Protein 2LKY (pdb70)

Structure (mmCIF, N/CA/C/O backbone):
data_2LKY
#
_entry.id   2LKY
#
loop_
_atom_site.group_PDB
_atom_site.id
_atom_site.type_symbol
_atom_site.label_atom_id
_atom_site.label_alt_id
_atom_site.label_comp_id
_atom_site.label_asym_id
_atom_site.label_entity_id
_atom_site.label_seq_id
_atom_site.pdbx_PDB_ins_code
_atom_site.Cartn_x
_atom_site.Cartn_y
_atom_site.Cartn_z
_atom_site.occupancy
_atom_site.B_iso_or_equiv
_atom_site.auth_seq_id
_atom_site.auth_comp_id
_atom_site.auth_asym_id
_atom_site.auth_atom_id
_atom_site.pdbx_PDB_model_num
ATOM 1 N N . GLY A 1 1 ? 7.568 -0.225 6.948 1.00 73.34 1 GLY A N 1
ATOM 2 C CA . GLY A 1 1 ? 7.266 -1.675 6.953 1.00 62.13 1 GLY A CA 1
ATOM 3 C C . GLY A 1 1 ? 8.046 -2.425 5.887 1.00 61.10 1 GLY A C 1
ATOM 4 O O . GLY A 1 1 ? 9.222 -2.737 6.086 1.00 24.12 1 GLY A O 1
ATOM 10 N N . PRO A 1 2 ? 7.422 -2.728 4.734 1.00 54.02 2 PRO A N 1
ATOM 11 C CA . PRO A 1 2 ? 8.086 -3.442 3.640 1.00 54.14 2 PRO A CA 1
ATOM 12 C C . PRO A 1 2 ? 9.138 -2.573 2.946 1.00 12.11 2 PRO A C 1
ATOM 13 O O . PRO A 1 2 ? 8.824 -1.497 2.434 1.00 30.53 2 PRO A O 1
ATOM 24 N N . GLY A 1 3 ? 10.384 -3.039 2.949 1.00 32.55 3 GLY A N 1
ATOM 25 C CA . GLY A 1 3 ? 11.461 -2.317 2.294 1.00 61.02 3 GLY A CA 1
ATOM 26 C C . GLY A 1 3 ? 12.608 -3.241 1.934 1.00 31.51 3 GLY A C 1
ATOM 27 O O . GLY A 1 3 ? 13.589 -3.337 2.675 1.00 24.10 3 GLY A O 1
ATOM 31 N N . SER A 1 4 ? 12.465 -3.940 0.806 1.00 41.20 4 SER A N 1
ATOM 32 C CA . SER A 1 4 ? 13.461 -4.914 0.359 1.00 34.13 4 SER A CA 1
ATOM 33 C C . SER A 1 4 ? 13.687 -5.960 1.455 1.00 22.30 4 SER A C 1
ATOM 34 O O . SER A 1 4 ? 14.807 -6.439 1.670 1.00 41.31 4 SER A O 1
ATOM 42 N N . MET A 1 5 ? 12.598 -6.314 2.131 1.00 64.41 5 MET A N 1
ATOM 43 C CA . MET A 1 5 ? 12.627 -7.243 3.259 1.00 24.34 5 MET A CA 1
ATOM 44 C C . MET A 1 5 ? 13.139 -8.618 2.830 1.00 51.43 5 MET A C 1
ATOM 45 O O . MET A 1 5 ? 14.282 -8.986 3.111 1.00 54.22 5 MET A O 1
ATOM 59 N N . VAL A 1 6 ? 12.290 -9.362 2.144 1.00 42.23 6 VAL A N 1
ATOM 60 C CA . VAL A 1 6 ? 12.618 -10.712 1.692 1.00 64.21 6 VAL A CA 1
ATOM 61 C C . VAL A 1 6 ? 13.123 -10.708 0.256 1.00 41.01 6 VAL A C 1
ATOM 62 O O . VAL A 1 6 ? 13.085 -9.680 -0.430 1.00 75.33 6 VAL A O 1
ATOM 75 N N . ASN A 1 7 ? 13.619 -11.867 -0.175 1.00 53.22 7 ASN A N 1
ATOM 76 C CA . ASN A 1 7 ? 14.054 -12.085 -1.557 1.00 71.21 7 ASN A CA 1
ATOM 77 C C . ASN A 1 7 ? 12.942 -11.725 -2.538 1.00 44.52 7 ASN A C 1
ATOM 78 O O . ASN A 1 7 ? 11.761 -11.736 -2.179 1.00 33.22 7 ASN A O 1
ATOM 89 N N . ALA A 1 8 ? 13.325 -11.433 -3.782 1.00 60.32 8 ALA A N 1
ATOM 90 C CA . ALA A 1 8 ? 12.373 -11.028 -4.816 1.00 3.34 8 ALA A CA 1
ATOM 91 C C . ALA A 1 8 ? 11.263 -12.066 -4.982 1.00 60.24 8 ALA A C 1
ATOM 92 O O . ALA A 1 8 ? 10.079 -11.744 -4.875 1.00 14.22 8 ALA A O 1
ATOM 99 N N . PHE A 1 9 ? 11.660 -13.317 -5.222 1.00 32.01 9 PHE A N 1
ATOM 100 C CA . PHE A 1 9 ? 10.704 -14.413 -5.404 1.00 51.44 9 PHE A CA 1
ATOM 101 C C . PHE A 1 9 ? 9.750 -14.511 -4.211 1.00 64.40 9 PHE A C 1
ATOM 102 O O . PHE A 1 9 ? 8.534 -14.624 -4.375 1.00 61.22 9 PHE A O 1
ATOM 119 N N . LEU A 1 10 ? 10.319 -14.443 -3.012 1.00 11.31 10 LEU A N 1
ATOM 120 C CA . LEU A 1 10 ? 9.550 -14.588 -1.779 1.00 65.43 10 LEU A CA 1
ATOM 121 C C . LEU A 1 10 ? 8.540 -13.453 -1.628 1.00 12.34 10 LEU A C 1
ATOM 122 O O . LEU A 1 10 ? 7.396 -13.677 -1.225 1.00 22.41 10 LEU A O 1
ATOM 138 N N . ALA A 1 11 ? 8.967 -12.238 -1.963 1.00 51.23 11 ALA A N 1
ATOM 139 C CA . ALA A 1 11 ? 8.078 -11.081 -1.952 1.00 43.20 11 ALA A CA 1
ATOM 140 C C . ALA A 1 11 ? 6.897 -11.309 -2.892 1.00 60.02 11 ALA A C 1
ATOM 141 O O . ALA A 1 11 ? 5.747 -11.006 -2.556 1.00 21.33 11 ALA A O 1
ATOM 148 N N . LYS A 1 12 ? 7.196 -11.857 -4.070 1.00 75.22 12 LYS A N 1
ATOM 149 C CA . LYS A 1 12 ? 6.169 -12.197 -5.052 1.00 3.03 12 LYS A CA 1
ATOM 150 C C . LYS A 1 12 ? 5.180 -13.202 -4.468 1.00 75.15 12 LYS A C 1
ATOM 151 O O . LYS A 1 12 ? 3.974 -13.045 -4.622 1.00 72.25 12 LYS A O 1
ATOM 170 N N . ILE A 1 13 ? 5.696 -14.227 -3.794 1.00 44.14 13 ILE A N 1
ATOM 171 C CA . ILE A 1 13 ? 4.842 -15.260 -3.205 1.00 31.13 13 ILE A CA 1
ATOM 172 C C . ILE A 1 13 ? 3.922 -14.675 -2.128 1.00 54.15 13 ILE A C 1
ATOM 173 O O . ILE A 1 13 ? 2.714 -14.919 -2.138 1.00 11.24 13 ILE A O 1
ATOM 189 N N . ALA A 1 14 ? 4.500 -13.903 -1.206 1.00 10.43 14 ALA A N 1
ATOM 190 C CA . ALA A 1 14 ? 3.734 -13.275 -0.132 1.00 65.03 14 ALA A CA 1
ATOM 191 C C . ALA A 1 14 ? 2.619 -12.386 -0.693 1.00 45.24 14 ALA A C 1
ATOM 192 O O . ALA A 1 14 ? 1.467 -12.468 -0.257 1.00 22.51 14 ALA A O 1
ATOM 199 N N . ALA A 1 15 ? 2.967 -11.546 -1.669 1.00 74.24 15 ALA A N 1
ATOM 200 C CA . ALA A 1 15 ? 1.997 -10.649 -2.299 1.00 32.11 15 ALA A CA 1
ATOM 201 C C . ALA A 1 15 ? 0.923 -11.443 -3.044 1.00 51.43 15 ALA A C 1
ATOM 202 O O . ALA A 1 15 ? -0.274 -11.225 -2.851 1.00 74.42 15 ALA A O 1
ATOM 209 N N . TRP A 1 16 ? 1.376 -12.372 -3.876 1.00 42.31 16 TRP A N 1
ATOM 210 C CA . TRP A 1 16 ? 0.498 -13.239 -4.669 1.00 14.44 16 TRP A CA 1
ATOM 211 C C . TRP A 1 16 ? -0.524 -13.953 -3.779 1.00 61.31 16 TRP A C 1
ATOM 212 O O . TRP A 1 16 ? -1.719 -13.983 -4.087 1.00 4.24 16 TRP A O 1
ATOM 233 N N . LEU A 1 17 ? -0.048 -14.509 -2.672 1.00 61.21 17 LEU A N 1
ATOM 234 C CA . LEU A 1 17 ? -0.910 -15.205 -1.722 1.00 62.45 17 LEU A CA 1
ATOM 235 C C . LEU A 1 17 ? -1.865 -14.237 -1.026 1.00 2.03 17 LEU A C 1
ATOM 236 O O . LEU A 1 17 ? -3.064 -14.495 -0.937 1.00 1.20 17 LEU A O 1
ATOM 252 N N . ASN A 1 18 ? -1.330 -13.117 -0.550 1.00 65.13 18 ASN A N 1
ATOM 253 C CA . ASN A 1 18 ? -2.131 -12.145 0.197 1.00 45.11 18 ASN A CA 1
ATOM 254 C C . ASN A 1 18 ? -3.109 -11.424 -0.732 1.00 52.24 18 ASN A C 1
ATOM 255 O O . ASN A 1 18 ? -4.086 -10.821 -0.278 1.00 12.31 18 ASN A O 1
ATOM 266 N N . ALA A 1 19 ? -2.838 -11.489 -2.030 1.00 61.24 19 ALA A N 1
ATOM 267 C CA . ALA A 1 19 ? -3.736 -10.935 -3.035 1.00 24.21 19 ALA A CA 1
ATOM 268 C C . ALA A 1 19 ? -4.902 -11.892 -3.269 1.00 11.54 19 ALA A C 1
ATOM 269 O O . ALA A 1 19 ? -6.046 -11.468 -3.434 1.00 11.42 19 ALA A O 1
ATOM 276 N N . GLY A 1 20 ? -4.593 -13.190 -3.279 1.00 74.52 20 GLY A N 1
ATOM 277 C CA . GLY A 1 20 ? -5.619 -14.209 -3.425 1.00 23.12 20 GLY A CA 1
ATOM 278 C C . GLY A 1 20 ? -6.399 -14.413 -2.142 1.00 55.43 20 GLY A C 1
ATOM 279 O O . GLY A 1 20 ? -7.562 -14.826 -2.167 1.00 43.31 20 GLY A O 1
ATOM 283 N N . TYR A 1 21 ? -5.751 -14.125 -1.018 1.00 62.21 21 TYR A N 1
ATOM 284 C CA . TYR A 1 21 ? -6.368 -14.250 0.300 1.00 10.20 21 TYR A CA 1
ATOM 285 C C . TYR A 1 21 ? -6.130 -12.994 1.141 1.00 4.45 21 TYR A C 1
ATOM 286 O O . TYR A 1 21 ? -5.189 -12.943 1.940 1.00 64.21 21 TYR A O 1
ATOM 304 N N . PRO A 1 22 ? -6.957 -11.954 0.964 1.00 33.03 22 PRO A N 1
ATOM 305 C CA . PRO A 1 22 ? -6.927 -10.775 1.833 1.00 62.52 22 PRO A CA 1
ATOM 306 C C . PRO A 1 22 ? -7.657 -11.048 3.151 1.00 1.51 22 PRO A C 1
ATOM 307 O O . PRO A 1 22 ? -7.546 -10.291 4.113 1.00 55.41 22 PRO A O 1
ATOM 318 N N . GLU A 1 23 ? -8.395 -12.157 3.173 1.00 61.20 23 GLU A N 1
ATOM 319 C CA . GLU A 1 23 ? -9.208 -12.553 4.322 1.00 14.11 23 GLU A CA 1
ATOM 320 C C . GLU A 1 23 ? -8.574 -13.730 5.067 1.00 1.14 23 GLU A C 1
ATOM 321 O O . GLU A 1 23 ? -9.155 -14.263 6.018 1.00 3.25 23 GLU A O 1
ATOM 333 N N . GLY A 1 24 ? -7.372 -14.118 4.646 1.00 55.34 24 GLY A N 1
ATOM 334 C CA . GLY A 1 24 ? -6.718 -15.285 5.212 1.00 5.42 24 GLY A CA 1
ATOM 335 C C . GLY A 1 24 ? -7.128 -16.560 4.498 1.00 72.15 24 GLY A C 1
ATOM 336 O O . GLY A 1 24 ? -8.111 -16.566 3.754 1.00 1.40 24 GLY A O 1
ATOM 340 N N . VAL A 1 25 ? -6.378 -17.639 4.708 1.00 31.52 25 VAL A N 1
ATOM 341 C CA . VAL A 1 25 ? -6.671 -18.916 4.060 1.00 42.05 25 VAL A CA 1
ATOM 342 C C . VAL A 1 25 ? -7.250 -19.897 5.084 1.00 51.00 25 VAL A C 1
ATOM 343 O O . VAL A 1 25 ? -6.639 -20.124 6.130 1.00 41.02 25 VAL A O 1
ATOM 356 N N . PRO A 1 26 ? -8.436 -20.473 4.820 1.00 73.25 26 PRO A N 1
ATOM 357 C CA . PRO A 1 26 ? -9.016 -21.501 5.689 1.00 54.21 26 PRO A CA 1
ATOM 358 C C . PRO A 1 26 ? -8.287 -22.839 5.534 1.00 64.34 26 PRO A C 1
ATOM 359 O O . PRO A 1 26 ? -7.727 -23.122 4.476 1.00 2.12 26 PRO A O 1
ATOM 370 N N . GLY A 1 27 ? -8.299 -23.650 6.594 1.00 3.45 27 GLY A N 1
ATOM 371 C CA . GLY A 1 27 ? -7.604 -24.939 6.595 1.00 3.53 27 GLY A CA 1
ATOM 372 C C . GLY A 1 27 ? -7.821 -25.767 5.331 1.00 40.15 27 GLY A C 1
ATOM 373 O O . GLY A 1 27 ? -6.843 -26.180 4.688 1.00 54.14 27 GLY A O 1
ATOM 377 N N . PRO A 1 28 ? -9.095 -26.028 4.948 1.00 4.10 28 PRO A N 1
ATOM 378 C CA . PRO A 1 28 ? -9.431 -26.812 3.741 1.00 31.40 28 PRO A CA 1
ATOM 379 C C . PRO A 1 28 ? -8.709 -26.325 2.486 1.00 1.42 28 PRO A C 1
ATOM 380 O O . PRO A 1 28 ? -8.504 -27.093 1.550 1.00 5.10 28 PRO A O 1
ATOM 391 N N . ASP A 1 29 ? -8.328 -25.048 2.470 1.00 63.12 29 ASP A N 1
ATOM 392 C CA . ASP A 1 29 ? -7.589 -24.478 1.343 1.00 75.13 29 ASP A CA 1
ATOM 393 C C . ASP A 1 29 ? -6.105 -24.379 1.673 1.00 41.35 29 ASP A C 1
ATOM 394 O O . ASP A 1 29 ? -5.266 -24.441 0.777 1.00 20.04 29 ASP A O 1
ATOM 403 N N . ARG A 1 30 ? -5.781 -24.251 2.959 1.00 54.40 30 ARG A N 1
ATOM 404 C CA . ARG A 1 30 ? -4.391 -24.141 3.394 1.00 24.35 30 ARG A CA 1
ATOM 405 C C . ARG A 1 30 ? -3.609 -25.406 3.065 1.00 11.25 30 ARG A C 1
ATOM 406 O O . ARG A 1 30 ? -2.500 -25.335 2.531 1.00 45.02 30 ARG A O 1
ATOM 427 N N . VAL A 1 31 ? -4.184 -26.567 3.383 1.00 12.44 31 VAL A N 1
ATOM 428 C CA . VAL A 1 31 ? -3.484 -27.839 3.167 1.00 14.30 31 VAL A CA 1
ATOM 429 C C . VAL A 1 31 ? -3.105 -28.024 1.685 1.00 1.22 31 VAL A C 1
ATOM 430 O O . VAL A 1 31 ? -1.937 -28.258 1.371 1.00 3.34 31 VAL A O 1
ATOM 443 N N . PRO A 1 32 ? -4.072 -27.911 0.745 1.00 64.13 32 PRO A N 1
ATOM 444 C CA . PRO A 1 32 ? -3.776 -28.030 -0.688 1.00 15.21 32 PRO A CA 1
ATOM 445 C C . PRO A 1 32 ? -2.930 -26.864 -1.200 1.00 21.04 32 PRO A C 1
ATOM 446 O O . PRO A 1 32 ? -2.144 -27.027 -2.136 1.00 13.40 32 PRO A O 1
ATOM 457 N N . LEU A 1 33 ? -3.093 -25.690 -0.582 1.00 51.45 33 LEU A N 1
ATOM 458 C CA . LEU A 1 33 ? -2.284 -24.522 -0.924 1.00 71.25 33 LEU A CA 1
ATOM 459 C C . LEU A 1 33 ? -0.814 -24.858 -0.720 1.00 22.31 33 LEU A C 1
ATOM 460 O O . LEU A 1 33 ? 0.017 -24.630 -1.599 1.00 14.43 33 LEU A O 1
ATOM 476 N N . LEU A 1 34 ? -0.511 -25.420 0.440 1.00 52.24 34 LEU A N 1
ATOM 477 C CA . LEU A 1 34 ? 0.851 -25.810 0.769 1.00 54.12 34 LEU A CA 1
ATOM 478 C C . LEU A 1 34 ? 1.315 -26.954 -0.111 1.00 50.24 34 LEU A C 1
ATOM 479 O O . LEU A 1 34 ? 2.451 -26.956 -0.569 1.00 13.00 34 LEU A O 1
ATOM 495 N N . ALA A 1 35 ? 0.443 -27.928 -0.338 1.00 22.33 35 ALA A N 1
ATOM 496 C CA . ALA A 1 35 ? 0.778 -29.054 -1.202 1.00 2.14 35 ALA A CA 1
ATOM 497 C C . ALA A 1 35 ? 1.252 -28.555 -2.570 1.00 71.13 35 ALA A C 1
ATOM 498 O O . ALA A 1 35 ? 2.235 -29.046 -3.127 1.00 71.44 35 ALA A O 1
ATOM 505 N N . LEU A 1 36 ? 0.538 -27.560 -3.089 1.00 60.32 36 LEU A N 1
ATOM 506 C CA . LEU A 1 36 ? 0.862 -26.931 -4.368 1.00 5.22 36 LEU A CA 1
ATOM 507 C C . LEU A 1 36 ? 2.132 -26.072 -4.241 1.00 32.42 36 LEU A C 1
ATOM 508 O O . LEU A 1 36 ? 3.023 -26.126 -5.093 1.00 24.53 36 LEU A O 1
ATOM 524 N N . LEU A 1 37 ? 2.206 -25.300 -3.164 1.00 22.00 37 LEU A N 1
ATOM 525 C CA . LEU A 1 37 ? 3.271 -24.315 -2.967 1.00 0.21 37 LEU A CA 1
ATOM 526 C C . LEU A 1 37 ? 4.635 -24.989 -2.758 1.00 50.35 37 LEU A C 1
ATOM 527 O O . LEU A 1 37 ? 5.630 -24.605 -3.377 1.00 73.01 37 LEU A O 1
ATOM 543 N N . THR A 1 38 ? 4.664 -26.011 -1.908 1.00 10.21 38 THR A N 1
ATOM 544 C CA . THR A 1 38 ? 5.916 -26.645 -1.482 1.00 5.04 38 THR A CA 1
ATOM 545 C C . THR A 1 38 ? 6.607 -27.391 -2.624 1.00 62.54 38 THR A C 1
ATOM 546 O O . THR A 1 38 ? 7.743 -27.837 -2.475 1.00 50.11 38 THR A O 1
ATOM 557 N N . ARG A 1 39 ? 5.913 -27.532 -3.753 1.00 14.25 39 ARG A N 1
ATOM 558 C CA . ARG A 1 39 ? 6.449 -28.262 -4.898 1.00 24.04 39 ARG A CA 1
ATOM 559 C C . ARG A 1 39 ? 7.833 -27.749 -5.309 1.00 71.34 39 ARG A C 1
ATOM 560 O O . ARG A 1 39 ? 8.766 -28.538 -5.478 1.00 72.22 39 ARG A O 1
ATOM 581 N N . ARG A 1 40 ? 7.968 -26.433 -5.479 1.00 53.35 40 ARG A N 1
ATOM 582 C CA . ARG A 1 40 ? 9.211 -25.849 -5.970 1.00 42.31 40 ARG A CA 1
ATOM 583 C C . ARG A 1 40 ? 9.866 -24.889 -4.971 1.00 74.53 40 ARG A C 1
ATOM 584 O O . ARG A 1 40 ? 10.937 -24.348 -5.254 1.00 12.24 40 ARG A O 1
ATOM 605 N N . LEU A 1 41 ? 9.237 -24.668 -3.820 1.00 34.24 41 LEU A N 1
ATOM 606 C CA . LEU A 1 41 ? 9.816 -23.793 -2.792 1.00 61.12 41 LEU A CA 1
ATOM 607 C C . LEU A 1 41 ? 10.477 -24.619 -1.691 1.00 73.41 41 LEU A C 1
ATOM 608 O O . LEU A 1 41 ? 9.944 -25.647 -1.267 1.00 54.35 41 LEU A O 1
ATOM 624 N N . THR A 1 42 ? 11.643 -24.162 -1.243 1.00 74.31 42 THR A N 1
ATOM 625 C CA . THR A 1 42 ? 12.408 -24.841 -0.201 1.00 41.11 42 THR A CA 1
ATOM 626 C C . THR A 1 42 ? 11.799 -24.595 1.178 1.00 41.00 42 THR A C 1
ATOM 627 O O . THR A 1 42 ? 10.889 -23.776 1.330 1.00 32.31 42 THR A O 1
ATOM 638 N N . ASN A 1 43 ? 12.324 -25.298 2.183 1.00 61.44 43 ASN A N 1
ATOM 639 C CA . ASN A 1 43 ? 11.904 -25.095 3.567 1.00 23.11 43 ASN A CA 1
ATOM 640 C C . ASN A 1 43 ? 12.188 -23.654 3.988 1.00 72.30 43 ASN A C 1
ATOM 641 O O . ASN A 1 43 ? 11.363 -23.001 4.628 1.00 71.12 43 ASN A O 1
ATOM 652 N N . ASP A 1 44 ? 13.356 -23.156 3.594 1.00 0.21 44 ASP A N 1
ATOM 653 C CA . ASP A 1 44 ? 13.758 -21.792 3.929 1.00 22.12 44 ASP A CA 1
ATOM 654 C C . ASP A 1 44 ? 12.805 -20.777 3.309 1.00 42.40 44 ASP A C 1
ATOM 655 O O . ASP A 1 44 ? 12.456 -19.777 3.937 1.00 60.34 44 ASP A O 1
ATOM 664 N N . GLU A 1 45 ? 12.378 -21.047 2.074 1.00 2.43 45 GLU A N 1
ATOM 665 C CA . GLU A 1 45 ? 11.464 -20.156 1.366 1.00 12.41 45 GLU A CA 1
ATOM 666 C C . GLU A 1 45 ? 10.064 -20.170 1.993 1.00 74.32 45 GLU A C 1
ATOM 667 O O . GLU A 1 45 ? 9.514 -19.111 2.325 1.00 52.21 45 GLU A O 1
ATOM 679 N N . ILE A 1 46 ? 9.491 -21.365 2.167 1.00 40.25 46 ILE A N 1
ATOM 680 C CA . ILE A 1 46 ? 8.158 -21.487 2.761 1.00 2.42 46 ILE A CA 1
ATOM 681 C C . ILE A 1 46 ? 8.136 -20.814 4.134 1.00 23.22 46 ILE A C 1
ATOM 682 O O . ILE A 1 46 ? 7.172 -20.129 4.485 1.00 2.24 46 ILE A O 1
ATOM 698 N N . LYS A 1 47 ? 9.211 -20.991 4.903 1.00 61.14 47 LYS A N 1
ATOM 699 C CA . LYS A 1 47 ? 9.350 -20.297 6.179 1.00 33.02 47 LYS A CA 1
ATOM 700 C C . LYS A 1 47 ? 9.460 -18.797 5.956 1.00 44.41 47 LYS A C 1
ATOM 701 O O . LYS A 1 47 ? 8.789 -18.025 6.629 1.00 14.11 47 LYS A O 1
ATOM 720 N N . ALA A 1 48 ? 10.304 -18.393 5.002 1.00 32.32 48 ALA A N 1
ATOM 721 C CA . ALA A 1 48 ? 10.524 -16.976 4.706 1.00 3.50 48 ALA A CA 1
ATOM 722 C C . ALA A 1 48 ? 9.196 -16.258 4.501 1.00 23.32 48 ALA A C 1
ATOM 723 O O . ALA A 1 48 ? 9.026 -15.110 4.912 1.00 52.32 48 ALA A O 1
ATOM 730 N N . ILE A 1 49 ? 8.253 -16.959 3.874 1.00 73.51 49 ILE A N 1
ATOM 731 C CA . ILE A 1 49 ? 6.898 -16.445 3.706 1.00 11.34 49 ILE A CA 1
ATOM 732 C C . ILE A 1 49 ? 6.279 -16.113 5.063 1.00 32.52 49 ILE A C 1
ATOM 733 O O . ILE A 1 49 ? 5.754 -15.019 5.268 1.00 25.45 49 ILE A O 1
ATOM 749 N N . ALA A 1 50 ? 6.382 -17.048 5.999 1.00 21.02 50 ALA A N 1
ATOM 750 C CA . ALA A 1 50 ? 5.806 -16.867 7.326 1.00 1.35 50 ALA A CA 1
ATOM 751 C C . ALA A 1 50 ? 6.539 -15.760 8.063 1.00 3.30 50 ALA A C 1
ATOM 752 O O . ALA A 1 50 ? 5.930 -14.907 8.699 1.00 40.12 50 ALA A O 1
ATOM 759 N N . GLU A 1 51 ? 7.857 -15.781 7.927 1.00 14.35 51 GLU A N 1
ATOM 760 C CA . GLU A 1 51 ? 8.747 -14.842 8.592 1.00 45.45 51 GLU A CA 1
ATOM 761 C C . GLU A 1 51 ? 8.432 -13.401 8.188 1.00 61.23 51 GLU A C 1
ATOM 762 O O . GLU A 1 51 ? 8.529 -12.479 9.005 1.00 40.34 51 GLU A O 1
ATOM 774 N N . ASP A 1 52 ? 8.046 -13.210 6.931 1.00 54.12 52 ASP A N 1
ATOM 775 C CA . ASP A 1 52 ? 7.672 -11.884 6.446 1.00 62.53 52 ASP A CA 1
ATOM 776 C C . ASP A 1 52 ? 6.291 -11.493 6.957 1.00 5.34 52 ASP A C 1
ATOM 777 O O . ASP A 1 52 ? 6.082 -10.373 7.433 1.00 13.14 52 ASP A O 1
ATOM 786 N N . LEU A 1 53 ? 5.357 -12.429 6.860 1.00 34.00 53 LEU A N 1
ATOM 787 C CA . LEU A 1 53 ? 3.956 -12.173 7.182 1.00 31.15 53 LEU A CA 1
ATOM 788 C C . LEU A 1 53 ? 3.746 -11.918 8.676 1.00 63.44 53 LEU A C 1
ATOM 789 O O . LEU A 1 53 ? 2.971 -11.037 9.049 1.00 24.44 53 LEU A O 1
ATOM 805 N N . GLU A 1 54 ? 4.439 -12.669 9.528 1.00 42.35 54 GLU A N 1
ATOM 806 C CA . GLU A 1 54 ? 4.308 -12.486 10.974 1.00 71.35 54 GLU A CA 1
ATOM 807 C C . GLU A 1 54 ? 4.815 -11.107 11.391 1.00 51.43 54 GLU A C 1
ATOM 808 O O . GLU A 1 54 ? 4.402 -10.571 12.423 1.00 2.04 54 GLU A O 1
ATOM 820 N N . LYS A 1 55 ? 5.708 -10.537 10.580 1.00 30.13 55 LYS A N 1
ATOM 821 C CA . LYS A 1 55 ? 6.184 -9.170 10.786 1.00 60.30 55 LYS A CA 1
ATOM 822 C C . LYS A 1 55 ? 5.000 -8.206 10.750 1.00 11.44 55 LYS A C 1
ATOM 823 O O . LYS A 1 55 ? 4.988 -7.183 11.436 1.00 63.12 55 LYS A O 1
ATOM 842 N N . ARG A 1 56 ? 3.999 -8.553 9.948 1.00 63.50 56 ARG A N 1
ATOM 843 C CA . ARG A 1 56 ? 2.750 -7.802 9.894 1.00 74.04 56 ARG A CA 1
ATOM 844 C C . ARG A 1 56 ? 1.920 -8.112 11.140 1.00 1.10 56 ARG A C 1
ATOM 845 O O . ARG A 1 56 ? 1.503 -7.208 11.869 1.00 45.04 56 ARG A O 1
ATOM 866 N N . ALA A 1 57 ? 1.709 -9.406 11.382 1.00 75.53 57 ALA A N 1
ATOM 867 C CA . ALA A 1 57 ? 0.990 -9.882 12.561 1.00 40.24 57 ALA A CA 1
ATOM 868 C C . ALA A 1 57 ? 1.026 -11.408 12.616 1.00 71.25 57 ALA A C 1
ATOM 869 O O . ALA A 1 57 ? 0.896 -12.071 11.587 1.00 53.35 57 ALA A O 1
ATOM 876 N N . HIS A 1 58 ? 1.218 -11.962 13.811 1.00 23.12 58 HIS A N 1
ATOM 877 C CA . HIS A 1 58 ? 1.210 -13.415 14.001 1.00 21.31 58 HIS A CA 1
ATOM 878 C C . HIS A 1 58 ? 0.087 -13.790 14.975 1.00 2.53 58 HIS A C 1
ATOM 879 O O . HIS A 1 58 ? 0.096 -14.863 15.582 1.00 62.41 58 HIS A O 1
ATOM 894 N N . PHE A 1 59 ? -0.883 -12.889 15.115 1.00 45.53 59 PHE A N 1
ATOM 895 C CA . PHE A 1 59 ? -2.047 -13.125 15.971 1.00 61.11 59 PHE A CA 1
ATOM 896 C C . PHE A 1 59 ? -2.945 -14.190 15.350 1.00 4.21 59 PHE A C 1
ATOM 897 O O . PHE A 1 59 ? -3.637 -14.930 16.054 1.00 51.30 59 PHE A O 1
ATOM 914 N N . ASP A 1 60 ? -2.924 -14.253 14.022 1.00 3.23 60 ASP A N 1
ATOM 915 C CA . ASP A 1 60 ? -3.698 -15.239 13.279 1.00 22.13 60 ASP A CA 1
ATOM 916 C C . ASP A 1 60 ? -3.091 -16.628 13.422 1.00 20.41 60 ASP A C 1
ATOM 917 O O . ASP A 1 60 ? -1.872 -16.799 13.353 1.00 31.31 60 ASP A O 1
ATOM 926 N N . HIS A 1 61 ? -3.959 -17.619 13.604 1.00 13.11 61 HIS A N 1
ATOM 927 C CA . HIS A 1 61 ? -3.538 -19.013 13.752 1.00 64.41 61 HIS A CA 1
ATOM 928 C C . HIS A 1 61 ? -3.633 -19.739 12.407 1.00 11.03 61 HIS A C 1
ATOM 929 O O . HIS A 1 61 ? -3.833 -20.952 12.350 1.00 35.12 61 HIS A O 1
ATOM 944 N N . ILE A 1 62 ? -3.454 -18.980 11.329 1.00 73.14 62 ILE A N 1
ATOM 945 C CA . ILE A 1 62 ? -3.513 -19.513 9.965 1.00 65.44 62 ILE A CA 1
ATOM 946 C C . ILE A 1 62 ? -2.162 -20.097 9.533 1.00 41.11 62 ILE A C 1
ATOM 947 O O . ILE A 1 62 ? -1.947 -20.332 8.345 1.00 32.13 62 ILE A O 1
ATOM 963 N N . ASP A 1 63 ? -1.278 -20.327 10.515 1.00 1.43 63 ASP A N 1
ATOM 964 C CA . ASP A 1 63 ? 0.112 -20.776 10.286 1.00 15.25 63 ASP A CA 1
ATOM 965 C C . ASP A 1 63 ? 0.274 -21.662 9.047 1.00 43.10 63 ASP A C 1
ATOM 966 O O . ASP A 1 63 ? -0.547 -22.538 8.773 1.00 22.32 63 ASP A O 1
ATOM 975 N N . ILE A 1 64 ? 1.374 -21.428 8.339 1.00 35.01 64 ILE A N 1
ATOM 976 C CA . ILE A 1 64 ? 1.681 -22.072 7.060 1.00 74.34 64 ILE A CA 1
ATOM 977 C C . ILE A 1 64 ? 2.501 -23.348 7.264 1.00 73.52 64 ILE A C 1
ATOM 978 O O . ILE A 1 64 ? 2.392 -24.301 6.489 1.00 13.12 64 ILE A O 1
ATOM 994 N N . GLY A 1 65 ? 3.291 -23.371 8.329 1.00 24.22 65 GLY A N 1
ATOM 995 C CA . GLY A 1 65 ? 4.154 -24.510 8.597 1.00 1.30 65 GLY A CA 1
ATOM 996 C C . GLY A 1 65 ? 3.375 -25.754 8.990 1.00 31.50 65 GLY A C 1
ATOM 997 O O . GLY A 1 65 ? 3.688 -26.866 8.549 1.00 64.12 65 GLY A O 1
ATOM 1001 N N . VAL A 1 66 ? 2.343 -25.562 9.810 1.00 52.41 66 VAL A N 1
ATOM 1002 C CA . VAL A 1 66 ? 1.532 -26.669 10.315 1.00 10.01 66 VAL A CA 1
ATOM 1003 C C . VAL A 1 66 ? 0.966 -27.517 9.175 1.00 22.33 66 VAL A C 1
ATOM 1004 O O . VAL A 1 66 ? 0.875 -28.742 9.286 1.00 54.21 66 VAL A O 1
ATOM 1017 N N . LEU A 1 67 ? 0.613 -26.867 8.068 1.00 55.10 67 LEU A N 1
ATOM 1018 C CA . LEU A 1 67 ? 0.025 -27.564 6.927 1.00 53.21 67 LEU A CA 1
ATOM 1019 C C . LEU A 1 67 ? 0.957 -28.656 6.407 1.00 52.34 67 LEU A C 1
ATOM 1020 O O . LEU A 1 67 ? 0.518 -29.772 6.129 1.00 51.42 67 LEU A O 1
ATOM 1036 N N . ILE A 1 68 ? 2.246 -28.338 6.313 1.00 31.54 68 ILE A N 1
ATOM 1037 C CA . ILE A 1 68 ? 3.238 -29.288 5.812 1.00 2.51 68 ILE A CA 1
ATOM 1038 C C . ILE A 1 68 ? 3.296 -30.526 6.710 1.00 51.44 68 ILE A C 1
ATOM 1039 O O . ILE A 1 68 ? 3.509 -31.647 6.242 1.00 60.32 68 ILE A O 1
ATOM 1055 N N . THR A 1 69 ? 3.058 -30.315 8.005 1.00 24.31 69 THR A N 1
ATOM 1056 C CA . THR A 1 69 ? 3.080 -31.401 8.978 1.00 33.41 69 THR A CA 1
ATOM 1057 C C . THR A 1 69 ? 1.888 -32.329 8.750 1.00 42.44 69 THR A C 1
ATOM 1058 O O . THR A 1 69 ? 1.955 -33.534 9.009 1.00 21.42 69 THR A O 1
ATOM 1069 N N . GLN A 1 70 ? 0.795 -31.754 8.255 1.00 34.14 70 GLN A N 1
ATOM 1070 C CA . GLN A 1 70 ? -0.397 -32.525 7.925 1.00 71.34 70 GLN A CA 1
ATOM 1071 C C . GLN A 1 70 ? -0.197 -33.261 6.606 1.00 10.03 70 GLN A C 1
ATOM 1072 O O . GLN A 1 70 ? -0.536 -34.435 6.486 1.00 34.11 70 GLN A O 1
ATOM 1086 N N . MET A 1 71 ? 0.385 -32.557 5.638 1.00 14.01 71 MET A N 1
ATOM 1087 C CA . MET A 1 71 ? 0.614 -33.090 4.291 1.00 13.13 71 MET A CA 1
ATOM 1088 C C . MET A 1 71 ? 1.558 -34.289 4.313 1.00 21.22 71 MET A C 1
ATOM 1089 O O . MET A 1 71 ? 1.352 -35.267 3.592 1.00 40.43 71 MET A O 1
ATOM 1103 N N . THR A 1 72 ? 2.599 -34.206 5.139 1.00 74.35 72 THR A N 1
ATOM 1104 C CA . THR A 1 72 ? 3.586 -35.278 5.246 1.00 54.12 72 THR A CA 1
ATOM 1105 C C . THR A 1 72 ? 2.925 -36.568 5.731 1.00 21.40 72 THR A C 1
ATOM 1106 O O . THR A 1 72 ? 3.429 -37.675 5.509 1.00 10.21 72 THR A O 1
ATOM 1117 N N . ASP A 1 73 ? 1.788 -36.407 6.394 1.00 14.31 73 ASP A N 1
ATOM 1118 C CA . ASP A 1 73 ? 1.059 -37.517 6.993 1.00 73.20 73 ASP A CA 1
ATOM 1119 C C . ASP A 1 73 ? -0.069 -37.982 6.083 1.00 63.12 73 ASP A C 1
ATOM 1120 O O . ASP A 1 73 ? -0.197 -39.169 5.780 1.00 62.50 73 ASP A O 1
ATOM 1129 N N . GLU A 1 74 ? -0.873 -37.027 5.638 1.00 53.04 74 GLU A N 1
ATOM 1130 C CA . GLU A 1 74 ? -2.063 -37.310 4.855 1.00 13.52 74 GLU A CA 1
ATOM 1131 C C . GLU A 1 74 ? -2.329 -36.167 3.878 1.00 52.34 74 GLU A C 1
ATOM 1132 O O . GLU A 1 74 ? -2.347 -35.000 4.274 1.00 43.45 74 GLU A O 1
ATOM 1144 N N . MET A 1 75 ? -2.524 -36.502 2.605 1.00 3.01 75 MET A N 1
ATOM 1145 C CA . MET A 1 75 ? -2.803 -35.494 1.582 1.00 44.15 75 MET A CA 1
ATOM 1146 C C . MET A 1 75 ? -4.268 -35.056 1.682 1.00 2.42 75 MET A C 1
ATOM 1147 O O . MET A 1 75 ? -5.128 -35.850 2.067 1.00 23.31 75 MET A O 1
ATOM 1161 N N . PRO A 1 76 ? -4.569 -33.787 1.355 1.00 3.41 76 PRO A N 1
ATOM 1162 C CA . PRO A 1 76 ? -5.943 -33.265 1.394 1.00 54.22 76 PRO A CA 1
ATOM 1163 C C . PRO A 1 76 ? -6.825 -33.866 0.288 1.00 61.51 76 PRO A C 1
ATOM 1164 O O . PRO A 1 76 ? -7.436 -34.919 0.478 1.00 1.43 76 PRO A O 1
ATOM 1175 N N . ARG A 1 77 ? -6.885 -33.201 -0.866 1.00 42.15 77 ARG A N 1
ATOM 1176 C CA . ARG A 1 77 ? -7.631 -33.707 -2.010 1.00 24.23 77 ARG A CA 1
ATOM 1177 C C . ARG A 1 77 ? -7.081 -33.079 -3.279 1.00 64.03 77 ARG A C 1
ATOM 1178 O O . ARG A 1 77 ? -6.675 -31.915 -3.266 1.00 31.21 77 ARG A O 1
ATOM 1199 N N . GLU A 1 78 ? -7.088 -33.831 -4.364 1.00 43.11 78 GLU A N 1
ATOM 1200 C CA . GLU A 1 78 ? -6.598 -33.330 -5.643 1.00 10.22 78 GLU A CA 1
ATOM 1201 C C . GLU A 1 78 ? -7.523 -32.226 -6.152 1.00 23.31 78 GLU A C 1
ATOM 1202 O O . GLU A 1 78 ? -7.076 -31.245 -6.749 1.00 30.35 78 GLU A O 1
ATOM 1214 N N . GLU A 1 79 ? -8.813 -32.396 -5.882 1.00 61.41 79 GLU A N 1
ATOM 1215 C CA . GLU A 1 79 ? -9.826 -31.417 -6.244 1.00 62.11 79 GLU A CA 1
ATOM 1216 C C . GLU A 1 79 ? -9.553 -30.082 -5.557 1.00 42.33 79 GLU A C 1
ATOM 1217 O O . GLU A 1 79 ? -9.664 -29.018 -6.169 1.00 30.53 79 GLU A O 1
ATOM 1229 N N . ASP A 1 80 ? -9.189 -30.147 -4.283 1.00 22.20 80 ASP A N 1
ATOM 1230 C CA . ASP A 1 80 ? -8.900 -28.946 -3.510 1.00 23.21 80 ASP A CA 1
ATOM 1231 C C . ASP A 1 80 ? -7.599 -28.308 -3.986 1.00 50.24 80 ASP A C 1
ATOM 1232 O O . ASP A 1 80 ? -7.509 -27.087 -4.111 1.00 21.13 80 ASP A O 1
ATOM 1241 N N . ILE A 1 81 ? -6.597 -29.140 -4.267 1.00 52.33 81 ILE A N 1
ATOM 1242 C CA . ILE A 1 81 ? -5.332 -28.660 -4.822 1.00 75.11 81 ILE A CA 1
ATOM 1243 C C . ILE A 1 81 ? -5.593 -27.934 -6.142 1.00 23.01 81 ILE A C 1
ATOM 1244 O O . ILE A 1 81 ? -5.013 -26.879 -6.420 1.00 54.32 81 ILE A O 1
ATOM 1260 N N . GLU A 1 82 ? -6.506 -28.495 -6.930 1.00 20.30 82 GLU A N 1
ATOM 1261 C CA . GLU A 1 82 ? -6.912 -27.933 -8.194 1.00 13.24 82 GLU A CA 1
ATOM 1262 C C . GLU A 1 82 ? -7.593 -26.577 -7.982 1.00 5.44 82 GLU A C 1
ATOM 1263 O O . GLU A 1 82 ? -7.174 -25.561 -8.553 1.00 1.51 82 GLU A O 1
ATOM 1275 N N . ARG A 1 83 ? -8.614 -26.564 -7.123 1.00 62.13 83 ARG A N 1
ATOM 1276 C CA . ARG A 1 83 ? -9.416 -25.363 -6.900 1.00 64.02 83 ARG A CA 1
ATOM 1277 C C . ARG A 1 83 ? -8.546 -24.223 -6.368 1.00 23.45 83 ARG A C 1
ATOM 1278 O O . ARG A 1 83 ? -8.697 -23.075 -6.780 1.00 51.11 83 ARG A O 1
ATOM 1299 N N . VAL A 1 84 ? -7.614 -24.547 -5.470 1.00 60.34 84 VAL A N 1
ATOM 1300 C CA . VAL A 1 84 ? -6.769 -23.526 -4.867 1.00 41.51 84 VAL A CA 1
ATOM 1301 C C . VAL A 1 84 ? -5.736 -23.014 -5.875 1.00 42.42 84 VAL A C 1
ATOM 1302 O O . VAL A 1 84 ? -5.611 -21.808 -6.075 1.00 71.31 84 VAL A O 1
ATOM 1315 N N . ARG A 1 85 ? -5.027 -23.929 -6.542 1.00 32.12 85 ARG A N 1
ATOM 1316 C CA . ARG A 1 85 ? -3.996 -23.547 -7.507 1.00 63.21 85 ARG A CA 1
ATOM 1317 C C . ARG A 1 85 ? -4.576 -22.637 -8.594 1.00 31.04 85 ARG A C 1
ATOM 1318 O O . ARG A 1 85 ? -3.977 -21.623 -8.949 1.00 74.34 85 ARG A O 1
ATOM 1339 N N . ARG A 1 86 ? -5.755 -22.993 -9.109 1.00 54.02 86 ARG A N 1
ATOM 1340 C CA . ARG A 1 86 ? -6.390 -22.204 -10.169 1.00 61.13 86 ARG A CA 1
ATOM 1341 C C . ARG A 1 86 ? -6.918 -20.873 -9.624 1.00 43.24 86 ARG A C 1
ATOM 1342 O O . ARG A 1 86 ? -6.895 -19.855 -10.318 1.00 52.32 86 ARG A O 1
ATOM 1363 N N . HIS A 1 87 ? -7.393 -20.891 -8.380 1.00 53.04 87 HIS A N 1
ATOM 1364 C CA . HIS A 1 87 ? -7.886 -19.680 -7.721 1.00 5.31 87 HIS A CA 1
ATOM 1365 C C . HIS A 1 87 ? -6.729 -18.705 -7.522 1.00 35.45 87 HIS A C 1
ATOM 1366 O O . HIS A 1 87 ? -6.876 -17.496 -7.684 1.00 13.34 87 HIS A O 1
ATOM 1381 N N . LEU A 1 88 ? -5.574 -19.264 -7.192 1.00 42.33 88 LEU A N 1
ATOM 1382 C CA . LEU A 1 88 ? -4.346 -18.500 -6.992 1.00 61.31 88 LEU A CA 1
ATOM 1383 C C . LEU A 1 88 ? -3.760 -18.040 -8.328 1.00 10.22 88 LEU A C 1
ATOM 1384 O O . LEU A 1 88 ? -3.185 -16.949 -8.425 1.00 2.44 88 LEU A O 1
ATOM 1400 N N . ALA A 1 89 ? -3.931 -18.871 -9.356 1.00 50.41 89 ALA A N 1
ATOM 1401 C CA . ALA A 1 89 ? -3.430 -18.570 -10.699 1.00 61.34 89 ALA A CA 1
ATOM 1402 C C . ALA A 1 89 ? -4.040 -17.278 -11.233 1.00 73.12 89 ALA A C 1
ATOM 1403 O O . ALA A 1 89 ? -3.463 -16.618 -12.098 1.00 14.30 89 ALA A O 1
ATOM 1410 N N . LEU A 1 90 ? -5.214 -16.926 -10.712 1.00 4.52 90 LEU A N 1
ATOM 1411 C CA . LEU A 1 90 ? -5.880 -15.677 -11.078 1.00 63.34 90 LEU A CA 1
ATOM 1412 C C . LEU A 1 90 ? -5.024 -14.477 -10.679 1.00 72.14 90 LEU A C 1
ATOM 1413 O O . LEU A 1 90 ? -4.985 -13.467 -11.385 1.00 72.44 90 LEU A O 1
ATOM 1429 N N . GLN A 1 91 ? -4.346 -14.596 -9.543 1.00 52.33 91 GLN A N 1
ATOM 1430 C CA . GLN A 1 91 ? -3.440 -13.553 -9.069 1.00 44.25 91 GLN A CA 1
ATOM 1431 C C . GLN A 1 91 ? -2.069 -13.722 -9.711 1.00 0.14 91 GLN A C 1
ATOM 1432 O O . GLN A 1 91 ? -1.353 -12.743 -9.937 1.00 24.43 91 GLN A O 1
ATOM 1446 N N . GLY A 1 92 ? -1.709 -14.966 -9.996 1.00 11.13 92 GLY A N 1
ATOM 1447 C CA . GLY A 1 92 ? -0.454 -15.237 -10.674 1.00 34.23 92 GLY A CA 1
ATOM 1448 C C . GLY A 1 92 ? 0.060 -16.634 -10.413 1.00 75.14 92 GLY A C 1
ATOM 1449 O O . GLY A 1 92 ? -0.542 -17.394 -9.651 1.00 41.34 92 GLY A O 1
ATOM 1453 N N . TRP A 1 93 ? 1.182 -16.976 -11.044 1.00 61.24 93 TRP A N 1
ATOM 1454 C CA . TRP A 1 93 ? 1.801 -18.288 -10.877 1.00 33.44 93 TRP A CA 1
ATOM 1455 C C . TRP A 1 93 ? 3.329 -18.148 -10.831 1.00 44.25 93 TRP A C 1
ATOM 1456 O O . TRP A 1 93 ? 4.029 -18.530 -11.769 1.00 71.23 93 TRP A O 1
ATOM 1477 N N . PRO A 1 94 ? 3.864 -17.573 -9.732 1.00 44.24 94 PRO A N 1
ATOM 1478 C CA . PRO A 1 94 ? 5.308 -17.310 -9.589 1.00 44.31 94 PRO A CA 1
ATOM 1479 C C . PRO A 1 94 ? 6.144 -18.593 -9.573 1.00 13.14 94 PRO A C 1
ATOM 1480 O O . PRO A 1 94 ? 7.323 -18.579 -9.921 1.00 65.31 94 PRO A O 1
ATOM 1491 N N . LEU A 1 95 ? 5.513 -19.701 -9.183 1.00 20.13 95 LEU A N 1
ATOM 1492 C CA . LEU A 1 95 ? 6.199 -20.991 -9.050 1.00 2.45 95 LEU A CA 1
ATOM 1493 C C . LEU A 1 95 ? 6.835 -21.451 -10.366 1.00 23.05 95 LEU A C 1
ATOM 1494 O O . LEU A 1 95 ? 7.674 -22.355 -10.366 1.00 42.11 95 LEU A O 1
ATOM 1510 N N . ASP A 1 96 ? 6.436 -20.844 -11.481 1.00 4.21 96 ASP A N 1
ATOM 1511 C CA . ASP A 1 96 ? 6.983 -21.220 -12.785 1.00 41.33 96 ASP A CA 1
ATOM 1512 C C . ASP A 1 96 ? 8.376 -20.620 -12.989 1.00 64.42 96 ASP A C 1
ATOM 1513 O O . ASP A 1 96 ? 9.206 -21.197 -13.695 1.00 63.40 96 ASP A O 1
ATOM 1522 N N . ASP A 1 97 ? 8.635 -19.476 -12.353 1.00 25.14 97 ASP A N 1
ATOM 1523 C CA . ASP A 1 97 ? 9.940 -18.812 -12.449 1.00 42.42 97 ASP A CA 1
ATOM 1524 C C . ASP A 1 97 ? 10.536 -18.573 -11.063 1.00 63.11 97 ASP A C 1
ATOM 1525 O O . ASP A 1 97 ? 10.296 -17.536 -10.443 1.00 10.23 97 ASP A O 1
ATOM 1534 N N . PRO A 1 98 ? 11.308 -19.543 -10.551 1.00 61.44 98 PRO A N 1
ATOM 1535 C CA . PRO A 1 98 ? 12.008 -19.399 -9.279 1.00 22.22 98 PRO A CA 1
ATOM 1536 C C . PRO A 1 98 ? 13.287 -18.572 -9.440 1.00 64.45 98 PRO A C 1
ATOM 1537 O O . PRO A 1 98 ? 14.066 -18.802 -10.368 1.00 40.33 98 PRO A O 1
ATOM 1548 N N . ARG A 1 99 ? 13.495 -17.614 -8.537 1.00 2.21 99 ARG A N 1
ATOM 1549 C CA . ARG A 1 99 ? 14.674 -16.747 -8.596 1.00 74.20 99 ARG A CA 1
ATOM 1550 C C . ARG A 1 99 ? 15.948 -17.549 -8.340 1.00 12.43 99 ARG A C 1
ATOM 1551 O O . ARG A 1 99 ? 17.040 -17.150 -8.748 1.00 11.52 99 ARG A O 1
ATOM 1572 N N . ASP A 1 100 ? 15.790 -18.674 -7.659 1.00 34.03 100 ASP A N 1
ATOM 1573 C CA . ASP A 1 100 ? 16.879 -19.618 -7.435 1.00 4.54 100 ASP A CA 1
ATOM 1574 C C . ASP A 1 100 ? 16.307 -21.028 -7.481 1.00 5.05 100 ASP A C 1
ATOM 1575 O O . ASP A 1 100 ? 15.640 -21.468 -6.540 1.00 4.23 100 ASP A O 1
ATOM 1584 N N . GLY A 1 101 ? 16.525 -21.720 -8.594 1.00 74.34 101 GLY A N 1
ATOM 1585 C CA . GLY A 1 101 ? 15.900 -23.015 -8.791 1.00 25.12 101 GLY A CA 1
ATOM 1586 C C . GLY A 1 101 ? 16.811 -24.021 -9.457 1.00 52.40 101 GLY A C 1
ATOM 1587 O O . GLY A 1 101 ? 16.434 -24.646 -10.451 1.00 71.02 101 GLY A O 1
ATOM 1591 N N . GLU A 1 102 ? 18.013 -24.179 -8.922 1.00 61.22 102 GLU A N 1
ATOM 1592 C CA . GLU A 1 102 ? 18.915 -25.223 -9.388 1.00 32.33 102 GLU A CA 1
ATOM 1593 C C . GLU A 1 102 ? 18.493 -26.558 -8.802 1.00 51.53 102 GLU A C 1
ATOM 1594 O O . GLU A 1 102 ? 18.803 -26.889 -7.658 1.00 60.02 102 GLU A O 1
ATOM 1606 N N . GLU A 1 103 ? 17.745 -27.285 -9.598 1.00 70.30 103 GLU A N 1
ATOM 1607 C CA . GLU A 1 103 ? 17.235 -28.592 -9.217 1.00 12.44 103 GLU A CA 1
ATOM 1608 C C . GLU A 1 103 ? 18.380 -29.609 -9.221 1.00 42.42 103 GLU A C 1
ATOM 1609 O O . GLU A 1 103 ? 19.156 -29.666 -10.177 1.00 71.41 103 GLU A O 1
ATOM 1621 N N . PRO A 1 104 ? 18.510 -30.408 -8.146 1.00 15.24 104 PRO A N 1
ATOM 1622 C CA . PRO A 1 104 ? 19.612 -31.370 -7.996 1.00 63.11 104 PRO A CA 1
ATOM 1623 C C . PRO A 1 104 ? 19.629 -32.423 -9.107 1.00 31.14 104 PRO A C 1
ATOM 1624 O O . PRO A 1 104 ? 18.621 -32.654 -9.783 1.00 73.41 104 PRO A O 1
ATOM 1635 N N . ASP A 1 105 ? 20.787 -33.045 -9.292 1.00 4.41 105 ASP A N 1
ATOM 1636 C CA . ASP A 1 105 ? 20.961 -34.095 -10.290 1.00 54.35 105 ASP A CA 1
ATOM 1637 C C . ASP A 1 105 ? 22.107 -35.008 -9.877 1.00 44.21 105 ASP A C 1
ATOM 1638 O O . ASP A 1 105 ? 23.279 -34.633 -9.973 1.00 12.41 105 ASP A O 1
ATOM 1647 N N . GLY A 1 106 ? 21.764 -36.185 -9.382 1.00 62.13 106 GLY A N 1
ATOM 1648 C CA . GLY A 1 106 ? 22.761 -37.166 -8.997 1.00 11.31 106 GLY A CA 1
ATOM 1649 C C . GLY A 1 106 ? 22.332 -38.559 -9.390 1.00 65.20 106 GLY A C 1
ATOM 1650 O O . GLY A 1 106 ? 22.301 -39.473 -8.560 1.00 31.24 106 GLY A O 1
ATOM 1654 N N . GLU A 1 107 ? 21.979 -38.719 -10.661 1.00 23.42 107 GLU A N 1
ATOM 1655 C CA . GLU A 1 107 ? 21.480 -39.987 -11.165 1.00 2.20 107 GLU A CA 1
ATOM 1656 C C . GLU A 1 107 ? 22.622 -40.970 -11.404 1.00 40.21 107 GLU A C 1
ATOM 1657 O O . GLU A 1 107 ? 23.635 -40.629 -12.027 1.00 12.10 107 GLU A O 1
ATOM 1669 N N . SER A 1 108 ? 22.454 -42.183 -10.899 1.00 21.32 108 SER A N 1
ATOM 1670 C CA . SER A 1 108 ? 23.410 -43.254 -11.121 1.00 31.33 108 SER A CA 1
ATOM 1671 C C . SER A 1 108 ? 22.670 -44.575 -11.345 1.00 60.00 108 SER A C 1
ATOM 1672 O O . SER A 1 108 ? 22.340 -45.288 -10.394 1.00 11.30 108 SER A O 1
ATOM 1680 N N . GLY A 1 109 ? 22.348 -44.857 -12.607 1.00 11.40 109 GLY A N 1
ATOM 1681 C CA . GLY A 1 109 ? 21.698 -46.107 -12.961 1.00 74.12 109 GLY A CA 1
ATOM 1682 C C . GLY A 1 109 ? 22.713 -47.199 -13.220 1.00 72.41 109 GLY A C 1
ATOM 1683 O O . GLY A 1 109 ? 23.111 -47.913 -12.295 1.00 14.04 109 GLY A O 1
ATOM 1687 N N . GLY A 1 110 ? 23.141 -47.322 -14.474 1.00 13.43 110 GLY A N 1
ATOM 1688 C CA . GLY A 1 110 ? 24.207 -48.245 -14.818 1.00 33.40 110 GLY A CA 1
ATOM 1689 C C . GLY A 1 110 ? 23.761 -49.341 -15.766 1.00 63.40 110 GLY A C 1
ATOM 1690 O O . GLY A 1 110 ? 23.136 -50.314 -15.336 1.00 25.54 110 GLY A O 1
ATOM 1694 N N . PRO A 1 111 ? 24.037 -49.195 -17.076 1.00 53.01 111 PRO A N 1
ATOM 1695 C CA . PRO A 1 111 ? 23.845 -50.277 -18.048 1.00 61.42 111 PRO A CA 1
ATOM 1696 C C . PRO A 1 111 ? 25.004 -51.274 -17.983 1.00 45.21 111 PRO A C 1
ATOM 1697 O O . PRO A 1 111 ? 25.864 -51.173 -17.102 1.00 22.42 111 PRO A O 1
ATOM 1708 N N . ARG A 1 112 ? 25.043 -52.228 -18.908 1.00 2.23 112 ARG A N 1
ATOM 1709 C CA . ARG A 1 112 ? 26.106 -53.229 -18.923 1.00 23.43 112 ARG A CA 1
ATOM 1710 C C . ARG A 1 112 ? 26.434 -53.656 -20.354 1.00 64.04 112 ARG A C 1
ATOM 1711 O O . ARG A 1 112 ? 25.532 -53.620 -21.213 1.00 53.13 112 ARG A O 1
ATOM 1733 N N . GLY A 1 1 ? 0.540 -1.947 3.772 1.00 73.34 1 GLY A N 2
ATOM 1734 C CA . GLY A 1 1 ? 1.605 -2.753 4.415 1.00 62.13 1 GLY A CA 2
ATOM 1735 C C . GLY A 1 1 ? 2.683 -3.182 3.433 1.00 61.10 1 GLY A C 2
ATOM 1736 O O . GLY A 1 1 ? 2.725 -4.345 3.028 1.00 24.12 1 GLY A O 2
ATOM 1742 N N . PRO A 1 2 ? 3.583 -2.261 3.031 1.00 54.02 2 PRO A N 2
ATOM 1743 C CA . PRO A 1 2 ? 4.677 -2.574 2.102 1.00 54.14 2 PRO A CA 2
ATOM 1744 C C . PRO A 1 2 ? 5.870 -3.224 2.808 1.00 12.11 2 PRO A C 2
ATOM 1745 O O . PRO A 1 2 ? 6.924 -3.441 2.201 1.00 30.53 2 PRO A O 2
ATOM 1756 N N . GLY A 1 3 ? 5.692 -3.529 4.091 1.00 32.55 3 GLY A N 2
ATOM 1757 C CA . GLY A 1 3 ? 6.748 -4.123 4.886 1.00 61.02 3 GLY A CA 2
ATOM 1758 C C . GLY A 1 3 ? 7.162 -5.494 4.379 1.00 31.51 3 GLY A C 2
ATOM 1759 O O . GLY A 1 3 ? 6.648 -6.513 4.835 1.00 24.10 3 GLY A O 2
ATOM 1763 N N . SER A 1 4 ? 8.079 -5.504 3.417 1.00 41.20 4 SER A N 2
ATOM 1764 C CA . SER A 1 4 ? 8.622 -6.736 2.862 1.00 34.13 4 SER A CA 2
ATOM 1765 C C . SER A 1 4 ? 10.132 -6.787 3.103 1.00 22.30 4 SER A C 2
ATOM 1766 O O . SER A 1 4 ? 10.901 -6.050 2.479 1.00 41.31 4 SER A O 2
ATOM 1774 N N . MET A 1 5 ? 10.550 -7.636 4.035 1.00 64.41 5 MET A N 2
ATOM 1775 C CA . MET A 1 5 ? 11.955 -7.735 4.423 1.00 24.34 5 MET A CA 2
ATOM 1776 C C . MET A 1 5 ? 12.640 -8.898 3.707 1.00 51.43 5 MET A C 2
ATOM 1777 O O . MET A 1 5 ? 13.869 -8.955 3.628 1.00 54.22 5 MET A O 2
ATOM 1791 N N . VAL A 1 6 ? 11.838 -9.821 3.181 1.00 42.23 6 VAL A N 2
ATOM 1792 C CA . VAL A 1 6 ? 12.361 -10.983 2.462 1.00 64.21 6 VAL A CA 2
ATOM 1793 C C . VAL A 1 6 ? 12.816 -10.616 1.048 1.00 41.01 6 VAL A C 2
ATOM 1794 O O . VAL A 1 6 ? 12.677 -9.468 0.615 1.00 75.33 6 VAL A O 2
ATOM 1807 N N . ASN A 1 7 ? 13.371 -11.605 0.342 1.00 53.22 7 ASN A N 2
ATOM 1808 C CA . ASN A 1 7 ? 13.816 -11.433 -1.044 1.00 71.21 7 ASN A CA 2
ATOM 1809 C C . ASN A 1 7 ? 12.645 -11.131 -1.969 1.00 44.52 7 ASN A C 2
ATOM 1810 O O . ASN A 1 7 ? 11.488 -11.344 -1.607 1.00 33.22 7 ASN A O 2
ATOM 1821 N N . ALA A 1 8 ? 12.965 -10.672 -3.177 1.00 60.32 8 ALA A N 2
ATOM 1822 C CA . ALA A 1 8 ? 11.962 -10.284 -4.169 1.00 3.34 8 ALA A CA 2
ATOM 1823 C C . ALA A 1 8 ? 10.934 -11.391 -4.401 1.00 60.24 8 ALA A C 2
ATOM 1824 O O . ALA A 1 8 ? 9.739 -11.178 -4.195 1.00 14.22 8 ALA A O 2
ATOM 1831 N N . PHE A 1 9 ? 11.395 -12.571 -4.827 1.00 32.01 9 PHE A N 2
ATOM 1832 C CA . PHE A 1 9 ? 10.497 -13.701 -5.057 1.00 51.44 9 PHE A CA 2
ATOM 1833 C C . PHE A 1 9 ? 9.593 -13.957 -3.851 1.00 64.40 9 PHE A C 2
ATOM 1834 O O . PHE A 1 9 ? 8.385 -14.131 -3.995 1.00 61.22 9 PHE A O 2
ATOM 1851 N N . LEU A 1 10 ? 10.189 -13.956 -2.666 1.00 11.31 10 LEU A N 2
ATOM 1852 C CA . LEU A 1 10 ? 9.471 -14.280 -1.440 1.00 65.43 10 LEU A CA 2
ATOM 1853 C C . LEU A 1 10 ? 8.394 -13.236 -1.148 1.00 12.34 10 LEU A C 2
ATOM 1854 O O . LEU A 1 10 ? 7.264 -13.578 -0.797 1.00 22.41 10 LEU A O 2
ATOM 1870 N N . ALA A 1 11 ? 8.746 -11.965 -1.312 1.00 51.23 11 ALA A N 2
ATOM 1871 C CA . ALA A 1 11 ? 7.796 -10.872 -1.135 1.00 43.20 11 ALA A CA 2
ATOM 1872 C C . ALA A 1 11 ? 6.663 -11.000 -2.147 1.00 60.02 11 ALA A C 2
ATOM 1873 O O . ALA A 1 11 ? 5.495 -10.736 -1.839 1.00 21.33 11 ALA A O 2
ATOM 1880 N N . LYS A 1 12 ? 7.027 -11.426 -3.353 1.00 75.22 12 LYS A N 2
ATOM 1881 C CA . LYS A 1 12 ? 6.067 -11.645 -4.427 1.00 3.03 12 LYS A CA 2
ATOM 1882 C C . LYS A 1 12 ? 5.075 -12.738 -4.032 1.00 75.15 12 LYS A C 2
ATOM 1883 O O . LYS A 1 12 ? 3.875 -12.609 -4.262 1.00 72.25 12 LYS A O 2
ATOM 1902 N N . ILE A 1 13 ? 5.590 -13.805 -3.416 1.00 44.14 13 ILE A N 2
ATOM 1903 C CA . ILE A 1 13 ? 4.756 -14.919 -2.969 1.00 31.13 13 ILE A CA 2
ATOM 1904 C C . ILE A 1 13 ? 3.812 -14.477 -1.855 1.00 54.15 13 ILE A C 2
ATOM 1905 O O . ILE A 1 13 ? 2.611 -14.740 -1.909 1.00 11.24 13 ILE A O 2
ATOM 1921 N N . ALA A 1 14 ? 4.364 -13.802 -0.847 1.00 10.43 14 ALA A N 2
ATOM 1922 C CA . ALA A 1 14 ? 3.576 -13.295 0.271 1.00 65.03 14 ALA A CA 2
ATOM 1923 C C . ALA A 1 14 ? 2.449 -12.389 -0.230 1.00 45.24 14 ALA A C 2
ATOM 1924 O O . ALA A 1 14 ? 1.320 -12.455 0.260 1.00 22.51 14 ALA A O 2
ATOM 1931 N N . ALA A 1 15 ? 2.765 -11.555 -1.222 1.00 74.24 15 ALA A N 2
ATOM 1932 C CA . ALA A 1 15 ? 1.783 -10.643 -1.808 1.00 32.11 15 ALA A CA 2
ATOM 1933 C C . ALA A 1 15 ? 0.742 -11.415 -2.622 1.00 51.43 15 ALA A C 2
ATOM 1934 O O . ALA A 1 15 ? -0.455 -11.166 -2.508 1.00 74.42 15 ALA A O 2
ATOM 1941 N N . TRP A 1 16 ? 1.219 -12.354 -3.435 1.00 42.31 16 TRP A N 2
ATOM 1942 C CA . TRP A 1 16 ? 0.360 -13.201 -4.269 1.00 14.44 16 TRP A CA 2
ATOM 1943 C C . TRP A 1 16 ? -0.659 -13.951 -3.410 1.00 61.31 16 TRP A C 2
ATOM 1944 O O . TRP A 1 16 ? -1.857 -13.965 -3.708 1.00 4.24 16 TRP A O 2
ATOM 1965 N N . LEU A 1 17 ? -0.175 -14.556 -2.334 1.00 61.21 17 LEU A N 2
ATOM 1966 C CA . LEU A 1 17 ? -1.026 -15.295 -1.413 1.00 62.45 17 LEU A CA 2
ATOM 1967 C C . LEU A 1 17 ? -1.993 -14.372 -0.683 1.00 2.03 17 LEU A C 2
ATOM 1968 O O . LEU A 1 17 ? -3.200 -14.624 -0.653 1.00 1.20 17 LEU A O 2
ATOM 1984 N N . ASN A 1 18 ? -1.463 -13.299 -0.102 1.00 65.13 18 ASN A N 2
ATOM 1985 C CA . ASN A 1 18 ? -2.271 -12.388 0.705 1.00 45.11 18 ASN A CA 2
ATOM 1986 C C . ASN A 1 18 ? -3.302 -11.663 -0.162 1.00 52.24 18 ASN A C 2
ATOM 1987 O O . ASN A 1 18 ? -4.376 -11.297 0.314 1.00 12.31 18 ASN A O 2
ATOM 1998 N N . ALA A 1 19 ? -2.976 -11.474 -1.440 1.00 61.24 19 ALA A N 2
ATOM 1999 C CA . ALA A 1 19 ? -3.909 -10.877 -2.396 1.00 24.21 19 ALA A CA 2
ATOM 2000 C C . ALA A 1 19 ? -5.100 -11.805 -2.617 1.00 11.54 19 ALA A C 2
ATOM 2001 O O . ALA A 1 19 ? -6.245 -11.359 -2.739 1.00 11.42 19 ALA A O 2
ATOM 2008 N N . GLY A 1 20 ? -4.815 -13.103 -2.668 1.00 74.52 20 GLY A N 2
ATOM 2009 C CA . GLY A 1 20 ? -5.861 -14.096 -2.794 1.00 23.12 20 GLY A CA 2
ATOM 2010 C C . GLY A 1 20 ? -6.642 -14.253 -1.506 1.00 55.43 20 GLY A C 2
ATOM 2011 O O . GLY A 1 20 ? -7.869 -14.380 -1.522 1.00 43.31 20 GLY A O 2
ATOM 2015 N N . TYR A 1 21 ? -5.928 -14.216 -0.385 1.00 62.21 21 TYR A N 2
ATOM 2016 C CA . TYR A 1 21 ? -6.525 -14.396 0.935 1.00 10.20 21 TYR A CA 2
ATOM 2017 C C . TYR A 1 21 ? -6.178 -13.226 1.861 1.00 4.45 21 TYR A C 2
ATOM 2018 O O . TYR A 1 21 ? -5.249 -13.319 2.667 1.00 64.21 21 TYR A O 2
ATOM 2036 N N . PRO A 1 22 ? -6.903 -12.102 1.751 1.00 33.03 22 PRO A N 2
ATOM 2037 C CA . PRO A 1 22 ? -6.723 -10.966 2.656 1.00 62.52 22 PRO A CA 2
ATOM 2038 C C . PRO A 1 22 ? -7.479 -11.177 3.967 1.00 1.51 22 PRO A C 2
ATOM 2039 O O . PRO A 1 22 ? -7.269 -10.461 4.949 1.00 55.41 22 PRO A O 2
ATOM 2050 N N . GLU A 1 23 ? -8.352 -12.187 3.969 1.00 61.20 23 GLU A N 2
ATOM 2051 C CA . GLU A 1 23 ? -9.208 -12.491 5.111 1.00 14.11 23 GLU A CA 2
ATOM 2052 C C . GLU A 1 23 ? -8.799 -13.819 5.759 1.00 1.14 23 GLU A C 2
ATOM 2053 O O . GLU A 1 23 ? -9.507 -14.345 6.618 1.00 3.25 23 GLU A O 2
ATOM 2065 N N . GLY A 1 24 ? -7.648 -14.349 5.346 1.00 55.34 24 GLY A N 2
ATOM 2066 C CA . GLY A 1 24 ? -7.192 -15.639 5.837 1.00 5.42 24 GLY A CA 2
ATOM 2067 C C . GLY A 1 24 ? -7.528 -16.758 4.870 1.00 72.15 24 GLY A C 2
ATOM 2068 O O . GLY A 1 24 ? -8.270 -16.545 3.909 1.00 1.40 24 GLY A O 2
ATOM 2072 N N . VAL A 1 25 ? -6.983 -17.947 5.112 1.00 31.52 25 VAL A N 2
ATOM 2073 C CA . VAL A 1 25 ? -7.228 -19.103 4.248 1.00 42.05 25 VAL A CA 2
ATOM 2074 C C . VAL A 1 25 ? -7.914 -20.208 5.052 1.00 51.00 25 VAL A C 2
ATOM 2075 O O . VAL A 1 25 ? -7.432 -20.575 6.128 1.00 41.02 25 VAL A O 2
ATOM 2088 N N . PRO A 1 26 ? -9.045 -20.751 4.563 1.00 73.25 26 PRO A N 2
ATOM 2089 C CA . PRO A 1 26 ? -9.720 -21.875 5.224 1.00 54.21 26 PRO A CA 2
ATOM 2090 C C . PRO A 1 26 ? -8.926 -23.177 5.075 1.00 64.34 26 PRO A C 2
ATOM 2091 O O . PRO A 1 26 ? -8.091 -23.302 4.177 1.00 2.12 26 PRO A O 2
ATOM 2102 N N . GLY A 1 27 ? -9.205 -24.138 5.950 1.00 3.45 27 GLY A N 2
ATOM 2103 C CA . GLY A 1 27 ? -8.482 -25.405 5.959 1.00 3.53 27 GLY A CA 2
ATOM 2104 C C . GLY A 1 27 ? -8.438 -26.105 4.600 1.00 40.15 27 GLY A C 2
ATOM 2105 O O . GLY A 1 27 ? -7.343 -26.420 4.106 1.00 54.14 27 GLY A O 2
ATOM 2109 N N . PRO A 1 28 ? -9.610 -26.332 3.951 1.00 4.10 28 PRO A N 2
ATOM 2110 C CA . PRO A 1 28 ? -9.687 -27.084 2.684 1.00 31.40 28 PRO A CA 2
ATOM 2111 C C . PRO A 1 28 ? -8.978 -26.364 1.540 1.00 1.42 28 PRO A C 2
ATOM 2112 O O . PRO A 1 28 ? -8.843 -26.904 0.442 1.00 5.10 28 PRO A O 2
ATOM 2123 N N . ASP A 1 29 ? -8.541 -25.137 1.801 1.00 63.12 29 ASP A N 2
ATOM 2124 C CA . ASP A 1 29 ? -7.740 -24.382 0.847 1.00 75.13 29 ASP A CA 2
ATOM 2125 C C . ASP A 1 29 ? -6.279 -24.402 1.278 1.00 41.35 29 ASP A C 2
ATOM 2126 O O . ASP A 1 29 ? -5.378 -24.532 0.451 1.00 20.04 29 ASP A O 2
ATOM 2135 N N . ARG A 1 30 ? -6.057 -24.320 2.590 1.00 54.40 30 ARG A N 2
ATOM 2136 C CA . ARG A 1 30 ? -4.708 -24.257 3.148 1.00 24.35 30 ARG A CA 2
ATOM 2137 C C . ARG A 1 30 ? -3.916 -25.525 2.852 1.00 11.25 30 ARG A C 2
ATOM 2138 O O . ARG A 1 30 ? -2.781 -25.456 2.378 1.00 45.02 30 ARG A O 2
ATOM 2159 N N . VAL A 1 31 ? -4.513 -26.679 3.144 1.00 12.44 31 VAL A N 2
ATOM 2160 C CA . VAL A 1 31 ? -3.804 -27.952 2.999 1.00 14.30 31 VAL A CA 2
ATOM 2161 C C . VAL A 1 31 ? -3.327 -28.165 1.548 1.00 1.22 31 VAL A C 2
ATOM 2162 O O . VAL A 1 31 ? -2.140 -28.431 1.316 1.00 3.34 31 VAL A O 2
ATOM 2175 N N . PRO A 1 32 ? -4.222 -28.036 0.540 1.00 64.13 32 PRO A N 2
ATOM 2176 C CA . PRO A 1 32 ? -3.825 -28.166 -0.866 1.00 15.21 32 PRO A CA 2
ATOM 2177 C C . PRO A 1 32 ? -2.946 -27.001 -1.322 1.00 21.04 32 PRO A C 2
ATOM 2178 O O . PRO A 1 32 ? -2.115 -27.163 -2.217 1.00 13.40 32 PRO A O 2
ATOM 2189 N N . LEU A 1 33 ? -3.136 -25.831 -0.702 1.00 51.45 33 LEU A N 2
ATOM 2190 C CA . LEU A 1 33 ? -2.303 -24.662 -0.992 1.00 71.25 33 LEU A CA 2
ATOM 2191 C C . LEU A 1 33 ? -0.843 -25.006 -0.729 1.00 22.31 33 LEU A C 2
ATOM 2192 O O . LEU A 1 33 ? 0.022 -24.783 -1.576 1.00 14.43 33 LEU A O 2
ATOM 2208 N N . LEU A 1 34 ? -0.586 -25.583 0.437 1.00 52.24 34 LEU A N 2
ATOM 2209 C CA . LEU A 1 34 ? 0.766 -25.976 0.817 1.00 54.12 34 LEU A CA 2
ATOM 2210 C C . LEU A 1 34 ? 1.246 -27.150 -0.017 1.00 50.24 34 LEU A C 2
ATOM 2211 O O . LEU A 1 34 ? 2.400 -27.178 -0.443 1.00 13.00 34 LEU A O 2
ATOM 2227 N N . ALA A 1 35 ? 0.365 -28.120 -0.241 1.00 22.33 35 ALA A N 2
ATOM 2228 C CA . ALA A 1 35 ? 0.701 -29.271 -1.069 1.00 2.14 35 ALA A CA 2
ATOM 2229 C C . ALA A 1 35 ? 1.249 -28.808 -2.420 1.00 71.13 35 ALA A C 2
ATOM 2230 O O . ALA A 1 35 ? 2.278 -29.293 -2.887 1.00 71.44 35 ALA A O 2
ATOM 2237 N N . LEU A 1 36 ? 0.551 -27.856 -3.029 1.00 60.32 36 LEU A N 2
ATOM 2238 C CA . LEU A 1 36 ? 0.949 -27.277 -4.309 1.00 5.22 36 LEU A CA 2
ATOM 2239 C C . LEU A 1 36 ? 2.190 -26.382 -4.152 1.00 32.42 36 LEU A C 2
ATOM 2240 O O . LEU A 1 36 ? 3.090 -26.392 -4.991 1.00 24.53 36 LEU A O 2
ATOM 2256 N N . LEU A 1 37 ? 2.229 -25.613 -3.066 1.00 22.00 37 LEU A N 2
ATOM 2257 C CA . LEU A 1 37 ? 3.273 -24.601 -2.859 1.00 0.21 37 LEU A CA 2
ATOM 2258 C C . LEU A 1 37 ? 4.647 -25.244 -2.638 1.00 50.35 37 LEU A C 2
ATOM 2259 O O . LEU A 1 37 ? 5.632 -24.869 -3.280 1.00 73.01 37 LEU A O 2
ATOM 2275 N N . THR A 1 38 ? 4.699 -26.231 -1.751 1.00 10.21 38 THR A N 2
ATOM 2276 C CA . THR A 1 38 ? 5.965 -26.834 -1.314 1.00 5.04 38 THR A CA 2
ATOM 2277 C C . THR A 1 38 ? 6.660 -27.591 -2.447 1.00 62.54 38 THR A C 2
ATOM 2278 O O . THR A 1 38 ? 7.814 -28.006 -2.313 1.00 50.11 38 THR A O 2
ATOM 2289 N N . ARG A 1 39 ? 5.951 -27.769 -3.553 1.00 14.25 39 ARG A N 2
ATOM 2290 C CA . ARG A 1 39 ? 6.474 -28.489 -4.706 1.00 24.04 39 ARG A CA 2
ATOM 2291 C C . ARG A 1 39 ? 7.758 -27.840 -5.229 1.00 71.34 39 ARG A C 2
ATOM 2292 O O . ARG A 1 39 ? 8.784 -28.507 -5.378 1.00 72.22 39 ARG A O 2
ATOM 2313 N N . ARG A 1 40 ? 7.696 -26.536 -5.513 1.00 53.35 40 ARG A N 2
ATOM 2314 C CA . ARG A 1 40 ? 8.819 -25.837 -6.142 1.00 42.31 40 ARG A CA 2
ATOM 2315 C C . ARG A 1 40 ? 9.519 -24.835 -5.221 1.00 74.53 40 ARG A C 2
ATOM 2316 O O . ARG A 1 40 ? 10.567 -24.305 -5.583 1.00 12.24 40 ARG A O 2
ATOM 2337 N N . LEU A 1 41 ? 8.960 -24.568 -4.042 1.00 34.24 41 LEU A N 2
ATOM 2338 C CA . LEU A 1 41 ? 9.624 -23.682 -3.075 1.00 61.12 41 LEU A CA 2
ATOM 2339 C C . LEU A 1 41 ? 10.371 -24.497 -2.026 1.00 73.41 41 LEU A C 2
ATOM 2340 O O . LEU A 1 41 ? 9.929 -25.582 -1.633 1.00 54.35 41 LEU A O 2
ATOM 2356 N N . THR A 1 42 ? 11.502 -23.970 -1.578 1.00 74.31 42 THR A N 2
ATOM 2357 C CA . THR A 1 42 ? 12.319 -24.630 -0.569 1.00 41.11 42 THR A CA 2
ATOM 2358 C C . THR A 1 42 ? 11.713 -24.466 0.822 1.00 41.00 42 THR A C 2
ATOM 2359 O O . THR A 1 42 ? 10.809 -23.647 1.027 1.00 32.31 42 THR A O 2
ATOM 2370 N N . ASN A 1 43 ? 12.223 -25.246 1.774 1.00 61.44 43 ASN A N 2
ATOM 2371 C CA . ASN A 1 43 ? 11.812 -25.129 3.169 1.00 23.11 43 ASN A CA 2
ATOM 2372 C C . ASN A 1 43 ? 12.036 -23.703 3.662 1.00 72.30 43 ASN A C 2
ATOM 2373 O O . ASN A 1 43 ? 11.163 -23.105 4.287 1.00 71.12 43 ASN A O 2
ATOM 2384 N N . ASP A 1 44 ? 13.199 -23.146 3.351 1.00 0.21 44 ASP A N 2
ATOM 2385 C CA . ASP A 1 44 ? 13.541 -21.801 3.802 1.00 22.12 44 ASP A CA 2
ATOM 2386 C C . ASP A 1 44 ? 12.602 -20.767 3.197 1.00 42.40 44 ASP A C 2
ATOM 2387 O O . ASP A 1 44 ? 12.220 -19.810 3.870 1.00 60.34 44 ASP A O 2
ATOM 2396 N N . GLU A 1 45 ? 12.220 -20.960 1.935 1.00 2.43 45 GLU A N 2
ATOM 2397 C CA . GLU A 1 45 ? 11.281 -20.052 1.275 1.00 12.41 45 GLU A CA 2
ATOM 2398 C C . GLU A 1 45 ? 9.907 -20.085 1.952 1.00 74.32 45 GLU A C 2
ATOM 2399 O O . GLU A 1 45 ? 9.382 -19.037 2.360 1.00 52.21 45 GLU A O 2
ATOM 2411 N N . ILE A 1 46 ? 9.329 -21.283 2.094 1.00 40.25 46 ILE A N 2
ATOM 2412 C CA . ILE A 1 46 ? 8.017 -21.413 2.729 1.00 2.42 46 ILE A CA 2
ATOM 2413 C C . ILE A 1 46 ? 8.045 -20.801 4.135 1.00 23.22 46 ILE A C 2
ATOM 2414 O O . ILE A 1 46 ? 7.092 -20.138 4.547 1.00 2.24 46 ILE A O 2
ATOM 2430 N N . LYS A 1 47 ? 9.150 -21.006 4.860 1.00 61.14 47 LYS A N 2
ATOM 2431 C CA . LYS A 1 47 ? 9.325 -20.368 6.165 1.00 33.02 47 LYS A CA 2
ATOM 2432 C C . LYS A 1 47 ? 9.328 -18.854 6.004 1.00 44.41 47 LYS A C 2
ATOM 2433 O O . LYS A 1 47 ? 8.613 -18.141 6.706 1.00 14.11 47 LYS A O 2
ATOM 2452 N N . ALA A 1 48 ? 10.151 -18.381 5.060 1.00 32.32 48 ALA A N 2
ATOM 2453 C CA . ALA A 1 48 ? 10.351 -16.950 4.832 1.00 3.50 48 ALA A CA 2
ATOM 2454 C C . ALA A 1 48 ? 9.023 -16.243 4.616 1.00 23.32 48 ALA A C 2
ATOM 2455 O O . ALA A 1 48 ? 8.843 -15.105 5.048 1.00 52.32 48 ALA A O 2
ATOM 2462 N N . ILE A 1 49 ? 8.097 -16.927 3.946 1.00 73.51 49 ILE A N 2
ATOM 2463 C CA . ILE A 1 49 ? 6.752 -16.392 3.744 1.00 11.34 49 ILE A CA 2
ATOM 2464 C C . ILE A 1 49 ? 6.077 -16.098 5.087 1.00 32.52 49 ILE A C 2
ATOM 2465 O O . ILE A 1 49 ? 5.444 -15.056 5.260 1.00 25.45 49 ILE A O 2
ATOM 2481 N N . ALA A 1 50 ? 6.239 -17.012 6.039 1.00 21.02 50 ALA A N 2
ATOM 2482 C CA . ALA A 1 50 ? 5.650 -16.845 7.365 1.00 1.35 50 ALA A CA 2
ATOM 2483 C C . ALA A 1 50 ? 6.375 -15.740 8.109 1.00 3.30 50 ALA A C 2
ATOM 2484 O O . ALA A 1 50 ? 5.757 -14.849 8.692 1.00 40.12 50 ALA A O 2
ATOM 2491 N N . GLU A 1 51 ? 7.698 -15.800 8.040 1.00 14.35 51 GLU A N 2
ATOM 2492 C CA . GLU A 1 51 ? 8.571 -14.864 8.733 1.00 45.45 51 GLU A CA 2
ATOM 2493 C C . GLU A 1 51 ? 8.259 -13.423 8.336 1.00 61.23 51 GLU A C 2
ATOM 2494 O O . GLU A 1 51 ? 8.116 -12.556 9.197 1.00 40.34 51 GLU A O 2
ATOM 2506 N N . ASP A 1 52 ? 8.134 -13.182 7.035 1.00 54.12 52 ASP A N 2
ATOM 2507 C CA . ASP A 1 52 ? 7.889 -11.835 6.519 1.00 62.53 52 ASP A CA 2
ATOM 2508 C C . ASP A 1 52 ? 6.589 -11.285 7.090 1.00 5.34 52 ASP A C 2
ATOM 2509 O O . ASP A 1 52 ? 6.557 -10.195 7.666 1.00 13.14 52 ASP A O 2
ATOM 2518 N N . LEU A 1 53 ? 5.530 -12.077 6.960 1.00 34.00 53 LEU A N 2
ATOM 2519 C CA . LEU A 1 53 ? 4.204 -11.700 7.447 1.00 31.15 53 LEU A CA 2
ATOM 2520 C C . LEU A 1 53 ? 4.218 -11.503 8.967 1.00 63.44 53 LEU A C 2
ATOM 2521 O O . LEU A 1 53 ? 3.585 -10.579 9.487 1.00 24.44 53 LEU A O 2
ATOM 2537 N N . GLU A 1 54 ? 4.961 -12.355 9.664 1.00 42.35 54 GLU A N 2
ATOM 2538 C CA . GLU A 1 54 ? 5.091 -12.271 11.119 1.00 71.35 54 GLU A CA 2
ATOM 2539 C C . GLU A 1 54 ? 5.789 -10.978 11.534 1.00 51.43 54 GLU A C 2
ATOM 2540 O O . GLU A 1 54 ? 5.450 -10.381 12.554 1.00 2.04 54 GLU A O 2
ATOM 2552 N N . LYS A 1 55 ? 6.763 -10.541 10.741 1.00 30.13 55 LYS A N 2
ATOM 2553 C CA . LYS A 1 55 ? 7.509 -9.325 11.060 1.00 60.30 55 LYS A CA 2
ATOM 2554 C C . LYS A 1 55 ? 6.690 -8.084 10.708 1.00 11.44 55 LYS A C 2
ATOM 2555 O O . LYS A 1 55 ? 6.992 -6.983 11.170 1.00 63.12 55 LYS A O 2
ATOM 2574 N N . ARG A 1 56 ? 5.651 -8.272 9.893 1.00 63.50 56 ARG A N 2
ATOM 2575 C CA . ARG A 1 56 ? 4.707 -7.194 9.594 1.00 74.04 56 ARG A CA 2
ATOM 2576 C C . ARG A 1 56 ? 3.846 -6.915 10.822 1.00 1.10 56 ARG A C 2
ATOM 2577 O O . ARG A 1 56 ? 3.541 -5.763 11.136 1.00 45.04 56 ARG A O 2
ATOM 2598 N N . ALA A 1 57 ? 3.467 -7.985 11.519 1.00 75.53 57 ALA A N 2
ATOM 2599 C CA . ALA A 1 57 ? 2.682 -7.878 12.742 1.00 40.24 57 ALA A CA 2
ATOM 2600 C C . ALA A 1 57 ? 2.732 -9.189 13.523 1.00 71.25 57 ALA A C 2
ATOM 2601 O O . ALA A 1 57 ? 3.621 -9.390 14.353 1.00 53.35 57 ALA A O 2
ATOM 2608 N N . HIS A 1 58 ? 1.774 -10.071 13.229 1.00 23.12 58 HIS A N 2
ATOM 2609 C CA . HIS A 1 58 ? 1.688 -11.412 13.806 1.00 21.31 58 HIS A CA 2
ATOM 2610 C C . HIS A 1 58 ? 0.335 -11.994 13.417 1.00 2.53 58 HIS A C 2
ATOM 2611 O O . HIS A 1 58 ? -0.690 -11.643 14.002 1.00 62.41 58 HIS A O 2
ATOM 2626 N N . PHE A 1 59 ? 0.336 -12.862 12.420 1.00 45.53 59 PHE A N 2
ATOM 2627 C CA . PHE A 1 59 ? -0.895 -13.268 11.749 1.00 61.11 59 PHE A CA 2
ATOM 2628 C C . PHE A 1 59 ? -1.613 -14.411 12.475 1.00 4.21 59 PHE A C 2
ATOM 2629 O O . PHE A 1 59 ? -1.150 -14.909 13.506 1.00 51.30 59 PHE A O 2
ATOM 2646 N N . ASP A 1 60 ? -2.759 -14.798 11.921 1.00 3.23 60 ASP A N 2
ATOM 2647 C CA . ASP A 1 60 ? -3.646 -15.799 12.522 1.00 22.13 60 ASP A CA 2
ATOM 2648 C C . ASP A 1 60 ? -2.988 -17.184 12.563 1.00 20.41 60 ASP A C 2
ATOM 2649 O O . ASP A 1 60 ? -1.950 -17.409 11.940 1.00 31.31 60 ASP A O 2
ATOM 2658 N N . HIS A 1 61 ? -3.624 -18.120 13.272 1.00 13.11 61 HIS A N 2
ATOM 2659 C CA . HIS A 1 61 ? -3.096 -19.477 13.439 1.00 64.41 61 HIS A CA 2
ATOM 2660 C C . HIS A 1 61 ? -3.292 -20.328 12.177 1.00 11.03 61 HIS A C 2
ATOM 2661 O O . HIS A 1 61 ? -3.216 -21.557 12.230 1.00 35.12 61 HIS A O 2
ATOM 2676 N N . ILE A 1 62 ? -3.499 -19.665 11.040 1.00 73.14 62 ILE A N 2
ATOM 2677 C CA . ILE A 1 62 ? -3.518 -20.326 9.730 1.00 65.44 62 ILE A CA 2
ATOM 2678 C C . ILE A 1 62 ? -2.095 -20.681 9.280 1.00 41.11 62 ILE A C 2
ATOM 2679 O O . ILE A 1 62 ? -1.871 -20.994 8.110 1.00 32.13 62 ILE A O 2
ATOM 2695 N N . ASP A 1 63 ? -1.154 -20.626 10.236 1.00 1.43 63 ASP A N 2
ATOM 2696 C CA . ASP A 1 63 ? 0.284 -20.805 9.997 1.00 15.25 63 ASP A CA 2
ATOM 2697 C C . ASP A 1 63 ? 0.594 -21.781 8.856 1.00 43.10 63 ASP A C 2
ATOM 2698 O O . ASP A 1 63 ? 0.218 -22.955 8.891 1.00 22.32 63 ASP A O 2
ATOM 2707 N N . ILE A 1 64 ? 1.310 -21.256 7.868 1.00 35.01 64 ILE A N 2
ATOM 2708 C CA . ILE A 1 64 ? 1.674 -21.975 6.649 1.00 74.34 64 ILE A CA 2
ATOM 2709 C C . ILE A 1 64 ? 2.446 -23.270 6.938 1.00 73.52 64 ILE A C 2
ATOM 2710 O O . ILE A 1 64 ? 2.288 -24.269 6.233 1.00 13.12 64 ILE A O 2
ATOM 2726 N N . GLY A 1 65 ? 3.247 -23.260 7.996 1.00 24.22 65 GLY A N 2
ATOM 2727 C CA . GLY A 1 65 ? 4.065 -24.419 8.329 1.00 1.30 65 GLY A CA 2
ATOM 2728 C C . GLY A 1 65 ? 3.240 -25.585 8.855 1.00 31.50 65 GLY A C 2
ATOM 2729 O O . GLY A 1 65 ? 3.561 -26.750 8.600 1.00 64.12 65 GLY A O 2
ATOM 2733 N N . VAL A 1 66 ? 2.165 -25.268 9.579 1.00 52.41 66 VAL A N 2
ATOM 2734 C CA . VAL A 1 66 ? 1.303 -26.288 10.182 1.00 10.01 66 VAL A CA 2
ATOM 2735 C C . VAL A 1 66 ? 0.696 -27.200 9.117 1.00 22.33 66 VAL A C 2
ATOM 2736 O O . VAL A 1 66 ? 0.567 -28.411 9.321 1.00 54.21 66 VAL A O 2
ATOM 2749 N N . LEU A 1 67 ? 0.338 -26.621 7.974 1.00 55.10 67 LEU A N 2
ATOM 2750 C CA . LEU A 1 67 ? -0.283 -27.384 6.895 1.00 53.21 67 LEU A CA 2
ATOM 2751 C C . LEU A 1 67 ? 0.633 -28.501 6.408 1.00 52.34 67 LEU A C 2
ATOM 2752 O O . LEU A 1 67 ? 0.169 -29.601 6.102 1.00 51.42 67 LEU A O 2
ATOM 2768 N N . ILE A 1 68 ? 1.931 -28.227 6.362 1.00 31.54 68 ILE A N 2
ATOM 2769 C CA . ILE A 1 68 ? 2.909 -29.224 5.934 1.00 2.51 68 ILE A CA 2
ATOM 2770 C C . ILE A 1 68 ? 2.885 -30.419 6.883 1.00 51.44 68 ILE A C 2
ATOM 2771 O O . ILE A 1 68 ? 2.984 -31.574 6.456 1.00 60.32 68 ILE A O 2
ATOM 2787 N N . THR A 1 69 ? 2.721 -30.128 8.171 1.00 24.31 69 THR A N 2
ATOM 2788 C CA . THR A 1 69 ? 2.651 -31.162 9.195 1.00 33.41 69 THR A CA 2
ATOM 2789 C C . THR A 1 69 ? 1.397 -32.019 9.001 1.00 42.44 69 THR A C 2
ATOM 2790 O O . THR A 1 69 ? 1.362 -33.190 9.382 1.00 21.42 69 THR A O 2
ATOM 2801 N N . GLN A 1 70 ? 0.368 -31.427 8.403 1.00 34.14 70 GLN A N 2
ATOM 2802 C CA . GLN A 1 70 ? -0.848 -32.161 8.076 1.00 71.34 70 GLN A CA 2
ATOM 2803 C C . GLN A 1 70 ? -0.627 -33.023 6.835 1.00 10.03 70 GLN A C 2
ATOM 2804 O O . GLN A 1 70 ? -0.977 -34.197 6.817 1.00 34.11 70 GLN A O 2
ATOM 2818 N N . MET A 1 71 ? -0.014 -32.428 5.812 1.00 14.01 71 MET A N 2
ATOM 2819 C CA . MET A 1 71 ? 0.220 -33.106 4.535 1.00 13.13 71 MET A CA 2
ATOM 2820 C C . MET A 1 71 ? 1.065 -34.366 4.708 1.00 21.22 71 MET A C 2
ATOM 2821 O O . MET A 1 71 ? 0.835 -35.375 4.040 1.00 40.43 71 MET A O 2
ATOM 2835 N N . THR A 1 72 ? 2.048 -34.300 5.605 1.00 74.35 72 THR A N 2
ATOM 2836 C CA . THR A 1 72 ? 2.942 -35.429 5.840 1.00 54.12 72 THR A CA 2
ATOM 2837 C C . THR A 1 72 ? 2.165 -36.619 6.404 1.00 21.40 72 THR A C 2
ATOM 2838 O O . THR A 1 72 ? 2.553 -37.777 6.233 1.00 10.21 72 THR A O 2
ATOM 2849 N N . ASP A 1 73 ? 1.071 -36.305 7.078 1.00 14.31 73 ASP A N 2
ATOM 2850 C CA . ASP A 1 73 ? 0.250 -37.303 7.743 1.00 73.20 73 ASP A CA 2
ATOM 2851 C C . ASP A 1 73 ? -0.845 -37.789 6.807 1.00 63.12 73 ASP A C 2
ATOM 2852 O O . ASP A 1 73 ? -1.039 -38.993 6.619 1.00 62.50 73 ASP A O 2
ATOM 2861 N N . GLU A 1 74 ? -1.551 -36.833 6.221 1.00 53.04 74 GLU A N 2
ATOM 2862 C CA . GLU A 1 74 ? -2.626 -37.102 5.285 1.00 13.52 74 GLU A CA 2
ATOM 2863 C C . GLU A 1 74 ? -2.705 -35.982 4.249 1.00 52.34 74 GLU A C 2
ATOM 2864 O O . GLU A 1 74 ? -3.008 -34.835 4.591 1.00 43.45 74 GLU A O 2
ATOM 2876 N N . MET A 1 75 ? -2.425 -36.307 2.991 1.00 3.01 75 MET A N 2
ATOM 2877 C CA . MET A 1 75 ? -2.510 -35.327 1.914 1.00 44.15 75 MET A CA 2
ATOM 2878 C C . MET A 1 75 ? -3.984 -35.054 1.601 1.00 2.42 75 MET A C 2
ATOM 2879 O O . MET A 1 75 ? -4.822 -35.946 1.753 1.00 23.31 75 MET A O 2
ATOM 2893 N N . PRO A 1 76 ? -4.320 -33.828 1.161 1.00 3.41 76 PRO A N 2
ATOM 2894 C CA . PRO A 1 76 ? -5.716 -33.427 0.953 1.00 54.22 76 PRO A CA 2
ATOM 2895 C C . PRO A 1 76 ? -6.366 -34.202 -0.203 1.00 61.51 76 PRO A C 2
ATOM 2896 O O . PRO A 1 76 ? -6.788 -35.349 -0.023 1.00 1.43 76 PRO A O 2
ATOM 2907 N N . ARG A 1 77 ? -6.445 -33.591 -1.380 1.00 42.15 77 ARG A N 2
ATOM 2908 C CA . ARG A 1 77 ? -6.961 -34.259 -2.569 1.00 24.23 77 ARG A CA 2
ATOM 2909 C C . ARG A 1 77 ? -6.426 -33.564 -3.805 1.00 64.03 77 ARG A C 2
ATOM 2910 O O . ARG A 1 77 ? -6.111 -32.375 -3.763 1.00 31.21 77 ARG A O 2
ATOM 2931 N N . GLU A 1 78 ? -6.347 -34.291 -4.902 1.00 43.11 78 GLU A N 2
ATOM 2932 C CA . GLU A 1 78 ? -5.886 -33.721 -6.165 1.00 10.22 78 GLU A CA 2
ATOM 2933 C C . GLU A 1 78 ? -6.902 -32.698 -6.662 1.00 23.31 78 GLU A C 2
ATOM 2934 O O . GLU A 1 78 ? -6.539 -31.642 -7.177 1.00 30.35 78 GLU A O 2
ATOM 2946 N N . GLU A 1 79 ? -8.179 -33.023 -6.472 1.00 61.41 79 GLU A N 2
ATOM 2947 C CA . GLU A 1 79 ? -9.274 -32.104 -6.766 1.00 62.11 79 GLU A CA 2
ATOM 2948 C C . GLU A 1 79 ? -9.066 -30.783 -6.020 1.00 42.33 79 GLU A C 2
ATOM 2949 O O . GLU A 1 79 ? -9.146 -29.703 -6.610 1.00 30.53 79 GLU A O 2
ATOM 2961 N N . ASP A 1 80 ? -8.782 -30.885 -4.719 1.00 22.20 80 ASP A N 2
ATOM 2962 C CA . ASP A 1 80 ? -8.568 -29.709 -3.876 1.00 23.21 80 ASP A CA 2
ATOM 2963 C C . ASP A 1 80 ? -7.387 -28.893 -4.397 1.00 50.24 80 ASP A C 2
ATOM 2964 O O . ASP A 1 80 ? -7.489 -27.679 -4.584 1.00 21.13 80 ASP A O 2
ATOM 2973 N N . ILE A 1 81 ? -6.274 -29.588 -4.634 1.00 52.33 81 ILE A N 2
ATOM 2974 C CA . ILE A 1 81 ? -5.044 -28.962 -5.117 1.00 75.11 81 ILE A CA 2
ATOM 2975 C C . ILE A 1 81 ? -5.292 -28.214 -6.427 1.00 23.01 81 ILE A C 2
ATOM 2976 O O . ILE A 1 81 ? -4.813 -27.092 -6.617 1.00 54.32 81 ILE A O 2
ATOM 2992 N N . GLU A 1 82 ? -6.071 -28.832 -7.309 1.00 20.30 82 GLU A N 2
ATOM 2993 C CA . GLU A 1 82 ? -6.404 -28.263 -8.585 1.00 13.24 82 GLU A CA 2
ATOM 2994 C C . GLU A 1 82 ? -7.188 -26.965 -8.394 1.00 5.44 82 GLU A C 2
ATOM 2995 O O . GLU A 1 82 ? -6.820 -25.917 -8.931 1.00 1.51 82 GLU A O 2
ATOM 3007 N N . ARG A 1 83 ? -8.246 -27.044 -7.590 1.00 62.13 83 ARG A N 2
ATOM 3008 C CA . ARG A 1 83 ? -9.120 -25.901 -7.337 1.00 64.02 83 ARG A CA 2
ATOM 3009 C C . ARG A 1 83 ? -8.341 -24.728 -6.750 1.00 23.45 83 ARG A C 2
ATOM 3010 O O . ARG A 1 83 ? -8.445 -23.600 -7.235 1.00 51.11 83 ARG A O 2
ATOM 3031 N N . VAL A 1 84 ? -7.555 -24.997 -5.716 1.00 60.34 84 VAL A N 2
ATOM 3032 C CA . VAL A 1 84 ? -6.824 -23.939 -5.033 1.00 41.51 84 VAL A CA 2
ATOM 3033 C C . VAL A 1 84 ? -5.784 -23.308 -5.964 1.00 42.42 84 VAL A C 2
ATOM 3034 O O . VAL A 1 84 ? -5.735 -22.090 -6.110 1.00 71.31 84 VAL A O 2
ATOM 3047 N N . ARG A 1 85 ? -4.980 -24.138 -6.628 1.00 32.12 85 ARG A N 2
ATOM 3048 C CA . ARG A 1 85 ? -3.907 -23.634 -7.481 1.00 63.21 85 ARG A CA 2
ATOM 3049 C C . ARG A 1 85 ? -4.464 -22.785 -8.622 1.00 31.04 85 ARG A C 2
ATOM 3050 O O . ARG A 1 85 ? -3.941 -21.706 -8.910 1.00 74.34 85 ARG A O 2
ATOM 3071 N N . ARG A 1 86 ? -5.536 -23.257 -9.261 1.00 54.02 86 ARG A N 2
ATOM 3072 C CA . ARG A 1 86 ? -6.150 -22.510 -10.363 1.00 61.13 86 ARG A CA 2
ATOM 3073 C C . ARG A 1 86 ? -6.788 -21.221 -9.842 1.00 43.24 86 ARG A C 2
ATOM 3074 O O . ARG A 1 86 ? -6.863 -20.220 -10.557 1.00 52.32 86 ARG A O 2
ATOM 3095 N N . HIS A 1 87 ? -7.239 -21.258 -8.591 1.00 53.04 87 HIS A N 2
ATOM 3096 C CA . HIS A 1 87 ? -7.841 -20.090 -7.946 1.00 5.31 87 HIS A CA 2
ATOM 3097 C C . HIS A 1 87 ? -6.763 -19.063 -7.594 1.00 35.45 87 HIS A C 2
ATOM 3098 O O . HIS A 1 87 ? -6.998 -17.856 -7.630 1.00 13.34 87 HIS A O 2
ATOM 3113 N N . LEU A 1 88 ? -5.583 -19.562 -7.239 1.00 42.33 88 LEU A N 2
ATOM 3114 C CA . LEU A 1 88 ? -4.430 -18.715 -6.929 1.00 61.31 88 LEU A CA 2
ATOM 3115 C C . LEU A 1 88 ? -3.823 -18.132 -8.207 1.00 10.22 88 LEU A C 2
ATOM 3116 O O . LEU A 1 88 ? -3.315 -17.003 -8.212 1.00 2.44 88 LEU A O 2
ATOM 3132 N N . ALA A 1 89 ? -3.894 -18.907 -9.288 1.00 50.41 89 ALA A N 2
ATOM 3133 C CA . ALA A 1 89 ? -3.375 -18.486 -10.589 1.00 61.34 89 ALA A CA 2
ATOM 3134 C C . ALA A 1 89 ? -4.073 -17.213 -11.070 1.00 73.12 89 ALA A C 2
ATOM 3135 O O . ALA A 1 89 ? -3.540 -16.471 -11.901 1.00 14.30 89 ALA A O 2
ATOM 3142 N N . LEU A 1 90 ? -5.270 -16.974 -10.538 1.00 4.52 90 LEU A N 2
ATOM 3143 C CA . LEU A 1 90 ? -6.038 -15.776 -10.857 1.00 63.34 90 LEU A CA 2
ATOM 3144 C C . LEU A 1 90 ? -5.327 -14.532 -10.335 1.00 72.14 90 LEU A C 2
ATOM 3145 O O . LEU A 1 90 ? -5.331 -13.485 -10.982 1.00 72.44 90 LEU A O 2
ATOM 3161 N N . GLN A 1 91 ? -4.715 -14.659 -9.159 1.00 52.33 91 GLN A N 2
ATOM 3162 C CA . GLN A 1 91 ? -3.914 -13.577 -8.588 1.00 44.25 91 GLN A CA 2
ATOM 3163 C C . GLN A 1 91 ? -2.570 -13.528 -9.302 1.00 0.14 91 GLN A C 2
ATOM 3164 O O . GLN A 1 91 ? -2.022 -12.456 -9.572 1.00 24.43 91 GLN A O 2
ATOM 3178 N N . GLY A 1 92 ? -2.060 -14.714 -9.612 1.00 11.13 92 GLY A N 2
ATOM 3179 C CA . GLY A 1 92 ? -0.794 -14.840 -10.310 1.00 34.23 92 GLY A CA 2
ATOM 3180 C C . GLY A 1 92 ? -0.209 -16.223 -10.138 1.00 75.14 92 GLY A C 2
ATOM 3181 O O . GLY A 1 92 ? -0.771 -17.049 -9.417 1.00 41.34 92 GLY A O 2
ATOM 3185 N N . TRP A 1 93 ? 0.917 -16.484 -10.789 1.00 61.24 93 TRP A N 2
ATOM 3186 C CA . TRP A 1 93 ? 1.578 -17.778 -10.676 1.00 33.44 93 TRP A CA 2
ATOM 3187 C C . TRP A 1 93 ? 3.098 -17.603 -10.676 1.00 44.25 93 TRP A C 2
ATOM 3188 O O . TRP A 1 93 ? 3.771 -17.868 -11.676 1.00 71.23 93 TRP A O 2
ATOM 3209 N N . PRO A 1 94 ? 3.658 -17.120 -9.553 1.00 44.24 94 PRO A N 2
ATOM 3210 C CA . PRO A 1 94 ? 5.109 -16.965 -9.397 1.00 44.31 94 PRO A CA 2
ATOM 3211 C C . PRO A 1 94 ? 5.804 -18.320 -9.262 1.00 13.14 94 PRO A C 2
ATOM 3212 O O . PRO A 1 94 ? 7.012 -18.445 -9.458 1.00 65.31 94 PRO A O 2
ATOM 3223 N N . LEU A 1 95 ? 5.011 -19.337 -8.950 1.00 20.13 95 LEU A N 2
ATOM 3224 C CA . LEU A 1 95 ? 5.516 -20.687 -8.721 1.00 2.45 95 LEU A CA 2
ATOM 3225 C C . LEU A 1 95 ? 6.055 -21.325 -9.999 1.00 23.05 95 LEU A C 2
ATOM 3226 O O . LEU A 1 95 ? 6.603 -22.425 -9.954 1.00 42.11 95 LEU A O 2
ATOM 3242 N N . ASP A 1 96 ? 5.899 -20.646 -11.131 1.00 4.21 96 ASP A N 2
ATOM 3243 C CA . ASP A 1 96 ? 6.416 -21.161 -12.399 1.00 41.33 96 ASP A CA 2
ATOM 3244 C C . ASP A 1 96 ? 7.933 -21.308 -12.325 1.00 64.42 96 ASP A C 2
ATOM 3245 O O . ASP A 1 96 ? 8.503 -22.293 -12.800 1.00 63.40 96 ASP A O 2
ATOM 3254 N N . ASP A 1 97 ? 8.577 -20.330 -11.697 1.00 25.14 97 ASP A N 2
ATOM 3255 C CA . ASP A 1 97 ? 10.027 -20.324 -11.549 1.00 42.42 97 ASP A CA 2
ATOM 3256 C C . ASP A 1 97 ? 10.438 -19.340 -10.453 1.00 63.11 97 ASP A C 2
ATOM 3257 O O . ASP A 1 97 ? 10.015 -18.184 -10.477 1.00 10.23 97 ASP A O 2
ATOM 3266 N N . PRO A 1 98 ? 11.233 -19.793 -9.462 1.00 61.44 98 PRO A N 2
ATOM 3267 C CA . PRO A 1 98 ? 11.763 -18.917 -8.403 1.00 22.22 98 PRO A CA 2
ATOM 3268 C C . PRO A 1 98 ? 12.653 -17.803 -8.970 1.00 64.45 98 PRO A C 2
ATOM 3269 O O . PRO A 1 98 ? 12.797 -17.674 -10.186 1.00 40.33 98 PRO A O 2
ATOM 3280 N N . ARG A 1 99 ? 13.274 -17.016 -8.095 1.00 2.21 99 ARG A N 2
ATOM 3281 C CA . ARG A 1 99 ? 14.138 -15.933 -8.551 1.00 74.20 99 ARG A CA 2
ATOM 3282 C C . ARG A 1 99 ? 15.534 -16.506 -8.649 1.00 12.43 99 ARG A C 2
ATOM 3283 O O . ARG A 1 99 ? 16.356 -16.105 -9.470 1.00 11.52 99 ARG A O 2
ATOM 3304 N N . ASP A 1 100 ? 15.760 -17.456 -7.759 1.00 34.03 100 ASP A N 2
ATOM 3305 C CA . ASP A 1 100 ? 16.895 -18.356 -7.796 1.00 4.54 100 ASP A CA 2
ATOM 3306 C C . ASP A 1 100 ? 16.379 -19.791 -7.963 1.00 5.05 100 ASP A C 2
ATOM 3307 O O . ASP A 1 100 ? 16.185 -20.525 -6.993 1.00 4.23 100 ASP A O 2
ATOM 3316 N N . GLY A 1 101 ? 16.145 -20.167 -9.213 1.00 74.34 101 GLY A N 2
ATOM 3317 C CA . GLY A 1 101 ? 15.410 -21.379 -9.529 1.00 25.12 101 GLY A CA 2
ATOM 3318 C C . GLY A 1 101 ? 16.234 -22.640 -9.429 1.00 52.40 101 GLY A C 2
ATOM 3319 O O . GLY A 1 101 ? 16.579 -23.250 -10.445 1.00 71.02 101 GLY A O 2
ATOM 3323 N N . GLU A 1 102 ? 16.575 -23.013 -8.208 1.00 61.22 102 GLU A N 2
ATOM 3324 C CA . GLU A 1 102 ? 17.176 -24.316 -7.942 1.00 32.33 102 GLU A CA 2
ATOM 3325 C C . GLU A 1 102 ? 16.086 -25.328 -7.615 1.00 51.53 102 GLU A C 2
ATOM 3326 O O . GLU A 1 102 ? 15.237 -25.079 -6.761 1.00 60.02 102 GLU A O 2
ATOM 3338 N N . GLU A 1 103 ? 16.117 -26.465 -8.298 1.00 70.30 103 GLU A N 2
ATOM 3339 C CA . GLU A 1 103 ? 15.150 -27.532 -8.065 1.00 12.44 103 GLU A CA 2
ATOM 3340 C C . GLU A 1 103 ? 15.678 -28.510 -7.017 1.00 42.42 103 GLU A C 2
ATOM 3341 O O . GLU A 1 103 ? 16.628 -29.260 -7.268 1.00 71.41 103 GLU A O 2
ATOM 3353 N N . PRO A 1 104 ? 15.065 -28.493 -5.822 1.00 15.24 104 PRO A N 2
ATOM 3354 C CA . PRO A 1 104 ? 15.498 -29.310 -4.684 1.00 63.11 104 PRO A CA 2
ATOM 3355 C C . PRO A 1 104 ? 15.067 -30.771 -4.817 1.00 31.14 104 PRO A C 2
ATOM 3356 O O . PRO A 1 104 ? 14.132 -31.090 -5.555 1.00 73.41 104 PRO A O 2
ATOM 3367 N N . ASP A 1 105 ? 15.756 -31.650 -4.095 1.00 4.41 105 ASP A N 2
ATOM 3368 C CA . ASP A 1 105 ? 15.431 -33.077 -4.101 1.00 54.35 105 ASP A CA 2
ATOM 3369 C C . ASP A 1 105 ? 14.128 -33.334 -3.351 1.00 44.21 105 ASP A C 2
ATOM 3370 O O . ASP A 1 105 ? 14.076 -33.211 -2.125 1.00 12.41 105 ASP A O 2
ATOM 3379 N N . GLY A 1 106 ? 13.077 -33.681 -4.086 1.00 62.13 106 GLY A N 2
ATOM 3380 C CA . GLY A 1 106 ? 11.811 -34.049 -3.470 1.00 11.31 106 GLY A CA 2
ATOM 3381 C C . GLY A 1 106 ? 11.855 -35.472 -2.949 1.00 65.20 106 GLY A C 2
ATOM 3382 O O . GLY A 1 106 ? 11.021 -36.309 -3.307 1.00 31.24 106 GLY A O 2
ATOM 3386 N N . GLU A 1 107 ? 12.818 -35.730 -2.067 1.00 23.42 107 GLU A N 2
ATOM 3387 C CA . GLU A 1 107 ? 13.134 -37.083 -1.613 1.00 2.20 107 GLU A CA 2
ATOM 3388 C C . GLU A 1 107 ? 12.062 -37.629 -0.662 1.00 40.21 107 GLU A C 2
ATOM 3389 O O . GLU A 1 107 ? 12.198 -38.722 -0.113 1.00 12.10 107 GLU A O 2
ATOM 3401 N N . SER A 1 108 ? 10.993 -36.865 -0.468 1.00 21.32 108 SER A N 2
ATOM 3402 C CA . SER A 1 108 ? 9.864 -37.318 0.331 1.00 31.33 108 SER A CA 2
ATOM 3403 C C . SER A 1 108 ? 9.116 -38.440 -0.399 1.00 60.00 108 SER A C 2
ATOM 3404 O O . SER A 1 108 ? 8.310 -39.162 0.196 1.00 11.30 108 SER A O 2
ATOM 3412 N N . GLY A 1 109 ? 9.391 -38.575 -1.698 1.00 11.40 109 GLY A N 2
ATOM 3413 C CA . GLY A 1 109 ? 8.806 -39.642 -2.489 1.00 74.12 109 GLY A CA 2
ATOM 3414 C C . GLY A 1 109 ? 7.327 -39.428 -2.750 1.00 72.41 109 GLY A C 2
ATOM 3415 O O . GLY A 1 109 ? 6.937 -38.978 -3.832 1.00 14.04 109 GLY A O 2
ATOM 3419 N N . GLY A 1 110 ? 6.507 -39.737 -1.753 1.00 13.43 110 GLY A N 2
ATOM 3420 C CA . GLY A 1 110 ? 5.069 -39.591 -1.882 1.00 33.40 110 GLY A CA 2
ATOM 3421 C C . GLY A 1 110 ? 4.327 -40.284 -0.755 1.00 63.40 110 GLY A C 2
ATOM 3422 O O . GLY A 1 110 ? 4.800 -41.298 -0.235 1.00 25.54 110 GLY A O 2
ATOM 3426 N N . PRO A 1 111 ? 3.155 -39.756 -0.347 1.00 53.01 111 PRO A N 2
ATOM 3427 C CA . PRO A 1 111 ? 2.354 -40.336 0.740 1.00 61.42 111 PRO A CA 2
ATOM 3428 C C . PRO A 1 111 ? 1.740 -41.682 0.347 1.00 45.21 111 PRO A C 2
ATOM 3429 O O . PRO A 1 111 ? 1.301 -42.454 1.203 1.00 22.42 111 PRO A O 2
ATOM 3440 N N . ARG A 1 112 ? 1.716 -41.952 -0.954 1.00 2.23 112 ARG A N 2
ATOM 3441 C CA . ARG A 1 112 ? 1.143 -43.181 -1.487 1.00 23.43 112 ARG A CA 2
ATOM 3442 C C . ARG A 1 112 ? 1.965 -43.679 -2.682 1.00 64.04 112 ARG A C 2
ATOM 3443 O O . ARG A 1 112 ? 2.463 -44.824 -2.627 1.00 53.13 112 ARG A O 2
ATOM 3465 N N . GLY A 1 1 ? 2.207 -0.214 2.924 1.00 73.34 1 GLY A N 3
ATOM 3466 C CA . GLY A 1 1 ? 1.280 -1.270 3.391 1.00 62.13 1 GLY A CA 3
ATOM 3467 C C . GLY A 1 1 ? 1.958 -2.242 4.340 1.00 61.10 1 GLY A C 3
ATOM 3468 O O . GLY A 1 1 ? 3.155 -2.110 4.609 1.00 24.12 1 GLY A O 3
ATOM 3474 N N . PRO A 1 2 ? 1.213 -3.227 4.874 1.00 54.02 2 PRO A N 3
ATOM 3475 C CA . PRO A 1 2 ? 1.764 -4.231 5.796 1.00 54.14 2 PRO A CA 3
ATOM 3476 C C . PRO A 1 2 ? 2.780 -5.151 5.115 1.00 12.11 2 PRO A C 3
ATOM 3477 O O . PRO A 1 2 ? 2.439 -5.898 4.194 1.00 30.53 2 PRO A O 3
ATOM 3488 N N . GLY A 1 3 ? 4.030 -5.078 5.564 1.00 32.55 3 GLY A N 3
ATOM 3489 C CA . GLY A 1 3 ? 5.081 -5.931 5.035 1.00 61.02 3 GLY A CA 3
ATOM 3490 C C . GLY A 1 3 ? 6.456 -5.407 5.388 1.00 31.51 3 GLY A C 3
ATOM 3491 O O . GLY A 1 3 ? 6.592 -4.255 5.811 1.00 24.10 3 GLY A O 3
ATOM 3495 N N . SER A 1 4 ? 7.474 -6.248 5.233 1.00 41.20 4 SER A N 3
ATOM 3496 C CA . SER A 1 4 ? 8.852 -5.839 5.486 1.00 34.13 4 SER A CA 3
ATOM 3497 C C . SER A 1 4 ? 9.640 -5.835 4.173 1.00 22.30 4 SER A C 3
ATOM 3498 O O . SER A 1 4 ? 9.699 -4.807 3.488 1.00 41.31 4 SER A O 3
ATOM 3506 N N . MET A 1 5 ? 10.205 -6.989 3.811 1.00 64.41 5 MET A N 3
ATOM 3507 C CA . MET A 1 5 ? 10.937 -7.156 2.564 1.00 24.34 5 MET A CA 3
ATOM 3508 C C . MET A 1 5 ? 11.612 -8.525 2.534 1.00 51.43 5 MET A C 3
ATOM 3509 O O . MET A 1 5 ? 12.065 -9.028 3.563 1.00 54.22 5 MET A O 3
ATOM 3523 N N . VAL A 1 6 ? 11.702 -9.091 1.339 1.00 42.23 6 VAL A N 3
ATOM 3524 C CA . VAL A 1 6 ? 12.287 -10.407 1.108 1.00 64.21 6 VAL A CA 3
ATOM 3525 C C . VAL A 1 6 ? 12.734 -10.504 -0.346 1.00 41.01 6 VAL A C 3
ATOM 3526 O O . VAL A 1 6 ? 12.487 -9.587 -1.131 1.00 75.33 6 VAL A O 3
ATOM 3539 N N . ASN A 1 7 ? 13.394 -11.602 -0.693 1.00 53.22 7 ASN A N 3
ATOM 3540 C CA . ASN A 1 7 ? 13.849 -11.836 -2.066 1.00 71.21 7 ASN A CA 3
ATOM 3541 C C . ASN A 1 7 ? 12.679 -11.754 -3.044 1.00 44.52 7 ASN A C 3
ATOM 3542 O O . ASN A 1 7 ? 11.561 -12.138 -2.703 1.00 33.22 7 ASN A O 3
ATOM 3553 N N . ALA A 1 8 ? 12.958 -11.271 -4.257 1.00 60.32 8 ALA A N 3
ATOM 3554 C CA . ALA A 1 8 ? 11.935 -11.027 -5.283 1.00 3.34 8 ALA A CA 3
ATOM 3555 C C . ALA A 1 8 ? 10.912 -12.164 -5.384 1.00 60.24 8 ALA A C 3
ATOM 3556 O O . ALA A 1 8 ? 9.713 -11.920 -5.546 1.00 14.22 8 ALA A O 3
ATOM 3563 N N . PHE A 1 9 ? 11.385 -13.406 -5.302 1.00 32.01 9 PHE A N 3
ATOM 3564 C CA . PHE A 1 9 ? 10.499 -14.569 -5.366 1.00 51.44 9 PHE A CA 3
ATOM 3565 C C . PHE A 1 9 ? 9.555 -14.575 -4.169 1.00 64.40 9 PHE A C 3
ATOM 3566 O O . PHE A 1 9 ? 8.339 -14.697 -4.315 1.00 61.22 9 PHE A O 3
ATOM 3583 N N . LEU A 1 10 ? 10.132 -14.405 -2.987 1.00 11.31 10 LEU A N 3
ATOM 3584 C CA . LEU A 1 10 ? 9.385 -14.476 -1.739 1.00 65.43 10 LEU A CA 3
ATOM 3585 C C . LEU A 1 10 ? 8.397 -13.319 -1.636 1.00 12.34 10 LEU A C 3
ATOM 3586 O O . LEU A 1 10 ? 7.267 -13.489 -1.177 1.00 22.41 10 LEU A O 3
ATOM 3602 N N . ALA A 1 11 ? 8.827 -12.146 -2.085 1.00 51.23 11 ALA A N 3
ATOM 3603 C CA . ALA A 1 11 ? 7.966 -10.972 -2.111 1.00 43.20 11 ALA A CA 3
ATOM 3604 C C . ALA A 1 11 ? 6.778 -11.218 -3.031 1.00 60.02 11 ALA A C 3
ATOM 3605 O O . ALA A 1 11 ? 5.639 -10.870 -2.708 1.00 21.33 11 ALA A O 3
ATOM 3612 N N . LYS A 1 12 ? 7.055 -11.850 -4.167 1.00 75.22 12 LYS A N 3
ATOM 3613 C CA . LYS A 1 12 ? 6.020 -12.189 -5.128 1.00 3.03 12 LYS A CA 3
ATOM 3614 C C . LYS A 1 12 ? 5.017 -13.153 -4.502 1.00 75.15 12 LYS A C 3
ATOM 3615 O O . LYS A 1 12 ? 3.811 -12.955 -4.615 1.00 72.25 12 LYS A O 3
ATOM 3634 N N . ILE A 1 13 ? 5.526 -14.181 -3.828 1.00 44.14 13 ILE A N 3
ATOM 3635 C CA . ILE A 1 13 ? 4.678 -15.183 -3.188 1.00 31.13 13 ILE A CA 3
ATOM 3636 C C . ILE A 1 13 ? 3.786 -14.540 -2.124 1.00 54.15 13 ILE A C 3
ATOM 3637 O O . ILE A 1 13 ? 2.573 -14.733 -2.124 1.00 11.24 13 ILE A O 3
ATOM 3653 N N . ALA A 1 14 ? 4.395 -13.772 -1.227 1.00 10.43 14 ALA A N 3
ATOM 3654 C CA . ALA A 1 14 ? 3.663 -13.106 -0.154 1.00 65.03 14 ALA A CA 3
ATOM 3655 C C . ALA A 1 14 ? 2.556 -12.211 -0.717 1.00 45.24 14 ALA A C 3
ATOM 3656 O O . ALA A 1 14 ? 1.405 -12.278 -0.277 1.00 22.51 14 ALA A O 3
ATOM 3663 N N . ALA A 1 15 ? 2.905 -11.392 -1.706 1.00 74.24 15 ALA A N 3
ATOM 3664 C CA . ALA A 1 15 ? 1.946 -10.472 -2.316 1.00 32.11 15 ALA A CA 3
ATOM 3665 C C . ALA A 1 15 ? 0.843 -11.232 -3.056 1.00 51.43 15 ALA A C 3
ATOM 3666 O O . ALA A 1 15 ? -0.347 -10.958 -2.869 1.00 74.42 15 ALA A O 3
ATOM 3673 N N . TRP A 1 16 ? 1.260 -12.190 -3.872 1.00 42.31 16 TRP A N 3
ATOM 3674 C CA . TRP A 1 16 ? 0.356 -13.001 -4.688 1.00 14.44 16 TRP A CA 3
ATOM 3675 C C . TRP A 1 16 ? -0.615 -13.799 -3.811 1.00 61.31 16 TRP A C 3
ATOM 3676 O O . TRP A 1 16 ? -1.798 -13.925 -4.136 1.00 4.24 16 TRP A O 3
ATOM 3697 N N . LEU A 1 17 ? -0.114 -14.314 -2.693 1.00 61.21 17 LEU A N 3
ATOM 3698 C CA . LEU A 1 17 ? -0.946 -15.036 -1.734 1.00 62.45 17 LEU A CA 3
ATOM 3699 C C . LEU A 1 17 ? -1.899 -14.086 -1.015 1.00 2.03 17 LEU A C 3
ATOM 3700 O O . LEU A 1 17 ? -3.098 -14.351 -0.918 1.00 1.20 17 LEU A O 3
ATOM 3716 N N . ASN A 1 18 ? -1.361 -12.972 -0.529 1.00 65.13 18 ASN A N 3
ATOM 3717 C CA . ASN A 1 18 ? -2.157 -11.972 0.183 1.00 45.11 18 ASN A CA 3
ATOM 3718 C C . ASN A 1 18 ? -3.225 -11.386 -0.745 1.00 52.24 18 ASN A C 3
ATOM 3719 O O . ASN A 1 18 ? -4.258 -10.889 -0.291 1.00 12.31 18 ASN A O 3
ATOM 3730 N N . ALA A 1 19 ? -2.962 -11.440 -2.048 1.00 61.24 19 ALA A N 3
ATOM 3731 C CA . ALA A 1 19 ? -3.924 -10.997 -3.053 1.00 24.21 19 ALA A CA 3
ATOM 3732 C C . ALA A 1 19 ? -4.975 -12.079 -3.297 1.00 11.54 19 ALA A C 3
ATOM 3733 O O . ALA A 1 19 ? -6.154 -11.785 -3.497 1.00 11.42 19 ALA A O 3
ATOM 3740 N N . GLY A 1 20 ? -4.530 -13.335 -3.266 1.00 74.52 20 GLY A N 3
ATOM 3741 C CA . GLY A 1 20 ? -5.430 -14.459 -3.461 1.00 23.12 20 GLY A CA 3
ATOM 3742 C C . GLY A 1 20 ? -6.329 -14.690 -2.262 1.00 55.43 20 GLY A C 3
ATOM 3743 O O . GLY A 1 20 ? -7.420 -15.258 -2.391 1.00 43.31 20 GLY A O 3
ATOM 3747 N N . TYR A 1 21 ? -5.862 -14.260 -1.091 1.00 62.21 21 TYR A N 3
ATOM 3748 C CA . TYR A 1 21 ? -6.623 -14.370 0.149 1.00 10.20 21 TYR A CA 3
ATOM 3749 C C . TYR A 1 21 ? -6.459 -13.108 1.001 1.00 4.45 21 TYR A C 3
ATOM 3750 O O . TYR A 1 21 ? -5.702 -13.105 1.972 1.00 64.21 21 TYR A O 3
ATOM 3768 N N . PRO A 1 22 ? -7.166 -12.018 0.655 1.00 33.03 22 PRO A N 3
ATOM 3769 C CA . PRO A 1 22 ? -7.124 -10.773 1.436 1.00 62.52 22 PRO A CA 3
ATOM 3770 C C . PRO A 1 22 ? -7.895 -10.905 2.751 1.00 1.51 22 PRO A C 3
ATOM 3771 O O . PRO A 1 22 ? -7.913 -9.991 3.579 1.00 55.41 22 PRO A O 3
ATOM 3782 N N . GLU A 1 23 ? -8.540 -12.056 2.925 1.00 61.20 23 GLU A N 3
ATOM 3783 C CA . GLU A 1 23 ? -9.344 -12.339 4.114 1.00 14.11 23 GLU A CA 3
ATOM 3784 C C . GLU A 1 23 ? -8.724 -13.469 4.940 1.00 1.14 23 GLU A C 3
ATOM 3785 O O . GLU A 1 23 ? -9.236 -13.823 6.003 1.00 3.25 23 GLU A O 3
ATOM 3797 N N . GLY A 1 24 ? -7.621 -14.026 4.448 1.00 55.34 24 GLY A N 3
ATOM 3798 C CA . GLY A 1 24 ? -7.023 -15.195 5.081 1.00 5.42 24 GLY A CA 3
ATOM 3799 C C . GLY A 1 24 ? -7.509 -16.481 4.436 1.00 72.15 24 GLY A C 3
ATOM 3800 O O . GLY A 1 24 ? -8.557 -16.493 3.781 1.00 1.40 24 GLY A O 3
ATOM 3804 N N . VAL A 1 25 ? -6.759 -17.564 4.619 1.00 31.52 25 VAL A N 3
ATOM 3805 C CA . VAL A 1 25 ? -7.087 -18.847 3.993 1.00 42.05 25 VAL A CA 3
ATOM 3806 C C . VAL A 1 25 ? -7.716 -19.797 5.020 1.00 51.00 25 VAL A C 3
ATOM 3807 O O . VAL A 1 25 ? -7.167 -19.976 6.111 1.00 41.02 25 VAL A O 3
ATOM 3820 N N . PRO A 1 26 ? -8.877 -20.404 4.707 1.00 73.25 26 PRO A N 3
ATOM 3821 C CA . PRO A 1 26 ? -9.482 -21.425 5.569 1.00 54.21 26 PRO A CA 3
ATOM 3822 C C . PRO A 1 26 ? -8.700 -22.741 5.515 1.00 64.34 26 PRO A C 3
ATOM 3823 O O . PRO A 1 26 ? -7.980 -23.002 4.550 1.00 2.12 26 PRO A O 3
ATOM 3834 N N . GLY A 1 27 ? -8.853 -23.565 6.552 1.00 3.45 27 GLY A N 3
ATOM 3835 C CA . GLY A 1 27 ? -8.126 -24.829 6.652 1.00 3.53 27 GLY A CA 3
ATOM 3836 C C . GLY A 1 27 ? -8.179 -25.692 5.396 1.00 40.15 27 GLY A C 3
ATOM 3837 O O . GLY A 1 27 ? -7.119 -26.087 4.877 1.00 54.14 27 GLY A O 3
ATOM 3841 N N . PRO A 1 28 ? -9.390 -25.987 4.864 1.00 4.10 28 PRO A N 3
ATOM 3842 C CA . PRO A 1 28 ? -9.554 -26.893 3.716 1.00 31.40 28 PRO A CA 3
ATOM 3843 C C . PRO A 1 28 ? -8.838 -26.381 2.472 1.00 1.42 28 PRO A C 3
ATOM 3844 O O . PRO A 1 28 ? -8.596 -27.135 1.534 1.00 5.10 28 PRO A O 3
ATOM 3855 N N . ASP A 1 29 ? -8.496 -25.096 2.480 1.00 63.12 29 ASP A N 3
ATOM 3856 C CA . ASP A 1 29 ? -7.766 -24.484 1.377 1.00 75.13 29 ASP A CA 3
ATOM 3857 C C . ASP A 1 29 ? -6.301 -24.285 1.761 1.00 41.35 29 ASP A C 3
ATOM 3858 O O . ASP A 1 29 ? -5.421 -24.267 0.898 1.00 20.04 29 ASP A O 3
ATOM 3867 N N . ARG A 1 30 ? -6.039 -24.174 3.066 1.00 54.40 30 ARG A N 3
ATOM 3868 C CA . ARG A 1 30 ? -4.677 -24.028 3.577 1.00 24.35 30 ARG A CA 3
ATOM 3869 C C . ARG A 1 30 ? -3.856 -25.285 3.309 1.00 11.25 30 ARG A C 3
ATOM 3870 O O . ARG A 1 30 ? -2.723 -25.200 2.826 1.00 45.02 30 ARG A O 3
ATOM 3891 N N . VAL A 1 31 ? -4.428 -26.448 3.622 1.00 12.44 31 VAL A N 3
ATOM 3892 C CA . VAL A 1 31 ? -3.705 -27.712 3.461 1.00 14.30 31 VAL A CA 3
ATOM 3893 C C . VAL A 1 31 ? -3.240 -27.898 2.000 1.00 1.22 31 VAL A C 3
ATOM 3894 O O . VAL A 1 31 ? -2.054 -28.149 1.756 1.00 3.34 31 VAL A O 3
ATOM 3907 N N . PRO A 1 32 ? -4.152 -27.772 0.999 1.00 64.13 32 PRO A N 3
ATOM 3908 C CA . PRO A 1 32 ? -3.767 -27.850 -0.416 1.00 15.21 32 PRO A CA 3
ATOM 3909 C C . PRO A 1 32 ? -2.907 -26.662 -0.844 1.00 21.04 32 PRO A C 3
ATOM 3910 O O . PRO A 1 32 ? -2.075 -26.794 -1.741 1.00 13.40 32 PRO A O 3
ATOM 3921 N N . LEU A 1 33 ? -3.113 -25.504 -0.208 1.00 51.45 33 LEU A N 3
ATOM 3922 C CA . LEU A 1 33 ? -2.280 -24.329 -0.482 1.00 71.25 33 LEU A CA 3
ATOM 3923 C C . LEU A 1 33 ? -0.810 -24.685 -0.274 1.00 22.31 33 LEU A C 3
ATOM 3924 O O . LEU A 1 33 ? 0.029 -24.442 -1.143 1.00 14.43 33 LEU A O 3
ATOM 3940 N N . LEU A 1 34 ? -0.514 -25.297 0.868 1.00 52.24 34 LEU A N 3
ATOM 3941 C CA . LEU A 1 34 ? 0.849 -25.712 1.173 1.00 54.12 34 LEU A CA 3
ATOM 3942 C C . LEU A 1 34 ? 1.277 -26.857 0.275 1.00 50.24 34 LEU A C 3
ATOM 3943 O O . LEU A 1 34 ? 2.383 -26.847 -0.264 1.00 13.00 34 LEU A O 3
ATOM 3959 N N . ALA A 1 35 ? 0.395 -27.839 0.107 1.00 22.33 35 ALA A N 3
ATOM 3960 C CA . ALA A 1 35 ? 0.678 -28.982 -0.755 1.00 2.14 35 ALA A CA 3
ATOM 3961 C C . ALA A 1 35 ? 1.108 -28.514 -2.147 1.00 71.13 35 ALA A C 3
ATOM 3962 O O . ALA A 1 35 ? 2.010 -29.083 -2.756 1.00 71.44 35 ALA A O 3
ATOM 3969 N N . LEU A 1 36 ? 0.450 -27.466 -2.630 1.00 60.32 36 LEU A N 3
ATOM 3970 C CA . LEU A 1 36 ? 0.747 -26.879 -3.932 1.00 5.22 36 LEU A CA 3
ATOM 3971 C C . LEU A 1 36 ? 2.090 -26.137 -3.904 1.00 32.42 36 LEU A C 3
ATOM 3972 O O . LEU A 1 36 ? 2.969 -26.382 -4.732 1.00 24.53 36 LEU A O 3
ATOM 3988 N N . LEU A 1 37 ? 2.242 -25.231 -2.945 1.00 22.00 37 LEU A N 3
ATOM 3989 C CA . LEU A 1 37 ? 3.428 -24.373 -2.869 1.00 0.21 37 LEU A CA 3
ATOM 3990 C C . LEU A 1 37 ? 4.717 -25.181 -2.653 1.00 50.35 37 LEU A C 3
ATOM 3991 O O . LEU A 1 37 ? 5.729 -24.934 -3.315 1.00 73.01 37 LEU A O 3
ATOM 4007 N N . THR A 1 38 ? 4.664 -26.162 -1.759 1.00 10.21 38 THR A N 3
ATOM 4008 C CA . THR A 1 38 ? 5.858 -26.908 -1.360 1.00 5.04 38 THR A CA 3
ATOM 4009 C C . THR A 1 38 ? 6.396 -27.784 -2.489 1.00 62.54 38 THR A C 3
ATOM 4010 O O . THR A 1 38 ? 7.493 -28.330 -2.388 1.00 50.11 38 THR A O 3
ATOM 4021 N N . ARG A 1 39 ? 5.622 -27.911 -3.563 1.00 14.25 39 ARG A N 3
ATOM 4022 C CA . ARG A 1 39 ? 6.046 -28.693 -4.718 1.00 24.04 39 ARG A CA 3
ATOM 4023 C C . ARG A 1 39 ? 7.344 -28.128 -5.302 1.00 71.34 39 ARG A C 3
ATOM 4024 O O . ARG A 1 39 ? 8.323 -28.852 -5.476 1.00 72.22 39 ARG A O 3
ATOM 4045 N N . ARG A 1 40 ? 7.348 -26.826 -5.608 1.00 53.35 40 ARG A N 3
ATOM 4046 C CA . ARG A 1 40 ? 8.513 -26.193 -6.226 1.00 42.31 40 ARG A CA 3
ATOM 4047 C C . ARG A 1 40 ? 9.258 -25.254 -5.268 1.00 74.53 40 ARG A C 3
ATOM 4048 O O . ARG A 1 40 ? 10.382 -24.852 -5.562 1.00 12.24 40 ARG A O 3
ATOM 4069 N N . LEU A 1 41 ? 8.647 -24.905 -4.133 1.00 34.24 41 LEU A N 3
ATOM 4070 C CA . LEU A 1 41 ? 9.311 -24.048 -3.136 1.00 61.12 41 LEU A CA 3
ATOM 4071 C C . LEU A 1 41 ? 10.169 -24.870 -2.180 1.00 73.41 41 LEU A C 3
ATOM 4072 O O . LEU A 1 41 ? 9.861 -26.030 -1.887 1.00 54.35 41 LEU A O 3
ATOM 4088 N N . THR A 1 42 ? 11.239 -24.256 -1.688 1.00 74.31 42 THR A N 3
ATOM 4089 C CA . THR A 1 42 ? 12.077 -24.865 -0.666 1.00 41.11 42 THR A CA 3
ATOM 4090 C C . THR A 1 42 ? 11.502 -24.582 0.721 1.00 41.00 42 THR A C 3
ATOM 4091 O O . THR A 1 42 ? 10.678 -23.672 0.886 1.00 32.31 42 THR A O 3
ATOM 4102 N N . ASN A 1 43 ? 11.931 -25.357 1.715 1.00 61.44 43 ASN A N 3
ATOM 4103 C CA . ASN A 1 43 ? 11.508 -25.140 3.097 1.00 23.11 43 ASN A CA 3
ATOM 4104 C C . ASN A 1 43 ? 11.924 -23.741 3.559 1.00 72.30 43 ASN A C 3
ATOM 4105 O O . ASN A 1 43 ? 11.175 -23.042 4.252 1.00 71.12 43 ASN A O 3
ATOM 4116 N N . ASP A 1 44 ? 13.116 -23.335 3.140 1.00 0.21 44 ASP A N 3
ATOM 4117 C CA . ASP A 1 44 ? 13.639 -22.006 3.453 1.00 22.12 44 ASP A CA 3
ATOM 4118 C C . ASP A 1 44 ? 12.686 -20.921 2.960 1.00 42.40 44 ASP A C 3
ATOM 4119 O O . ASP A 1 44 ? 12.342 -19.996 3.697 1.00 60.34 44 ASP A O 3
ATOM 4128 N N . GLU A 1 45 ? 12.247 -21.060 1.711 1.00 2.43 45 GLU A N 3
ATOM 4129 C CA . GLU A 1 45 ? 11.375 -20.071 1.082 1.00 12.41 45 GLU A CA 3
ATOM 4130 C C . GLU A 1 45 ? 9.994 -20.029 1.743 1.00 74.32 45 GLU A C 3
ATOM 4131 O O . GLU A 1 45 ? 9.511 -18.950 2.118 1.00 52.21 45 GLU A O 3
ATOM 4143 N N . ILE A 1 46 ? 9.364 -21.193 1.904 1.00 40.25 46 ILE A N 3
ATOM 4144 C CA . ILE A 1 46 ? 8.047 -21.249 2.545 1.00 2.42 46 ILE A CA 3
ATOM 4145 C C . ILE A 1 46 ? 8.115 -20.610 3.938 1.00 23.22 46 ILE A C 3
ATOM 4146 O O . ILE A 1 46 ? 7.198 -19.890 4.347 1.00 2.24 46 ILE A O 3
ATOM 4162 N N . LYS A 1 47 ? 9.213 -20.859 4.658 1.00 61.14 47 LYS A N 3
ATOM 4163 C CA . LYS A 1 47 ? 9.440 -20.211 5.947 1.00 33.02 47 LYS A CA 3
ATOM 4164 C C . LYS A 1 47 ? 9.595 -18.707 5.783 1.00 44.41 47 LYS A C 3
ATOM 4165 O O . LYS A 1 47 ? 9.016 -17.937 6.546 1.00 14.11 47 LYS A O 3
ATOM 4184 N N . ALA A 1 48 ? 10.395 -18.301 4.799 1.00 32.32 48 ALA A N 3
ATOM 4185 C CA . ALA A 1 48 ? 10.662 -16.887 4.557 1.00 3.50 48 ALA A CA 3
ATOM 4186 C C . ALA A 1 48 ? 9.357 -16.114 4.400 1.00 23.32 48 ALA A C 3
ATOM 4187 O O . ALA A 1 48 ? 9.237 -14.976 4.856 1.00 52.32 48 ALA A O 3
ATOM 4194 N N . ILE A 1 49 ? 8.382 -16.751 3.750 1.00 73.51 49 ILE A N 3
ATOM 4195 C CA . ILE A 1 49 ? 7.037 -16.186 3.642 1.00 11.34 49 ILE A CA 3
ATOM 4196 C C . ILE A 1 49 ? 6.457 -15.931 5.030 1.00 32.52 49 ILE A C 3
ATOM 4197 O O . ILE A 1 49 ? 5.956 -14.842 5.318 1.00 25.45 49 ILE A O 3
ATOM 4213 N N . ALA A 1 50 ? 6.552 -16.939 5.892 1.00 21.02 50 ALA A N 3
ATOM 4214 C CA . ALA A 1 50 ? 6.048 -16.838 7.256 1.00 1.35 50 ALA A CA 3
ATOM 4215 C C . ALA A 1 50 ? 6.753 -15.716 8.008 1.00 3.30 50 ALA A C 3
ATOM 4216 O O . ALA A 1 50 ? 6.112 -14.917 8.683 1.00 40.12 50 ALA A O 3
ATOM 4223 N N . GLU A 1 51 ? 8.075 -15.657 7.859 1.00 14.35 51 GLU A N 3
ATOM 4224 C CA . GLU A 1 51 ? 8.904 -14.710 8.600 1.00 45.45 51 GLU A CA 3
ATOM 4225 C C . GLU A 1 51 ? 8.467 -13.270 8.341 1.00 61.23 51 GLU A C 3
ATOM 4226 O O . GLU A 1 51 ? 8.407 -12.453 9.261 1.00 40.34 51 GLU A O 3
ATOM 4238 N N . ASP A 1 52 ? 8.167 -12.956 7.092 1.00 54.12 52 ASP A N 3
ATOM 4239 C CA . ASP A 1 52 ? 7.739 -11.600 6.738 1.00 62.53 52 ASP A CA 3
ATOM 4240 C C . ASP A 1 52 ? 6.340 -11.324 7.287 1.00 5.34 52 ASP A C 3
ATOM 4241 O O . ASP A 1 52 ? 6.092 -10.294 7.918 1.00 13.14 52 ASP A O 3
ATOM 4250 N N . LEU A 1 53 ? 5.441 -12.276 7.057 1.00 34.00 53 LEU A N 3
ATOM 4251 C CA . LEU A 1 53 ? 4.031 -12.127 7.416 1.00 31.15 53 LEU A CA 3
ATOM 4252 C C . LEU A 1 53 ? 3.825 -12.001 8.927 1.00 63.44 53 LEU A C 3
ATOM 4253 O O . LEU A 1 53 ? 3.004 -11.204 9.381 1.00 24.44 53 LEU A O 3
ATOM 4269 N N . GLU A 1 54 ? 4.575 -12.778 9.699 1.00 42.35 54 GLU A N 3
ATOM 4270 C CA . GLU A 1 54 ? 4.397 -12.809 11.150 1.00 71.35 54 GLU A CA 3
ATOM 4271 C C . GLU A 1 54 ? 4.776 -11.473 11.790 1.00 51.43 54 GLU A C 3
ATOM 4272 O O . GLU A 1 54 ? 4.274 -11.129 12.857 1.00 2.04 54 GLU A O 3
ATOM 4284 N N . LYS A 1 55 ? 5.655 -10.717 11.129 1.00 30.13 55 LYS A N 3
ATOM 4285 C CA . LYS A 1 55 ? 5.995 -9.367 11.581 1.00 60.30 55 LYS A CA 3
ATOM 4286 C C . LYS A 1 55 ? 4.789 -8.442 11.423 1.00 11.44 55 LYS A C 3
ATOM 4287 O O . LYS A 1 55 ? 4.596 -7.506 12.204 1.00 63.12 55 LYS A O 3
ATOM 4306 N N . ARG A 1 56 ? 3.976 -8.724 10.413 1.00 63.50 56 ARG A N 3
ATOM 4307 C CA . ARG A 1 56 ? 2.758 -7.959 10.152 1.00 74.04 56 ARG A CA 3
ATOM 4308 C C . ARG A 1 56 ? 1.711 -8.255 11.221 1.00 1.10 56 ARG A C 3
ATOM 4309 O O . ARG A 1 56 ? 1.141 -7.341 11.823 1.00 45.04 56 ARG A O 3
ATOM 4330 N N . ALA A 1 57 ? 1.467 -9.540 11.450 1.00 75.53 57 ALA A N 3
ATOM 4331 C CA . ALA A 1 57 ? 0.482 -9.978 12.428 1.00 40.24 57 ALA A CA 3
ATOM 4332 C C . ALA A 1 57 ? 0.905 -11.306 13.046 1.00 71.25 57 ALA A C 3
ATOM 4333 O O . ALA A 1 57 ? 0.959 -12.331 12.364 1.00 53.35 57 ALA A O 3
ATOM 4340 N N . HIS A 1 58 ? 1.221 -11.282 14.337 1.00 23.12 58 HIS A N 3
ATOM 4341 C CA . HIS A 1 58 ? 1.646 -12.481 15.047 1.00 21.31 58 HIS A CA 3
ATOM 4342 C C . HIS A 1 58 ? 0.440 -13.325 15.454 1.00 2.53 58 HIS A C 3
ATOM 4343 O O . HIS A 1 58 ? -0.031 -13.257 16.593 1.00 62.41 58 HIS A O 3
ATOM 4358 N N . PHE A 1 59 ? -0.077 -14.089 14.495 1.00 45.53 59 PHE A N 3
ATOM 4359 C CA . PHE A 1 59 ? -1.178 -15.017 14.737 1.00 61.11 59 PHE A CA 3
ATOM 4360 C C . PHE A 1 59 ? -0.896 -16.346 14.042 1.00 4.21 59 PHE A C 3
ATOM 4361 O O . PHE A 1 59 ? -0.518 -16.376 12.870 1.00 51.30 59 PHE A O 3
ATOM 4378 N N . ASP A 1 60 ? -1.080 -17.440 14.773 1.00 3.23 60 ASP A N 3
ATOM 4379 C CA . ASP A 1 60 ? -0.805 -18.782 14.257 1.00 22.13 60 ASP A CA 3
ATOM 4380 C C . ASP A 1 60 ? -2.069 -19.404 13.664 1.00 20.41 60 ASP A C 3
ATOM 4381 O O . ASP A 1 60 ? -2.045 -20.536 13.182 1.00 31.31 60 ASP A O 3
ATOM 4390 N N . HIS A 1 61 ? -3.168 -18.650 13.697 1.00 13.11 61 HIS A N 3
ATOM 4391 C CA . HIS A 1 61 ? -4.466 -19.126 13.209 1.00 64.41 61 HIS A CA 3
ATOM 4392 C C . HIS A 1 61 ? -4.361 -19.770 11.819 1.00 11.03 61 HIS A C 3
ATOM 4393 O O . HIS A 1 61 ? -5.006 -20.781 11.546 1.00 35.12 61 HIS A O 3
ATOM 4408 N N . ILE A 1 62 ? -3.548 -19.175 10.950 1.00 73.14 62 ILE A N 3
ATOM 4409 C CA . ILE A 1 62 ? -3.380 -19.659 9.577 1.00 65.44 62 ILE A CA 3
ATOM 4410 C C . ILE A 1 62 ? -1.955 -20.150 9.327 1.00 41.11 62 ILE A C 3
ATOM 4411 O O . ILE A 1 62 ? -1.550 -20.323 8.179 1.00 32.13 62 ILE A O 3
ATOM 4427 N N . ASP A 1 63 ? -1.213 -20.367 10.421 1.00 1.43 63 ASP A N 3
ATOM 4428 C CA . ASP A 1 63 ? 0.217 -20.733 10.370 1.00 15.25 63 ASP A CA 3
ATOM 4429 C C . ASP A 1 63 ? 0.558 -21.626 9.177 1.00 43.10 63 ASP A C 3
ATOM 4430 O O . ASP A 1 63 ? 0.125 -22.771 9.093 1.00 22.32 63 ASP A O 3
ATOM 4439 N N . ILE A 1 64 ? 1.351 -21.073 8.273 1.00 35.01 64 ILE A N 3
ATOM 4440 C CA . ILE A 1 64 ? 1.720 -21.723 7.020 1.00 74.34 64 ILE A CA 3
ATOM 4441 C C . ILE A 1 64 ? 2.551 -22.994 7.255 1.00 73.52 64 ILE A C 3
ATOM 4442 O O . ILE A 1 64 ? 2.471 -23.954 6.487 1.00 13.12 64 ILE A O 3
ATOM 4458 N N . GLY A 1 65 ? 3.319 -22.999 8.332 1.00 24.22 65 GLY A N 3
ATOM 4459 C CA . GLY A 1 65 ? 4.193 -24.126 8.638 1.00 1.30 65 GLY A CA 3
ATOM 4460 C C . GLY A 1 65 ? 3.446 -25.400 9.013 1.00 31.50 65 GLY A C 3
ATOM 4461 O O . GLY A 1 65 ? 3.791 -26.489 8.542 1.00 64.12 65 GLY A O 3
ATOM 4465 N N . VAL A 1 66 ? 2.421 -25.273 9.857 1.00 52.41 66 VAL A N 3
ATOM 4466 C CA . VAL A 1 66 ? 1.704 -26.436 10.381 1.00 10.01 66 VAL A CA 3
ATOM 4467 C C . VAL A 1 66 ? 1.078 -27.268 9.258 1.00 22.33 66 VAL A C 3
ATOM 4468 O O . VAL A 1 66 ? 1.035 -28.498 9.340 1.00 54.21 66 VAL A O 3
ATOM 4481 N N . LEU A 1 67 ? 0.603 -26.601 8.205 1.00 55.10 67 LEU A N 3
ATOM 4482 C CA . LEU A 1 67 ? -0.040 -27.300 7.093 1.00 53.21 67 LEU A CA 3
ATOM 4483 C C . LEU A 1 67 ? 0.901 -28.329 6.461 1.00 52.34 67 LEU A C 3
ATOM 4484 O O . LEU A 1 67 ? 0.453 -29.371 5.986 1.00 51.42 67 LEU A O 3
ATOM 4500 N N . ILE A 1 68 ? 2.201 -28.048 6.482 1.00 31.54 68 ILE A N 3
ATOM 4501 C CA . ILE A 1 68 ? 3.192 -28.989 5.960 1.00 2.51 68 ILE A CA 3
ATOM 4502 C C . ILE A 1 68 ? 3.187 -30.276 6.787 1.00 51.44 68 ILE A C 3
ATOM 4503 O O . ILE A 1 68 ? 3.335 -31.379 6.253 1.00 60.32 68 ILE A O 3
ATOM 4519 N N . THR A 1 69 ? 2.984 -30.124 8.094 1.00 24.31 69 THR A N 3
ATOM 4520 C CA . THR A 1 69 ? 2.905 -31.265 9.001 1.00 33.41 69 THR A CA 3
ATOM 4521 C C . THR A 1 69 ? 1.623 -32.053 8.731 1.00 42.44 69 THR A C 3
ATOM 4522 O O . THR A 1 69 ? 1.597 -33.282 8.808 1.00 21.42 69 THR A O 3
ATOM 4533 N N . GLN A 1 70 ? 0.569 -31.321 8.384 1.00 34.14 70 GLN A N 3
ATOM 4534 C CA . GLN A 1 70 ? -0.705 -31.917 8.005 1.00 71.34 70 GLN A CA 3
ATOM 4535 C C . GLN A 1 70 ? -0.530 -32.789 6.767 1.00 10.03 70 GLN A C 3
ATOM 4536 O O . GLN A 1 70 ? -0.945 -33.949 6.746 1.00 34.11 70 GLN A O 3
ATOM 4550 N N . MET A 1 71 ? 0.113 -32.215 5.753 1.00 14.01 71 MET A N 3
ATOM 4551 C CA . MET A 1 71 ? 0.339 -32.884 4.472 1.00 13.13 71 MET A CA 3
ATOM 4552 C C . MET A 1 71 ? 1.149 -34.165 4.642 1.00 21.22 71 MET A C 3
ATOM 4553 O O . MET A 1 71 ? 0.789 -35.211 4.097 1.00 40.43 71 MET A O 3
ATOM 4567 N N . THR A 1 72 ? 2.239 -34.078 5.401 1.00 74.35 72 THR A N 3
ATOM 4568 C CA . THR A 1 72 ? 3.147 -35.207 5.572 1.00 54.12 72 THR A CA 3
ATOM 4569 C C . THR A 1 72 ? 2.404 -36.412 6.157 1.00 21.40 72 THR A C 3
ATOM 4570 O O . THR A 1 72 ? 2.726 -37.563 5.859 1.00 10.21 72 THR A O 3
ATOM 4581 N N . ASP A 1 73 ? 1.387 -36.125 6.964 1.00 14.31 73 ASP A N 3
ATOM 4582 C CA . ASP A 1 73 ? 0.598 -37.162 7.618 1.00 73.20 73 ASP A CA 3
ATOM 4583 C C . ASP A 1 73 ? -0.509 -37.648 6.692 1.00 63.12 73 ASP A C 3
ATOM 4584 O O . ASP A 1 73 ? -0.660 -38.848 6.452 1.00 62.50 73 ASP A O 3
ATOM 4593 N N . GLU A 1 74 ? -1.267 -36.696 6.161 1.00 53.04 74 GLU A N 3
ATOM 4594 C CA . GLU A 1 74 ? -2.343 -36.981 5.229 1.00 13.52 74 GLU A CA 3
ATOM 4595 C C . GLU A 1 74 ? -2.504 -35.822 4.248 1.00 52.34 74 GLU A C 3
ATOM 4596 O O . GLU A 1 74 ? -2.750 -34.684 4.659 1.00 43.45 74 GLU A O 3
ATOM 4608 N N . MET A 1 75 ? -2.353 -36.102 2.958 1.00 3.01 75 MET A N 3
ATOM 4609 C CA . MET A 1 75 ? -2.568 -35.087 1.932 1.00 44.15 75 MET A CA 3
ATOM 4610 C C . MET A 1 75 ? -4.066 -34.787 1.826 1.00 2.42 75 MET A C 3
ATOM 4611 O O . MET A 1 75 ? -4.894 -35.680 2.005 1.00 23.31 75 MET A O 3
ATOM 4625 N N . PRO A 1 76 ? -4.428 -33.524 1.548 1.00 3.41 76 PRO A N 3
ATOM 4626 C CA . PRO A 1 76 ? -5.830 -33.088 1.527 1.00 54.22 76 PRO A CA 3
ATOM 4627 C C . PRO A 1 76 ? -6.613 -33.697 0.352 1.00 61.51 76 PRO A C 3
ATOM 4628 O O . PRO A 1 76 ? -7.129 -34.812 0.454 1.00 1.43 76 PRO A O 3
ATOM 4639 N N . ARG A 1 77 ? -6.685 -32.968 -0.759 1.00 42.15 77 ARG A N 3
ATOM 4640 C CA . ARG A 1 77 ? -7.307 -33.458 -1.984 1.00 24.23 77 ARG A CA 3
ATOM 4641 C C . ARG A 1 77 ? -6.587 -32.868 -3.179 1.00 64.03 77 ARG A C 3
ATOM 4642 O O . ARG A 1 77 ? -6.266 -31.681 -3.181 1.00 31.21 77 ARG A O 3
ATOM 4663 N N . GLU A 1 78 ? -6.356 -33.684 -4.196 1.00 43.11 78 GLU A N 3
ATOM 4664 C CA . GLU A 1 78 ? -5.745 -33.203 -5.433 1.00 10.22 78 GLU A CA 3
ATOM 4665 C C . GLU A 1 78 ? -6.715 -32.263 -6.139 1.00 23.31 78 GLU A C 3
ATOM 4666 O O . GLU A 1 78 ? -6.308 -31.341 -6.853 1.00 30.35 78 GLU A O 3
ATOM 4678 N N . GLU A 1 79 ? -8.003 -32.517 -5.917 1.00 61.41 79 GLU A N 3
ATOM 4679 C CA . GLU A 1 79 ? -9.067 -31.641 -6.382 1.00 62.11 79 GLU A CA 3
ATOM 4680 C C . GLU A 1 79 ? -8.911 -30.251 -5.768 1.00 42.33 79 GLU A C 3
ATOM 4681 O O . GLU A 1 79 ? -8.905 -29.245 -6.468 1.00 30.53 79 GLU A O 3
ATOM 4693 N N . ASP A 1 80 ? -8.770 -30.207 -4.450 1.00 22.20 80 ASP A N 3
ATOM 4694 C CA . ASP A 1 80 ? -8.586 -28.944 -3.743 1.00 23.21 80 ASP A CA 3
ATOM 4695 C C . ASP A 1 80 ? -7.271 -28.296 -4.150 1.00 50.24 80 ASP A C 3
ATOM 4696 O O . ASP A 1 80 ? -7.176 -27.074 -4.246 1.00 21.13 80 ASP A O 3
ATOM 4705 N N . ILE A 1 81 ? -6.256 -29.121 -4.391 1.00 52.33 81 ILE A N 3
ATOM 4706 C CA . ILE A 1 81 ? -4.972 -28.631 -4.880 1.00 75.11 81 ILE A CA 3
ATOM 4707 C C . ILE A 1 81 ? -5.147 -27.893 -6.214 1.00 23.01 81 ILE A C 3
ATOM 4708 O O . ILE A 1 81 ? -4.600 -26.799 -6.399 1.00 54.32 81 ILE A O 3
ATOM 4724 N N . GLU A 1 82 ? -5.928 -28.466 -7.139 1.00 20.30 82 GLU A N 3
ATOM 4725 C CA . GLU A 1 82 ? -6.166 -27.793 -8.416 1.00 13.24 82 GLU A CA 3
ATOM 4726 C C . GLU A 1 82 ? -7.013 -26.542 -8.188 1.00 5.44 82 GLU A C 3
ATOM 4727 O O . GLU A 1 82 ? -6.790 -25.515 -8.828 1.00 1.51 82 GLU A O 3
ATOM 4739 N N . ARG A 1 83 ? -7.967 -26.632 -7.251 1.00 62.13 83 ARG A N 3
ATOM 4740 C CA . ARG A 1 83 ? -8.805 -25.491 -6.875 1.00 64.02 83 ARG A CA 3
ATOM 4741 C C . ARG A 1 83 ? -7.940 -24.312 -6.454 1.00 23.45 83 ARG A C 3
ATOM 4742 O O . ARG A 1 83 ? -8.078 -23.205 -6.973 1.00 51.11 83 ARG A O 3
ATOM 4763 N N . VAL A 1 84 ? -7.041 -24.564 -5.512 1.00 60.34 84 VAL A N 3
ATOM 4764 C CA . VAL A 1 84 ? -6.227 -23.507 -4.947 1.00 41.51 84 VAL A CA 3
ATOM 4765 C C . VAL A 1 84 ? -5.252 -22.954 -5.990 1.00 42.42 84 VAL A C 3
ATOM 4766 O O . VAL A 1 84 ? -5.160 -21.746 -6.165 1.00 71.31 84 VAL A O 3
ATOM 4779 N N . ARG A 1 85 ? -4.557 -23.834 -6.715 1.00 32.12 85 ARG A N 3
ATOM 4780 C CA . ARG A 1 85 ? -3.592 -23.382 -7.720 1.00 63.21 85 ARG A CA 3
ATOM 4781 C C . ARG A 1 85 ? -4.267 -22.537 -8.808 1.00 31.04 85 ARG A C 3
ATOM 4782 O O . ARG A 1 85 ? -3.716 -21.524 -9.233 1.00 74.34 85 ARG A O 3
ATOM 4803 N N . ARG A 1 86 ? -5.463 -22.940 -9.250 1.00 54.02 86 ARG A N 3
ATOM 4804 C CA . ARG A 1 86 ? -6.179 -22.203 -10.299 1.00 61.13 86 ARG A CA 3
ATOM 4805 C C . ARG A 1 86 ? -6.722 -20.883 -9.745 1.00 43.24 86 ARG A C 3
ATOM 4806 O O . ARG A 1 86 ? -6.668 -19.849 -10.412 1.00 52.32 86 ARG A O 3
ATOM 4827 N N . HIS A 1 87 ? -7.225 -20.927 -8.512 1.00 53.04 87 HIS A N 3
ATOM 4828 C CA . HIS A 1 87 ? -7.730 -19.734 -7.835 1.00 5.31 87 HIS A CA 3
ATOM 4829 C C . HIS A 1 87 ? -6.594 -18.737 -7.631 1.00 35.45 87 HIS A C 3
ATOM 4830 O O . HIS A 1 87 ? -6.773 -17.528 -7.757 1.00 13.34 87 HIS A O 3
ATOM 4845 N N . LEU A 1 88 ? -5.426 -19.268 -7.301 1.00 42.33 88 LEU A N 3
ATOM 4846 C CA . LEU A 1 88 ? -4.223 -18.469 -7.092 1.00 61.31 88 LEU A CA 3
ATOM 4847 C C . LEU A 1 88 ? -3.642 -17.991 -8.430 1.00 10.22 88 LEU A C 3
ATOM 4848 O O . LEU A 1 88 ? -3.107 -16.878 -8.529 1.00 2.44 88 LEU A O 3
ATOM 4864 N N . ALA A 1 89 ? -3.785 -18.827 -9.462 1.00 50.41 89 ALA A N 3
ATOM 4865 C CA . ALA A 1 89 ? -3.286 -18.510 -10.802 1.00 61.34 89 ALA A CA 3
ATOM 4866 C C . ALA A 1 89 ? -3.948 -17.249 -11.342 1.00 73.12 89 ALA A C 3
ATOM 4867 O O . ALA A 1 89 ? -3.418 -16.588 -12.237 1.00 14.30 89 ALA A O 3
ATOM 4874 N N . LEU A 1 90 ? -5.120 -16.932 -10.799 1.00 4.52 90 LEU A N 3
ATOM 4875 C CA . LEU A 1 90 ? -5.825 -15.702 -11.137 1.00 63.34 90 LEU A CA 3
ATOM 4876 C C . LEU A 1 90 ? -4.942 -14.489 -10.850 1.00 72.14 90 LEU A C 3
ATOM 4877 O O . LEU A 1 90 ? -4.831 -13.576 -11.669 1.00 72.44 90 LEU A O 3
ATOM 4893 N N . GLN A 1 91 ? -4.306 -14.506 -9.683 1.00 52.33 91 GLN A N 3
ATOM 4894 C CA . GLN A 1 91 ? -3.391 -13.441 -9.282 1.00 44.25 91 GLN A CA 3
ATOM 4895 C C . GLN A 1 91 ? -2.058 -13.608 -10.000 1.00 0.14 91 GLN A C 3
ATOM 4896 O O . GLN A 1 91 ? -1.429 -12.631 -10.414 1.00 24.43 91 GLN A O 3
ATOM 4910 N N . GLY A 1 92 ? -1.637 -14.859 -10.148 1.00 11.13 92 GLY A N 3
ATOM 4911 C CA . GLY A 1 92 ? -0.387 -15.147 -10.835 1.00 34.23 92 GLY A CA 3
ATOM 4912 C C . GLY A 1 92 ? 0.102 -16.556 -10.579 1.00 75.14 92 GLY A C 3
ATOM 4913 O O . GLY A 1 92 ? -0.504 -17.296 -9.801 1.00 41.34 92 GLY A O 3
ATOM 4917 N N . TRP A 1 93 ? 1.202 -16.925 -11.223 1.00 61.24 93 TRP A N 3
ATOM 4918 C CA . TRP A 1 93 ? 1.773 -18.256 -11.081 1.00 33.44 93 TRP A CA 3
ATOM 4919 C C . TRP A 1 93 ? 3.301 -18.174 -11.030 1.00 44.25 93 TRP A C 3
ATOM 4920 O O . TRP A 1 93 ? 3.983 -18.397 -12.030 1.00 71.23 93 TRP A O 3
ATOM 4941 N N . PRO A 1 94 ? 3.858 -17.820 -9.859 1.00 44.24 94 PRO A N 3
ATOM 4942 C CA . PRO A 1 94 ? 5.305 -17.671 -9.679 1.00 44.31 94 PRO A CA 3
ATOM 4943 C C . PRO A 1 94 ? 6.002 -18.998 -9.371 1.00 13.14 94 PRO A C 3
ATOM 4944 O O . PRO A 1 94 ? 7.217 -19.041 -9.183 1.00 65.31 94 PRO A O 3
ATOM 4955 N N . LEU A 1 95 ? 5.227 -20.079 -9.328 1.00 20.13 95 LEU A N 3
ATOM 4956 C CA . LEU A 1 95 ? 5.758 -21.396 -8.978 1.00 2.45 95 LEU A CA 3
ATOM 4957 C C . LEU A 1 95 ? 6.707 -21.906 -10.061 1.00 23.05 95 LEU A C 3
ATOM 4958 O O . LEU A 1 95 ? 7.604 -22.702 -9.782 1.00 42.11 95 LEU A O 3
ATOM 4974 N N . ASP A 1 96 ? 6.497 -21.423 -11.287 1.00 4.21 96 ASP A N 3
ATOM 4975 C CA . ASP A 1 96 ? 7.172 -21.953 -12.477 1.00 41.33 96 ASP A CA 3
ATOM 4976 C C . ASP A 1 96 ? 8.682 -22.106 -12.270 1.00 64.42 96 ASP A C 3
ATOM 4977 O O . ASP A 1 96 ? 9.233 -23.185 -12.481 1.00 63.40 96 ASP A O 3
ATOM 4986 N N . ASP A 1 97 ? 9.339 -21.036 -11.836 1.00 25.14 97 ASP A N 3
ATOM 4987 C CA . ASP A 1 97 ? 10.791 -21.053 -11.648 1.00 42.42 97 ASP A CA 3
ATOM 4988 C C . ASP A 1 97 ? 11.196 -20.044 -10.570 1.00 63.11 97 ASP A C 3
ATOM 4989 O O . ASP A 1 97 ? 10.678 -18.924 -10.553 1.00 10.23 97 ASP A O 3
ATOM 4998 N N . PRO A 1 98 ? 12.099 -20.442 -9.643 1.00 61.44 98 PRO A N 3
ATOM 4999 C CA . PRO A 1 98 ? 12.564 -19.579 -8.535 1.00 22.22 98 PRO A CA 3
ATOM 5000 C C . PRO A 1 98 ? 13.145 -18.238 -9.003 1.00 64.45 98 PRO A C 3
ATOM 5001 O O . PRO A 1 98 ? 13.125 -17.908 -10.187 1.00 40.33 98 PRO A O 3
ATOM 5012 N N . ARG A 1 99 ? 13.672 -17.464 -8.057 1.00 2.21 99 ARG A N 3
ATOM 5013 C CA . ARG A 1 99 ? 14.263 -16.160 -8.364 1.00 74.20 99 ARG A CA 3
ATOM 5014 C C . ARG A 1 99 ? 15.724 -16.355 -8.683 1.00 12.43 99 ARG A C 3
ATOM 5015 O O . ARG A 1 99 ? 16.305 -15.676 -9.527 1.00 11.52 99 ARG A O 3
ATOM 5036 N N . ASP A 1 100 ? 16.300 -17.290 -7.957 1.00 34.03 100 ASP A N 3
ATOM 5037 C CA . ASP A 1 100 ? 17.694 -17.658 -8.119 1.00 4.54 100 ASP A CA 3
ATOM 5038 C C . ASP A 1 100 ? 17.886 -18.489 -9.380 1.00 5.05 100 ASP A C 3
ATOM 5039 O O . ASP A 1 100 ? 17.024 -19.291 -9.754 1.00 4.23 100 ASP A O 3
ATOM 5048 N N . GLY A 1 101 ? 19.014 -18.275 -10.040 1.00 74.34 101 GLY A N 3
ATOM 5049 C CA . GLY A 1 101 ? 19.336 -19.012 -11.240 1.00 25.12 101 GLY A CA 3
ATOM 5050 C C . GLY A 1 101 ? 19.960 -20.347 -10.913 1.00 52.40 101 GLY A C 3
ATOM 5051 O O . GLY A 1 101 ? 21.171 -20.537 -11.091 1.00 71.02 101 GLY A O 3
ATOM 5055 N N . GLU A 1 102 ? 19.141 -21.255 -10.387 1.00 61.22 102 GLU A N 3
ATOM 5056 C CA . GLU A 1 102 ? 19.577 -22.613 -10.076 1.00 32.33 102 GLU A CA 3
ATOM 5057 C C . GLU A 1 102 ? 20.241 -23.238 -11.302 1.00 51.53 102 GLU A C 3
ATOM 5058 O O . GLU A 1 102 ? 19.659 -23.273 -12.385 1.00 60.02 102 GLU A O 3
ATOM 5070 N N . GLU A 1 103 ? 21.461 -23.724 -11.120 1.00 70.30 103 GLU A N 3
ATOM 5071 C CA . GLU A 1 103 ? 22.280 -24.205 -12.231 1.00 12.44 103 GLU A CA 3
ATOM 5072 C C . GLU A 1 103 ? 22.294 -25.731 -12.269 1.00 42.42 103 GLU A C 3
ATOM 5073 O O . GLU A 1 103 ? 22.387 -26.382 -11.226 1.00 71.41 103 GLU A O 3
ATOM 5085 N N . PRO A 1 104 ? 22.204 -26.320 -13.477 1.00 15.24 104 PRO A N 3
ATOM 5086 C CA . PRO A 1 104 ? 22.113 -27.774 -13.655 1.00 63.11 104 PRO A CA 3
ATOM 5087 C C . PRO A 1 104 ? 23.464 -28.485 -13.495 1.00 31.14 104 PRO A C 3
ATOM 5088 O O . PRO A 1 104 ? 23.900 -29.231 -14.377 1.00 73.41 104 PRO A O 3
ATOM 5099 N N . ASP A 1 105 ? 24.107 -28.272 -12.351 1.00 4.41 105 ASP A N 3
ATOM 5100 C CA . ASP A 1 105 ? 25.359 -28.958 -12.015 1.00 54.35 105 ASP A CA 3
ATOM 5101 C C . ASP A 1 105 ? 25.061 -30.345 -11.454 1.00 44.21 105 ASP A C 3
ATOM 5102 O O . ASP A 1 105 ? 25.675 -30.789 -10.480 1.00 12.41 105 ASP A O 3
ATOM 5111 N N . GLY A 1 106 ? 24.121 -31.032 -12.090 1.00 62.13 106 GLY A N 3
ATOM 5112 C CA . GLY A 1 106 ? 23.680 -32.325 -11.610 1.00 11.31 106 GLY A CA 3
ATOM 5113 C C . GLY A 1 106 ? 24.597 -33.445 -12.043 1.00 65.20 106 GLY A C 3
ATOM 5114 O O . GLY A 1 106 ? 24.672 -34.479 -11.375 1.00 31.24 106 GLY A O 3
ATOM 5118 N N . GLU A 1 107 ? 25.291 -33.247 -13.169 1.00 23.42 107 GLU A N 3
ATOM 5119 C CA . GLU A 1 107 ? 26.189 -34.266 -13.715 1.00 2.20 107 GLU A CA 3
ATOM 5120 C C . GLU A 1 107 ? 25.428 -35.575 -13.923 1.00 40.21 107 GLU A C 3
ATOM 5121 O O . GLU A 1 107 ? 25.998 -36.667 -13.866 1.00 12.10 107 GLU A O 3
ATOM 5133 N N . SER A 1 108 ? 24.131 -35.445 -14.170 1.00 21.32 108 SER A N 3
ATOM 5134 C CA . SER A 1 108 ? 23.235 -36.588 -14.266 1.00 31.33 108 SER A CA 3
ATOM 5135 C C . SER A 1 108 ? 23.214 -37.127 -15.698 1.00 60.00 108 SER A C 3
ATOM 5136 O O . SER A 1 108 ? 24.040 -36.746 -16.531 1.00 11.30 108 SER A O 3
ATOM 5144 N N . GLY A 1 109 ? 22.267 -38.015 -15.974 1.00 11.40 109 GLY A N 3
ATOM 5145 C CA . GLY A 1 109 ? 22.132 -38.592 -17.296 1.00 74.12 109 GLY A CA 3
ATOM 5146 C C . GLY A 1 109 ? 20.707 -39.028 -17.568 1.00 72.41 109 GLY A C 3
ATOM 5147 O O . GLY A 1 109 ? 20.161 -39.858 -16.839 1.00 14.04 109 GLY A O 3
ATOM 5151 N N . GLY A 1 110 ? 20.097 -38.452 -18.596 1.00 13.43 110 GLY A N 3
ATOM 5152 C CA . GLY A 1 110 ? 18.734 -38.799 -18.953 1.00 33.40 110 GLY A CA 3
ATOM 5153 C C . GLY A 1 110 ? 18.661 -40.152 -19.634 1.00 63.40 110 GLY A C 3
ATOM 5154 O O . GLY A 1 110 ? 19.475 -40.438 -20.518 1.00 25.54 110 GLY A O 3
ATOM 5158 N N . PRO A 1 111 ? 17.710 -41.018 -19.233 1.00 53.01 111 PRO A N 3
ATOM 5159 C CA . PRO A 1 111 ? 17.555 -42.348 -19.827 1.00 61.42 111 PRO A CA 3
ATOM 5160 C C . PRO A 1 111 ? 16.841 -42.299 -21.178 1.00 45.21 111 PRO A C 3
ATOM 5161 O O . PRO A 1 111 ? 16.227 -41.286 -21.535 1.00 22.42 111 PRO A O 3
ATOM 5172 N N . ARG A 1 112 ? 16.919 -43.398 -21.919 1.00 2.23 112 ARG A N 3
ATOM 5173 C CA . ARG A 1 112 ? 16.263 -43.517 -23.214 1.00 23.43 112 ARG A CA 3
ATOM 5174 C C . ARG A 1 112 ? 15.562 -44.872 -23.309 1.00 64.04 112 ARG A C 3
ATOM 5175 O O . ARG A 1 112 ? 16.236 -45.880 -23.604 1.00 53.13 112 ARG A O 3
ATOM 5197 N N . GLY A 1 1 ? -1.856 -4.976 2.946 1.00 73.34 1 GLY A N 4
ATOM 5198 C CA . GLY A 1 1 ? -1.188 -4.678 1.655 1.00 62.13 1 GLY A CA 4
ATOM 5199 C C . GLY A 1 1 ? 0.192 -5.300 1.567 1.00 61.10 1 GLY A C 4
ATOM 5200 O O . GLY A 1 1 ? 0.732 -5.748 2.582 1.00 24.12 1 GLY A O 4
ATOM 5206 N N . PRO A 1 2 ? 0.794 -5.337 0.359 1.00 54.02 2 PRO A N 4
ATOM 5207 C CA . PRO A 1 2 ? 2.118 -5.935 0.148 1.00 54.14 2 PRO A CA 4
ATOM 5208 C C . PRO A 1 2 ? 3.247 -5.029 0.638 1.00 12.11 2 PRO A C 4
ATOM 5209 O O . PRO A 1 2 ? 3.005 -3.931 1.149 1.00 30.53 2 PRO A O 4
ATOM 5220 N N . GLY A 1 3 ? 4.480 -5.494 0.472 1.00 32.55 3 GLY A N 4
ATOM 5221 C CA . GLY A 1 3 ? 5.640 -4.751 0.932 1.00 61.02 3 GLY A CA 4
ATOM 5222 C C . GLY A 1 3 ? 6.443 -5.564 1.920 1.00 31.51 3 GLY A C 4
ATOM 5223 O O . GLY A 1 3 ? 6.608 -5.171 3.079 1.00 24.10 3 GLY A O 4
ATOM 5227 N N . SER A 1 4 ? 6.914 -6.718 1.470 1.00 41.20 4 SER A N 4
ATOM 5228 C CA . SER A 1 4 ? 7.663 -7.637 2.317 1.00 34.13 4 SER A CA 4
ATOM 5229 C C . SER A 1 4 ? 9.156 -7.314 2.302 1.00 22.30 4 SER A C 4
ATOM 5230 O O . SER A 1 4 ? 9.652 -6.668 1.373 1.00 41.31 4 SER A O 4
ATOM 5238 N N . MET A 1 5 ? 9.859 -7.747 3.348 1.00 64.41 5 MET A N 4
ATOM 5239 C CA . MET A 1 5 ? 11.312 -7.634 3.415 1.00 24.34 5 MET A CA 4
ATOM 5240 C C . MET A 1 5 ? 11.922 -9.023 3.276 1.00 51.43 5 MET A C 4
ATOM 5241 O O . MET A 1 5 ? 12.111 -9.735 4.262 1.00 54.22 5 MET A O 4
ATOM 5255 N N . VAL A 1 6 ? 12.187 -9.401 2.033 1.00 42.23 6 VAL A N 4
ATOM 5256 C CA . VAL A 1 6 ? 12.677 -10.723 1.675 1.00 64.21 6 VAL A CA 4
ATOM 5257 C C . VAL A 1 6 ? 13.233 -10.688 0.264 1.00 41.01 6 VAL A C 4
ATOM 5258 O O . VAL A 1 6 ? 13.212 -9.650 -0.403 1.00 75.33 6 VAL A O 4
ATOM 5271 N N . ASN A 1 7 ? 13.736 -11.826 -0.173 1.00 53.22 7 ASN A N 4
ATOM 5272 C CA . ASN A 1 7 ? 14.137 -12.010 -1.556 1.00 71.21 7 ASN A CA 4
ATOM 5273 C C . ASN A 1 7 ? 12.952 -11.714 -2.480 1.00 44.52 7 ASN A C 4
ATOM 5274 O O . ASN A 1 7 ? 11.810 -12.057 -2.158 1.00 33.22 7 ASN A O 4
ATOM 5285 N N . ALA A 1 8 ? 13.233 -11.083 -3.619 1.00 60.32 8 ALA A N 4
ATOM 5286 C CA . ALA A 1 8 ? 12.198 -10.622 -4.555 1.00 3.34 8 ALA A CA 4
ATOM 5287 C C . ALA A 1 8 ? 11.143 -11.693 -4.823 1.00 60.24 8 ALA A C 4
ATOM 5288 O O . ALA A 1 8 ? 9.946 -11.410 -4.844 1.00 14.22 8 ALA A O 4
ATOM 5295 N N . PHE A 1 9 ? 11.599 -12.927 -5.016 1.00 32.01 9 PHE A N 4
ATOM 5296 C CA . PHE A 1 9 ? 10.701 -14.047 -5.282 1.00 51.44 9 PHE A CA 4
ATOM 5297 C C . PHE A 1 9 ? 9.714 -14.225 -4.131 1.00 64.40 9 PHE A C 4
ATOM 5298 O O . PHE A 1 9 ? 8.508 -14.329 -4.346 1.00 61.22 9 PHE A O 4
ATOM 5315 N N . LEU A 1 10 ? 10.240 -14.226 -2.912 1.00 11.31 10 LEU A N 4
ATOM 5316 C CA . LEU A 1 10 ? 9.432 -14.453 -1.720 1.00 65.43 10 LEU A CA 4
ATOM 5317 C C . LEU A 1 10 ? 8.435 -13.313 -1.516 1.00 12.34 10 LEU A C 4
ATOM 5318 O O . LEU A 1 10 ? 7.306 -13.534 -1.076 1.00 22.41 10 LEU A O 4
ATOM 5334 N N . ALA A 1 11 ? 8.859 -12.095 -1.847 1.00 51.23 11 ALA A N 4
ATOM 5335 C CA . ALA A 1 11 ? 7.984 -10.929 -1.763 1.00 43.20 11 ALA A CA 4
ATOM 5336 C C . ALA A 1 11 ? 6.805 -11.091 -2.722 1.00 60.02 11 ALA A C 4
ATOM 5337 O O . ALA A 1 11 ? 5.653 -10.798 -2.379 1.00 21.33 11 ALA A O 4
ATOM 5344 N N . LYS A 1 12 ? 7.109 -11.575 -3.924 1.00 75.22 12 LYS A N 4
ATOM 5345 C CA . LYS A 1 12 ? 6.092 -11.829 -4.935 1.00 3.03 12 LYS A CA 4
ATOM 5346 C C . LYS A 1 12 ? 5.152 -12.946 -4.482 1.00 75.15 12 LYS A C 4
ATOM 5347 O O . LYS A 1 12 ? 3.949 -12.874 -4.716 1.00 72.25 12 LYS A O 4
ATOM 5366 N N . ILE A 1 13 ? 5.700 -13.969 -3.825 1.00 44.14 13 ILE A N 4
ATOM 5367 C CA . ILE A 1 13 ? 4.886 -15.068 -3.306 1.00 31.13 13 ILE A CA 4
ATOM 5368 C C . ILE A 1 13 ? 3.911 -14.557 -2.245 1.00 54.15 13 ILE A C 4
ATOM 5369 O O . ILE A 1 13 ? 2.710 -14.824 -2.312 1.00 11.24 13 ILE A O 4
ATOM 5385 N N . ALA A 1 14 ? 4.439 -13.815 -1.273 1.00 10.43 14 ALA A N 4
ATOM 5386 C CA . ALA A 1 14 ? 3.626 -13.235 -0.206 1.00 65.03 14 ALA A CA 4
ATOM 5387 C C . ALA A 1 14 ? 2.498 -12.380 -0.786 1.00 45.24 14 ALA A C 4
ATOM 5388 O O . ALA A 1 14 ? 1.338 -12.524 -0.400 1.00 22.51 14 ALA A O 4
ATOM 5395 N N . ALA A 1 15 ? 2.847 -11.504 -1.731 1.00 74.24 15 ALA A N 4
ATOM 5396 C CA . ALA A 1 15 ? 1.865 -10.618 -2.360 1.00 32.11 15 ALA A CA 4
ATOM 5397 C C . ALA A 1 15 ? 0.841 -11.417 -3.170 1.00 51.43 15 ALA A C 4
ATOM 5398 O O . ALA A 1 15 ? -0.364 -11.182 -3.073 1.00 74.42 15 ALA A O 4
ATOM 5405 N N . TRP A 1 16 ? 1.342 -12.363 -3.956 1.00 42.31 16 TRP A N 4
ATOM 5406 C CA . TRP A 1 16 ? 0.513 -13.232 -4.793 1.00 14.44 16 TRP A CA 4
ATOM 5407 C C . TRP A 1 16 ? -0.526 -13.974 -3.949 1.00 61.31 16 TRP A C 4
ATOM 5408 O O . TRP A 1 16 ? -1.706 -14.046 -4.305 1.00 4.24 16 TRP A O 4
ATOM 5429 N N . LEU A 1 17 ? -0.075 -14.502 -2.820 1.00 61.21 17 LEU A N 4
ATOM 5430 C CA . LEU A 1 17 ? -0.940 -15.246 -1.909 1.00 62.45 17 LEU A CA 4
ATOM 5431 C C . LEU A 1 17 ? -1.911 -14.325 -1.183 1.00 2.03 17 LEU A C 4
ATOM 5432 O O . LEU A 1 17 ? -3.112 -14.594 -1.133 1.00 1.20 17 LEU A O 4
ATOM 5448 N N . ASN A 1 18 ? -1.394 -13.229 -0.640 1.00 65.13 18 ASN A N 4
ATOM 5449 C CA . ASN A 1 18 ? -2.208 -12.307 0.148 1.00 45.11 18 ASN A CA 4
ATOM 5450 C C . ASN A 1 18 ? -3.285 -11.658 -0.724 1.00 52.24 18 ASN A C 4
ATOM 5451 O O . ASN A 1 18 ? -4.365 -11.318 -0.242 1.00 12.31 18 ASN A O 4
ATOM 5462 N N . ALA A 1 19 ? -2.988 -11.511 -2.013 1.00 61.24 19 ALA A N 4
ATOM 5463 C CA . ALA A 1 19 ? -3.950 -10.971 -2.969 1.00 24.21 19 ALA A CA 4
ATOM 5464 C C . ALA A 1 19 ? -5.132 -11.927 -3.134 1.00 11.54 19 ALA A C 4
ATOM 5465 O O . ALA A 1 19 ? -6.264 -11.502 -3.386 1.00 11.42 19 ALA A O 4
ATOM 5472 N N . GLY A 1 20 ? -4.855 -13.221 -2.994 1.00 74.52 20 GLY A N 4
ATOM 5473 C CA . GLY A 1 20 ? -5.896 -14.228 -3.075 1.00 23.12 20 GLY A CA 4
ATOM 5474 C C . GLY A 1 20 ? -6.553 -14.462 -1.731 1.00 55.43 20 GLY A C 4
ATOM 5475 O O . GLY A 1 20 ? -7.722 -14.849 -1.657 1.00 43.31 20 GLY A O 4
ATOM 5479 N N . TYR A 1 21 ? -5.799 -14.217 -0.663 1.00 62.21 21 TYR A N 4
ATOM 5480 C CA . TYR A 1 21 ? -6.288 -14.402 0.698 1.00 10.20 21 TYR A CA 4
ATOM 5481 C C . TYR A 1 21 ? -5.928 -13.193 1.568 1.00 4.45 21 TYR A C 4
ATOM 5482 O O . TYR A 1 21 ? -4.898 -13.192 2.247 1.00 64.21 21 TYR A O 4
ATOM 5500 N N . PRO A 1 22 ? -6.763 -12.141 1.547 1.00 33.03 22 PRO A N 4
ATOM 5501 C CA . PRO A 1 22 ? -6.538 -10.943 2.365 1.00 62.52 22 PRO A CA 4
ATOM 5502 C C . PRO A 1 22 ? -6.913 -11.177 3.833 1.00 1.51 22 PRO A C 4
ATOM 5503 O O . PRO A 1 22 ? -6.458 -10.463 4.728 1.00 55.41 22 PRO A O 4
ATOM 5514 N N . GLU A 1 23 ? -7.732 -12.200 4.068 1.00 61.20 23 GLU A N 4
ATOM 5515 C CA . GLU A 1 23 ? -8.266 -12.495 5.398 1.00 14.11 23 GLU A CA 4
ATOM 5516 C C . GLU A 1 23 ? -7.705 -13.809 5.938 1.00 1.14 23 GLU A C 4
ATOM 5517 O O . GLU A 1 23 ? -8.158 -14.311 6.972 1.00 3.25 23 GLU A O 4
ATOM 5529 N N . GLY A 1 24 ? -6.714 -14.356 5.245 1.00 55.34 24 GLY A N 4
ATOM 5530 C CA . GLY A 1 24 ? -6.162 -15.647 5.616 1.00 5.42 24 GLY A CA 4
ATOM 5531 C C . GLY A 1 24 ? -6.761 -16.765 4.788 1.00 72.15 24 GLY A C 4
ATOM 5532 O O . GLY A 1 24 ? -7.579 -16.510 3.900 1.00 1.40 24 GLY A O 4
ATOM 5536 N N . VAL A 1 25 ? -6.363 -18.001 5.068 1.00 31.52 25 VAL A N 4
ATOM 5537 C CA . VAL A 1 25 ? -6.825 -19.157 4.301 1.00 42.05 25 VAL A CA 4
ATOM 5538 C C . VAL A 1 25 ? -7.455 -20.189 5.244 1.00 51.00 25 VAL A C 4
ATOM 5539 O O . VAL A 1 25 ? -6.882 -20.493 6.290 1.00 41.02 25 VAL A O 4
ATOM 5552 N N . PRO A 1 26 ? -8.642 -20.725 4.908 1.00 73.25 26 PRO A N 4
ATOM 5553 C CA . PRO A 1 26 ? -9.258 -21.807 5.688 1.00 54.21 26 PRO A CA 4
ATOM 5554 C C . PRO A 1 26 ? -8.530 -23.139 5.473 1.00 64.34 26 PRO A C 4
ATOM 5555 O O . PRO A 1 26 ? -7.878 -23.336 4.448 1.00 2.12 26 PRO A O 4
ATOM 5566 N N . GLY A 1 27 ? -8.643 -24.044 6.448 1.00 3.45 27 GLY A N 4
ATOM 5567 C CA . GLY A 1 27 ? -7.940 -25.329 6.412 1.00 3.53 27 GLY A CA 4
ATOM 5568 C C . GLY A 1 27 ? -8.014 -26.054 5.073 1.00 40.15 27 GLY A C 4
ATOM 5569 O O . GLY A 1 27 ? -6.969 -26.332 4.464 1.00 54.14 27 GLY A O 4
ATOM 5573 N N . PRO A 1 28 ? -9.236 -26.359 4.580 1.00 4.10 28 PRO A N 4
ATOM 5574 C CA . PRO A 1 28 ? -9.438 -27.109 3.326 1.00 31.40 28 PRO A CA 4
ATOM 5575 C C . PRO A 1 28 ? -8.717 -26.488 2.130 1.00 1.42 28 PRO A C 4
ATOM 5576 O O . PRO A 1 28 ? -8.489 -27.157 1.126 1.00 5.10 28 PRO A O 4
ATOM 5587 N N . ASP A 1 29 ? -8.363 -25.208 2.243 1.00 63.12 29 ASP A N 4
ATOM 5588 C CA . ASP A 1 29 ? -7.625 -24.522 1.186 1.00 75.13 29 ASP A CA 4
ATOM 5589 C C . ASP A 1 29 ? -6.148 -24.409 1.560 1.00 41.35 29 ASP A C 4
ATOM 5590 O O . ASP A 1 29 ? -5.276 -24.444 0.691 1.00 20.04 29 ASP A O 4
ATOM 5599 N N . ARG A 1 30 ? -5.873 -24.314 2.860 1.00 54.40 30 ARG A N 4
ATOM 5600 C CA . ARG A 1 30 ? -4.503 -24.210 3.363 1.00 24.35 30 ARG A CA 4
ATOM 5601 C C . ARG A 1 30 ? -3.688 -25.440 2.979 1.00 11.25 30 ARG A C 4
ATOM 5602 O O . ARG A 1 30 ? -2.605 -25.326 2.398 1.00 45.02 30 ARG A O 4
ATOM 5623 N N . VAL A 1 31 ? -4.222 -26.614 3.311 1.00 12.44 31 VAL A N 4
ATOM 5624 C CA . VAL A 1 31 ? -3.501 -27.872 3.106 1.00 14.30 31 VAL A CA 4
ATOM 5625 C C . VAL A 1 31 ? -3.074 -28.043 1.635 1.00 1.22 31 VAL A C 4
ATOM 5626 O O . VAL A 1 31 ? -1.897 -28.280 1.354 1.00 3.34 31 VAL A O 4
ATOM 5639 N N . PRO A 1 32 ? -4.013 -27.919 0.664 1.00 64.13 32 PRO A N 4
ATOM 5640 C CA . PRO A 1 32 ? -3.676 -28.011 -0.760 1.00 15.21 32 PRO A CA 4
ATOM 5641 C C . PRO A 1 32 ? -2.827 -26.827 -1.233 1.00 21.04 32 PRO A C 4
ATOM 5642 O O . PRO A 1 32 ? -2.006 -26.976 -2.139 1.00 13.40 32 PRO A O 4
ATOM 5653 N N . LEU A 1 33 ? -3.033 -25.656 -0.620 1.00 51.45 33 LEU A N 4
ATOM 5654 C CA . LEU A 1 33 ? -2.237 -24.471 -0.945 1.00 71.25 33 LEU A CA 4
ATOM 5655 C C . LEU A 1 33 ? -0.755 -24.778 -0.752 1.00 22.31 33 LEU A C 4
ATOM 5656 O O . LEU A 1 33 ? 0.067 -24.525 -1.637 1.00 14.43 33 LEU A O 4
ATOM 5672 N N . LEU A 1 34 ? -0.425 -25.352 0.399 1.00 52.24 34 LEU A N 4
ATOM 5673 C CA . LEU A 1 34 ? 0.953 -25.720 0.698 1.00 54.12 34 LEU A CA 4
ATOM 5674 C C . LEU A 1 34 ? 1.392 -26.907 -0.139 1.00 50.24 34 LEU A C 4
ATOM 5675 O O . LEU A 1 34 ? 2.531 -26.954 -0.610 1.00 13.00 34 LEU A O 4
ATOM 5691 N N . ALA A 1 35 ? 0.496 -27.873 -0.313 1.00 22.33 35 ALA A N 4
ATOM 5692 C CA . ALA A 1 35 ? 0.796 -29.038 -1.130 1.00 2.14 35 ALA A CA 4
ATOM 5693 C C . ALA A 1 35 ? 1.234 -28.600 -2.527 1.00 71.13 35 ALA A C 4
ATOM 5694 O O . ALA A 1 35 ? 2.141 -29.186 -3.122 1.00 71.44 35 ALA A O 4
ATOM 5701 N N . LEU A 1 36 ? 0.575 -27.559 -3.028 1.00 60.32 36 LEU A N 4
ATOM 5702 C CA . LEU A 1 36 ? 0.907 -26.959 -4.316 1.00 5.22 36 LEU A CA 4
ATOM 5703 C C . LEU A 1 36 ? 2.235 -26.192 -4.225 1.00 32.42 36 LEU A C 4
ATOM 5704 O O . LEU A 1 36 ? 3.119 -26.372 -5.062 1.00 24.53 36 LEU A O 4
ATOM 5720 N N . LEU A 1 37 ? 2.364 -25.341 -3.206 1.00 22.00 37 LEU A N 4
ATOM 5721 C CA . LEU A 1 37 ? 3.578 -24.533 -3.011 1.00 0.21 37 LEU A CA 4
ATOM 5722 C C . LEU A 1 37 ? 4.840 -25.398 -3.006 1.00 50.35 37 LEU A C 4
ATOM 5723 O O . LEU A 1 37 ? 5.810 -25.109 -3.706 1.00 73.01 37 LEU A O 4
ATOM 5739 N N . THR A 1 38 ? 4.797 -26.476 -2.234 1.00 10.21 38 THR A N 4
ATOM 5740 C CA . THR A 1 38 ? 5.972 -27.309 -1.980 1.00 5.04 38 THR A CA 4
ATOM 5741 C C . THR A 1 38 ? 6.468 -28.030 -3.235 1.00 62.54 38 THR A C 4
ATOM 5742 O O . THR A 1 38 ? 7.539 -28.640 -3.222 1.00 50.11 38 THR A O 4
ATOM 5753 N N . ARG A 1 39 ? 5.688 -27.972 -4.306 1.00 14.25 39 ARG A N 4
ATOM 5754 C CA . ARG A 1 39 ? 6.074 -28.588 -5.567 1.00 24.04 39 ARG A CA 4
ATOM 5755 C C . ARG A 1 39 ? 7.334 -27.925 -6.122 1.00 71.34 39 ARG A C 4
ATOM 5756 O O . ARG A 1 39 ? 8.181 -28.585 -6.723 1.00 72.22 39 ARG A O 4
ATOM 5777 N N . ARG A 1 40 ? 7.456 -26.612 -5.912 1.00 53.35 40 ARG A N 4
ATOM 5778 C CA . ARG A 1 40 ? 8.662 -25.869 -6.281 1.00 42.31 40 ARG A CA 4
ATOM 5779 C C . ARG A 1 40 ? 8.960 -24.819 -5.221 1.00 74.53 40 ARG A C 4
ATOM 5780 O O . ARG A 1 40 ? 8.736 -23.625 -5.442 1.00 12.24 40 ARG A O 4
ATOM 5801 N N . LEU A 1 41 ? 9.432 -25.262 -4.065 1.00 34.24 41 LEU A N 4
ATOM 5802 C CA . LEU A 1 41 ? 9.724 -24.355 -2.959 1.00 61.12 41 LEU A CA 4
ATOM 5803 C C . LEU A 1 41 ? 10.562 -25.074 -1.901 1.00 73.41 41 LEU A C 4
ATOM 5804 O O . LEU A 1 41 ? 10.331 -26.253 -1.615 1.00 54.35 41 LEU A O 4
ATOM 5820 N N . THR A 1 42 ? 11.537 -24.373 -1.343 1.00 74.31 42 THR A N 4
ATOM 5821 C CA . THR A 1 42 ? 12.373 -24.923 -0.280 1.00 41.11 42 THR A CA 4
ATOM 5822 C C . THR A 1 42 ? 11.782 -24.587 1.086 1.00 41.00 42 THR A C 4
ATOM 5823 O O . THR A 1 42 ? 10.948 -23.678 1.205 1.00 32.31 42 THR A O 4
ATOM 5834 N N . ASN A 1 43 ? 12.211 -25.310 2.119 1.00 61.44 43 ASN A N 4
ATOM 5835 C CA . ASN A 1 43 ? 11.758 -25.036 3.476 1.00 23.11 43 ASN A CA 4
ATOM 5836 C C . ASN A 1 43 ? 12.193 -23.634 3.896 1.00 72.30 43 ASN A C 4
ATOM 5837 O O . ASN A 1 43 ? 11.475 -22.940 4.614 1.00 71.12 43 ASN A O 4
ATOM 5848 N N . ASP A 1 44 ? 13.357 -23.221 3.407 1.00 0.21 44 ASP A N 4
ATOM 5849 C CA . ASP A 1 44 ? 13.889 -21.881 3.670 1.00 22.12 44 ASP A CA 4
ATOM 5850 C C . ASP A 1 44 ? 12.930 -20.818 3.137 1.00 42.40 44 ASP A C 4
ATOM 5851 O O . ASP A 1 44 ? 12.646 -19.820 3.805 1.00 60.34 44 ASP A O 4
ATOM 5860 N N . GLU A 1 45 ? 12.429 -21.054 1.927 1.00 2.43 45 GLU A N 4
ATOM 5861 C CA . GLU A 1 45 ? 11.511 -20.132 1.261 1.00 12.41 45 GLU A CA 4
ATOM 5862 C C . GLU A 1 45 ? 10.153 -20.072 1.973 1.00 74.32 45 GLU A C 4
ATOM 5863 O O . GLU A 1 45 ? 9.693 -18.991 2.373 1.00 52.21 45 GLU A O 4
ATOM 5875 N N . ILE A 1 46 ? 9.513 -21.232 2.143 1.00 40.25 46 ILE A N 4
ATOM 5876 C CA . ILE A 1 46 ? 8.201 -21.289 2.793 1.00 2.42 46 ILE A CA 4
ATOM 5877 C C . ILE A 1 46 ? 8.273 -20.670 4.189 1.00 23.22 46 ILE A C 4
ATOM 5878 O O . ILE A 1 46 ? 7.355 -19.961 4.613 1.00 2.24 46 ILE A O 4
ATOM 5894 N N . LYS A 1 47 ? 9.375 -20.923 4.893 1.00 61.14 47 LYS A N 4
ATOM 5895 C CA . LYS A 1 47 ? 9.599 -20.308 6.194 1.00 33.02 47 LYS A CA 4
ATOM 5896 C C . LYS A 1 47 ? 9.752 -18.800 6.050 1.00 44.41 47 LYS A C 4
ATOM 5897 O O . LYS A 1 47 ? 9.163 -18.046 6.815 1.00 14.11 47 LYS A O 4
ATOM 5916 N N . ALA A 1 48 ? 10.531 -18.369 5.058 1.00 32.32 48 ALA A N 4
ATOM 5917 C CA . ALA A 1 48 ? 10.752 -16.945 4.808 1.00 3.50 48 ALA A CA 4
ATOM 5918 C C . ALA A 1 48 ? 9.419 -16.212 4.690 1.00 23.32 48 ALA A C 4
ATOM 5919 O O . ALA A 1 48 ? 9.256 -15.109 5.218 1.00 52.32 48 ALA A O 4
ATOM 5926 N N . ILE A 1 49 ? 8.467 -16.842 4.001 1.00 73.51 49 ILE A N 4
ATOM 5927 C CA . ILE A 1 49 ? 7.115 -16.296 3.880 1.00 11.34 49 ILE A CA 4
ATOM 5928 C C . ILE A 1 49 ? 6.488 -16.098 5.263 1.00 32.52 49 ILE A C 4
ATOM 5929 O O . ILE A 1 49 ? 5.887 -15.058 5.544 1.00 25.45 49 ILE A O 4
ATOM 5945 N N . ALA A 1 50 ? 6.657 -17.091 6.132 1.00 21.02 50 ALA A N 4
ATOM 5946 C CA . ALA A 1 50 ? 6.095 -17.037 7.477 1.00 1.35 50 ALA A CA 4
ATOM 5947 C C . ALA A 1 50 ? 6.778 -15.943 8.279 1.00 3.30 50 ALA A C 4
ATOM 5948 O O . ALA A 1 50 ? 6.136 -15.171 8.988 1.00 40.12 50 ALA A O 4
ATOM 5955 N N . GLU A 1 51 ? 8.090 -15.886 8.119 1.00 14.35 51 GLU A N 4
ATOM 5956 C CA . GLU A 1 51 ? 8.942 -14.957 8.838 1.00 45.45 51 GLU A CA 4
ATOM 5957 C C . GLU A 1 51 ? 8.555 -13.509 8.559 1.00 61.23 51 GLU A C 4
ATOM 5958 O O . GLU A 1 51 ? 8.609 -12.664 9.453 1.00 40.34 51 GLU A O 4
ATOM 5970 N N . ASP A 1 52 ? 8.168 -13.215 7.321 1.00 54.12 52 ASP A N 4
ATOM 5971 C CA . ASP A 1 52 ? 7.749 -11.857 6.972 1.00 62.53 52 ASP A CA 4
ATOM 5972 C C . ASP A 1 52 ? 6.367 -11.566 7.535 1.00 5.34 52 ASP A C 4
ATOM 5973 O O . ASP A 1 52 ? 6.171 -10.591 8.267 1.00 13.14 52 ASP A O 4
ATOM 5982 N N . LEU A 1 53 ? 5.426 -12.451 7.226 1.00 34.00 53 LEU A N 4
ATOM 5983 C CA . LEU A 1 53 ? 4.021 -12.243 7.559 1.00 31.15 53 LEU A CA 4
ATOM 5984 C C . LEU A 1 53 ? 3.802 -12.157 9.072 1.00 63.44 53 LEU A C 4
ATOM 5985 O O . LEU A 1 53 ? 2.994 -11.352 9.541 1.00 24.44 53 LEU A O 4
ATOM 6001 N N . GLU A 1 54 ? 4.543 -12.960 9.835 1.00 42.35 54 GLU A N 4
ATOM 6002 C CA . GLU A 1 54 ? 4.399 -12.970 11.290 1.00 71.35 54 GLU A CA 4
ATOM 6003 C C . GLU A 1 54 ? 4.838 -11.630 11.882 1.00 51.43 54 GLU A C 4
ATOM 6004 O O . GLU A 1 54 ? 4.336 -11.209 12.926 1.00 2.04 54 GLU A O 4
ATOM 6016 N N . LYS A 1 55 ? 5.779 -10.963 11.213 1.00 30.13 55 LYS A N 4
ATOM 6017 C CA . LYS A 1 55 ? 6.264 -9.661 11.665 1.00 60.30 55 LYS A CA 4
ATOM 6018 C C . LYS A 1 55 ? 5.250 -8.569 11.340 1.00 11.44 55 LYS A C 4
ATOM 6019 O O . LYS A 1 55 ? 5.205 -7.531 12.007 1.00 63.12 55 LYS A O 4
ATOM 6038 N N . ARG A 1 56 ? 4.436 -8.803 10.317 1.00 63.50 56 ARG A N 4
ATOM 6039 C CA . ARG A 1 56 ? 3.431 -7.828 9.900 1.00 74.04 56 ARG A CA 4
ATOM 6040 C C . ARG A 1 56 ? 2.263 -7.845 10.882 1.00 1.10 56 ARG A C 4
ATOM 6041 O O . ARG A 1 56 ? 1.851 -6.803 11.400 1.00 45.04 56 ARG A O 4
ATOM 6062 N N . ALA A 1 57 ? 1.750 -9.044 11.136 1.00 75.53 57 ALA A N 4
ATOM 6063 C CA . ALA A 1 57 ? 0.635 -9.240 12.055 1.00 40.24 57 ALA A CA 4
ATOM 6064 C C . ALA A 1 57 ? 0.501 -10.721 12.397 1.00 71.25 57 ALA A C 4
ATOM 6065 O O . ALA A 1 57 ? 0.105 -11.526 11.553 1.00 53.35 57 ALA A O 4
ATOM 6072 N N . HIS A 1 58 ? 0.845 -11.077 13.628 1.00 23.12 58 HIS A N 4
ATOM 6073 C CA . HIS A 1 58 ? 0.822 -12.469 14.070 1.00 21.31 58 HIS A CA 4
ATOM 6074 C C . HIS A 1 58 ? -0.413 -12.720 14.937 1.00 2.53 58 HIS A C 4
ATOM 6075 O O . HIS A 1 58 ? -0.448 -13.653 15.740 1.00 62.41 58 HIS A O 4
ATOM 6090 N N . PHE A 1 59 ? -1.426 -11.876 14.768 1.00 45.53 59 PHE A N 4
ATOM 6091 C CA . PHE A 1 59 ? -2.678 -12.014 15.508 1.00 61.11 59 PHE A CA 4
ATOM 6092 C C . PHE A 1 59 ? -3.479 -13.209 14.984 1.00 4.21 59 PHE A C 4
ATOM 6093 O O . PHE A 1 59 ? -4.358 -13.728 15.672 1.00 51.30 59 PHE A O 4
ATOM 6110 N N . ASP A 1 60 ? -3.165 -13.628 13.757 1.00 3.23 60 ASP A N 4
ATOM 6111 C CA . ASP A 1 60 ? -3.909 -14.696 13.089 1.00 22.13 60 ASP A CA 4
ATOM 6112 C C . ASP A 1 60 ? -3.454 -16.070 13.598 1.00 20.41 60 ASP A C 4
ATOM 6113 O O . ASP A 1 60 ? -2.502 -16.166 14.378 1.00 31.31 60 ASP A O 4
ATOM 6122 N N . HIS A 1 61 ? -4.123 -17.127 13.143 1.00 13.11 61 HIS A N 4
ATOM 6123 C CA . HIS A 1 61 ? -3.963 -18.466 13.718 1.00 64.41 61 HIS A CA 4
ATOM 6124 C C . HIS A 1 61 ? -3.659 -19.532 12.6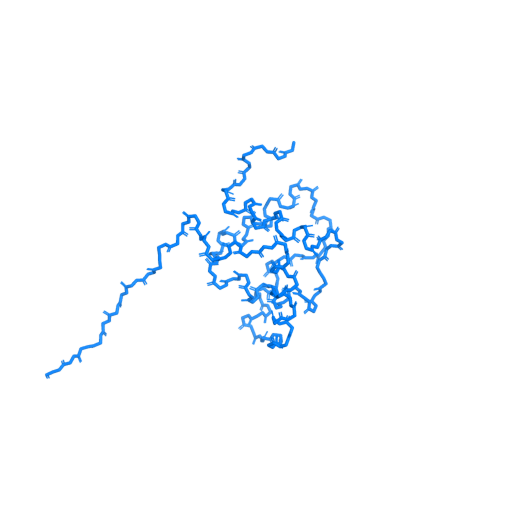62 1.00 11.03 61 HIS A C 4
ATOM 6125 O O . HIS A 1 61 ? -3.299 -20.658 13.010 1.00 35.12 61 HIS A O 4
ATOM 6140 N N . ILE A 1 62 ? -3.805 -19.193 11.377 1.00 73.14 62 ILE A N 4
ATOM 6141 C CA . ILE A 1 62 ? -3.701 -20.196 10.315 1.00 65.44 62 ILE A CA 4
ATOM 6142 C C . ILE A 1 62 ? -2.321 -20.861 10.287 1.00 41.11 62 ILE A C 4
ATOM 6143 O O . ILE A 1 62 ? -2.226 -22.089 10.332 1.00 32.13 62 ILE A O 4
ATOM 6159 N N . ASP A 1 63 ? -1.268 -20.040 10.240 1.00 1.43 63 ASP A N 4
ATOM 6160 C CA . ASP A 1 63 ? 0.124 -20.511 10.134 1.00 15.25 63 ASP A CA 4
ATOM 6161 C C . ASP A 1 63 ? 0.348 -21.330 8.855 1.00 43.10 63 ASP A C 4
ATOM 6162 O O . ASP A 1 63 ? -0.490 -22.136 8.461 1.00 22.32 63 ASP A O 4
ATOM 6171 N N . ILE A 1 64 ? 1.483 -21.096 8.205 1.00 35.01 64 ILE A N 4
ATOM 6172 C CA . ILE A 1 64 ? 1.817 -21.752 6.934 1.00 74.34 64 ILE A CA 4
ATOM 6173 C C . ILE A 1 64 ? 2.626 -23.039 7.147 1.00 73.52 64 ILE A C 4
ATOM 6174 O O . ILE A 1 64 ? 2.468 -24.011 6.403 1.00 13.12 64 ILE A O 4
ATOM 6190 N N . GLY A 1 65 ? 3.463 -23.055 8.180 1.00 24.22 65 GLY A N 4
ATOM 6191 C CA . GLY A 1 65 ? 4.346 -24.187 8.417 1.00 1.30 65 GLY A CA 4
ATOM 6192 C C . GLY A 1 65 ? 3.594 -25.442 8.831 1.00 31.50 65 GLY A C 4
ATOM 6193 O O . GLY A 1 65 ? 3.925 -26.549 8.393 1.00 64.12 65 GLY A O 4
ATOM 6197 N N . VAL A 1 66 ? 2.574 -25.261 9.669 1.00 52.41 66 VAL A N 4
ATOM 6198 C CA . VAL A 1 66 ? 1.775 -26.372 10.182 1.00 10.01 66 VAL A CA 4
ATOM 6199 C C . VAL A 1 66 ? 1.217 -27.238 9.046 1.00 22.33 66 VAL A C 4
ATOM 6200 O O . VAL A 1 66 ? 1.135 -28.466 9.170 1.00 54.21 66 VAL A O 4
ATOM 6213 N N . LEU A 1 67 ? 0.862 -26.601 7.933 1.00 55.10 67 LEU A N 4
ATOM 6214 C CA . LEU A 1 67 ? 0.276 -27.309 6.802 1.00 53.21 67 LEU A CA 4
ATOM 6215 C C . LEU A 1 67 ? 1.210 -28.405 6.289 1.00 52.34 67 LEU A C 4
ATOM 6216 O O . LEU A 1 67 ? 0.764 -29.520 6.010 1.00 51.42 67 LEU A O 4
ATOM 6232 N N . ILE A 1 68 ? 2.503 -28.095 6.195 1.00 31.54 68 ILE A N 4
ATOM 6233 C CA . ILE A 1 68 ? 3.488 -29.062 5.710 1.00 2.51 68 ILE A CA 4
ATOM 6234 C C . ILE A 1 68 ? 3.485 -30.313 6.592 1.00 51.44 68 ILE A C 4
ATOM 6235 O O . ILE A 1 68 ? 3.636 -31.437 6.104 1.00 60.32 68 ILE A O 4
ATOM 6251 N N . THR A 1 69 ? 3.283 -30.107 7.891 1.00 24.31 69 THR A N 4
ATOM 6252 C CA . THR A 1 69 ? 3.272 -31.198 8.854 1.00 33.41 69 THR A CA 4
ATOM 6253 C C . THR A 1 69 ? 2.043 -32.087 8.641 1.00 42.44 69 THR A C 4
ATOM 6254 O O . THR A 1 69 ? 2.081 -33.293 8.900 1.00 21.42 69 THR A O 4
ATOM 6265 N N . GLN A 1 70 ? 0.954 -31.486 8.166 1.00 34.14 70 GLN A N 4
ATOM 6266 C CA . GLN A 1 70 ? -0.274 -32.231 7.892 1.00 71.34 70 GLN A CA 4
ATOM 6267 C C . GLN A 1 70 ? -0.147 -33.014 6.587 1.00 10.03 70 GLN A C 4
ATOM 6268 O O . GLN A 1 70 ? -0.414 -34.208 6.549 1.00 34.11 70 GLN A O 4
ATOM 6282 N N . MET A 1 71 ? 0.283 -32.324 5.533 1.00 14.01 71 MET A N 4
ATOM 6283 C CA . MET A 1 71 ? 0.384 -32.903 4.187 1.00 13.13 71 MET A CA 4
ATOM 6284 C C . MET A 1 71 ? 1.164 -34.218 4.184 1.00 21.22 71 MET A C 4
ATOM 6285 O O . MET A 1 71 ? 0.739 -35.201 3.576 1.00 40.43 71 MET A O 4
ATOM 6299 N N . THR A 1 72 ? 2.304 -34.224 4.869 1.00 74.35 72 THR A N 4
ATOM 6300 C CA . THR A 1 72 ? 3.183 -35.394 4.914 1.00 54.12 72 THR A CA 4
ATOM 6301 C C . THR A 1 72 ? 2.472 -36.591 5.550 1.00 21.40 72 THR A C 4
ATOM 6302 O O . THR A 1 72 ? 2.806 -37.751 5.286 1.00 10.21 72 THR A O 4
ATOM 6313 N N . ASP A 1 73 ? 1.481 -36.296 6.379 1.00 14.31 73 ASP A N 4
ATOM 6314 C CA . ASP A 1 73 ? 0.765 -37.315 7.136 1.00 73.20 73 ASP A CA 4
ATOM 6315 C C . ASP A 1 73 ? -0.494 -37.742 6.393 1.00 63.12 73 ASP A C 4
ATOM 6316 O O . ASP A 1 73 ? -0.772 -38.932 6.241 1.00 62.50 73 ASP A O 4
ATOM 6325 N N . GLU A 1 74 ? -1.241 -36.748 5.930 1.00 53.04 74 GLU A N 4
ATOM 6326 C CA . GLU A 1 74 ? -2.498 -36.951 5.224 1.00 13.52 74 GLU A CA 4
ATOM 6327 C C . GLU A 1 74 ? -2.683 -35.837 4.196 1.00 52.34 74 GLU A C 4
ATOM 6328 O O . GLU A 1 74 ? -2.739 -34.659 4.563 1.00 43.45 74 GLU A O 4
ATOM 6340 N N . MET A 1 75 ? -2.769 -36.197 2.919 1.00 3.01 75 MET A N 4
ATOM 6341 C CA . MET A 1 75 ? -2.977 -35.204 1.870 1.00 44.15 75 MET A CA 4
ATOM 6342 C C . MET A 1 75 ? -4.463 -34.853 1.786 1.00 2.42 75 MET A C 4
ATOM 6343 O O . MET A 1 75 ? -5.320 -35.684 2.090 1.00 23.31 75 MET A O 4
ATOM 6357 N N . PRO A 1 76 ? -4.783 -33.614 1.381 1.00 3.41 76 PRO A N 4
ATOM 6358 C CA . PRO A 1 76 ? -6.156 -33.101 1.432 1.00 54.22 76 PRO A CA 4
ATOM 6359 C C . PRO A 1 76 ? -7.059 -33.710 0.345 1.00 61.51 76 PRO A C 4
ATOM 6360 O O . PRO A 1 76 ? -7.718 -34.724 0.578 1.00 1.43 76 PRO A O 4
ATOM 6371 N N . ARG A 1 77 ? -7.080 -33.098 -0.840 1.00 42.15 77 ARG A N 4
ATOM 6372 C CA . ARG A 1 77 ? -7.801 -33.633 -1.993 1.00 24.23 77 ARG A CA 4
ATOM 6373 C C . ARG A 1 77 ? -7.135 -33.171 -3.275 1.00 64.03 77 ARG A C 4
ATOM 6374 O O . ARG A 1 77 ? -6.571 -32.079 -3.319 1.00 31.21 77 ARG A O 4
ATOM 6395 N N . GLU A 1 78 ? -7.226 -33.987 -4.316 1.00 43.11 78 GLU A N 4
ATOM 6396 C CA . GLU A 1 78 ? -6.739 -33.597 -5.636 1.00 10.22 78 GLU A CA 4
ATOM 6397 C C . GLU A 1 78 ? -7.577 -32.433 -6.157 1.00 23.31 78 GLU A C 4
ATOM 6398 O O . GLU A 1 78 ? -7.052 -31.457 -6.698 1.00 30.35 78 GLU A O 4
ATOM 6410 N N . GLU A 1 79 ? -8.886 -32.551 -5.951 1.00 61.41 79 GLU A N 4
ATOM 6411 C CA . GLU A 1 79 ? -9.841 -31.509 -6.307 1.00 62.11 79 GLU A CA 4
ATOM 6412 C C . GLU A 1 79 ? -9.462 -30.181 -5.656 1.00 42.33 79 GLU A C 4
ATOM 6413 O O . GLU A 1 79 ? -9.442 -29.142 -6.311 1.00 30.53 79 GLU A O 4
ATOM 6425 N N . ASP A 1 80 ? -9.136 -30.230 -4.367 1.00 22.20 80 ASP A N 4
ATOM 6426 C CA . ASP A 1 80 ? -8.790 -29.028 -3.613 1.00 23.21 80 ASP A CA 4
ATOM 6427 C C . ASP A 1 80 ? -7.451 -28.463 -4.081 1.00 50.24 80 ASP A C 4
ATOM 6428 O O . ASP A 1 80 ? -7.289 -27.250 -4.198 1.00 21.13 80 ASP A O 4
ATOM 6437 N N . ILE A 1 81 ? -6.500 -29.353 -4.365 1.00 52.33 81 ILE A N 4
ATOM 6438 C CA . ILE A 1 81 ? -5.184 -28.943 -4.854 1.00 75.11 81 ILE A CA 4
ATOM 6439 C C . ILE A 1 81 ? -5.315 -28.174 -6.169 1.00 23.01 81 ILE A C 4
ATOM 6440 O O . ILE A 1 81 ? -4.779 -27.066 -6.317 1.00 54.32 81 ILE A O 4
ATOM 6456 N N . GLU A 1 82 ? -6.058 -28.739 -7.114 1.00 20.30 82 GLU A N 4
ATOM 6457 C CA . GLU A 1 82 ? -6.231 -28.096 -8.408 1.00 13.24 82 GLU A CA 4
ATOM 6458 C C . GLU A 1 82 ? -7.127 -26.868 -8.275 1.00 5.44 82 GLU A C 4
ATOM 6459 O O . GLU A 1 82 ? -6.924 -25.865 -8.961 1.00 1.51 82 GLU A O 4
ATOM 6471 N N . ARG A 1 83 ? -8.100 -26.938 -7.366 1.00 62.13 83 ARG A N 4
ATOM 6472 C CA . ARG A 1 83 ? -9.017 -25.825 -7.138 1.00 64.02 83 ARG A CA 4
ATOM 6473 C C . ARG A 1 83 ? -8.273 -24.623 -6.566 1.00 23.45 83 ARG A C 4
ATOM 6474 O O . ARG A 1 83 ? -8.525 -23.484 -6.959 1.00 51.11 83 ARG A O 4
ATOM 6495 N N . VAL A 1 84 ? -7.342 -24.875 -5.654 1.00 60.34 84 VAL A N 4
ATOM 6496 C CA . VAL A 1 84 ? -6.581 -23.790 -5.055 1.00 41.51 84 VAL A CA 4
ATOM 6497 C C . VAL A 1 84 ? -5.573 -23.227 -6.062 1.00 42.42 84 VAL A C 4
ATOM 6498 O O . VAL A 1 84 ? -5.507 -22.017 -6.259 1.00 71.31 84 VAL A O 4
ATOM 6511 N N . ARG A 1 85 ? -4.816 -24.103 -6.734 1.00 32.12 85 ARG A N 4
ATOM 6512 C CA . ARG A 1 85 ? -3.813 -23.654 -7.705 1.00 63.21 85 ARG A CA 4
ATOM 6513 C C . ARG A 1 85 ? -4.457 -22.809 -8.816 1.00 31.04 85 ARG A C 4
ATOM 6514 O O . ARG A 1 85 ? -3.938 -21.755 -9.176 1.00 74.34 85 ARG A O 4
ATOM 6535 N N . ARG A 1 86 ? -5.603 -23.260 -9.336 1.00 54.02 86 ARG A N 4
ATOM 6536 C CA . ARG A 1 86 ? -6.300 -22.532 -10.404 1.00 61.13 86 ARG A CA 4
ATOM 6537 C C . ARG A 1 86 ? -6.831 -21.199 -9.873 1.00 43.24 86 ARG A C 4
ATOM 6538 O O . ARG A 1 86 ? -6.813 -20.182 -10.568 1.00 52.32 86 ARG A O 4
ATOM 6559 N N . HIS A 1 87 ? -7.286 -21.217 -8.623 1.00 53.04 87 HIS A N 4
ATOM 6560 C CA . HIS A 1 87 ? -7.784 -20.024 -7.947 1.00 5.31 87 HIS A CA 4
ATOM 6561 C C . HIS A 1 87 ? -6.652 -19.009 -7.787 1.00 35.45 87 HIS A C 4
ATOM 6562 O O . HIS A 1 87 ? -6.842 -17.807 -7.965 1.00 13.34 87 HIS A O 4
ATOM 6577 N N . LEU A 1 88 ? -5.474 -19.514 -7.461 1.00 42.33 88 LEU A N 4
ATOM 6578 C CA . LEU A 1 88 ? -4.289 -18.685 -7.258 1.00 61.31 88 LEU A CA 4
ATOM 6579 C C . LEU A 1 88 ? -3.724 -18.182 -8.589 1.00 10.22 88 LEU A C 4
ATOM 6580 O O . LEU A 1 88 ? -3.153 -17.083 -8.661 1.00 2.44 88 LEU A O 4
ATOM 6596 N N . ALA A 1 89 ? -3.912 -18.979 -9.638 1.00 50.41 89 ALA A N 4
ATOM 6597 C CA . ALA A 1 89 ? -3.453 -18.624 -10.978 1.00 61.34 89 ALA A CA 4
ATOM 6598 C C . ALA A 1 89 ? -4.098 -17.317 -11.447 1.00 73.12 89 ALA A C 4
ATOM 6599 O O . ALA A 1 89 ? -3.552 -16.614 -12.297 1.00 14.30 89 ALA A O 4
ATOM 6606 N N . LEU A 1 90 ? -5.262 -17.000 -10.879 1.00 4.52 90 LEU A N 4
ATOM 6607 C CA . LEU A 1 90 ? -5.963 -15.754 -11.190 1.00 63.34 90 LEU A CA 4
ATOM 6608 C C . LEU A 1 90 ? -5.117 -14.547 -10.778 1.00 72.14 90 LEU A C 4
ATOM 6609 O O . LEU A 1 90 ? -5.050 -13.545 -11.494 1.00 72.44 90 LEU A O 4
ATOM 6625 N N . GLN A 1 91 ? -4.469 -14.658 -9.617 1.00 52.33 91 GLN A N 4
ATOM 6626 C CA . GLN A 1 91 ? -3.560 -13.615 -9.141 1.00 44.25 91 GLN A CA 4
ATOM 6627 C C . GLN A 1 91 ? -2.228 -13.714 -9.877 1.00 0.14 91 GLN A C 4
ATOM 6628 O O . GLN A 1 91 ? -1.555 -12.708 -10.113 1.00 24.43 91 GLN A O 4
ATOM 6642 N N . GLY A 1 92 ? -1.849 -14.941 -10.222 1.00 11.13 92 GLY A N 4
ATOM 6643 C CA . GLY A 1 92 ? -0.640 -15.166 -10.994 1.00 34.23 92 GLY A CA 4
ATOM 6644 C C . GLY A 1 92 ? -0.004 -16.500 -10.670 1.00 75.14 92 GLY A C 4
ATOM 6645 O O . GLY A 1 92 ? -0.556 -17.277 -9.887 1.00 41.34 92 GLY A O 4
ATOM 6649 N N . TRP A 1 93 ? 1.156 -16.773 -11.261 1.00 61.24 93 TRP A N 4
ATOM 6650 C CA . TRP A 1 93 ? 1.871 -18.015 -10.992 1.00 33.44 93 TRP A CA 4
ATOM 6651 C C . TRP A 1 93 ? 3.378 -17.761 -10.939 1.00 44.25 93 TRP A C 4
ATOM 6652 O O . TRP A 1 93 ? 4.085 -17.932 -11.935 1.00 71.23 93 TRP A O 4
ATOM 6673 N N . PRO A 1 94 ? 3.884 -17.313 -9.775 1.00 44.24 94 PRO A N 4
ATOM 6674 C CA . PRO A 1 94 ? 5.316 -17.064 -9.575 1.00 44.31 94 PRO A CA 4
ATOM 6675 C C . PRO A 1 94 ? 6.101 -18.359 -9.351 1.00 13.14 94 PRO A C 4
ATOM 6676 O O . PRO A 1 94 ? 7.315 -18.399 -9.535 1.00 65.31 94 PRO A O 4
ATOM 6687 N N . LEU A 1 95 ? 5.388 -19.426 -8.993 1.00 20.13 95 LEU A N 4
ATOM 6688 C CA . LEU A 1 95 ? 6.016 -20.688 -8.590 1.00 2.45 95 LEU A CA 4
ATOM 6689 C C . LEU A 1 95 ? 6.700 -21.389 -9.766 1.00 23.05 95 LEU A C 4
ATOM 6690 O O . LEU A 1 95 ? 7.270 -22.472 -9.610 1.00 42.11 95 LEU A O 4
ATOM 6706 N N . ASP A 1 96 ? 6.605 -20.797 -10.949 1.00 4.21 96 ASP A N 4
ATOM 6707 C CA . ASP A 1 96 ? 7.213 -21.372 -12.142 1.00 41.33 96 ASP A CA 4
ATOM 6708 C C . ASP A 1 96 ? 8.664 -20.921 -12.287 1.00 64.42 96 ASP A C 4
ATOM 6709 O O . ASP A 1 96 ? 9.530 -21.704 -12.674 1.00 63.40 96 ASP A O 4
ATOM 6718 N N . ASP A 1 97 ? 8.926 -19.662 -11.955 1.00 25.14 97 ASP A N 4
ATOM 6719 C CA . ASP A 1 97 ? 10.249 -19.073 -12.159 1.00 42.42 97 ASP A CA 4
ATOM 6720 C C . ASP A 1 97 ? 10.766 -18.405 -10.885 1.00 63.11 97 ASP A C 4
ATOM 6721 O O . ASP A 1 97 ? 10.148 -17.467 -10.374 1.00 10.23 97 ASP A O 4
ATOM 6730 N N . PRO A 1 98 ? 11.909 -18.883 -10.364 1.00 61.44 98 PRO A N 4
ATOM 6731 C CA . PRO A 1 98 ? 12.544 -18.299 -9.186 1.00 22.22 98 PRO A CA 4
ATOM 6732 C C . PRO A 1 98 ? 13.269 -17.001 -9.529 1.00 64.45 98 PRO A C 4
ATOM 6733 O O . PRO A 1 98 ? 14.128 -16.965 -10.410 1.00 40.33 98 PRO A O 4
ATOM 6744 N N . ARG A 1 99 ? 12.919 -15.939 -8.820 1.00 2.21 99 ARG A N 4
ATOM 6745 C CA . ARG A 1 99 ? 13.442 -14.607 -9.115 1.00 74.20 99 ARG A CA 4
ATOM 6746 C C . ARG A 1 99 ? 14.853 -14.412 -8.571 1.00 12.43 99 ARG A C 4
ATOM 6747 O O . ARG A 1 99 ? 15.631 -13.631 -9.120 1.00 11.52 99 ARG A O 4
ATOM 6768 N N . ASP A 1 100 ? 15.179 -15.101 -7.489 1.00 34.03 100 ASP A N 4
ATOM 6769 C CA . ASP A 1 100 ? 16.523 -15.022 -6.911 1.00 4.54 100 ASP A CA 4
ATOM 6770 C C . ASP A 1 100 ? 17.304 -16.292 -7.262 1.00 5.05 100 ASP A C 4
ATOM 6771 O O . ASP A 1 100 ? 16.800 -17.142 -8.002 1.00 4.23 100 ASP A O 4
ATOM 6780 N N . GLY A 1 101 ? 18.518 -16.426 -6.736 1.00 74.34 101 GLY A N 4
ATOM 6781 C CA . GLY A 1 101 ? 19.356 -17.560 -7.078 1.00 25.12 101 GLY A CA 4
ATOM 6782 C C . GLY A 1 101 ? 20.285 -17.957 -5.947 1.00 52.40 101 GLY A C 4
ATOM 6783 O O . GLY A 1 101 ? 21.309 -17.306 -5.716 1.00 71.02 101 GLY A O 4
ATOM 6787 N N . GLU A 1 102 ? 19.910 -19.012 -5.229 1.00 61.22 102 GLU A N 4
ATOM 6788 C CA . GLU A 1 102 ? 20.773 -19.624 -4.220 1.00 32.33 102 GLU A CA 4
ATOM 6789 C C . GLU A 1 102 ? 22.089 -20.059 -4.873 1.00 51.53 102 GLU A C 4
ATOM 6790 O O . GLU A 1 102 ? 22.128 -20.298 -6.085 1.00 60.02 102 GLU A O 4
ATOM 6802 N N . GLU A 1 103 ? 23.164 -20.136 -4.091 1.00 70.30 103 GLU A N 4
ATOM 6803 C CA . GLU A 1 103 ? 24.465 -20.531 -4.626 1.00 12.44 103 GLU A CA 4
ATOM 6804 C C . GLU A 1 103 ? 24.367 -21.924 -5.256 1.00 42.42 103 GLU A C 4
ATOM 6805 O O . GLU A 1 103 ? 23.966 -22.886 -4.600 1.00 71.41 103 GLU A O 4
ATOM 6817 N N . PRO A 1 104 ? 24.732 -22.028 -6.542 1.00 15.24 104 PRO A N 4
ATOM 6818 C CA . PRO A 1 104 ? 24.468 -23.221 -7.357 1.00 63.11 104 PRO A CA 4
ATOM 6819 C C . PRO A 1 104 ? 25.373 -24.409 -7.021 1.00 31.14 104 PRO A C 4
ATOM 6820 O O . PRO A 1 104 ? 26.601 -24.306 -7.062 1.00 73.41 104 PRO A O 4
ATOM 6831 N N . ASP A 1 105 ? 24.747 -25.535 -6.689 1.00 4.41 105 ASP A N 4
ATOM 6832 C CA . ASP A 1 105 ? 25.451 -26.799 -6.492 1.00 54.35 105 ASP A CA 4
ATOM 6833 C C . ASP A 1 105 ? 24.462 -27.951 -6.631 1.00 44.21 105 ASP A C 4
ATOM 6834 O O . ASP A 1 105 ? 23.248 -27.744 -6.568 1.00 12.41 105 ASP A O 4
ATOM 6843 N N . GLY A 1 106 ? 24.979 -29.159 -6.821 1.00 62.13 106 GLY A N 4
ATOM 6844 C CA . GLY A 1 106 ? 24.126 -30.325 -6.998 1.00 11.31 106 GLY A CA 4
ATOM 6845 C C . GLY A 1 106 ? 24.176 -30.855 -8.416 1.00 65.20 106 GLY A C 4
ATOM 6846 O O . GLY A 1 106 ? 23.539 -31.861 -8.736 1.00 31.24 106 GLY A O 4
ATOM 6850 N N . GLU A 1 107 ? 24.936 -30.174 -9.269 1.00 23.42 107 GLU A N 4
ATOM 6851 C CA . GLU A 1 107 ? 25.095 -30.585 -10.658 1.00 2.20 107 GLU A CA 4
ATOM 6852 C C . GLU A 1 107 ? 26.078 -31.755 -10.755 1.00 40.21 107 GLU A C 4
ATOM 6853 O O . GLU A 1 107 ? 26.745 -32.098 -9.773 1.00 12.10 107 GLU A O 4
ATOM 6865 N N . SER A 1 108 ? 26.153 -32.375 -11.922 1.00 21.32 108 SER A N 4
ATOM 6866 C CA . SER A 1 108 ? 26.999 -33.546 -12.123 1.00 31.33 108 SER A CA 4
ATOM 6867 C C . SER A 1 108 ? 28.135 -33.238 -13.104 1.00 60.00 108 SER A C 4
ATOM 6868 O O . SER A 1 108 ? 28.322 -33.942 -14.101 1.00 11.30 108 SER A O 4
ATOM 6876 N N . GLY A 1 109 ? 28.892 -32.186 -12.810 1.00 11.40 109 GLY A N 4
ATOM 6877 C CA . GLY A 1 109 ? 30.024 -31.813 -13.649 1.00 74.12 109 GLY A CA 4
ATOM 6878 C C . GLY A 1 109 ? 31.272 -31.520 -12.838 1.00 72.41 109 GLY A C 4
ATOM 6879 O O . GLY A 1 109 ? 32.394 -31.650 -13.334 1.00 14.04 109 GLY A O 4
ATOM 6883 N N . GLY A 1 110 ? 31.079 -31.118 -11.585 1.00 13.43 110 GLY A N 4
ATOM 6884 C CA . GLY A 1 110 ? 32.195 -30.814 -10.711 1.00 33.40 110 GLY A CA 4
ATOM 6885 C C . GLY A 1 110 ? 32.443 -29.317 -10.606 1.00 63.40 110 GLY A C 4
ATOM 6886 O O . GLY A 1 110 ? 33.061 -28.730 -11.497 1.00 25.54 110 GLY A O 4
ATOM 6890 N N . PRO A 1 111 ? 31.941 -28.666 -9.542 1.00 53.01 111 PRO A N 4
ATOM 6891 C CA . PRO A 1 111 ? 32.155 -27.239 -9.311 1.00 61.42 111 PRO A CA 4
ATOM 6892 C C . PRO A 1 111 ? 33.457 -26.980 -8.551 1.00 45.21 111 PRO A C 4
ATOM 6893 O O . PRO A 1 111 ? 34.217 -27.911 -8.270 1.00 22.42 111 PRO A O 4
ATOM 6904 N N . ARG A 1 112 ? 33.716 -25.719 -8.223 1.00 2.23 112 ARG A N 4
ATOM 6905 C CA . ARG A 1 112 ? 34.909 -25.353 -7.470 1.00 23.43 112 ARG A CA 4
ATOM 6906 C C . ARG A 1 112 ? 34.557 -25.214 -5.989 1.00 64.04 112 ARG A C 4
ATOM 6907 O O . ARG A 1 112 ? 34.038 -24.152 -5.594 1.00 53.13 112 ARG A O 4
ATOM 6929 N N . GLY A 1 1 ? 7.150 3.320 3.715 1.00 73.34 1 GLY A N 5
ATOM 6930 C CA . GLY A 1 1 ? 6.230 2.220 4.089 1.00 62.13 1 GLY A CA 5
ATOM 6931 C C . GLY A 1 1 ? 6.857 0.856 3.877 1.00 61.10 1 GLY A C 5
ATOM 6932 O O . GLY A 1 1 ? 7.060 0.436 2.732 1.00 24.12 1 GLY A O 5
ATOM 6938 N N . PRO A 1 2 ? 7.193 0.136 4.963 1.00 54.02 2 PRO A N 5
ATOM 6939 C CA . PRO A 1 2 ? 7.800 -1.188 4.866 1.00 54.14 2 PRO A CA 5
ATOM 6940 C C . PRO A 1 2 ? 6.768 -2.273 4.553 1.00 12.11 2 PRO A C 5
ATOM 6941 O O . PRO A 1 2 ? 6.052 -2.744 5.441 1.00 30.53 2 PRO A O 5
ATOM 6952 N N . GLY A 1 3 ? 6.667 -2.634 3.279 1.00 32.55 3 GLY A N 5
ATOM 6953 C CA . GLY A 1 3 ? 5.797 -3.722 2.872 1.00 61.02 3 GLY A CA 5
ATOM 6954 C C . GLY A 1 3 ? 6.572 -5.012 2.723 1.00 31.51 3 GLY A C 5
ATOM 6955 O O . GLY A 1 3 ? 6.665 -5.803 3.663 1.00 24.10 3 GLY A O 5
ATOM 6959 N N . SER A 1 4 ? 7.153 -5.212 1.550 1.00 41.20 4 SER A N 5
ATOM 6960 C CA . SER A 1 4 ? 7.975 -6.382 1.284 1.00 34.13 4 SER A CA 5
ATOM 6961 C C . SER A 1 4 ? 9.392 -6.171 1.824 1.00 22.30 4 SER A C 5
ATOM 6962 O O . SER A 1 4 ? 10.036 -5.158 1.531 1.00 41.31 4 SER A O 5
ATOM 6970 N N . MET A 1 5 ? 9.858 -7.116 2.634 1.00 64.41 5 MET A N 5
ATOM 6971 C CA . MET A 1 5 ? 11.195 -7.055 3.230 1.00 24.34 5 MET A CA 5
ATOM 6972 C C . MET A 1 5 ? 12.060 -8.20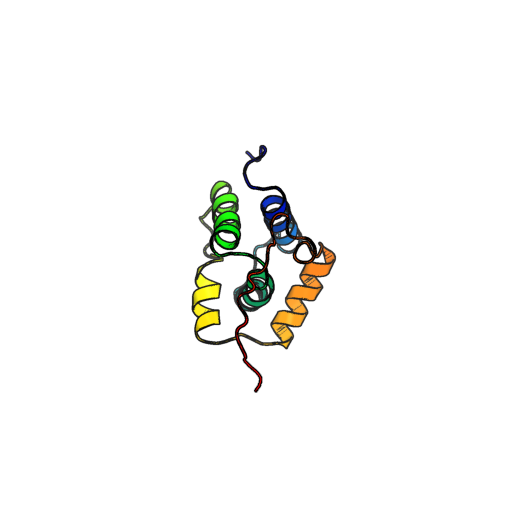8 2.718 1.00 51.43 5 MET A C 5
ATOM 6973 O O . MET A 1 5 ? 13.287 -8.105 2.655 1.00 54.22 5 MET A O 5
ATOM 6987 N N . VAL A 1 6 ? 11.403 -9.309 2.372 1.00 42.23 6 VAL A N 5
ATOM 6988 C CA . VAL A 1 6 ? 12.090 -10.509 1.900 1.00 64.21 6 VAL A CA 5
ATOM 6989 C C . VAL A 1 6 ? 12.515 -10.398 0.433 1.00 41.01 6 VAL A C 5
ATOM 6990 O O . VAL A 1 6 ? 12.382 -9.348 -0.198 1.00 75.33 6 VAL A O 5
ATOM 7003 N N . ASN A 1 7 ? 13.031 -11.516 -0.073 1.00 53.22 7 ASN A N 5
ATOM 7004 C CA . ASN A 1 7 ? 13.481 -11.669 -1.460 1.00 71.21 7 ASN A CA 5
ATOM 7005 C C . ASN A 1 7 ? 12.438 -11.178 -2.468 1.00 44.52 7 ASN A C 5
ATOM 7006 O O . ASN A 1 7 ? 11.269 -11.010 -2.132 1.00 33.22 7 ASN A O 5
ATOM 7017 N N . ALA A 1 8 ? 12.865 -10.991 -3.717 1.00 60.32 8 ALA A N 5
ATOM 7018 C CA . ALA A 1 8 ? 11.955 -10.608 -4.797 1.00 3.34 8 ALA A CA 5
ATOM 7019 C C . ALA A 1 8 ? 10.920 -11.709 -5.041 1.00 60.24 8 ALA A C 5
ATOM 7020 O O . ALA A 1 8 ? 9.713 -11.444 -5.100 1.00 14.22 8 ALA A O 5
ATOM 7027 N N . PHE A 1 9 ? 11.400 -12.946 -5.176 1.00 32.01 9 PHE A N 5
ATOM 7028 C CA . PHE A 1 9 ? 10.526 -14.107 -5.359 1.00 51.44 9 PHE A CA 5
ATOM 7029 C C . PHE A 1 9 ? 9.595 -14.256 -4.154 1.00 64.40 9 PHE A C 5
ATOM 7030 O O . PHE A 1 9 ? 8.382 -14.413 -4.297 1.00 61.22 9 PHE A O 5
ATOM 7047 N N . LEU A 1 10 ? 10.188 -14.183 -2.968 1.00 11.31 10 LEU A N 5
ATOM 7048 C CA . LEU A 1 10 ? 9.465 -14.363 -1.712 1.00 65.43 10 LEU A CA 5
ATOM 7049 C C . LEU A 1 10 ? 8.370 -13.308 -1.552 1.00 12.34 10 LEU A C 5
ATOM 7050 O O . LEU A 1 10 ? 7.216 -13.637 -1.270 1.00 22.41 10 LEU A O 5
ATOM 7066 N N . ALA A 1 11 ? 8.745 -12.047 -1.732 1.00 51.23 11 ALA A N 5
ATOM 7067 C CA . ALA A 1 11 ? 7.796 -10.939 -1.703 1.00 43.20 11 ALA A CA 5
ATOM 7068 C C . ALA A 1 11 ? 6.637 -11.183 -2.663 1.00 60.02 11 ALA A C 5
ATOM 7069 O O . ALA A 1 11 ? 5.482 -10.892 -2.346 1.00 21.33 11 ALA A O 5
ATOM 7076 N N . LYS A 1 12 ? 6.956 -11.734 -3.835 1.00 75.22 12 LYS A N 5
ATOM 7077 C CA . LYS A 1 12 ? 5.940 -12.052 -4.832 1.00 3.03 12 LYS A CA 5
ATOM 7078 C C . LYS A 1 12 ? 4.994 -13.129 -4.309 1.00 75.15 12 LYS A C 5
ATOM 7079 O O . LYS A 1 12 ? 3.786 -13.030 -4.495 1.00 72.25 12 LYS A O 5
ATOM 7098 N N . ILE A 1 13 ? 5.543 -14.150 -3.650 1.00 44.14 13 ILE A N 5
ATOM 7099 C CA . ILE A 1 13 ? 4.719 -15.200 -3.043 1.00 31.13 13 ILE A CA 5
ATOM 7100 C C . ILE A 1 13 ? 3.749 -14.590 -2.030 1.00 54.15 13 ILE A C 5
ATOM 7101 O O . ILE A 1 13 ? 2.546 -14.847 -2.066 1.00 11.24 13 ILE A O 5
ATOM 7117 N N . ALA A 1 14 ? 4.296 -13.772 -1.131 1.00 10.43 14 ALA A N 5
ATOM 7118 C CA . ALA A 1 14 ? 3.510 -13.129 -0.084 1.00 65.03 14 ALA A CA 5
ATOM 7119 C C . ALA A 1 14 ? 2.373 -12.294 -0.684 1.00 45.24 14 ALA A C 5
ATOM 7120 O O . ALA A 1 14 ? 1.222 -12.396 -0.254 1.00 22.51 14 ALA A O 5
ATOM 7127 N N . ALA A 1 15 ? 2.705 -11.482 -1.687 1.00 74.24 15 ALA A N 5
ATOM 7128 C CA . ALA A 1 15 ? 1.726 -10.608 -2.339 1.00 32.11 15 ALA A CA 5
ATOM 7129 C C . ALA A 1 15 ? 0.691 -11.428 -3.112 1.00 51.43 15 ALA A C 5
ATOM 7130 O O . ALA A 1 15 ? -0.510 -11.190 -3.007 1.00 74.42 15 ALA A O 5
ATOM 7137 N N . TRP A 1 16 ? 1.179 -12.391 -3.882 1.00 42.31 16 TRP A N 5
ATOM 7138 C CA . TRP A 1 16 ? 0.335 -13.288 -4.670 1.00 14.44 16 TRP A CA 5
ATOM 7139 C C . TRP A 1 16 ? -0.695 -13.990 -3.781 1.00 61.31 16 TRP A C 5
ATOM 7140 O O . TRP A 1 16 ? -1.876 -14.083 -4.129 1.00 4.24 16 TRP A O 5
ATOM 7161 N N . LEU A 1 17 ? -0.240 -14.467 -2.627 1.00 61.21 17 LEU A N 5
ATOM 7162 C CA . LEU A 1 17 ? -1.110 -15.119 -1.657 1.00 62.45 17 LEU A CA 5
ATOM 7163 C C . LEU A 1 17 ? -2.065 -14.121 -1.011 1.00 2.03 17 LEU A C 5
ATOM 7164 O O . LEU A 1 17 ? -3.270 -14.366 -0.927 1.00 1.20 17 LEU A O 5
ATOM 7180 N N . ASN A 1 18 ? -1.525 -12.990 -0.573 1.00 65.13 18 ASN A N 5
ATOM 7181 C CA . ASN A 1 18 ? -2.313 -11.982 0.135 1.00 45.11 18 ASN A CA 5
ATOM 7182 C C . ASN A 1 18 ? -3.392 -11.400 -0.779 1.00 52.24 18 ASN A C 5
ATOM 7183 O O . ASN A 1 18 ? -4.465 -11.011 -0.318 1.00 12.31 18 ASN A O 5
ATOM 7194 N N . ALA A 1 19 ? -3.109 -11.363 -2.078 1.00 61.24 19 ALA A N 5
ATOM 7195 C CA . ALA A 1 19 ? -4.074 -10.884 -3.065 1.00 24.21 19 ALA A CA 5
ATOM 7196 C C . ALA A 1 19 ? -5.259 -11.844 -3.170 1.00 11.54 19 ALA A C 5
ATOM 7197 O O . ALA A 1 19 ? -6.359 -11.451 -3.566 1.00 11.42 19 ALA A O 5
ATOM 7204 N N . GLY A 1 20 ? -5.017 -13.107 -2.823 1.00 74.52 20 GLY A N 5
ATOM 7205 C CA . GLY A 1 20 ? -6.069 -14.110 -2.835 1.00 23.12 20 GLY A CA 5
ATOM 7206 C C . GLY A 1 20 ? -6.708 -14.282 -1.469 1.00 55.43 20 GLY A C 5
ATOM 7207 O O . GLY A 1 20 ? -7.856 -14.721 -1.360 1.00 43.31 20 GLY A O 5
ATOM 7211 N N . TYR A 1 21 ? -5.959 -13.928 -0.426 1.00 62.21 21 TYR A N 5
ATOM 7212 C CA . TYR A 1 21 ? -6.423 -14.055 0.953 1.00 10.20 21 TYR A CA 5
ATOM 7213 C C . TYR A 1 21 ? -6.146 -12.763 1.729 1.00 4.45 21 TYR A C 5
ATOM 7214 O O . TYR A 1 21 ? -5.049 -12.571 2.257 1.00 64.21 21 TYR A O 5
ATOM 7232 N N . PRO A 1 22 ? -7.131 -11.846 1.773 1.00 33.03 22 PRO A N 5
ATOM 7233 C CA . PRO A 1 22 ? -7.000 -10.569 2.492 1.00 62.52 22 PRO A CA 5
ATOM 7234 C C . PRO A 1 22 ? -6.889 -10.749 4.010 1.00 1.51 22 PRO A C 5
ATOM 7235 O O . PRO A 1 22 ? -6.007 -10.170 4.651 1.00 55.41 22 PRO A O 5
ATOM 7246 N N . GLU A 1 23 ? -7.785 -11.551 4.584 1.00 61.20 23 GLU A N 5
ATOM 7247 C CA . GLU A 1 23 ? -7.814 -11.749 6.032 1.00 14.11 23 GLU A CA 5
ATOM 7248 C C . GLU A 1 23 ? -7.069 -13.021 6.448 1.00 1.14 23 GLU A C 5
ATOM 7249 O O . GLU A 1 23 ? -6.510 -13.083 7.547 1.00 3.25 23 GLU A O 5
ATOM 7261 N N . GLY A 1 24 ? -7.048 -14.025 5.579 1.00 55.34 24 GLY A N 5
ATOM 7262 C CA . GLY A 1 24 ? -6.282 -15.228 5.856 1.00 5.42 24 GLY A CA 5
ATOM 7263 C C . GLY A 1 24 ? -6.745 -16.410 5.031 1.00 72.15 24 GLY A C 5
ATOM 7264 O O . GLY A 1 24 ? -7.772 -16.340 4.359 1.00 1.40 24 GLY A O 5
ATOM 7268 N N . VAL A 1 25 ? -5.993 -17.499 5.085 1.00 31.52 25 VAL A N 5
ATOM 7269 C CA . VAL A 1 25 ? -6.339 -18.709 4.350 1.00 42.05 25 VAL A CA 5
ATOM 7270 C C . VAL A 1 25 ? -7.107 -19.662 5.272 1.00 51.00 25 VAL A C 5
ATOM 7271 O O . VAL A 1 25 ? -6.601 -20.028 6.336 1.00 41.02 25 VAL A O 5
ATOM 7284 N N . PRO A 1 26 ? -8.347 -20.051 4.908 1.00 73.25 26 PRO A N 5
ATOM 7285 C CA . PRO A 1 26 ? -9.121 -21.029 5.685 1.00 54.21 26 PRO A CA 5
ATOM 7286 C C . PRO A 1 26 ? -8.557 -22.440 5.517 1.00 64.34 26 PRO A C 5
ATOM 7287 O O . PRO A 1 26 ? -7.973 -22.746 4.486 1.00 2.12 26 PRO A O 5
ATOM 7298 N N . GLY A 1 27 ? -8.737 -23.286 6.532 1.00 3.45 27 GLY A N 5
ATOM 7299 C CA . GLY A 1 27 ? -8.169 -24.637 6.531 1.00 3.53 27 GLY A CA 5
ATOM 7300 C C . GLY A 1 27 ? -8.308 -25.383 5.201 1.00 40.15 27 GLY A C 5
ATOM 7301 O O . GLY A 1 27 ? -7.290 -25.813 4.621 1.00 54.14 27 GLY A O 5
ATOM 7305 N N . PRO A 1 28 ? -9.553 -25.538 4.685 1.00 4.10 28 PRO A N 5
ATOM 7306 C CA . PRO A 1 28 ? -9.822 -26.257 3.421 1.00 31.40 28 PRO A CA 5
ATOM 7307 C C . PRO A 1 28 ? -9.066 -25.660 2.232 1.00 1.42 28 PRO A C 5
ATOM 7308 O O . PRO A 1 28 ? -8.967 -26.280 1.171 1.00 5.10 28 PRO A O 5
ATOM 7319 N N . ASP A 1 29 ? -8.556 -24.449 2.413 1.00 63.12 29 ASP A N 5
ATOM 7320 C CA . ASP A 1 29 ? -7.727 -23.798 1.405 1.00 75.13 29 ASP A CA 5
ATOM 7321 C C . ASP A 1 29 ? -6.257 -23.923 1.786 1.00 41.35 29 ASP A C 5
ATOM 7322 O O . ASP A 1 29 ? -5.403 -24.080 0.920 1.00 20.04 29 ASP A O 5
ATOM 7331 N N . ARG A 1 30 ? -5.978 -23.901 3.091 1.00 54.40 30 ARG A N 5
ATOM 7332 C CA . ARG A 1 30 ? -4.605 -23.955 3.594 1.00 24.35 30 ARG A CA 5
ATOM 7333 C C . ARG A 1 30 ? -3.926 -25.243 3.168 1.00 11.25 30 ARG A C 5
ATOM 7334 O O . ARG A 1 30 ? -2.842 -25.219 2.581 1.00 45.02 30 ARG A O 5
ATOM 7355 N N . VAL A 1 31 ? -4.570 -26.370 3.474 1.00 12.44 31 VAL A N 5
ATOM 7356 C CA . VAL A 1 31 ? -3.947 -27.678 3.247 1.00 14.30 31 VAL A CA 5
ATOM 7357 C C . VAL A 1 31 ? -3.549 -27.867 1.769 1.00 1.22 31 VAL A C 5
ATOM 7358 O O . VAL A 1 31 ? -2.399 -28.202 1.480 1.00 3.34 31 VAL A O 5
ATOM 7371 N N . PRO A 1 32 ? -4.475 -27.646 0.804 1.00 64.13 32 PRO A N 5
ATOM 7372 C CA . PRO A 1 32 ? -4.144 -27.752 -0.623 1.00 15.21 32 PRO A CA 5
ATOM 7373 C C . PRO A 1 32 ? -3.193 -26.642 -1.083 1.00 21.04 32 PRO A C 5
ATOM 7374 O O . PRO A 1 32 ? -2.361 -26.863 -1.970 1.00 13.40 32 PRO A O 5
ATOM 7385 N N . LEU A 1 33 ? -3.314 -25.453 -0.474 1.00 51.45 33 LEU A N 5
ATOM 7386 C CA . LEU A 1 33 ? -2.444 -24.323 -0.814 1.00 71.25 33 LEU A CA 5
ATOM 7387 C C . LEU A 1 33 ? -0.988 -24.721 -0.600 1.00 22.31 33 LEU A C 5
ATOM 7388 O O . LEU A 1 33 ? -0.148 -24.557 -1.487 1.00 14.43 33 LEU A O 5
ATOM 7404 N N . LEU A 1 34 ? -0.709 -25.278 0.570 1.00 52.24 34 LEU A N 5
ATOM 7405 C CA . LEU A 1 34 ? 0.636 -25.716 0.903 1.00 54.12 34 LEU A CA 5
ATOM 7406 C C . LEU A 1 34 ? 1.007 -26.958 0.121 1.00 50.24 34 LEU A C 5
ATOM 7407 O O . LEU A 1 34 ? 2.151 -27.105 -0.307 1.00 13.00 34 LEU A O 5
ATOM 7423 N N . ALA A 1 35 ? 0.044 -27.854 -0.063 1.00 22.33 35 ALA A N 5
ATOM 7424 C CA . ALA A 1 35 ? 0.287 -29.090 -0.799 1.00 2.14 35 ALA A CA 5
ATOM 7425 C C . ALA A 1 35 ? 0.885 -28.786 -2.172 1.00 71.13 35 ALA A C 5
ATOM 7426 O O . ALA A 1 35 ? 1.850 -29.424 -2.603 1.00 71.44 35 ALA A O 5
ATOM 7433 N N . LEU A 1 36 ? 0.298 -27.807 -2.849 1.00 60.32 36 LEU A N 5
ATOM 7434 C CA . LEU A 1 36 ? 0.795 -27.338 -4.139 1.00 5.22 36 LEU A CA 5
ATOM 7435 C C . LEU A 1 36 ? 2.104 -26.563 -3.959 1.00 32.42 36 LEU A C 5
ATOM 7436 O O . LEU A 1 36 ? 3.115 -26.864 -4.595 1.00 24.53 36 LEU A O 5
ATOM 7452 N N . LEU A 1 37 ? 2.067 -25.575 -3.074 1.00 22.00 37 LEU A N 5
ATOM 7453 C CA . LEU A 1 37 ? 3.145 -24.597 -2.931 1.00 0.21 37 LEU A CA 5
ATOM 7454 C C . LEU A 1 37 ? 4.484 -25.250 -2.539 1.00 50.35 37 LEU A C 5
ATOM 7455 O O . LEU A 1 37 ? 5.535 -24.889 -3.072 1.00 73.01 37 LEU A O 5
ATOM 7471 N N . THR A 1 38 ? 4.445 -26.224 -1.631 1.00 10.21 38 THR A N 5
ATOM 7472 C CA . THR A 1 38 ? 5.668 -26.817 -1.079 1.00 5.04 38 THR A CA 5
ATOM 7473 C C . THR A 1 38 ? 6.391 -27.712 -2.081 1.00 62.54 38 THR A C 5
ATOM 7474 O O . THR A 1 38 ? 7.517 -28.145 -1.829 1.00 50.11 38 THR A O 5
ATOM 7485 N N . ARG A 1 39 ? 5.744 -27.995 -3.205 1.00 14.25 39 ARG A N 5
ATOM 7486 C CA . ARG A 1 39 ? 6.340 -28.847 -4.230 1.00 24.04 39 ARG A CA 5
ATOM 7487 C C . ARG A 1 39 ? 7.655 -28.253 -4.718 1.00 71.34 39 ARG A C 5
ATOM 7488 O O . ARG A 1 39 ? 8.680 -28.932 -4.737 1.00 72.22 39 ARG A O 5
ATOM 7509 N N . ARG A 1 40 ? 7.623 -26.980 -5.105 1.00 53.35 40 ARG A N 5
ATOM 7510 C CA . ARG A 1 40 ? 8.818 -26.279 -5.535 1.00 42.31 40 ARG A CA 5
ATOM 7511 C C . ARG A 1 40 ? 9.070 -25.042 -4.679 1.00 74.53 40 ARG A C 5
ATOM 7512 O O . ARG A 1 40 ? 8.793 -23.919 -5.099 1.00 12.24 40 ARG A O 5
ATOM 7533 N N . LEU A 1 41 ? 9.559 -25.272 -3.469 1.00 34.24 41 LEU A N 5
ATOM 7534 C CA . LEU A 1 41 ? 9.961 -24.193 -2.566 1.00 61.12 41 LEU A CA 5
ATOM 7535 C C . LEU A 1 41 ? 10.859 -24.765 -1.469 1.00 73.41 41 LEU A C 5
ATOM 7536 O O . LEU A 1 41 ? 10.616 -25.872 -0.976 1.00 54.35 41 LEU A O 5
ATOM 7552 N N . THR A 1 42 ? 11.890 -24.019 -1.087 1.00 74.31 42 THR A N 5
ATOM 7553 C CA . THR A 1 42 ? 12.826 -24.474 -0.062 1.00 41.11 42 THR A CA 5
ATOM 7554 C C . THR A 1 42 ? 12.277 -24.209 1.346 1.00 41.00 42 THR A C 5
ATOM 7555 O O . THR A 1 42 ? 11.279 -23.495 1.512 1.00 32.31 42 THR A O 5
ATOM 7566 N N . ASN A 1 43 ? 12.938 -24.782 2.357 1.00 61.44 43 ASN A N 5
ATOM 7567 C CA . ASN A 1 43 ? 12.546 -24.580 3.752 1.00 23.11 43 ASN A CA 5
ATOM 7568 C C . ASN A 1 43 ? 12.769 -23.124 4.151 1.00 72.30 43 ASN A C 5
ATOM 7569 O O . ASN A 1 43 ? 11.930 -22.512 4.821 1.00 71.12 43 ASN A O 5
ATOM 7580 N N . ASP A 1 44 ? 13.893 -22.570 3.716 1.00 0.21 44 ASP A N 5
ATOM 7581 C CA . ASP A 1 44 ? 14.202 -21.165 3.962 1.00 22.12 44 ASP A CA 5
ATOM 7582 C C . ASP A 1 44 ? 13.092 -20.273 3.425 1.00 42.40 44 ASP A C 5
ATOM 7583 O O . ASP A 1 44 ? 12.616 -19.377 4.119 1.00 60.34 44 ASP A O 5
ATOM 7592 N N . GLU A 1 45 ? 12.668 -20.542 2.191 1.00 2.43 45 GLU A N 5
ATOM 7593 C CA . GLU A 1 45 ? 11.642 -19.733 1.542 1.00 12.41 45 GLU A CA 5
ATOM 7594 C C . GLU A 1 45 ? 10.284 -19.855 2.237 1.00 74.32 45 GLU A C 5
ATOM 7595 O O . GLU A 1 45 ? 9.661 -18.835 2.562 1.00 52.21 45 GLU A O 5
ATOM 7607 N N . ILE A 1 46 ? 9.826 -21.086 2.481 1.00 40.25 46 ILE A N 5
ATOM 7608 C CA . ILE A 1 46 ? 8.544 -21.287 3.162 1.00 2.42 46 ILE A CA 5
ATOM 7609 C C . ILE A 1 46 ? 8.553 -20.561 4.509 1.00 23.22 46 ILE A C 5
ATOM 7610 O O . ILE A 1 46 ? 7.560 -19.943 4.899 1.00 2.24 46 ILE A O 5
ATOM 7626 N N . LYS A 1 47 ? 9.692 -20.615 5.206 1.00 61.14 47 LYS A N 5
ATOM 7627 C CA . LYS A 1 47 ? 9.847 -19.873 6.453 1.00 33.02 47 LYS A CA 5
ATOM 7628 C C . LYS A 1 47 ? 9.805 -18.371 6.194 1.00 44.41 47 LYS A C 5
ATOM 7629 O O . LYS A 1 47 ? 9.098 -17.634 6.883 1.00 14.11 47 LYS A O 5
ATOM 7648 N N . ALA A 1 48 ? 10.557 -17.930 5.189 1.00 32.32 48 ALA A N 5
ATOM 7649 C CA . ALA A 1 48 ? 10.698 -16.509 4.882 1.00 3.50 48 ALA A CA 5
ATOM 7650 C C . ALA A 1 48 ? 9.338 -15.862 4.651 1.00 23.32 48 ALA A C 5
ATOM 7651 O O . ALA A 1 48 ? 9.120 -14.705 5.024 1.00 52.32 48 ALA A O 5
ATOM 7658 N N . ILE A 1 49 ? 8.423 -16.613 4.044 1.00 73.51 49 ILE A N 5
ATOM 7659 C CA . ILE A 1 49 ? 7.052 -16.144 3.850 1.00 11.34 49 ILE A CA 5
ATOM 7660 C C . ILE A 1 49 ? 6.409 -15.801 5.189 1.00 32.52 49 ILE A C 5
ATOM 7661 O O . ILE A 1 49 ? 5.822 -14.730 5.354 1.00 25.45 49 ILE A O 5
ATOM 7677 N N . ALA A 1 50 ? 6.549 -16.707 6.152 1.00 21.02 50 ALA A N 5
ATOM 7678 C CA . ALA A 1 50 ? 5.984 -16.502 7.481 1.00 1.35 50 ALA A CA 5
ATOM 7679 C C . ALA A 1 50 ? 6.654 -15.312 8.146 1.00 3.30 50 ALA A C 5
ATOM 7680 O O . ALA A 1 50 ? 5.995 -14.452 8.723 1.00 40.12 50 ALA A O 5
ATOM 7687 N N . GLU A 1 51 ? 7.974 -15.259 8.007 1.00 14.35 51 GLU A N 5
ATOM 7688 C CA . GLU A 1 51 ? 8.792 -14.221 8.623 1.00 45.45 51 GLU A CA 5
ATOM 7689 C C . GLU A 1 51 ? 8.323 -12.825 8.201 1.00 61.23 51 GLU A C 5
ATOM 7690 O O . GLU A 1 51 ? 8.259 -11.907 9.022 1.00 40.34 51 GLU A O 5
ATOM 7702 N N . ASP A 1 52 ? 7.995 -12.673 6.919 1.00 54.12 52 ASP A N 5
ATOM 7703 C CA . ASP A 1 52 ? 7.546 -11.382 6.393 1.00 62.53 52 ASP A CA 5
ATOM 7704 C C . ASP A 1 52 ? 6.107 -11.103 6.825 1.00 5.34 52 ASP A C 5
ATOM 7705 O O . ASP A 1 52 ? 5.763 -9.983 7.202 1.00 13.14 52 ASP A O 5
ATOM 7714 N N . LEU A 1 53 ? 5.267 -12.130 6.791 1.00 34.00 53 LEU A N 5
ATOM 7715 C CA . LEU A 1 53 ? 3.855 -11.967 7.136 1.00 31.15 53 LEU A CA 5
ATOM 7716 C C . LEU A 1 53 ? 3.676 -11.674 8.629 1.00 63.44 53 LEU A C 5
ATOM 7717 O O . LEU A 1 53 ? 2.739 -10.973 9.021 1.00 24.44 53 LEU A O 5
ATOM 7733 N N . GLU A 1 54 ? 4.593 -12.177 9.458 1.00 42.35 54 GLU A N 5
ATOM 7734 C CA . GLU A 1 54 ? 4.532 -11.954 10.904 1.00 71.35 54 GLU A CA 5
ATOM 7735 C C . GLU A 1 54 ? 4.658 -10.470 11.246 1.00 51.43 54 GLU A C 5
ATOM 7736 O O . GLU A 1 54 ? 4.176 -10.029 12.290 1.00 2.04 54 GLU A O 5
ATOM 7748 N N . LYS A 1 55 ? 5.307 -9.704 10.366 1.00 30.13 55 LYS A N 5
ATOM 7749 C CA . LYS A 1 55 ? 5.429 -8.255 10.558 1.00 60.30 55 LYS A CA 5
ATOM 7750 C C . LYS A 1 55 ? 4.044 -7.620 10.569 1.00 11.44 55 LYS A C 5
ATOM 7751 O O . LYS A 1 55 ? 3.796 -6.632 11.261 1.00 63.12 55 LYS A O 5
ATOM 7770 N N . ARG A 1 56 ? 3.155 -8.213 9.781 1.00 63.50 56 ARG A N 5
ATOM 7771 C CA . ARG A 1 56 ? 1.810 -7.690 9.576 1.00 74.04 56 ARG A CA 5
ATOM 7772 C C . ARG A 1 56 ? 0.867 -8.267 10.631 1.00 1.10 56 ARG A C 5
ATOM 7773 O O . ARG A 1 56 ? -0.018 -7.574 11.139 1.00 45.04 56 ARG A O 5
ATOM 7794 N N . ALA A 1 57 ? 1.082 -9.539 10.957 1.00 75.53 57 ALA A N 5
ATOM 7795 C CA . ALA A 1 57 ? 0.292 -10.240 11.965 1.00 40.24 57 ALA A CA 5
ATOM 7796 C C . ALA A 1 57 ? 0.908 -11.605 12.260 1.00 71.25 57 ALA A C 5
ATOM 7797 O O . ALA A 1 57 ? 1.113 -12.406 11.345 1.00 53.35 57 ALA A O 5
ATOM 7804 N N . HIS A 1 58 ? 1.205 -11.872 13.532 1.00 23.12 58 HIS A N 5
ATOM 7805 C CA . HIS A 1 58 ? 1.737 -13.174 13.937 1.00 21.31 58 HIS A CA 5
ATOM 7806 C C . HIS A 1 58 ? 0.586 -14.167 14.060 1.00 2.53 58 HIS A C 5
ATOM 7807 O O . HIS A 1 58 ? 0.366 -14.767 15.115 1.00 62.41 58 HIS A O 5
ATOM 7822 N N . PHE A 1 59 ? -0.149 -14.326 12.966 1.00 45.53 59 PHE A N 5
ATOM 7823 C CA . PHE A 1 59 ? -1.359 -15.135 12.951 1.00 61.11 59 PHE A CA 5
ATOM 7824 C C . PHE A 1 59 ? -0.994 -16.617 12.842 1.00 4.21 59 PHE A C 5
ATOM 7825 O O . PHE A 1 59 ? -1.141 -17.236 11.789 1.00 51.30 59 PHE A O 5
ATOM 7842 N N . ASP A 1 60 ? -0.519 -17.172 13.950 1.00 3.23 60 ASP A N 5
ATOM 7843 C CA . ASP A 1 60 ? -0.018 -18.551 13.993 1.00 22.13 60 ASP A CA 5
ATOM 7844 C C . ASP A 1 60 ? -1.144 -19.563 13.780 1.00 20.41 60 ASP A C 5
ATOM 7845 O O . ASP A 1 60 ? -0.891 -20.742 13.542 1.00 31.31 60 ASP A O 5
ATOM 7854 N N . HIS A 1 61 ? -2.385 -19.099 13.858 1.00 13.11 61 HIS A N 5
ATOM 7855 C CA . HIS A 1 61 ? -3.544 -19.977 13.710 1.00 64.41 61 HIS A CA 5
ATOM 7856 C C . HIS A 1 61 ? -3.719 -20.420 12.255 1.00 11.03 61 HIS A C 5
ATOM 7857 O O . HIS A 1 61 ? -4.442 -21.375 11.976 1.00 35.12 61 HIS A O 5
ATOM 7872 N N . ILE A 1 62 ? -3.061 -19.715 11.335 1.00 73.14 62 ILE A N 5
ATOM 7873 C CA . ILE A 1 62 ? -3.044 -20.100 9.921 1.00 65.44 62 ILE A CA 5
ATOM 7874 C C . ILE A 1 62 ? -1.625 -20.470 9.496 1.00 41.11 62 ILE A C 5
ATOM 7875 O O . ILE A 1 62 ? -1.331 -20.559 8.303 1.00 32.13 62 ILE A O 5
ATOM 7891 N N . ASP A 1 63 ? -0.766 -20.688 10.499 1.00 1.43 63 ASP A N 5
ATOM 7892 C CA . ASP A 1 63 ? 0.668 -20.940 10.301 1.00 15.25 63 ASP A CA 5
ATOM 7893 C C . ASP A 1 63 ? 0.960 -21.798 9.069 1.00 43.10 63 ASP A C 5
ATOM 7894 O O . ASP A 1 63 ? 0.463 -22.912 8.931 1.00 22.32 63 ASP A O 5
ATOM 7903 N N . ILE A 1 64 ? 1.792 -21.257 8.193 1.00 35.01 64 ILE A N 5
ATOM 7904 C CA . ILE A 1 64 ? 2.173 -21.911 6.943 1.00 74.34 64 ILE A CA 5
ATOM 7905 C C . ILE A 1 64 ? 2.924 -23.224 7.197 1.00 73.52 64 ILE A C 5
ATOM 7906 O O . ILE A 1 64 ? 2.882 -24.147 6.381 1.00 13.12 64 ILE A O 5
ATOM 7922 N N . GLY A 1 65 ? 3.585 -23.308 8.346 1.00 24.22 65 GLY A N 5
ATOM 7923 C CA . GLY A 1 65 ? 4.368 -24.482 8.682 1.00 1.30 65 GLY A CA 5
ATOM 7924 C C . GLY A 1 65 ? 3.518 -25.688 9.057 1.00 31.50 65 GLY A C 5
ATOM 7925 O O . GLY A 1 65 ? 3.792 -26.809 8.615 1.00 64.12 65 GLY A O 5
ATOM 7929 N N . VAL A 1 66 ? 2.480 -25.461 9.865 1.00 52.41 66 VAL A N 5
ATOM 7930 C CA . VAL A 1 66 ? 1.656 -26.554 10.390 1.00 10.01 66 VAL A CA 5
ATOM 7931 C C . VAL A 1 66 ? 1.013 -27.362 9.261 1.00 22.33 66 VAL A C 5
ATOM 7932 O O . VAL A 1 66 ? 0.892 -28.587 9.361 1.00 54.21 66 VAL A O 5
ATOM 7945 N N . LEU A 1 67 ? 0.624 -26.685 8.180 1.00 55.10 67 LEU A N 5
ATOM 7946 C CA . LEU A 1 67 ? 0.012 -27.363 7.039 1.00 53.21 67 LEU A CA 5
ATOM 7947 C C . LEU A 1 67 ? 0.936 -28.452 6.501 1.00 52.34 67 LEU A C 5
ATOM 7948 O O . LEU A 1 67 ? 0.484 -29.549 6.163 1.00 51.42 67 LEU A O 5
ATOM 7964 N N . ILE A 1 68 ? 2.234 -28.158 6.458 1.00 31.54 68 ILE A N 5
ATOM 7965 C CA . ILE A 1 68 ? 3.222 -29.101 5.941 1.00 2.51 68 ILE A CA 5
ATOM 7966 C C . ILE A 1 68 ? 3.192 -30.402 6.745 1.00 51.44 68 ILE A C 5
ATOM 7967 O O . ILE A 1 68 ? 3.370 -31.492 6.197 1.00 60.32 68 ILE A O 5
ATOM 7983 N N . THR A 1 69 ? 2.930 -30.278 8.046 1.00 24.31 69 THR A N 5
ATOM 7984 C CA . THR A 1 69 ? 2.883 -31.435 8.931 1.00 33.41 69 THR A CA 5
ATOM 7985 C C . THR A 1 69 ? 1.643 -32.286 8.629 1.00 42.44 69 THR A C 5
ATOM 7986 O O . THR A 1 69 ? 1.644 -33.502 8.820 1.00 21.42 69 THR A O 5
ATOM 7997 N N . GLN A 1 70 ? 0.591 -31.631 8.137 1.00 34.14 70 GLN A N 5
ATOM 7998 C CA . GLN A 1 70 ? -0.653 -32.318 7.807 1.00 71.34 70 GLN A CA 5
ATOM 7999 C C . GLN A 1 70 ? -0.500 -33.071 6.492 1.00 10.03 70 GLN A C 5
ATOM 8000 O O . GLN A 1 70 ? -0.738 -34.270 6.425 1.00 34.11 70 GLN A O 5
ATOM 8014 N N . MET A 1 71 ? -0.066 -32.350 5.460 1.00 14.01 71 MET A N 5
ATOM 8015 C CA . MET A 1 71 ? 0.043 -32.899 4.102 1.00 13.13 71 MET A CA 5
ATOM 8016 C C . MET A 1 71 ? 0.882 -34.176 4.065 1.00 21.22 71 MET A C 5
ATOM 8017 O O . MET A 1 71 ? 0.547 -35.125 3.356 1.00 40.43 71 MET A O 5
ATOM 8031 N N . THR A 1 72 ? 1.972 -34.189 4.827 1.00 74.35 72 THR A N 5
ATOM 8032 C CA . THR A 1 72 ? 2.900 -35.323 4.826 1.00 54.12 72 THR A CA 5
ATOM 8033 C C . THR A 1 72 ? 2.223 -36.579 5.379 1.00 21.40 72 THR A C 5
ATOM 8034 O O . THR A 1 72 ? 2.630 -37.707 5.083 1.00 10.21 72 THR A O 5
ATOM 8045 N N . ASP A 1 73 ? 1.180 -36.369 6.170 1.00 14.31 73 ASP A N 5
ATOM 8046 C CA . ASP A 1 73 ? 0.477 -37.456 6.842 1.00 73.20 73 ASP A CA 5
ATOM 8047 C C . ASP A 1 73 ? -0.810 -37.810 6.102 1.00 63.12 73 ASP A C 5
ATOM 8048 O O . ASP A 1 73 ? -1.127 -38.981 5.898 1.00 62.50 73 ASP A O 5
ATOM 8057 N N . GLU A 1 74 ? -1.540 -36.779 5.706 1.00 53.04 74 GLU A N 5
ATOM 8058 C CA . GLU A 1 74 ? -2.848 -36.932 5.089 1.00 13.52 74 GLU A CA 5
ATOM 8059 C C . GLU A 1 74 ? -3.087 -35.804 4.090 1.00 52.34 74 GLU A C 5
ATOM 8060 O O . GLU A 1 74 ? -3.170 -34.633 4.477 1.00 43.45 74 GLU A O 5
ATOM 8072 N N . MET A 1 75 ? -3.198 -36.145 2.813 1.00 3.01 75 MET A N 5
ATOM 8073 C CA . MET A 1 75 ? -3.451 -35.144 1.784 1.00 44.15 75 MET A CA 5
ATOM 8074 C C . MET A 1 75 ? -4.926 -34.743 1.804 1.00 2.42 75 MET A C 5
ATOM 8075 O O . MET A 1 75 ? -5.786 -35.551 2.164 1.00 23.31 75 MET A O 5
ATOM 8089 N N . PRO A 1 76 ? -5.235 -33.485 1.440 1.00 3.41 76 PRO A N 5
ATOM 8090 C CA . PRO A 1 76 ? -6.607 -32.966 1.472 1.00 54.22 76 PRO A CA 5
ATOM 8091 C C . PRO A 1 76 ? -7.477 -33.583 0.364 1.00 61.51 76 PRO A C 5
ATOM 8092 O O . PRO A 1 76 ? -8.103 -34.625 0.567 1.00 1.43 76 PRO A O 5
ATOM 8103 N N . ARG A 1 77 ? -7.500 -32.944 -0.805 1.00 42.15 77 ARG A N 5
ATOM 8104 C CA . ARG A 1 77 ? -8.157 -33.485 -1.986 1.00 24.23 77 ARG A CA 5
ATOM 8105 C C . ARG A 1 77 ? -7.375 -33.075 -3.222 1.00 64.03 77 ARG A C 5
ATOM 8106 O O . ARG A 1 77 ? -6.867 -31.954 -3.291 1.00 31.21 77 ARG A O 5
ATOM 8127 N N . GLU A 1 78 ? -7.297 -33.960 -4.198 1.00 43.11 78 GLU A N 5
ATOM 8128 C CA . GLU A 1 78 ? -6.645 -33.646 -5.463 1.00 10.22 78 GLU A CA 5
ATOM 8129 C C . GLU A 1 78 ? -7.465 -32.588 -6.187 1.00 23.31 78 GLU A C 5
ATOM 8130 O O . GLU A 1 78 ? -6.923 -31.655 -6.790 1.00 30.35 78 GLU A O 5
ATOM 8142 N N . GLU A 1 79 ? -8.786 -32.735 -6.084 1.00 61.41 79 GLU A N 5
ATOM 8143 C CA . GLU A 1 79 ? -9.725 -31.758 -6.619 1.00 62.11 79 GLU A CA 5
ATOM 8144 C C . GLU A 1 79 ? -9.397 -30.375 -6.056 1.00 42.33 79 GLU A C 5
ATOM 8145 O O . GLU A 1 79 ? -9.299 -29.397 -6.793 1.00 30.53 79 GLU A O 5
ATOM 8157 N N . ASP A 1 80 ? -9.202 -30.322 -4.741 1.00 22.20 80 ASP A N 5
ATOM 8158 C CA . ASP A 1 80 ? -8.907 -29.072 -4.042 1.00 23.21 80 ASP A CA 5
ATOM 8159 C C . ASP A 1 80 ? -7.538 -28.534 -4.426 1.00 50.24 80 ASP A C 5
ATOM 8160 O O . ASP A 1 80 ? -7.352 -27.322 -4.512 1.00 21.13 80 ASP A O 5
ATOM 8169 N N . ILE A 1 81 ? -6.582 -29.429 -4.641 1.00 52.33 81 ILE A N 5
ATOM 8170 C CA . ILE A 1 81 ? -5.233 -29.027 -5.027 1.00 75.11 81 ILE A CA 5
ATOM 8171 C C . ILE A 1 81 ? -5.248 -28.321 -6.387 1.00 23.01 81 ILE A C 5
ATOM 8172 O O . ILE A 1 81 ? -4.661 -27.243 -6.546 1.00 54.32 81 ILE A O 5
ATOM 8188 N N . GLU A 1 82 ? -5.944 -28.905 -7.359 1.00 20.30 82 GLU A N 5
ATOM 8189 C CA . GLU A 1 82 ? -6.036 -28.289 -8.680 1.00 13.24 82 GLU A CA 5
ATOM 8190 C C . GLU A 1 82 ? -6.901 -27.032 -8.589 1.00 5.44 82 GLU A C 5
ATOM 8191 O O . GLU A 1 82 ? -6.598 -25.997 -9.197 1.00 1.51 82 GLU A O 5
ATOM 8203 N N . ARG A 1 83 ? -7.952 -27.123 -7.776 1.00 62.13 83 ARG A N 5
ATOM 8204 C CA . ARG A 1 83 ? -8.866 -26.011 -7.532 1.00 64.02 83 ARG A CA 5
ATOM 8205 C C . ARG A 1 83 ? -8.124 -24.810 -6.950 1.00 23.45 83 ARG A C 5
ATOM 8206 O O . ARG A 1 83 ? -8.353 -23.673 -7.367 1.00 51.11 83 ARG A O 5
ATOM 8227 N N . VAL A 1 84 ? -7.225 -25.059 -6.001 1.00 60.34 84 VAL A N 5
ATOM 8228 C CA . VAL A 1 84 ? -6.485 -23.978 -5.363 1.00 41.51 84 VAL A CA 5
ATOM 8229 C C . VAL A 1 84 ? -5.428 -23.409 -6.313 1.00 42.42 84 VAL A C 5
ATOM 8230 O O . VAL A 1 84 ? -5.369 -22.200 -6.514 1.00 71.31 84 VAL A O 5
ATOM 8243 N N . ARG A 1 85 ? -4.621 -24.281 -6.931 1.00 32.12 85 ARG A N 5
ATOM 8244 C CA . ARG A 1 85 ? -3.555 -23.830 -7.833 1.00 63.21 85 ARG A CA 5
ATOM 8245 C C . ARG A 1 85 ? -4.121 -22.949 -8.954 1.00 31.04 85 ARG A C 5
ATOM 8246 O O . ARG A 1 85 ? -3.580 -21.884 -9.245 1.00 74.34 85 ARG A O 5
ATOM 8267 N N . ARG A 1 86 ? -5.229 -23.383 -9.560 1.00 54.02 86 ARG A N 5
ATOM 8268 C CA . ARG A 1 86 ? -5.828 -22.645 -10.677 1.00 61.13 86 ARG A CA 5
ATOM 8269 C C . ARG A 1 86 ? -6.450 -21.334 -10.189 1.00 43.24 86 ARG A C 5
ATOM 8270 O O . ARG A 1 86 ? -6.363 -20.304 -10.862 1.00 52.32 86 ARG A O 5
ATOM 8291 N N . HIS A 1 87 ? -7.057 -21.374 -9.005 1.00 53.04 87 HIS A N 5
ATOM 8292 C CA . HIS A 1 87 ? -7.698 -20.195 -8.423 1.00 5.31 87 HIS A CA 5
ATOM 8293 C C . HIS A 1 87 ? -6.642 -19.160 -8.040 1.00 35.45 87 HIS A C 5
ATOM 8294 O O . HIS A 1 87 ? -6.867 -17.954 -8.148 1.00 13.34 87 HIS A O 5
ATOM 8309 N N . LEU A 1 88 ? -5.495 -19.649 -7.590 1.00 42.33 88 LEU A N 5
ATOM 8310 C CA . LEU A 1 88 ? -4.359 -18.799 -7.233 1.00 61.31 88 LEU A CA 5
ATOM 8311 C C . LEU A 1 88 ? -3.664 -18.263 -8.487 1.00 10.22 88 LEU A C 5
ATOM 8312 O O . LEU A 1 88 ? -3.146 -17.138 -8.496 1.00 2.44 88 LEU A O 5
ATOM 8328 N N . ALA A 1 89 ? -3.667 -19.075 -9.546 1.00 50.41 89 ALA A N 5
ATOM 8329 C CA . ALA A 1 89 ? -3.059 -18.696 -10.821 1.00 61.34 89 ALA A CA 5
ATOM 8330 C C . ALA A 1 89 ? -3.713 -17.437 -11.387 1.00 73.12 89 ALA A C 5
ATOM 8331 O O . ALA A 1 89 ? -3.109 -16.715 -12.185 1.00 14.30 89 ALA A O 5
ATOM 8338 N N . LEU A 1 90 ? -4.956 -17.187 -10.968 1.00 4.52 90 LEU A N 5
ATOM 8339 C CA . LEU A 1 90 ? -5.673 -15.971 -11.344 1.00 63.34 90 LEU A CA 5
ATOM 8340 C C . LEU A 1 90 ? -4.910 -14.737 -10.863 1.00 72.14 90 LEU A C 5
ATOM 8341 O O . LEU A 1 90 ? -4.752 -13.764 -11.603 1.00 72.44 90 LEU A O 5
ATOM 8357 N N . GLN A 1 91 ? -4.432 -14.795 -9.621 1.00 52.33 91 GLN A N 5
ATOM 8358 C CA . GLN A 1 91 ? -3.609 -13.723 -9.064 1.00 44.25 91 GLN A CA 5
ATOM 8359 C C . GLN A 1 91 ? -2.229 -13.754 -9.713 1.00 0.14 91 GLN A C 5
ATOM 8360 O O . GLN A 1 91 ? -1.642 -12.712 -10.003 1.00 24.43 91 GLN A O 5
ATOM 8374 N N . GLY A 1 92 ? -1.724 -14.963 -9.943 1.00 11.13 92 GLY A N 5
ATOM 8375 C CA . GLY A 1 92 ? -0.444 -15.121 -10.611 1.00 34.23 92 GLY A CA 5
ATOM 8376 C C . GLY A 1 92 ? 0.169 -16.483 -10.369 1.00 75.14 92 GLY A C 5
ATOM 8377 O O . GLY A 1 92 ? -0.399 -17.303 -9.639 1.00 41.34 92 GLY A O 5
ATOM 8381 N N . TRP A 1 93 ? 1.324 -16.732 -10.980 1.00 61.24 93 TRP A N 5
ATOM 8382 C CA . TRP A 1 93 ? 2.022 -18.001 -10.815 1.00 33.44 93 TRP A CA 5
ATOM 8383 C C . TRP A 1 93 ? 3.531 -17.756 -10.708 1.00 44.25 93 TRP A C 5
ATOM 8384 O O . TRP A 1 93 ? 4.250 -17.762 -11.710 1.00 71.23 93 TRP A O 5
ATOM 8405 N N . PRO A 1 94 ? 4.021 -17.499 -9.481 1.00 44.24 94 PRO A N 5
ATOM 8406 C CA . PRO A 1 94 ? 5.439 -17.191 -9.239 1.00 44.31 94 PRO A CA 5
ATOM 8407 C C . PRO A 1 94 ? 6.346 -18.411 -9.399 1.00 13.14 94 PRO A C 5
ATOM 8408 O O . PRO A 1 94 ? 7.548 -18.279 -9.625 1.00 65.31 94 PRO A O 5
ATOM 8419 N N . LEU A 1 95 ? 5.763 -19.601 -9.290 1.00 20.13 95 LEU A N 5
ATOM 8420 C CA . LEU A 1 95 ? 6.520 -20.847 -9.424 1.00 2.45 95 LEU A CA 5
ATOM 8421 C C . LEU A 1 95 ? 6.837 -21.150 -10.890 1.00 23.05 95 LEU A C 5
ATOM 8422 O O . LEU A 1 95 ? 7.489 -22.152 -11.191 1.00 42.11 95 LEU A O 5
ATOM 8438 N N . ASP A 1 96 ? 6.369 -20.289 -11.795 1.00 4.21 96 ASP A N 5
ATOM 8439 C CA . ASP A 1 96 ? 6.649 -20.440 -13.226 1.00 41.33 96 ASP A CA 5
ATOM 8440 C C . ASP A 1 96 ? 8.152 -20.367 -13.483 1.00 64.42 96 ASP A C 5
ATOM 8441 O O . ASP A 1 96 ? 8.700 -21.155 -14.257 1.00 63.40 96 ASP A O 5
ATOM 8450 N N . ASP A 1 97 ? 8.807 -19.418 -12.824 1.00 25.14 97 ASP A N 5
ATOM 8451 C CA . ASP A 1 97 ? 10.253 -19.253 -12.926 1.00 42.42 97 ASP A CA 5
ATOM 8452 C C . ASP A 1 97 ? 10.790 -18.688 -11.611 1.00 63.11 97 ASP A C 5
ATOM 8453 O O . ASP A 1 97 ? 10.514 -17.536 -11.261 1.00 10.23 97 ASP A O 5
ATOM 8462 N N . PRO A 1 98 ? 11.546 -19.500 -10.857 1.00 61.44 98 PRO A N 5
ATOM 8463 C CA . PRO A 1 98 ? 11.959 -19.176 -9.494 1.00 22.22 98 PRO A CA 5
ATOM 8464 C C . PRO A 1 98 ? 13.303 -18.445 -9.400 1.00 64.45 98 PRO A C 5
ATOM 8465 O O . PRO A 1 98 ? 14.122 -18.491 -10.318 1.00 40.33 98 PRO A O 5
ATOM 8476 N N . ARG A 1 99 ? 13.501 -17.760 -8.270 1.00 2.21 99 ARG A N 5
ATOM 8477 C CA . ARG A 1 99 ? 14.777 -17.110 -7.946 1.00 74.20 99 ARG A CA 5
ATOM 8478 C C . ARG A 1 99 ? 15.881 -18.149 -7.830 1.00 12.43 99 ARG A C 5
ATOM 8479 O O . ARG A 1 99 ? 16.995 -17.976 -8.328 1.00 11.52 99 ARG A O 5
ATOM 8500 N N . ASP A 1 100 ? 15.535 -19.224 -7.148 1.00 34.03 100 ASP A N 5
ATOM 8501 C CA . ASP A 1 100 ? 16.466 -20.310 -6.841 1.00 4.54 100 ASP A CA 5
ATOM 8502 C C . ASP A 1 100 ? 15.854 -21.633 -7.265 1.00 5.05 100 ASP A C 5
ATOM 8503 O O . ASP A 1 100 ? 14.632 -21.739 -7.382 1.00 4.23 100 ASP A O 5
ATOM 8512 N N . GLY A 1 101 ? 16.689 -22.637 -7.505 1.00 74.34 101 GLY A N 5
ATOM 8513 C CA . GLY A 1 101 ? 16.192 -23.909 -7.993 1.00 25.12 101 GLY A CA 5
ATOM 8514 C C . GLY A 1 101 ? 16.803 -25.095 -7.285 1.00 52.40 101 GLY A C 5
ATOM 8515 O O . GLY A 1 101 ? 16.811 -26.203 -7.830 1.00 71.02 101 GLY A O 5
ATOM 8519 N N . GLU A 1 102 ? 17.311 -24.879 -6.070 1.00 61.22 102 GLU A N 5
ATOM 8520 C CA . GLU A 1 102 ? 17.907 -25.968 -5.307 1.00 32.33 102 GLU A CA 5
ATOM 8521 C C . GLU A 1 102 ? 16.829 -26.970 -4.926 1.00 51.53 102 GLU A C 5
ATOM 8522 O O . GLU A 1 102 ? 15.878 -26.646 -4.213 1.00 60.02 102 GLU A O 5
ATOM 8534 N N . GLU A 1 103 ? 16.999 -28.188 -5.401 1.00 70.30 103 GLU A N 5
ATOM 8535 C CA . GLU A 1 103 ? 15.951 -29.195 -5.351 1.00 12.44 103 GLU A CA 5
ATOM 8536 C C . GLU A 1 103 ? 16.520 -30.557 -5.741 1.00 42.42 103 GLU A C 5
ATOM 8537 O O . GLU A 1 103 ? 17.373 -30.636 -6.628 1.00 71.41 103 GLU A O 5
ATOM 8549 N N . PRO A 1 104 ? 16.084 -31.645 -5.079 1.00 15.24 104 PRO A N 5
ATOM 8550 C CA . PRO A 1 104 ? 16.511 -33.005 -5.437 1.00 63.11 104 PRO A CA 5
ATOM 8551 C C . PRO A 1 104 ? 16.099 -33.372 -6.866 1.00 31.14 104 PRO A C 5
ATOM 8552 O O . PRO A 1 104 ? 15.056 -32.930 -7.358 1.00 73.41 104 PRO A O 5
ATOM 8563 N N . ASP A 1 105 ? 16.929 -34.170 -7.529 1.00 4.41 105 ASP A N 5
ATOM 8564 C CA . ASP A 1 105 ? 16.679 -34.582 -8.910 1.00 54.35 105 ASP A CA 5
ATOM 8565 C C . ASP A 1 105 ? 15.428 -35.452 -9.003 1.00 44.21 105 ASP A C 5
ATOM 8566 O O . ASP A 1 105 ? 15.185 -36.297 -8.137 1.00 12.41 105 ASP A O 5
ATOM 8575 N N . GLY A 1 106 ? 14.643 -35.248 -10.057 1.00 62.13 106 GLY A N 5
ATOM 8576 C CA . GLY A 1 106 ? 13.470 -36.073 -10.290 1.00 11.31 106 GLY A CA 5
ATOM 8577 C C . GLY A 1 106 ? 13.847 -37.415 -10.876 1.00 65.20 106 GLY A C 5
ATOM 8578 O O . GLY A 1 106 ? 13.448 -37.757 -11.994 1.00 31.24 106 GLY A O 5
ATOM 8582 N N . GLU A 1 107 ? 14.606 -38.185 -10.108 1.00 23.42 107 GLU A N 5
ATOM 8583 C CA . GLU A 1 107 ? 15.148 -39.458 -10.567 1.00 2.20 107 GLU A CA 5
ATOM 8584 C C . GLU A 1 107 ? 14.147 -40.591 -10.300 1.00 40.21 107 GLU A C 5
ATOM 8585 O O . GLU A 1 107 ? 14.525 -41.749 -10.092 1.00 12.10 107 GLU A O 5
ATOM 8597 N N . SER A 1 108 ? 12.860 -40.249 -10.311 1.00 21.32 108 SER A N 5
ATOM 8598 C CA . SER A 1 108 ? 11.793 -41.229 -10.158 1.00 31.33 108 SER A CA 5
ATOM 8599 C C . SER A 1 108 ? 11.661 -42.056 -11.440 1.00 60.00 108 SER A C 5
ATOM 8600 O O . SER A 1 108 ? 11.104 -41.590 -12.440 1.00 11.30 108 SER A O 5
ATOM 8608 N N . GLY A 1 109 ? 12.203 -43.270 -11.410 1.00 11.40 109 GLY A N 5
ATOM 8609 C CA . GLY A 1 109 ? 12.211 -44.125 -12.581 1.00 74.12 109 GLY A CA 5
ATOM 8610 C C . GLY A 1 109 ? 10.865 -44.770 -12.841 1.00 72.41 109 GLY A C 5
ATOM 8611 O O . GLY A 1 109 ? 10.026 -44.859 -11.941 1.00 14.04 109 GLY A O 5
ATOM 8615 N N . GLY A 1 110 ? 10.658 -45.221 -14.071 1.00 13.43 110 GLY A N 5
ATOM 8616 C CA . GLY A 1 110 ? 9.404 -45.846 -14.443 1.00 33.40 110 GLY A CA 5
ATOM 8617 C C . GLY A 1 110 ? 9.536 -46.675 -15.708 1.00 63.40 110 GLY A C 5
ATOM 8618 O O . GLY A 1 110 ? 9.701 -46.116 -16.796 1.00 25.54 110 GLY A O 5
ATOM 8622 N N . PRO A 1 111 ? 9.507 -48.019 -15.594 1.00 53.01 111 PRO A N 5
ATOM 8623 C CA . PRO A 1 111 ? 9.538 -48.916 -16.757 1.00 61.42 111 PRO A CA 5
ATOM 8624 C C . PRO A 1 111 ? 8.408 -48.602 -17.740 1.00 45.21 111 PRO A C 5
ATOM 8625 O O . PRO A 1 111 ? 7.241 -48.512 -17.349 1.00 22.42 111 PRO A O 5
ATOM 8636 N N . ARG A 1 112 ? 8.761 -48.427 -19.008 1.00 2.23 112 ARG A N 5
ATOM 8637 C CA . ARG A 1 112 ? 7.800 -48.053 -20.036 1.00 23.43 112 ARG A CA 5
ATOM 8638 C C . ARG A 1 112 ? 7.457 -49.273 -20.898 1.00 64.04 112 ARG A C 5
ATOM 8639 O O . ARG A 1 112 ? 8.174 -49.535 -21.891 1.00 53.13 112 ARG A O 5
ATOM 8661 N N . GLY A 1 1 ? 6.457 -2.539 2.541 1.00 73.34 1 GLY A N 6
ATOM 8662 C CA . GLY A 1 1 ? 7.448 -1.548 3.028 1.00 62.13 1 GLY A CA 6
ATOM 8663 C C . GLY A 1 1 ? 8.225 -2.075 4.219 1.00 61.10 1 GLY A C 6
ATOM 8664 O O . GLY A 1 1 ? 8.911 -3.096 4.098 1.00 24.12 1 GLY A O 6
ATOM 8670 N N . PRO A 1 2 ? 8.142 -1.409 5.391 1.00 54.02 2 PRO A N 6
ATOM 8671 C CA . PRO A 1 2 ? 8.775 -1.897 6.622 1.00 54.14 2 PRO A CA 6
ATOM 8672 C C . PRO A 1 2 ? 8.165 -3.231 7.068 1.00 12.11 2 PRO A C 6
ATOM 8673 O O . PRO A 1 2 ? 7.284 -3.281 7.930 1.00 30.53 2 PRO A O 6
ATOM 8684 N N . GLY A 1 3 ? 8.627 -4.302 6.441 1.00 32.55 3 GLY A N 6
ATOM 8685 C CA . GLY A 1 3 ? 8.087 -5.624 6.681 1.00 61.02 3 GLY A CA 6
ATOM 8686 C C . GLY A 1 3 ? 8.426 -6.553 5.538 1.00 31.51 3 GLY A C 6
ATOM 8687 O O . GLY A 1 3 ? 8.824 -7.695 5.752 1.00 24.10 3 GLY A O 6
ATOM 8691 N N . SER A 1 4 ? 8.281 -6.040 4.320 1.00 41.20 4 SER A N 6
ATOM 8692 C CA . SER A 1 4 ? 8.676 -6.765 3.119 1.00 34.13 4 SER A CA 6
ATOM 8693 C C . SER A 1 4 ? 10.204 -6.819 3.029 1.00 22.30 4 SER A C 6
ATOM 8694 O O . SER A 1 4 ? 10.838 -5.955 2.417 1.00 41.31 4 SER A O 6
ATOM 8702 N N . MET A 1 5 ? 10.781 -7.824 3.678 1.00 64.41 5 MET A N 6
ATOM 8703 C CA . MET A 1 5 ? 12.234 -7.933 3.835 1.00 24.34 5 MET A CA 6
ATOM 8704 C C . MET A 1 5 ? 12.824 -9.008 2.922 1.00 51.43 5 MET A C 6
ATOM 8705 O O . MET A 1 5 ? 13.958 -8.881 2.454 1.00 54.22 5 MET A O 6
ATOM 8719 N N . VAL A 1 6 ? 12.056 -10.069 2.697 1.00 42.23 6 VAL A N 6
ATOM 8720 C CA . VAL A 1 6 ? 12.534 -11.246 1.968 1.00 64.21 6 VAL A CA 6
ATOM 8721 C C . VAL A 1 6 ? 12.946 -10.937 0.521 1.00 41.01 6 VAL A C 6
ATOM 8722 O O . VAL A 1 6 ? 12.737 -9.834 0.007 1.00 75.33 6 VAL A O 6
ATOM 8735 N N . ASN A 1 7 ? 13.554 -11.944 -0.107 1.00 53.22 7 ASN A N 6
ATOM 8736 C CA . ASN A 1 7 ? 13.995 -11.889 -1.506 1.00 71.21 7 ASN A CA 6
ATOM 8737 C C . ASN A 1 7 ? 12.844 -11.538 -2.448 1.00 44.52 7 ASN A C 6
ATOM 8738 O O . ASN A 1 7 ? 11.677 -11.721 -2.105 1.00 33.22 7 ASN A O 6
ATOM 8749 N N . ALA A 1 8 ? 13.189 -11.068 -3.651 1.00 60.32 8 ALA A N 6
ATOM 8750 C CA . ALA A 1 8 ? 12.200 -10.634 -4.642 1.00 3.34 8 ALA A CA 6
ATOM 8751 C C . ALA A 1 8 ? 11.130 -11.698 -4.869 1.00 60.24 8 ALA A C 6
ATOM 8752 O O . ALA A 1 8 ? 9.934 -11.410 -4.791 1.00 14.22 8 ALA A O 6
ATOM 8759 N N . PHE A 1 9 ? 11.565 -12.925 -5.146 1.00 32.01 9 PHE A N 6
ATOM 8760 C CA . PHE A 1 9 ? 10.634 -14.024 -5.394 1.00 51.44 9 PHE A CA 6
ATOM 8761 C C . PHE A 1 9 ? 9.718 -14.229 -4.199 1.00 64.40 9 PHE A C 6
ATOM 8762 O O . PHE A 1 9 ? 8.506 -14.331 -4.343 1.00 61.22 9 PHE A O 6
ATOM 8779 N N . LEU A 1 10 ? 10.310 -14.247 -3.017 1.00 11.31 10 LEU A N 6
ATOM 8780 C CA . LEU A 1 10 ? 9.581 -14.523 -1.788 1.00 65.43 10 LEU A CA 6
ATOM 8781 C C . LEU A 1 10 ? 8.571 -13.411 -1.492 1.00 12.34 10 LEU A C 6
ATOM 8782 O O . LEU A 1 10 ? 7.443 -13.680 -1.090 1.00 22.41 10 LEU A O 6
ATOM 8798 N N . ALA A 1 11 ? 8.987 -12.167 -1.705 1.00 51.23 11 ALA A N 6
ATOM 8799 C CA . ALA A 1 11 ? 8.097 -11.018 -1.554 1.00 43.20 11 ALA A CA 6
ATOM 8800 C C . ALA A 1 11 ? 6.958 -11.109 -2.561 1.00 60.02 11 ALA A C 6
ATOM 8801 O O . ALA A 1 11 ? 5.809 -10.777 -2.258 1.00 21.33 11 ALA A O 6
ATOM 8808 N N . LYS A 1 12 ? 7.290 -11.577 -3.762 1.00 75.22 12 LYS A N 6
ATOM 8809 C CA . LYS A 1 12 ? 6.301 -11.780 -4.816 1.00 3.03 12 LYS A CA 6
ATOM 8810 C C . LYS A 1 12 ? 5.287 -12.831 -4.371 1.00 75.15 12 LYS A C 6
ATOM 8811 O O . LYS A 1 12 ? 4.086 -12.665 -4.567 1.00 72.25 12 LYS A O 6
ATOM 8830 N N . ILE A 1 13 ? 5.788 -13.906 -3.758 1.00 44.14 13 ILE A N 6
ATOM 8831 C CA . ILE A 1 13 ? 4.933 -14.970 -3.232 1.00 31.13 13 ILE A CA 6
ATOM 8832 C C . ILE A 1 13 ? 4.035 -14.421 -2.127 1.00 54.15 13 ILE A C 6
ATOM 8833 O O . ILE A 1 13 ? 2.831 -14.676 -2.099 1.00 11.24 13 ILE A O 6
ATOM 8849 N N . ALA A 1 14 ? 4.640 -13.657 -1.222 1.00 10.43 14 ALA A N 6
ATOM 8850 C CA . ALA A 1 14 ? 3.931 -13.093 -0.082 1.00 65.03 14 ALA A CA 6
ATOM 8851 C C . ALA A 1 14 ? 2.776 -12.207 -0.546 1.00 45.24 14 ALA A C 6
ATOM 8852 O O . ALA A 1 14 ? 1.664 -12.297 -0.027 1.00 22.51 14 ALA A O 6
ATOM 8859 N N . ALA A 1 15 ? 3.043 -11.361 -1.540 1.00 74.24 15 ALA A N 6
ATOM 8860 C CA . ALA A 1 15 ? 2.025 -10.462 -2.082 1.00 32.11 15 ALA A CA 6
ATOM 8861 C C . ALA A 1 15 ? 0.971 -11.241 -2.863 1.00 51.43 15 ALA A C 6
ATOM 8862 O O . ALA A 1 15 ? -0.227 -10.990 -2.733 1.00 74.42 15 ALA A O 6
ATOM 8869 N N . TRP A 1 16 ? 1.437 -12.189 -3.669 1.00 42.31 16 TRP A N 6
ATOM 8870 C CA . TRP A 1 16 ? 0.571 -13.067 -4.459 1.00 14.44 16 TRP A CA 6
ATOM 8871 C C . TRP A 1 16 ? -0.444 -13.786 -3.565 1.00 61.31 16 TRP A C 6
ATOM 8872 O O . TRP A 1 16 ? -1.641 -13.823 -3.864 1.00 4.24 16 TRP A O 6
ATOM 8893 N N . LEU A 1 17 ? 0.042 -14.327 -2.459 1.00 61.21 17 LEU A N 6
ATOM 8894 C CA . LEU A 1 17 ? -0.808 -15.014 -1.491 1.00 62.45 17 LEU A CA 6
ATOM 8895 C C . LEU A 1 17 ? -1.680 -14.023 -0.727 1.00 2.03 17 LEU A C 6
ATOM 8896 O O . LEU A 1 17 ? -2.874 -14.253 -0.538 1.00 1.20 17 LEU A O 6
ATOM 8912 N N . ASN A 1 18 ? -1.077 -12.919 -0.304 1.00 65.13 18 ASN A N 6
ATOM 8913 C CA . ASN A 1 18 ? -1.778 -11.905 0.481 1.00 45.11 18 ASN A CA 6
ATOM 8914 C C . ASN A 1 18 ? -2.964 -11.340 -0.300 1.00 52.24 18 ASN A C 6
ATOM 8915 O O . ASN A 1 18 ? -4.017 -11.060 0.270 1.00 12.31 18 ASN A O 6
ATOM 8926 N N . ALA A 1 19 ? -2.784 -11.190 -1.608 1.00 61.24 19 ALA A N 6
ATOM 8927 C CA . ALA A 1 19 ? -3.844 -10.700 -2.484 1.00 24.21 19 ALA A CA 6
ATOM 8928 C C . ALA A 1 19 ? -4.911 -11.777 -2.685 1.00 11.54 19 ALA A C 6
ATOM 8929 O O . ALA A 1 19 ? -6.104 -11.474 -2.787 1.00 11.42 19 ALA A O 6
ATOM 8936 N N . GLY A 1 20 ? -4.467 -13.032 -2.733 1.00 74.52 20 GLY A N 6
ATOM 8937 C CA . GLY A 1 20 ? -5.375 -14.151 -2.936 1.00 23.12 20 GLY A CA 6
ATOM 8938 C C . GLY A 1 20 ? -6.179 -14.484 -1.696 1.00 55.43 20 GLY A C 6
ATOM 8939 O O . GLY A 1 20 ? -7.276 -15.047 -1.791 1.00 43.31 20 GLY A O 6
ATOM 8943 N N . TYR A 1 21 ? -5.631 -14.146 -0.531 1.00 62.21 21 TYR A N 6
ATOM 8944 C CA . TYR A 1 21 ? -6.298 -14.399 0.743 1.00 10.20 21 TYR A CA 6
ATOM 8945 C C . TYR A 1 21 ? -6.050 -13.269 1.744 1.00 4.45 21 TYR A C 6
ATOM 8946 O O . TYR A 1 21 ? -5.324 -13.450 2.723 1.00 64.21 21 TYR A O 6
ATOM 8964 N N . PRO A 1 22 ? -6.636 -12.084 1.518 1.00 33.03 22 PRO A N 6
ATOM 8965 C CA . PRO A 1 22 ? -6.602 -11.004 2.505 1.00 62.52 22 PRO A CA 6
ATOM 8966 C C . PRO A 1 22 ? -7.614 -11.260 3.621 1.00 1.51 22 PRO A C 6
ATOM 8967 O O . PRO A 1 22 ? -7.619 -10.582 4.652 1.00 55.41 22 PRO A O 6
ATOM 8978 N N . GLU A 1 23 ? -8.459 -12.266 3.402 1.00 61.20 23 GLU A N 6
ATOM 8979 C CA . GLU A 1 23 ? -9.498 -12.647 4.356 1.00 14.11 23 GLU A CA 6
ATOM 8980 C C . GLU A 1 23 ? -9.055 -13.859 5.179 1.00 1.14 23 GLU A C 6
ATOM 8981 O O . GLU A 1 23 ? -9.793 -14.336 6.044 1.00 3.25 23 GLU A O 6
ATOM 8993 N N . GLY A 1 24 ? -7.847 -14.349 4.904 1.00 55.34 24 GLY A N 6
ATOM 8994 C CA . GLY A 1 24 ? -7.373 -15.575 5.520 1.00 5.42 24 GLY A CA 6
ATOM 8995 C C . GLY A 1 24 ? -7.775 -16.791 4.709 1.00 72.15 24 GLY A C 6
ATOM 8996 O O . GLY A 1 24 ? -8.763 -16.748 3.973 1.00 1.40 24 GLY A O 6
ATOM 9000 N N . VAL A 1 25 ? -7.010 -17.871 4.822 1.00 31.52 25 VAL A N 6
ATOM 9001 C CA . VAL A 1 25 ? -7.294 -19.093 4.071 1.00 42.05 25 VAL A CA 6
ATOM 9002 C C . VAL A 1 25 ? -8.003 -20.099 4.980 1.00 51.00 25 VAL A C 6
ATOM 9003 O O . VAL A 1 25 ? -7.524 -20.373 6.084 1.00 41.02 25 VAL A O 6
ATOM 9016 N N . PRO A 1 26 ? -9.155 -20.649 4.554 1.00 73.25 26 PRO A N 6
ATOM 9017 C CA . PRO A 1 26 ? -9.838 -21.709 5.303 1.00 54.21 26 PRO A CA 6
ATOM 9018 C C . PRO A 1 26 ? -9.073 -23.033 5.207 1.00 64.34 26 PRO A C 6
ATOM 9019 O O . PRO A 1 26 ? -8.310 -23.239 4.266 1.00 2.12 26 PRO A O 6
ATOM 9030 N N . GLY A 1 27 ? -9.284 -23.925 6.176 1.00 3.45 27 GLY A N 6
ATOM 9031 C CA . GLY A 1 27 ? -8.544 -25.188 6.239 1.00 3.53 27 GLY A CA 6
ATOM 9032 C C . GLY A 1 27 ? -8.517 -25.959 4.921 1.00 40.15 27 GLY A C 6
ATOM 9033 O O . GLY A 1 27 ? -7.427 -26.268 4.406 1.00 54.14 27 GLY A O 6
ATOM 9037 N N . PRO A 1 28 ? -9.701 -26.274 4.342 1.00 4.10 28 PRO A N 6
ATOM 9038 C CA . PRO A 1 28 ? -9.809 -27.045 3.084 1.00 31.40 28 PRO A CA 6
ATOM 9039 C C . PRO A 1 28 ? -9.084 -26.384 1.911 1.00 1.42 28 PRO A C 6
ATOM 9040 O O . PRO A 1 28 ? -8.902 -26.997 0.863 1.00 5.10 28 PRO A O 6
ATOM 9051 N N . ASP A 1 29 ? -8.694 -25.124 2.091 1.00 63.12 29 ASP A N 6
ATOM 9052 C CA . ASP A 1 29 ? -7.887 -24.413 1.098 1.00 75.13 29 ASP A CA 6
ATOM 9053 C C . ASP A 1 29 ? -6.435 -24.324 1.561 1.00 41.35 29 ASP A C 6
ATOM 9054 O O . ASP A 1 29 ? -5.518 -24.347 0.745 1.00 20.04 29 ASP A O 6
ATOM 9063 N N . ARG A 1 30 ? -6.230 -24.251 2.878 1.00 54.40 30 ARG A N 6
ATOM 9064 C CA . ARG A 1 30 ? -4.886 -24.144 3.456 1.00 24.35 30 ARG A CA 6
ATOM 9065 C C . ARG A 1 30 ? -4.054 -25.376 3.127 1.00 11.25 30 ARG A C 6
ATOM 9066 O O . ARG A 1 30 ? -2.932 -25.265 2.616 1.00 45.02 30 ARG A O 6
ATOM 9087 N N . VAL A 1 31 ? -4.608 -26.554 3.417 1.00 12.44 31 VAL A N 6
ATOM 9088 C CA . VAL A 1 31 ? -3.866 -27.804 3.240 1.00 14.30 31 VAL A CA 6
ATOM 9089 C C . VAL A 1 31 ? -3.397 -27.980 1.784 1.00 1.22 31 VAL A C 6
ATOM 9090 O O . VAL A 1 31 ? -2.211 -28.212 1.542 1.00 3.34 31 VAL A O 6
ATOM 9103 N N . PRO A 1 32 ? -4.306 -27.864 0.784 1.00 64.13 32 PRO A N 6
ATOM 9104 C CA . PRO A 1 32 ? -3.919 -27.957 -0.632 1.00 15.21 32 PRO A CA 6
ATOM 9105 C C . PRO A 1 32 ? -3.074 -26.764 -1.085 1.00 21.04 32 PRO A C 6
ATOM 9106 O O . PRO A 1 32 ? -2.258 -26.897 -1.995 1.00 13.40 32 PRO A O 6
ATOM 9117 N N . LEU A 1 33 ? -3.278 -25.601 -0.458 1.00 51.45 33 LEU A N 6
ATOM 9118 C CA . LEU A 1 33 ? -2.468 -24.416 -0.764 1.00 71.25 33 LEU A CA 6
ATOM 9119 C C . LEU A 1 33 ? -0.999 -24.733 -0.523 1.00 22.31 33 LEU A C 6
ATOM 9120 O O . LEU A 1 33 ? -0.148 -24.499 -1.384 1.00 14.43 33 LEU A O 6
ATOM 9136 N N . LEU A 1 34 ? -0.710 -25.298 0.643 1.00 52.24 34 LEU A N 6
ATOM 9137 C CA . LEU A 1 34 ? 0.658 -25.670 0.984 1.00 54.12 34 LEU A CA 6
ATOM 9138 C C . LEU A 1 34 ? 1.115 -26.873 0.177 1.00 50.24 34 LEU A C 6
ATOM 9139 O O . LEU A 1 34 ? 2.268 -26.936 -0.246 1.00 13.00 34 LEU A O 6
ATOM 9155 N N . ALA A 1 35 ? 0.214 -27.827 -0.035 1.00 22.33 35 ALA A N 6
ATOM 9156 C CA . ALA A 1 35 ? 0.529 -29.006 -0.832 1.00 2.14 35 ALA A CA 6
ATOM 9157 C C . ALA A 1 35 ? 1.024 -28.584 -2.212 1.00 71.13 35 ALA A C 6
ATOM 9158 O O . ALA A 1 35 ? 1.971 -29.153 -2.750 1.00 71.44 35 ALA A O 6
ATOM 9165 N N . LEU A 1 36 ? 0.363 -27.580 -2.769 1.00 60.32 36 LEU A N 6
ATOM 9166 C CA . LEU A 1 36 ? 0.740 -27.001 -4.054 1.00 5.22 36 LEU A CA 6
ATOM 9167 C C . LEU A 1 36 ? 2.040 -26.194 -3.925 1.00 32.42 36 LEU A C 6
ATOM 9168 O O . LEU A 1 36 ? 2.950 -26.309 -4.749 1.00 24.53 36 LEU A O 6
ATOM 9184 N N . LEU A 1 37 ? 2.112 -25.388 -2.873 1.00 22.00 37 LEU A N 6
ATOM 9185 C CA . LEU A 1 37 ? 3.196 -24.422 -2.687 1.00 0.21 37 LEU A CA 6
ATOM 9186 C C . LEU A 1 37 ? 4.549 -25.120 -2.475 1.00 50.35 37 LEU A C 6
ATOM 9187 O O . LEU A 1 37 ? 5.530 -24.827 -3.169 1.00 73.01 37 LEU A O 6
ATOM 9203 N N . THR A 1 38 ? 4.587 -26.061 -1.535 1.00 10.21 38 THR A N 6
ATOM 9204 C CA . THR A 1 38 ? 5.838 -26.684 -1.094 1.00 5.04 38 THR A CA 6
ATOM 9205 C C . THR A 1 38 ? 6.481 -27.535 -2.187 1.00 62.54 38 THR A C 6
ATOM 9206 O O . THR A 1 38 ? 7.615 -27.992 -2.039 1.00 50.11 38 THR A O 6
ATOM 9217 N N . ARG A 1 39 ? 5.749 -27.761 -3.273 1.00 14.25 39 ARG A N 6
ATOM 9218 C CA . ARG A 1 39 ? 6.255 -28.548 -4.389 1.00 24.04 39 ARG A CA 6
ATOM 9219 C C . ARG A 1 39 ? 7.516 -27.918 -4.979 1.00 71.34 39 ARG A C 6
ATOM 9220 O O . ARG A 1 39 ? 8.537 -28.586 -5.141 1.00 72.22 39 ARG A O 6
ATOM 9241 N N . ARG A 1 40 ? 7.435 -26.626 -5.288 1.00 53.35 40 ARG A N 6
ATOM 9242 C CA . ARG A 1 40 ? 8.519 -25.937 -5.986 1.00 42.31 40 ARG A CA 6
ATOM 9243 C C . ARG A 1 40 ? 9.365 -25.085 -5.037 1.00 74.53 40 ARG A C 6
ATOM 9244 O O . ARG A 1 40 ? 10.555 -24.881 -5.284 1.00 12.24 40 ARG A O 6
ATOM 9265 N N . LEU A 1 41 ? 8.758 -24.589 -3.958 1.00 34.24 41 LEU A N 6
ATOM 9266 C CA . LEU A 1 41 ? 9.482 -23.765 -2.988 1.00 61.12 41 LEU A CA 6
ATOM 9267 C C . LEU A 1 41 ? 10.131 -24.643 -1.922 1.00 73.41 41 LEU A C 6
ATOM 9268 O O . LEU A 1 41 ? 9.500 -25.553 -1.385 1.00 54.35 41 LEU A O 6
ATOM 9284 N N . THR A 1 42 ? 11.396 -24.361 -1.634 1.00 74.31 42 THR A N 6
ATOM 9285 C CA . THR A 1 42 ? 12.160 -25.110 -0.645 1.00 41.11 42 THR A CA 6
ATOM 9286 C C . THR A 1 42 ? 11.666 -24.817 0.768 1.00 41.00 42 THR A C 6
ATOM 9287 O O . THR A 1 42 ? 10.835 -23.925 0.975 1.00 32.31 42 THR A O 6
ATOM 9298 N N . ASN A 1 43 ? 12.194 -25.560 1.737 1.00 61.44 43 ASN A N 6
ATOM 9299 C CA . ASN A 1 43 ? 11.881 -25.332 3.142 1.00 23.11 43 ASN A CA 6
ATOM 9300 C C . ASN A 1 43 ? 12.309 -23.922 3.546 1.00 72.30 43 ASN A C 6
ATOM 9301 O O . ASN A 1 43 ? 11.608 -23.231 4.292 1.00 71.12 43 ASN A O 6
ATOM 9312 N N . ASP A 1 44 ? 13.452 -23.492 3.018 1.00 0.21 44 ASP A N 6
ATOM 9313 C CA . ASP A 1 44 ? 13.960 -22.139 3.252 1.00 22.12 44 ASP A CA 6
ATOM 9314 C C . ASP A 1 44 ? 12.971 -21.100 2.735 1.00 42.40 44 ASP A C 6
ATOM 9315 O O . ASP A 1 44 ? 12.638 -20.139 3.435 1.00 60.34 44 ASP A O 6
ATOM 9324 N N . GLU A 1 45 ? 12.498 -21.312 1.509 1.00 2.43 45 GLU A N 6
ATOM 9325 C CA . GLU A 1 45 ? 11.572 -20.388 0.863 1.00 12.41 45 GLU A CA 6
ATOM 9326 C C . GLU A 1 45 ? 10.233 -20.309 1.612 1.00 74.32 45 GLU A C 6
ATOM 9327 O O . GLU A 1 45 ? 9.784 -19.215 1.986 1.00 52.21 45 GLU A O 6
ATOM 9339 N N . ILE A 1 46 ? 9.606 -21.467 1.854 1.00 40.25 46 ILE A N 6
ATOM 9340 C CA . ILE A 1 46 ? 8.329 -21.507 2.571 1.00 2.42 46 ILE A CA 6
ATOM 9341 C C . ILE A 1 46 ? 8.471 -20.833 3.937 1.00 23.22 46 ILE A C 6
ATOM 9342 O O . ILE A 1 46 ? 7.608 -20.053 4.345 1.00 2.24 46 ILE A O 6
ATOM 9358 N N . LYS A 1 47 ? 9.568 -21.132 4.638 1.00 61.14 47 LYS A N 6
ATOM 9359 C CA . LYS A 1 47 ? 9.854 -20.480 5.914 1.00 33.02 47 LYS A CA 6
ATOM 9360 C C . LYS A 1 47 ? 9.937 -18.969 5.742 1.00 44.41 47 LYS A C 6
ATOM 9361 O O . LYS A 1 47 ? 9.318 -18.221 6.492 1.00 14.11 47 LYS A O 6
ATOM 9380 N N . ALA A 1 48 ? 10.712 -18.530 4.751 1.00 32.32 48 ALA A N 6
ATOM 9381 C CA . ALA A 1 48 ? 10.910 -17.108 4.495 1.00 3.50 48 ALA A CA 6
ATOM 9382 C C . ALA A 1 48 ? 9.568 -16.402 4.337 1.00 23.32 48 ALA A C 6
ATOM 9383 O O . ALA A 1 48 ? 9.381 -15.287 4.826 1.00 52.32 48 ALA A O 6
ATOM 9390 N N . ILE A 1 49 ? 8.634 -17.073 3.666 1.00 73.51 49 ILE A N 6
ATOM 9391 C CA . ILE A 1 49 ? 7.270 -16.564 3.536 1.00 11.34 49 ILE A CA 6
ATOM 9392 C C . ILE A 1 49 ? 6.639 -16.366 4.916 1.00 32.52 49 ILE A C 6
ATOM 9393 O O . ILE A 1 49 ? 5.982 -15.356 5.178 1.00 25.45 49 ILE A O 6
ATOM 9409 N N . ALA A 1 50 ? 6.873 -17.322 5.807 1.00 21.02 50 ALA A N 6
ATOM 9410 C CA . ALA A 1 50 ? 6.314 -17.272 7.154 1.00 1.35 50 ALA A CA 6
ATOM 9411 C C . ALA A 1 50 ? 6.898 -16.101 7.928 1.00 3.30 50 ALA A C 6
ATOM 9412 O O . ALA A 1 50 ? 6.170 -15.312 8.526 1.00 40.12 50 ALA A O 6
ATOM 9419 N N . GLU A 1 51 ? 8.220 -16.001 7.881 1.00 14.35 51 GLU A N 6
ATOM 9420 C CA . GLU A 1 51 ? 8.970 -14.993 8.623 1.00 45.45 51 GLU A CA 6
ATOM 9421 C C . GLU A 1 51 ? 8.517 -13.584 8.240 1.00 61.23 51 GLU A C 6
ATOM 9422 O O . GLU A 1 51 ? 8.337 -12.717 9.099 1.00 40.34 51 GLU A O 6
ATOM 9434 N N . ASP A 1 52 ? 8.320 -13.373 6.944 1.00 54.12 52 ASP A N 6
ATOM 9435 C CA . ASP A 1 52 ? 7.926 -12.064 6.425 1.00 62.53 52 ASP A CA 6
ATOM 9436 C C . ASP A 1 52 ? 6.482 -11.748 6.817 1.00 5.34 52 ASP A C 6
ATOM 9437 O O . ASP A 1 52 ? 6.190 -10.693 7.386 1.00 13.14 52 ASP A O 6
ATOM 9446 N N . LEU A 1 53 ? 5.585 -12.691 6.526 1.00 34.00 53 LEU A N 6
ATOM 9447 C CA . LEU A 1 53 ? 4.153 -12.504 6.757 1.00 31.15 53 LEU A CA 6
ATOM 9448 C C . LEU A 1 53 ? 3.827 -12.352 8.239 1.00 63.44 53 LEU A C 6
ATOM 9449 O O . LEU A 1 53 ? 3.000 -11.517 8.608 1.00 24.44 53 LEU A O 6
ATOM 9465 N N . GLU A 1 54 ? 4.471 -13.145 9.086 1.00 42.35 54 GLU A N 6
ATOM 9466 C CA . GLU A 1 54 ? 4.157 -13.140 10.513 1.00 71.35 54 GLU A CA 6
ATOM 9467 C C . GLU A 1 54 ? 4.607 -11.830 11.151 1.00 51.43 54 GLU A C 6
ATOM 9468 O O . GLU A 1 54 ? 3.956 -11.315 12.063 1.00 2.04 54 GLU A O 6
ATOM 9480 N N . LYS A 1 55 ? 5.721 -11.288 10.657 1.00 30.13 55 LYS A N 6
ATOM 9481 C CA . LYS A 1 55 ? 6.220 -10.003 11.123 1.00 60.30 55 LYS A CA 6
ATOM 9482 C C . LYS A 1 55 ? 5.162 -8.942 10.842 1.00 11.44 55 LYS A C 6
ATOM 9483 O O . LYS A 1 55 ? 4.930 -8.040 11.650 1.00 63.12 55 LYS A O 6
ATOM 9502 N N . ARG A 1 56 ? 4.506 -9.083 9.694 1.00 63.50 56 ARG A N 6
ATOM 9503 C CA . ARG A 1 56 ? 3.404 -8.210 9.311 1.00 74.04 56 ARG A CA 6
ATOM 9504 C C . ARG A 1 56 ? 2.193 -8.444 10.220 1.00 1.10 56 ARG A C 6
ATOM 9505 O O . ARG A 1 56 ? 1.650 -7.499 10.796 1.00 45.04 56 ARG A O 6
ATOM 9526 N N . ALA A 1 57 ? 1.790 -9.707 10.357 1.00 75.53 57 ALA A N 6
ATOM 9527 C CA . ALA A 1 57 ? 0.621 -10.070 11.153 1.00 40.24 57 ALA A CA 6
ATOM 9528 C C . ALA A 1 57 ? 0.738 -11.501 11.693 1.00 71.25 57 ALA A C 6
ATOM 9529 O O . ALA A 1 57 ? 0.438 -12.469 10.994 1.00 53.35 57 ALA A O 6
ATOM 9536 N N . HIS A 1 58 ? 1.1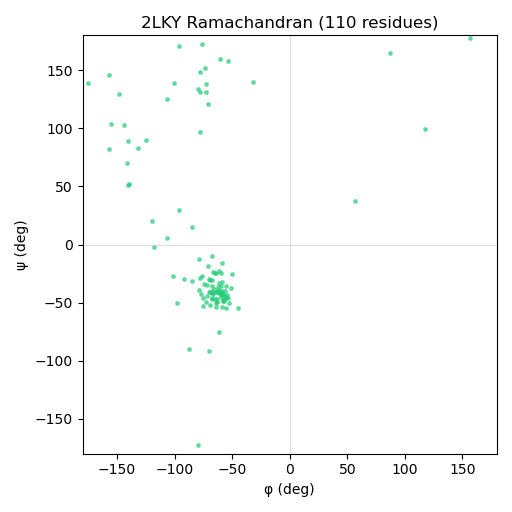84 -11.622 12.940 1.00 23.12 58 HIS A N 6
ATOM 9537 C CA . HIS A 1 58 ? 1.300 -12.921 13.620 1.00 21.31 58 HIS A CA 6
ATOM 9538 C C . HIS A 1 58 ? 0.085 -13.133 14.529 1.00 2.53 58 HIS A C 6
ATOM 9539 O O . HIS A 1 58 ? 0.139 -13.877 15.506 1.00 62.41 58 HIS A O 6
ATOM 9554 N N . PHE A 1 59 ? -1.016 -12.482 14.181 1.00 45.53 59 PHE A N 6
ATOM 9555 C CA . PHE A 1 59 ? -2.193 -12.436 15.045 1.00 61.11 59 PHE A CA 6
ATOM 9556 C C . PHE A 1 59 ? -3.034 -13.709 14.932 1.00 4.21 59 PHE A C 6
ATOM 9557 O O . PHE A 1 59 ? -3.555 -14.204 15.934 1.00 51.30 59 PHE A O 6
ATOM 9574 N N . ASP A 1 60 ? -3.163 -14.238 13.719 1.00 3.23 60 ASP A N 6
ATOM 9575 C CA . ASP A 1 60 ? -3.992 -15.426 13.490 1.00 22.13 60 ASP A CA 6
ATOM 9576 C C . ASP A 1 60 ? -3.122 -16.685 13.450 1.00 20.41 60 ASP A C 6
ATOM 9577 O O . ASP A 1 60 ? -1.894 -16.597 13.396 1.00 31.31 60 ASP A O 6
ATOM 9586 N N . HIS A 1 61 ? -3.762 -17.858 13.472 1.00 13.11 61 HIS A N 6
ATOM 9587 C CA . HIS A 1 61 ? -3.052 -19.139 13.525 1.00 64.41 61 HIS A CA 6
ATOM 9588 C C . HIS A 1 61 ? -3.186 -19.923 12.216 1.00 11.03 61 HIS A C 6
ATOM 9589 O O . HIS A 1 61 ? -3.041 -21.147 12.200 1.00 35.12 61 HIS A O 6
ATOM 9604 N N . ILE A 1 62 ? -3.414 -19.212 11.112 1.00 73.14 62 ILE A N 6
ATOM 9605 C CA . ILE A 1 62 ? -3.413 -19.826 9.771 1.00 65.44 62 ILE A CA 6
ATOM 9606 C C . ILE A 1 62 ? -1.992 -20.182 9.316 1.00 41.11 62 ILE A C 6
ATOM 9607 O O . ILE A 1 62 ? -1.769 -20.463 8.137 1.00 32.13 62 ILE A O 6
ATOM 9623 N N . ASP A 1 63 ? -1.067 -20.178 10.277 1.00 1.43 63 ASP A N 6
ATOM 9624 C CA . ASP A 1 63 ? 0.364 -20.444 10.061 1.00 15.25 63 ASP A CA 6
ATOM 9625 C C . ASP A 1 63 ? 0.632 -21.429 8.916 1.00 43.10 63 ASP A C 6
ATOM 9626 O O . ASP A 1 63 ? 0.006 -22.489 8.826 1.00 22.32 63 ASP A O 6
ATOM 9635 N N . ILE A 1 64 ? 1.591 -21.055 8.075 1.00 35.01 64 ILE A N 6
ATOM 9636 C CA . ILE A 1 64 ? 1.937 -21.782 6.853 1.00 74.34 64 ILE A CA 6
ATOM 9637 C C . ILE A 1 64 ? 2.680 -23.090 7.147 1.00 73.52 64 ILE A C 6
ATOM 9638 O O . ILE A 1 64 ? 2.524 -24.077 6.425 1.00 13.12 64 ILE A O 6
ATOM 9654 N N . GLY A 1 65 ? 3.459 -23.101 8.220 1.00 24.22 65 GLY A N 6
ATOM 9655 C CA . GLY A 1 65 ? 4.249 -24.275 8.556 1.00 1.30 65 GLY A CA 6
ATOM 9656 C C . GLY A 1 65 ? 3.388 -25.430 9.022 1.00 31.50 65 GLY A C 6
ATOM 9657 O O . GLY A 1 65 ? 3.669 -26.589 8.709 1.00 64.12 65 GLY A O 6
ATOM 9661 N N . VAL A 1 66 ? 2.326 -25.107 9.760 1.00 52.41 66 VAL A N 6
ATOM 9662 C CA . VAL A 1 66 ? 1.424 -26.121 10.315 1.00 10.01 66 VAL A CA 6
ATOM 9663 C C . VAL A 1 66 ? 0.857 -27.021 9.217 1.00 22.33 66 VAL A C 6
ATOM 9664 O O . VAL A 1 66 ? 0.751 -28.236 9.395 1.00 54.21 66 VAL A O 6
ATOM 9677 N N . LEU A 1 67 ? 0.517 -26.427 8.075 1.00 55.10 67 LEU A N 6
ATOM 9678 C CA . LEU A 1 67 ? -0.075 -27.180 6.970 1.00 53.21 67 LEU A CA 6
ATOM 9679 C C . LEU A 1 67 ? 0.855 -28.298 6.504 1.00 52.34 67 LEU A C 6
ATOM 9680 O O . LEU A 1 67 ? 0.400 -29.402 6.192 1.00 51.42 67 LEU A O 6
ATOM 9696 N N . ILE A 1 68 ? 2.155 -28.021 6.483 1.00 31.54 68 ILE A N 6
ATOM 9697 C CA . ILE A 1 68 ? 3.145 -29.012 6.063 1.00 2.51 68 ILE A CA 6
ATOM 9698 C C . ILE A 1 68 ? 3.100 -30.224 6.991 1.00 51.44 68 ILE A C 6
ATOM 9699 O O . ILE A 1 68 ? 3.274 -31.368 6.558 1.00 60.32 68 ILE A O 6
ATOM 9715 N N . THR A 1 69 ? 2.833 -29.963 8.268 1.00 24.31 69 THR A N 6
ATOM 9716 C CA . THR A 1 69 ? 2.763 -31.013 9.271 1.00 33.41 69 THR A CA 6
ATOM 9717 C C . THR A 1 69 ? 1.550 -31.907 9.006 1.00 42.44 69 THR A C 6
ATOM 9718 O O . THR A 1 69 ? 1.562 -33.105 9.299 1.00 21.42 69 THR A O 6
ATOM 9729 N N . GLN A 1 70 ? 0.510 -31.310 8.430 1.00 34.14 70 GLN A N 6
ATOM 9730 C CA . GLN A 1 70 ? -0.699 -32.044 8.081 1.00 71.34 70 GLN A CA 6
ATOM 9731 C C . GLN A 1 70 ? -0.451 -32.859 6.812 1.00 10.03 70 GLN A C 6
ATOM 9732 O O . GLN A 1 70 ? -0.746 -34.049 6.761 1.00 34.11 70 GLN A O 6
ATOM 9746 N N . MET A 1 71 ? 0.126 -32.201 5.808 1.00 14.01 71 MET A N 6
ATOM 9747 C CA . MET A 1 71 ? 0.414 -32.817 4.510 1.00 13.13 71 MET A CA 6
ATOM 9748 C C . MET A 1 71 ? 1.355 -34.011 4.652 1.00 21.22 71 MET A C 6
ATOM 9749 O O . MET A 1 71 ? 1.190 -35.030 3.977 1.00 40.43 71 MET A O 6
ATOM 9763 N N . THR A 1 72 ? 2.348 -33.872 5.530 1.00 74.35 72 THR A N 6
ATOM 9764 C CA . THR A 1 72 ? 3.356 -34.912 5.722 1.00 54.12 72 THR A CA 6
ATOM 9765 C C . THR A 1 72 ? 2.711 -36.197 6.241 1.00 21.40 72 THR A C 6
ATOM 9766 O O . THR A 1 72 ? 3.249 -37.292 6.070 1.00 10.21 72 THR A O 6
ATOM 9777 N N . ASP A 1 73 ? 1.546 -36.045 6.863 1.00 14.31 73 ASP A N 6
ATOM 9778 C CA . ASP A 1 73 ? 0.817 -37.174 7.426 1.00 73.20 73 ASP A CA 6
ATOM 9779 C C . ASP A 1 73 ? -0.226 -37.674 6.438 1.00 63.12 73 ASP A C 6
ATOM 9780 O O . ASP A 1 73 ? -0.319 -38.873 6.158 1.00 62.50 73 ASP A O 6
ATOM 9789 N N . GLU A 1 74 ? -1.016 -36.744 5.921 1.00 53.04 74 GLU A N 6
ATOM 9790 C CA . GLU A 1 74 ? -2.028 -37.045 4.924 1.00 13.52 74 GLU A CA 6
ATOM 9791 C C . GLU A 1 74 ? -2.210 -35.849 3.994 1.00 52.34 74 GLU A C 6
ATOM 9792 O O . GLU A 1 74 ? -2.548 -34.752 4.446 1.00 43.45 74 GLU A O 6
ATOM 9804 N N . MET A 1 75 ? -1.972 -36.053 2.703 1.00 3.01 75 MET A N 6
ATOM 9805 C CA . MET A 1 75 ? -2.211 -35.007 1.714 1.00 44.15 75 MET A CA 6
ATOM 9806 C C . MET A 1 75 ? -3.720 -34.859 1.495 1.00 2.42 75 MET A C 6
ATOM 9807 O O . MET A 1 75 ? -4.468 -35.827 1.641 1.00 23.31 75 MET A O 6
ATOM 9821 N N . PRO A 1 76 ? -4.183 -33.646 1.154 1.00 3.41 76 PRO A N 6
ATOM 9822 C CA . PRO A 1 76 ? -5.619 -33.351 1.027 1.00 54.22 76 PRO A CA 6
ATOM 9823 C C . PRO A 1 76 ? -6.264 -34.053 -0.181 1.00 61.51 76 PRO A C 6
ATOM 9824 O O . PRO A 1 76 ? -6.629 -35.226 -0.101 1.00 1.43 76 PRO A O 6
ATOM 9835 N N . ARG A 1 77 ? -6.391 -33.339 -1.301 1.00 42.15 77 ARG A N 6
ATOM 9836 C CA . ARG A 1 77 ? -6.969 -33.891 -2.521 1.00 24.23 77 ARG A CA 6
ATOM 9837 C C . ARG A 1 77 ? -6.321 -33.237 -3.728 1.00 64.03 77 ARG A C 6
ATOM 9838 O O . ARG A 1 77 ? -5.895 -32.089 -3.649 1.00 31.21 77 ARG A O 6
ATOM 9859 N N . GLU A 1 78 ? -6.266 -33.957 -4.839 1.00 43.11 78 GLU A N 6
ATOM 9860 C CA . GLU A 1 78 ? -5.809 -33.379 -6.101 1.00 10.22 78 GLU A CA 6
ATOM 9861 C C . GLU A 1 78 ? -6.817 -32.338 -6.576 1.00 23.31 78 GLU A C 6
ATOM 9862 O O . GLU A 1 78 ? -6.446 -31.272 -7.067 1.00 30.35 78 GLU A O 6
ATOM 9874 N N . GLU A 1 79 ? -8.096 -32.664 -6.406 1.00 61.41 79 GLU A N 6
ATOM 9875 C CA . GLU A 1 79 ? -9.189 -31.747 -6.723 1.00 62.11 79 GLU A CA 6
ATOM 9876 C C . GLU A 1 79 ? -9.048 -30.468 -5.901 1.00 42.33 79 GLU A C 6
ATOM 9877 O O . GLU A 1 79 ? -9.251 -29.363 -6.402 1.00 30.53 79 GLU A O 6
ATOM 9889 N N . ASP A 1 80 ? -8.682 -30.645 -4.634 1.00 22.20 80 ASP A N 6
ATOM 9890 C CA . ASP A 1 80 ? -8.477 -29.530 -3.714 1.00 23.21 80 ASP A CA 6
ATOM 9891 C C . ASP A 1 80 ? -7.282 -28.696 -4.160 1.00 50.24 80 ASP A C 6
ATOM 9892 O O . ASP A 1 80 ? -7.350 -27.465 -4.213 1.00 21.13 80 ASP A O 6
ATOM 9901 N N . ILE A 1 81 ? -6.190 -29.378 -4.496 1.00 52.33 81 ILE A N 6
ATOM 9902 C CA . ILE A 1 81 ? -4.971 -28.716 -4.957 1.00 75.11 81 ILE A CA 6
ATOM 9903 C C . ILE A 1 81 ? -5.240 -27.933 -6.240 1.00 23.01 81 ILE A C 6
ATOM 9904 O O . ILE A 1 81 ? -4.738 -26.823 -6.416 1.00 54.32 81 ILE A O 6
ATOM 9920 N N . GLU A 1 82 ? -6.046 -28.513 -7.123 1.00 20.30 82 GLU A N 6
ATOM 9921 C CA . GLU A 1 82 ? -6.437 -27.864 -8.353 1.00 13.24 82 GLU A CA 6
ATOM 9922 C C . GLU A 1 82 ? -7.280 -26.627 -8.046 1.00 5.44 82 GLU A C 6
ATOM 9923 O O . GLU A 1 82 ? -6.988 -25.523 -8.512 1.00 1.51 82 GLU A O 6
ATOM 9935 N N . ARG A 1 83 ? -8.298 -26.830 -7.213 1.00 62.13 83 ARG A N 6
ATOM 9936 C CA . ARG A 1 83 ? -9.232 -25.778 -6.823 1.00 64.02 83 ARG A CA 6
ATOM 9937 C C . ARG A 1 83 ? -8.484 -24.563 -6.267 1.00 23.45 83 ARG A C 6
ATOM 9938 O O . ARG A 1 83 ? -8.761 -23.422 -6.649 1.00 51.11 83 ARG A O 6
ATOM 9959 N N . VAL A 1 84 ? -7.528 -24.806 -5.377 1.00 60.34 84 VAL A N 6
ATOM 9960 C CA . VAL A 1 84 ? -6.789 -23.719 -4.750 1.00 41.51 84 VAL A CA 6
ATOM 9961 C C . VAL A 1 84 ? -5.800 -23.077 -5.734 1.00 42.42 84 VAL A C 6
ATOM 9962 O O . VAL A 1 84 ? -5.788 -21.857 -5.896 1.00 71.31 84 VAL A O 6
ATOM 9975 N N . ARG A 1 85 ? -5.001 -23.899 -6.418 1.00 32.12 85 ARG A N 6
ATOM 9976 C CA . ARG A 1 85 ? -3.955 -23.397 -7.311 1.00 63.21 85 ARG A CA 6
ATOM 9977 C C . ARG A 1 85 ? -4.534 -22.507 -8.410 1.00 31.04 85 ARG A C 6
ATOM 9978 O O . ARG A 1 85 ? -3.947 -21.482 -8.753 1.00 74.34 85 ARG A O 6
ATOM 9999 N N . ARG A 1 86 ? -5.689 -22.891 -8.944 1.00 54.02 86 ARG A N 6
ATOM 10000 C CA . ARG A 1 86 ? -6.339 -22.092 -9.990 1.00 61.13 86 ARG A CA 6
ATOM 10001 C C . ARG A 1 86 ? -6.876 -20.792 -9.397 1.00 43.24 86 ARG A C 6
ATOM 10002 O O . ARG A 1 86 ? -6.832 -19.740 -10.035 1.00 52.32 86 ARG A O 6
ATOM 10023 N N . HIS A 1 87 ? -7.359 -20.867 -8.157 1.00 53.04 87 HIS A N 6
ATOM 10024 C CA . HIS A 1 87 ? -7.812 -19.684 -7.429 1.00 5.31 87 HIS A CA 6
ATOM 10025 C C . HIS A 1 87 ? -6.645 -18.717 -7.239 1.00 35.45 87 HIS A C 6
ATOM 10026 O O . HIS A 1 87 ? -6.808 -17.503 -7.327 1.00 13.34 87 HIS A O 6
ATOM 10041 N N . LEU A 1 88 ? -5.469 -19.278 -6.982 1.00 42.33 88 LEU A N 6
ATOM 10042 C CA . LEU A 1 88 ? -4.241 -18.501 -6.803 1.00 61.31 88 LEU A CA 6
ATOM 10043 C C . LEU A 1 88 ? -3.724 -17.986 -8.146 1.00 10.22 88 LEU A C 6
ATOM 10044 O O . LEU A 1 88 ? -3.177 -16.879 -8.235 1.00 2.44 88 LEU A O 6
ATOM 10060 N N . ALA A 1 89 ? -3.926 -18.788 -9.190 1.00 50.41 89 ALA A N 6
ATOM 10061 C CA . ALA A 1 89 ? -3.481 -18.446 -10.540 1.00 61.34 89 ALA A CA 6
ATOM 10062 C C . ALA A 1 89 ? -4.183 -17.186 -11.049 1.00 73.12 89 ALA A C 6
ATOM 10063 O O . ALA A 1 89 ? -3.744 -16.565 -12.017 1.00 14.30 89 ALA A O 6
ATOM 10070 N N . LEU A 1 90 ? -5.292 -16.830 -10.401 1.00 4.52 90 LEU A N 6
ATOM 10071 C CA . LEU A 1 90 ? -6.007 -15.596 -10.712 1.00 63.34 90 LEU A CA 6
ATOM 10072 C C . LEU A 1 90 ? -5.148 -14.384 -10.357 1.00 72.14 90 LEU A C 6
ATOM 10073 O O . LEU A 1 90 ? -5.056 -13.426 -11.127 1.00 72.44 90 LEU A O 6
ATOM 10089 N N . GLN A 1 91 ? -4.514 -14.435 -9.188 1.00 52.33 91 GLN A N 6
ATOM 10090 C CA . GLN A 1 91 ? -3.590 -13.384 -8.774 1.00 44.25 91 GLN A CA 6
ATOM 10091 C C . GLN A 1 91 ? -2.302 -13.495 -9.580 1.00 0.14 91 GLN A C 6
ATOM 10092 O O . GLN A 1 91 ? -1.726 -12.488 -9.993 1.00 24.43 91 GLN A O 6
ATOM 10106 N N . GLY A 1 92 ? -1.876 -14.731 -9.824 1.00 11.13 92 GLY A N 6
ATOM 10107 C CA . GLY A 1 92 ? -0.680 -14.969 -10.610 1.00 34.23 92 GLY A CA 6
ATOM 10108 C C . GLY A 1 92 ? -0.076 -16.329 -10.339 1.00 75.14 92 GLY A C 6
ATOM 10109 O O . GLY A 1 92 ? -0.629 -17.116 -9.570 1.00 41.34 92 GLY A O 6
ATOM 10113 N N . TRP A 1 93 ? 1.062 -16.605 -10.963 1.00 61.24 93 TRP A N 6
ATOM 10114 C CA . TRP A 1 93 ? 1.744 -17.881 -10.787 1.00 33.44 93 TRP A CA 6
ATOM 10115 C C . TRP A 1 93 ? 3.258 -17.672 -10.812 1.00 44.25 93 TRP A C 6
ATOM 10116 O O . TRP A 1 93 ? 3.917 -17.925 -11.825 1.00 71.23 93 TRP A O 6
ATOM 10137 N N . PRO A 1 94 ? 3.825 -17.159 -9.706 1.00 44.24 94 PRO A N 6
ATOM 10138 C CA . PRO A 1 94 ? 5.269 -16.912 -9.598 1.00 44.31 94 PRO A CA 6
ATOM 10139 C C . PRO A 1 94 ? 6.069 -18.213 -9.475 1.00 13.14 94 PRO A C 6
ATOM 10140 O O . PRO A 1 94 ? 7.248 -18.262 -9.809 1.00 65.31 94 PRO A O 6
ATOM 10151 N N . LEU A 1 95 ? 5.392 -19.263 -9.018 1.00 20.13 95 LEU A N 6
ATOM 10152 C CA . LEU A 1 95 ? 6.023 -20.550 -8.703 1.00 2.45 95 LEU A CA 6
ATOM 10153 C C . LEU A 1 95 ? 6.822 -21.137 -9.872 1.00 23.05 95 LEU A C 6
ATOM 10154 O O . LEU A 1 95 ? 7.692 -21.982 -9.657 1.00 42.11 95 LEU A O 6
ATOM 10170 N N . ASP A 1 96 ? 6.533 -20.702 -11.094 1.00 4.21 96 ASP A N 6
ATOM 10171 C CA . ASP A 1 96 ? 7.154 -21.303 -12.275 1.00 41.33 96 ASP A CA 6
ATOM 10172 C C . ASP A 1 96 ? 8.663 -21.074 -12.298 1.00 64.42 96 ASP A C 6
ATOM 10173 O O . ASP A 1 96 ? 9.420 -21.944 -12.734 1.00 63.40 96 ASP A O 6
ATOM 10182 N N . ASP A 1 97 ? 9.106 -19.915 -11.822 1.00 25.14 97 ASP A N 6
ATOM 10183 C CA . ASP A 1 97 ? 10.531 -19.584 -11.842 1.00 42.42 97 ASP A CA 6
ATOM 10184 C C . ASP A 1 97 ? 10.880 -18.635 -10.697 1.00 63.11 97 ASP A C 6
ATOM 10185 O O . ASP A 1 97 ? 10.083 -17.762 -10.343 1.00 10.23 97 ASP A O 6
ATOM 10194 N N . PRO A 1 98 ? 12.070 -18.798 -10.090 1.00 61.44 98 PRO A N 6
ATOM 10195 C CA . PRO A 1 98 ? 12.545 -17.882 -9.056 1.00 22.22 98 PRO A CA 6
ATOM 10196 C C . PRO A 1 98 ? 12.796 -16.488 -9.612 1.00 64.45 98 PRO A C 6
ATOM 10197 O O . PRO A 1 98 ? 13.658 -16.274 -10.464 1.00 40.33 98 PRO A O 6
ATOM 10208 N N . ARG A 1 99 ? 12.020 -15.553 -9.109 1.00 2.21 99 ARG A N 6
ATOM 10209 C CA . ARG A 1 99 ? 12.081 -14.157 -9.538 1.00 74.20 99 ARG A CA 6
ATOM 10210 C C . ARG A 1 99 ? 13.404 -13.535 -9.106 1.00 12.43 99 ARG A C 6
ATOM 10211 O O . ARG A 1 99 ? 13.925 -12.627 -9.753 1.00 11.52 99 ARG A O 6
ATOM 10232 N N . ASP A 1 100 ? 13.931 -14.037 -7.998 1.00 34.03 100 ASP A N 6
ATOM 10233 C CA . ASP A 1 100 ? 15.209 -13.577 -7.458 1.00 4.54 100 ASP A CA 6
ATOM 10234 C C . ASP A 1 100 ? 16.294 -14.578 -7.848 1.00 5.05 100 ASP A C 6
ATOM 10235 O O . ASP A 1 100 ? 16.265 -15.729 -7.406 1.00 4.23 100 ASP A O 6
ATOM 10244 N N . GLY A 1 101 ? 17.230 -14.147 -8.681 1.00 74.34 101 GLY A N 6
ATOM 10245 C CA . GLY A 1 101 ? 18.216 -15.057 -9.236 1.00 25.12 101 GLY A CA 6
ATOM 10246 C C . GLY A 1 101 ? 19.425 -15.255 -8.343 1.00 52.40 101 GLY A C 6
ATOM 10247 O O . GLY A 1 101 ? 20.539 -14.861 -8.699 1.00 71.02 101 GLY A O 6
ATOM 10251 N N . GLU A 1 102 ? 19.216 -15.874 -7.187 1.00 61.22 102 GLU A N 6
ATOM 10252 C CA . GLU A 1 102 ? 20.308 -16.185 -6.268 1.00 32.33 102 GLU A CA 6
ATOM 10253 C C . GLU A 1 102 ? 20.213 -17.641 -5.809 1.00 51.53 102 GLU A C 6
ATOM 10254 O O . GLU A 1 102 ? 19.117 -18.190 -5.689 1.00 60.02 102 GLU A O 6
ATOM 10266 N N . GLU A 1 103 ? 21.367 -18.255 -5.567 1.00 70.30 103 GLU A N 6
ATOM 10267 C CA . GLU A 1 103 ? 21.439 -19.659 -5.171 1.00 12.44 103 GLU A CA 6
ATOM 10268 C C . GLU A 1 103 ? 21.357 -19.799 -3.652 1.00 42.42 103 GLU A C 6
ATOM 10269 O O . GLU A 1 103 ? 22.252 -19.343 -2.939 1.00 71.41 103 GLU A O 6
ATOM 10281 N N . PRO A 1 104 ? 20.279 -20.418 -3.133 1.00 15.24 104 PRO A N 6
ATOM 10282 C CA . PRO A 1 104 ? 20.170 -20.737 -1.705 1.00 63.11 104 PRO A CA 6
ATOM 10283 C C . PRO A 1 104 ? 21.101 -21.890 -1.325 1.00 31.14 104 PRO A C 6
ATOM 10284 O O . PRO A 1 104 ? 21.655 -21.927 -0.228 1.00 73.41 104 PRO A O 6
ATOM 10295 N N . ASP A 1 105 ? 21.265 -22.827 -2.259 1.00 4.41 105 ASP A N 6
ATOM 10296 C CA . ASP A 1 105 ? 22.157 -23.969 -2.077 1.00 54.35 105 ASP A CA 6
ATOM 10297 C C . ASP A 1 105 ? 22.928 -24.235 -3.365 1.00 44.21 105 ASP A C 6
ATOM 10298 O O . ASP A 1 105 ? 22.509 -25.042 -4.198 1.00 12.41 105 ASP A O 6
ATOM 10307 N N . GLY A 1 106 ? 24.034 -23.521 -3.546 1.00 62.13 106 GLY A N 6
ATOM 10308 C CA . GLY A 1 106 ? 24.852 -23.696 -4.733 1.00 11.31 106 GLY A CA 6
ATOM 10309 C C . GLY A 1 106 ? 25.676 -24.965 -4.678 1.00 65.20 106 GLY A C 6
ATOM 10310 O O . GLY A 1 106 ? 25.932 -25.596 -5.706 1.00 31.24 106 GLY A O 6
ATOM 10314 N N . GLU A 1 107 ? 26.101 -25.331 -3.472 1.00 23.42 107 GLU A N 6
ATOM 10315 C CA . GLU A 1 107 ? 26.881 -26.549 -3.251 1.00 2.20 107 GLU A CA 6
ATOM 10316 C C . GLU A 1 107 ? 26.319 -27.318 -2.057 1.00 40.21 107 GLU A C 6
ATOM 10317 O O . GLU A 1 107 ? 26.542 -28.522 -1.907 1.00 12.10 107 GLU A O 6
ATOM 10329 N N . SER A 1 108 ? 25.584 -26.605 -1.212 1.00 21.32 108 SER A N 6
ATOM 10330 C CA . SER A 1 108 ? 24.944 -27.183 -0.040 1.00 31.33 108 SER A CA 6
ATOM 10331 C C . SER A 1 108 ? 23.584 -27.783 -0.410 1.00 60.00 108 SER A C 6
ATOM 10332 O O . SER A 1 108 ? 23.255 -27.911 -1.595 1.00 11.30 108 SER A O 6
ATOM 10340 N N . GLY A 1 109 ? 22.804 -28.153 0.604 1.00 11.40 109 GLY A N 6
ATOM 10341 C CA . GLY A 1 109 ? 21.487 -28.721 0.372 1.00 74.12 109 GLY A CA 6
ATOM 10342 C C . GLY A 1 109 ? 21.564 -30.113 -0.221 1.00 72.41 109 GLY A C 6
ATOM 10343 O O . GLY A 1 109 ? 20.743 -30.486 -1.058 1.00 14.04 109 GLY A O 6
ATOM 10347 N N . GLY A 1 110 ? 22.554 -30.882 0.215 1.00 13.43 110 GLY A N 6
ATOM 10348 C CA . GLY A 1 110 ? 22.737 -32.227 -0.297 1.00 33.40 110 GLY A CA 6
ATOM 10349 C C . GLY A 1 110 ? 23.442 -33.128 0.695 1.00 63.40 110 GLY A C 6
ATOM 10350 O O . GLY A 1 110 ? 24.080 -32.643 1.630 1.00 25.54 110 GLY A O 6
ATOM 10354 N N . PRO A 1 111 ? 23.349 -34.459 0.508 1.00 53.01 111 PRO A N 6
ATOM 10355 C CA . PRO A 1 111 ? 23.982 -35.443 1.398 1.00 61.42 111 PRO A CA 6
ATOM 10356 C C . PRO A 1 111 ? 25.473 -35.614 1.096 1.00 45.21 111 PRO A C 6
ATOM 10357 O O . PRO A 1 111 ? 25.997 -36.731 1.074 1.00 22.42 111 PRO A O 6
ATOM 10368 N N . ARG A 1 112 ? 26.155 -34.496 0.881 1.00 2.23 112 ARG A N 6
ATOM 10369 C CA . ARG A 1 112 ? 27.573 -34.497 0.541 1.00 23.43 112 ARG A CA 6
ATOM 10370 C C . ARG A 1 112 ? 28.379 -33.861 1.673 1.00 64.04 112 ARG A C 6
ATOM 10371 O O . ARG A 1 112 ? 29.345 -34.488 2.150 1.00 53.13 112 ARG A O 6
ATOM 10393 N N . GLY A 1 1 ? 2.062 -2.139 -3.346 1.00 73.34 1 GLY A N 7
ATOM 10394 C CA . GLY A 1 1 ? 2.886 -1.224 -2.522 1.00 62.13 1 GLY A CA 7
ATOM 10395 C C . GLY A 1 1 ? 3.970 -1.964 -1.761 1.00 61.10 1 GLY A C 7
ATOM 10396 O O . GLY A 1 1 ? 3.756 -3.098 -1.331 1.00 24.12 1 GLY A O 7
ATOM 10402 N N . PRO A 1 2 ? 5.154 -1.349 -1.581 1.00 54.02 2 PRO A N 7
ATOM 10403 C CA . PRO A 1 2 ? 6.270 -1.968 -0.854 1.00 54.14 2 PRO A CA 7
ATOM 10404 C C . PRO A 1 2 ? 5.945 -2.181 0.625 1.00 12.11 2 PRO A C 7
ATOM 10405 O O . PRO A 1 2 ? 5.188 -1.407 1.225 1.00 30.53 2 PRO A O 7
ATOM 10416 N N . GLY A 1 3 ? 6.517 -3.229 1.202 1.00 32.55 3 GLY A N 7
ATOM 10417 C CA . GLY A 1 3 ? 6.309 -3.524 2.609 1.00 61.02 3 GLY A CA 7
ATOM 10418 C C . GLY A 1 3 ? 6.790 -4.913 2.971 1.00 31.51 3 GLY A C 7
ATOM 10419 O O . GLY A 1 3 ? 6.184 -5.591 3.800 1.00 24.10 3 GLY A O 7
ATOM 10423 N N . SER A 1 4 ? 7.887 -5.335 2.346 1.00 41.20 4 SER A N 7
ATOM 10424 C CA . SER A 1 4 ? 8.438 -6.669 2.545 1.00 34.13 4 SER A CA 7
ATOM 10425 C C . SER A 1 4 ? 9.920 -6.584 2.917 1.00 22.30 4 SER A C 7
ATOM 10426 O O . SER A 1 4 ? 10.566 -5.558 2.696 1.00 41.31 4 SER A O 7
ATOM 10434 N N . MET A 1 5 ? 10.441 -7.664 3.489 1.00 64.41 5 MET A N 7
ATOM 10435 C CA . MET A 1 5 ? 11.842 -7.728 3.900 1.00 24.34 5 MET A CA 7
ATOM 10436 C C . MET A 1 5 ? 12.580 -8.827 3.134 1.00 51.43 5 MET A C 7
ATOM 10437 O O . MET A 1 5 ? 13.787 -8.731 2.898 1.00 54.22 5 MET A O 7
ATOM 10451 N N . VAL A 1 6 ? 11.835 -9.852 2.721 1.00 42.23 6 VAL A N 7
ATOM 10452 C CA . VAL A 1 6 ? 12.419 -11.042 2.095 1.00 64.21 6 VAL A CA 7
ATOM 10453 C C . VAL A 1 6 ? 12.882 -10.804 0.652 1.00 41.01 6 VAL A C 7
ATOM 10454 O O . VAL A 1 6 ? 12.878 -9.679 0.144 1.00 75.33 6 VAL A O 7
ATOM 10467 N N . ASN A 1 7 ? 13.295 -11.907 0.024 1.00 53.22 7 ASN A N 7
ATOM 10468 C CA . ASN A 1 7 ? 13.777 -11.954 -1.355 1.00 71.21 7 ASN A CA 7
ATOM 10469 C C . ASN A 1 7 ? 12.764 -11.384 -2.347 1.00 44.52 7 ASN A C 7
ATOM 10470 O O . ASN A 1 7 ? 11.616 -11.123 -1.995 1.00 33.22 7 ASN A O 7
ATOM 10481 N N . ALA A 1 8 ? 13.192 -11.237 -3.598 1.00 60.32 8 ALA A N 7
ATOM 10482 C CA . ALA A 1 8 ? 12.311 -10.803 -4.677 1.00 3.34 8 ALA A CA 7
ATOM 10483 C C . ALA A 1 8 ? 11.256 -11.875 -4.972 1.00 60.24 8 ALA A C 7
ATOM 10484 O O . ALA A 1 8 ? 10.058 -11.596 -4.978 1.00 14.22 8 ALA A O 7
ATOM 10491 N N . PHE A 1 9 ? 11.713 -13.108 -5.204 1.00 32.01 9 PHE A N 7
ATOM 10492 C CA . PHE A 1 9 ? 10.805 -14.230 -5.472 1.00 51.44 9 PHE A CA 7
ATOM 10493 C C . PHE A 1 9 ? 9.910 -14.472 -4.258 1.00 64.40 9 PHE A C 7
ATOM 10494 O O . PHE A 1 9 ? 8.701 -14.674 -4.387 1.00 61.22 9 PHE A O 7
ATOM 10511 N N . LEU A 1 10 ? 10.516 -14.419 -3.079 1.00 11.31 10 LEU A N 7
ATOM 10512 C CA . LEU A 1 10 ? 9.798 -14.636 -1.827 1.00 65.43 10 LEU A CA 7
ATOM 10513 C C . LEU A 1 10 ? 8.717 -13.571 -1.621 1.00 12.34 10 LEU A C 7
ATOM 10514 O O . LEU A 1 10 ? 7.563 -13.895 -1.340 1.00 22.41 10 LEU A O 7
ATOM 10530 N N . ALA A 1 11 ? 9.095 -12.302 -1.763 1.00 51.23 11 ALA A N 7
ATOM 10531 C CA . ALA A 1 11 ? 8.141 -11.194 -1.684 1.00 43.20 11 ALA A CA 7
ATOM 10532 C C . ALA A 1 11 ? 7.002 -11.380 -2.689 1.00 60.02 11 ALA A C 7
ATOM 10533 O O . ALA A 1 11 ? 5.837 -11.118 -2.378 1.00 21.33 11 ALA A O 7
ATOM 10540 N N . LYS A 1 12 ? 7.348 -11.837 -3.893 1.00 75.22 12 LYS A N 7
ATOM 10541 C CA . LYS A 1 12 ? 6.356 -12.126 -4.924 1.00 3.03 12 LYS A CA 7
ATOM 10542 C C . LYS A 1 12 ? 5.356 -13.168 -4.421 1.00 75.15 12 LYS A C 7
ATOM 10543 O O . LYS A 1 12 ? 4.148 -13.006 -4.587 1.00 72.25 12 LYS A O 7
ATOM 10562 N N . ILE A 1 13 ? 5.871 -14.226 -3.792 1.00 44.14 13 ILE A N 7
ATOM 10563 C CA . ILE A 1 13 ? 5.023 -15.277 -3.221 1.00 31.13 13 ILE A CA 7
ATOM 10564 C C . ILE A 1 13 ? 4.093 -14.696 -2.157 1.00 54.15 13 ILE A C 7
ATOM 10565 O O . ILE A 1 13 ? 2.890 -14.964 -2.150 1.00 11.24 13 ILE A O 7
ATOM 10581 N N . ALA A 1 14 ? 4.664 -13.889 -1.266 1.00 10.43 14 ALA A N 7
ATOM 10582 C CA . ALA A 1 14 ? 3.913 -13.277 -0.177 1.00 65.03 14 ALA A CA 7
ATOM 10583 C C . ALA A 1 14 ? 2.763 -12.425 -0.713 1.00 45.24 14 ALA A C 7
ATOM 10584 O O . ALA A 1 14 ? 1.625 -12.556 -0.268 1.00 22.51 14 ALA A O 7
ATOM 10591 N N . ALA A 1 15 ? 3.064 -11.564 -1.680 1.00 74.24 15 ALA A N 7
ATOM 10592 C CA . ALA A 1 15 ? 2.057 -10.688 -2.278 1.00 32.11 15 ALA A CA 7
ATOM 10593 C C . ALA A 1 15 ? 1.024 -11.502 -3.057 1.00 51.43 15 ALA A C 7
ATOM 10594 O O . ALA A 1 15 ? -0.175 -11.229 -3.000 1.00 74.42 15 ALA A O 7
ATOM 10601 N N . TRP A 1 16 ? 1.515 -12.506 -3.775 1.00 42.31 16 TRP A N 7
ATOM 10602 C CA . TRP A 1 16 ? 0.678 -13.418 -4.553 1.00 14.44 16 TRP A CA 7
ATOM 10603 C C . TRP A 1 16 ? -0.389 -14.067 -3.666 1.00 61.31 16 TRP A C 7
ATOM 10604 O O . TRP A 1 16 ? -1.575 -14.097 -4.011 1.00 4.24 16 TRP A O 7
ATOM 10625 N N . LEU A 1 17 ? 0.042 -14.565 -2.516 1.00 61.21 17 LEU A N 7
ATOM 10626 C CA . LEU A 1 17 ? -0.857 -15.197 -1.555 1.00 62.45 17 LEU A CA 7
ATOM 10627 C C . LEU A 1 17 ? -1.752 -14.169 -0.860 1.00 2.03 17 LEU A C 7
ATOM 10628 O O . LEU A 1 17 ? -2.977 -14.326 -0.815 1.00 1.20 17 LEU A O 7
ATOM 10644 N N . ASN A 1 18 ? -1.134 -13.118 -0.336 1.00 65.13 18 ASN A N 7
ATOM 10645 C CA . ASN A 1 18 ? -1.843 -12.112 0.456 1.00 45.11 18 ASN A CA 7
ATOM 10646 C C . ASN A 1 18 ? -2.934 -11.441 -0.385 1.00 52.24 18 ASN A C 7
ATOM 10647 O O . ASN A 1 18 ? -3.994 -11.082 0.128 1.00 12.31 18 ASN A O 7
ATOM 10658 N N . ALA A 1 19 ? -2.671 -11.291 -1.681 1.00 61.24 19 ALA A N 7
ATOM 10659 C CA . ALA A 1 19 ? -3.637 -10.691 -2.600 1.00 24.21 19 ALA A CA 7
ATOM 10660 C C . ALA A 1 19 ? -4.904 -11.538 -2.678 1.00 11.54 19 ALA A C 7
ATOM 10661 O O . ALA A 1 19 ? -6.021 -11.013 -2.694 1.00 11.42 19 ALA A O 7
ATOM 10668 N N . GLY A 1 20 ? -4.720 -12.857 -2.710 1.00 74.52 20 GLY A N 7
ATOM 10669 C CA . GLY A 1 20 ? -5.844 -13.771 -2.805 1.00 23.12 20 GLY A CA 7
ATOM 10670 C C . GLY A 1 20 ? -6.484 -14.039 -1.457 1.00 55.43 20 GLY A C 7
ATOM 10671 O O . GLY A 1 20 ? -7.650 -14.440 -1.381 1.00 43.31 20 GLY A O 7
ATOM 10675 N N . TYR A 1 21 ? -5.718 -13.830 -0.389 1.00 62.21 21 TYR A N 7
ATOM 10676 C CA . TYR A 1 21 ? -6.209 -14.044 0.969 1.00 10.20 21 TYR A CA 7
ATOM 10677 C C . TYR A 1 21 ? -5.804 -12.899 1.899 1.00 4.45 21 TYR A C 7
ATOM 10678 O O . TYR A 1 21 ? -4.892 -13.047 2.713 1.00 64.21 21 TYR A O 7
ATOM 10696 N N . PRO A 1 22 ? -6.467 -11.734 1.787 1.00 33.03 22 PRO A N 7
ATOM 10697 C CA . PRO A 1 22 ? -6.230 -10.605 2.694 1.00 62.52 22 PRO A CA 7
ATOM 10698 C C . PRO A 1 22 ? -6.893 -10.836 4.054 1.00 1.51 22 PRO A C 7
ATOM 10699 O O . PRO A 1 22 ? -6.495 -10.258 5.065 1.00 55.41 22 PRO A O 7
ATOM 10710 N N . GLU A 1 23 ? -7.908 -11.694 4.054 1.00 61.20 23 GLU A N 7
ATOM 10711 C CA . GLU A 1 23 ? -8.652 -12.041 5.264 1.00 14.11 23 GLU A CA 7
ATOM 10712 C C . GLU A 1 23 ? -8.086 -13.308 5.910 1.00 1.14 23 GLU A C 7
ATOM 10713 O O . GLU A 1 23 ? -8.226 -13.522 7.117 1.00 3.25 23 GLU A O 7
ATOM 10725 N N . GLY A 1 24 ? -7.451 -14.146 5.095 1.00 55.34 24 GLY A N 7
ATOM 10726 C CA . GLY A 1 24 ? -6.904 -15.403 5.577 1.00 5.42 24 GLY A CA 7
ATOM 10727 C C . GLY A 1 24 ? -7.366 -16.578 4.736 1.00 72.15 24 GLY A C 7
ATOM 10728 O O . GLY A 1 24 ? -8.326 -16.459 3.969 1.00 1.40 24 GLY A O 7
ATOM 10732 N N . VAL A 1 25 ? -6.685 -17.709 4.871 1.00 31.52 25 VAL A N 7
ATOM 10733 C CA . VAL A 1 25 ? -7.014 -18.909 4.107 1.00 42.05 25 VAL A CA 7
ATOM 10734 C C . VAL A 1 25 ? -7.701 -19.935 5.014 1.00 51.00 25 VAL A C 7
ATOM 10735 O O . VAL A 1 25 ? -7.212 -20.204 6.113 1.00 41.02 25 VAL A O 7
ATOM 10748 N N . PRO A 1 26 ? -8.841 -20.512 4.585 1.00 73.25 26 PRO A N 7
ATOM 10749 C CA . PRO A 1 26 ? -9.515 -21.577 5.340 1.00 54.21 26 PRO A CA 7
ATOM 10750 C C . PRO A 1 26 ? -8.766 -22.911 5.217 1.00 64.34 26 PRO A C 7
ATOM 10751 O O . PRO A 1 26 ? -8.035 -23.127 4.249 1.00 2.12 26 PRO A O 7
ATOM 10762 N N . GLY A 1 27 ? -8.963 -23.799 6.192 1.00 3.45 27 GLY A N 7
ATOM 10763 C CA . GLY A 1 27 ? -8.247 -25.075 6.239 1.00 3.53 27 GLY A CA 7
ATOM 10764 C C . GLY A 1 27 ? -8.289 -25.864 4.930 1.00 40.15 27 GLY A C 7
ATOM 10765 O O . GLY A 1 27 ? -7.227 -26.213 4.381 1.00 54.14 27 GLY A O 7
ATOM 10769 N N . PRO A 1 28 ? -9.507 -26.158 4.401 1.00 4.10 28 PRO A N 7
ATOM 10770 C CA . PRO A 1 28 ? -9.684 -26.933 3.156 1.00 31.40 28 PRO A CA 7
ATOM 10771 C C . PRO A 1 28 ? -8.966 -26.308 1.958 1.00 1.42 28 PRO A C 7
ATOM 10772 O O . PRO A 1 28 ? -8.835 -26.938 0.907 1.00 5.10 28 PRO A O 7
ATOM 10783 N N . ASP A 1 29 ? -8.530 -25.063 2.112 1.00 63.12 29 ASP A N 7
ATOM 10784 C CA . ASP A 1 29 ? -7.751 -24.383 1.080 1.00 75.13 29 ASP A CA 7
ATOM 10785 C C . ASP A 1 29 ? -6.280 -24.311 1.489 1.00 41.35 29 ASP A C 7
ATOM 10786 O O . ASP A 1 29 ? -5.393 -24.374 0.642 1.00 20.04 29 ASP A O 7
ATOM 10795 N N . ARG A 1 30 ? -6.032 -24.212 2.797 1.00 54.40 30 ARG A N 7
ATOM 10796 C CA . ARG A 1 30 ? -4.670 -24.118 3.326 1.00 24.35 30 ARG A CA 7
ATOM 10797 C C . ARG A 1 30 ? -3.869 -25.373 3.017 1.00 11.25 30 ARG A C 7
ATOM 10798 O O . ARG A 1 30 ? -2.779 -25.295 2.447 1.00 45.02 30 ARG A O 7
ATOM 10819 N N . VAL A 1 31 ? -4.411 -26.534 3.393 1.00 12.44 31 VAL A N 7
ATOM 10820 C CA . VAL A 1 31 ? -3.666 -27.790 3.241 1.00 14.30 31 VAL A CA 7
ATOM 10821 C C . VAL A 1 31 ? -3.260 -28.026 1.774 1.00 1.22 31 VAL A C 7
ATOM 10822 O O . VAL A 1 31 ? -2.089 -28.289 1.492 1.00 3.34 31 VAL A O 7
ATOM 10835 N N . PRO A 1 32 ? -4.205 -27.929 0.811 1.00 64.13 32 PRO A N 7
ATOM 10836 C CA . PRO A 1 32 ? -3.880 -28.064 -0.616 1.00 15.21 32 PRO A CA 7
ATOM 10837 C C . PRO A 1 32 ? -3.015 -26.910 -1.136 1.00 21.04 32 PRO A C 7
ATOM 10838 O O . PRO A 1 32 ? -2.203 -27.107 -2.044 1.00 13.40 32 PRO A O 7
ATOM 10849 N N . LEU A 1 33 ? -3.196 -25.710 -0.572 1.00 51.45 33 LEU A N 7
ATOM 10850 C CA . LEU A 1 33 ? -2.385 -24.552 -0.958 1.00 71.25 33 LEU A CA 7
ATOM 10851 C C . LEU A 1 33 ? -0.914 -24.870 -0.746 1.00 22.31 33 LEU A C 7
ATOM 10852 O O . LEU A 1 33 ? -0.087 -24.678 -1.642 1.00 14.43 33 LEU A O 7
ATOM 10868 N N . LEU A 1 34 ? -0.601 -25.381 0.436 1.00 52.24 34 LEU A N 7
ATOM 10869 C CA . LEU A 1 34 ? 0.764 -25.753 0.766 1.00 54.12 34 LEU A CA 7
ATOM 10870 C C . LEU A 1 34 ? 1.194 -26.976 -0.019 1.00 50.24 34 LEU A C 7
ATOM 10871 O O . LEU A 1 34 ? 2.333 -27.054 -0.469 1.00 13.00 34 LEU A O 7
ATOM 10887 N N . ALA A 1 35 ? 0.283 -27.932 -0.178 1.00 22.33 35 ALA A N 7
ATOM 10888 C CA . ALA A 1 35 ? 0.583 -29.142 -0.933 1.00 2.14 35 ALA A CA 7
ATOM 10889 C C . ALA A 1 35 ? 1.104 -28.782 -2.322 1.00 71.13 35 ALA A C 7
ATOM 10890 O O . ALA A 1 35 ? 2.087 -29.346 -2.798 1.00 71.44 35 ALA A O 7
ATOM 10897 N N . LEU A 1 36 ? 0.429 -27.830 -2.953 1.00 60.32 36 LEU A N 7
ATOM 10898 C CA . LEU A 1 36 ? 0.809 -27.330 -4.270 1.00 5.22 36 LEU A CA 7
ATOM 10899 C C . LEU A 1 36 ? 2.093 -26.491 -4.186 1.00 32.42 36 LEU A C 7
ATOM 10900 O O . LEU A 1 36 ? 3.022 -26.669 -4.978 1.00 24.53 36 LEU A O 7
ATOM 10916 N N . LEU A 1 37 ? 2.133 -25.590 -3.209 1.00 22.00 37 LEU A N 7
ATOM 10917 C CA . LEU A 1 37 ? 3.218 -24.615 -3.066 1.00 0.21 37 LEU A CA 7
ATOM 10918 C C . LEU A 1 37 ? 4.569 -25.292 -2.791 1.00 50.35 37 LEU A C 7
ATOM 10919 O O . LEU A 1 37 ? 5.548 -25.059 -3.505 1.00 73.01 37 LEU A O 7
ATOM 10935 N N . THR A 1 38 ? 4.602 -26.149 -1.774 1.00 10.21 38 THR A N 7
ATOM 10936 C CA . THR A 1 38 ? 5.859 -26.710 -1.263 1.00 5.04 38 THR A CA 7
ATOM 10937 C C . THR A 1 38 ? 6.529 -27.647 -2.264 1.00 62.54 38 THR A C 7
ATOM 10938 O O . THR A 1 38 ? 7.673 -28.062 -2.059 1.00 50.11 38 THR A O 7
ATOM 10949 N N . ARG A 1 39 ? 5.819 -27.987 -3.338 1.00 14.25 39 ARG A N 7
ATOM 10950 C CA . ARG A 1 39 ? 6.357 -28.883 -4.355 1.00 24.04 39 ARG A CA 7
ATOM 10951 C C . ARG A 1 39 ? 7.694 -28.365 -4.892 1.00 71.34 39 ARG A C 7
ATOM 10952 O O . ARG A 1 39 ? 8.690 -29.091 -4.919 1.00 72.22 39 ARG A O 7
ATOM 10973 N N . ARG A 1 40 ? 7.715 -27.101 -5.309 1.00 53.35 40 ARG A N 7
ATOM 10974 C CA . ARG A 1 40 ? 8.904 -26.511 -5.906 1.00 42.31 40 ARG A CA 7
ATOM 10975 C C . ARG A 1 40 ? 9.671 -25.618 -4.926 1.00 74.53 40 ARG A C 7
ATOM 10976 O O . ARG A 1 40 ? 10.901 -25.660 -4.893 1.00 12.24 40 ARG A O 7
ATOM 10997 N N . LEU A 1 41 ? 8.956 -24.825 -4.122 1.00 34.24 41 LEU A N 7
ATOM 10998 C CA . LEU A 1 41 ? 9.614 -23.935 -3.159 1.00 61.12 41 LEU A CA 7
ATOM 10999 C C . LEU A 1 41 ? 10.347 -24.741 -2.088 1.00 73.41 41 LEU A C 7
ATOM 11000 O O . LEU A 1 41 ? 9.841 -25.754 -1.606 1.00 54.35 41 LEU A O 7
ATOM 11016 N N . THR A 1 42 ? 11.535 -24.275 -1.726 1.00 74.31 42 THR A N 7
ATOM 11017 C CA . THR A 1 42 ? 12.335 -24.915 -0.691 1.00 41.11 42 THR A CA 7
ATOM 11018 C C . THR A 1 42 ? 11.729 -24.665 0.688 1.00 41.00 42 THR A C 7
ATOM 11019 O O . THR A 1 42 ? 10.907 -23.755 0.860 1.00 32.31 42 THR A O 7
ATOM 11030 N N . ASN A 1 43 ? 12.136 -25.463 1.675 1.00 61.44 43 ASN A N 7
ATOM 11031 C CA . ASN A 1 43 ? 11.670 -25.276 3.048 1.00 23.11 43 ASN A CA 7
ATOM 11032 C C . ASN A 1 43 ? 12.093 -23.900 3.560 1.00 72.30 43 ASN A C 7
ATOM 11033 O O . ASN A 1 43 ? 11.348 -23.231 4.281 1.00 71.12 43 ASN A O 7
ATOM 11044 N N . ASP A 1 44 ? 13.287 -23.476 3.156 1.00 0.21 44 ASP A N 7
ATOM 11045 C CA . ASP A 1 44 ? 13.803 -22.163 3.525 1.00 22.12 44 ASP A CA 7
ATOM 11046 C C . ASP A 1 44 ? 12.891 -21.058 2.998 1.00 42.40 44 ASP A C 7
ATOM 11047 O O . ASP A 1 44 ? 12.587 -20.098 3.710 1.00 60.34 44 ASP A O 7
ATOM 11056 N N . GLU A 1 45 ? 12.451 -21.209 1.751 1.00 2.43 45 GLU A N 7
ATOM 11057 C CA . GLU A 1 45 ? 11.588 -20.222 1.116 1.00 12.41 45 GLU A CA 7
ATOM 11058 C C . GLU A 1 45 ? 10.203 -20.179 1.766 1.00 74.32 45 GLU A C 7
ATOM 11059 O O . GLU A 1 45 ? 9.735 -19.107 2.168 1.00 52.21 45 GLU A O 7
ATOM 11071 N N . ILE A 1 46 ? 9.548 -21.335 1.887 1.00 40.25 46 ILE A N 7
ATOM 11072 C CA . ILE A 1 46 ? 8.221 -21.386 2.504 1.00 2.42 46 ILE A CA 7
ATOM 11073 C C . ILE A 1 46 ? 8.279 -20.776 3.909 1.00 23.22 46 ILE A C 7
ATOM 11074 O O . ILE A 1 46 ? 7.386 -20.022 4.300 1.00 2.24 46 ILE A O 7
ATOM 11090 N N . LYS A 1 47 ? 9.336 -21.093 4.661 1.00 61.14 47 LYS A N 7
ATOM 11091 C CA . LYS A 1 47 ? 9.540 -20.484 5.976 1.00 33.02 47 LYS A CA 7
ATOM 11092 C C . LYS A 1 47 ? 9.718 -18.976 5.854 1.00 44.41 47 LYS A C 7
ATOM 11093 O O . LYS A 1 47 ? 9.124 -18.216 6.615 1.00 14.11 47 LYS A O 7
ATOM 11112 N N . ALA A 1 48 ? 10.540 -18.554 4.894 1.00 32.32 48 ALA A N 7
ATOM 11113 C CA . ALA A 1 48 ? 10.800 -17.131 4.673 1.00 3.50 48 ALA A CA 7
ATOM 11114 C C . ALA A 1 48 ? 9.488 -16.375 4.477 1.00 23.32 48 ALA A C 7
ATOM 11115 O O . ALA A 1 48 ? 9.344 -15.234 4.925 1.00 52.32 48 ALA A O 7
ATOM 11122 N N . ILE A 1 49 ? 8.530 -17.032 3.825 1.00 73.51 49 ILE A N 7
ATOM 11123 C CA . ILE A 1 49 ? 7.190 -16.473 3.658 1.00 11.34 49 ILE A CA 7
ATOM 11124 C C . ILE A 1 49 ? 6.546 -16.218 5.019 1.00 32.52 49 ILE A C 7
ATOM 11125 O O . ILE A 1 49 ? 5.969 -15.154 5.257 1.00 25.45 49 ILE A O 7
ATOM 11141 N N . ALA A 1 50 ? 6.684 -17.183 5.922 1.00 21.02 50 ALA A N 7
ATOM 11142 C CA . ALA A 1 50 ? 6.114 -17.072 7.262 1.00 1.35 50 ALA A CA 7
ATOM 11143 C C . ALA A 1 50 ? 6.789 -15.937 8.015 1.00 3.30 50 ALA A C 7
ATOM 11144 O O . ALA A 1 50 ? 6.129 -15.068 8.581 1.00 40.12 50 ALA A O 7
ATOM 11151 N N . GLU A 1 51 ? 8.113 -15.951 7.971 1.00 14.35 51 GLU A N 7
ATOM 11152 C CA . GLU A 1 51 ? 8.950 -14.968 8.648 1.00 45.45 51 GLU A CA 7
ATOM 11153 C C . GLU A 1 51 ? 8.606 -13.547 8.188 1.00 61.23 51 GLU A C 7
ATOM 11154 O O . GLU A 1 51 ? 8.659 -12.592 8.970 1.00 40.34 51 GLU A O 7
ATOM 11166 N N . ASP A 1 52 ? 8.255 -13.412 6.915 1.00 54.12 52 ASP A N 7
ATOM 11167 C CA . ASP A 1 52 ? 7.878 -12.117 6.356 1.00 62.53 52 ASP A CA 7
ATOM 11168 C C . ASP A 1 52 ? 6.465 -11.727 6.801 1.00 5.34 52 ASP A C 7
ATOM 11169 O O . ASP A 1 52 ? 6.243 -10.628 7.315 1.00 13.14 52 ASP A O 7
ATOM 11178 N N . LEU A 1 53 ? 5.526 -12.658 6.632 1.00 34.00 53 LEU A N 7
ATOM 11179 C CA . LEU A 1 53 ? 4.104 -12.404 6.888 1.00 31.15 53 LEU A CA 7
ATOM 11180 C C . LEU A 1 53 ? 3.805 -12.152 8.367 1.00 63.44 53 LEU A C 7
ATOM 11181 O O . LEU A 1 53 ? 2.992 -11.288 8.691 1.00 24.44 53 LEU A O 7
ATOM 11197 N N . GLU A 1 54 ? 4.470 -12.890 9.256 1.00 42.35 54 GLU A N 7
ATOM 11198 C CA . GLU A 1 54 ? 4.155 -12.849 10.691 1.00 71.35 54 GLU A CA 7
ATOM 11199 C C . GLU A 1 54 ? 4.250 -11.428 11.250 1.00 51.43 54 GLU A C 7
ATOM 11200 O O . GLU A 1 54 ? 3.560 -11.086 12.208 1.00 2.04 54 GLU A O 7
ATOM 11212 N N . LYS A 1 55 ? 5.098 -10.605 10.643 1.00 30.13 55 LYS A N 7
ATOM 11213 C CA . LYS A 1 55 ? 5.274 -9.225 11.090 1.00 60.30 55 LYS A CA 7
ATOM 11214 C C . LYS A 1 55 ? 4.022 -8.395 10.792 1.00 11.44 55 LYS A C 7
ATOM 11215 O O . LYS A 1 55 ? 3.716 -7.441 11.510 1.00 63.12 55 LYS A O 7
ATOM 11234 N N . ARG A 1 56 ? 3.305 -8.776 9.736 1.00 63.50 56 ARG A N 7
ATOM 11235 C CA . ARG A 1 56 ? 2.038 -8.131 9.374 1.00 74.04 56 ARG A CA 7
ATOM 11236 C C . ARG A 1 56 ? 0.882 -8.810 10.099 1.00 1.10 56 ARG A C 7
ATOM 11237 O O . ARG A 1 56 ? -0.123 -8.180 10.441 1.00 45.04 56 ARG A O 7
ATOM 11258 N N . ALA A 1 57 ? 1.040 -10.111 10.314 1.00 75.53 57 ALA A N 7
ATOM 11259 C CA . ALA A 1 57 ? -0.015 -10.946 10.864 1.00 40.24 57 ALA A CA 7
ATOM 11260 C C . ALA A 1 57 ? -0.198 -10.704 12.353 1.00 71.25 57 ALA A C 7
ATOM 11261 O O . ALA A 1 57 ? 0.731 -10.292 13.053 1.00 53.35 57 ALA A O 7
ATOM 11268 N N . HIS A 1 58 ? -1.401 -10.989 12.833 1.00 23.12 58 HIS A N 7
ATOM 11269 C CA . HIS A 1 58 ? -1.714 -10.901 14.253 1.00 21.31 58 HIS A CA 7
ATOM 11270 C C . HIS A 1 58 ? -1.530 -12.274 14.888 1.00 2.53 58 HIS A C 7
ATOM 11271 O O . HIS A 1 58 ? -2.171 -12.611 15.889 1.00 62.41 58 HIS A O 7
ATOM 11286 N N . PHE A 1 59 ? -0.623 -13.048 14.288 1.00 45.53 59 PHE A N 7
ATOM 11287 C CA . PHE A 1 59 ? -0.310 -14.404 14.730 1.00 61.11 59 PHE A CA 7
ATOM 11288 C C . PHE A 1 59 ? -1.542 -15.298 14.591 1.00 4.21 59 PHE A C 7
ATOM 11289 O O . PHE A 1 59 ? -1.824 -16.150 15.437 1.00 51.30 59 PHE A O 7
ATOM 11306 N N . ASP A 1 60 ? -2.254 -15.087 13.489 1.00 3.23 60 ASP A N 7
ATOM 11307 C CA . ASP A 1 60 ? -3.450 -15.848 13.151 1.00 22.13 60 ASP A CA 7
ATOM 11308 C C . ASP A 1 60 ? -3.138 -17.341 13.084 1.00 20.41 60 ASP A C 7
ATOM 11309 O O . ASP A 1 60 ? -2.007 -17.738 12.803 1.00 31.31 60 ASP A O 7
ATOM 11318 N N . HIS A 1 61 ? -4.155 -18.165 13.305 1.00 13.11 61 HIS A N 7
ATOM 11319 C CA . HIS A 1 61 ? -3.996 -19.622 13.278 1.00 64.41 61 HIS A CA 7
ATOM 11320 C C . HIS A 1 61 ? -4.080 -20.162 11.846 1.00 11.03 61 HIS A C 7
ATOM 11321 O O . HIS A 1 61 ? -4.439 -21.321 11.626 1.00 35.12 61 HIS A O 7
ATOM 11336 N N . ILE A 1 62 ? -3.728 -19.320 10.882 1.00 73.14 62 ILE A N 7
ATOM 11337 C CA . ILE A 1 62 ? -3.651 -19.717 9.476 1.00 65.44 62 ILE A CA 7
ATOM 11338 C C . ILE A 1 62 ? -2.206 -20.064 9.108 1.00 41.11 62 ILE A C 7
ATOM 11339 O O . ILE A 1 62 ? -1.864 -20.152 7.929 1.00 32.13 62 ILE A O 7
ATOM 11355 N N . ASP A 1 63 ? -1.383 -20.247 10.151 1.00 1.43 63 ASP A N 7
ATOM 11356 C CA . ASP A 1 63 ? 0.055 -20.530 10.025 1.00 15.25 63 ASP A CA 7
ATOM 11357 C C . ASP A 1 63 ? 0.370 -21.444 8.840 1.00 43.10 63 ASP A C 7
ATOM 11358 O O . ASP A 1 63 ? -0.221 -22.505 8.687 1.00 22.32 63 ASP A O 7
ATOM 11367 N N . ILE A 1 64 ? 1.328 -21.016 8.026 1.00 35.01 64 ILE A N 7
ATOM 11368 C CA . ILE A 1 64 ? 1.703 -21.713 6.795 1.00 74.34 64 ILE A CA 7
ATOM 11369 C C . ILE A 1 64 ? 2.502 -22.990 7.076 1.00 73.52 64 ILE A C 7
ATOM 11370 O O . ILE A 1 64 ? 2.352 -23.998 6.380 1.00 13.12 64 ILE A O 7
ATOM 11386 N N . GLY A 1 65 ? 3.332 -22.946 8.112 1.00 24.22 65 GLY A N 7
ATOM 11387 C CA . GLY A 1 65 ? 4.190 -24.073 8.443 1.00 1.30 65 GLY A CA 7
ATOM 11388 C C . GLY A 1 65 ? 3.417 -25.318 8.858 1.00 31.50 65 GLY A C 7
ATOM 11389 O O . GLY A 1 65 ? 3.746 -26.426 8.434 1.00 64.12 65 GLY A O 7
ATOM 11393 N N . VAL A 1 66 ? 2.384 -25.134 9.682 1.00 52.41 66 VAL A N 7
ATOM 11394 C CA . VAL A 1 66 ? 1.622 -26.261 10.228 1.00 10.01 66 VAL A CA 7
ATOM 11395 C C . VAL A 1 66 ? 1.033 -27.136 9.113 1.00 22.33 66 VAL A C 7
ATOM 11396 O O . VAL A 1 66 ? 0.972 -28.362 9.246 1.00 54.21 66 VAL A O 7
ATOM 11409 N N . LEU A 1 67 ? 0.621 -26.510 8.011 1.00 55.10 67 LEU A N 7
ATOM 11410 C CA . LEU A 1 67 ? 0.036 -27.248 6.892 1.00 53.21 67 LEU A CA 7
ATOM 11411 C C . LEU A 1 67 ? 0.994 -28.326 6.391 1.00 52.34 67 LEU A C 7
ATOM 11412 O O . LEU A 1 67 ? 0.575 -29.452 6.122 1.00 51.42 67 LEU A O 7
ATOM 11428 N N . ILE A 1 68 ? 2.282 -27.988 6.303 1.00 31.54 68 ILE A N 7
ATOM 11429 C CA . ILE A 1 68 ? 3.291 -28.930 5.818 1.00 2.51 68 ILE A CA 7
ATOM 11430 C C . ILE A 1 68 ? 3.346 -30.166 6.712 1.00 51.44 68 ILE A C 7
ATOM 11431 O O . ILE A 1 68 ? 3.542 -31.286 6.232 1.00 60.32 68 ILE A O 7
ATOM 11447 N N . THR A 1 69 ? 3.137 -29.961 8.008 1.00 24.31 69 THR A N 7
ATOM 11448 C CA . THR A 1 69 ? 3.205 -31.044 8.976 1.00 33.41 69 THR A CA 7
ATOM 11449 C C . THR A 1 69 ? 2.038 -32.009 8.762 1.00 42.44 69 THR A C 7
ATOM 11450 O O . THR A 1 69 ? 2.151 -33.212 9.002 1.00 21.42 69 THR A O 7
ATOM 11461 N N . GLN A 1 70 ? 0.924 -31.463 8.287 1.00 34.14 70 GLN A N 7
ATOM 11462 C CA . GLN A 1 70 ? -0.257 -32.258 7.975 1.00 71.34 70 GLN A CA 7
ATOM 11463 C C . GLN A 1 70 ? -0.051 -32.992 6.648 1.00 10.03 70 GLN A C 7
ATOM 11464 O O . GLN A 1 70 ? -0.221 -34.206 6.563 1.00 34.11 70 GLN A O 7
ATOM 11478 N N . MET A 1 71 ? 0.358 -32.237 5.630 1.00 14.01 71 MET A N 7
ATOM 11479 C CA . MET A 1 71 ? 0.587 -32.767 4.280 1.00 13.13 71 MET A CA 7
ATOM 11480 C C . MET A 1 71 ? 1.594 -33.913 4.282 1.00 21.22 71 MET A C 7
ATOM 11481 O O . MET A 1 71 ? 1.390 -34.936 3.624 1.00 40.43 71 MET A O 7
ATOM 11495 N N . THR A 1 72 ? 2.692 -33.717 5.004 1.00 74.35 72 THR A N 7
ATOM 11496 C CA . THR A 1 72 ? 3.796 -34.670 5.009 1.00 54.12 72 THR A CA 7
ATOM 11497 C C . THR A 1 72 ? 3.328 -36.032 5.521 1.00 21.40 72 THR A C 7
ATOM 11498 O O . THR A 1 72 ? 3.910 -37.069 5.193 1.00 10.21 72 THR A O 7
ATOM 11509 N N . ASP A 1 73 ? 2.260 -36.014 6.308 1.00 14.31 73 ASP A N 7
ATOM 11510 C CA . ASP A 1 73 ? 1.717 -37.228 6.894 1.00 73.20 73 ASP A CA 7
ATOM 11511 C C . ASP A 1 73 ? 0.567 -37.758 6.042 1.00 63.12 73 ASP A C 7
ATOM 11512 O O . ASP A 1 73 ? 0.539 -38.938 5.680 1.00 62.50 73 ASP A O 7
ATOM 11521 N N . GLU A 1 74 ? -0.372 -36.876 5.718 1.00 53.04 74 GLU A N 7
ATOM 11522 C CA . GLU A 1 74 ? -1.522 -37.227 4.897 1.00 13.52 74 GLU A CA 7
ATOM 11523 C C . GLU A 1 74 ? -1.968 -36.022 4.067 1.00 52.34 74 GLU A C 7
ATOM 11524 O O . GLU A 1 74 ? -2.382 -34.997 4.614 1.00 43.45 74 GLU A O 7
ATOM 11536 N N . MET A 1 75 ? -1.859 -36.143 2.744 1.00 3.01 75 MET A N 7
ATOM 11537 C CA . MET A 1 75 ? -2.246 -35.065 1.832 1.00 44.15 75 MET A CA 7
ATOM 11538 C C . MET A 1 75 ? -3.771 -34.913 1.792 1.00 2.42 75 MET A C 7
ATOM 11539 O O . MET A 1 75 ? -4.498 -35.867 2.076 1.00 23.31 75 MET A O 7
ATOM 11553 N N . PRO A 1 76 ? -4.280 -33.709 1.438 1.00 3.41 76 PRO A N 7
ATOM 11554 C CA . PRO A 1 76 ? -5.723 -33.420 1.446 1.00 54.22 76 PRO A CA 7
ATOM 11555 C C . PRO A 1 76 ? -6.482 -34.054 0.263 1.00 61.51 76 PRO A C 7
ATOM 11556 O O . PRO A 1 76 ? -6.807 -35.243 0.292 1.00 1.43 76 PRO A O 7
ATOM 11567 N N . ARG A 1 77 ? -6.750 -33.259 -0.780 1.00 42.15 77 ARG A N 7
ATOM 11568 C CA . ARG A 1 77 ? -7.539 -33.708 -1.926 1.00 24.23 77 ARG A CA 7
ATOM 11569 C C . ARG A 1 77 ? -7.026 -33.075 -3.210 1.00 64.03 77 ARG A C 7
ATOM 11570 O O . ARG A 1 77 ? -6.575 -31.927 -3.209 1.00 31.21 77 ARG A O 7
ATOM 11591 N N . GLU A 1 78 ? -7.134 -33.812 -4.304 1.00 43.11 78 GLU A N 7
ATOM 11592 C CA . GLU A 1 78 ? -6.740 -33.308 -5.616 1.00 10.22 78 GLU A CA 7
ATOM 11593 C C . GLU A 1 78 ? -7.680 -32.186 -6.037 1.00 23.31 78 GLU A C 7
ATOM 11594 O O . GLU A 1 78 ? -7.237 -31.119 -6.461 1.00 30.35 78 GLU A O 7
ATOM 11606 N N . GLU A 1 79 ? -8.981 -32.435 -5.887 1.00 61.41 79 GLU A N 7
ATOM 11607 C CA . GLU A 1 79 ? -9.999 -31.463 -6.237 1.00 62.11 79 GLU A CA 7
ATOM 11608 C C . GLU A 1 79 ? -9.800 -30.168 -5.455 1.00 42.33 79 GLU A C 7
ATOM 11609 O O . GLU A 1 79 ? -10.067 -29.081 -5.954 1.00 30.53 79 GLU A O 7
ATOM 11621 N N . ASP A 1 80 ? -9.323 -30.290 -4.226 1.00 22.20 80 ASP A N 7
ATOM 11622 C CA . ASP A 1 80 ? -9.052 -29.123 -3.397 1.00 23.21 80 ASP A CA 7
ATOM 11623 C C . ASP A 1 80 ? -7.787 -28.416 -3.878 1.00 50.24 80 ASP A C 7
ATOM 11624 O O . ASP A 1 80 ? -7.735 -27.183 -3.940 1.00 21.13 80 ASP A O 7
ATOM 11633 N N . ILE A 1 81 ? -6.772 -29.207 -4.243 1.00 52.33 81 ILE A N 7
ATOM 11634 C CA . ILE A 1 81 ? -5.515 -28.664 -4.765 1.00 75.11 81 ILE A CA 7
ATOM 11635 C C . ILE A 1 81 ? -5.752 -27.859 -6.045 1.00 23.01 81 ILE A C 7
ATOM 11636 O O . ILE A 1 81 ? -5.206 -26.763 -6.203 1.00 54.32 81 ILE A O 7
ATOM 11652 N N . GLU A 1 82 ? -6.575 -28.387 -6.953 1.00 20.30 82 GLU A N 7
ATOM 11653 C CA . GLU A 1 82 ? -6.854 -27.700 -8.213 1.00 13.24 82 GLU A CA 7
ATOM 11654 C C . GLU A 1 82 ? -7.617 -26.400 -7.951 1.00 5.44 82 GLU A C 7
ATOM 11655 O O . GLU A 1 82 ? -7.277 -25.351 -8.502 1.00 1.51 82 GLU A O 7
ATOM 11667 N N . ARG A 1 83 ? -8.612 -26.469 -7.068 1.00 62.13 83 ARG A N 7
ATOM 11668 C CA . ARG A 1 83 ? -9.450 -25.314 -6.754 1.00 64.02 83 ARG A CA 7
ATOM 11669 C C . ARG A 1 83 ? -8.631 -24.182 -6.148 1.00 23.45 83 ARG A C 7
ATOM 11670 O O . ARG A 1 83 ? -8.800 -23.017 -6.519 1.00 51.11 83 ARG A O 7
ATOM 11691 N N . VAL A 1 84 ? -7.743 -24.518 -5.221 1.00 60.34 84 VAL A N 7
ATOM 11692 C CA . VAL A 1 84 ? -6.930 -23.504 -4.566 1.00 41.51 84 VAL A CA 7
ATOM 11693 C C . VAL A 1 84 ? -5.881 -22.936 -5.535 1.00 42.42 84 VAL A C 7
ATOM 11694 O O . VAL A 1 84 ? -5.817 -21.723 -5.751 1.00 71.31 84 VAL A O 7
ATOM 11707 N N . ARG A 1 85 ? -5.104 -23.818 -6.165 1.00 32.12 85 ARG A N 7
ATOM 11708 C CA . ARG A 1 85 ? -4.019 -23.402 -7.050 1.00 63.21 85 ARG A CA 7
ATOM 11709 C C . ARG A 1 85 ? -4.546 -22.539 -8.199 1.00 31.04 85 ARG A C 7
ATOM 11710 O O . ARG A 1 85 ? -3.938 -21.533 -8.557 1.00 74.34 85 ARG A O 7
ATOM 11731 N N . ARG A 1 86 ? -5.690 -22.931 -8.763 1.00 54.02 86 ARG A N 7
ATOM 11732 C CA . ARG A 1 86 ? -6.285 -22.191 -9.882 1.00 61.13 86 ARG A CA 7
ATOM 11733 C C . ARG A 1 86 ? -6.709 -20.794 -9.427 1.00 43.24 86 ARG A C 7
ATOM 11734 O O . ARG A 1 86 ? -6.548 -19.812 -10.156 1.00 52.32 86 ARG A O 7
ATOM 11755 N N . HIS A 1 87 ? -7.236 -20.712 -8.205 1.00 53.04 87 HIS A N 7
ATOM 11756 C CA . HIS A 1 87 ? -7.675 -19.440 -7.636 1.00 5.31 87 HIS A CA 7
ATOM 11757 C C . HIS A 1 87 ? -6.470 -18.547 -7.379 1.00 35.45 87 HIS A C 7
ATOM 11758 O O . HIS A 1 87 ? -6.553 -17.323 -7.468 1.00 13.34 87 HIS A O 7
ATOM 11773 N N . LEU A 1 88 ? -5.354 -19.181 -7.042 1.00 42.33 88 LEU A N 7
ATOM 11774 C CA . LEU A 1 88 ? -4.087 -18.487 -6.835 1.00 61.31 88 LEU A CA 7
ATOM 11775 C C . LEU A 1 88 ? -3.474 -18.065 -8.173 1.00 10.22 88 LEU A C 7
ATOM 11776 O O . LEU A 1 88 ? -2.842 -17.008 -8.273 1.00 2.44 88 LEU A O 7
ATOM 11792 N N . ALA A 1 89 ? -3.687 -18.885 -9.199 1.00 50.41 89 ALA A N 7
ATOM 11793 C CA . ALA A 1 89 ? -3.168 -18.610 -10.540 1.00 61.34 89 ALA A CA 7
ATOM 11794 C C . ALA A 1 89 ? -3.727 -17.294 -11.076 1.00 73.12 89 ALA A C 7
ATOM 11795 O O . ALA A 1 89 ? -3.124 -16.652 -11.943 1.00 14.30 89 ALA A O 7
ATOM 11802 N N . LEU A 1 90 ? -4.890 -16.904 -10.558 1.00 4.52 90 LEU A N 7
ATOM 11803 C CA . LEU A 1 90 ? -5.522 -15.641 -10.922 1.00 63.34 90 LEU A CA 7
ATOM 11804 C C . LEU A 1 90 ? -4.650 -14.460 -10.494 1.00 72.14 90 LEU A C 7
ATOM 11805 O O . LEU A 1 90 ? -4.563 -13.447 -11.194 1.00 72.44 90 LEU A O 7
ATOM 11821 N N . GLN A 1 91 ? -4.009 -14.603 -9.334 1.00 52.33 91 GLN A N 7
ATOM 11822 C CA . GLN A 1 91 ? -3.076 -13.597 -8.838 1.00 44.25 91 GLN A CA 7
ATOM 11823 C C . GLN A 1 91 ? -1.731 -13.758 -9.538 1.00 0.14 91 GLN A C 7
ATOM 11824 O O . GLN A 1 91 ? -1.019 -12.781 -9.786 1.00 24.43 91 GLN A O 7
ATOM 11838 N N . GLY A 1 92 ? -1.395 -15.005 -9.852 1.00 11.13 92 GLY A N 7
ATOM 11839 C CA . GLY A 1 92 ? -0.158 -15.296 -10.558 1.00 34.23 92 GLY A CA 7
ATOM 11840 C C . GLY A 1 92 ? 0.292 -16.730 -10.355 1.00 75.14 92 GLY A C 7
ATOM 11841 O O . GLY A 1 92 ? -0.253 -17.445 -9.512 1.00 41.34 92 GLY A O 7
ATOM 11845 N N . TRP A 1 93 ? 1.287 -17.151 -11.130 1.00 61.24 93 TRP A N 7
ATOM 11846 C CA . TRP A 1 93 ? 1.845 -18.494 -11.013 1.00 33.44 93 TRP A CA 7
ATOM 11847 C C . TRP A 1 93 ? 3.375 -18.418 -11.011 1.00 44.25 93 TRP A C 7
ATOM 11848 O O . TRP A 1 93 ? 4.026 -18.660 -12.030 1.00 71.23 93 TRP A O 7
ATOM 11869 N N . PRO A 1 94 ? 3.965 -18.043 -9.861 1.00 44.24 94 PRO A N 7
ATOM 11870 C CA . PRO A 1 94 ? 5.414 -17.843 -9.733 1.00 44.31 94 PRO A CA 7
ATOM 11871 C C . PRO A 1 94 ? 6.184 -19.157 -9.596 1.00 13.14 94 PRO A C 7
ATOM 11872 O O . PRO A 1 94 ? 7.403 -19.191 -9.743 1.00 65.31 94 PRO A O 7
ATOM 11883 N N . LEU A 1 95 ? 5.458 -20.242 -9.333 1.00 20.13 95 LEU A N 7
ATOM 11884 C CA . LEU A 1 95 ? 6.076 -21.552 -9.113 1.00 2.45 95 LEU A CA 7
ATOM 11885 C C . LEU A 1 95 ? 6.845 -22.046 -10.341 1.00 23.05 95 LEU A C 7
ATOM 11886 O O . LEU A 1 95 ? 7.684 -22.937 -10.230 1.00 42.11 95 LEU A O 7
ATOM 11902 N N . ASP A 1 96 ? 6.551 -21.482 -11.505 1.00 4.21 96 ASP A N 7
ATOM 11903 C CA . ASP A 1 96 ? 7.179 -21.941 -12.745 1.00 41.33 96 ASP A CA 7
ATOM 11904 C C . ASP A 1 96 ? 8.303 -21.001 -13.182 1.00 64.42 96 ASP A C 7
ATOM 11905 O O . ASP A 1 96 ? 9.087 -21.325 -14.080 1.00 63.40 96 ASP A O 7
ATOM 11914 N N . ASP A 1 97 ? 8.390 -19.846 -12.525 1.00 25.14 97 ASP A N 7
ATOM 11915 C CA . ASP A 1 97 ? 9.428 -18.855 -12.813 1.00 42.42 97 ASP A CA 7
ATOM 11916 C C . ASP A 1 97 ? 10.156 -18.480 -11.527 1.00 63.11 97 ASP A C 7
ATOM 11917 O O . ASP A 1 97 ? 9.737 -17.570 -10.808 1.00 10.23 97 ASP A O 7
ATOM 11926 N N . PRO A 1 98 ? 11.247 -19.198 -11.211 1.00 61.44 98 PRO A N 7
ATOM 11927 C CA . PRO A 1 98 ? 11.983 -19.007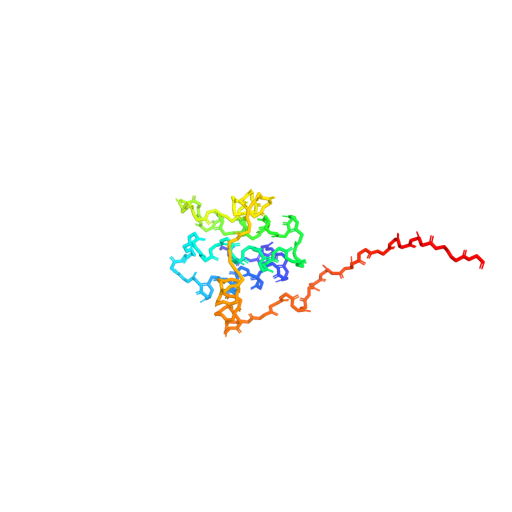 -9.965 1.00 22.22 98 PRO A CA 7
ATOM 11928 C C . PRO A 1 98 ? 13.002 -17.869 -10.043 1.00 64.45 98 PRO A C 7
ATOM 11929 O O . PRO A 1 98 ? 13.464 -17.505 -11.125 1.00 40.33 98 PRO A O 7
ATOM 11940 N N . ARG A 1 99 ? 13.331 -17.300 -8.884 1.00 2.21 99 ARG A N 7
ATOM 11941 C CA . ARG A 1 99 ? 14.386 -16.287 -8.779 1.00 74.20 99 ARG A CA 7
ATOM 11942 C C . ARG A 1 99 ? 15.697 -16.849 -9.302 1.00 12.43 99 ARG A C 7
ATOM 11943 O O . ARG A 1 99 ? 16.391 -16.233 -10.109 1.00 11.52 99 ARG A O 7
ATOM 11964 N N . ASP A 1 100 ? 16.006 -18.040 -8.830 1.00 34.03 100 ASP A N 7
ATOM 11965 C CA . ASP A 1 100 ? 17.227 -18.749 -9.223 1.00 4.54 100 ASP A CA 7
ATOM 11966 C C . ASP A 1 100 ? 16.875 -20.051 -9.934 1.00 5.05 100 ASP A C 7
ATOM 11967 O O . ASP A 1 100 ? 15.845 -20.663 -9.647 1.00 4.23 100 ASP A O 7
ATOM 11976 N N . GLY A 1 101 ? 17.737 -20.464 -10.852 1.00 74.34 101 GLY A N 7
ATOM 11977 C CA . GLY A 1 101 ? 17.490 -21.645 -11.654 1.00 25.12 101 GLY A CA 7
ATOM 11978 C C . GLY A 1 101 ? 18.778 -22.376 -11.965 1.00 52.40 101 GLY A C 7
ATOM 11979 O O . GLY A 1 101 ? 19.506 -21.996 -12.879 1.00 71.02 101 GLY A O 7
ATOM 11983 N N . GLU A 1 102 ? 19.057 -23.407 -11.177 1.00 61.22 102 GLU A N 7
ATOM 11984 C CA . GLU A 1 102 ? 20.284 -24.193 -11.300 1.00 32.33 102 GLU A CA 7
ATOM 11985 C C . GLU A 1 102 ? 20.540 -24.628 -12.748 1.00 51.53 102 GLU A C 7
ATOM 11986 O O . GLU A 1 102 ? 19.958 -25.604 -13.228 1.00 60.02 102 GLU A O 7
ATOM 11998 N N . GLU A 1 103 ? 21.398 -23.885 -13.444 1.00 70.30 103 GLU A N 7
ATOM 11999 C CA . GLU A 1 103 ? 21.792 -24.230 -14.811 1.00 12.44 103 GLU A CA 7
ATOM 12000 C C . GLU A 1 103 ? 23.250 -24.712 -14.877 1.00 42.42 103 GLU A C 7
ATOM 12001 O O . GLU A 1 103 ? 23.514 -25.803 -15.383 1.00 71.41 103 GLU A O 7
ATOM 12013 N N . PRO A 1 104 ? 24.224 -23.924 -14.355 1.00 15.24 104 PRO A N 7
ATOM 12014 C CA . PRO A 1 104 ? 25.639 -24.308 -14.378 1.00 63.11 104 PRO A CA 7
ATOM 12015 C C . PRO A 1 104 ? 25.999 -25.231 -13.214 1.00 31.14 104 PRO A C 7
ATOM 12016 O O . PRO A 1 104 ? 27.146 -25.666 -13.079 1.00 73.41 104 PRO A O 7
ATOM 12027 N N . ASP A 1 105 ? 25.006 -25.523 -12.376 1.00 4.41 105 ASP A N 7
ATOM 12028 C CA . ASP A 1 105 ? 25.193 -26.380 -11.206 1.00 54.35 105 ASP A CA 7
ATOM 12029 C C . ASP A 1 105 ? 25.204 -27.850 -11.610 1.00 44.21 105 ASP A C 7
ATOM 12030 O O . ASP A 1 105 ? 24.328 -28.631 -11.219 1.00 12.41 105 ASP A O 7
ATOM 12039 N N . GLY A 1 106 ? 26.207 -28.216 -12.397 1.00 62.13 106 GLY A N 7
ATOM 12040 C CA . GLY A 1 106 ? 26.356 -29.582 -12.859 1.00 11.31 106 GLY A CA 7
ATOM 12041 C C . GLY A 1 106 ? 27.793 -29.893 -13.216 1.00 65.20 106 GLY A C 7
ATOM 12042 O O . GLY A 1 106 ? 28.065 -30.653 -14.152 1.00 31.24 106 GLY A O 7
ATOM 12046 N N . GLU A 1 107 ? 28.716 -29.300 -12.461 1.00 23.42 107 GLU A N 7
ATOM 12047 C CA . GLU A 1 107 ? 30.144 -29.484 -12.693 1.00 2.20 107 GLU A CA 7
ATOM 12048 C C . GLU A 1 107 ? 30.562 -30.901 -12.313 1.00 40.21 107 GLU A C 7
ATOM 12049 O O . GLU A 1 107 ? 30.667 -31.233 -11.129 1.00 12.10 107 GLU A O 7
ATOM 12061 N N . SER A 1 108 ? 30.770 -31.734 -13.321 1.00 21.32 108 SER A N 7
ATOM 12062 C CA . SER A 1 108 ? 31.175 -33.115 -13.116 1.00 31.33 108 SER A CA 7
ATOM 12063 C C . SER A 1 108 ? 32.699 -33.221 -13.162 1.00 60.00 108 SER A C 7
ATOM 12064 O O . SER A 1 108 ? 33.308 -33.056 -14.223 1.00 11.30 108 SER A O 7
ATOM 12072 N N . GLY A 1 109 ? 33.313 -33.466 -12.008 1.00 11.40 109 GLY A N 7
ATOM 12073 C CA . GLY A 1 109 ? 34.755 -33.600 -11.942 1.00 74.12 109 GLY A CA 7
ATOM 12074 C C . GLY A 1 109 ? 35.284 -33.515 -10.523 1.00 72.41 109 GLY A C 7
ATOM 12075 O O . GLY A 1 109 ? 34.552 -33.767 -9.558 1.00 14.04 109 GLY A O 7
ATOM 12079 N N . GLY A 1 110 ? 36.555 -33.156 -10.397 1.00 13.43 110 GLY A N 7
ATOM 12080 C CA . GLY A 1 110 ? 37.189 -33.058 -9.098 1.00 33.40 110 GLY A CA 7
ATOM 12081 C C . GLY A 1 110 ? 38.568 -32.441 -9.200 1.00 63.40 110 GLY A C 7
ATOM 12082 O O . GLY A 1 110 ? 38.870 -31.764 -10.188 1.00 25.54 110 GLY A O 7
ATOM 12086 N N . PRO A 1 111 ? 39.441 -32.663 -8.202 1.00 53.01 111 PRO A N 7
ATOM 12087 C CA . PRO A 1 111 ? 40.791 -32.102 -8.192 1.00 61.42 111 PRO A CA 7
ATOM 12088 C C . PRO A 1 111 ? 41.689 -32.788 -9.222 1.00 45.21 111 PRO A C 7
ATOM 12089 O O . PRO A 1 111 ? 42.251 -33.856 -8.960 1.00 22.42 111 PRO A O 7
ATOM 12100 N N . ARG A 1 112 ? 41.782 -32.189 -10.404 1.00 2.23 112 ARG A N 7
ATOM 12101 C CA . ARG A 1 112 ? 42.622 -32.716 -11.477 1.00 23.43 112 ARG A CA 7
ATOM 12102 C C . ARG A 1 112 ? 44.104 -32.548 -11.125 1.00 64.04 112 ARG A C 7
ATOM 12103 O O . ARG A 1 112 ? 44.582 -31.396 -11.052 1.00 53.13 112 ARG A O 7
ATOM 12125 N N . GLY A 1 1 ? 11.856 2.028 3.049 1.00 73.34 1 GLY A N 8
ATOM 12126 C CA . GLY A 1 1 ? 10.487 1.458 2.992 1.00 62.13 1 GLY A CA 8
ATOM 12127 C C . GLY A 1 1 ? 10.424 0.094 3.652 1.00 61.10 1 GLY A C 8
ATOM 12128 O O . GLY A 1 1 ? 10.119 -0.002 4.842 1.00 24.12 1 GLY A O 8
ATOM 12134 N N . PRO A 1 2 ? 10.700 -0.989 2.902 1.00 54.02 2 PRO A N 8
ATOM 12135 C CA . PRO A 1 2 ? 10.777 -2.341 3.465 1.00 54.14 2 PRO A CA 8
ATOM 12136 C C . PRO A 1 2 ? 12.047 -2.543 4.302 1.00 12.11 2 PRO A C 8
ATOM 12137 O O . PRO A 1 2 ? 12.726 -1.579 4.668 1.00 30.53 2 PRO A O 8
ATOM 12148 N N . GLY A 1 3 ? 12.361 -3.797 4.595 1.00 32.55 3 GLY A N 8
ATOM 12149 C CA . GLY A 1 3 ? 13.512 -4.118 5.423 1.00 61.02 3 GLY A CA 8
ATOM 12150 C C . GLY A 1 3 ? 13.328 -5.454 6.103 1.00 31.51 3 GLY A C 8
ATOM 12151 O O . GLY A 1 3 ? 14.139 -6.368 5.946 1.00 24.10 3 GLY A O 8
ATOM 12155 N N . SER A 1 4 ? 12.243 -5.571 6.857 1.00 41.20 4 SER A N 8
ATOM 12156 C CA . SER A 1 4 ? 11.859 -6.831 7.467 1.00 34.13 4 SER A CA 8
ATOM 12157 C C . SER A 1 4 ? 10.985 -7.626 6.494 1.00 22.30 4 SER A C 8
ATOM 12158 O O . SER A 1 4 ? 9.793 -7.834 6.728 1.00 41.31 4 SER A O 8
ATOM 12166 N N . MET A 1 5 ? 11.585 -8.025 5.376 1.00 64.41 5 MET A N 8
ATOM 12167 C CA . MET A 1 5 ? 10.890 -8.790 4.338 1.00 24.34 5 MET A CA 8
ATOM 12168 C C . MET A 1 5 ? 11.843 -9.845 3.765 1.00 51.43 5 MET A C 8
ATOM 12169 O O . MET A 1 5 ? 12.818 -10.219 4.421 1.00 54.22 5 MET A O 8
ATOM 12183 N N . VAL A 1 6 ? 11.577 -10.317 2.549 1.00 42.23 6 VAL A N 8
ATOM 12184 C CA . VAL A 1 6 ? 12.357 -11.402 1.954 1.00 64.21 6 VAL A CA 8
ATOM 12185 C C . VAL A 1 6 ? 12.739 -11.123 0.505 1.00 41.01 6 VAL A C 8
ATOM 12186 O O . VAL A 1 6 ? 12.526 -10.031 -0.018 1.00 75.33 6 VAL A O 8
ATOM 12199 N N . ASN A 1 7 ? 13.333 -12.150 -0.098 1.00 53.22 7 ASN A N 8
ATOM 12200 C CA . ASN A 1 7 ? 13.726 -12.195 -1.508 1.00 71.21 7 ASN A CA 8
ATOM 12201 C C . ASN A 1 7 ? 12.669 -11.583 -2.422 1.00 44.52 7 ASN A C 8
ATOM 12202 O O . ASN A 1 7 ? 11.489 -11.578 -2.089 1.00 33.22 7 ASN A O 8
ATOM 12213 N N . ALA A 1 8 ? 13.101 -11.101 -3.583 1.00 60.32 8 ALA A N 8
ATOM 12214 C CA . ALA A 1 8 ? 12.185 -10.592 -4.597 1.00 3.34 8 ALA A CA 8
ATOM 12215 C C . ALA A 1 8 ? 11.100 -11.629 -4.899 1.00 60.24 8 ALA A C 8
ATOM 12216 O O . ALA A 1 8 ? 9.909 -11.323 -4.849 1.00 14.22 8 ALA A O 8
ATOM 12223 N N . PHE A 1 9 ? 11.521 -12.862 -5.194 1.00 32.01 9 PHE A N 8
ATOM 12224 C CA . PHE A 1 9 ? 10.581 -13.951 -5.462 1.00 51.44 9 PHE A CA 8
ATOM 12225 C C . PHE A 1 9 ? 9.625 -14.153 -4.284 1.00 64.40 9 PHE A C 8
ATOM 12226 O O . PHE A 1 9 ? 8.407 -14.097 -4.438 1.00 61.22 9 PHE A O 8
ATOM 12243 N N . LEU A 1 10 ? 10.200 -14.362 -3.105 1.00 11.31 10 LEU A N 8
ATOM 12244 C CA . LEU A 1 10 ? 9.429 -14.695 -1.908 1.00 65.43 10 LEU A CA 8
ATOM 12245 C C . LEU A 1 10 ? 8.465 -13.564 -1.527 1.00 12.34 10 LEU A C 8
ATOM 12246 O O . LEU A 1 10 ? 7.310 -13.814 -1.191 1.00 22.41 10 LEU A O 8
ATOM 12262 N N . ALA A 1 11 ? 8.943 -12.325 -1.577 1.00 51.23 11 ALA A N 8
ATOM 12263 C CA . ALA A 1 11 ? 8.094 -11.157 -1.340 1.00 43.20 11 ALA A CA 8
ATOM 12264 C C . ALA A 1 11 ? 6.910 -11.142 -2.309 1.00 60.02 11 ALA A C 8
ATOM 12265 O O . ALA A 1 11 ? 5.770 -10.869 -1.916 1.00 21.33 11 ALA A O 8
ATOM 12272 N N . LYS A 1 12 ? 7.186 -11.445 -3.580 1.00 75.22 12 LYS A N 8
ATOM 12273 C CA . LYS A 1 12 ? 6.134 -11.564 -4.586 1.00 3.03 12 LYS A CA 8
ATOM 12274 C C . LYS A 1 12 ? 5.151 -12.659 -4.187 1.00 75.15 12 LYS A C 8
ATOM 12275 O O . LYS A 1 12 ? 3.946 -12.507 -4.366 1.00 72.25 12 LYS A O 8
ATOM 12294 N N . ILE A 1 13 ? 5.671 -13.751 -3.629 1.00 44.14 13 ILE A N 8
ATOM 12295 C CA . ILE A 1 13 ? 4.831 -14.853 -3.168 1.00 31.13 13 ILE A CA 8
ATOM 12296 C C . ILE A 1 13 ? 3.909 -14.382 -2.040 1.00 54.15 13 ILE A C 8
ATOM 12297 O O . ILE A 1 13 ? 2.712 -14.670 -2.042 1.00 11.24 13 ILE A O 8
ATOM 12313 N N . ALA A 1 14 ? 4.478 -13.641 -1.090 1.00 10.43 14 ALA A N 8
ATOM 12314 C CA . ALA A 1 14 ? 3.729 -13.114 0.040 1.00 65.03 14 ALA A CA 8
ATOM 12315 C C . ALA A 1 14 ? 2.581 -12.229 -0.436 1.00 45.24 14 ALA A C 8
ATOM 12316 O O . ALA A 1 14 ? 1.442 -12.391 0.001 1.00 22.51 14 ALA A O 8
ATOM 12323 N N . ALA A 1 15 ? 2.886 -11.308 -1.351 1.00 74.24 15 ALA A N 8
ATOM 12324 C CA . ALA A 1 15 ? 1.882 -10.391 -1.895 1.00 32.11 15 ALA A CA 8
ATOM 12325 C C . ALA A 1 15 ? 0.848 -11.147 -2.734 1.00 51.43 15 ALA A C 8
ATOM 12326 O O . ALA A 1 15 ? -0.354 -10.913 -2.620 1.00 74.42 15 ALA A O 8
ATOM 12333 N N . TRP A 1 16 ? 1.340 -12.050 -3.573 1.00 42.31 16 TRP A N 8
ATOM 12334 C CA . TRP A 1 16 ? 0.498 -12.895 -4.424 1.00 14.44 16 TRP A CA 8
ATOM 12335 C C . TRP A 1 16 ? -0.509 -13.683 -3.580 1.00 61.31 16 TRP A C 8
ATOM 12336 O O . TRP A 1 16 ? -1.698 -13.750 -3.907 1.00 4.24 16 TRP A O 8
ATOM 12357 N N . LEU A 1 17 ? -0.024 -14.248 -2.484 1.00 61.21 17 LEU A N 8
ATOM 12358 C CA . LEU A 1 17 ? -0.864 -14.999 -1.554 1.00 62.45 17 LEU A CA 8
ATOM 12359 C C . LEU A 1 17 ? -1.782 -14.072 -0.764 1.00 2.03 17 LEU A C 8
ATOM 12360 O O . LEU A 1 17 ? -2.953 -14.383 -0.551 1.00 1.20 17 LEU A O 8
ATOM 12376 N N . ASN A 1 18 ? -1.248 -12.934 -0.341 1.00 65.13 18 ASN A N 8
ATOM 12377 C CA . ASN A 1 18 ? -2.013 -11.966 0.442 1.00 45.11 18 ASN A CA 8
ATOM 12378 C C . ASN A 1 18 ? -3.168 -11.408 -0.388 1.00 52.24 18 ASN A C 8
ATOM 12379 O O . ASN A 1 18 ? -4.233 -11.090 0.140 1.00 12.31 18 ASN A O 8
ATOM 12390 N N . ALA A 1 19 ? -2.940 -11.294 -1.693 1.00 61.24 19 ALA A N 8
ATOM 12391 C CA . ALA A 1 19 ? -3.968 -10.838 -2.623 1.00 24.21 19 ALA A CA 8
ATOM 12392 C C . ALA A 1 19 ? -4.986 -11.948 -2.869 1.00 11.54 19 ALA A C 8
ATOM 12393 O O . ALA A 1 19 ? -6.176 -11.685 -3.049 1.00 11.42 19 ALA A O 8
ATOM 12400 N N . GLY A 1 20 ? -4.502 -13.185 -2.893 1.00 74.52 20 GLY A N 8
ATOM 12401 C CA . GLY A 1 20 ? -5.378 -14.331 -3.055 1.00 23.12 20 GLY A CA 8
ATOM 12402 C C . GLY A 1 20 ? -6.206 -14.595 -1.812 1.00 55.43 20 GLY A C 8
ATOM 12403 O O . GLY A 1 20 ? -7.318 -15.124 -1.892 1.00 43.31 20 GLY A O 8
ATOM 12407 N N . TYR A 1 21 ? -5.656 -14.223 -0.660 1.00 62.21 21 TYR A N 8
ATOM 12408 C CA . TYR A 1 21 ? -6.330 -14.397 0.621 1.00 10.20 21 TYR A CA 8
ATOM 12409 C C . TYR A 1 21 ? -6.148 -13.167 1.508 1.00 4.45 21 TYR A C 8
ATOM 12410 O O . TYR A 1 21 ? -5.342 -13.182 2.444 1.00 64.21 21 TYR A O 8
ATOM 12428 N N . PRO A 1 22 ? -6.893 -12.082 1.231 1.00 33.03 22 PRO A N 8
ATOM 12429 C CA . PRO A 1 22 ? -6.881 -10.889 2.085 1.00 62.52 22 PRO A CA 8
ATOM 12430 C C . PRO A 1 22 ? -7.632 -11.150 3.391 1.00 1.51 22 PRO A C 8
ATOM 12431 O O . PRO A 1 22 ? -7.662 -10.312 4.293 1.00 55.41 22 PRO A O 8
ATOM 12442 N N . GLU A 1 23 ? -8.238 -12.331 3.464 1.00 61.20 23 GLU A N 8
ATOM 12443 C CA . GLU A 1 23 ? -9.019 -12.760 4.618 1.00 14.11 23 GLU A CA 8
ATOM 12444 C C . GLU A 1 23 ? -8.342 -13.946 5.314 1.00 1.14 23 GLU A C 8
ATOM 12445 O O . GLU A 1 23 ? -8.910 -14.545 6.229 1.00 3.25 23 GLU A O 8
ATOM 12457 N N . GLY A 1 24 ? -7.123 -14.273 4.883 1.00 55.34 24 GLY A N 8
ATOM 12458 C CA . GLY A 1 24 ? -6.469 -15.478 5.356 1.00 5.42 24 GLY A CA 8
ATOM 12459 C C . GLY A 1 24 ? -6.976 -16.704 4.620 1.00 72.15 24 GLY A C 8
ATOM 12460 O O . GLY A 1 24 ? -8.030 -16.658 3.984 1.00 1.40 24 GLY A O 8
ATOM 12464 N N . VAL A 1 25 ? -6.230 -17.796 4.691 1.00 31.52 25 VAL A N 8
ATOM 12465 C CA . VAL A 1 25 ? -6.613 -19.024 4.006 1.00 42.05 25 VAL A CA 8
ATOM 12466 C C . VAL A 1 25 ? -7.390 -19.928 4.965 1.00 51.00 25 VAL A C 8
ATOM 12467 O O . VAL A 1 25 ? -6.919 -20.191 6.073 1.00 41.02 25 VAL A O 8
ATOM 12480 N N . PRO A 1 26 ? -8.595 -20.399 4.576 1.00 73.25 26 PRO A N 8
ATOM 12481 C CA . PRO A 1 26 ? -9.345 -21.375 5.376 1.00 54.21 26 PRO A CA 8
ATOM 12482 C C . PRO A 1 26 ? -8.696 -22.757 5.296 1.00 64.34 26 PRO A C 8
ATOM 12483 O O . PRO A 1 26 ? -8.058 -23.081 4.298 1.00 2.12 26 PRO A O 8
ATOM 12494 N N . GLY A 1 27 ? -8.871 -23.557 6.345 1.00 3.45 27 GLY A N 8
ATOM 12495 C CA . GLY A 1 27 ? -8.204 -24.854 6.454 1.00 3.53 27 GLY A CA 8
ATOM 12496 C C . GLY A 1 27 ? -8.261 -25.713 5.191 1.00 40.15 27 GLY A C 8
ATOM 12497 O O . GLY A 1 27 ? -7.202 -26.142 4.680 1.00 54.14 27 GLY A O 8
ATOM 12501 N N . PRO A 1 28 ? -9.481 -25.978 4.659 1.00 4.10 28 PRO A N 8
ATOM 12502 C CA . PRO A 1 28 ? -9.672 -26.814 3.461 1.00 31.40 28 PRO A CA 8
ATOM 12503 C C . PRO A 1 28 ? -8.878 -26.298 2.266 1.00 1.42 28 PRO A C 8
ATOM 12504 O O . PRO A 1 28 ? -8.650 -27.030 1.299 1.00 5.10 28 PRO A O 8
ATOM 12515 N N . ASP A 1 29 ? -8.474 -25.034 2.338 1.00 63.12 29 ASP A N 8
ATOM 12516 C CA . ASP A 1 29 ? -7.627 -24.429 1.319 1.00 75.13 29 ASP A CA 8
ATOM 12517 C C . ASP A 1 29 ? -6.179 -24.371 1.794 1.00 41.35 29 ASP A C 8
ATOM 12518 O O . ASP A 1 29 ? -5.261 -24.406 0.982 1.00 20.04 29 ASP A O 8
ATOM 12527 N N . ARG A 1 30 ? -5.973 -24.311 3.115 1.00 54.40 30 ARG A N 8
ATOM 12528 C CA . ARG A 1 30 ? -4.624 -24.227 3.681 1.00 24.35 30 ARG A CA 8
ATOM 12529 C C . ARG A 1 30 ? -3.832 -25.479 3.354 1.00 11.25 30 ARG A C 8
ATOM 12530 O O . ARG A 1 30 ? -2.719 -25.402 2.824 1.00 45.02 30 ARG A O 8
ATOM 12551 N N . VAL A 1 31 ? -4.416 -26.636 3.664 1.00 12.44 31 VAL A N 8
ATOM 12552 C CA . VAL A 1 31 ? -3.709 -27.908 3.487 1.00 14.30 31 VAL A CA 8
ATOM 12553 C C . VAL A 1 31 ? -3.216 -28.064 2.031 1.00 1.22 31 VAL A C 8
ATOM 12554 O O . VAL A 1 31 ? -2.023 -28.294 1.798 1.00 3.34 31 VAL A O 8
ATOM 12567 N N . PRO A 1 32 ? -4.112 -27.922 1.021 1.00 64.13 32 PRO A N 8
ATOM 12568 C CA . PRO A 1 32 ? -3.721 -28.003 -0.393 1.00 15.21 32 PRO A CA 8
ATOM 12569 C C . PRO A 1 32 ? -2.850 -26.822 -0.832 1.00 21.04 32 PRO A C 8
ATOM 12570 O O . PRO A 1 32 ? -2.029 -26.963 -1.739 1.00 13.40 32 PRO A O 8
ATOM 12581 N N . LEU A 1 33 ? -3.036 -25.661 -0.195 1.00 51.45 33 LEU A N 8
ATOM 12582 C CA . LEU A 1 33 ? -2.230 -24.476 -0.508 1.00 71.25 33 LEU A CA 8
ATOM 12583 C C . LEU A 1 33 ? -0.761 -24.792 -0.278 1.00 22.31 33 LEU A C 8
ATOM 12584 O O . LEU A 1 33 ? 0.080 -24.562 -1.149 1.00 14.43 33 LEU A O 8
ATOM 12600 N N . LEU A 1 34 ? -0.462 -25.355 0.884 1.00 52.24 34 LEU A N 8
ATOM 12601 C CA . LEU A 1 34 ? 0.900 -25.757 1.198 1.00 54.12 34 LEU A CA 8
ATOM 12602 C C . LEU A 1 34 ? 1.319 -26.936 0.347 1.00 50.24 34 LEU A C 8
ATOM 12603 O O . LEU A 1 34 ? 2.456 -26.987 -0.131 1.00 13.00 34 LEU A O 8
ATOM 12619 N N . ALA A 1 35 ? 0.410 -27.891 0.169 1.00 22.33 35 ALA A N 8
ATOM 12620 C CA . ALA A 1 35 ? 0.688 -29.054 -0.661 1.00 2.14 35 ALA A CA 8
ATOM 12621 C C . ALA A 1 35 ? 1.186 -28.619 -2.039 1.00 71.13 35 ALA A C 8
ATOM 12622 O O . ALA A 1 35 ? 2.112 -29.205 -2.591 1.00 71.44 35 ALA A O 8
ATOM 12629 N N . LEU A 1 36 ? 0.556 -27.576 -2.571 1.00 60.32 36 LEU A N 8
ATOM 12630 C CA . LEU A 1 36 ? 0.910 -27.010 -3.868 1.00 5.22 36 LEU A CA 8
ATOM 12631 C C . LEU A 1 36 ? 2.257 -26.274 -3.795 1.00 32.42 36 LEU A C 8
ATOM 12632 O O . LEU A 1 36 ? 3.166 -26.527 -4.591 1.00 24.53 36 LEU A O 8
ATOM 12648 N N . LEU A 1 37 ? 2.377 -25.362 -2.830 1.00 22.00 37 LEU A N 8
ATOM 12649 C CA . LEU A 1 37 ? 3.574 -24.523 -2.686 1.00 0.21 37 LEU A CA 8
ATOM 12650 C C . LEU A 1 37 ? 4.845 -25.354 -2.501 1.00 50.35 37 LEU A C 8
ATOM 12651 O O . LEU A 1 37 ? 5.819 -25.181 -3.238 1.00 73.01 37 LEU A O 8
ATOM 12667 N N . THR A 1 38 ? 4.822 -26.268 -1.535 1.00 10.21 38 THR A N 8
ATOM 12668 C CA . THR A 1 38 ? 6.020 -27.007 -1.137 1.00 5.04 38 THR A CA 8
ATOM 12669 C C . THR A 1 38 ? 6.572 -27.870 -2.268 1.00 62.54 38 THR A C 8
ATOM 12670 O O . THR A 1 38 ? 7.680 -28.399 -2.174 1.00 50.11 38 THR A O 8
ATOM 12681 N N . ARG A 1 39 ? 5.799 -28.008 -3.333 1.00 14.25 39 ARG A N 8
ATOM 12682 C CA . ARG A 1 39 ? 6.240 -28.738 -4.512 1.00 24.04 39 ARG A CA 8
ATOM 12683 C C . ARG A 1 39 ? 7.378 -27.993 -5.204 1.00 71.34 39 ARG A C 8
ATOM 12684 O O . ARG A 1 39 ? 8.341 -28.600 -5.674 1.00 72.22 39 ARG A O 8
ATOM 12705 N N . ARG A 1 40 ? 7.254 -26.668 -5.259 1.00 53.35 40 ARG A N 8
ATOM 12706 C CA . ARG A 1 40 ? 8.151 -25.841 -6.058 1.00 42.31 40 ARG A CA 8
ATOM 12707 C C . ARG A 1 40 ? 8.933 -24.851 -5.190 1.00 74.53 40 ARG A C 8
ATOM 12708 O O . ARG A 1 40 ? 9.842 -24.184 -5.675 1.00 12.24 40 ARG A O 8
ATOM 12729 N N . LEU A 1 41 ? 8.564 -24.759 -3.912 1.00 34.24 41 LEU A N 8
ATOM 12730 C CA . LEU A 1 41 ? 9.303 -23.942 -2.941 1.00 61.12 41 LEU A CA 8
ATOM 12731 C C . LEU A 1 41 ? 9.932 -24.835 -1.873 1.00 73.41 41 LEU A C 8
ATOM 12732 O O . LEU A 1 41 ? 9.333 -25.830 -1.452 1.00 54.35 41 LEU A O 8
ATOM 12748 N N . THR A 1 42 ? 11.130 -24.470 -1.437 1.00 74.31 42 THR A N 8
ATOM 12749 C CA . THR A 1 42 ? 11.848 -25.211 -0.406 1.00 41.11 42 THR A CA 8
ATOM 12750 C C . THR A 1 42 ? 11.269 -24.934 0.981 1.00 41.00 42 THR A C 8
ATOM 12751 O O . THR A 1 42 ? 10.384 -24.086 1.142 1.00 32.31 42 THR A O 8
ATOM 12762 N N . ASN A 1 43 ? 11.783 -25.641 1.987 1.00 61.44 43 ASN A N 8
ATOM 12763 C CA . ASN A 1 43 ? 11.373 -25.419 3.372 1.00 23.11 43 ASN A CA 8
ATOM 12764 C C . ASN A 1 43 ? 11.822 -24.035 3.827 1.00 72.30 43 ASN A C 8
ATOM 12765 O O . ASN A 1 43 ? 11.094 -23.321 4.530 1.00 71.12 43 ASN A O 8
ATOM 12776 N N . ASP A 1 44 ? 13.021 -23.658 3.404 1.00 0.21 44 ASP A N 8
ATOM 12777 C CA . ASP A 1 44 ? 13.578 -22.348 3.717 1.00 22.12 44 ASP A CA 8
ATOM 12778 C C . ASP A 1 44 ? 12.704 -21.246 3.120 1.00 42.40 44 ASP A C 8
ATOM 12779 O O . ASP A 1 44 ? 12.451 -20.226 3.764 1.00 60.34 44 ASP A O 8
ATOM 12788 N N . GLU A 1 45 ? 12.236 -21.469 1.891 1.00 2.43 45 GLU A N 8
ATOM 12789 C CA . GLU A 1 45 ? 11.385 -20.503 1.202 1.00 12.41 45 GLU A CA 8
ATOM 12790 C C . GLU A 1 45 ? 10.017 -20.372 1.875 1.00 74.32 45 GLU A C 8
ATOM 12791 O O . GLU A 1 45 ? 9.572 -19.257 2.156 1.00 52.21 45 GLU A O 8
ATOM 12803 N N . ILE A 1 46 ? 9.352 -21.498 2.143 1.00 40.25 46 ILE A N 8
ATOM 12804 C CA . ILE A 1 46 ? 8.038 -21.458 2.792 1.00 2.42 46 ILE A CA 8
ATOM 12805 C C . ILE A 1 46 ? 8.137 -20.751 4.149 1.00 23.22 46 ILE A C 8
ATOM 12806 O O . ILE A 1 46 ? 7.298 -19.911 4.477 1.00 2.24 46 ILE A O 8
ATOM 12822 N N . LYS A 1 47 ? 9.167 -21.085 4.932 1.00 61.14 47 LYS A N 8
ATOM 12823 C CA . LYS A 1 47 ? 9.427 -20.372 6.180 1.00 33.02 47 LYS A CA 8
ATOM 12824 C C . LYS A 1 47 ? 9.629 -18.887 5.916 1.00 44.41 47 LYS A C 8
ATOM 12825 O O . LYS A 1 47 ? 9.039 -18.049 6.592 1.00 14.11 47 LYS A O 8
ATOM 12844 N N . ALA A 1 48 ? 10.460 -18.575 4.919 1.00 32.32 48 ALA A N 8
ATOM 12845 C CA . ALA A 1 48 ? 10.758 -17.188 4.561 1.00 3.50 48 ALA A CA 8
ATOM 12846 C C . ALA A 1 48 ? 9.468 -16.403 4.353 1.00 23.32 48 ALA A C 8
ATOM 12847 O O . ALA A 1 48 ? 9.360 -15.243 4.749 1.00 52.32 48 ALA A O 8
ATOM 12854 N N . ILE A 1 49 ? 8.488 -17.056 3.734 1.00 73.51 49 ILE A N 8
ATOM 12855 C CA . ILE A 1 49 ? 7.161 -16.482 3.579 1.00 11.34 49 ILE A CA 8
ATOM 12856 C C . ILE A 1 49 ? 6.563 -16.186 4.950 1.00 32.52 49 ILE A C 8
ATOM 12857 O O . ILE A 1 49 ? 6.182 -15.053 5.240 1.00 25.45 49 ILE A O 8
ATOM 12873 N N . ALA A 1 50 ? 6.534 -17.203 5.808 1.00 21.02 50 ALA A N 8
ATOM 12874 C CA . ALA A 1 50 ? 5.955 -17.071 7.140 1.00 1.35 50 ALA A CA 8
ATOM 12875 C C . ALA A 1 50 ? 6.589 -15.902 7.880 1.00 3.30 50 ALA A C 8
ATOM 12876 O O . ALA A 1 50 ? 5.894 -15.119 8.524 1.00 40.12 50 ALA A O 8
ATOM 12883 N N . GLU A 1 51 ? 7.910 -15.778 7.746 1.00 14.35 51 GLU A N 8
ATOM 12884 C CA . GLU A 1 51 ? 8.669 -14.734 8.429 1.00 45.45 51 GLU A CA 8
ATOM 12885 C C . GLU A 1 51 ? 8.195 -13.348 8.007 1.00 61.23 51 GLU A C 8
ATOM 12886 O O . GLU A 1 51 ? 8.190 -12.413 8.806 1.00 40.34 51 GLU A O 8
ATOM 12898 N N . ASP A 1 52 ? 7.804 -13.227 6.749 1.00 54.12 52 ASP A N 8
ATOM 12899 C CA . ASP A 1 52 ? 7.299 -11.963 6.217 1.00 62.53 52 ASP A CA 8
ATOM 12900 C C . ASP A 1 52 ? 5.925 -11.656 6.802 1.00 5.34 52 ASP A C 8
ATOM 12901 O O . ASP A 1 52 ? 5.695 -10.589 7.378 1.00 13.14 52 ASP A O 8
ATOM 12910 N N . LEU A 1 53 ? 5.028 -12.628 6.685 1.00 34.00 53 LEU A N 8
ATOM 12911 C CA . LEU A 1 53 ? 3.623 -12.446 7.041 1.00 31.15 53 LEU A CA 8
ATOM 12912 C C . LEU A 1 53 ? 3.430 -12.230 8.543 1.00 63.44 53 LEU A C 8
ATOM 12913 O O . LEU A 1 53 ? 2.581 -11.435 8.953 1.00 24.44 53 LEU A O 8
ATOM 12929 N N . GLU A 1 54 ? 4.213 -12.919 9.367 1.00 42.35 54 GLU A N 8
ATOM 12930 C CA . GLU A 1 54 ? 4.112 -12.755 10.818 1.00 71.35 54 GLU A CA 8
ATOM 12931 C C . GLU A 1 54 ? 4.495 -11.328 11.223 1.00 51.43 54 GLU A C 8
ATOM 12932 O O . GLU A 1 54 ? 3.993 -10.800 12.215 1.00 2.04 54 GLU A O 8
ATOM 12944 N N . LYS A 1 55 ? 5.377 -10.702 10.438 1.00 30.13 55 LYS A N 8
ATOM 12945 C CA . LYS A 1 55 ? 5.767 -9.309 10.668 1.00 60.30 55 LYS A CA 8
ATOM 12946 C C . LYS A 1 55 ? 4.686 -8.354 10.153 1.00 11.44 55 LYS A C 8
ATOM 12947 O O . LYS A 1 55 ? 4.799 -7.137 10.297 1.00 63.12 55 LYS A O 8
ATOM 12966 N N . ARG A 1 56 ? 3.653 -8.915 9.528 1.00 63.50 56 ARG A N 8
ATOM 12967 C CA . ARG A 1 56 ? 2.500 -8.139 9.080 1.00 74.04 56 ARG A CA 8
ATOM 12968 C C . ARG A 1 56 ? 1.397 -8.237 10.130 1.00 1.10 56 ARG A C 8
ATOM 12969 O O . ARG A 1 56 ? 0.685 -7.267 10.396 1.00 45.04 56 ARG A O 8
ATOM 12990 N N . ALA A 1 57 ? 1.274 -9.424 10.725 1.00 75.53 57 ALA A N 8
ATOM 12991 C CA . ALA A 1 57 ? 0.311 -9.672 11.791 1.00 40.24 57 ALA A CA 8
ATOM 12992 C C . ALA A 1 57 ? 0.666 -10.965 12.533 1.00 71.25 57 ALA A C 8
ATOM 12993 O O . ALA A 1 57 ? 0.514 -12.059 11.995 1.00 53.35 57 ALA A O 8
ATOM 13000 N N . HIS A 1 58 ? 1.146 -10.828 13.766 1.00 23.12 58 HIS A N 8
ATOM 13001 C CA . HIS A 1 58 ? 1.542 -11.983 14.581 1.00 21.31 58 HIS A CA 8
ATOM 13002 C C . HIS A 1 58 ? 0.317 -12.755 15.071 1.00 2.53 58 HIS A C 8
ATOM 13003 O O . HIS A 1 58 ? 0.436 -13.857 15.608 1.00 62.41 58 HIS A O 8
ATOM 13018 N N . PHE A 1 59 ? -0.859 -12.169 14.882 1.00 45.53 59 PHE A N 8
ATOM 13019 C CA . PHE A 1 59 ? -2.114 -12.809 15.264 1.00 61.11 59 PHE A CA 8
ATOM 13020 C C . PHE A 1 59 ? -2.557 -13.816 14.203 1.00 4.21 59 PHE A C 8
ATOM 13021 O O . PHE A 1 59 ? -3.570 -14.498 14.368 1.00 51.30 59 PHE A O 8
ATOM 13038 N N . ASP A 1 60 ? -1.788 -13.906 13.115 1.00 3.23 60 ASP A N 8
ATOM 13039 C CA . ASP A 1 60 ? -2.091 -14.829 12.020 1.00 22.13 60 ASP A CA 8
ATOM 13040 C C . ASP A 1 60 ? -2.075 -16.277 12.498 1.00 20.41 60 ASP A C 8
ATOM 13041 O O . ASP A 1 60 ? -1.184 -16.687 13.250 1.00 31.31 60 ASP A O 8
ATOM 13050 N N . HIS A 1 61 ? -3.088 -17.036 12.093 1.00 13.11 61 HIS A N 8
ATOM 13051 C CA . HIS A 1 61 ? -3.166 -18.458 12.411 1.00 64.41 61 HIS A CA 8
ATOM 13052 C C . HIS A 1 61 ? -3.417 -19.307 11.169 1.00 11.03 61 HIS A C 8
ATOM 13053 O O . HIS A 1 61 ? -4.041 -20.364 11.264 1.00 35.12 61 HIS A O 8
ATOM 13068 N N . ILE A 1 62 ? -2.951 -18.867 9.998 1.00 73.14 62 ILE A N 8
ATOM 13069 C CA . ILE A 1 62 ? -3.091 -19.700 8.804 1.00 65.44 62 ILE A CA 8
ATOM 13070 C C . ILE A 1 62 ? -2.076 -20.848 8.846 1.00 41.11 62 ILE A C 8
ATOM 13071 O O . ILE A 1 62 ? -2.104 -21.744 8.006 1.00 32.13 62 ILE A O 8
ATOM 13087 N N . ASP A 1 63 ? -1.189 -20.794 9.849 1.00 1.43 63 ASP A N 8
ATOM 13088 C CA . ASP A 1 63 ? -0.334 -21.926 10.238 1.00 15.25 63 ASP A CA 8
ATOM 13089 C C . ASP A 1 63 ? 0.422 -22.514 9.049 1.00 43.10 63 ASP A C 8
ATOM 13090 O O . ASP A 1 63 ? 0.554 -23.735 8.938 1.00 22.32 63 ASP A O 8
ATOM 13099 N N . ILE A 1 64 ? 0.958 -21.643 8.194 1.00 35.01 64 ILE A N 8
ATOM 13100 C CA . ILE A 1 64 ? 1.602 -22.064 6.947 1.00 74.34 64 ILE A CA 8
ATOM 13101 C C . ILE A 1 64 ? 2.563 -23.244 7.152 1.00 73.52 64 ILE A C 8
ATOM 13102 O O . ILE A 1 64 ? 2.555 -24.208 6.388 1.00 13.12 64 ILE A O 8
ATOM 13118 N N . GLY A 1 65 ? 3.364 -23.174 8.205 1.00 24.22 65 GLY A N 8
ATOM 13119 C CA . GLY A 1 65 ? 4.336 -24.222 8.491 1.00 1.30 65 GLY A CA 8
ATOM 13120 C C . GLY A 1 65 ? 3.699 -25.518 8.974 1.00 31.50 65 GLY A C 8
ATOM 13121 O O . GLY A 1 65 ? 4.245 -26.604 8.758 1.00 64.12 65 GLY A O 8
ATOM 13125 N N . VAL A 1 66 ? 2.544 -25.410 9.624 1.00 52.41 66 VAL A N 8
ATOM 13126 C CA . VAL A 1 66 ? 1.872 -26.570 10.214 1.00 10.01 66 VAL A CA 8
ATOM 13127 C C . VAL A 1 66 ? 1.250 -27.462 9.139 1.00 22.33 66 VAL A C 8
ATOM 13128 O O . VAL A 1 66 ? 1.283 -28.690 9.252 1.00 54.21 66 VAL A O 8
ATOM 13141 N N . LEU A 1 67 ? 0.701 -26.853 8.089 1.00 55.10 67 LEU A N 8
ATOM 13142 C CA . LEU A 1 67 ? 0.074 -27.621 7.007 1.00 53.21 67 LEU A CA 8
ATOM 13143 C C . LEU A 1 67 ? 1.071 -28.602 6.392 1.00 52.34 67 LEU A C 8
ATOM 13144 O O . LEU A 1 67 ? 0.686 -29.673 5.927 1.00 51.42 67 LEU A O 8
ATOM 13160 N N . ILE A 1 68 ? 2.352 -28.235 6.407 1.00 31.54 68 ILE A N 8
ATOM 13161 C CA . ILE A 1 68 ? 3.410 -29.116 5.901 1.00 2.51 68 ILE A CA 8
ATOM 13162 C C . ILE A 1 68 ? 3.380 -30.457 6.636 1.00 51.44 68 ILE A C 8
ATOM 13163 O O . ILE A 1 68 ? 3.555 -31.521 6.034 1.00 60.32 68 ILE A O 8
ATOM 13179 N N . THR A 1 69 ? 3.117 -30.391 7.935 1.00 24.31 69 THR A N 8
ATOM 13180 C CA . THR A 1 69 ? 3.046 -31.576 8.780 1.00 33.41 69 THR A CA 8
ATOM 13181 C C . THR A 1 69 ? 1.802 -32.387 8.427 1.00 42.44 69 THR A C 8
ATOM 13182 O O . THR A 1 69 ? 1.766 -33.610 8.571 1.00 21.42 69 THR A O 8
ATOM 13193 N N . GLN A 1 70 ? 0.795 -31.682 7.931 1.00 34.14 70 GLN A N 8
ATOM 13194 C CA . GLN A 1 70 ? -0.464 -32.286 7.534 1.00 71.34 70 GLN A CA 8
ATOM 13195 C C . GLN A 1 70 ? -0.292 -33.101 6.257 1.00 10.03 70 GLN A C 8
ATOM 13196 O O . GLN A 1 70 ? -0.627 -34.281 6.217 1.00 34.11 70 GLN A O 8
ATOM 13210 N N . MET A 1 71 ? 0.257 -32.460 5.228 1.00 14.01 71 MET A N 8
ATOM 13211 C CA . MET A 1 71 ? 0.403 -33.073 3.904 1.00 13.13 71 MET A CA 8
ATOM 13212 C C . MET A 1 71 ? 1.212 -34.366 3.969 1.00 21.22 71 MET A C 8
ATOM 13213 O O . MET A 1 71 ? 0.883 -35.351 3.302 1.00 40.43 71 MET A O 8
ATOM 13227 N N . THR A 1 72 ? 2.270 -34.358 4.772 1.00 74.35 72 THR A N 8
ATOM 13228 C CA . THR A 1 72 ? 3.183 -35.494 4.842 1.00 54.12 72 THR A CA 8
ATOM 13229 C C . THR A 1 72 ? 2.511 -36.697 5.508 1.00 21.40 72 THR A C 8
ATOM 13230 O O . THR A 1 72 ? 2.914 -37.844 5.300 1.00 10.21 72 THR A O 8
ATOM 13241 N N . ASP A 1 73 ? 1.483 -36.421 6.304 1.00 14.31 73 ASP A N 8
ATOM 13242 C CA . ASP A 1 73 ? 0.778 -37.454 7.055 1.00 73.20 73 ASP A CA 8
ATOM 13243 C C . ASP A 1 73 ? -0.480 -37.890 6.306 1.00 63.12 73 ASP A C 8
ATOM 13244 O O . ASP A 1 73 ? -0.798 -39.080 6.235 1.00 62.50 73 ASP A O 8
ATOM 13253 N N . GLU A 1 74 ? -1.175 -36.911 5.745 1.00 53.04 74 GLU A N 8
ATOM 13254 C CA . GLU A 1 74 ? -2.413 -37.139 5.015 1.00 13.52 74 GLU A CA 8
ATOM 13255 C C . GLU A 1 74 ? -2.560 -36.117 3.891 1.00 52.34 74 GLU A C 8
ATOM 13256 O O . GLU A 1 74 ? -2.546 -34.909 4.136 1.00 43.45 74 GLU A O 8
ATOM 13268 N N . MET A 1 75 ? -2.692 -36.597 2.658 1.00 3.01 75 MET A N 8
ATOM 13269 C CA . MET A 1 75 ? -2.972 -35.722 1.530 1.00 44.15 75 MET A CA 8
ATOM 13270 C C . MET A 1 75 ? -4.448 -35.328 1.544 1.00 2.42 75 MET A C 8
ATOM 13271 O O . MET A 1 75 ? -5.321 -36.194 1.613 1.00 23.31 75 MET A O 8
ATOM 13285 N N . PRO A 1 76 ? -4.745 -34.019 1.488 1.00 3.41 76 PRO A N 8
ATOM 13286 C CA . PRO A 1 76 ? -6.127 -33.517 1.540 1.00 54.22 76 PRO A CA 8
ATOM 13287 C C . PRO A 1 76 ? -6.962 -33.999 0.341 1.00 61.51 76 PRO A C 8
ATOM 13288 O O . PRO A 1 76 ? -7.659 -35.013 0.425 1.00 1.43 76 PRO A O 8
ATOM 13299 N N . ARG A 1 77 ? -6.872 -33.272 -0.771 1.00 42.15 77 ARG A N 8
ATOM 13300 C CA . ARG A 1 77 ? -7.544 -33.626 -2.018 1.00 24.23 77 ARG A CA 8
ATOM 13301 C C . ARG A 1 77 ? -6.792 -32.985 -3.172 1.00 64.03 77 ARG A C 8
ATOM 13302 O O . ARG A 1 77 ? -6.506 -31.788 -3.129 1.00 31.21 77 ARG A O 8
ATOM 13323 N N . GLU A 1 78 ? -6.472 -33.768 -4.196 1.00 43.11 78 GLU A N 8
ATOM 13324 C CA . GLU A 1 78 ? -5.820 -33.231 -5.386 1.00 10.22 78 GLU A CA 8
ATOM 13325 C C . GLU A 1 78 ? -6.744 -32.222 -6.064 1.00 23.31 78 GLU A C 8
ATOM 13326 O O . GLU A 1 78 ? -6.289 -31.249 -6.674 1.00 30.35 78 GLU A O 8
ATOM 13338 N N . GLU A 1 79 ? -8.045 -32.455 -5.920 1.00 61.41 79 GLU A N 8
ATOM 13339 C CA . GLU A 1 79 ? -9.061 -31.529 -6.395 1.00 62.11 79 GLU A CA 8
ATOM 13340 C C . GLU A 1 79 ? -8.912 -30.172 -5.705 1.00 42.33 79 GLU A C 8
ATOM 13341 O O . GLU A 1 79 ? -8.948 -29.128 -6.356 1.00 30.53 79 GLU A O 8
ATOM 13353 N N . ASP A 1 80 ? -8.736 -30.196 -4.382 1.00 22.20 80 ASP A N 8
ATOM 13354 C CA . ASP A 1 80 ? -8.536 -28.967 -3.613 1.00 23.21 80 ASP A CA 8
ATOM 13355 C C . ASP A 1 80 ? -7.216 -28.309 -3.998 1.00 50.24 80 ASP A C 8
ATOM 13356 O O . ASP A 1 80 ? -7.121 -27.085 -4.065 1.00 21.13 80 ASP A O 8
ATOM 13365 N N . ILE A 1 81 ? -6.204 -29.133 -4.257 1.00 52.33 81 ILE A N 8
ATOM 13366 C CA . ILE A 1 81 ? -4.883 -28.637 -4.637 1.00 75.11 81 ILE A CA 8
ATOM 13367 C C . ILE A 1 81 ? -4.958 -27.833 -5.935 1.00 23.01 81 ILE A C 8
ATOM 13368 O O . ILE A 1 81 ? -4.421 -26.722 -6.026 1.00 54.32 81 ILE A O 8
ATOM 13384 N N . GLU A 1 82 ? -5.641 -28.378 -6.933 1.00 20.30 82 GLU A N 8
ATOM 13385 C CA . GLU A 1 82 ? -5.792 -27.678 -8.200 1.00 13.24 82 GLU A CA 8
ATOM 13386 C C . GLU A 1 82 ? -6.781 -26.518 -8.057 1.00 5.44 82 GLU A C 8
ATOM 13387 O O . GLU A 1 82 ? -6.620 -25.471 -8.690 1.00 1.51 82 GLU A O 8
ATOM 13399 N N . ARG A 1 83 ? -7.773 -26.698 -7.187 1.00 62.13 83 ARG A N 8
ATOM 13400 C CA . ARG A 1 83 ? -8.765 -25.662 -6.910 1.00 64.02 83 ARG A CA 8
ATOM 13401 C C . ARG A 1 83 ? -8.082 -24.426 -6.320 1.00 23.45 83 ARG A C 8
ATOM 13402 O O . ARG A 1 83 ? -8.363 -23.295 -6.720 1.00 51.11 83 ARG A O 8
ATOM 13423 N N . VAL A 1 84 ? -7.178 -24.651 -5.371 1.00 60.34 84 VAL A N 8
ATOM 13424 C CA . VAL A 1 84 ? -6.476 -23.557 -4.720 1.00 41.51 84 VAL A CA 8
ATOM 13425 C C . VAL A 1 84 ? -5.436 -22.946 -5.661 1.00 42.42 84 VAL A C 8
ATOM 13426 O O . VAL A 1 84 ? -5.356 -21.726 -5.783 1.00 71.31 84 VAL A O 8
ATOM 13439 N N . ARG A 1 85 ? -4.663 -23.789 -6.351 1.00 32.12 85 ARG A N 8
ATOM 13440 C CA . ARG A 1 85 ? -3.631 -23.304 -7.273 1.00 63.21 85 ARG A CA 8
ATOM 13441 C C . ARG A 1 85 ? -4.241 -22.397 -8.349 1.00 31.04 85 ARG A C 8
ATOM 13442 O O . ARG A 1 85 ? -3.674 -21.358 -8.674 1.00 74.34 85 ARG A O 8
ATOM 13463 N N . ARG A 1 86 ? -5.403 -22.782 -8.889 1.00 54.02 86 ARG A N 8
ATOM 13464 C CA . ARG A 1 86 ? -6.069 -21.964 -9.910 1.00 61.13 86 ARG A CA 8
ATOM 13465 C C . ARG A 1 86 ? -6.629 -20.690 -9.281 1.00 43.24 86 ARG A C 8
ATOM 13466 O O . ARG A 1 86 ? -6.544 -19.610 -9.865 1.00 52.32 86 ARG A O 8
ATOM 13487 N N . HIS A 1 87 ? -7.180 -20.824 -8.074 1.00 53.04 87 HIS A N 8
ATOM 13488 C CA . HIS A 1 87 ? -7.660 -19.675 -7.303 1.00 5.31 87 HIS A CA 8
ATOM 13489 C C . HIS A 1 87 ? -6.523 -18.665 -7.138 1.00 35.45 87 HIS A C 8
ATOM 13490 O O . HIS A 1 87 ? -6.723 -17.457 -7.225 1.00 13.34 87 HIS A O 8
ATOM 13505 N N . LEU A 1 88 ? -5.330 -19.185 -6.902 1.00 42.33 88 LEU A N 8
ATOM 13506 C CA . LEU A 1 88 ? -4.120 -18.378 -6.769 1.00 61.31 88 LEU A CA 8
ATOM 13507 C C . LEU A 1 88 ? -3.640 -17.870 -8.133 1.00 10.22 88 LEU A C 8
ATOM 13508 O O . LEU A 1 88 ? -3.153 -16.736 -8.254 1.00 2.44 88 LEU A O 8
ATOM 13524 N N . ALA A 1 89 ? -3.799 -18.707 -9.154 1.00 50.41 89 ALA A N 8
ATOM 13525 C CA . ALA A 1 89 ? -3.391 -18.369 -10.516 1.00 61.34 89 ALA A CA 8
ATOM 13526 C C . ALA A 1 89 ? -4.161 -17.157 -11.024 1.00 73.12 89 ALA A C 8
ATOM 13527 O O . ALA A 1 89 ? -3.736 -16.491 -11.970 1.00 14.30 89 ALA A O 8
ATOM 13534 N N . LEU A 1 90 ? -5.304 -16.886 -10.398 1.00 4.52 90 LEU A N 8
ATOM 13535 C CA . LEU A 1 90 ? -6.081 -15.687 -10.698 1.00 63.34 90 LEU A CA 8
ATOM 13536 C C . LEU A 1 90 ? -5.230 -14.440 -10.470 1.00 72.14 90 LEU A C 8
ATOM 13537 O O . LEU A 1 90 ? -5.235 -13.510 -11.282 1.00 72.44 90 LEU A O 8
ATOM 13553 N N . GLN A 1 91 ? -4.493 -14.438 -9.362 1.00 52.33 91 GLN A N 8
ATOM 13554 C CA . GLN A 1 91 ? -3.582 -13.342 -9.039 1.00 44.25 91 GLN A CA 8
ATOM 13555 C C . GLN A 1 91 ? -2.295 -13.491 -9.842 1.00 0.14 91 GLN A C 8
ATOM 13556 O O . GLN A 1 91 ? -1.716 -12.503 -10.296 1.00 24.43 91 GLN A O 8
ATOM 13570 N N . GLY A 1 92 ? -1.859 -14.736 -10.020 1.00 11.13 92 GLY A N 8
ATOM 13571 C CA . GLY A 1 92 ? -0.661 -15.000 -10.799 1.00 34.23 92 GLY A CA 8
ATOM 13572 C C . GLY A 1 92 ? -0.042 -16.341 -10.468 1.00 75.14 92 GLY A C 8
ATOM 13573 O O . GLY A 1 92 ? -0.555 -17.068 -9.616 1.00 41.34 92 GLY A O 8
ATOM 13577 N N . TRP A 1 93 ? 1.059 -16.669 -11.140 1.00 61.24 93 TRP A N 8
ATOM 13578 C CA . TRP A 1 93 ? 1.756 -17.933 -10.912 1.00 33.44 93 TRP A CA 8
ATOM 13579 C C . TRP A 1 93 ? 3.274 -17.719 -10.935 1.00 44.25 93 TRP A C 8
ATOM 13580 O O . TRP A 1 93 ? 3.935 -18.003 -11.935 1.00 71.23 93 TRP A O 8
ATOM 13601 N N . PRO A 1 94 ? 3.847 -17.185 -9.839 1.00 44.24 94 PRO A N 8
ATOM 13602 C CA . PRO A 1 94 ? 5.296 -16.954 -9.736 1.00 44.31 94 PRO A CA 8
ATOM 13603 C C . PRO A 1 94 ? 6.073 -18.268 -9.634 1.00 13.14 94 PRO A C 8
ATOM 13604 O O . PRO A 1 94 ? 7.252 -18.337 -9.982 1.00 65.31 94 PRO A O 8
ATOM 13615 N N . LEU A 1 95 ? 5.382 -19.317 -9.190 1.00 20.13 95 LEU A N 8
ATOM 13616 C CA . LEU A 1 95 ? 5.985 -20.640 -8.994 1.00 2.45 95 LEU A CA 8
ATOM 13617 C C . LEU A 1 95 ? 6.552 -21.209 -10.296 1.00 23.05 95 LEU A C 8
ATOM 13618 O O . LEU A 1 95 ? 7.238 -22.234 -10.281 1.00 42.11 95 LEU A O 8
ATOM 13634 N N . ASP A 1 96 ? 6.259 -20.554 -11.415 1.00 4.21 96 ASP A N 8
ATOM 13635 C CA . ASP A 1 96 ? 6.776 -20.983 -12.710 1.00 41.33 96 ASP A CA 8
ATOM 13636 C C . ASP A 1 96 ? 8.302 -20.928 -12.732 1.00 64.42 96 ASP A C 8
ATOM 13637 O O . ASP A 1 96 ? 8.953 -21.805 -13.307 1.00 63.40 96 ASP A O 8
ATOM 13646 N N . ASP A 1 97 ? 8.870 -19.911 -12.084 1.00 25.14 97 ASP A N 8
ATOM 13647 C CA . ASP A 1 97 ? 10.316 -19.690 -12.127 1.00 42.42 97 ASP A CA 8
ATOM 13648 C C . ASP A 1 97 ? 10.767 -18.722 -11.030 1.00 63.11 97 ASP A C 8
ATOM 13649 O O . ASP A 1 97 ? 10.259 -17.602 -10.938 1.00 10.23 97 ASP A O 8
ATOM 13658 N N . PRO A 1 98 ? 11.722 -19.149 -10.172 1.00 61.44 98 PRO A N 8
ATOM 13659 C CA . PRO A 1 98 ? 12.297 -18.288 -9.128 1.00 22.22 98 PRO A CA 8
ATOM 13660 C C . PRO A 1 98 ? 12.869 -16.995 -9.710 1.00 64.45 98 PRO A C 8
ATOM 13661 O O . PRO A 1 98 ? 13.515 -17.010 -10.755 1.00 40.33 98 PRO A O 8
ATOM 13672 N N . ARG A 1 99 ? 12.626 -15.876 -9.034 1.00 2.21 99 ARG A N 8
ATOM 13673 C CA . ARG A 1 99 ? 13.071 -14.576 -9.530 1.00 74.20 99 ARG A CA 8
ATOM 13674 C C . ARG A 1 99 ? 14.572 -14.386 -9.352 1.00 12.43 99 ARG A C 8
ATOM 13675 O O . ARG A 1 99 ? 15.209 -13.692 -10.148 1.00 11.52 99 ARG A O 8
ATOM 13696 N N . ASP A 1 100 ? 15.131 -15.005 -8.318 1.00 34.03 100 ASP A N 8
ATOM 13697 C CA . ASP A 1 100 ? 16.574 -14.963 -8.083 1.00 4.54 100 ASP A CA 8
ATOM 13698 C C . ASP A 1 100 ? 16.960 -15.973 -7.002 1.00 5.05 100 ASP A C 8
ATOM 13699 O O . ASP A 1 100 ? 16.308 -16.044 -5.954 1.00 4.23 100 ASP A O 8
ATOM 13708 N N . GLY A 1 101 ? 18.000 -16.765 -7.268 1.00 74.34 101 GLY A N 8
ATOM 13709 C CA . GLY A 1 101 ? 18.451 -17.765 -6.314 1.00 25.12 101 GLY A CA 8
ATOM 13710 C C . GLY A 1 101 ? 19.420 -18.764 -6.927 1.00 52.40 101 GLY A C 8
ATOM 13711 O O . GLY A 1 101 ? 19.259 -19.975 -6.765 1.00 71.02 101 GLY A O 8
ATOM 13715 N N . GLU A 1 102 ? 20.417 -18.251 -7.646 1.00 61.22 102 GLU A N 8
ATOM 13716 C CA . GLU A 1 102 ? 21.459 -19.088 -8.244 1.00 32.33 102 GLU A CA 8
ATOM 13717 C C . GLU A 1 102 ? 22.737 -19.029 -7.404 1.00 51.53 102 GLU A C 8
ATOM 13718 O O . GLU A 1 102 ? 23.094 -17.969 -6.895 1.00 60.02 102 GLU A O 8
ATOM 13730 N N . GLU A 1 103 ? 23.402 -20.175 -7.254 1.00 70.30 103 GLU A N 8
ATOM 13731 C CA . GLU A 1 103 ? 24.701 -20.253 -6.576 1.00 12.44 103 GLU A CA 8
ATOM 13732 C C . GLU A 1 103 ? 25.638 -21.180 -7.352 1.00 42.42 103 GLU A C 8
ATOM 13733 O O . GLU A 1 103 ? 25.201 -22.218 -7.853 1.00 71.41 103 GLU A O 8
ATOM 13745 N N . PRO A 1 104 ? 26.929 -20.817 -7.487 1.00 15.24 104 PRO A N 8
ATOM 13746 C CA . PRO A 1 104 ? 27.935 -21.699 -8.093 1.00 63.11 104 PRO A CA 8
ATOM 13747 C C . PRO A 1 104 ? 28.200 -22.909 -7.197 1.00 31.14 104 PRO A C 8
ATOM 13748 O O . PRO A 1 104 ? 28.190 -24.055 -7.655 1.00 73.41 104 PRO A O 8
ATOM 13759 N N . ASP A 1 105 ? 28.427 -22.624 -5.916 1.00 4.41 105 ASP A N 8
ATOM 13760 C CA . ASP A 1 105 ? 28.631 -23.648 -4.894 1.00 54.35 105 ASP A CA 8
ATOM 13761 C C . ASP A 1 105 ? 28.714 -22.988 -3.521 1.00 44.21 105 ASP A C 8
ATOM 13762 O O . ASP A 1 105 ? 29.293 -21.908 -3.386 1.00 12.41 105 ASP A O 8
ATOM 13771 N N . GLY A 1 106 ? 28.118 -23.620 -2.513 1.00 62.13 106 GLY A N 8
ATOM 13772 C CA . GLY A 1 106 ? 28.152 -23.086 -1.166 1.00 11.31 106 GLY A CA 8
ATOM 13773 C C . GLY A 1 106 ? 26.766 -22.988 -0.575 1.00 65.20 106 GLY A C 8
ATOM 13774 O O . GLY A 1 106 ? 25.864 -23.731 -0.971 1.00 31.24 106 GLY A O 8
ATOM 13778 N N . GLU A 1 107 ? 26.597 -22.086 0.380 1.00 23.42 107 GLU A N 8
ATOM 13779 C CA . GLU A 1 107 ? 25.300 -21.863 1.009 1.00 2.20 107 GLU A CA 8
ATOM 13780 C C . GLU A 1 107 ? 25.081 -20.368 1.248 1.00 40.21 107 GLU A C 8
ATOM 13781 O O . GLU A 1 107 ? 24.135 -19.960 1.930 1.00 12.10 107 GLU A O 8
ATOM 13793 N N . SER A 1 108 ? 25.964 -19.565 0.659 1.00 21.32 108 SER A N 8
ATOM 13794 C CA . SER A 1 108 ? 25.948 -18.113 0.820 1.00 31.33 108 SER A CA 8
ATOM 13795 C C . SER A 1 108 ? 26.658 -17.454 -0.365 1.00 60.00 108 SER A C 8
ATOM 13796 O O . SER A 1 108 ? 27.281 -16.396 -0.227 1.00 11.30 108 SER A O 8
ATOM 13804 N N . GLY A 1 109 ? 26.541 -18.083 -1.532 1.00 11.40 109 GLY A N 8
ATOM 13805 C CA . GLY A 1 109 ? 27.216 -17.601 -2.724 1.00 74.12 109 GLY A CA 8
ATOM 13806 C C . GLY A 1 109 ? 26.485 -16.442 -3.376 1.00 72.41 109 GLY A C 8
ATOM 13807 O O . GLY A 1 109 ? 26.124 -15.469 -2.703 1.00 14.04 109 GLY A O 8
ATOM 13811 N N . GLY A 1 110 ? 26.276 -16.541 -4.682 1.00 13.43 110 GLY A N 8
ATOM 13812 C CA . GLY A 1 110 ? 25.591 -15.497 -5.419 1.00 33.40 110 GLY A CA 8
ATOM 13813 C C . GLY A 1 110 ? 25.513 -15.820 -6.898 1.00 63.40 110 GLY A C 8
ATOM 13814 O O . GLY A 1 110 ? 25.555 -16.995 -7.265 1.00 25.54 110 GLY A O 8
ATOM 13818 N N . PRO A 1 111 ? 25.411 -14.795 -7.768 1.00 53.01 111 PRO A N 8
ATOM 13819 C CA . PRO A 1 111 ? 25.313 -14.976 -9.224 1.00 61.42 111 PRO A CA 8
ATOM 13820 C C . PRO A 1 111 ? 26.260 -16.053 -9.761 1.00 45.21 111 PRO A C 8
ATOM 13821 O O . PRO A 1 111 ? 27.477 -15.854 -9.828 1.00 22.42 111 PRO A O 8
ATOM 13832 N N . ARG A 1 112 ? 25.677 -17.198 -10.112 1.00 2.23 112 ARG A N 8
ATOM 13833 C CA . ARG A 1 112 ? 26.423 -18.325 -10.666 1.00 23.43 112 ARG A CA 8
ATOM 13834 C C . ARG A 1 112 ? 27.130 -17.918 -11.959 1.00 64.04 112 ARG A C 8
ATOM 13835 O O . ARG A 1 112 ? 26.431 -17.589 -12.940 1.00 53.13 112 ARG A O 8
ATOM 13857 N N . GLY A 1 1 ? 4.037 0.112 7.077 1.00 73.34 1 GLY A N 9
ATOM 13858 C CA . GLY A 1 1 ? 3.376 -0.975 7.840 1.00 62.13 1 GLY A CA 9
ATOM 13859 C C . GLY A 1 1 ? 4.277 -2.183 8.017 1.00 61.10 1 GLY A C 9
ATOM 13860 O O . GLY A 1 1 ? 5.070 -2.229 8.959 1.00 24.12 1 GLY A O 9
ATOM 13866 N N . PRO A 1 2 ? 4.182 -3.188 7.123 1.00 54.02 2 PRO A N 9
ATOM 13867 C CA . PRO A 1 2 ? 5.012 -4.396 7.202 1.00 54.14 2 PRO A CA 9
ATOM 13868 C C . PRO A 1 2 ? 6.493 -4.095 6.960 1.00 12.11 2 PRO A C 9
ATOM 13869 O O . PRO A 1 2 ? 6.923 -3.878 5.823 1.00 30.53 2 PRO A O 9
ATOM 13880 N N . GLY A 1 3 ? 7.258 -4.042 8.045 1.00 32.55 3 GLY A N 9
ATOM 13881 C CA . GLY A 1 3 ? 8.685 -3.794 7.950 1.00 61.02 3 GLY A CA 9
ATOM 13882 C C . GLY A 1 3 ? 9.469 -5.076 7.772 1.00 31.51 3 GLY A C 9
ATOM 13883 O O . GLY A 1 3 ? 10.051 -5.596 8.726 1.00 24.10 3 GLY A O 9
ATOM 13887 N N . SER A 1 4 ? 9.469 -5.591 6.552 1.00 41.20 4 SER A N 9
ATOM 13888 C CA . SER A 1 4 ? 10.180 -6.818 6.224 1.00 34.13 4 SER A CA 9
ATOM 13889 C C . SER A 1 4 ? 10.658 -6.789 4.775 1.00 22.30 4 SER A C 9
ATOM 13890 O O . SER A 1 4 ? 10.358 -5.849 4.034 1.00 41.31 4 SER A O 9
ATOM 13898 N N . MET A 1 5 ? 11.417 -7.809 4.385 1.00 64.41 5 MET A N 9
ATOM 13899 C CA . MET A 1 5 ? 11.893 -7.947 3.015 1.00 24.34 5 MET A CA 9
ATOM 13900 C C . MET A 1 5 ? 12.447 -9.348 2.791 1.00 51.43 5 MET A C 9
ATOM 13901 O O . MET A 1 5 ? 13.066 -9.932 3.685 1.00 54.22 5 MET A O 9
ATOM 13915 N N . VAL A 1 6 ? 12.216 -9.875 1.598 1.00 42.23 6 VAL A N 9
ATOM 13916 C CA . VAL A 1 6 ? 12.664 -11.210 1.221 1.00 64.21 6 VAL A CA 9
ATOM 13917 C C . VAL A 1 6 ? 13.042 -11.238 -0.254 1.00 41.01 6 VAL A C 9
ATOM 13918 O O . VAL A 1 6 ? 12.793 -10.278 -0.987 1.00 75.33 6 VAL A O 9
ATOM 13931 N N . ASN A 1 7 ? 13.660 -12.341 -0.666 1.00 53.22 7 ASN A N 9
ATOM 13932 C CA . ASN A 1 7 ? 14.015 -12.578 -2.067 1.00 71.21 7 ASN A CA 9
ATOM 13933 C C . ASN A 1 7 ? 12.826 -12.302 -2.991 1.00 44.52 7 ASN A C 9
ATOM 13934 O O . ASN A 1 7 ? 11.673 -12.477 -2.593 1.00 33.22 7 ASN A O 9
ATOM 13945 N N . ALA A 1 8 ? 13.119 -11.897 -4.229 1.00 60.32 8 ALA A N 9
ATOM 13946 C CA . ALA A 1 8 ? 12.089 -11.480 -5.185 1.00 3.34 8 ALA A CA 9
ATOM 13947 C C . ALA A 1 8 ? 10.976 -12.522 -5.304 1.00 60.24 8 ALA A C 9
ATOM 13948 O O . ALA A 1 8 ? 9.793 -12.186 -5.236 1.00 14.22 8 ALA A O 9
ATOM 13955 N N . PHE A 1 9 ? 11.368 -13.781 -5.468 1.00 32.01 9 PHE A N 9
ATOM 13956 C CA . PHE A 1 9 ? 10.416 -14.888 -5.579 1.00 51.44 9 PHE A CA 9
ATOM 13957 C C . PHE A 1 9 ? 9.508 -14.949 -4.353 1.00 64.40 9 PHE A C 9
ATOM 13958 O O . PHE A 1 9 ? 8.298 -15.132 -4.468 1.00 61.22 9 PHE A O 9
ATOM 13975 N N . LEU A 1 10 ? 10.103 -14.779 -3.179 1.00 11.31 10 LEU A N 9
ATOM 13976 C CA . LEU A 1 10 ? 9.376 -14.907 -1.920 1.00 65.43 10 LEU A CA 9
ATOM 13977 C C . LEU A 1 10 ? 8.428 -13.729 -1.724 1.00 12.34 10 LEU A C 9
ATOM 13978 O O . LEU A 1 10 ? 7.288 -13.905 -1.294 1.00 22.41 10 LEU A O 9
ATOM 13994 N N . ALA A 1 11 ? 8.897 -12.530 -2.057 1.00 51.23 11 ALA A N 9
ATOM 13995 C CA . ALA A 1 11 ? 8.048 -11.342 -2.023 1.00 43.20 11 ALA A CA 9
ATOM 13996 C C . ALA A 1 11 ? 6.919 -11.491 -3.038 1.00 60.02 11 ALA A C 9
ATOM 13997 O O . ALA A 1 11 ? 5.792 -11.034 -2.816 1.00 21.33 11 ALA A O 9
ATOM 14004 N N . LYS A 1 12 ? 7.243 -12.156 -4.143 1.00 75.22 12 LYS A N 9
ATOM 14005 C CA . LYS A 1 12 ? 6.276 -12.446 -5.194 1.00 3.03 12 LYS A CA 9
ATOM 14006 C C . LYS A 1 12 ? 5.173 -13.341 -4.636 1.00 75.15 12 LYS A C 9
ATOM 14007 O O . LYS A 1 12 ? 3.990 -13.064 -4.815 1.00 72.25 12 LYS A O 9
ATOM 14026 N N . ILE A 1 13 ? 5.581 -14.405 -3.942 1.00 44.14 13 ILE A N 9
ATOM 14027 C CA . ILE A 1 13 ? 4.648 -15.340 -3.312 1.00 31.13 13 ILE A CA 9
ATOM 14028 C C . ILE A 1 13 ? 3.780 -14.625 -2.278 1.00 54.15 13 ILE A C 9
ATOM 14029 O O . ILE A 1 13 ? 2.557 -14.759 -2.280 1.00 11.24 13 ILE A O 9
ATOM 14045 N N . ALA A 1 14 ? 4.429 -13.866 -1.402 1.00 10.43 14 ALA A N 9
ATOM 14046 C CA . ALA A 1 14 ? 3.746 -13.170 -0.318 1.00 65.03 14 ALA A CA 9
ATOM 14047 C C . ALA A 1 14 ? 2.652 -12.242 -0.858 1.00 45.24 14 ALA A C 9
ATOM 14048 O O . ALA A 1 14 ? 1.501 -12.299 -0.416 1.00 22.51 14 ALA A O 9
ATOM 14055 N N . ALA A 1 15 ? 3.009 -11.403 -1.834 1.00 74.24 15 ALA A N 9
ATOM 14056 C CA . ALA A 1 15 ? 2.052 -10.476 -2.440 1.00 32.11 15 ALA A CA 9
ATOM 14057 C C . ALA A 1 15 ? 0.970 -11.235 -3.212 1.00 51.43 15 ALA A C 9
ATOM 14058 O O . ALA A 1 15 ? -0.217 -10.927 -3.105 1.00 74.42 15 ALA A O 9
ATOM 14065 N N . TRP A 1 16 ? 1.408 -12.233 -3.972 1.00 42.31 16 TRP A N 9
ATOM 14066 C CA . TRP A 1 16 ? 0.520 -13.089 -4.766 1.00 14.44 16 TRP A CA 9
ATOM 14067 C C . TRP A 1 16 ? -0.564 -13.728 -3.894 1.00 61.31 16 TRP A C 9
ATOM 14068 O O . TRP A 1 16 ? -1.742 -13.739 -4.252 1.00 4.24 16 TRP A O 9
ATOM 14089 N N . LEU A 1 17 ? -0.153 -14.239 -2.743 1.00 61.21 17 LEU A N 9
ATOM 14090 C CA . LEU A 1 17 ? -1.074 -14.860 -1.798 1.00 62.45 17 LEU A CA 9
ATOM 14091 C C . LEU A 1 17 ? -1.952 -13.813 -1.119 1.00 2.03 17 LEU A C 9
ATOM 14092 O O . LEU A 1 17 ? -3.175 -13.953 -1.071 1.00 1.20 17 LEU A O 9
ATOM 14108 N N . ASN A 1 18 ? -1.323 -12.758 -0.619 1.00 65.13 18 ASN A N 9
ATOM 14109 C CA . ASN A 1 18 ? -2.030 -11.696 0.098 1.00 45.11 18 ASN A CA 9
ATOM 14110 C C . ASN A 1 18 ? -3.034 -10.986 -0.814 1.00 52.24 18 ASN A C 9
ATOM 14111 O O . ASN A 1 18 ? -3.998 -10.376 -0.346 1.00 12.31 18 ASN A O 9
ATOM 14122 N N . ALA A 1 19 ? -2.804 -11.069 -2.121 1.00 61.24 19 ALA A N 9
ATOM 14123 C CA . ALA A 1 19 ? -3.709 -10.474 -3.099 1.00 24.21 19 ALA A CA 9
ATOM 14124 C C . ALA A 1 19 ? -5.003 -11.279 -3.207 1.00 11.54 19 ALA A C 9
ATOM 14125 O O . ALA A 1 19 ? -6.063 -10.731 -3.521 1.00 11.42 19 ALA A O 9
ATOM 14132 N N . GLY A 1 20 ? -4.909 -12.581 -2.946 1.00 74.52 20 GLY A N 9
ATOM 14133 C CA . GLY A 1 20 ? -6.075 -13.451 -3.006 1.00 23.12 20 GLY A CA 9
ATOM 14134 C C . GLY A 1 20 ? -6.695 -13.680 -1.642 1.00 55.43 20 GLY A C 9
ATOM 14135 O O . GLY A 1 20 ? -7.895 -13.941 -1.531 1.00 43.31 20 GLY A O 9
ATOM 14139 N N . TYR A 1 21 ? -5.874 -13.581 -0.601 1.00 62.21 21 TYR A N 9
ATOM 14140 C CA . TYR A 1 21 ? -6.324 -13.747 0.777 1.00 10.20 21 TYR A CA 9
ATOM 14141 C C . TYR A 1 21 ? -5.791 -12.600 1.638 1.00 4.45 21 TYR A C 9
ATOM 14142 O O . TYR A 1 21 ? -4.739 -12.726 2.268 1.00 64.21 21 TYR A O 9
ATOM 14160 N N . PRO A 1 22 ? -6.500 -11.452 1.655 1.00 33.03 22 PRO A N 9
ATOM 14161 C CA . PRO A 1 22 ? -6.054 -10.244 2.370 1.00 62.52 22 PRO A CA 9
ATOM 14162 C C . PRO A 1 22 ? -6.119 -10.372 3.899 1.00 1.51 22 PRO A C 9
ATOM 14163 O O . PRO A 1 22 ? -5.402 -9.660 4.611 1.00 55.41 22 PRO A O 9
ATOM 14174 N N . GLU A 1 23 ? -6.982 -11.251 4.408 1.00 61.20 23 GLU A N 9
ATOM 14175 C CA . GLU A 1 23 ? -7.145 -11.410 5.861 1.00 14.11 23 GLU A CA 9
ATOM 14176 C C . GLU A 1 23 ? -6.677 -12.786 6.335 1.00 1.14 23 GLU A C 9
ATOM 14177 O O . GLU A 1 23 ? -6.182 -12.930 7.455 1.00 3.25 23 GLU A O 9
ATOM 14189 N N . GLY A 1 24 ? -6.846 -13.795 5.491 1.00 55.34 24 GLY A N 9
ATOM 14190 C CA . GLY A 1 24 ? -6.430 -15.139 5.839 1.00 5.42 24 GLY A CA 9
ATOM 14191 C C . GLY A 1 24 ? -7.013 -16.169 4.900 1.00 72.15 24 GLY A C 9
ATOM 14192 O O . GLY A 1 24 ? -7.822 -15.838 4.034 1.00 1.40 24 GLY A O 9
ATOM 14196 N N . VAL A 1 25 ? -6.610 -17.421 5.078 1.00 31.52 25 VAL A N 9
ATOM 14197 C CA . VAL A 1 25 ? -7.070 -18.520 4.230 1.00 42.05 25 VAL A CA 9
ATOM 14198 C C . VAL A 1 25 ? -7.720 -19.592 5.111 1.00 51.00 25 VAL A C 9
ATOM 14199 O O . VAL A 1 25 ? -7.198 -19.895 6.183 1.00 41.02 25 VAL A O 9
ATOM 14212 N N . PRO A 1 26 ? -8.858 -20.173 4.692 1.00 73.25 26 PRO A N 9
ATOM 14213 C CA . PRO A 1 26 ? -9.497 -21.252 5.451 1.00 54.21 26 PRO A CA 9
ATOM 14214 C C . PRO A 1 26 ? -8.703 -22.558 5.342 1.00 64.34 26 PRO A C 9
ATOM 14215 O O . PRO A 1 26 ? -7.946 -22.754 4.389 1.00 2.12 26 PRO A O 9
ATOM 14226 N N . GLY A 1 27 ? -8.894 -23.445 6.316 1.00 3.45 27 GLY A N 9
ATOM 14227 C CA . GLY A 1 27 ? -8.154 -24.703 6.375 1.00 3.53 27 GLY A CA 9
ATOM 14228 C C . GLY A 1 27 ? -8.178 -25.507 5.074 1.00 40.15 27 GLY A C 9
ATOM 14229 O O . GLY A 1 27 ? -7.111 -25.889 4.569 1.00 54.14 27 GLY A O 9
ATOM 14233 N N . PRO A 1 28 ? -9.375 -25.766 4.493 1.00 4.10 28 PRO A N 9
ATOM 14234 C CA . PRO A 1 28 ? -9.509 -26.609 3.290 1.00 31.40 28 PRO A CA 9
ATOM 14235 C C . PRO A 1 28 ? -8.803 -26.009 2.078 1.00 1.42 28 PRO A C 9
ATOM 14236 O O . PRO A 1 28 ? -8.597 -26.692 1.078 1.00 5.10 28 PRO A O 9
ATOM 14247 N N . ASP A 1 29 ? -8.446 -24.730 2.168 1.00 63.12 29 ASP A N 9
ATOM 14248 C CA . ASP A 1 29 ? -7.657 -24.077 1.129 1.00 75.13 29 ASP A CA 9
ATOM 14249 C C . ASP A 1 29 ? -6.192 -24.012 1.556 1.00 41.35 29 ASP A C 9
ATOM 14250 O O . ASP A 1 29 ? -5.296 -24.062 0.716 1.00 20.04 29 ASP A O 9
ATOM 14259 N N . ARG A 1 30 ? -5.950 -23.933 2.868 1.00 54.40 30 ARG A N 9
ATOM 14260 C CA . ARG A 1 30 ? -4.589 -23.812 3.394 1.00 24.35 30 ARG A CA 9
ATOM 14261 C C . ARG A 1 30 ? -3.776 -25.077 3.151 1.00 11.25 30 ARG A C 9
ATOM 14262 O O . ARG A 1 30 ? -2.636 -24.998 2.685 1.00 45.02 30 ARG A O 9
ATOM 14283 N N . VAL A 1 31 ? -4.351 -26.237 3.465 1.00 12.44 31 VAL A N 9
ATOM 14284 C CA . VAL A 1 31 ? -3.620 -27.501 3.313 1.00 14.30 31 VAL A CA 9
ATOM 14285 C C . VAL A 1 31 ? -3.158 -27.694 1.855 1.00 1.22 31 VAL A C 9
ATOM 14286 O O . VAL A 1 31 ? -1.972 -27.927 1.602 1.00 3.34 31 VAL A O 9
ATOM 14299 N N . PRO A 1 32 ? -4.078 -27.591 0.861 1.00 64.13 32 PRO A N 9
ATOM 14300 C CA . PRO A 1 32 ? -3.708 -27.705 -0.554 1.00 15.21 32 PRO A CA 9
ATOM 14301 C C . PRO A 1 32 ? -2.846 -26.533 -1.033 1.00 21.04 32 PRO A C 9
ATOM 14302 O O . PRO A 1 32 ? -2.016 -26.703 -1.926 1.00 13.40 32 PRO A O 9
ATOM 14313 N N . LEU A 1 33 ? -3.047 -25.350 -0.445 1.00 51.45 33 LEU A N 9
ATOM 14314 C CA . LEU A 1 33 ? -2.231 -24.180 -0.786 1.00 71.25 33 LEU A CA 9
ATOM 14315 C C . LEU A 1 33 ? -0.760 -24.495 -0.521 1.00 22.31 33 LEU A C 9
ATOM 14316 O O . LEU A 1 33 ? 0.099 -24.313 -1.389 1.00 14.43 33 LEU A O 9
ATOM 14332 N N . LEU A 1 34 ? -0.484 -25.019 0.666 1.00 52.24 34 LEU A N 9
ATOM 14333 C CA . LEU A 1 34 ? 0.874 -25.392 1.028 1.00 54.12 34 LEU A CA 9
ATOM 14334 C C . LEU A 1 34 ? 1.337 -26.565 0.193 1.00 50.24 34 LEU A C 9
ATOM 14335 O O . LEU A 1 34 ? 2.486 -26.605 -0.239 1.00 13.00 34 LEU A O 9
ATOM 14351 N N . ALA A 1 35 ? 0.442 -27.522 -0.035 1.00 22.33 35 ALA A N 9
ATOM 14352 C CA . ALA A 1 35 ? 0.758 -28.664 -0.881 1.00 2.14 35 ALA A CA 9
ATOM 14353 C C . ALA A 1 35 ? 1.194 -28.190 -2.269 1.00 71.13 35 ALA A C 9
ATOM 14354 O O . ALA A 1 35 ? 2.068 -28.786 -2.898 1.00 71.44 35 ALA A O 9
ATOM 14361 N N . LEU A 1 36 ? 0.573 -27.106 -2.726 1.00 60.32 36 LEU A N 9
ATOM 14362 C CA . LEU A 1 36 ? 0.885 -26.503 -4.019 1.00 5.22 36 LEU A CA 9
ATOM 14363 C C . LEU A 1 36 ? 2.263 -25.817 -3.972 1.00 32.42 36 LEU A C 9
ATOM 14364 O O . LEU A 1 36 ? 3.091 -25.999 -4.865 1.00 24.53 36 LEU A O 9
ATOM 14380 N N . LEU A 1 37 ? 2.506 -25.040 -2.917 1.00 22.00 37 LEU A N 9
ATOM 14381 C CA . LEU A 1 37 ? 3.769 -24.299 -2.775 1.00 0.21 37 LEU A CA 9
ATOM 14382 C C . LEU A 1 37 ? 4.973 -25.229 -2.554 1.00 50.35 37 LEU A C 9
ATOM 14383 O O . LEU A 1 37 ? 6.004 -25.091 -3.219 1.00 73.01 37 LEU A O 9
ATOM 14399 N N . THR A 1 38 ? 4.825 -26.190 -1.647 1.00 10.21 38 THR A N 9
ATOM 14400 C CA . THR A 1 38 ? 5.937 -27.043 -1.211 1.00 5.04 38 THR A CA 9
ATOM 14401 C C . THR A 1 38 ? 6.494 -27.891 -2.353 1.00 62.54 38 THR A C 9
ATOM 14402 O O . THR A 1 38 ? 7.529 -28.547 -2.206 1.00 50.11 38 THR A O 9
ATOM 14413 N N . ARG A 1 39 ? 5.791 -27.890 -3.482 1.00 14.25 39 ARG A N 9
ATOM 14414 C CA . ARG A 1 39 ? 6.227 -28.619 -4.663 1.00 24.04 39 ARG A CA 9
ATOM 14415 C C . ARG A 1 39 ? 7.614 -28.158 -5.108 1.00 71.34 39 ARG A C 9
ATOM 14416 O O . ARG A 1 39 ? 8.505 -28.982 -5.328 1.00 72.22 39 ARG A O 9
ATOM 14437 N N . ARG A 1 40 ? 7.798 -26.843 -5.254 1.00 53.35 40 ARG A N 9
ATOM 14438 C CA . ARG A 1 40 ? 9.089 -26.294 -5.669 1.00 42.31 40 ARG A CA 9
ATOM 14439 C C . ARG A 1 40 ? 9.746 -25.449 -4.569 1.00 74.53 40 ARG A C 9
ATOM 14440 O O . ARG A 1 40 ? 10.966 -25.287 -4.563 1.00 12.24 40 ARG A O 9
ATOM 14461 N N . LEU A 1 41 ? 8.945 -24.908 -3.645 1.00 34.24 41 LEU A N 9
ATOM 14462 C CA . LEU A 1 41 ? 9.489 -24.085 -2.558 1.00 61.12 41 LEU A CA 9
ATOM 14463 C C . LEU A 1 41 ? 10.225 -24.955 -1.540 1.00 73.41 41 LEU A C 9
ATOM 14464 O O . LEU A 1 41 ? 9.720 -25.999 -1.116 1.00 54.35 41 LEU A O 9
ATOM 14480 N N . THR A 1 42 ? 11.419 -24.517 -1.151 1.00 74.31 42 THR A N 9
ATOM 14481 C CA . THR A 1 42 ? 12.202 -25.201 -0.127 1.00 41.11 42 THR A CA 9
ATOM 14482 C C . THR A 1 42 ? 11.662 -24.872 1.262 1.00 41.00 42 THR A C 9
ATOM 14483 O O . THR A 1 42 ? 10.842 -23.961 1.413 1.00 32.31 42 THR A O 9
ATOM 14494 N N . ASN A 1 43 ? 12.127 -25.606 2.272 1.00 61.44 43 ASN A N 9
ATOM 14495 C CA . ASN A 1 43 ? 11.765 -25.320 3.657 1.00 23.11 43 ASN A CA 9
ATOM 14496 C C . ASN A 1 43 ? 12.199 -23.895 4.024 1.00 72.30 43 ASN A C 9
ATOM 14497 O O . ASN A 1 43 ? 11.481 -23.166 4.717 1.00 71.12 43 ASN A O 9
ATOM 14508 N N . ASP A 1 44 ? 13.368 -23.505 3.521 1.00 0.21 44 ASP A N 9
ATOM 14509 C CA . ASP A 1 44 ? 13.880 -22.145 3.693 1.00 22.12 44 ASP A CA 9
ATOM 14510 C C . ASP A 1 44 ? 12.882 -21.119 3.163 1.00 42.40 44 ASP A C 9
ATOM 14511 O O . ASP A 1 44 ? 12.562 -20.135 3.835 1.00 60.34 44 ASP A O 9
ATOM 14520 N N . GLU A 1 45 ? 12.381 -21.368 1.958 1.00 2.43 45 GLU A N 9
ATOM 14521 C CA . GLU A 1 45 ? 11.484 -20.436 1.286 1.00 12.41 45 GLU A CA 9
ATOM 14522 C C . GLU A 1 45 ? 10.108 -20.373 1.959 1.00 74.32 45 GLU A C 9
ATOM 14523 O O . GLU A 1 45 ? 9.585 -19.278 2.205 1.00 52.21 45 GLU A O 9
ATOM 14535 N N . ILE A 1 46 ? 9.526 -21.530 2.278 1.00 40.25 46 ILE A N 9
ATOM 14536 C CA . ILE A 1 46 ? 8.244 -21.550 2.980 1.00 2.42 46 ILE A CA 9
ATOM 14537 C C . ILE A 1 46 ? 8.373 -20.790 4.302 1.00 23.22 46 ILE A C 9
ATOM 14538 O O . ILE A 1 46 ? 7.475 -20.031 4.679 1.00 2.24 46 ILE A O 9
ATOM 14554 N N . LYS A 1 47 ? 9.504 -20.982 4.994 1.00 61.14 47 LYS A N 9
ATOM 14555 C CA . LYS A 1 47 ? 9.785 -20.229 6.215 1.00 33.02 47 LYS A CA 9
ATOM 14556 C C . LYS A 1 47 ? 9.832 -18.736 5.920 1.00 44.41 47 LYS A C 9
ATOM 14557 O O . LYS A 1 47 ? 9.218 -17.936 6.623 1.00 14.11 47 LYS A O 9
ATOM 14576 N N . ALA A 1 48 ? 10.570 -18.374 4.874 1.00 32.32 48 ALA A N 9
ATOM 14577 C CA . ALA A 1 48 ? 10.740 -16.975 4.488 1.00 3.50 48 ALA A CA 9
ATOM 14578 C C . ALA A 1 48 ? 9.387 -16.293 4.310 1.00 23.32 48 ALA A C 9
ATOM 14579 O O . ALA A 1 48 ? 9.205 -15.142 4.711 1.00 52.32 48 ALA A O 9
ATOM 14586 N N . ILE A 1 49 ? 8.435 -17.018 3.718 1.00 73.51 49 ILE A N 9
ATOM 14587 C CA . ILE A 1 49 ? 7.072 -16.511 3.570 1.00 11.34 49 ILE A CA 9
ATOM 14588 C C . ILE A 1 49 ? 6.448 -16.226 4.937 1.00 32.52 49 ILE A C 9
ATOM 14589 O O . ILE A 1 49 ? 5.769 -15.217 5.121 1.00 25.45 49 ILE A O 9
ATOM 14605 N N . ALA A 1 50 ? 6.707 -17.105 5.902 1.00 21.02 50 ALA A N 9
ATOM 14606 C CA . ALA A 1 50 ? 6.183 -16.932 7.254 1.00 1.35 50 ALA A CA 9
ATOM 14607 C C . ALA A 1 50 ? 6.790 -15.693 7.887 1.00 3.30 50 ALA A C 9
ATOM 14608 O O . ALA A 1 50 ? 6.087 -14.829 8.405 1.00 40.12 50 ALA A O 9
ATOM 14615 N N . GLU A 1 51 ? 8.108 -15.609 7.785 1.00 14.35 51 GLU A N 9
ATOM 14616 C CA . GLU A 1 51 ? 8.891 -14.541 8.387 1.00 45.45 51 GLU A CA 9
ATOM 14617 C C . GLU A 1 51 ? 8.406 -13.171 7.909 1.00 61.23 51 GLU A C 9
ATOM 14618 O O . GLU A 1 51 ? 8.369 -12.208 8.681 1.00 40.34 51 GLU A O 9
ATOM 14630 N N . ASP A 1 52 ? 8.037 -13.096 6.635 1.00 54.12 52 ASP A N 9
ATOM 14631 C CA . ASP A 1 52 ? 7.530 -11.857 6.051 1.00 62.53 52 ASP A CA 9
ATOM 14632 C C . ASP A 1 52 ? 6.090 -11.593 6.496 1.00 5.34 52 ASP A C 9
ATOM 14633 O O . ASP A 1 52 ? 5.775 -10.521 7.018 1.00 13.14 52 ASP A O 9
ATOM 14642 N N . LEU A 1 53 ? 5.228 -12.593 6.316 1.00 34.00 53 LEU A N 9
ATOM 14643 C CA . LEU A 1 53 ? 3.798 -12.450 6.606 1.00 31.15 53 LEU A CA 9
ATOM 14644 C C . LEU A 1 53 ? 3.527 -12.194 8.089 1.00 63.44 53 LEU A C 9
ATOM 14645 O O . LEU A 1 53 ? 2.449 -11.719 8.448 1.00 24.44 53 LEU A O 9
ATOM 14661 N N . GLU A 1 54 ? 4.490 -12.508 8.955 1.00 42.35 54 GLU A N 9
ATOM 14662 C CA . GLU A 1 54 ? 4.333 -12.244 10.387 1.00 71.35 54 GLU A CA 9
ATOM 14663 C C . GLU A 1 54 ? 4.193 -10.743 10.650 1.00 51.43 54 GLU A C 9
ATOM 14664 O O . GLU A 1 54 ? 3.658 -10.333 11.681 1.00 2.04 54 GLU A O 9
ATOM 14676 N N . LYS A 1 55 ? 4.672 -9.931 9.711 1.00 30.13 55 LYS A N 9
ATOM 14677 C CA . LYS A 1 55 ? 4.515 -8.481 9.794 1.00 60.30 55 LYS A CA 9
ATOM 14678 C C . LYS A 1 55 ? 3.080 -8.088 9.435 1.00 11.44 55 LYS A C 9
ATOM 14679 O O . LYS A 1 55 ? 2.592 -7.025 9.831 1.00 63.12 55 LYS A O 9
ATOM 14698 N N . ARG A 1 56 ? 2.420 -8.955 8.673 1.00 63.50 56 ARG A N 9
ATOM 14699 C CA . ARG A 1 56 ? 1.030 -8.759 8.281 1.00 74.04 56 ARG A CA 9
ATOM 14700 C C . ARG A 1 56 ? 0.094 -9.170 9.414 1.00 1.10 56 ARG A C 9
ATOM 14701 O O . ARG A 1 56 ? -0.774 -8.397 9.827 1.00 45.04 56 ARG A O 9
ATOM 14722 N N . ALA A 1 57 ? 0.285 -10.388 9.918 1.00 75.53 57 ALA A N 9
ATOM 14723 C CA . ALA A 1 57 ? -0.542 -10.921 10.995 1.00 40.24 57 ALA A CA 9
ATOM 14724 C C . ALA A 1 57 ? 0.046 -12.223 11.533 1.00 71.25 57 ALA A C 9
ATOM 14725 O O . ALA A 1 57 ? 0.876 -12.856 10.879 1.00 53.35 57 ALA A O 9
ATOM 14732 N N . HIS A 1 58 ? -0.396 -12.620 12.724 1.00 23.12 58 HIS A N 9
ATOM 14733 C CA . HIS A 1 58 ? 0.082 -13.845 13.362 1.00 21.31 58 HIS A CA 9
ATOM 14734 C C . HIS A 1 58 ? -1.081 -14.537 14.075 1.00 2.53 58 HIS A C 9
ATOM 14735 O O . HIS A 1 58 ? -1.344 -14.268 15.246 1.00 62.41 58 HIS A O 9
ATOM 14750 N N . PHE A 1 59 ? -1.796 -15.395 13.351 1.00 45.53 59 PHE A N 9
ATOM 14751 C CA . PHE A 1 59 ? -2.971 -16.083 13.898 1.00 61.11 59 PHE A CA 9
ATOM 14752 C C . PHE A 1 59 ? -2.597 -17.442 14.483 1.00 4.21 59 PHE A C 9
ATOM 14753 O O . PHE A 1 59 ? -3.393 -18.047 15.203 1.00 51.30 59 PHE A O 9
ATOM 14770 N N . ASP A 1 60 ? -1.398 -17.919 14.143 1.00 3.23 60 ASP A N 9
ATOM 14771 C CA . ASP A 1 60 ? -0.860 -19.186 14.648 1.00 22.13 60 ASP A CA 9
ATOM 14772 C C . ASP A 1 60 ? -1.575 -20.397 14.040 1.00 20.41 60 ASP A C 9
ATOM 14773 O O . ASP A 1 60 ? -0.939 -21.247 13.427 1.00 31.31 60 ASP A O 9
ATOM 14782 N N . HIS A 1 61 ? -2.891 -20.482 14.202 1.00 13.11 61 HIS A N 9
ATOM 14783 C CA . HIS A 1 61 ? -3.658 -21.595 13.638 1.00 64.41 61 HIS A CA 9
ATOM 14784 C C . HIS A 1 61 ? -3.904 -21.385 12.143 1.00 11.03 61 HIS A C 9
ATOM 14785 O O . HIS A 1 61 ? -4.383 -22.281 11.452 1.00 35.12 61 HIS A O 9
ATOM 14800 N N . ILE A 1 62 ? -3.570 -20.191 11.653 1.00 73.14 62 ILE A N 9
ATOM 14801 C CA . ILE A 1 62 ? -3.565 -19.910 10.215 1.00 65.44 62 ILE A CA 9
ATOM 14802 C C . ILE A 1 62 ? -2.109 -19.841 9.726 1.00 41.11 62 ILE A C 9
ATOM 14803 O O . ILE A 1 62 ? -1.817 -19.360 8.630 1.00 32.13 62 ILE A O 9
ATOM 14819 N N . ASP A 1 63 ? -1.190 -20.333 10.557 1.00 1.43 63 ASP A N 9
ATOM 14820 C CA . ASP A 1 63 ? 0.236 -20.343 10.221 1.00 15.25 63 ASP A CA 9
ATOM 14821 C C . ASP A 1 63 ? 0.501 -21.215 8.995 1.00 43.10 63 ASP A C 9
ATOM 14822 O O . ASP A 1 63 ? -0.320 -22.054 8.623 1.00 22.32 63 ASP A O 9
ATOM 14831 N N . ILE A 1 64 ? 1.651 -21.003 8.369 1.00 35.01 64 ILE A N 9
ATOM 14832 C CA . ILE A 1 64 ? 2.022 -21.681 7.127 1.00 74.34 64 ILE A CA 9
ATOM 14833 C C . ILE A 1 64 ? 2.777 -22.985 7.397 1.00 73.52 64 ILE A C 9
ATOM 14834 O O . ILE A 1 64 ? 2.596 -23.972 6.680 1.00 13.12 64 ILE A O 9
ATOM 14850 N N . GLY A 1 65 ? 3.591 -22.993 8.449 1.00 24.22 65 GLY A N 9
ATOM 14851 C CA . GLY A 1 65 ? 4.358 -24.178 8.791 1.00 1.30 65 GLY A CA 9
ATOM 14852 C C . GLY A 1 65 ? 3.471 -25.321 9.250 1.00 31.50 65 GLY A C 9
ATOM 14853 O O . GLY A 1 65 ? 3.736 -26.487 8.943 1.00 64.12 65 GLY A O 9
ATOM 14857 N N . VAL A 1 66 ? 2.405 -24.977 9.970 1.00 52.41 66 VAL A N 9
ATOM 14858 C CA . VAL A 1 66 ? 1.464 -25.966 10.506 1.00 10.01 66 VAL A CA 9
ATOM 14859 C C . VAL A 1 66 ? 0.930 -26.895 9.412 1.00 22.33 66 VAL A C 9
ATOM 14860 O O . VAL A 1 66 ? 0.793 -28.103 9.624 1.00 54.21 66 VAL A O 9
ATOM 14873 N N . LEU A 1 67 ? 0.643 -26.328 8.241 1.00 55.10 67 LEU A N 9
ATOM 14874 C CA . LEU A 1 67 ? 0.074 -27.097 7.134 1.00 53.21 67 LEU A CA 9
ATOM 14875 C C . LEU A 1 67 ? 0.982 -28.258 6.741 1.00 52.34 67 LEU A C 9
ATOM 14876 O O . LEU A 1 67 ? 0.509 -29.372 6.505 1.00 51.42 67 LEU A O 9
ATOM 14892 N N . ILE A 1 68 ? 2.285 -28.004 6.708 1.00 31.54 68 ILE A N 9
ATOM 14893 C CA . ILE A 1 68 ? 3.252 -29.010 6.280 1.00 2.51 68 ILE A CA 9
ATOM 14894 C C . ILE A 1 68 ? 3.213 -30.232 7.203 1.00 51.44 68 ILE A C 9
ATOM 14895 O O . ILE A 1 68 ? 3.395 -31.368 6.755 1.00 60.32 68 ILE A O 9
ATOM 14911 N N . THR A 1 69 ? 2.931 -29.993 8.481 1.00 24.31 69 THR A N 9
ATOM 14912 C CA . THR A 1 69 ? 2.871 -31.066 9.465 1.00 33.41 69 THR A CA 9
ATOM 14913 C C . THR A 1 69 ? 1.690 -31.990 9.162 1.00 42.44 69 THR A C 9
ATOM 14914 O O . THR A 1 69 ? 1.731 -33.192 9.436 1.00 21.42 69 THR A O 9
ATOM 14925 N N . GLN A 1 70 ? 0.638 -31.412 8.597 1.00 34.14 70 GLN A N 9
ATOM 14926 C CA . GLN A 1 70 ? -0.542 -32.171 8.195 1.00 71.34 70 GLN A CA 9
ATOM 14927 C C . GLN A 1 70 ? -0.265 -32.917 6.891 1.00 10.03 70 GLN A C 9
ATOM 14928 O O . GLN A 1 70 ? -0.488 -34.120 6.788 1.00 34.11 70 GLN A O 9
ATOM 14942 N N . MET A 1 71 ? 0.255 -32.183 5.912 1.00 14.01 71 MET A N 9
ATOM 14943 C CA . MET A 1 71 ? 0.530 -32.715 4.576 1.00 13.13 71 MET A CA 9
ATOM 14944 C C . MET A 1 71 ? 1.506 -33.891 4.620 1.00 21.22 71 MET A C 9
ATOM 14945 O O . MET A 1 71 ? 1.368 -34.854 3.861 1.00 40.43 71 MET A O 9
ATOM 14959 N N . THR A 1 72 ? 2.497 -33.802 5.502 1.00 74.35 72 THR A N 9
ATOM 14960 C CA . THR A 1 72 ? 3.515 -34.843 5.624 1.00 54.12 72 THR A CA 9
ATOM 14961 C C . THR A 1 72 ? 2.879 -36.164 6.052 1.00 21.40 72 THR A C 9
ATOM 14962 O O . THR A 1 72 ? 3.441 -37.244 5.837 1.00 10.21 72 THR A O 9
ATOM 14973 N N . ASP A 1 73 ? 1.709 -36.065 6.672 1.00 14.31 73 ASP A N 9
ATOM 14974 C CA . ASP A 1 73 ? 1.003 -37.227 7.193 1.00 73.20 73 ASP A CA 9
ATOM 14975 C C . ASP A 1 73 ? -0.134 -37.633 6.265 1.00 63.12 73 ASP A C 9
ATOM 14976 O O . ASP A 1 73 ? -0.382 -38.819 6.041 1.00 62.50 73 ASP A O 9
ATOM 14985 N N . GLU A 1 74 ? -0.814 -36.637 5.716 1.00 53.04 74 GLU A N 9
ATOM 14986 C CA . GLU A 1 74 ? -2.006 -36.866 4.921 1.00 13.52 74 GLU A CA 9
ATOM 14987 C C . GLU A 1 74 ? -2.121 -35.826 3.811 1.00 52.34 74 GLU A C 9
ATOM 14988 O O . GLU A 1 74 ? -2.096 -34.622 4.076 1.00 43.45 74 GLU A O 9
ATOM 15000 N N . MET A 1 75 ? -2.215 -36.290 2.572 1.00 3.01 75 MET A N 9
ATOM 15001 C CA . MET A 1 75 ? -2.525 -35.411 1.453 1.00 44.15 75 MET A CA 9
ATOM 15002 C C . MET A 1 75 ? -4.023 -35.111 1.450 1.00 2.42 75 MET A C 9
ATOM 15003 O O . MET A 1 75 ? -4.838 -36.034 1.523 1.00 23.31 75 MET A O 9
ATOM 15017 N N . PRO A 1 76 ? -4.410 -33.824 1.379 1.00 3.41 76 PRO A N 9
ATOM 15018 C CA . PRO A 1 76 ? -5.820 -33.422 1.426 1.00 54.22 76 PRO A CA 9
ATOM 15019 C C . PRO A 1 76 ? -6.609 -33.991 0.241 1.00 61.51 76 PRO A C 9
ATOM 15020 O O . PRO A 1 76 ? -7.155 -35.091 0.322 1.00 1.43 76 PRO A O 9
ATOM 15031 N N . ARG A 1 77 ? -6.633 -33.250 -0.863 1.00 42.15 77 ARG A N 9
ATOM 15032 C CA . ARG A 1 77 ? -7.277 -33.674 -2.097 1.00 24.23 77 ARG A CA 9
ATOM 15033 C C . ARG A 1 77 ? -6.647 -32.919 -3.249 1.00 64.03 77 ARG A C 9
ATOM 15034 O O . ARG A 1 77 ? -6.481 -31.705 -3.163 1.00 31.21 77 ARG A O 9
ATOM 15055 N N . GLU A 1 78 ? -6.289 -33.621 -4.313 1.00 43.11 78 GLU A N 9
ATOM 15056 C CA . GLU A 1 78 ? -5.711 -32.978 -5.485 1.00 10.22 78 GLU A CA 9
ATOM 15057 C C . GLU A 1 78 ? -6.752 -32.096 -6.159 1.00 23.31 78 GLU A C 9
ATOM 15058 O O . GLU A 1 78 ? -6.421 -31.109 -6.813 1.00 30.35 78 GLU A O 9
ATOM 15070 N N . GLU A 1 79 ? -8.015 -32.456 -5.959 1.00 61.41 79 GLU A N 9
ATOM 15071 C CA . GLU A 1 79 ? -9.138 -31.660 -6.435 1.00 62.11 79 GLU A CA 9
ATOM 15072 C C . GLU A 1 79 ? -9.163 -30.311 -5.715 1.00 42.33 79 GLU A C 9
ATOM 15073 O O . GLU A 1 79 ? -9.439 -29.271 -6.314 1.00 30.53 79 GLU A O 9
ATOM 15085 N N . ASP A 1 80 ? -8.865 -30.341 -4.422 1.00 22.20 80 ASP A N 9
ATOM 15086 C CA . ASP A 1 80 ? -8.758 -29.127 -3.623 1.00 23.21 80 ASP A CA 9
ATOM 15087 C C . ASP A 1 80 ? -7.460 -28.386 -3.952 1.00 50.24 80 ASP A C 9
ATOM 15088 O O . ASP A 1 80 ? -7.418 -27.156 -3.957 1.00 21.13 80 ASP A O 9
ATOM 15097 N N . ILE A 1 81 ? -6.404 -29.149 -4.223 1.00 52.33 81 ILE A N 9
ATOM 15098 C CA . ILE A 1 81 ? -5.122 -28.586 -4.652 1.00 75.11 81 ILE A CA 9
ATOM 15099 C C . ILE A 1 81 ? -5.296 -27.758 -5.927 1.00 23.01 81 ILE A C 9
ATOM 15100 O O . ILE A 1 81 ? -4.840 -26.610 -6.005 1.00 54.32 81 ILE A O 9
ATOM 15116 N N . GLU A 1 82 ? -5.970 -28.328 -6.923 1.00 20.30 82 GLU A N 9
ATOM 15117 C CA . GLU A 1 82 ? -6.231 -27.604 -8.159 1.00 13.24 82 GLU A CA 9
ATOM 15118 C C . GLU A 1 82 ? -7.220 -26.470 -7.896 1.00 5.44 82 GLU A C 9
ATOM 15119 O O . GLU A 1 82 ? -7.113 -25.397 -8.490 1.00 1.51 82 GLU A O 9
ATOM 15131 N N . ARG A 1 83 ? -8.150 -26.713 -6.969 1.00 62.13 83 ARG A N 9
ATOM 15132 C CA . ARG A 1 83 ? -9.108 -25.696 -6.523 1.00 64.02 83 ARG A CA 9
ATOM 15133 C C . ARG A 1 83 ? -8.382 -24.433 -6.068 1.00 23.45 83 ARG A C 9
ATOM 15134 O O . ARG A 1 83 ? -8.686 -23.330 -6.530 1.00 51.11 83 ARG A O 9
ATOM 15155 N N . VAL A 1 84 ? -7.406 -24.600 -5.184 1.00 60.34 84 VAL A N 9
ATOM 15156 C CA . VAL A 1 84 ? -6.705 -23.463 -4.614 1.00 41.51 84 VAL A CA 9
ATOM 15157 C C . VAL A 1 84 ? -5.760 -22.829 -5.643 1.00 42.42 84 VAL A C 9
ATOM 15158 O O . VAL A 1 84 ? -5.790 -21.615 -5.843 1.00 71.31 84 VAL A O 9
ATOM 15171 N N . ARG A 1 85 ? -4.955 -23.650 -6.324 1.00 32.12 85 ARG A N 9
ATOM 15172 C CA . ARG A 1 85 ? -3.972 -23.134 -7.282 1.00 63.21 85 ARG A CA 9
ATOM 15173 C C . ARG A 1 85 ? -4.645 -22.323 -8.391 1.00 31.04 85 ARG A C 9
ATOM 15174 O O . ARG A 1 85 ? -4.137 -21.279 -8.788 1.00 74.34 85 ARG A O 9
ATOM 15195 N N . ARG A 1 86 ? -5.790 -22.792 -8.885 1.00 54.02 86 ARG A N 9
ATOM 15196 C CA . ARG A 1 86 ? -6.505 -22.067 -9.949 1.00 61.13 86 ARG A CA 9
ATOM 15197 C C . ARG A 1 86 ? -7.047 -20.739 -9.417 1.00 43.24 86 ARG A C 9
ATOM 15198 O O . ARG A 1 86 ? -7.049 -19.727 -10.121 1.00 52.32 86 ARG A O 9
ATOM 15219 N N . HIS A 1 87 ? -7.497 -20.752 -8.160 1.00 53.04 87 HIS A N 9
ATOM 15220 C CA . HIS A 1 87 ? -7.959 -19.540 -7.482 1.00 5.31 87 HIS A CA 9
ATOM 15221 C C . HIS A 1 87 ? -6.803 -18.545 -7.393 1.00 35.45 87 HIS A C 9
ATOM 15222 O O . HIS A 1 87 ? -6.969 -17.346 -7.611 1.00 13.34 87 HIS A O 9
ATOM 15237 N N . LEU A 1 88 ? -5.631 -19.077 -7.081 1.00 42.33 88 LEU A N 9
ATOM 15238 C CA . LEU A 1 88 ? -4.412 -18.289 -6.925 1.00 61.31 88 LEU A CA 9
ATOM 15239 C C . LEU A 1 88 ? -3.845 -17.836 -8.279 1.00 10.22 88 LEU A C 9
ATOM 15240 O O . LEU A 1 88 ? -3.209 -16.774 -8.381 1.00 2.44 88 LEU A O 9
ATOM 15256 N N . ALA A 1 89 ? -4.098 -18.635 -9.313 1.00 50.41 89 ALA A N 9
ATOM 15257 C CA . ALA A 1 89 ? -3.621 -18.343 -10.667 1.00 61.34 89 ALA A CA 9
ATOM 15258 C C . ALA A 1 89 ? -4.126 -16.981 -11.138 1.00 73.12 89 ALA A C 9
ATOM 15259 O O . ALA A 1 89 ? -3.494 -16.329 -11.968 1.00 14.30 89 ALA A O 9
ATOM 15266 N N . LEU A 1 90 ? -5.267 -16.562 -10.595 1.00 4.52 90 LEU A N 9
ATOM 15267 C CA . LEU A 1 90 ? -5.832 -15.251 -10.901 1.00 63.34 90 LEU A CA 9
ATOM 15268 C C . LEU A 1 90 ? -4.856 -14.141 -10.509 1.00 72.14 90 LEU A C 9
ATOM 15269 O O . LEU A 1 90 ? -4.667 -13.171 -11.246 1.00 72.44 90 LEU A O 9
ATOM 15285 N N . GLN A 1 91 ? -4.229 -14.302 -9.347 1.00 52.33 91 GLN A N 9
ATOM 15286 C CA . GLN A 1 91 ? -3.251 -13.335 -8.854 1.00 44.25 91 GLN A CA 9
ATOM 15287 C C . GLN A 1 91 ? -1.913 -13.548 -9.544 1.00 0.14 91 GLN A C 9
ATOM 15288 O O . GLN A 1 91 ? -1.130 -12.611 -9.715 1.00 24.43 91 GLN A O 9
ATOM 15302 N N . GLY A 1 92 ? -1.643 -14.794 -9.927 1.00 11.13 92 GLY A N 9
ATOM 15303 C CA . GLY A 1 92 ? -0.460 -15.083 -10.720 1.00 34.23 92 GLY A CA 9
ATOM 15304 C C . GLY A 1 92 ? 0.096 -16.463 -10.456 1.00 75.14 92 GLY A C 9
ATOM 15305 O O . GLY A 1 92 ? -0.524 -17.262 -9.749 1.00 41.34 92 GLY A O 9
ATOM 15309 N N . TRP A 1 93 ? 1.268 -16.741 -11.028 1.00 61.24 93 TRP A N 9
ATOM 15310 C CA . TRP A 1 93 ? 1.945 -18.019 -10.835 1.00 33.44 93 TRP A CA 9
ATOM 15311 C C . TRP A 1 93 ? 3.456 -17.799 -10.680 1.00 44.25 93 TRP A C 9
ATOM 15312 O O . TRP A 1 93 ? 4.214 -17.904 -11.645 1.00 71.23 93 TRP A O 9
ATOM 15333 N N . PRO A 1 94 ? 3.912 -17.448 -9.459 1.00 44.24 94 PRO A N 9
ATOM 15334 C CA . PRO A 1 94 ? 5.336 -17.202 -9.178 1.00 44.31 94 PRO A CA 9
ATOM 15335 C C . PRO A 1 94 ? 6.183 -18.468 -9.324 1.00 13.14 94 PRO A C 9
ATOM 15336 O O . PRO A 1 94 ? 7.359 -18.400 -9.677 1.00 65.31 94 PRO A O 9
ATOM 15347 N N . LEU A 1 95 ? 5.565 -19.624 -9.077 1.00 20.13 95 LEU A N 9
ATOM 15348 C CA . LEU A 1 95 ? 6.263 -20.912 -9.144 1.00 2.45 95 LEU A CA 9
ATOM 15349 C C . LEU A 1 95 ? 6.786 -21.206 -10.552 1.00 23.05 95 LEU A C 9
ATOM 15350 O O . LEU A 1 95 ? 7.465 -22.211 -10.767 1.00 42.11 95 LEU A O 9
ATOM 15366 N N . ASP A 1 96 ? 6.446 -20.356 -11.511 1.00 4.21 96 ASP A N 9
ATOM 15367 C CA . ASP A 1 96 ? 6.974 -20.486 -12.867 1.00 41.33 96 ASP A CA 9
ATOM 15368 C C . ASP A 1 96 ? 8.419 -20.009 -12.932 1.00 64.42 96 ASP A C 9
ATOM 15369 O O . ASP A 1 96 ? 9.255 -20.619 -13.599 1.00 63.40 96 ASP A O 9
ATOM 15378 N N . ASP A 1 97 ? 8.711 -18.930 -12.221 1.00 25.14 97 ASP A N 9
ATOM 15379 C CA . ASP A 1 97 ? 10.024 -18.293 -12.289 1.00 42.42 97 ASP A CA 9
ATOM 15380 C C . ASP A 1 97 ? 10.730 -18.399 -10.943 1.00 63.11 97 ASP A C 9
ATOM 15381 O O . ASP A 1 97 ? 10.346 -17.737 -9.980 1.00 10.23 97 ASP A O 9
ATOM 15390 N N . PRO A 1 98 ? 11.767 -19.245 -10.862 1.00 61.44 98 PRO A N 9
ATOM 15391 C CA . PRO A 1 98 ? 12.463 -19.537 -9.613 1.00 22.22 98 PRO A CA 9
ATOM 15392 C C . PRO A 1 98 ? 13.554 -18.516 -9.280 1.00 64.45 98 PRO A C 9
ATOM 15393 O O . PRO A 1 98 ? 14.295 -18.062 -10.156 1.00 40.33 98 PRO A O 9
ATOM 15404 N N . ARG A 1 99 ? 13.639 -18.161 -8.002 1.00 2.21 99 ARG A N 9
ATOM 15405 C CA . ARG A 1 99 ? 14.709 -17.297 -7.504 1.00 74.20 99 ARG A CA 9
ATOM 15406 C C . ARG A 1 99 ? 16.027 -18.040 -7.542 1.00 12.43 99 ARG A C 9
ATOM 15407 O O . ARG A 1 99 ? 17.088 -17.464 -7.796 1.00 11.52 99 ARG A O 9
ATOM 15428 N N . ASP A 1 100 ? 15.917 -19.321 -7.253 1.00 34.03 100 ASP A N 9
ATOM 15429 C CA . ASP A 1 100 ? 17.052 -20.245 -7.243 1.00 4.54 100 ASP A CA 9
ATOM 15430 C C . ASP A 1 100 ? 17.936 -20.055 -8.474 1.00 5.05 100 ASP A C 9
ATOM 15431 O O . ASP A 1 100 ? 17.555 -20.425 -9.587 1.00 4.23 100 ASP A O 9
ATOM 15440 N N . GLY A 1 101 ? 19.105 -19.453 -8.268 1.00 74.34 101 GLY A N 9
ATOM 15441 C CA . GLY A 1 101 ? 20.045 -19.230 -9.357 1.00 25.12 101 GLY A CA 9
ATOM 15442 C C . GLY A 1 101 ? 21.283 -20.094 -9.218 1.00 52.40 101 GLY A C 9
ATOM 15443 O O . GLY A 1 101 ? 22.138 -20.126 -10.105 1.00 71.02 101 GLY A O 9
ATOM 15447 N N . GLU A 1 102 ? 21.379 -20.790 -8.093 1.00 61.22 102 GLU A N 9
ATOM 15448 C CA . GLU A 1 102 ? 22.484 -21.700 -7.821 1.00 32.33 102 GLU A CA 9
ATOM 15449 C C . GLU A 1 102 ? 21.937 -23.088 -7.498 1.00 51.53 102 GLU A C 9
ATOM 15450 O O . GLU A 1 102 ? 21.245 -23.275 -6.499 1.00 60.02 102 GLU A O 9
ATOM 15462 N N . GLU A 1 103 ? 22.243 -24.046 -8.359 1.00 70.30 103 GLU A N 9
ATOM 15463 C CA . GLU A 1 103 ? 21.726 -25.402 -8.223 1.00 12.44 103 GLU A CA 9
ATOM 15464 C C . GLU A 1 103 ? 22.327 -26.098 -6.994 1.00 42.42 103 GLU A C 9
ATOM 15465 O O . GLU A 1 103 ? 23.474 -25.834 -6.624 1.00 71.41 103 GLU A O 9
ATOM 15477 N N . PRO A 1 104 ? 21.563 -27.013 -6.360 1.00 15.24 104 PRO A N 9
ATOM 15478 C CA . PRO A 1 104 ? 21.964 -27.679 -5.107 1.00 63.11 104 PRO A CA 9
ATOM 15479 C C . PRO A 1 104 ? 23.084 -28.722 -5.276 1.00 31.14 104 PRO A C 9
ATOM 15480 O O . PRO A 1 104 ? 23.133 -29.707 -4.536 1.00 73.41 104 PRO A O 9
ATOM 15491 N N . ASP A 1 105 ? 23.986 -28.508 -6.229 1.00 4.41 105 ASP A N 9
ATOM 15492 C CA . ASP A 1 105 ? 25.160 -29.369 -6.379 1.00 54.35 105 ASP A CA 9
ATOM 15493 C C . ASP A 1 105 ? 26.382 -28.682 -5.778 1.00 44.21 105 ASP A C 9
ATOM 15494 O O . ASP A 1 105 ? 26.847 -27.655 -6.276 1.00 12.41 105 ASP A O 9
ATOM 15503 N N . GLY A 1 106 ? 26.878 -29.243 -4.677 1.00 62.13 106 GLY A N 9
ATOM 15504 C CA . GLY A 1 106 ? 28.024 -28.680 -3.990 1.00 11.31 106 GLY A CA 9
ATOM 15505 C C . GLY A 1 106 ? 29.330 -29.139 -4.606 1.00 65.20 106 GLY A C 9
ATOM 15506 O O . GLY A 1 106 ? 30.240 -28.336 -4.822 1.00 31.24 106 GLY A O 9
ATOM 15510 N N . GLU A 1 107 ? 29.409 -30.443 -4.893 1.00 23.42 107 GLU A N 9
ATOM 15511 C CA . GLU A 1 107 ? 30.589 -31.044 -5.520 1.00 2.20 107 GLU A CA 9
ATOM 15512 C C . GLU A 1 107 ? 31.862 -30.684 -4.757 1.00 40.21 107 GLU A C 9
ATOM 15513 O O . GLU A 1 107 ? 32.917 -30.459 -5.357 1.00 12.10 107 GLU A O 9
ATOM 15525 N N . SER A 1 108 ? 31.753 -30.654 -3.433 1.00 21.32 108 SER A N 9
ATOM 15526 C CA . SER A 1 108 ? 32.862 -30.280 -2.562 1.00 31.33 108 SER A CA 9
ATOM 15527 C C . SER A 1 108 ? 34.086 -31.157 -2.831 1.00 60.00 108 SER A C 9
ATOM 15528 O O . SER A 1 108 ? 33.971 -32.383 -2.941 1.00 11.30 108 SER A O 9
ATOM 15536 N N . GLY A 1 109 ? 35.253 -30.521 -2.950 1.00 11.40 109 GLY A N 9
ATOM 15537 C CA . GLY A 1 109 ? 36.489 -31.245 -3.183 1.00 74.12 109 GLY A CA 9
ATOM 15538 C C . GLY A 1 109 ? 36.766 -32.266 -2.096 1.00 72.41 109 GLY A C 9
ATOM 15539 O O . GLY A 1 109 ? 37.273 -33.355 -2.370 1.00 14.04 109 GLY A O 9
ATOM 15543 N N . GLY A 1 110 ? 36.418 -31.911 -0.860 1.00 13.43 110 GLY A N 9
ATOM 15544 C CA . GLY A 1 110 ? 36.592 -32.814 0.262 1.00 33.40 110 GLY A CA 9
ATOM 15545 C C . GLY A 1 110 ? 36.980 -32.073 1.529 1.00 63.40 110 GLY A C 9
ATOM 15546 O O . GLY A 1 110 ? 36.285 -31.139 1.934 1.00 25.54 110 GLY A O 9
ATOM 15550 N N . PRO A 1 111 ? 38.085 -32.470 2.182 1.00 53.01 111 PRO A N 9
ATOM 15551 C CA . PRO A 1 111 ? 38.561 -31.823 3.402 1.00 61.42 111 PRO A CA 9
ATOM 15552 C C . PRO A 1 111 ? 39.459 -30.617 3.108 1.00 45.21 111 PRO A C 9
ATOM 15553 O O . PRO A 1 111 ? 39.770 -30.326 1.948 1.00 22.42 111 PRO A O 9
ATOM 15564 N N . ARG A 1 112 ? 39.864 -29.908 4.160 1.00 2.23 112 ARG A N 9
ATOM 15565 C CA . ARG A 1 112 ? 40.790 -28.790 4.022 1.00 23.43 112 ARG A CA 9
ATOM 15566 C C . ARG A 1 112 ? 42.218 -29.277 4.268 1.00 64.04 112 ARG A C 9
ATOM 15567 O O . ARG A 1 112 ? 42.621 -29.397 5.445 1.00 53.13 112 ARG A O 9
ATOM 15589 N N . GLY A 1 1 ? 8.437 -0.568 2.403 1.00 73.34 1 GLY A N 10
ATOM 15590 C CA . GLY A 1 1 ? 8.888 0.064 3.664 1.00 62.13 1 GLY A CA 10
ATOM 15591 C C . GLY A 1 1 ? 9.284 -0.969 4.700 1.00 61.10 1 GLY A C 10
ATOM 15592 O O . GLY A 1 1 ? 9.358 -2.158 4.382 1.00 24.12 1 GLY A O 10
ATOM 15598 N N . PRO A 1 2 ? 9.543 -0.545 5.953 1.00 54.02 2 PRO A N 10
ATOM 15599 C CA . PRO A 1 2 ? 9.932 -1.456 7.038 1.00 54.14 2 PRO A CA 10
ATOM 15600 C C . PRO A 1 2 ? 8.916 -2.584 7.238 1.00 12.11 2 PRO A C 10
ATOM 15601 O O . PRO A 1 2 ? 7.875 -2.399 7.878 1.00 30.53 2 PRO A O 10
ATOM 15612 N N . GLY A 1 3 ? 9.215 -3.738 6.658 1.00 32.55 3 GLY A N 10
ATOM 15613 C CA . GLY A 1 3 ? 8.346 -4.892 6.763 1.00 61.02 3 GLY A CA 10
ATOM 15614 C C . GLY A 1 3 ? 8.713 -5.956 5.750 1.00 31.51 3 GLY A C 10
ATOM 15615 O O . GLY A 1 3 ? 9.379 -6.939 6.082 1.00 24.10 3 GLY A O 10
ATOM 15619 N N . SER A 1 4 ? 8.295 -5.746 4.508 1.00 41.20 4 SER A N 10
ATOM 15620 C CA . SER A 1 4 ? 8.595 -6.677 3.429 1.00 34.13 4 SER A CA 10
ATOM 15621 C C . SER A 1 4 ? 10.065 -6.560 3.030 1.00 22.30 4 SER A C 10
ATOM 15622 O O . SER A 1 4 ? 10.428 -5.758 2.163 1.00 41.31 4 SER A O 10
ATOM 15630 N N . MET A 1 5 ? 10.914 -7.312 3.722 1.00 64.41 5 MET A N 10
ATOM 15631 C CA . MET A 1 5 ? 12.331 -7.372 3.411 1.00 24.34 5 MET A CA 10
ATOM 15632 C C . MET A 1 5 ? 12.754 -8.832 3.254 1.00 51.43 5 MET A C 10
ATOM 15633 O O . MET A 1 5 ? 13.257 -9.456 4.195 1.00 54.22 5 MET A O 10
ATOM 15647 N N . VAL A 1 6 ? 12.485 -9.376 2.075 1.00 42.23 6 VAL A N 10
ATOM 15648 C CA . VAL A 1 6 ? 12.842 -10.750 1.721 1.00 64.21 6 VAL A CA 10
ATOM 15649 C C . VAL A 1 6 ? 13.316 -10.792 0.276 1.00 41.01 6 VAL A C 10
ATOM 15650 O O . VAL A 1 6 ? 13.300 -9.773 -0.416 1.00 75.33 6 VAL A O 10
ATOM 15663 N N . ASN A 1 7 ? 13.751 -11.962 -0.167 1.00 53.22 7 ASN A N 10
ATOM 15664 C CA . ASN A 1 7 ? 14.159 -12.152 -1.556 1.00 71.21 7 ASN A CA 10
ATOM 15665 C C . ASN A 1 7 ? 13.005 -11.829 -2.504 1.00 44.52 7 ASN A C 10
ATOM 15666 O O . ASN A 1 7 ? 11.845 -12.126 -2.204 1.00 33.22 7 ASN A O 10
ATOM 15677 N N . ALA A 1 8 ? 13.344 -11.234 -3.649 1.00 60.32 8 ALA A N 10
ATOM 15678 C CA . ALA A 1 8 ? 12.362 -10.751 -4.624 1.00 3.34 8 ALA A CA 10
ATOM 15679 C C . ALA A 1 8 ? 11.225 -11.752 -4.843 1.00 60.24 8 ALA A C 10
ATOM 15680 O O . ALA A 1 8 ? 10.048 -11.396 -4.762 1.00 14.22 8 ALA A O 10
ATOM 15687 N N . PHE A 1 9 ? 11.590 -13.005 -5.099 1.00 32.01 9 PHE A N 10
ATOM 15688 C CA . PHE A 1 9 ? 10.613 -14.063 -5.343 1.00 51.44 9 PHE A CA 10
ATOM 15689 C C . PHE A 1 9 ? 9.622 -14.160 -4.190 1.00 64.40 9 PHE A C 10
ATOM 15690 O O . PHE A 1 9 ? 8.412 -14.062 -4.389 1.00 61.22 9 PHE A O 10
ATOM 15707 N N . LEU A 1 10 ? 10.156 -14.308 -2.984 1.00 11.31 10 LEU A N 10
ATOM 15708 C CA . LEU A 1 10 ? 9.345 -14.544 -1.796 1.00 65.43 10 LEU A CA 10
ATOM 15709 C C . LEU A 1 10 ? 8.379 -13.387 -1.548 1.00 12.34 10 LEU A C 10
ATOM 15710 O O . LEU A 1 10 ? 7.230 -13.603 -1.163 1.00 22.41 10 LEU A O 10
ATOM 15726 N N . ALA A 1 11 ? 8.851 -12.166 -1.781 1.00 51.23 11 ALA A N 10
ATOM 15727 C CA . ALA A 1 11 ? 8.007 -10.982 -1.655 1.00 43.20 11 ALA A CA 10
ATOM 15728 C C . ALA A 1 11 ? 6.788 -11.099 -2.573 1.00 60.02 11 ALA A C 10
ATOM 15729 O O . ALA A 1 11 ? 5.641 -10.891 -2.150 1.00 21.33 11 ALA A O 10
ATOM 15736 N N . LYS A 1 12 ? 7.045 -11.461 -3.828 1.00 75.22 12 LYS A N 10
ATOM 15737 C CA . LYS A 1 12 ? 5.984 -11.619 -4.814 1.00 3.03 12 LYS A CA 10
ATOM 15738 C C . LYS A 1 12 ? 5.042 -12.731 -4.402 1.00 75.15 12 LYS A C 10
ATOM 15739 O O . LYS A 1 12 ? 3.838 -12.631 -4.606 1.00 72.25 12 LYS A O 10
ATOM 15758 N N . ILE A 1 13 ? 5.601 -13.788 -3.818 1.00 44.14 13 ILE A N 10
ATOM 15759 C CA . ILE A 1 13 ? 4.805 -14.935 -3.409 1.00 31.13 13 ILE A CA 10
ATOM 15760 C C . ILE A 1 13 ? 3.831 -14.535 -2.300 1.00 54.15 13 ILE A C 10
ATOM 15761 O O . ILE A 1 13 ? 2.634 -14.814 -2.382 1.00 11.24 13 ILE A O 10
ATOM 15777 N N . ALA A 1 14 ? 4.358 -13.879 -1.266 1.00 10.43 14 ALA A N 10
ATOM 15778 C CA . ALA A 1 14 ? 3.548 -13.422 -0.145 1.00 65.03 14 ALA A CA 10
ATOM 15779 C C . ALA A 1 14 ? 2.442 -12.487 -0.627 1.00 45.24 14 ALA A C 10
ATOM 15780 O O . ALA A 1 14 ? 1.286 -12.622 -0.224 1.00 22.51 14 ALA A O 10
ATOM 15787 N N . ALA A 1 15 ? 2.802 -11.552 -1.506 1.00 74.24 15 ALA A N 10
ATOM 15788 C CA . ALA A 1 15 ? 1.832 -10.623 -2.087 1.00 32.11 15 ALA A CA 10
ATOM 15789 C C . ALA A 1 15 ? 0.812 -11.366 -2.954 1.00 51.43 15 ALA A C 10
ATOM 15790 O O . ALA A 1 15 ? -0.381 -11.078 -2.913 1.00 74.42 15 ALA A O 10
ATOM 15797 N N . TRP A 1 16 ? 1.302 -12.336 -3.719 1.00 42.31 16 TRP A N 10
ATOM 15798 C CA . TRP A 1 16 ? 0.473 -13.154 -4.608 1.00 14.44 16 TRP A CA 10
ATOM 15799 C C . TRP A 1 16 ? -0.561 -13.947 -3.807 1.00 61.31 16 TRP A C 10
ATOM 15800 O O . TRP A 1 16 ? -1.723 -14.066 -4.205 1.00 4.24 16 TRP A O 10
ATOM 15821 N N . LEU A 1 17 ? -0.130 -14.469 -2.666 1.00 61.21 17 LEU A N 10
ATOM 15822 C CA . LEU A 1 17 ? -1.011 -15.206 -1.766 1.00 62.45 17 LEU A CA 10
ATOM 15823 C C . LEU A 1 17 ? -1.993 -14.268 -1.067 1.00 2.03 17 LEU A C 10
ATOM 15824 O O . LEU A 1 17 ? -3.201 -14.524 -1.035 1.00 1.20 17 LEU A O 10
ATOM 15840 N N . ASN A 1 18 ? -1.470 -13.172 -0.529 1.00 65.13 18 ASN A N 10
ATOM 15841 C CA . ASN A 1 18 ? -2.287 -12.202 0.196 1.00 45.11 18 ASN A CA 10
ATOM 15842 C C . ASN A 1 18 ? -3.329 -11.577 -0.727 1.00 52.24 18 ASN A C 10
ATOM 15843 O O . ASN A 1 18 ? -4.430 -11.239 -0.298 1.00 12.31 18 ASN A O 10
ATOM 15854 N N . ALA A 1 19 ? -2.974 -11.447 -2.003 1.00 61.24 19 ALA A N 10
ATOM 15855 C CA . ALA A 1 19 ? -3.887 -10.913 -3.009 1.00 24.21 19 ALA A CA 10
ATOM 15856 C C . ALA A 1 19 ? -5.064 -11.860 -3.229 1.00 11.54 19 ALA A C 10
ATOM 15857 O O . ALA A 1 19 ? -6.182 -11.426 -3.519 1.00 11.42 19 ALA A O 10
ATOM 15864 N N . GLY A 1 20 ? -4.797 -13.160 -3.101 1.00 74.52 20 GLY A N 10
ATOM 15865 C CA . GLY A 1 20 ? -5.835 -14.163 -3.266 1.00 23.12 20 GLY A CA 10
ATOM 15866 C C . GLY A 1 20 ? -6.546 -14.479 -1.965 1.00 55.43 20 GLY A C 10
ATOM 15867 O O . GLY A 1 20 ? -7.638 -15.061 -1.969 1.00 43.31 20 GLY A O 10
ATOM 15871 N N . TYR A 1 21 ? -5.913 -14.115 -0.851 1.00 62.21 21 TYR A N 10
ATOM 15872 C CA . TYR A 1 21 ? -6.476 -14.324 0.480 1.00 10.20 21 TYR A CA 10
ATOM 15873 C C . TYR A 1 21 ? -6.220 -13.106 1.377 1.00 4.45 21 TYR A C 10
ATOM 15874 O O . TYR A 1 21 ? -5.211 -13.050 2.084 1.00 64.21 21 TYR A O 10
ATOM 15892 N N . PRO A 1 22 ? -7.124 -12.109 1.350 1.00 33.03 22 PRO A N 10
ATOM 15893 C CA . PRO A 1 22 ? -7.007 -10.912 2.198 1.00 62.52 22 PRO A CA 10
ATOM 15894 C C . PRO A 1 22 ? -7.272 -11.231 3.673 1.00 1.51 22 PRO A C 10
ATOM 15895 O O . PRO A 1 22 ? -6.633 -10.677 4.571 1.00 55.41 22 PRO A O 10
ATOM 15906 N N . GLU A 1 23 ? -8.206 -12.149 3.908 1.00 61.20 23 GLU A N 10
ATOM 15907 C CA . GLU A 1 23 ? -8.585 -12.556 5.261 1.00 14.11 23 GLU A CA 10
ATOM 15908 C C . GLU A 1 23 ? -7.641 -13.640 5.780 1.00 1.14 23 GLU A C 10
ATOM 15909 O O . GLU A 1 23 ? -7.686 -14.016 6.955 1.00 3.25 23 GLU A O 10
ATOM 15921 N N . GLY A 1 24 ? -6.784 -14.130 4.893 1.00 55.34 24 GLY A N 10
ATOM 15922 C CA . GLY A 1 24 ? -6.011 -15.323 5.168 1.00 5.42 24 GLY A CA 10
ATOM 15923 C C . GLY A 1 24 ? -6.631 -16.524 4.483 1.00 72.15 24 GLY A C 10
ATOM 15924 O O . GLY A 1 24 ? -7.739 -16.432 3.949 1.00 1.40 24 GLY A O 10
ATOM 15928 N N . VAL A 1 25 ? -5.924 -17.642 4.474 1.00 31.52 25 VAL A N 10
ATOM 15929 C CA . VAL A 1 25 ? -6.413 -18.844 3.805 1.00 42.05 25 VAL A CA 10
ATOM 15930 C C . VAL A 1 25 ? -7.145 -19.741 4.810 1.00 51.00 25 VAL A C 10
ATOM 15931 O O . VAL A 1 25 ? -6.613 -20.011 5.891 1.00 41.02 25 VAL A O 10
ATOM 15944 N N . PRO A 1 26 ? -8.378 -20.191 4.492 1.00 73.25 26 PRO A N 10
ATOM 15945 C CA . PRO A 1 26 ? -9.104 -21.149 5.335 1.00 54.21 26 PRO A CA 10
ATOM 15946 C C . PRO A 1 26 ? -8.470 -22.538 5.270 1.00 64.34 26 PRO A C 10
ATOM 15947 O O . PRO A 1 26 ? -7.839 -22.884 4.276 1.00 2.12 26 PRO A O 10
ATOM 15958 N N . GLY A 1 27 ? -8.658 -23.326 6.327 1.00 3.45 27 GLY A N 10
ATOM 15959 C CA . GLY A 1 27 ? -8.046 -24.650 6.433 1.00 3.53 27 GLY A CA 10
ATOM 15960 C C . GLY A 1 27 ? -8.150 -25.509 5.176 1.00 40.15 27 GLY A C 10
ATOM 15961 O O . GLY A 1 27 ? -7.115 -25.973 4.653 1.00 54.14 27 GLY A O 10
ATOM 15965 N N . PRO A 1 28 ? -9.377 -25.727 4.641 1.00 4.10 28 PRO A N 10
ATOM 15966 C CA . PRO A 1 28 ? -9.590 -26.642 3.511 1.00 31.40 28 PRO A CA 10
ATOM 15967 C C . PRO A 1 28 ? -8.884 -26.167 2.247 1.00 1.42 28 PRO A C 10
ATOM 15968 O O . PRO A 1 28 ? -8.698 -26.940 1.305 1.00 5.10 28 PRO A O 10
ATOM 15979 N N . ASP A 1 29 ? -8.497 -24.893 2.237 1.00 63.12 29 ASP A N 10
ATOM 15980 C CA . ASP A 1 29 ? -7.733 -24.319 1.134 1.00 75.13 29 ASP A CA 10
ATOM 15981 C C . ASP A 1 29 ? -6.255 -24.255 1.504 1.00 41.35 29 ASP A C 10
ATOM 15982 O O . ASP A 1 29 ? -5.390 -24.316 0.633 1.00 20.04 29 ASP A O 10
ATOM 15991 N N . ARG A 1 30 ? -5.977 -24.156 2.804 1.00 54.40 30 ARG A N 10
ATOM 15992 C CA . ARG A 1 30 ? -4.607 -24.098 3.307 1.00 24.35 30 ARG A CA 10
ATOM 15993 C C . ARG A 1 30 ? -3.862 -25.380 2.995 1.00 11.25 30 ARG A C 10
ATOM 15994 O O . ARG A 1 30 ? -2.755 -25.346 2.457 1.00 45.02 30 ARG A O 10
ATOM 16015 N N . VAL A 1 31 ? -4.469 -26.515 3.343 1.00 12.44 31 VAL A N 10
ATOM 16016 C CA . VAL A 1 31 ? -3.793 -27.802 3.177 1.00 14.30 31 VAL A CA 10
ATOM 16017 C C . VAL A 1 31 ? -3.351 -28.012 1.713 1.00 1.22 31 VAL A C 10
ATOM 16018 O O . VAL A 1 31 ? -2.177 -28.307 1.456 1.00 3.34 31 VAL A O 10
ATOM 16031 N N . PRO A 1 32 ? -4.266 -27.856 0.724 1.00 64.13 32 PRO A N 10
ATOM 16032 C CA . PRO A 1 32 ? -3.907 -27.962 -0.696 1.00 15.21 32 PRO A CA 10
ATOM 16033 C C . PRO A 1 32 ? -3.010 -26.812 -1.155 1.00 21.04 32 PRO A C 10
ATOM 16034 O O . PRO A 1 32 ? -2.193 -26.985 -2.059 1.00 13.40 32 PRO A O 10
ATOM 16045 N N . LEU A 1 33 ? -3.170 -25.639 -0.533 1.00 51.45 33 LEU A N 10
ATOM 16046 C CA . LEU A 1 33 ? -2.327 -24.483 -0.845 1.00 71.25 33 LEU A CA 10
ATOM 16047 C C . LEU A 1 33 ? -0.866 -24.842 -0.615 1.00 22.31 33 LEU A C 10
ATOM 16048 O O . LEU A 1 33 ? -0.015 -24.623 -1.478 1.00 14.43 33 LEU A O 10
ATOM 16064 N N . LEU A 1 34 ? -0.588 -25.421 0.547 1.00 52.24 34 LEU A N 10
ATOM 16065 C CA . LEU A 1 34 ? 0.764 -25.834 0.890 1.00 54.12 34 LEU A CA 10
ATOM 16066 C C . LEU A 1 34 ? 1.187 -27.034 0.066 1.00 50.24 34 LEU A C 10
ATOM 16067 O O . LEU A 1 34 ? 2.335 -27.114 -0.365 1.00 13.00 34 LEU A O 10
ATOM 16083 N N . ALA A 1 35 ? 0.267 -27.966 -0.150 1.00 22.33 35 ALA A N 10
ATOM 16084 C CA . ALA A 1 35 ? 0.558 -29.135 -0.971 1.00 2.14 35 ALA A CA 10
ATOM 16085 C C . ALA A 1 35 ? 1.081 -28.697 -2.339 1.00 71.13 35 ALA A C 10
ATOM 16086 O O . ALA A 1 35 ? 2.047 -29.251 -2.859 1.00 71.44 35 ALA A O 10
ATOM 16093 N N . LEU A 1 36 ? 0.430 -27.686 -2.904 1.00 60.32 36 LEU A N 10
ATOM 16094 C CA . LEU A 1 36 ? 0.821 -27.112 -4.189 1.00 5.22 36 LEU A CA 10
ATOM 16095 C C . LEU A 1 36 ? 2.128 -26.322 -4.049 1.00 32.42 36 LEU A C 10
ATOM 16096 O O . LEU A 1 36 ? 3.049 -26.462 -4.855 1.00 24.53 36 LEU A O 10
ATOM 16112 N N . LEU A 1 37 ? 2.196 -25.501 -3.012 1.00 22.00 37 LEU A N 10
ATOM 16113 C CA . LEU A 1 37 ? 3.299 -24.565 -2.819 1.00 0.21 37 LEU A CA 10
ATOM 16114 C C . LEU A 1 37 ? 4.628 -25.313 -2.612 1.00 50.35 37 LEU A C 10
ATOM 16115 O O . LEU A 1 37 ? 5.649 -24.964 -3.213 1.00 73.01 37 LEU A O 10
ATOM 16131 N N . THR A 1 38 ? 4.598 -26.360 -1.792 1.00 10.21 38 THR A N 10
ATOM 16132 C CA . THR A 1 38 ? 5.810 -27.081 -1.402 1.00 5.04 38 THR A CA 10
ATOM 16133 C C . THR A 1 38 ? 6.409 -27.876 -2.564 1.00 62.54 38 THR A C 10
ATOM 16134 O O . THR A 1 38 ? 7.539 -28.362 -2.475 1.00 50.11 38 THR A O 10
ATOM 16145 N N . ARG A 1 39 ? 5.654 -28.003 -3.654 1.00 14.25 39 ARG A N 10
ATOM 16146 C CA . ARG A 1 39 ? 6.110 -28.750 -4.822 1.00 24.04 39 ARG A CA 10
ATOM 16147 C C . ARG A 1 39 ? 7.417 -28.178 -5.368 1.00 71.34 39 ARG A C 10
ATOM 16148 O O . ARG A 1 39 ? 8.337 -28.923 -5.706 1.00 72.22 39 ARG A O 10
ATOM 16169 N N . ARG A 1 40 ? 7.491 -26.852 -5.467 1.00 53.35 40 ARG A N 10
ATOM 16170 C CA . ARG A 1 40 ? 8.632 -26.190 -6.085 1.00 42.31 40 ARG A CA 10
ATOM 16171 C C . ARG A 1 40 ? 9.546 -25.505 -5.063 1.00 74.53 40 ARG A C 10
ATOM 16172 O O . ARG A 1 40 ? 10.767 -25.663 -5.123 1.00 12.24 40 ARG A O 10
ATOM 16193 N N . LEU A 1 41 ? 8.960 -24.750 -4.134 1.00 34.24 41 LEU A N 10
ATOM 16194 C CA . LEU A 1 41 ? 9.748 -23.915 -3.222 1.00 61.12 41 LEU A CA 10
ATOM 16195 C C . LEU A 1 41 ? 10.484 -24.752 -2.175 1.00 73.41 41 LEU A C 10
ATOM 16196 O O . LEU A 1 41 ? 10.032 -25.836 -1.793 1.00 54.35 41 LEU A O 10
ATOM 16212 N N . THR A 1 42 ? 11.624 -24.241 -1.726 1.00 74.31 42 THR A N 10
ATOM 16213 C CA . THR A 1 42 ? 12.422 -24.897 -0.701 1.00 41.11 42 THR A CA 10
ATOM 16214 C C . THR A 1 42 ? 11.839 -24.643 0.686 1.00 41.00 42 THR A C 10
ATOM 16215 O O . THR A 1 42 ? 10.950 -23.804 0.852 1.00 32.31 42 THR A O 10
ATOM 16226 N N . ASN A 1 43 ? 12.346 -25.366 1.680 1.00 61.44 43 ASN A N 10
ATOM 16227 C CA . ASN A 1 43 ? 11.904 -25.197 3.060 1.00 23.11 43 ASN A CA 10
ATOM 16228 C C . ASN A 1 43 ? 12.250 -23.784 3.552 1.00 72.30 43 ASN A C 10
ATOM 16229 O O . ASN A 1 43 ? 11.487 -23.149 4.300 1.00 71.12 43 ASN A O 10
ATOM 16240 N N . ASP A 1 44 ? 13.394 -23.286 3.094 1.00 0.21 44 ASP A N 10
ATOM 16241 C CA . ASP A 1 44 ? 13.824 -21.922 3.399 1.00 22.12 44 ASP A CA 10
ATOM 16242 C C . ASP A 1 44 ? 12.830 -20.918 2.824 1.00 42.40 44 ASP A C 10
ATOM 16243 O O . ASP A 1 44 ? 12.388 -20.001 3.516 1.00 60.34 44 ASP A O 10
ATOM 16252 N N . GLU A 1 45 ? 12.466 -21.118 1.560 1.00 2.43 45 GLU A N 10
ATOM 16253 C CA . GLU A 1 45 ? 11.530 -20.235 0.870 1.00 12.41 45 GLU A CA 10
ATOM 16254 C C . GLU A 1 45 ? 10.160 -20.216 1.562 1.00 74.32 45 GLU A C 10
ATOM 16255 O O . GLU A 1 45 ? 9.614 -19.139 1.840 1.00 52.21 45 GLU A O 10
ATOM 16267 N N . ILE A 1 46 ? 9.608 -21.394 1.856 1.00 40.25 46 ILE A N 10
ATOM 16268 C CA . ILE A 1 46 ? 8.320 -21.462 2.550 1.00 2.42 46 ILE A CA 10
ATOM 16269 C C . ILE A 1 46 ? 8.408 -20.744 3.898 1.00 23.22 46 ILE A C 10
ATOM 16270 O O . ILE A 1 46 ? 7.486 -20.013 4.272 1.00 2.24 46 ILE A O 10
ATOM 16286 N N . LYS A 1 47 ? 9.516 -20.930 4.628 1.00 61.14 47 LYS A N 10
ATOM 16287 C CA . LYS A 1 47 ? 9.721 -20.172 5.865 1.00 33.02 47 LYS A CA 10
ATOM 16288 C C . LYS A 1 47 ? 9.721 -18.671 5.580 1.00 44.41 47 LYS A C 10
ATOM 16289 O O . LYS A 1 47 ? 9.098 -17.895 6.302 1.00 14.11 47 LYS A O 10
ATOM 16308 N N . ALA A 1 48 ? 10.429 -18.271 4.524 1.00 32.32 48 ALA A N 10
ATOM 16309 C CA . ALA A 1 48 ? 10.550 -16.860 4.167 1.00 3.50 48 ALA A CA 10
ATOM 16310 C C . ALA A 1 48 ? 9.177 -16.243 3.937 1.00 23.32 48 ALA A C 10
ATOM 16311 O O . ALA A 1 48 ? 8.943 -15.081 4.277 1.00 52.32 48 ALA A O 10
ATOM 16318 N N . ILE A 1 49 ? 8.269 -17.029 3.357 1.00 73.51 49 ILE A N 10
ATOM 16319 C CA . ILE A 1 49 ? 6.882 -16.597 3.182 1.00 11.34 49 ILE A CA 10
ATOM 16320 C C . ILE A 1 49 ? 6.257 -16.289 4.537 1.00 32.52 49 ILE A C 10
ATOM 16321 O O . ILE A 1 49 ? 5.563 -15.284 4.703 1.00 25.45 49 ILE A O 10
ATOM 16337 N N . ALA A 1 50 ? 6.525 -17.154 5.510 1.00 21.02 50 ALA A N 10
ATOM 16338 C CA . ALA A 1 50 ? 6.025 -16.958 6.859 1.00 1.35 50 ALA A CA 10
ATOM 16339 C C . ALA A 1 50 ? 6.619 -15.688 7.444 1.00 3.30 50 ALA A C 10
ATOM 16340 O O . ALA A 1 50 ? 5.900 -14.837 7.955 1.00 40.12 50 ALA A O 10
ATOM 16347 N N . GLU A 1 51 ? 7.926 -15.549 7.284 1.00 14.35 51 GLU A N 10
ATOM 16348 C CA . GLU A 1 51 ? 8.687 -14.449 7.869 1.00 45.45 51 GLU A CA 10
ATOM 16349 C C . GLU A 1 51 ? 8.118 -13.098 7.432 1.00 61.23 51 GLU A C 10
ATOM 16350 O O . GLU A 1 51 ? 7.935 -12.198 8.255 1.00 40.34 51 GLU A O 10
ATOM 16362 N N . ASP A 1 52 ? 7.829 -12.969 6.140 1.00 54.12 52 ASP A N 10
ATOM 16363 C CA . ASP A 1 52 ? 7.264 -11.730 5.595 1.00 62.53 52 ASP A CA 10
ATOM 16364 C C . ASP A 1 52 ? 5.898 -11.447 6.215 1.00 5.34 52 ASP A C 10
ATOM 16365 O O . ASP A 1 52 ? 5.580 -10.310 6.577 1.00 13.14 52 ASP A O 10
ATOM 16374 N N . LEU A 1 53 ? 5.093 -12.491 6.337 1.00 34.00 53 LEU A N 10
ATOM 16375 C CA . LEU A 1 53 ? 3.747 -12.366 6.880 1.00 31.15 53 LEU A CA 10
ATOM 16376 C C . LEU A 1 53 ? 3.777 -12.192 8.405 1.00 63.44 53 LEU A C 10
ATOM 16377 O O . LEU A 1 53 ? 2.889 -11.561 8.980 1.00 24.44 53 LEU A O 10
ATOM 16393 N N . GLU A 1 54 ? 4.823 -12.714 9.049 1.00 42.35 54 GLU A N 10
ATOM 16394 C CA . GLU A 1 54 ? 4.971 -12.621 10.506 1.00 71.35 54 GLU A CA 10
ATOM 16395 C C . GLU A 1 54 ? 5.322 -11.195 10.929 1.00 51.43 54 GLU A C 10
ATOM 16396 O O . GLU A 1 54 ? 5.137 -10.816 12.090 1.00 2.04 54 GLU A O 10
ATOM 16408 N N . LYS A 1 55 ? 5.836 -10.409 9.980 1.00 30.13 55 LYS A N 10
ATOM 16409 C CA . LYS A 1 55 ? 6.119 -8.990 10.218 1.00 60.30 55 LYS A CA 10
ATOM 16410 C C . LYS A 1 55 ? 4.841 -8.268 10.651 1.00 11.44 55 LYS A C 10
ATOM 16411 O O . LYS A 1 55 ? 4.887 -7.255 11.353 1.00 63.12 55 LYS A O 10
ATOM 16430 N N . ARG A 1 56 ? 3.702 -8.808 10.220 1.00 63.50 56 ARG A N 10
ATOM 16431 C CA . ARG A 1 56 ? 2.404 -8.186 10.450 1.00 74.04 56 ARG A CA 10
ATOM 16432 C C . ARG A 1 56 ? 1.940 -8.369 11.895 1.00 1.10 56 ARG A C 10
ATOM 16433 O O . ARG A 1 56 ? 1.665 -7.384 12.585 1.00 45.04 56 ARG A O 10
ATOM 16454 N N . ALA A 1 57 ? 1.888 -9.619 12.359 1.00 75.53 57 ALA A N 10
ATOM 16455 C CA . ALA A 1 57 ? 1.421 -9.926 13.713 1.00 40.24 57 ALA A CA 10
ATOM 16456 C C . ALA A 1 57 ? 1.513 -11.423 14.000 1.00 71.25 57 ALA A C 10
ATOM 16457 O O . ALA A 1 57 ? 1.961 -12.202 13.157 1.00 53.35 57 ALA A O 10
ATOM 16464 N N . HIS A 1 58 ? 1.099 -11.813 15.205 1.00 23.12 58 HIS A N 10
ATOM 16465 C CA . HIS A 1 58 ? 1.054 -13.217 15.611 1.00 21.31 58 HIS A CA 10
ATOM 16466 C C . HIS A 1 58 ? -0.149 -13.452 16.522 1.00 2.53 58 HIS A C 10
ATOM 16467 O O . HIS A 1 58 ? -0.011 -13.489 17.744 1.00 62.41 58 HIS A O 10
ATOM 16482 N N . PHE A 1 59 ? -1.333 -13.550 15.923 1.00 45.53 59 PHE A N 10
ATOM 16483 C CA . PHE A 1 59 ? -2.568 -13.802 16.676 1.00 61.11 59 PHE A CA 10
ATOM 16484 C C . PHE A 1 59 ? -3.477 -14.757 15.906 1.00 4.21 59 PHE A C 10
ATOM 16485 O O . PHE A 1 59 ? -4.558 -15.120 16.372 1.00 51.30 59 PHE A O 10
ATOM 16502 N N . ASP A 1 60 ? -3.012 -15.178 14.737 1.00 3.23 60 ASP A N 10
ATOM 16503 C CA . ASP A 1 60 ? -3.799 -16.006 13.822 1.00 22.13 60 ASP A CA 10
ATOM 16504 C C . ASP A 1 60 ? -3.538 -17.488 14.063 1.00 20.41 60 ASP A C 10
ATOM 16505 O O . ASP A 1 60 ? -2.689 -17.860 14.876 1.00 31.31 60 ASP A O 10
ATOM 16514 N N . HIS A 1 61 ? -4.281 -18.328 13.344 1.00 13.11 61 HIS A N 10
ATOM 16515 C CA . HIS A 1 61 ? -4.089 -19.779 13.376 1.00 64.41 61 HIS A CA 10
ATOM 16516 C C . HIS A 1 61 ? -3.949 -20.328 11.952 1.00 11.03 61 HIS A C 10
ATOM 16517 O O . HIS A 1 61 ? -4.300 -21.477 11.679 1.00 35.12 61 HIS A O 10
ATOM 16532 N N . ILE A 1 62 ? -3.421 -19.498 11.051 1.00 73.14 62 ILE A N 10
ATOM 16533 C CA . ILE A 1 62 ? -3.267 -19.876 9.643 1.00 65.44 62 ILE A CA 10
ATOM 16534 C C . ILE A 1 62 ? -1.805 -20.184 9.313 1.00 41.11 62 ILE A C 10
ATOM 16535 O O . ILE A 1 62 ? -1.435 -20.253 8.138 1.00 32.13 62 ILE A O 10
ATOM 16551 N N . ASP A 1 63 ? -0.991 -20.371 10.359 1.00 1.43 63 ASP A N 10
ATOM 16552 C CA . ASP A 1 63 ? 0.454 -20.615 10.219 1.00 15.25 63 ASP A CA 10
ATOM 16553 C C . ASP A 1 63 ? 0.767 -21.602 9.088 1.00 43.10 63 ASP A C 10
ATOM 16554 O O . ASP A 1 63 ? 0.334 -22.757 9.105 1.00 22.32 63 ASP A O 10
ATOM 16563 N N . ILE A 1 64 ? 1.538 -21.118 8.121 1.00 35.01 64 ILE A N 10
ATOM 16564 C CA . ILE A 1 64 ? 1.892 -21.866 6.913 1.00 74.34 64 ILE A CA 10
ATOM 16565 C C . ILE A 1 64 ? 2.633 -23.173 7.228 1.00 73.52 64 ILE A C 10
ATOM 16566 O O . ILE A 1 64 ? 2.470 -24.171 6.520 1.00 13.12 64 ILE A O 10
ATOM 16582 N N . GLY A 1 65 ? 3.417 -23.174 8.302 1.00 24.22 65 GLY A N 10
ATOM 16583 C CA . GLY A 1 65 ? 4.191 -24.350 8.664 1.00 1.30 65 GLY A CA 10
ATOM 16584 C C . GLY A 1 65 ? 3.317 -25.492 9.145 1.00 31.50 65 GLY A C 10
ATOM 16585 O O . GLY A 1 65 ? 3.601 -26.662 8.868 1.00 64.12 65 GLY A O 10
ATOM 16589 N N . VAL A 1 66 ? 2.243 -25.152 9.856 1.00 52.41 66 VAL A N 10
ATOM 16590 C CA . VAL A 1 66 ? 1.334 -26.154 10.415 1.00 10.01 66 VAL A CA 10
ATOM 16591 C C . VAL A 1 66 ? 0.767 -27.059 9.317 1.00 22.33 66 VAL A C 10
ATOM 16592 O O . VAL A 1 66 ? 0.658 -28.275 9.498 1.00 54.21 66 VAL A O 10
ATOM 16605 N N . LEU A 1 67 ? 0.430 -26.466 8.170 1.00 55.10 67 LEU A N 10
ATOM 16606 C CA . LEU A 1 67 ? -0.153 -27.222 7.063 1.00 53.21 67 LEU A CA 10
ATOM 16607 C C . LEU A 1 67 ? 0.777 -28.341 6.608 1.00 52.34 67 LEU A C 10
ATOM 16608 O O . LEU A 1 67 ? 0.323 -29.447 6.298 1.00 51.42 67 LEU A O 10
ATOM 16624 N N . ILE A 1 68 ? 2.074 -28.060 6.590 1.00 31.54 68 ILE A N 10
ATOM 16625 C CA . ILE A 1 68 ? 3.064 -29.045 6.170 1.00 2.51 68 ILE A CA 10
ATOM 16626 C C . ILE A 1 68 ? 3.057 -30.242 7.124 1.00 51.44 68 ILE A C 10
ATOM 16627 O O . ILE A 1 68 ? 3.263 -31.384 6.708 1.00 60.32 68 ILE A O 10
ATOM 16643 N N . THR A 1 69 ? 2.782 -29.973 8.401 1.00 24.31 69 THR A N 10
ATOM 16644 C CA . THR A 1 69 ? 2.718 -31.026 9.409 1.00 33.41 69 THR A CA 10
ATOM 16645 C C . THR A 1 69 ? 1.537 -31.949 9.116 1.00 42.44 69 THR A C 10
ATOM 16646 O O . THR A 1 69 ? 1.574 -33.147 9.395 1.00 21.42 69 THR A O 10
ATOM 16657 N N . GLN A 1 70 ? 0.490 -31.371 8.532 1.00 34.14 70 GLN A N 10
ATOM 16658 C CA . GLN A 1 70 ? -0.710 -32.118 8.179 1.00 71.34 70 GLN A CA 10
ATOM 16659 C C . GLN A 1 70 ? -0.467 -32.939 6.915 1.00 10.03 70 GLN A C 10
ATOM 16660 O O . GLN A 1 70 ? -0.703 -34.143 6.891 1.00 34.11 70 GLN A O 10
ATOM 16674 N N . MET A 1 71 ? 0.043 -32.273 5.881 1.00 14.01 71 MET A N 10
ATOM 16675 C CA . MET A 1 71 ? 0.288 -32.898 4.578 1.00 13.13 71 MET A CA 10
ATOM 16676 C C . MET A 1 71 ? 1.192 -34.122 4.702 1.00 21.22 71 MET A C 10
ATOM 16677 O O . MET A 1 71 ? 1.000 -35.120 4.005 1.00 40.43 71 MET A O 10
ATOM 16691 N N . THR A 1 72 ? 2.180 -34.034 5.587 1.00 74.35 72 THR A N 10
ATOM 16692 C CA . THR A 1 72 ? 3.161 -35.104 5.752 1.00 54.12 72 THR A CA 10
ATOM 16693 C C . THR A 1 72 ? 2.489 -36.370 6.288 1.00 21.40 72 THR A C 10
ATOM 16694 O O . THR A 1 72 ? 2.991 -37.481 6.102 1.00 10.21 72 THR A O 10
ATOM 16705 N N . ASP A 1 73 ? 1.345 -36.188 6.942 1.00 14.31 73 ASP A N 10
ATOM 16706 C CA . ASP A 1 73 ? 0.604 -37.294 7.544 1.00 73.20 73 ASP A CA 10
ATOM 16707 C C . ASP A 1 73 ? -0.540 -37.724 6.636 1.00 63.12 73 ASP A C 10
ATOM 16708 O O . ASP A 1 73 ? -0.761 -38.914 6.406 1.00 62.50 73 ASP A O 10
ATOM 16717 N N . GLU A 1 74 ? -1.262 -36.737 6.126 1.00 53.04 74 GLU A N 10
ATOM 16718 C CA . GLU A 1 74 ? -2.395 -36.968 5.248 1.00 13.52 74 GLU A CA 10
ATOM 16719 C C . GLU A 1 74 ? -2.516 -35.820 4.249 1.00 52.34 74 GLU A C 10
ATOM 16720 O O . GLU A 1 74 ? -2.691 -34.665 4.645 1.00 43.45 74 GLU A O 10
ATOM 16732 N N . MET A 1 75 ? -2.396 -36.124 2.960 1.00 3.01 75 MET A N 10
ATOM 16733 C CA . MET A 1 75 ? -2.578 -35.115 1.924 1.00 44.15 75 MET A CA 10
ATOM 16734 C C . MET A 1 75 ? -4.067 -34.795 1.788 1.00 2.42 75 MET A C 10
ATOM 16735 O O . MET A 1 75 ? -4.915 -35.646 2.071 1.00 23.31 75 MET A O 10
ATOM 16749 N N . PRO A 1 76 ? -4.411 -33.567 1.365 1.00 3.41 76 PRO A N 10
ATOM 16750 C CA . PRO A 1 76 ? -5.809 -33.149 1.219 1.00 54.22 76 PRO A CA 10
ATOM 16751 C C . PRO A 1 76 ? -6.496 -33.852 0.039 1.00 61.51 76 PRO A C 10
ATOM 16752 O O . PRO A 1 76 ? -6.904 -35.008 0.154 1.00 1.43 76 PRO A O 10
ATOM 16763 N N . ARG A 1 77 ? -6.597 -33.167 -1.095 1.00 42.15 77 ARG A N 10
ATOM 16764 C CA . ARG A 1 77 ? -7.206 -33.722 -2.299 1.00 24.23 77 ARG A CA 10
ATOM 16765 C C . ARG A 1 77 ? -6.588 -33.065 -3.520 1.00 64.03 77 ARG A C 10
ATOM 16766 O O . ARG A 1 77 ? -6.340 -31.863 -3.507 1.00 31.21 77 ARG A O 10
ATOM 16787 N N . GLU A 1 78 ? -6.338 -33.840 -4.567 1.00 43.11 78 GLU A N 10
ATOM 16788 C CA . GLU A 1 78 ? -5.797 -33.284 -5.803 1.00 10.22 78 GLU A CA 10
ATOM 16789 C C . GLU A 1 78 ? -6.835 -32.370 -6.447 1.00 23.31 78 GLU A C 10
ATOM 16790 O O . GLU A 1 78 ? -6.496 -31.379 -7.091 1.00 30.35 78 GLU A O 10
ATOM 16802 N N . GLU A 1 79 ? -8.104 -32.708 -6.231 1.00 61.41 79 GLU A N 10
ATOM 16803 C CA . GLU A 1 79 ? -9.219 -31.858 -6.634 1.00 62.11 79 GLU A CA 10
ATOM 16804 C C . GLU A 1 79 ? -9.102 -30.501 -5.942 1.00 42.33 79 GLU A C 10
ATOM 16805 O O . GLU A 1 79 ? -9.348 -29.455 -6.540 1.00 30.53 79 GLU A O 10
ATOM 16817 N N . ASP A 1 80 ? -8.695 -30.542 -4.678 1.00 22.20 80 ASP A N 10
ATOM 16818 C CA . ASP A 1 80 ? -8.482 -29.334 -3.888 1.00 23.21 80 ASP A CA 10
ATOM 16819 C C . ASP A 1 80 ? -7.216 -28.610 -4.341 1.00 50.24 80 ASP A C 10
ATOM 16820 O O . ASP A 1 80 ? -7.165 -27.382 -4.359 1.00 21.13 80 ASP A O 10
ATOM 16829 N N . ILE A 1 81 ? -6.197 -29.381 -4.712 1.00 52.33 81 ILE A N 10
ATOM 16830 C CA . ILE A 1 81 ? -4.919 -28.816 -5.140 1.00 75.11 81 ILE A CA 10
ATOM 16831 C C . ILE A 1 81 ? -5.092 -27.998 -6.423 1.00 23.01 81 ILE A C 10
ATOM 16832 O O . ILE A 1 81 ? -4.614 -26.859 -6.514 1.00 54.32 81 ILE A O 10
ATOM 16848 N N . GLU A 1 82 ? -5.791 -28.564 -7.406 1.00 20.30 82 GLU A N 10
ATOM 16849 C CA . GLU A 1 82 ? -6.087 -27.828 -8.632 1.00 13.24 82 GLU A CA 10
ATOM 16850 C C . GLU A 1 82 ? -7.016 -26.658 -8.313 1.00 5.44 82 GLU A C 10
ATOM 16851 O O . GLU A 1 82 ? -6.836 -25.554 -8.826 1.00 1.51 82 GLU A O 10
ATOM 16863 N N . ARG A 1 83 ? -7.981 -26.916 -7.431 1.00 62.13 83 ARG A N 10
ATOM 16864 C CA . ARG A 1 83 ? -8.948 -25.914 -6.985 1.00 64.02 83 ARG A CA 10
ATOM 16865 C C . ARG A 1 83 ? -8.248 -24.663 -6.456 1.00 23.45 83 ARG A C 10
ATOM 16866 O O . ARG A 1 83 ? -8.575 -23.541 -6.847 1.00 51.11 83 ARG A O 10
ATOM 16887 N N . VAL A 1 84 ? -7.274 -24.864 -5.576 1.00 60.34 84 VAL A N 10
ATOM 16888 C CA . VAL A 1 84 ? -6.569 -23.749 -4.964 1.00 41.51 84 VAL A CA 10
ATOM 16889 C C . VAL A 1 84 ? -5.611 -23.091 -5.965 1.00 42.42 84 VAL A C 10
ATOM 16890 O O . VAL A 1 84 ? -5.658 -21.878 -6.164 1.00 71.31 84 VAL A O 10
ATOM 16903 N N . ARG A 1 85 ? -4.777 -23.895 -6.631 1.00 32.12 85 ARG A N 10
ATOM 16904 C CA . ARG A 1 85 ? -3.761 -23.368 -7.549 1.00 63.21 85 ARG A CA 10
ATOM 16905 C C . ARG A 1 85 ? -4.387 -22.511 -8.651 1.00 31.04 85 ARG A C 10
ATOM 16906 O O . ARG A 1 85 ? -3.842 -21.471 -9.015 1.00 74.34 85 ARG A O 10
ATOM 16927 N N . ARG A 1 86 ? -5.539 -22.939 -9.167 1.00 54.02 86 ARG A N 10
ATOM 16928 C CA . ARG A 1 86 ? -6.223 -22.189 -10.226 1.00 61.13 86 ARG A CA 10
ATOM 16929 C C . ARG A 1 86 ? -6.752 -20.869 -9.671 1.00 43.24 86 ARG A C 10
ATOM 16930 O O . ARG A 1 86 ? -6.722 -19.843 -10.347 1.00 52.32 86 ARG A O 10
ATOM 16951 N N . HIS A 1 87 ? -7.213 -20.907 -8.422 1.00 53.04 87 HIS A N 10
ATOM 16952 C CA . HIS A 1 87 ? -7.678 -19.708 -7.728 1.00 5.31 87 HIS A CA 10
ATOM 16953 C C . HIS A 1 87 ? -6.520 -18.729 -7.553 1.00 35.45 87 HIS A C 10
ATOM 16954 O O . HIS A 1 87 ? -6.689 -17.521 -7.680 1.00 13.34 87 HIS A O 10
ATOM 16969 N N . LEU A 1 88 ? -5.343 -19.277 -7.270 1.00 42.33 88 LEU A N 10
ATOM 16970 C CA . LEU A 1 88 ? -4.121 -18.488 -7.089 1.00 61.31 88 LEU A CA 10
ATOM 16971 C C . LEU A 1 88 ? -3.586 -17.982 -8.434 1.00 10.22 88 LEU A C 10
ATOM 16972 O O . LEU A 1 88 ? -3.040 -16.872 -8.526 1.00 2.44 88 LEU A O 10
ATOM 16988 N N . ALA A 1 89 ? -3.764 -18.795 -9.475 1.00 50.41 89 ALA A N 10
ATOM 16989 C CA . ALA A 1 89 ? -3.311 -18.452 -10.824 1.00 61.34 89 ALA A CA 10
ATOM 16990 C C . ALA A 1 89 ? -3.950 -17.145 -11.291 1.00 73.12 89 ALA A C 10
ATOM 16991 O O . ALA A 1 89 ? -3.390 -16.424 -12.118 1.00 14.30 89 ALA A O 10
ATOM 16998 N N . LEU A 1 90 ? -5.126 -16.853 -10.741 1.00 4.52 90 LEU A N 10
ATOM 16999 C CA . LEU A 1 90 ? -5.851 -15.623 -11.045 1.00 63.34 90 LEU A CA 10
ATOM 17000 C C . LEU A 1 90 ? -5.057 -14.393 -10.599 1.00 72.14 90 LEU A C 10
ATOM 17001 O O . LEU A 1 90 ? -5.132 -13.333 -11.225 1.00 72.44 90 LEU A O 10
ATOM 17017 N N . GLN A 1 91 ? -4.304 -14.540 -9.509 1.00 52.33 91 GLN A N 10
ATOM 17018 C CA . GLN A 1 91 ? -3.403 -13.480 -9.050 1.00 44.25 91 GLN A CA 10
ATOM 17019 C C . GLN A 1 91 ? -2.071 -13.592 -9.778 1.00 0.14 91 GLN A C 10
ATOM 17020 O O . GLN A 1 91 ? -1.376 -12.593 -9.986 1.00 24.43 91 GLN A O 10
ATOM 17034 N N . GLY A 1 92 ? -1.721 -14.819 -10.149 1.00 11.13 92 GLY A N 10
ATOM 17035 C CA . GLY A 1 92 ? -0.509 -15.055 -10.918 1.00 34.23 92 GLY A CA 10
ATOM 17036 C C . GLY A 1 92 ? 0.098 -16.411 -10.631 1.00 75.14 92 GLY A C 10
ATOM 17037 O O . GLY A 1 92 ? -0.455 -17.193 -9.854 1.00 41.34 92 GLY A O 10
ATOM 17041 N N . TRP A 1 93 ? 1.244 -16.687 -11.250 1.00 61.24 93 TRP A N 10
ATOM 17042 C CA . TRP A 1 93 ? 1.939 -17.956 -11.056 1.00 33.44 93 TRP A CA 10
ATOM 17043 C C . TRP A 1 93 ? 3.455 -17.728 -11.031 1.00 44.25 93 TRP A C 10
ATOM 17044 O O . TRP A 1 93 ? 4.170 -18.099 -11.964 1.00 71.23 93 TRP A O 10
ATOM 17065 N N . PRO A 1 94 ? 3.970 -17.090 -9.960 1.00 44.24 94 PRO A N 10
ATOM 17066 C CA . PRO A 1 94 ? 5.409 -16.828 -9.818 1.00 44.31 94 PRO A CA 10
ATOM 17067 C C . PRO A 1 94 ? 6.199 -18.121 -9.629 1.00 13.14 94 PRO A C 10
ATOM 17068 O O . PRO A 1 94 ? 7.402 -18.174 -9.888 1.00 65.31 94 PRO A O 10
ATOM 17079 N N . LEU A 1 95 ? 5.492 -19.170 -9.203 1.00 20.13 95 LEU A N 10
ATOM 17080 C CA . LEU A 1 95 ? 6.093 -20.482 -8.943 1.00 2.45 95 LEU A CA 10
ATOM 17081 C C . LEU A 1 95 ? 6.762 -21.063 -10.189 1.00 23.05 95 LEU A C 10
ATOM 17082 O O . LEU A 1 95 ? 7.501 -22.048 -10.097 1.00 42.11 95 LEU A O 10
ATOM 17098 N N . ASP A 1 96 ? 6.501 -20.459 -11.350 1.00 4.21 96 ASP A N 10
ATOM 17099 C CA . ASP A 1 96 ? 7.082 -20.917 -12.612 1.00 41.33 96 ASP A CA 10
ATOM 17100 C C . ASP A 1 96 ? 8.603 -21.051 -12.487 1.00 64.42 96 ASP A C 10
ATOM 17101 O O . ASP A 1 96 ? 9.198 -21.988 -13.025 1.00 63.40 96 ASP A O 10
ATOM 17110 N N . ASP A 1 97 ? 9.218 -20.125 -11.747 1.00 25.14 97 ASP A N 10
ATOM 17111 C CA . ASP A 1 97 ? 10.655 -20.184 -11.464 1.00 42.42 97 ASP A CA 10
ATOM 17112 C C . ASP A 1 97 ? 11.026 -19.182 -10.365 1.00 63.11 97 ASP A C 10
ATOM 17113 O O . ASP A 1 97 ? 10.617 -18.019 -10.414 1.00 10.23 97 ASP A O 10
ATOM 17122 N N . PRO A 1 98 ? 11.782 -19.625 -9.339 1.00 61.44 98 PRO A N 10
ATOM 17123 C CA . PRO A 1 98 ? 12.269 -18.738 -8.276 1.00 22.22 98 PRO A CA 10
ATOM 17124 C C . PRO A 1 98 ? 13.157 -17.625 -8.823 1.00 64.45 98 PRO A C 10
ATOM 17125 O O . PRO A 1 98 ? 14.167 -17.885 -9.481 1.00 40.33 98 PRO A O 10
ATOM 17136 N N . ARG A 1 99 ? 12.770 -16.387 -8.547 1.00 2.21 99 ARG A N 10
ATOM 17137 C CA . ARG A 1 99 ? 13.498 -15.220 -9.048 1.00 74.20 99 ARG A CA 10
ATOM 17138 C C . ARG A 1 99 ? 14.900 -15.168 -8.447 1.00 12.43 99 ARG A C 10
ATOM 17139 O O . ARG A 1 99 ? 15.884 -14.954 -9.154 1.00 11.52 99 ARG A O 10
ATOM 17160 N N . ASP A 1 100 ? 14.981 -15.385 -7.135 1.00 34.03 100 ASP A N 10
ATOM 17161 C CA . ASP A 1 100 ? 16.258 -15.360 -6.428 1.00 4.54 100 ASP A CA 10
ATOM 17162 C C . ASP A 1 100 ? 16.229 -16.342 -5.266 1.00 5.05 100 ASP A C 10
ATOM 17163 O O . ASP A 1 100 ? 15.353 -16.271 -4.402 1.00 4.23 100 ASP A O 10
ATOM 17172 N N . GLY A 1 101 ? 17.180 -17.260 -5.276 1.00 74.34 101 GLY A N 10
ATOM 17173 C CA . GLY A 1 101 ? 17.401 -18.158 -4.161 1.00 25.12 101 GLY A CA 10
ATOM 17174 C C . GLY A 1 101 ? 18.868 -18.511 -4.083 1.00 52.40 101 GLY A C 10
ATOM 17175 O O . GLY A 1 101 ? 19.248 -19.604 -3.657 1.00 71.02 101 GLY A O 10
ATOM 17179 N N . GLU A 1 102 ? 19.692 -17.554 -4.509 1.00 61.22 102 GLU A N 10
ATOM 17180 C CA . GLU A 1 102 ? 21.121 -17.771 -4.698 1.00 32.33 102 GLU A CA 10
ATOM 17181 C C . GLU A 1 102 ? 21.928 -16.875 -3.764 1.00 51.53 102 GLU A C 10
ATOM 17182 O O . GLU A 1 102 ? 22.067 -15.673 -4.013 1.00 60.02 102 GLU A O 10
ATOM 17194 N N . GLU A 1 103 ? 22.448 -17.458 -2.688 1.00 70.30 103 GLU A N 10
ATOM 17195 C CA . GLU A 1 103 ? 23.298 -16.726 -1.750 1.00 12.44 103 GLU A CA 10
ATOM 17196 C C . GLU A 1 103 ? 24.023 -17.676 -0.784 1.00 42.42 103 GLU A C 10
ATOM 17197 O O . GLU A 1 103 ? 25.249 -17.637 -0.699 1.00 71.41 103 GLU A O 10
ATOM 17209 N N . PRO A 1 104 ? 23.296 -18.553 -0.047 1.00 15.24 104 PRO A N 10
ATOM 17210 C CA . PRO A 1 104 ? 23.906 -19.415 0.960 1.00 63.11 104 PRO A CA 10
ATOM 17211 C C . PRO A 1 104 ? 24.509 -20.682 0.345 1.00 31.14 104 PRO A C 10
ATOM 17212 O O . PRO A 1 104 ? 25.698 -20.707 0.018 1.00 73.41 104 PRO A O 10
ATOM 17223 N N . ASP A 1 105 ? 23.671 -21.710 0.159 1.00 4.41 105 ASP A N 10
ATOM 17224 C CA . ASP A 1 105 ? 24.110 -23.008 -0.364 1.00 54.35 105 ASP A CA 10
ATOM 17225 C C . ASP A 1 105 ? 25.396 -23.467 0.327 1.00 44.21 105 ASP A C 10
ATOM 17226 O O . ASP A 1 105 ? 26.453 -23.597 -0.298 1.00 12.41 105 ASP A O 10
ATOM 17235 N N . GLY A 1 106 ? 25.297 -23.696 1.632 1.00 62.13 106 GLY A N 10
ATOM 17236 C CA . GLY A 1 106 ? 26.464 -24.060 2.419 1.00 11.31 106 GLY A CA 10
ATOM 17237 C C . GLY A 1 106 ? 26.095 -24.729 3.727 1.00 65.20 106 GLY A C 10
ATOM 17238 O O . GLY A 1 106 ? 26.896 -24.764 4.663 1.00 31.24 106 GLY A O 10
ATOM 17242 N N . GLU A 1 107 ? 24.884 -25.264 3.797 1.00 23.42 107 GLU A N 10
ATOM 17243 C CA . GLU A 1 107 ? 24.424 -25.969 4.987 1.00 2.20 107 GLU A CA 10
ATOM 17244 C C . GLU A 1 107 ? 24.733 -27.463 4.854 1.00 40.21 107 GLU A C 10
ATOM 17245 O O . GLU A 1 107 ? 23.995 -28.211 4.209 1.00 12.10 107 GLU A O 10
ATOM 17257 N N . SER A 1 108 ? 25.854 -27.882 5.437 1.00 21.32 108 SER A N 10
ATOM 17258 C CA . SER A 1 108 ? 26.312 -29.265 5.335 1.00 31.33 108 SER A CA 10
ATOM 17259 C C . SER A 1 108 ? 26.080 -30.015 6.648 1.00 60.00 108 SER A C 10
ATOM 17260 O O . SER A 1 108 ? 25.384 -31.032 6.677 1.00 11.30 108 SER A O 10
ATOM 17268 N N . GLY A 1 109 ? 26.660 -29.504 7.730 1.00 11.40 109 GLY A N 10
ATOM 17269 C CA . GLY A 1 109 ? 26.492 -30.126 9.031 1.00 74.12 109 GLY A CA 10
ATOM 17270 C C . GLY A 1 109 ? 27.610 -29.767 9.991 1.00 72.41 109 GLY A C 10
ATOM 17271 O O . GLY A 1 109 ? 27.748 -28.605 10.380 1.00 14.04 109 GLY A O 10
ATOM 17275 N N . GLY A 1 110 ? 28.405 -30.760 10.374 1.00 13.43 110 GLY A N 10
ATOM 17276 C CA . GLY A 1 110 ? 29.507 -30.536 11.291 1.00 33.40 110 GLY A CA 10
ATOM 17277 C C . GLY A 1 110 ? 30.261 -31.822 11.591 1.00 63.40 110 GLY A C 10
ATOM 17278 O O . GLY A 1 110 ? 31.382 -32.011 11.111 1.00 25.54 110 GLY A O 10
ATOM 17282 N N . PRO A 1 111 ? 29.669 -32.732 12.393 1.00 53.01 111 PRO A N 10
ATOM 17283 C CA . PRO A 1 111 ? 30.277 -34.035 12.693 1.00 61.42 111 PRO A CA 10
ATOM 17284 C C . PRO A 1 111 ? 30.358 -34.920 11.451 1.00 45.21 111 PRO A C 10
ATOM 17285 O O . PRO A 1 111 ? 29.572 -34.756 10.512 1.00 22.42 111 PRO A O 10
ATOM 17296 N N . ARG A 1 112 ? 31.302 -35.858 11.445 1.00 2.23 112 ARG A N 10
ATOM 17297 C CA . ARG A 1 112 ? 31.556 -36.689 10.275 1.00 23.43 112 ARG A CA 10
ATOM 17298 C C . ARG A 1 112 ? 31.338 -38.165 10.612 1.00 64.04 112 ARG A C 10
ATOM 17299 O O . ARG A 1 112 ? 32.221 -38.775 11.259 1.00 53.13 112 ARG A O 10
ATOM 17321 N N . GLY A 1 1 ? 1.041 -0.862 -1.445 1.00 73.34 1 GLY A N 11
ATOM 17322 C CA . GLY A 1 1 ? 2.433 -0.917 -1.951 1.00 62.13 1 GLY A CA 11
ATOM 17323 C C . GLY A 1 1 ? 3.173 -2.142 -1.451 1.00 61.10 1 GLY A C 11
ATOM 17324 O O . GLY A 1 1 ? 2.593 -2.962 -0.736 1.00 24.12 1 GLY A O 11
ATOM 17330 N N . PRO A 1 2 ? 4.459 -2.303 -1.821 1.00 54.02 2 PRO A N 11
ATOM 17331 C CA . PRO A 1 2 ? 5.274 -3.446 -1.383 1.00 54.14 2 PRO A CA 11
ATOM 17332 C C . PRO A 1 2 ? 5.355 -3.542 0.141 1.00 12.11 2 PRO A C 11
ATOM 17333 O O . PRO A 1 2 ? 6.006 -2.719 0.793 1.00 30.53 2 PRO A O 11
ATOM 17344 N N . GLY A 1 3 ? 4.668 -4.534 0.701 1.00 32.55 3 GLY A N 11
ATOM 17345 C CA . GLY A 1 3 ? 4.654 -4.730 2.142 1.00 61.02 3 GLY A CA 11
ATOM 17346 C C . GLY A 1 3 ? 5.504 -5.907 2.574 1.00 31.51 3 GLY A C 11
ATOM 17347 O O . GLY A 1 3 ? 5.572 -6.232 3.761 1.00 24.10 3 GLY A O 11
ATOM 17351 N N . SER A 1 4 ? 6.139 -6.554 1.604 1.00 41.20 4 SER A N 11
ATOM 17352 C CA . SER A 1 4 ? 7.029 -7.675 1.868 1.00 34.13 4 SER A CA 11
ATOM 17353 C C . SER A 1 4 ? 8.486 -7.235 1.732 1.00 22.30 4 SER A C 11
ATOM 17354 O O . SER A 1 4 ? 8.901 -6.751 0.675 1.00 41.31 4 SER A O 11
ATOM 17362 N N . MET A 1 5 ? 9.255 -7.397 2.806 1.00 64.41 5 MET A N 11
ATOM 17363 C CA . MET A 1 5 ? 10.659 -6.969 2.830 1.00 24.34 5 MET A CA 11
ATOM 17364 C C . MET A 1 5 ? 11.561 -8.071 2.272 1.00 51.43 5 MET A C 11
ATOM 17365 O O . MET A 1 5 ? 12.648 -7.805 1.761 1.00 54.22 5 MET A O 11
ATOM 17379 N N . VAL A 1 6 ? 11.078 -9.307 2.359 1.00 42.23 6 VAL A N 11
ATOM 17380 C CA . VAL A 1 6 ? 11.826 -10.484 1.915 1.00 64.21 6 VAL A CA 11
ATOM 17381 C C . VAL A 1 6 ? 12.281 -10.382 0.453 1.00 41.01 6 VAL A C 11
ATOM 17382 O O . VAL A 1 6 ? 11.867 -9.482 -0.284 1.00 75.33 6 VAL A O 11
ATOM 17395 N N . ASN A 1 7 ? 13.140 -11.326 0.058 1.00 53.22 7 ASN A N 11
ATOM 17396 C CA . ASN A 1 7 ? 13.674 -11.413 -1.308 1.00 71.21 7 ASN A CA 11
ATOM 17397 C C . ASN A 1 7 ? 12.566 -11.276 -2.352 1.00 44.52 7 ASN A C 11
ATOM 17398 O O . ASN A 1 7 ? 11.431 -11.668 -2.106 1.00 33.22 7 ASN A O 11
ATOM 17409 N N . ALA A 1 8 ? 12.923 -10.754 -3.527 1.00 60.32 8 ALA A N 11
ATOM 17410 C CA . ALA A 1 8 ? 11.953 -10.436 -4.578 1.00 3.34 8 ALA A CA 11
ATOM 17411 C C . ALA A 1 8 ? 10.977 -11.584 -4.834 1.00 60.24 8 ALA A C 11
ATOM 17412 O O . ALA A 1 8 ? 9.766 -11.366 -4.933 1.00 14.22 8 ALA A O 11
ATOM 17419 N N . PHE A 1 9 ? 11.502 -12.806 -4.932 1.00 32.01 9 PHE A N 11
ATOM 17420 C CA . PHE A 1 9 ? 10.668 -13.981 -5.187 1.00 51.44 9 PHE A CA 11
ATOM 17421 C C . PHE A 1 9 ? 9.676 -14.187 -4.047 1.00 64.40 9 PHE A C 11
ATOM 17422 O O . PHE A 1 9 ? 8.488 -14.414 -4.272 1.00 61.22 9 PHE A O 11
ATOM 17439 N N . LEU A 1 10 ? 10.175 -14.074 -2.827 1.00 11.31 10 LEU A N 11
ATOM 17440 C CA . LEU A 1 10 ? 9.370 -14.318 -1.639 1.00 65.43 10 LEU A CA 11
ATOM 17441 C C . LEU A 1 10 ? 8.325 -13.222 -1.476 1.00 12.34 10 LEU A C 11
ATOM 17442 O O . LEU A 1 10 ? 7.178 -13.494 -1.134 1.00 22.41 10 LEU A O 11
ATOM 17458 N N . ALA A 1 11 ? 8.738 -11.982 -1.727 1.00 51.23 11 ALA A N 11
ATOM 17459 C CA . ALA A 1 11 ? 7.822 -10.848 -1.774 1.00 43.20 11 ALA A CA 11
ATOM 17460 C C . ALA A 1 11 ? 6.689 -11.117 -2.764 1.00 60.02 11 ALA A C 11
ATOM 17461 O O . ALA A 1 11 ? 5.524 -10.823 -2.485 1.00 21.33 11 ALA A O 11
ATOM 17468 N N . LYS A 1 12 ? 7.044 -11.691 -3.916 1.00 75.22 12 LYS A N 11
ATOM 17469 C CA . LYS A 1 12 ? 6.058 -12.078 -4.922 1.00 3.03 12 LYS A CA 11
ATOM 17470 C C . LYS A 1 12 ? 5.100 -13.101 -4.357 1.00 75.15 12 LYS A C 11
ATOM 17471 O O . LYS A 1 12 ? 3.893 -12.948 -4.475 1.00 72.25 12 LYS A O 11
ATOM 17490 N N . ILE A 1 13 ? 5.646 -14.140 -3.738 1.00 44.14 13 ILE A N 11
ATOM 17491 C CA . ILE A 1 13 ? 4.830 -15.225 -3.218 1.00 31.13 13 ILE A CA 11
ATOM 17492 C C . ILE A 1 13 ? 3.873 -14.710 -2.140 1.00 54.15 13 ILE A C 11
ATOM 17493 O O . ILE A 1 13 ? 2.683 -15.026 -2.140 1.00 11.24 13 ILE A O 11
ATOM 17509 N N . ALA A 1 14 ? 4.409 -13.905 -1.227 1.00 10.43 14 ALA A N 11
ATOM 17510 C CA . ALA A 1 14 ? 3.629 -13.332 -0.139 1.00 65.03 14 ALA A CA 11
ATOM 17511 C C . ALA A 1 14 ? 2.492 -12.467 -0.675 1.00 45.24 14 ALA A C 11
ATOM 17512 O O . ALA A 1 14 ? 1.351 -12.588 -0.231 1.00 22.51 14 ALA A O 11
ATOM 17519 N N . ALA A 1 15 ? 2.802 -11.599 -1.638 1.00 74.24 15 ALA A N 11
ATOM 17520 C CA . ALA A 1 15 ? 1.801 -10.719 -2.239 1.00 32.11 15 ALA A CA 11
ATOM 17521 C C . ALA A 1 15 ? 0.799 -11.525 -3.067 1.00 51.43 15 ALA A C 11
ATOM 17522 O O . ALA A 1 15 ? -0.398 -11.252 -3.059 1.00 74.42 15 ALA A O 11
ATOM 17529 N N . TRP A 1 16 ? 1.316 -12.524 -3.765 1.00 42.31 16 TRP A N 11
ATOM 17530 C CA . TRP A 1 16 ? 0.520 -13.425 -4.598 1.00 14.44 16 TRP A CA 11
ATOM 17531 C C . TRP A 1 16 ? -0.535 -14.147 -3.762 1.00 61.31 16 TRP A C 11
ATOM 17532 O O . TRP A 1 16 ? -1.708 -14.221 -4.138 1.00 4.24 16 TRP A O 11
ATOM 17553 N N . LEU A 1 17 ? -0.109 -14.661 -2.617 1.00 61.21 17 LEU A N 11
ATOM 17554 C CA . LEU A 1 17 ? -1.000 -15.340 -1.687 1.00 62.45 17 LEU A CA 11
ATOM 17555 C C . LEU A 1 17 ? -1.927 -14.353 -0.991 1.00 2.03 17 LEU A C 11
ATOM 17556 O O . LEU A 1 17 ? -3.147 -14.530 -0.974 1.00 1.20 17 LEU A O 11
ATOM 17572 N N . ASN A 1 18 ? -1.339 -13.302 -0.437 1.00 65.13 18 ASN A N 11
ATOM 17573 C CA . ASN A 1 18 ? -2.081 -12.326 0.358 1.00 45.11 18 ASN A CA 11
ATOM 17574 C C . ASN A 1 18 ? -3.109 -11.577 -0.494 1.00 52.24 18 ASN A C 11
ATOM 17575 O O . ASN A 1 18 ? -4.116 -11.091 0.022 1.00 12.31 18 ASN A O 11
ATOM 17586 N N . ALA A 1 19 ? -2.849 -11.490 -1.795 1.00 61.24 19 ALA A N 11
ATOM 17587 C CA . ALA A 1 19 ? -3.778 -10.850 -2.725 1.00 24.21 19 ALA A CA 11
ATOM 17588 C C . ALA A 1 19 ? -5.053 -11.682 -2.856 1.00 11.54 19 ALA A C 11
ATOM 17589 O O . ALA A 1 19 ? -6.165 -11.149 -2.831 1.00 11.42 19 ALA A O 11
ATOM 17596 N N . GLY A 1 20 ? -4.873 -12.995 -2.985 1.00 74.52 20 GLY A N 11
ATOM 17597 C CA . GLY A 1 20 ? -6.006 -13.896 -3.105 1.00 23.12 20 GLY A CA 11
ATOM 17598 C C . GLY A 1 20 ? -6.675 -14.149 -1.768 1.00 55.43 20 GLY A C 11
ATOM 17599 O O . GLY A 1 20 ? -7.873 -14.442 -1.704 1.00 43.31 20 GLY A O 11
ATOM 17603 N N . TYR A 1 21 ? -5.893 -14.023 -0.697 1.00 62.21 21 TYR A N 11
ATOM 17604 C CA . TYR A 1 21 ? -6.368 -14.260 0.661 1.00 10.20 21 TYR A CA 11
ATOM 17605 C C . TYR A 1 21 ? -6.143 -13.023 1.537 1.00 4.45 21 TYR A C 11
ATOM 17606 O O . TYR A 1 21 ? -5.147 -12.940 2.260 1.00 64.21 21 TYR A O 11
ATOM 17624 N N . PRO A 1 22 ? -7.054 -12.038 1.476 1.00 33.03 22 PRO A N 11
ATOM 17625 C CA . PRO A 1 22 ? -6.974 -10.840 2.319 1.00 62.52 22 PRO A CA 11
ATOM 17626 C C . PRO A 1 22 ? -7.414 -11.144 3.753 1.00 1.51 22 PRO A C 11
ATOM 17627 O O . PRO A 1 22 ? -6.932 -10.537 4.715 1.00 55.41 22 PRO A O 11
ATOM 17638 N N . GLU A 1 23 ? -8.325 -12.105 3.884 1.00 61.20 23 GLU A N 11
ATOM 17639 C CA . GLU A 1 23 ? -8.840 -12.528 5.184 1.00 14.11 23 GLU A CA 11
ATOM 17640 C C . GLU A 1 23 ? -7.911 -13.579 5.791 1.00 1.14 23 GLU A C 11
ATOM 17641 O O . GLU A 1 23 ? -8.036 -13.947 6.962 1.00 3.25 23 GLU A O 11
ATOM 17653 N N . GLY A 1 24 ? -6.961 -14.035 4.981 1.00 55.34 24 GLY A N 11
ATOM 17654 C CA . GLY A 1 24 ? -6.147 -1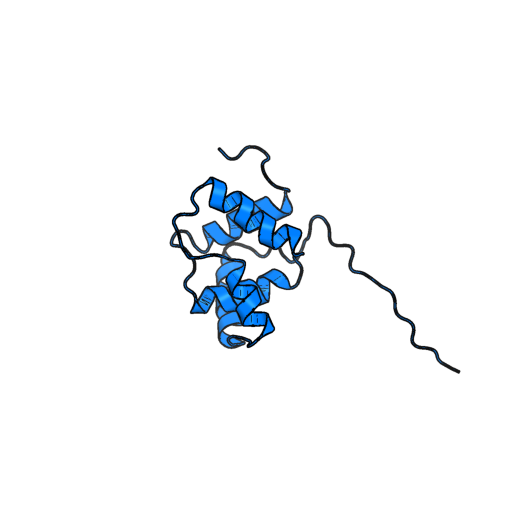5.180 5.332 1.00 5.42 24 GLY A CA 11
ATOM 17655 C C . GLY A 1 24 ? -6.642 -16.418 4.614 1.00 72.15 24 GLY A C 11
ATOM 17656 O O . GLY A 1 24 ? -7.726 -16.401 4.029 1.00 1.40 24 GLY A O 11
ATOM 17660 N N . VAL A 1 25 ? -5.852 -17.483 4.632 1.00 31.52 25 VAL A N 11
ATOM 17661 C CA . VAL A 1 25 ? -6.223 -18.715 3.945 1.00 42.05 25 VAL A CA 11
ATOM 17662 C C . VAL A 1 25 ? -6.981 -19.629 4.909 1.00 51.00 25 VAL A C 11
ATOM 17663 O O . VAL A 1 25 ? -6.464 -19.953 5.979 1.00 41.02 25 VAL A O 11
ATOM 17676 N N . PRO A 1 26 ? -8.219 -20.038 4.567 1.00 73.25 26 PRO A N 11
ATOM 17677 C CA . PRO A 1 26 ? -8.981 -20.991 5.386 1.00 54.21 26 PRO A CA 11
ATOM 17678 C C . PRO A 1 26 ? -8.401 -22.403 5.277 1.00 64.34 26 PRO A C 11
ATOM 17679 O O . PRO A 1 26 ? -7.812 -22.751 4.259 1.00 2.12 26 PRO A O 11
ATOM 17690 N N . GLY A 1 27 ? -8.578 -23.205 6.326 1.00 3.45 27 GLY A N 11
ATOM 17691 C CA . GLY A 1 27 ? -8.000 -24.549 6.388 1.00 3.53 27 GLY A CA 11
ATOM 17692 C C . GLY A 1 27 ? -8.143 -25.364 5.103 1.00 40.15 27 GLY A C 11
ATOM 17693 O O . GLY A 1 27 ? -7.129 -25.831 4.546 1.00 54.14 27 GLY A O 11
ATOM 17697 N N . PRO A 1 28 ? -9.392 -25.544 4.606 1.00 4.10 28 PRO A N 11
ATOM 17698 C CA . PRO A 1 28 ? -9.670 -26.330 3.392 1.00 31.40 28 PRO A CA 11
ATOM 17699 C C . PRO A 1 28 ? -8.855 -25.869 2.187 1.00 1.42 28 PRO A C 11
ATOM 17700 O O . PRO A 1 28 ? -8.620 -26.641 1.263 1.00 5.10 28 PRO A O 11
ATOM 17711 N N . ASP A 1 29 ? -8.434 -24.605 2.203 1.00 63.12 29 ASP A N 11
ATOM 17712 C CA . ASP A 1 29 ? -7.597 -24.058 1.142 1.00 75.13 29 ASP A CA 11
ATOM 17713 C C . ASP A 1 29 ? -6.135 -24.096 1.557 1.00 41.35 29 ASP A C 11
ATOM 17714 O O . ASP A 1 29 ? -5.252 -24.235 0.715 1.00 20.04 29 ASP A O 11
ATOM 17723 N N . ARG A 1 30 ? -5.884 -24.007 2.864 1.00 54.40 30 ARG A N 11
ATOM 17724 C CA . ARG A 1 30 ? -4.527 -24.004 3.397 1.00 24.35 30 ARG A CA 11
ATOM 17725 C C . ARG A 1 30 ? -3.805 -25.293 3.048 1.00 11.25 30 ARG A C 11
ATOM 17726 O O . ARG A 1 30 ? -2.711 -25.266 2.482 1.00 45.02 30 ARG A O 11
ATOM 17747 N N . VAL A 1 31 ? -4.422 -26.420 3.388 1.00 12.44 31 VAL A N 11
ATOM 17748 C CA . VAL A 1 31 ? -3.761 -27.718 3.215 1.00 14.30 31 VAL A CA 11
ATOM 17749 C C . VAL A 1 31 ? -3.342 -27.946 1.744 1.00 1.22 31 VAL A C 11
ATOM 17750 O O . VAL A 1 31 ? -2.174 -28.251 1.469 1.00 3.34 31 VAL A O 11
ATOM 17763 N N . PRO A 1 32 ? -4.271 -27.794 0.767 1.00 64.13 32 PRO A N 11
ATOM 17764 C CA . PRO A 1 32 ? -3.934 -27.950 -0.655 1.00 15.21 32 PRO A CA 11
ATOM 17765 C C . PRO A 1 32 ? -3.024 -26.832 -1.162 1.00 21.04 32 PRO A C 11
ATOM 17766 O O . PRO A 1 32 ? -2.225 -27.046 -2.078 1.00 13.40 32 PRO A O 11
ATOM 17777 N N . LEU A 1 33 ? -3.147 -25.641 -0.564 1.00 51.45 33 LEU A N 11
ATOM 17778 C CA . LEU A 1 33 ? -2.288 -24.511 -0.912 1.00 71.25 33 LEU A CA 11
ATOM 17779 C C . LEU A 1 33 ? -0.836 -24.900 -0.690 1.00 22.31 33 LEU A C 11
ATOM 17780 O O . LEU A 1 33 ? 0.010 -24.716 -1.562 1.00 14.43 33 LEU A O 11
ATOM 17796 N N . LEU A 1 34 ? -0.561 -25.464 0.480 1.00 52.24 34 LEU A N 11
ATOM 17797 C CA . LEU A 1 34 ? 0.779 -25.917 0.818 1.00 54.12 34 LEU A CA 11
ATOM 17798 C C . LEU A 1 34 ? 1.185 -27.106 -0.030 1.00 50.24 34 LEU A C 11
ATOM 17799 O O . LEU A 1 34 ? 2.320 -27.173 -0.503 1.00 13.00 34 LEU A O 11
ATOM 17815 N N . ALA A 1 35 ? 0.271 -28.053 -0.210 1.00 22.33 35 ALA A N 11
ATOM 17816 C CA . ALA A 1 35 ? 0.546 -29.220 -1.042 1.00 2.14 35 ALA A CA 11
ATOM 17817 C C . ALA A 1 35 ? 1.057 -28.783 -2.418 1.00 71.13 35 ALA A C 11
ATOM 17818 O O . ALA A 1 35 ? 2.023 -29.340 -2.944 1.00 71.44 35 ALA A O 11
ATOM 17825 N N . LEU A 1 36 ? 0.398 -27.776 -2.975 1.00 60.32 36 LEU A N 11
ATOM 17826 C CA . LEU A 1 36 ? 0.780 -27.186 -4.255 1.00 5.22 36 LEU A CA 11
ATOM 17827 C C . LEU A 1 36 ? 2.080 -26.372 -4.123 1.00 32.42 36 LEU A C 11
ATOM 17828 O O . LEU A 1 36 ? 2.997 -26.507 -4.934 1.00 24.53 36 LEU A O 11
ATOM 17844 N N . LEU A 1 37 ? 2.147 -25.540 -3.092 1.00 22.00 37 LEU A N 11
ATOM 17845 C CA . LEU A 1 37 ? 3.234 -24.571 -2.924 1.00 0.21 37 LEU A CA 11
ATOM 17846 C C . LEU A 1 37 ? 4.585 -25.264 -2.714 1.00 50.35 37 LEU A C 11
ATOM 17847 O O . LEU A 1 37 ? 5.573 -24.945 -3.383 1.00 73.01 37 LEU A O 11
ATOM 17863 N N . THR A 1 38 ? 4.615 -26.226 -1.801 1.00 10.21 38 THR A N 11
ATOM 17864 C CA . THR A 1 38 ? 5.864 -26.857 -1.371 1.00 5.04 38 THR A CA 11
ATOM 17865 C C . THR A 1 38 ? 6.520 -27.674 -2.480 1.00 62.54 38 THR A C 11
ATOM 17866 O O . THR A 1 38 ? 7.650 -28.145 -2.323 1.00 50.11 38 THR A O 11
ATOM 17877 N N . ARG A 1 39 ? 5.804 -27.858 -3.582 1.00 14.25 39 ARG A N 11
ATOM 17878 C CA . ARG A 1 39 ? 6.314 -28.623 -4.712 1.00 24.04 39 ARG A CA 11
ATOM 17879 C C . ARG A 1 39 ? 7.676 -28.097 -5.171 1.00 71.34 39 ARG A C 11
ATOM 17880 O O . ARG A 1 39 ? 8.652 -28.846 -5.210 1.00 72.22 39 ARG A O 11
ATOM 17901 N N . ARG A 1 40 ? 7.749 -26.808 -5.514 1.00 53.35 40 ARG A N 11
ATOM 17902 C CA . ARG A 1 40 ? 8.978 -26.249 -6.078 1.00 42.31 40 ARG A CA 11
ATOM 17903 C C . ARG A 1 40 ? 9.720 -25.297 -5.128 1.00 74.53 40 ARG A C 11
ATOM 17904 O O . ARG A 1 40 ? 10.920 -25.077 -5.300 1.00 12.24 40 ARG A O 11
ATOM 17925 N N . LEU A 1 41 ? 9.036 -24.737 -4.129 1.00 34.24 41 LEU A N 11
ATOM 17926 C CA . LEU A 1 41 ? 9.710 -23.842 -3.174 1.00 61.12 41 LEU A CA 11
ATOM 17927 C C . LEU A 1 41 ? 10.519 -24.637 -2.150 1.00 73.41 41 LEU A C 11
ATOM 17928 O O . LEU A 1 41 ? 10.188 -25.784 -1.830 1.00 54.35 41 LEU A O 11
ATOM 17944 N N . THR A 1 42 ? 11.586 -24.022 -1.649 1.00 74.31 42 THR A N 11
ATOM 17945 C CA . THR A 1 42 ? 12.446 -24.643 -0.647 1.00 41.11 42 THR A CA 11
ATOM 17946 C C . THR A 1 42 ? 11.874 -24.431 0.754 1.00 41.00 42 THR A C 11
ATOM 17947 O O . THR A 1 42 ? 10.902 -23.690 0.929 1.00 32.31 42 THR A O 11
ATOM 17958 N N . ASN A 1 43 ? 12.481 -25.074 1.749 1.00 61.44 43 ASN A N 11
ATOM 17959 C CA . ASN A 1 43 ? 12.078 -24.890 3.141 1.00 23.11 43 ASN A CA 11
ATOM 17960 C C . ASN A 1 43 ? 12.350 -23.455 3.582 1.00 72.30 43 ASN A C 11
ATOM 17961 O O . ASN A 1 43 ? 11.525 -22.833 4.260 1.00 71.12 43 ASN A O 11
ATOM 17972 N N . ASP A 1 44 ? 13.501 -22.927 3.173 1.00 0.21 44 ASP A N 11
ATOM 17973 C CA . ASP A 1 44 ? 13.867 -21.543 3.474 1.00 22.12 44 ASP A CA 11
ATOM 17974 C C . ASP A 1 44 ? 12.818 -20.582 2.927 1.00 42.40 44 ASP A C 11
ATOM 17975 O O . ASP A 1 44 ? 12.389 -19.659 3.620 1.00 60.34 44 ASP A O 11
ATOM 17984 N N . GLU A 1 45 ? 12.407 -20.815 1.681 1.00 2.43 45 GLU A N 11
ATOM 17985 C CA . GLU A 1 45 ? 11.435 -19.951 1.014 1.00 12.41 45 GLU A CA 11
ATOM 17986 C C . GLU A 1 45 ? 10.044 -20.040 1.655 1.00 74.32 45 GLU A C 11
ATOM 17987 O O . GLU A 1 45 ? 9.464 -19.012 2.030 1.00 52.21 45 GLU A O 11
ATOM 17999 N N . ILE A 1 46 ? 9.514 -21.258 1.803 1.00 40.25 46 ILE A N 11
ATOM 18000 C CA . ILE A 1 46 ? 8.195 -21.441 2.409 1.00 2.42 46 ILE A CA 11
ATOM 18001 C C . ILE A 1 46 ? 8.175 -20.819 3.808 1.00 23.22 46 ILE A C 11
ATOM 18002 O O . ILE A 1 46 ? 7.186 -20.200 4.213 1.00 2.24 46 ILE A O 11
ATOM 18018 N N . LYS A 1 47 ? 9.282 -20.962 4.536 1.00 61.14 47 LYS A N 11
ATOM 18019 C CA . LYS A 1 47 ? 9.421 -20.338 5.846 1.00 33.02 47 LYS A CA 11
ATOM 18020 C C . LYS A 1 47 ? 9.524 -18.822 5.724 1.00 44.41 47 LYS A C 11
ATOM 18021 O O . LYS A 1 47 ? 8.914 -18.093 6.503 1.00 14.11 47 LYS A O 11
ATOM 18040 N N . ALA A 1 48 ? 10.284 -18.351 4.738 1.00 32.32 48 ALA A N 11
ATOM 18041 C CA . ALA A 1 48 ? 10.470 -16.916 4.531 1.00 3.50 48 ALA A CA 11
ATOM 18042 C C . ALA A 1 48 ? 9.123 -16.232 4.352 1.00 23.32 48 ALA A C 11
ATOM 18043 O O . ALA A 1 48 ? 8.916 -15.106 4.814 1.00 52.32 48 ALA A O 11
ATOM 18050 N N . ILE A 1 49 ? 8.205 -16.930 3.686 1.00 73.51 49 ILE A N 11
ATOM 18051 C CA . ILE A 1 49 ? 6.835 -16.446 3.530 1.00 11.34 49 ILE A CA 11
ATOM 18052 C C . ILE A 1 49 ? 6.193 -16.234 4.897 1.00 32.52 49 ILE A C 11
ATOM 18053 O O . ILE A 1 49 ? 5.541 -15.217 5.138 1.00 25.45 49 ILE A O 11
ATOM 18069 N N . ALA A 1 50 ? 6.409 -17.186 5.802 1.00 21.02 50 ALA A N 11
ATOM 18070 C CA . ALA A 1 50 ? 5.855 -17.100 7.148 1.00 1.35 50 ALA A CA 11
ATOM 18071 C C . ALA A 1 50 ? 6.448 -15.902 7.868 1.00 3.30 50 ALA A C 11
ATOM 18072 O O . ALA A 1 50 ? 5.730 -15.069 8.414 1.00 40.12 50 ALA A O 11
ATOM 18079 N N . GLU A 1 51 ? 7.773 -15.827 7.820 1.00 14.35 51 GLU A N 11
ATOM 18080 C CA . GLU A 1 51 ? 8.541 -14.796 8.506 1.00 45.45 51 GLU A CA 11
ATOM 18081 C C . GLU A 1 51 ? 8.129 -13.396 8.042 1.00 61.23 51 GLU A C 11
ATOM 18082 O O . GLU A 1 51 ? 8.164 -12.441 8.816 1.00 40.34 51 GLU A O 11
ATOM 18094 N N . ASP A 1 52 ? 7.741 -13.275 6.774 1.00 54.12 52 ASP A N 11
ATOM 18095 C CA . ASP A 1 52 ? 7.288 -11.991 6.240 1.00 62.53 52 ASP A CA 11
ATOM 18096 C C . ASP A 1 52 ? 5.876 -11.663 6.720 1.00 5.34 52 ASP A C 11
ATOM 18097 O O . ASP A 1 52 ? 5.609 -10.558 7.202 1.00 13.14 52 ASP A O 11
ATOM 18106 N N . LEU A 1 53 ? 4.980 -12.635 6.582 1.00 34.00 53 LEU A N 11
ATOM 18107 C CA . LEU A 1 53 ? 3.562 -12.443 6.875 1.00 31.15 53 LEU A CA 11
ATOM 18108 C C . LEU A 1 53 ? 3.318 -12.205 8.364 1.00 63.44 53 LEU A C 11
ATOM 18109 O O . LEU A 1 53 ? 2.486 -11.375 8.740 1.00 24.44 53 LEU A O 11
ATOM 18125 N N . GLU A 1 54 ? 4.052 -12.920 9.210 1.00 42.35 54 GLU A N 11
ATOM 18126 C CA . GLU A 1 54 ? 3.858 -12.828 10.654 1.00 71.35 54 GLU A CA 11
ATOM 18127 C C . GLU A 1 54 ? 4.217 -11.434 11.169 1.00 51.43 54 GLU A C 11
ATOM 18128 O O . GLU A 1 54 ? 3.721 -11.004 12.208 1.00 2.04 54 GLU A O 11
ATOM 18140 N N . LYS A 1 55 ? 5.057 -10.719 10.414 1.00 30.13 55 LYS A N 11
ATOM 18141 C CA . LYS A 1 55 ? 5.402 -9.329 10.741 1.00 60.30 55 LYS A CA 11
ATOM 18142 C C . LYS A 1 55 ? 4.159 -8.437 10.710 1.00 11.44 55 LYS A C 11
ATOM 18143 O O . LYS A 1 55 ? 4.159 -7.328 11.250 1.00 63.12 55 LYS A O 11
ATOM 18162 N N . ARG A 1 56 ? 3.106 -8.930 10.068 1.00 63.50 56 ARG A N 11
ATOM 18163 C CA . ARG A 1 56 ? 1.844 -8.201 9.956 1.00 74.04 56 ARG A CA 11
ATOM 18164 C C . ARG A 1 56 ? 0.908 -8.607 11.092 1.00 1.10 56 ARG A C 11
ATOM 18165 O O . ARG A 1 56 ? 0.210 -7.772 11.672 1.00 45.04 56 ARG A O 11
ATOM 18186 N N . ALA A 1 57 ? 0.920 -9.903 11.409 1.00 75.53 57 ALA A N 11
ATOM 18187 C CA . ALA A 1 57 ? 0.118 -10.461 12.493 1.00 40.24 57 ALA A CA 11
ATOM 18188 C C . ALA A 1 57 ? 0.726 -11.785 12.956 1.00 71.25 57 ALA A C 11
ATOM 18189 O O . ALA A 1 57 ? 0.723 -12.768 12.215 1.00 53.35 57 ALA A O 11
ATOM 18196 N N . HIS A 1 58 ? 1.257 -11.808 14.179 1.00 23.12 58 HIS A N 11
ATOM 18197 C CA . HIS A 1 58 ? 1.947 -12.994 14.697 1.00 21.31 58 HIS A CA 11
ATOM 18198 C C . HIS A 1 58 ? 0.965 -13.932 15.405 1.00 2.53 58 HIS A C 11
ATOM 18199 O O . HIS A 1 58 ? 1.297 -15.082 15.692 1.00 62.41 58 HIS A O 11
ATOM 18214 N N . PHE A 1 59 ? -0.237 -13.437 15.687 1.00 45.53 59 PHE A N 11
ATOM 18215 C CA . PHE A 1 59 ? -1.201 -14.172 16.511 1.00 61.11 59 PHE A CA 11
ATOM 18216 C C . PHE A 1 59 ? -2.086 -15.097 15.673 1.00 4.21 59 PHE A C 11
ATOM 18217 O O . PHE A 1 59 ? -2.802 -15.940 16.224 1.00 51.30 59 PHE A O 11
ATOM 18234 N N . ASP A 1 60 ? -2.045 -14.935 14.352 1.00 3.23 60 ASP A N 11
ATOM 18235 C CA . ASP A 1 60 ? -2.943 -15.673 13.457 1.00 22.13 60 ASP A CA 11
ATOM 18236 C C . ASP A 1 60 ? -2.567 -17.162 13.438 1.00 20.41 60 ASP A C 11
ATOM 18237 O O . ASP A 1 60 ? -1.406 -17.517 13.649 1.00 31.31 60 ASP A O 11
ATOM 18246 N N . HIS A 1 61 ? -3.551 -18.024 13.176 1.00 13.11 61 HIS A N 11
ATOM 18247 C CA . HIS A 1 61 ? -3.363 -19.478 13.254 1.00 64.41 61 HIS A CA 11
ATOM 18248 C C . HIS A 1 61 ? -3.194 -20.093 11.864 1.00 11.03 61 HIS A C 11
ATOM 18249 O O . HIS A 1 61 ? -3.171 -21.319 11.710 1.00 35.12 61 HIS A O 11
ATOM 18264 N N . ILE A 1 62 ? -3.057 -19.238 10.860 1.00 73.14 62 ILE A N 11
ATOM 18265 C CA . ILE A 1 62 ? -2.907 -19.680 9.472 1.00 65.44 62 ILE A CA 11
ATOM 18266 C C . ILE A 1 62 ? -1.469 -20.112 9.160 1.00 41.11 62 ILE A C 11
ATOM 18267 O O . ILE A 1 62 ? -1.107 -20.245 7.990 1.00 32.13 62 ILE A O 11
ATOM 18283 N N . ASP A 1 63 ? -0.674 -20.332 10.216 1.00 1.43 63 ASP A N 11
ATOM 18284 C CA . ASP A 1 63 ? 0.747 -20.712 10.093 1.00 15.25 63 ASP A CA 11
ATOM 18285 C C . ASP A 1 63 ? 0.973 -21.672 8.918 1.00 43.10 63 ASP A C 11
ATOM 18286 O O . ASP A 1 63 ? 0.547 -22.826 8.949 1.00 22.32 63 ASP A O 11
ATOM 18295 N N . ILE A 1 64 ? 1.650 -21.155 7.901 1.00 35.01 64 ILE A N 11
ATOM 18296 C CA . ILE A 1 64 ? 1.905 -21.872 6.651 1.00 74.34 64 ILE A CA 11
ATOM 18297 C C . ILE A 1 64 ? 2.662 -23.188 6.879 1.00 73.52 64 ILE A C 11
ATOM 18298 O O . ILE A 1 64 ? 2.404 -24.188 6.206 1.00 13.12 64 ILE A O 11
ATOM 18314 N N . GLY A 1 65 ? 3.566 -23.191 7.848 1.00 24.22 65 GLY A N 11
ATOM 18315 C CA . GLY A 1 65 ? 4.380 -24.365 8.115 1.00 1.30 65 GLY A CA 11
ATOM 18316 C C . GLY A 1 65 ? 3.580 -25.510 8.707 1.00 31.50 65 GLY A C 11
ATOM 18317 O O . GLY A 1 65 ? 3.841 -26.680 8.407 1.00 64.12 65 GLY A O 11
ATOM 18321 N N . VAL A 1 66 ? 2.601 -25.173 9.546 1.00 52.41 66 VAL A N 11
ATOM 18322 C CA . VAL A 1 66 ? 1.768 -26.180 10.203 1.00 10.01 66 VAL A CA 11
ATOM 18323 C C . VAL A 1 66 ? 1.055 -27.060 9.175 1.00 22.33 66 VAL A C 11
ATOM 18324 O O . VAL A 1 66 ? 0.899 -28.265 9.383 1.00 54.21 66 VAL A O 11
ATOM 18337 N N . LEU A 1 67 ? 0.650 -26.463 8.056 1.00 55.10 67 LEU A N 11
ATOM 18338 C CA . LEU A 1 67 ? -0.034 -27.211 7.005 1.00 53.21 67 LEU A CA 11
ATOM 18339 C C . LEU A 1 67 ? 0.836 -28.361 6.505 1.00 52.34 67 LEU A C 11
ATOM 18340 O O . LEU A 1 67 ? 0.339 -29.458 6.245 1.00 51.42 67 LEU A O 11
ATOM 18356 N N . ILE A 1 68 ? 2.140 -28.112 6.397 1.00 31.54 68 ILE A N 11
ATOM 18357 C CA . ILE A 1 68 ? 3.077 -29.135 5.937 1.00 2.51 68 ILE A CA 11
ATOM 18358 C C . ILE A 1 68 ? 3.067 -30.333 6.892 1.00 51.44 68 ILE A C 11
ATOM 18359 O O . ILE A 1 68 ? 3.204 -31.484 6.466 1.00 60.32 68 ILE A O 11
ATOM 18375 N N . THR A 1 69 ? 2.864 -30.051 8.181 1.00 24.31 69 THR A N 11
ATOM 18376 C CA . THR A 1 69 ? 2.827 -31.089 9.202 1.00 33.41 69 THR A CA 11
ATOM 18377 C C . THR A 1 69 ? 1.572 -31.947 9.042 1.00 42.44 69 THR A C 11
ATOM 18378 O O . THR A 1 69 ? 1.564 -33.131 9.381 1.00 21.42 69 THR A O 11
ATOM 18389 N N . GLN A 1 70 ? 0.514 -31.344 8.506 1.00 34.14 70 GLN A N 11
ATOM 18390 C CA . GLN A 1 70 ? -0.728 -32.069 8.254 1.00 71.34 70 GLN A CA 11
ATOM 18391 C C . GLN A 1 70 ? -0.573 -32.934 7.007 1.00 10.03 70 GLN A C 11
ATOM 18392 O O . GLN A 1 70 ? -0.942 -34.106 7.006 1.00 34.11 70 GLN A O 11
ATOM 18406 N N . MET A 1 71 ? 0.005 -32.343 5.964 1.00 14.01 71 MET A N 11
ATOM 18407 C CA . MET A 1 71 ? 0.198 -33.014 4.680 1.00 13.13 71 MET A CA 11
ATOM 18408 C C . MET A 1 71 ? 1.058 -34.271 4.821 1.00 21.22 71 MET A C 11
ATOM 18409 O O . MET A 1 71 ? 0.763 -35.304 4.215 1.00 40.43 71 MET A O 11
ATOM 18423 N N . THR A 1 72 ? 2.119 -34.178 5.619 1.00 74.35 72 THR A N 11
ATOM 18424 C CA . THR A 1 72 ? 3.050 -35.293 5.795 1.00 54.12 72 THR A CA 11
ATOM 18425 C C . THR A 1 72 ? 2.326 -36.514 6.364 1.00 21.40 72 THR A C 11
ATOM 18426 O O . THR A 1 72 ? 2.727 -37.659 6.135 1.00 10.21 72 THR A O 11
ATOM 18437 N N . ASP A 1 73 ? 1.243 -36.253 7.088 1.00 14.31 73 ASP A N 11
ATOM 18438 C CA . ASP A 1 73 ? 0.455 -37.303 7.720 1.00 73.20 73 ASP A CA 11
ATOM 18439 C C . ASP A 1 73 ? -0.672 -37.736 6.788 1.00 63.12 73 ASP A C 11
ATOM 18440 O O . ASP A 1 73 ? -0.866 -38.927 6.528 1.00 62.50 73 ASP A O 11
ATOM 18449 N N . GLU A 1 74 ? -1.396 -36.749 6.277 1.00 53.04 74 GLU A N 11
ATOM 18450 C CA . GLU A 1 74 ? -2.482 -36.971 5.334 1.00 13.52 74 GLU A CA 11
ATOM 18451 C C . GLU A 1 74 ? -2.580 -35.798 4.361 1.00 52.34 74 GLU A C 11
ATOM 18452 O O . GLU A 1 74 ? -2.808 -34.661 4.775 1.00 43.45 74 GLU A O 11
ATOM 18464 N N . MET A 1 75 ? -2.390 -36.068 3.071 1.00 3.01 75 MET A N 11
ATOM 18465 C CA . MET A 1 75 ? -2.603 -35.052 2.048 1.00 44.15 75 MET A CA 11
ATOM 18466 C C . MET A 1 75 ? -4.105 -34.883 1.814 1.00 2.42 75 MET A C 11
ATOM 18467 O O . MET A 1 75 ? -4.867 -35.840 1.964 1.00 23.31 75 MET A O 11
ATOM 18481 N N . PRO A 1 76 ? -4.548 -33.666 1.452 1.00 3.41 76 PRO A N 11
ATOM 18482 C CA . PRO A 1 76 ? -5.975 -33.337 1.366 1.00 54.22 76 PRO A CA 11
ATOM 18483 C C . PRO A 1 76 ? -6.662 -33.979 0.146 1.00 61.51 76 PRO A C 11
ATOM 18484 O O . PRO A 1 76 ? -6.938 -35.178 0.138 1.00 1.43 76 PRO A O 11
ATOM 18495 N N . ARG A 1 77 ? -6.910 -33.183 -0.892 1.00 42.15 77 ARG A N 11
ATOM 18496 C CA . ARG A 1 77 ? -7.580 -33.651 -2.100 1.00 24.23 77 ARG A CA 11
ATOM 18497 C C . ARG A 1 77 ? -6.976 -32.968 -3.312 1.00 64.03 77 ARG A C 11
ATOM 18498 O O . ARG A 1 77 ? -6.792 -31.751 -3.308 1.00 31.21 77 ARG A O 11
ATOM 18519 N N . GLU A 1 78 ? -6.674 -33.745 -4.341 1.00 43.11 78 GLU A N 11
ATOM 18520 C CA . GLU A 1 78 ? -6.142 -33.197 -5.583 1.00 10.22 78 GLU A CA 11
ATOM 18521 C C . GLU A 1 78 ? -7.175 -32.275 -6.221 1.00 23.31 78 GLU A C 11
ATOM 18522 O O . GLU A 1 78 ? -6.830 -31.309 -6.898 1.00 30.35 78 GLU A O 11
ATOM 18534 N N . GLU A 1 79 ? -8.446 -32.584 -5.974 1.00 61.41 79 GLU A N 11
ATOM 18535 C CA . GLU A 1 79 ? -9.552 -31.745 -6.404 1.00 62.11 79 GLU A CA 11
ATOM 18536 C C . GLU A 1 79 ? -9.413 -30.342 -5.816 1.00 42.33 79 GLU A C 11
ATOM 18537 O O . GLU A 1 79 ? -9.623 -29.339 -6.495 1.00 30.53 79 GLU A O 11
ATOM 18549 N N . ASP A 1 80 ? -9.062 -30.285 -4.534 1.00 22.20 80 ASP A N 11
ATOM 18550 C CA . ASP A 1 80 ? -8.823 -29.013 -3.852 1.00 23.21 80 ASP A CA 11
ATOM 18551 C C . ASP A 1 80 ? -7.491 -28.409 -4.283 1.00 50.24 80 ASP A C 11
ATOM 18552 O O . ASP A 1 80 ? -7.359 -27.193 -4.394 1.00 21.13 80 ASP A O 11
ATOM 18561 N N . ILE A 1 81 ? -6.503 -29.270 -4.517 1.00 52.33 81 ILE A N 11
ATOM 18562 C CA . ILE A 1 81 ? -5.181 -28.837 -4.969 1.00 75.11 81 ILE A CA 11
ATOM 18563 C C . ILE A 1 81 ? -5.295 -28.046 -6.276 1.00 23.01 81 ILE A C 11
ATOM 18564 O O . ILE A 1 81 ? -4.719 -26.960 -6.409 1.00 54.32 81 ILE A O 11
ATOM 18580 N N . GLU A 1 82 ? -6.059 -28.572 -7.230 1.00 20.30 82 GLU A N 11
ATOM 18581 C CA . GLU A 1 82 ? -6.289 -27.866 -8.486 1.00 13.24 82 GLU A CA 11
ATOM 18582 C C . GLU A 1 82 ? -7.174 -26.645 -8.246 1.00 5.44 82 GLU A C 11
ATOM 18583 O O . GLU A 1 82 ? -6.962 -25.585 -8.836 1.00 1.51 82 GLU A O 11
ATOM 18595 N N . ARG A 1 83 ? -8.151 -26.801 -7.354 1.00 62.13 83 ARG A N 11
ATOM 18596 C CA . ARG A 1 83 ? -9.082 -25.724 -7.024 1.00 64.02 83 ARG A CA 11
ATOM 18597 C C . ARG A 1 83 ? -8.313 -24.498 -6.533 1.00 23.45 83 ARG A C 11
ATOM 18598 O O . ARG A 1 83 ? -8.560 -23.372 -6.967 1.00 51.11 83 ARG A O 11
ATOM 18619 N N . VAL A 1 84 ? -7.368 -24.735 -5.632 1.00 60.34 84 VAL A N 11
ATOM 18620 C CA . VAL A 1 84 ? -6.578 -23.665 -5.047 1.00 41.51 84 VAL A CA 11
ATOM 18621 C C . VAL A 1 84 ? -5.567 -23.121 -6.062 1.00 42.42 84 VAL A C 11
ATOM 18622 O O . VAL A 1 84 ? -5.489 -21.914 -6.273 1.00 71.31 84 VAL A O 11
ATOM 18635 N N . ARG A 1 85 ? -4.826 -24.018 -6.721 1.00 32.12 85 ARG A N 11
ATOM 18636 C CA . ARG A 1 85 ? -3.792 -23.617 -7.684 1.00 63.21 85 ARG A CA 11
ATOM 18637 C C . ARG A 1 85 ? -4.379 -22.695 -8.756 1.00 31.04 85 ARG A C 11
ATOM 18638 O O . ARG A 1 85 ? -3.776 -21.682 -9.112 1.00 74.34 85 ARG A O 11
ATOM 18659 N N . ARG A 1 86 ? -5.571 -23.037 -9.243 1.00 54.02 86 ARG A N 11
ATOM 18660 C CA . ARG A 1 86 ? -6.222 -22.262 -10.298 1.00 61.13 86 ARG A CA 11
ATOM 18661 C C . ARG A 1 86 ? -6.728 -20.929 -9.752 1.00 43.24 86 ARG A C 11
ATOM 18662 O O . ARG A 1 86 ? -6.715 -19.913 -10.448 1.00 52.32 86 ARG A O 11
ATOM 18683 N N . HIS A 1 87 ? -7.165 -20.939 -8.497 1.00 53.04 87 HIS A N 11
ATOM 18684 C CA . HIS A 1 87 ? -7.622 -19.726 -7.825 1.00 5.31 87 HIS A CA 11
ATOM 18685 C C . HIS A 1 87 ? -6.442 -18.781 -7.615 1.00 35.45 87 HIS A C 11
ATOM 18686 O O . HIS A 1 87 ? -6.572 -17.564 -7.733 1.00 13.34 87 HIS A O 11
ATOM 18701 N N . LEU A 1 88 ? -5.294 -19.368 -7.303 1.00 42.33 88 LEU A N 11
ATOM 18702 C CA . LEU A 1 88 ? -4.058 -18.628 -7.073 1.00 61.31 88 LEU A CA 11
ATOM 18703 C C . LEU A 1 88 ? -3.461 -18.125 -8.388 1.00 10.22 88 LEU A C 11
ATOM 18704 O O . LEU A 1 88 ? -2.867 -17.041 -8.442 1.00 2.44 88 LEU A O 11
ATOM 18720 N N . ALA A 1 89 ? -3.641 -18.915 -9.446 1.00 50.41 89 ALA A N 11
ATOM 18721 C CA . ALA A 1 89 ? -3.129 -18.577 -10.776 1.00 61.34 89 ALA A CA 11
ATOM 18722 C C . ALA A 1 89 ? -3.653 -17.219 -11.238 1.00 73.12 89 ALA A C 11
ATOM 18723 O O . ALA A 1 89 ? -2.994 -16.517 -12.006 1.00 14.30 89 ALA A O 11
ATOM 18730 N N . LEU A 1 90 ? -4.838 -16.854 -10.753 1.00 4.52 90 LEU A N 11
ATOM 18731 C CA . LEU A 1 90 ? -5.437 -15.559 -11.068 1.00 63.34 90 LEU A CA 11
ATOM 18732 C C . LEU A 1 90 ? -4.520 -14.418 -10.631 1.00 72.14 90 LEU A C 11
ATOM 18733 O O . LEU A 1 90 ? -4.358 -13.428 -11.345 1.00 72.44 90 LEU A O 11
ATOM 18749 N N . GLN A 1 91 ? -3.921 -14.567 -9.454 1.00 52.33 91 GLN A N 11
ATOM 18750 C CA . GLN A 1 91 ? -2.960 -13.588 -8.956 1.00 44.25 91 GLN A CA 11
ATOM 18751 C C . GLN A 1 91 ? -1.634 -13.767 -9.681 1.00 0.14 91 GLN A C 11
ATOM 18752 O O . GLN A 1 91 ? -0.958 -12.793 -10.019 1.00 24.43 91 GLN A O 11
ATOM 18766 N N . GLY A 1 92 ? -1.286 -15.022 -9.937 1.00 11.13 92 GLY A N 11
ATOM 18767 C CA . GLY A 1 92 ? -0.060 -15.331 -10.652 1.00 34.23 92 GLY A CA 11
ATOM 18768 C C . GLY A 1 92 ? 0.387 -16.757 -10.418 1.00 75.14 92 GLY A C 11
ATOM 18769 O O . GLY A 1 92 ? -0.282 -17.514 -9.712 1.00 41.34 92 GLY A O 11
ATOM 18773 N N . TRP A 1 93 ? 1.521 -17.124 -11.001 1.00 61.24 93 TRP A N 11
ATOM 18774 C CA . TRP A 1 93 ? 2.071 -18.462 -10.841 1.00 33.44 93 TRP A CA 11
ATOM 18775 C C . TRP A 1 93 ? 3.601 -18.399 -10.781 1.00 44.25 93 TRP A C 11
ATOM 18776 O O . TRP A 1 93 ? 4.286 -18.732 -11.750 1.00 71.23 93 TRP A O 11
ATOM 18797 N N . PRO A 1 94 ? 4.154 -17.931 -9.648 1.00 44.24 94 PRO A N 11
ATOM 18798 C CA . PRO A 1 94 ? 5.606 -17.812 -9.465 1.00 44.31 94 PRO A CA 11
ATOM 18799 C C . PRO A 1 94 ? 6.270 -19.158 -9.147 1.00 13.14 94 PRO A C 11
ATOM 18800 O O . PRO A 1 94 ? 7.495 -19.257 -9.102 1.00 65.31 94 PRO A O 11
ATOM 18811 N N . LEU A 1 95 ? 5.449 -20.190 -8.949 1.00 20.13 95 LEU A N 11
ATOM 18812 C CA . LEU A 1 95 ? 5.936 -21.513 -8.538 1.00 2.45 95 LEU A CA 11
ATOM 18813 C C . LEU A 1 95 ? 6.914 -22.081 -9.568 1.00 23.05 95 LEU A C 11
ATOM 18814 O O . LEU A 1 95 ? 7.864 -22.781 -9.222 1.00 42.11 95 LEU A O 11
ATOM 18830 N N . ASP A 1 96 ? 6.658 -21.761 -10.832 1.00 4.21 96 ASP A N 11
ATOM 18831 C CA . ASP A 1 96 ? 7.347 -22.392 -11.958 1.00 41.33 96 ASP A CA 11
ATOM 18832 C C . ASP A 1 96 ? 8.850 -22.111 -11.960 1.00 64.42 96 ASP A C 11
ATOM 18833 O O . ASP A 1 96 ? 9.648 -22.979 -12.317 1.00 63.40 96 ASP A O 11
ATOM 18842 N N . ASP A 1 97 ? 9.238 -20.906 -11.561 1.00 25.14 97 ASP A N 11
ATOM 18843 C CA . ASP A 1 97 ? 10.632 -20.483 -11.692 1.00 42.42 97 ASP A CA 11
ATOM 18844 C C . ASP A 1 97 ? 11.011 -19.474 -10.604 1.00 63.11 97 ASP A C 11
ATOM 18845 O O . ASP A 1 97 ? 10.411 -18.397 -10.508 1.00 10.23 97 ASP A O 11
ATOM 18854 N N . PRO A 1 98 ? 12.007 -19.823 -9.758 1.00 61.44 98 PRO A N 11
ATOM 18855 C CA . PRO A 1 98 ? 12.517 -18.931 -8.702 1.00 22.22 98 PRO A CA 11
ATOM 18856 C C . PRO A 1 98 ? 13.119 -17.649 -9.278 1.00 64.45 98 PRO A C 11
ATOM 18857 O O . PRO A 1 98 ? 13.326 -17.544 -10.487 1.00 40.33 98 PRO A O 11
ATOM 18868 N N . ARG A 1 99 ? 13.423 -16.682 -8.415 1.00 2.21 99 ARG A N 11
ATOM 18869 C CA . ARG A 1 99 ? 13.973 -15.411 -8.871 1.00 74.20 99 ARG A CA 11
ATOM 18870 C C . ARG A 1 99 ? 15.402 -15.617 -9.329 1.00 12.43 99 ARG A C 11
ATOM 18871 O O . ARG A 1 99 ? 15.852 -15.030 -10.315 1.00 11.52 99 ARG A O 11
ATOM 18892 N N . ASP A 1 100 ? 16.108 -16.460 -8.592 1.00 34.03 100 ASP A N 11
ATOM 18893 C CA . ASP A 1 100 ? 17.476 -16.833 -8.930 1.00 4.54 100 ASP A CA 11
ATOM 18894 C C . ASP A 1 100 ? 17.924 -18.030 -8.105 1.00 5.05 100 ASP A C 11
ATOM 18895 O O . ASP A 1 100 ? 17.426 -18.253 -6.998 1.00 4.23 100 ASP A O 11
ATOM 18904 N N . GLY A 1 101 ? 18.850 -18.795 -8.662 1.00 74.34 101 GLY A N 11
ATOM 18905 C CA . GLY A 1 101 ? 19.420 -19.939 -7.976 1.00 25.12 101 GLY A CA 11
ATOM 18906 C C . GLY A 1 101 ? 20.741 -20.336 -8.603 1.00 52.40 101 GLY A C 11
ATOM 18907 O O . GLY A 1 101 ? 21.132 -21.507 -8.577 1.00 71.02 101 GLY A O 11
ATOM 18911 N N . GLU A 1 102 ? 21.418 -19.346 -9.180 1.00 61.22 102 GLU A N 11
ATOM 18912 C CA . GLU A 1 102 ? 22.683 -19.554 -9.880 1.00 32.33 102 GLU A CA 11
ATOM 18913 C C . GLU A 1 102 ? 23.747 -20.124 -8.942 1.00 51.53 102 GLU A C 11
ATOM 18914 O O . GLU A 1 102 ? 24.005 -19.577 -7.862 1.00 60.02 102 GLU A O 11
ATOM 18926 N N . GLU A 1 103 ? 24.355 -21.223 -9.366 1.00 70.30 103 GLU A N 11
ATOM 18927 C CA . GLU A 1 103 ? 25.420 -21.883 -8.612 1.00 12.44 103 GLU A CA 11
ATOM 18928 C C . GLU A 1 103 ? 26.470 -22.438 -9.579 1.00 42.42 103 GLU A C 11
ATOM 18929 O O . GLU A 1 103 ? 26.118 -22.914 -10.664 1.00 71.41 103 GLU A O 11
ATOM 18941 N N . PRO A 1 104 ? 27.767 -22.365 -9.211 1.00 15.24 104 PRO A N 11
ATOM 18942 C CA . PRO A 1 104 ? 28.868 -22.853 -10.062 1.00 63.11 104 PRO A CA 11
ATOM 18943 C C . PRO A 1 104 ? 28.723 -24.338 -10.421 1.00 31.14 104 PRO A C 11
ATOM 18944 O O . PRO A 1 104 ? 28.270 -25.147 -9.607 1.00 73.41 104 PRO A O 11
ATOM 18955 N N . ASP A 1 105 ? 29.123 -24.684 -11.641 1.00 4.41 105 ASP A N 11
ATOM 18956 C CA . ASP A 1 105 ? 28.962 -26.042 -12.166 1.00 54.35 105 ASP A CA 11
ATOM 18957 C C . ASP A 1 105 ? 30.017 -26.300 -13.242 1.00 44.21 105 ASP A C 11
ATOM 18958 O O . ASP A 1 105 ? 30.485 -25.359 -13.885 1.00 12.41 105 ASP A O 11
ATOM 18967 N N . GLY A 1 106 ? 30.407 -27.561 -13.428 1.00 62.13 106 GLY A N 11
ATOM 18968 C CA . GLY A 1 106 ? 31.357 -27.887 -14.479 1.00 11.31 106 GLY A CA 11
ATOM 18969 C C . GLY A 1 106 ? 31.942 -29.281 -14.355 1.00 65.20 106 GLY A C 11
ATOM 18970 O O . GLY A 1 106 ? 31.657 -30.157 -15.176 1.00 31.24 106 GLY A O 11
ATOM 18974 N N . GLU A 1 107 ? 32.753 -29.492 -13.325 1.00 23.42 107 GLU A N 11
ATOM 18975 C CA . GLU A 1 107 ? 33.484 -30.745 -13.166 1.00 2.20 107 GLU A CA 11
ATOM 18976 C C . GLU A 1 107 ? 33.756 -31.025 -11.691 1.00 40.21 107 GLU A C 11
ATOM 18977 O O . GLU A 1 107 ? 34.441 -30.250 -11.020 1.00 12.10 107 GLU A O 11
ATOM 18989 N N . SER A 1 108 ? 33.216 -32.132 -11.192 1.00 21.32 108 SER A N 11
ATOM 18990 C CA . SER A 1 108 ? 33.429 -32.541 -9.809 1.00 31.33 108 SER A CA 11
ATOM 18991 C C . SER A 1 108 ? 34.508 -33.630 -9.736 1.00 60.00 108 SER A C 11
ATOM 18992 O O . SER A 1 108 ? 34.249 -34.801 -10.032 1.00 11.30 108 SER A O 11
ATOM 19000 N N . GLY A 1 109 ? 35.723 -33.228 -9.375 1.00 11.40 109 GLY A N 11
ATOM 19001 C CA . GLY A 1 109 ? 36.832 -34.162 -9.256 1.00 74.12 109 GLY A CA 11
ATOM 19002 C C . GLY A 1 109 ? 38.169 -33.472 -9.444 1.00 72.41 109 GLY A C 11
ATOM 19003 O O . GLY A 1 109 ? 38.226 -32.367 -9.989 1.00 14.04 109 GLY A O 11
ATOM 19007 N N . GLY A 1 110 ? 39.240 -34.115 -8.990 1.00 13.43 110 GLY A N 11
ATOM 19008 C CA . GLY A 1 110 ? 40.571 -33.548 -9.130 1.00 33.40 110 GLY A CA 11
ATOM 19009 C C . GLY A 1 110 ? 41.664 -34.580 -8.897 1.00 63.40 110 GLY A C 11
ATOM 19010 O O . GLY A 1 110 ? 41.713 -35.195 -7.828 1.00 25.54 110 GLY A O 11
ATOM 19014 N N . PRO A 1 111 ? 42.574 -34.781 -9.877 1.00 53.01 111 PRO A N 11
ATOM 19015 C CA . PRO A 1 111 ? 43.664 -35.765 -9.772 1.00 61.42 111 PRO A CA 11
ATOM 19016 C C . PRO A 1 111 ? 44.850 -35.233 -8.962 1.00 45.21 111 PRO A C 11
ATOM 19017 O O . PRO A 1 111 ? 45.919 -35.851 -8.911 1.00 22.42 111 PRO A O 11
ATOM 19028 N N . ARG A 1 112 ? 44.655 -34.077 -8.342 1.00 2.23 112 ARG A N 11
ATOM 19029 C CA . ARG A 1 112 ? 45.678 -33.433 -7.532 1.00 23.43 112 ARG A CA 11
ATOM 19030 C C . ARG A 1 112 ? 45.016 -32.739 -6.342 1.00 64.04 112 ARG A C 11
ATOM 19031 O O . ARG A 1 112 ? 44.443 -31.651 -6.529 1.00 53.13 112 ARG A O 11
ATOM 19053 N N . GLY A 1 1 ? 9.779 0.935 -5.965 1.00 73.34 1 GLY A N 12
ATOM 19054 C CA . GLY A 1 1 ? 9.512 -0.457 -5.535 1.00 62.13 1 GLY A CA 12
ATOM 19055 C C . GLY A 1 1 ? 9.586 -0.613 -4.029 1.00 61.10 1 GLY A C 12
ATOM 19056 O O . GLY A 1 1 ? 10.192 0.222 -3.351 1.00 24.12 1 GLY A O 12
ATOM 19062 N N . PRO A 1 2 ? 8.962 -1.665 -3.470 1.00 54.02 2 PRO A N 12
ATOM 19063 C CA . PRO A 1 2 ? 8.992 -1.935 -2.035 1.00 54.14 2 PRO A CA 12
ATOM 19064 C C . PRO A 1 2 ? 10.235 -2.729 -1.620 1.00 12.11 2 PRO A C 12
ATOM 19065 O O . PRO A 1 2 ? 10.567 -3.747 -2.231 1.00 30.53 2 PRO A O 12
ATOM 19076 N N . GLY A 1 3 ? 10.918 -2.259 -0.580 1.00 32.55 3 GLY A N 12
ATOM 19077 C CA . GLY A 1 3 ? 12.105 -2.937 -0.093 1.00 61.02 3 GLY A CA 12
ATOM 19078 C C . GLY A 1 3 ? 11.765 -4.070 0.857 1.00 31.51 3 GLY A C 12
ATOM 19079 O O . GLY A 1 3 ? 11.711 -3.873 2.073 1.00 24.10 3 GLY A O 12
ATOM 19083 N N . SER A 1 4 ? 11.524 -5.254 0.306 1.00 41.20 4 SER A N 12
ATOM 19084 C CA . SER A 1 4 ? 11.171 -6.419 1.104 1.00 34.13 4 SER A CA 12
ATOM 19085 C C . SER A 1 4 ? 12.403 -6.989 1.809 1.00 22.30 4 SER A C 12
ATOM 19086 O O . SER A 1 4 ? 13.518 -6.916 1.284 1.00 41.31 4 SER A O 12
ATOM 19094 N N . MET A 1 5 ? 12.198 -7.540 3.005 1.00 64.41 5 MET A N 12
ATOM 19095 C CA . MET A 1 5 ? 13.275 -8.202 3.738 1.00 24.34 5 MET A CA 12
ATOM 19096 C C . MET A 1 5 ? 13.651 -9.500 3.032 1.00 51.43 5 MET A C 12
ATOM 19097 O O . MET A 1 5 ? 14.830 -9.840 2.907 1.00 54.22 5 MET A O 12
ATOM 19111 N N . VAL A 1 6 ? 12.637 -10.203 2.547 1.00 42.23 6 VAL A N 12
ATOM 19112 C CA . VAL A 1 6 ? 12.836 -11.446 1.811 1.00 64.21 6 VAL A CA 12
ATOM 19113 C C . VAL A 1 6 ? 13.268 -11.183 0.368 1.00 41.01 6 VAL A C 12
ATOM 19114 O O . VAL A 1 6 ? 13.210 -10.053 -0.125 1.00 75.33 6 VAL A O 12
ATOM 19127 N N . ASN A 1 7 ? 13.694 -12.252 -0.295 1.00 53.22 7 ASN A N 12
ATOM 19128 C CA . ASN A 1 7 ? 14.118 -12.205 -1.696 1.00 71.21 7 ASN A CA 12
ATOM 19129 C C . ASN A 1 7 ? 12.943 -11.881 -2.618 1.00 44.52 7 ASN A C 12
ATOM 19130 O O . ASN A 1 7 ? 11.789 -12.089 -2.250 1.00 33.22 7 ASN A O 12
ATOM 19141 N N . ALA A 1 8 ? 13.252 -11.402 -3.827 1.00 60.32 8 ALA A N 12
ATOM 19142 C CA . ALA A 1 8 ? 12.231 -10.989 -4.799 1.00 3.34 8 ALA A CA 12
ATOM 19143 C C . ALA A 1 8 ? 11.184 -12.085 -5.028 1.00 60.24 8 ALA A C 12
ATOM 19144 O O . ALA A 1 8 ? 9.982 -11.826 -4.947 1.00 14.22 8 ALA A O 12
ATOM 19151 N N . PHE A 1 9 ? 11.648 -13.307 -5.310 1.00 32.01 9 PHE A N 12
ATOM 19152 C CA . PHE A 1 9 ? 10.754 -14.454 -5.482 1.00 51.44 9 PHE A CA 12
ATOM 19153 C C . PHE A 1 9 ? 9.796 -14.561 -4.295 1.00 64.40 9 PHE A C 12
ATOM 19154 O O . PHE A 1 9 ? 8.580 -14.656 -4.463 1.00 61.22 9 PHE A O 12
ATOM 19171 N N . LEU A 1 10 ? 10.365 -14.487 -3.098 1.00 11.31 10 LEU A N 12
ATOM 19172 C CA . LEU A 1 10 ? 9.614 -14.641 -1.857 1.00 65.43 10 LEU A CA 12
ATOM 19173 C C . LEU A 1 10 ? 8.580 -13.527 -1.700 1.00 12.34 10 LEU A C 12
ATOM 19174 O O . LEU A 1 10 ? 7.426 -13.780 -1.350 1.00 22.41 10 LEU A O 12
ATOM 19190 N N . ALA A 1 11 ? 9.009 -12.296 -1.963 1.00 51.23 11 ALA A N 12
ATOM 19191 C CA . ALA A 1 11 ? 8.132 -11.134 -1.870 1.00 43.20 11 ALA A CA 12
ATOM 19192 C C . ALA A 1 11 ? 6.939 -11.284 -2.806 1.00 60.02 11 ALA A C 12
ATOM 19193 O O . ALA A 1 11 ? 5.805 -10.956 -2.450 1.00 21.33 11 ALA A O 12
ATOM 19200 N N . LYS A 1 12 ? 7.204 -11.806 -4.000 1.00 75.22 12 LYS A N 12
ATOM 19201 C CA . LYS A 1 12 ? 6.162 -11.987 -5.002 1.00 3.03 12 LYS A CA 12
ATOM 19202 C C . LYS A 1 12 ? 5.229 -13.129 -4.595 1.00 75.15 12 LYS A C 12
ATOM 19203 O O . LYS A 1 12 ? 4.033 -13.088 -4.881 1.00 72.25 12 LYS A O 12
ATOM 19222 N N . ILE A 1 13 ? 5.778 -14.147 -3.920 1.00 44.14 13 ILE A N 12
ATOM 19223 C CA . ILE A 1 13 ? 4.960 -15.235 -3.369 1.00 31.13 13 ILE A CA 12
ATOM 19224 C C . ILE A 1 13 ? 3.987 -14.682 -2.327 1.00 54.15 13 ILE A C 12
ATOM 19225 O O . ILE A 1 13 ? 2.777 -14.906 -2.406 1.00 11.24 13 ILE A O 12
ATOM 19241 N N . ALA A 1 14 ? 4.535 -13.951 -1.360 1.00 10.43 14 ALA A N 12
ATOM 19242 C CA . ALA A 1 14 ? 3.748 -13.375 -0.278 1.00 65.03 14 ALA A CA 12
ATOM 19243 C C . ALA A 1 14 ? 2.660 -12.452 -0.823 1.00 45.24 14 ALA A C 12
ATOM 19244 O O . ALA A 1 14 ? 1.509 -12.505 -0.384 1.00 22.51 14 ALA A O 12
ATOM 19251 N N . ALA A 1 15 ? 3.027 -11.620 -1.795 1.00 74.24 15 ALA A N 12
ATOM 19252 C CA . ALA A 1 15 ? 2.085 -10.681 -2.401 1.00 32.11 15 ALA A CA 12
ATOM 19253 C C . ALA A 1 15 ? 0.996 -11.424 -3.172 1.00 51.43 15 ALA A C 12
ATOM 19254 O O . ALA A 1 15 ? -0.187 -11.106 -3.055 1.00 74.42 15 ALA A O 12
ATOM 19261 N N . TRP A 1 16 ? 1.414 -12.414 -3.952 1.00 42.31 16 TRP A N 12
ATOM 19262 C CA . TRP A 1 16 ? 0.504 -13.250 -4.736 1.00 14.44 16 TRP A CA 12
ATOM 19263 C C . TRP A 1 16 ? -0.519 -13.940 -3.830 1.00 61.31 16 TRP A C 12
ATOM 19264 O O . TRP A 1 16 ? -1.724 -13.919 -4.102 1.00 4.24 16 TRP A O 12
ATOM 19285 N N . LEU A 1 17 ? -0.033 -14.530 -2.746 1.00 61.21 17 LEU A N 12
ATOM 19286 C CA . LEU A 1 17 ? -0.891 -15.222 -1.788 1.00 62.45 17 LEU A CA 12
ATOM 19287 C C . LEU A 1 17 ? -1.823 -14.248 -1.078 1.00 2.03 17 LEU A C 12
ATOM 19288 O O . LEU A 1 17 ? -3.032 -14.470 -1.014 1.00 1.20 17 LEU A O 12
ATOM 19304 N N . ASN A 1 18 ? -1.264 -13.160 -0.560 1.00 65.13 18 ASN A N 12
ATOM 19305 C CA . ASN A 1 18 ? -2.048 -12.171 0.177 1.00 45.11 18 ASN A CA 12
ATOM 19306 C C . ASN A 1 18 ? -3.029 -11.455 -0.756 1.00 52.24 18 ASN A C 12
ATOM 19307 O O . ASN A 1 18 ? -4.026 -10.889 -0.311 1.00 12.31 18 ASN A O 12
ATOM 19318 N N . ALA A 1 19 ? -2.739 -11.490 -2.057 1.00 61.24 19 ALA A N 12
ATOM 19319 C CA . ALA A 1 19 ? -3.651 -10.951 -3.063 1.00 24.21 19 ALA A CA 12
ATOM 19320 C C . ALA A 1 19 ? -4.857 -11.868 -3.222 1.00 11.54 19 ALA A C 12
ATOM 19321 O O . ALA A 1 19 ? -5.978 -11.412 -3.454 1.00 11.42 19 ALA A O 12
ATOM 19328 N N . GLY A 1 20 ? -4.610 -13.171 -3.097 1.00 74.52 20 GLY A N 12
ATOM 19329 C CA . GLY A 1 20 ? -5.674 -14.154 -3.193 1.00 23.12 20 GLY A CA 12
ATOM 19330 C C . GLY A 1 20 ? -6.429 -14.298 -1.888 1.00 55.43 20 GLY A C 12
ATOM 19331 O O . GLY A 1 20 ? -7.619 -14.615 -1.883 1.00 43.31 20 GLY A O 12
ATOM 19335 N N . TYR A 1 21 ? -5.735 -14.058 -0.780 1.00 62.21 21 TYR A N 12
ATOM 19336 C CA . TYR A 1 21 ? -6.329 -14.185 0.548 1.00 10.20 21 TYR A CA 12
ATOM 19337 C C . TYR A 1 21 ? -5.952 -13.001 1.438 1.00 4.45 21 TYR A C 12
ATOM 19338 O O . TYR A 1 21 ? -4.984 -13.072 2.198 1.00 64.21 21 TYR A O 12
ATOM 19356 N N . PRO A 1 22 ? -6.691 -11.883 1.340 1.00 33.03 22 PRO A N 12
ATOM 19357 C CA . PRO A 1 22 ? -6.516 -10.750 2.254 1.00 62.52 22 PRO A CA 12
ATOM 19358 C C . PRO A 1 22 ? -7.174 -11.022 3.608 1.00 1.51 22 PRO A C 12
ATOM 19359 O O . PRO A 1 22 ? -6.803 -10.443 4.631 1.00 55.41 22 PRO A O 12
ATOM 19370 N N . GLU A 1 23 ? -8.142 -11.935 3.598 1.00 61.20 23 GLU A N 12
ATOM 19371 C CA . GLU A 1 23 ? -8.907 -12.293 4.793 1.00 14.11 23 GLU A CA 12
ATOM 19372 C C . GLU A 1 23 ? -8.443 -13.633 5.366 1.00 1.14 23 GLU A C 12
ATOM 19373 O O . GLU A 1 23 ? -9.016 -14.137 6.335 1.00 3.25 23 GLU A O 12
ATOM 19385 N N . GLY A 1 24 ? -7.403 -14.206 4.768 1.00 55.34 24 GLY A N 12
ATOM 19386 C CA . GLY A 1 24 ? -6.877 -15.483 5.233 1.00 5.42 24 GLY A CA 12
ATOM 19387 C C . GLY A 1 24 ? -7.384 -16.656 4.412 1.00 72.15 24 GLY A C 12
ATOM 19388 O O . GLY A 1 24 ? -8.329 -16.512 3.634 1.00 1.40 24 GLY A O 12
ATOM 19392 N N . VAL A 1 25 ? -6.756 -17.817 4.591 1.00 31.52 25 VAL A N 12
ATOM 19393 C CA . VAL A 1 25 ? -7.103 -19.019 3.833 1.00 42.05 25 VAL A CA 12
ATOM 19394 C C . VAL A 1 25 ? -7.822 -20.022 4.743 1.00 51.00 25 VAL A C 12
ATOM 19395 O O . VAL A 1 25 ? -7.382 -20.244 5.872 1.00 41.02 25 VAL A O 12
ATOM 19408 N N . PRO A 1 26 ? -8.938 -20.627 4.289 1.00 73.25 26 PRO A N 12
ATOM 19409 C CA . PRO A 1 26 ? -9.601 -21.700 5.040 1.00 54.21 26 PRO A CA 12
ATOM 19410 C C . PRO A 1 26 ? -8.779 -22.993 5.001 1.00 64.34 26 PRO A C 12
ATOM 19411 O O . PRO A 1 26 ? -7.978 -23.189 4.091 1.00 2.12 26 PRO A O 12
ATOM 19422 N N . GLY A 1 27 ? -9.002 -23.874 5.976 1.00 3.45 27 GLY A N 12
ATOM 19423 C CA . GLY A 1 27 ? -8.236 -25.112 6.093 1.00 3.53 27 GLY A CA 12
ATOM 19424 C C . GLY A 1 27 ? -8.163 -25.927 4.800 1.00 40.15 27 GLY A C 12
ATOM 19425 O O . GLY A 1 27 ? -7.054 -26.275 4.346 1.00 54.14 27 GLY A O 12
ATOM 19429 N N . PRO A 1 28 ? -9.325 -26.226 4.162 1.00 4.10 28 PRO A N 12
ATOM 19430 C CA . PRO A 1 28 ? -9.378 -27.074 2.958 1.00 31.40 28 PRO A CA 12
ATOM 19431 C C . PRO A 1 28 ? -8.714 -26.414 1.752 1.00 1.42 28 PRO A C 12
ATOM 19432 O O . PRO A 1 28 ? -8.605 -27.024 0.689 1.00 5.10 28 PRO A O 12
ATOM 19443 N N . ASP A 1 29 ? -8.295 -25.165 1.921 1.00 63.12 29 ASP A N 12
ATOM 19444 C CA . ASP A 1 29 ? -7.510 -24.468 0.909 1.00 75.13 29 ASP A CA 12
ATOM 19445 C C . ASP A 1 29 ? -6.073 -24.307 1.388 1.00 41.35 29 ASP A C 12
ATOM 19446 O O . ASP A 1 29 ? -5.148 -24.319 0.588 1.00 20.04 29 ASP A O 12
ATOM 19455 N N . ARG A 1 30 ? -5.896 -24.197 2.707 1.00 54.40 30 ARG A N 12
ATOM 19456 C CA . ARG A 1 30 ? -4.566 -24.067 3.309 1.00 24.35 30 ARG A CA 12
ATOM 19457 C C . ARG A 1 30 ? -3.711 -25.287 2.994 1.00 11.25 30 ARG A C 12
ATOM 19458 O O . ARG A 1 30 ? -2.606 -25.166 2.451 1.00 45.02 30 ARG A O 12
ATOM 19479 N N . VAL A 1 31 ? -4.233 -26.468 3.336 1.00 12.44 31 VAL A N 12
ATOM 19480 C CA . VAL A 1 31 ? -3.468 -27.708 3.182 1.00 14.30 31 VAL A CA 12
ATOM 19481 C C . VAL A 1 31 ? -3.037 -27.927 1.716 1.00 1.22 31 VAL A C 12
ATOM 19482 O O . VAL A 1 31 ? -1.852 -28.145 1.444 1.00 3.34 31 VAL A O 12
ATOM 19495 N N . PRO A 1 32 ? -3.978 -27.865 0.742 1.00 64.13 32 PRO A N 12
ATOM 19496 C CA . PRO A 1 32 ? -3.637 -28.007 -0.682 1.00 15.21 32 PRO A CA 12
ATOM 19497 C C . PRO A 1 32 ? -2.808 -26.830 -1.205 1.00 21.04 32 PRO A C 12
ATOM 19498 O O . PRO A 1 32 ? -2.037 -26.989 -2.151 1.00 13.40 32 PRO A O 12
ATOM 19509 N N . LEU A 1 33 ? -2.980 -25.652 -0.597 1.00 51.45 33 LEU A N 12
ATOM 19510 C CA . LEU A 1 33 ? -2.187 -24.476 -0.967 1.00 71.25 33 LEU A CA 12
ATOM 19511 C C . LEU A 1 33 ? -0.712 -24.777 -0.736 1.00 22.31 33 LEU A C 12
ATOM 19512 O O . LEU A 1 33 ? 0.127 -24.559 -1.614 1.00 14.43 33 LEU A O 12
ATOM 19528 N N . LEU A 1 34 ? -0.409 -25.297 0.446 1.00 52.24 34 LEU A N 12
ATOM 19529 C CA . LEU A 1 34 ? 0.952 -25.692 0.776 1.00 54.12 34 LEU A CA 12
ATOM 19530 C C . LEU A 1 34 ? 1.394 -26.861 -0.085 1.00 50.24 34 LEU A C 12
ATOM 19531 O O . LEU A 1 34 ? 2.537 -26.910 -0.536 1.00 13.00 34 LEU A O 12
ATOM 19547 N N . ALA A 1 35 ? 0.487 -27.804 -0.305 1.00 22.33 35 ALA A N 12
ATOM 19548 C CA . ALA A 1 35 ? 0.778 -28.947 -1.156 1.00 2.14 35 ALA A CA 12
ATOM 19549 C C . ALA A 1 35 ? 1.170 -28.471 -2.555 1.00 71.13 35 ALA A C 12
ATOM 19550 O O . ALA A 1 35 ? 2.034 -29.055 -3.208 1.00 71.44 35 ALA A O 12
ATOM 19557 N N . LEU A 1 36 ? 0.513 -27.405 -3.001 1.00 60.32 36 LEU A N 12
ATOM 19558 C CA . LEU A 1 36 ? 0.796 -26.787 -4.291 1.00 5.22 36 LEU A CA 12
ATOM 19559 C C . LEU A 1 36 ? 2.149 -26.070 -4.257 1.00 32.42 36 LEU A C 12
ATOM 19560 O O . LEU A 1 36 ? 2.943 -26.175 -5.192 1.00 24.53 36 LEU A O 12
ATOM 19576 N N . LEU A 1 37 ? 2.400 -25.337 -3.174 1.00 22.00 37 LEU A N 12
ATOM 19577 C CA . LEU A 1 37 ? 3.642 -24.577 -3.021 1.00 0.21 37 LEU A CA 12
ATOM 19578 C C . LEU A 1 37 ? 4.864 -25.489 -2.965 1.00 50.35 37 LEU A C 12
ATOM 19579 O O . LEU A 1 37 ? 5.823 -25.298 -3.712 1.00 73.01 37 LEU A O 12
ATOM 19595 N N . THR A 1 38 ? 4.804 -26.498 -2.099 1.00 10.21 38 THR A N 12
ATOM 19596 C CA . THR A 1 38 ? 5.954 -27.357 -1.810 1.00 5.04 38 THR A CA 12
ATOM 19597 C C . THR A 1 38 ? 6.438 -28.103 -3.055 1.00 62.54 38 THR A C 12
ATOM 19598 O O . THR A 1 38 ? 7.499 -28.728 -3.043 1.00 50.11 38 THR A O 12
ATOM 19609 N N . ARG A 1 39 ? 5.651 -28.032 -4.124 1.00 14.25 39 ARG A N 12
ATOM 19610 C CA . ARG A 1 39 ? 6.047 -28.591 -5.407 1.00 24.04 39 ARG A CA 12
ATOM 19611 C C . ARG A 1 39 ? 7.320 -27.898 -5.902 1.00 71.34 39 ARG A C 12
ATOM 19612 O O . ARG A 1 39 ? 8.298 -28.556 -6.268 1.00 72.22 39 ARG A O 12
ATOM 19633 N N . ARG A 1 40 ? 7.294 -26.564 -5.910 1.00 53.35 40 ARG A N 12
ATOM 19634 C CA . ARG A 1 40 ? 8.440 -25.762 -6.313 1.00 42.31 40 ARG A CA 12
ATOM 19635 C C . ARG A 1 40 ? 8.726 -24.704 -5.255 1.00 74.53 40 ARG A C 12
ATOM 19636 O O . ARG A 1 40 ? 8.433 -23.524 -5.455 1.00 12.24 40 ARG A O 12
ATOM 19657 N N . LEU A 1 41 ? 9.265 -25.134 -4.127 1.00 34.24 41 LEU A N 12
ATOM 19658 C CA . LEU A 1 41 ? 9.527 -24.232 -3.011 1.00 61.12 41 LEU A CA 12
ATOM 19659 C C . LEU A 1 41 ? 10.399 -24.937 -1.974 1.00 73.41 41 LEU A C 12
ATOM 19660 O O . LEU A 1 41 ? 10.130 -26.087 -1.614 1.00 54.35 41 LEU A O 12
ATOM 19676 N N . THR A 1 42 ? 11.439 -24.260 -1.498 1.00 74.31 42 THR A N 12
ATOM 19677 C CA . THR A 1 42 ? 12.318 -24.839 -0.488 1.00 41.11 42 THR A CA 12
ATOM 19678 C C . THR A 1 42 ? 11.758 -24.596 0.912 1.00 41.00 42 THR A C 12
ATOM 19679 O O . THR A 1 42 ? 10.872 -23.757 1.099 1.00 32.31 42 THR A O 12
ATOM 19690 N N . ASN A 1 43 ? 12.278 -25.333 1.892 1.00 61.44 43 ASN A N 12
ATOM 19691 C CA . ASN A 1 43 ? 11.864 -25.172 3.285 1.00 23.11 43 ASN A CA 12
ATOM 19692 C C . ASN A 1 43 ? 12.208 -23.775 3.786 1.00 72.30 43 ASN A C 12
ATOM 19693 O O . ASN A 1 43 ? 11.410 -23.125 4.466 1.00 71.12 43 ASN A O 12
ATOM 19704 N N . ASP A 1 44 ? 13.403 -23.317 3.431 1.00 0.21 44 ASP A N 12
ATOM 19705 C CA . ASP A 1 44 ? 13.868 -21.997 3.840 1.00 22.12 44 ASP A CA 12
ATOM 19706 C C . ASP A 1 44 ? 12.943 -20.915 3.292 1.00 42.40 44 ASP A C 12
ATOM 19707 O O . ASP A 1 44 ? 12.565 -19.990 4.010 1.00 60.34 44 ASP A O 12
ATOM 19716 N N . GLU A 1 45 ? 12.556 -21.058 2.023 1.00 2.43 45 GLU A N 12
ATOM 19717 C CA . GLU A 1 45 ? 11.672 -20.094 1.367 1.00 12.41 45 GLU A CA 12
ATOM 19718 C C . GLU A 1 45 ? 10.277 -20.082 2.000 1.00 74.32 45 GLU A C 12
ATOM 19719 O O . GLU A 1 45 ? 9.781 -19.020 2.385 1.00 52.21 45 GLU A O 12
ATOM 19731 N N . ILE A 1 46 ? 9.647 -21.254 2.114 1.00 40.25 46 ILE A N 12
ATOM 19732 C CA . ILE A 1 46 ? 8.309 -21.334 2.708 1.00 2.42 46 ILE A CA 12
ATOM 19733 C C . ILE A 1 46 ? 8.319 -20.733 4.113 1.00 23.22 46 ILE A C 12
ATOM 19734 O O . ILE A 1 46 ? 7.396 -20.011 4.499 1.00 2.24 46 ILE A O 12
ATOM 19750 N N . LYS A 1 47 ? 9.379 -21.011 4.871 1.00 61.14 47 LYS A N 12
ATOM 19751 C CA . LYS A 1 47 ? 9.551 -20.400 6.184 1.00 33.02 47 LYS A CA 12
ATOM 19752 C C . LYS A 1 47 ? 9.715 -18.890 6.055 1.00 44.41 47 LYS A C 12
ATOM 19753 O O . LYS A 1 47 ? 9.090 -18.133 6.793 1.00 14.11 47 LYS A O 12
ATOM 19772 N N . ALA A 1 48 ? 10.539 -18.459 5.102 1.00 32.32 48 ALA A N 12
ATOM 19773 C CA . ALA A 1 48 ? 10.800 -17.036 4.887 1.00 3.50 48 ALA A CA 12
ATOM 19774 C C . ALA A 1 48 ? 9.497 -16.275 4.654 1.00 23.32 48 ALA A C 12
ATOM 19775 O O . ALA A 1 48 ? 9.352 -15.128 5.080 1.00 52.32 48 ALA A O 12
ATOM 19782 N N . ILE A 1 49 ? 8.547 -16.930 3.985 1.00 73.51 49 ILE A N 12
ATOM 19783 C CA . ILE A 1 49 ? 7.216 -16.363 3.790 1.00 11.34 49 ILE A CA 12
ATOM 19784 C C . ILE A 1 49 ? 6.548 -16.113 5.139 1.00 32.52 49 ILE A C 12
ATOM 19785 O O . ILE A 1 49 ? 5.934 -15.070 5.360 1.00 25.45 49 ILE A O 12
ATOM 19801 N N . ALA A 1 50 ? 6.702 -17.069 6.049 1.00 21.02 50 ALA A N 12
ATOM 19802 C CA . ALA A 1 50 ? 6.102 -16.963 7.369 1.00 1.35 50 ALA A CA 12
ATOM 19803 C C . ALA A 1 50 ? 6.771 -15.838 8.138 1.00 3.30 50 ALA A C 12
ATOM 19804 O O . ALA A 1 50 ? 6.111 -14.959 8.677 1.00 40.12 50 ALA A O 12
ATOM 19811 N N . GLU A 1 51 ? 8.093 -15.872 8.131 1.00 14.35 51 GLU A N 12
ATOM 19812 C CA . GLU A 1 51 ? 8.920 -14.937 8.880 1.00 45.45 51 GLU A CA 12
ATOM 19813 C C . GLU A 1 51 ? 8.614 -13.488 8.507 1.00 61.23 51 GLU A C 12
ATOM 19814 O O . GLU A 1 51 ? 8.539 -12.619 9.375 1.00 40.34 51 GLU A O 12
ATOM 19826 N N . ASP A 1 52 ? 8.426 -13.232 7.215 1.00 54.12 52 ASP A N 12
ATOM 19827 C CA . ASP A 1 52 ? 8.206 -11.869 6.730 1.00 62.53 52 ASP A CA 12
ATOM 19828 C C . ASP A 1 52 ? 6.809 -11.376 7.106 1.00 5.34 52 ASP A C 12
ATOM 19829 O O . ASP A 1 52 ? 6.624 -10.211 7.463 1.00 13.14 52 ASP A O 12
ATOM 19838 N N . LEU A 1 53 ? 5.829 -12.276 7.037 1.00 34.00 53 LEU A N 12
ATOM 19839 C CA . LEU A 1 53 ? 4.443 -11.937 7.365 1.00 31.15 53 LEU A CA 12
ATOM 19840 C C . LEU A 1 53 ? 4.235 -11.808 8.881 1.00 63.44 53 LEU A C 12
ATOM 19841 O O . LEU A 1 53 ? 3.724 -10.794 9.362 1.00 24.44 53 LEU A O 12
ATOM 19857 N N . GLU A 1 54 ? 4.648 -12.835 9.627 1.00 42.35 54 GLU A N 12
ATOM 19858 C CA . GLU A 1 54 ? 4.467 -12.862 11.084 1.00 71.35 54 GLU A CA 12
ATOM 19859 C C . GLU A 1 54 ? 5.300 -11.767 11.746 1.00 51.43 54 GLU A C 12
ATOM 19860 O O . GLU A 1 54 ? 5.046 -11.368 12.886 1.00 2.04 54 GLU A O 12
ATOM 19872 N N . LYS A 1 55 ? 6.305 -11.300 11.011 1.00 30.13 55 LYS A N 12
ATOM 19873 C CA . LYS A 1 55 ? 7.107 -10.144 11.401 1.00 60.30 55 LYS A CA 12
ATOM 19874 C C . LYS A 1 55 ? 6.208 -8.964 11.761 1.00 11.44 55 LYS A C 12
ATOM 19875 O O . LYS A 1 55 ? 6.524 -8.174 12.652 1.00 63.12 55 LYS A O 12
ATOM 19894 N N . ARG A 1 56 ? 5.089 -8.853 11.045 1.00 63.50 56 ARG A N 12
ATOM 19895 C CA . ARG A 1 56 ? 4.166 -7.736 11.210 1.00 74.04 56 ARG A CA 12
ATOM 19896 C C . ARG A 1 56 ? 3.321 -7.901 12.476 1.00 1.10 56 ARG A C 12
ATOM 19897 O O . ARG A 1 56 ? 3.317 -7.021 13.338 1.00 45.04 56 ARG A O 12
ATOM 19918 N N . ALA A 1 57 ? 2.635 -9.039 12.603 1.00 75.53 57 ALA A N 12
ATOM 19919 C CA . ALA A 1 57 ? 1.762 -9.295 13.754 1.00 40.24 57 ALA A CA 12
ATOM 19920 C C . ALA A 1 57 ? 1.291 -10.747 13.779 1.00 71.25 57 ALA A C 12
ATOM 19921 O O . ALA A 1 57 ? 1.576 -11.516 12.860 1.00 53.35 57 ALA A O 12
ATOM 19928 N N . HIS A 1 58 ? 0.580 -11.122 14.847 1.00 23.12 58 HIS A N 12
ATOM 19929 C CA . HIS A 1 58 ? 0.034 -12.475 15.003 1.00 21.31 58 HIS A CA 12
ATOM 19930 C C . HIS A 1 58 ? -1.409 -12.402 15.506 1.00 2.53 58 HIS A C 12
ATOM 19931 O O . HIS A 1 58 ? -1.647 -12.062 16.667 1.00 62.41 58 HIS A O 12
ATOM 19946 N N . PHE A 1 59 ? -2.361 -12.710 14.627 1.00 45.53 59 PHE A N 12
ATOM 19947 C CA . PHE A 1 59 ? -3.791 -12.654 14.962 1.00 61.11 59 PHE A CA 12
ATOM 19948 C C . PHE A 1 59 ? -4.559 -13.690 14.142 1.00 4.21 59 PHE A C 12
ATOM 19949 O O . PHE A 1 59 ? -5.728 -13.483 13.803 1.00 51.30 59 PHE A O 12
ATOM 19966 N N . ASP A 1 60 ? -3.910 -14.814 13.843 1.00 3.23 60 ASP A N 12
ATOM 19967 C CA . ASP A 1 60 ? -4.458 -15.784 12.896 1.00 22.13 60 ASP A CA 12
ATOM 19968 C C . ASP A 1 60 ? -4.391 -17.215 13.433 1.00 20.41 60 ASP A C 12
ATOM 19969 O O . ASP A 1 60 ? -3.871 -17.472 14.520 1.00 31.31 60 ASP A O 12
ATOM 19978 N N . HIS A 1 61 ? -4.957 -18.132 12.655 1.00 13.11 61 HIS A N 12
ATOM 19979 C CA . HIS A 1 61 ? -4.827 -19.573 12.879 1.00 64.41 61 HIS A CA 12
ATOM 19980 C C . HIS A 1 61 ? -4.360 -20.236 11.586 1.00 11.03 61 HIS A C 12
ATOM 19981 O O . HIS A 1 61 ? -4.420 -21.460 11.443 1.00 35.12 61 HIS A O 12
ATOM 19996 N N . ILE A 1 62 ? -3.867 -19.420 10.657 1.00 73.14 62 ILE A N 12
ATOM 19997 C CA . ILE A 1 62 ? -3.605 -19.872 9.291 1.00 65.44 62 ILE A CA 12
ATOM 19998 C C . ILE A 1 62 ? -2.116 -20.092 9.035 1.00 41.11 62 ILE A C 12
ATOM 19999 O O . ILE A 1 62 ? -1.705 -20.235 7.879 1.00 32.13 62 ILE A O 12
ATOM 20015 N N . ASP A 1 63 ? -1.329 -20.141 10.116 1.00 1.43 63 ASP A N 12
ATOM 20016 C CA . ASP A 1 63 ? 0.124 -20.363 10.039 1.00 15.25 63 ASP A CA 12
ATOM 20017 C C . ASP A 1 63 ? 0.489 -21.345 8.918 1.00 43.10 63 ASP A C 12
ATOM 20018 O O . ASP A 1 63 ? -0.002 -22.478 8.883 1.00 22.32 63 ASP A O 12
ATOM 20027 N N . ILE A 1 64 ? 1.347 -20.879 8.015 1.00 35.01 64 ILE A N 12
ATOM 20028 C CA . ILE A 1 64 ? 1.745 -21.616 6.811 1.00 74.34 64 ILE A CA 12
ATOM 20029 C C . ILE A 1 64 ? 2.547 -22.881 7.139 1.00 73.52 64 ILE A C 12
ATOM 20030 O O . ILE A 1 64 ? 2.405 -23.905 6.468 1.00 13.12 64 ILE A O 12
ATOM 20046 N N . GLY A 1 65 ? 3.357 -22.815 8.187 1.00 24.22 65 GLY A N 12
ATOM 20047 C CA . GLY A 1 65 ? 4.221 -23.930 8.540 1.00 1.30 65 GLY A CA 12
ATOM 20048 C C . GLY A 1 65 ? 3.440 -25.150 8.995 1.00 31.50 65 GLY A C 12
ATOM 20049 O O . GLY A 1 65 ? 3.778 -26.285 8.635 1.00 64.12 65 GLY A O 12
ATOM 20053 N N . VAL A 1 66 ? 2.380 -24.911 9.771 1.00 52.41 66 VAL A N 12
ATOM 20054 C CA . VAL A 1 66 ? 1.558 -25.988 10.327 1.00 10.01 66 VAL A CA 12
ATOM 20055 C C . VAL A 1 66 ? 1.026 -26.915 9.233 1.00 22.33 66 VAL A C 12
ATOM 20056 O O . VAL A 1 66 ? 0.924 -28.127 9.428 1.00 54.21 66 VAL A O 12
ATOM 20069 N N . LEU A 1 67 ? 0.698 -26.344 8.077 1.00 55.10 67 LEU A N 12
ATOM 20070 C CA . LEU A 1 67 ? 0.113 -27.119 6.985 1.00 53.21 67 LEU A CA 12
ATOM 20071 C C . LEU A 1 67 ? 1.043 -28.245 6.532 1.00 52.34 67 LEU A C 12
ATOM 20072 O O . LEU A 1 67 ? 0.595 -29.373 6.303 1.00 51.42 67 LEU A O 12
ATOM 20088 N N . ILE A 1 68 ? 2.337 -27.947 6.429 1.00 31.54 68 ILE A N 12
ATOM 20089 C CA . ILE A 1 68 ? 3.312 -28.931 5.966 1.00 2.51 68 ILE A CA 12
ATOM 20090 C C . ILE A 1 68 ? 3.331 -30.146 6.891 1.00 51.44 68 ILE A C 12
ATOM 20091 O O . ILE A 1 68 ? 3.490 -31.286 6.440 1.00 60.32 68 ILE A O 12
ATOM 20107 N N . THR A 1 69 ? 3.134 -29.903 8.183 1.00 24.31 69 THR A N 12
ATOM 20108 C CA . THR A 1 69 ? 3.153 -30.966 9.174 1.00 33.41 69 THR A CA 12
ATOM 20109 C C . THR A 1 69 ? 1.997 -31.938 8.930 1.00 42.44 69 THR A C 12
ATOM 20110 O O . THR A 1 69 ? 2.100 -33.133 9.201 1.00 21.42 69 THR A O 12
ATOM 20121 N N . GLN A 1 70 ? 0.899 -31.405 8.406 1.00 34.14 70 GLN A N 12
ATOM 20122 C CA . GLN A 1 70 ? -0.269 -32.215 8.085 1.00 71.34 70 GLN A CA 12
ATOM 20123 C C . GLN A 1 70 ? -0.035 -32.989 6.786 1.00 10.03 70 GLN A C 12
ATOM 20124 O O . GLN A 1 70 ? -0.316 -34.185 6.701 1.00 34.11 70 GLN A O 12
ATOM 20138 N N . MET A 1 71 ? 0.501 -32.291 5.787 1.00 14.01 71 MET A N 12
ATOM 20139 C CA . MET A 1 71 ? 0.723 -32.857 4.456 1.00 13.13 71 MET A CA 12
ATOM 20140 C C . MET A 1 71 ? 1.671 -34.053 4.496 1.00 21.22 71 MET A C 12
ATOM 20141 O O . MET A 1 71 ? 1.449 -35.049 3.803 1.00 40.43 71 MET A O 12
ATOM 20155 N N . THR A 1 72 ? 2.727 -33.950 5.303 1.00 74.35 72 THR A N 12
ATOM 20156 C CA . THR A 1 72 ? 3.732 -35.008 5.396 1.00 54.12 72 THR A CA 12
ATOM 20157 C C . THR A 1 72 ? 3.079 -36.330 5.812 1.00 21.40 72 THR A C 12
ATOM 20158 O O . THR A 1 72 ? 3.517 -37.413 5.416 1.00 10.21 72 THR A O 12
ATOM 20169 N N . ASP A 1 73 ? 2.012 -36.214 6.592 1.00 14.31 73 ASP A N 12
ATOM 20170 C CA . ASP A 1 73 ? 1.310 -37.366 7.131 1.00 73.20 73 ASP A CA 12
ATOM 20171 C C . ASP A 1 73 ? 0.200 -37.812 6.187 1.00 63.12 73 ASP A C 12
ATOM 20172 O O . ASP A 1 73 ? 0.075 -38.998 5.867 1.00 62.50 73 ASP A O 12
ATOM 20181 N N . GLU A 1 74 ? -0.594 -36.849 5.737 1.00 53.04 74 GLU A N 12
ATOM 20182 C CA . GLU A 1 74 ? -1.741 -37.116 4.878 1.00 13.52 74 GLU A CA 12
ATOM 20183 C C . GLU A 1 74 ? -1.977 -35.948 3.923 1.00 52.34 74 GLU A C 12
ATOM 20184 O O . GLU A 1 74 ? -2.138 -34.805 4.361 1.00 43.45 74 GLU A O 12
ATOM 20196 N N . MET A 1 75 ? -1.988 -36.234 2.621 1.00 3.01 75 MET A N 12
ATOM 20197 C CA . MET A 1 75 ? -2.336 -35.229 1.620 1.00 44.15 75 MET A CA 12
ATOM 20198 C C . MET A 1 75 ? -3.844 -34.967 1.656 1.00 2.42 75 MET A C 12
ATOM 20199 O O . MET A 1 75 ? -4.624 -35.883 1.915 1.00 23.31 75 MET A O 12
ATOM 20213 N N . PRO A 1 76 ? -4.274 -33.712 1.404 1.00 3.41 76 PRO A N 12
ATOM 20214 C CA . PRO A 1 76 ? -5.693 -33.328 1.497 1.00 54.22 76 PRO A CA 12
ATOM 20215 C C . PRO A 1 76 ? -6.555 -33.967 0.395 1.00 61.51 76 PRO A C 12
ATOM 20216 O O . PRO A 1 76 ? -7.140 -35.031 0.597 1.00 1.43 76 PRO A O 12
ATOM 20227 N N . ARG A 1 77 ? -6.640 -33.316 -0.764 1.00 42.15 77 ARG A N 12
ATOM 20228 C CA . ARG A 1 77 ? -7.354 -33.871 -1.909 1.00 24.23 77 ARG A CA 12
ATOM 20229 C C . ARG A 1 77 ? -6.834 -33.241 -3.189 1.00 64.03 77 ARG A C 12
ATOM 20230 O O . ARG A 1 77 ? -6.486 -32.058 -3.209 1.00 31.21 77 ARG A O 12
ATOM 20251 N N . GLU A 1 78 ? -6.818 -34.020 -4.255 1.00 43.11 78 GLU A N 12
ATOM 20252 C CA . GLU A 1 78 ? -6.349 -33.546 -5.554 1.00 10.22 78 GLU A CA 12
ATOM 20253 C C . GLU A 1 78 ? -7.308 -32.494 -6.095 1.00 23.31 78 GLU A C 12
ATOM 20254 O O . GLU A 1 78 ? -6.897 -31.528 -6.740 1.00 30.35 78 GLU A O 12
ATOM 20266 N N . GLU A 1 79 ? -8.592 -32.697 -5.818 1.00 61.41 79 GLU A N 12
ATOM 20267 C CA . GLU A 1 79 ? -9.629 -31.755 -6.209 1.00 62.11 79 GLU A CA 12
ATOM 20268 C C . GLU A 1 79 ? -9.404 -30.404 -5.539 1.00 42.33 79 GLU A C 12
ATOM 20269 O O . GLU A 1 79 ? -9.464 -29.364 -6.190 1.00 30.53 79 GLU A O 12
ATOM 20281 N N . ASP A 1 80 ? -9.137 -30.429 -4.233 1.00 22.20 80 ASP A N 12
ATOM 20282 C CA . ASP A 1 80 ? -8.906 -29.199 -3.479 1.00 23.21 80 ASP A CA 12
ATOM 20283 C C . ASP A 1 80 ? -7.615 -28.525 -3.933 1.00 50.24 80 ASP A C 12
ATOM 20284 O O . ASP A 1 80 ? -7.539 -27.301 -3.995 1.00 21.13 80 ASP A O 12
ATOM 20293 N N . ILE A 1 81 ? -6.603 -29.331 -4.265 1.00 52.33 81 ILE A N 12
ATOM 20294 C CA . ILE A 1 81 ? -5.349 -28.803 -4.806 1.00 75.11 81 ILE A CA 12
ATOM 20295 C C . ILE A 1 81 ? -5.605 -28.083 -6.130 1.00 23.01 81 ILE A C 12
ATOM 20296 O O . ILE A 1 81 ? -5.078 -26.997 -6.374 1.00 54.32 81 ILE A O 12
ATOM 20312 N N . GLU A 1 82 ? -6.439 -28.691 -6.970 1.00 20.30 82 GLU A N 12
ATOM 20313 C CA . GLU A 1 82 ? -6.848 -28.115 -8.231 1.00 13.24 82 GLU A CA 12
ATOM 20314 C C . GLU A 1 82 ? -7.595 -26.803 -7.981 1.00 5.44 82 GLU A C 12
ATOM 20315 O O . GLU A 1 82 ? -7.248 -25.744 -8.521 1.00 1.51 82 GLU A O 12
ATOM 20327 N N . ARG A 1 83 ? -8.595 -26.903 -7.109 1.00 62.13 83 ARG A N 12
ATOM 20328 C CA . ARG A 1 83 ? -9.489 -25.802 -6.764 1.00 64.02 83 ARG A CA 12
ATOM 20329 C C . ARG A 1 83 ? -8.700 -24.594 -6.269 1.00 23.45 83 ARG A C 12
ATOM 20330 O O . ARG A 1 83 ? -8.915 -23.470 -6.732 1.00 51.11 83 ARG A O 12
ATOM 20351 N N . VAL A 1 84 ? -7.770 -24.830 -5.346 1.00 60.34 84 VAL A N 12
ATOM 20352 C CA . VAL A 1 84 ? -6.980 -23.752 -4.768 1.00 41.51 84 VAL A CA 12
ATOM 20353 C C . VAL A 1 84 ? -5.991 -23.184 -5.795 1.00 42.42 84 VAL A C 12
ATOM 20354 O O . VAL A 1 84 ? -5.975 -21.979 -6.037 1.00 71.31 84 VAL A O 12
ATOM 20367 N N . ARG A 1 85 ? -5.202 -24.052 -6.434 1.00 32.12 85 ARG A N 12
ATOM 20368 C CA . ARG A 1 85 ? -4.149 -23.605 -7.349 1.00 63.21 85 ARG A CA 12
ATOM 20369 C C . ARG A 1 85 ? -4.719 -22.740 -8.473 1.00 31.04 85 ARG A C 12
ATOM 20370 O O . ARG A 1 85 ? -4.156 -21.694 -8.793 1.00 74.34 85 ARG A O 12
ATOM 20391 N N . ARG A 1 86 ? -5.841 -23.160 -9.059 1.00 54.02 86 ARG A N 12
ATOM 20392 C CA . ARG A 1 86 ? -6.436 -22.398 -10.163 1.00 61.13 86 ARG A CA 12
ATOM 20393 C C . ARG A 1 86 ? -7.027 -21.085 -9.655 1.00 43.24 86 ARG A C 12
ATOM 20394 O O . ARG A 1 86 ? -7.020 -20.074 -10.357 1.00 52.32 86 ARG A O 12
ATOM 20415 N N . HIS A 1 87 ? -7.519 -21.103 -8.418 1.00 53.04 87 HIS A N 12
ATOM 20416 C CA . HIS A 1 87 ? -8.046 -19.901 -7.781 1.00 5.31 87 HIS A CA 12
ATOM 20417 C C . HIS A 1 87 ? -6.913 -18.914 -7.525 1.00 35.45 87 HIS A C 12
ATOM 20418 O O . HIS A 1 87 ? -7.094 -17.701 -7.613 1.00 13.34 87 HIS A O 12
ATOM 20433 N N . LEU A 1 88 ? -5.751 -19.454 -7.190 1.00 42.33 88 LEU A N 12
ATOM 20434 C CA . LEU A 1 88 ? -4.545 -18.663 -6.966 1.00 61.31 88 LEU A CA 12
ATOM 20435 C C . LEU A 1 88 ? -3.963 -18.176 -8.294 1.00 10.22 88 LEU A C 12
ATOM 20436 O O . LEU A 1 88 ? -3.421 -17.064 -8.386 1.00 2.44 88 LEU A O 12
ATOM 20452 N N . ALA A 1 89 ? -4.102 -19.009 -9.322 1.00 50.41 89 ALA A N 12
ATOM 20453 C CA . ALA A 1 89 ? -3.639 -18.680 -10.666 1.00 61.34 89 ALA A CA 12
ATOM 20454 C C . ALA A 1 89 ? -4.321 -17.412 -11.179 1.00 73.12 89 ALA A C 12
ATOM 20455 O O . ALA A 1 89 ? -3.783 -16.717 -12.044 1.00 14.30 89 ALA A O 12
ATOM 20462 N N . LEU A 1 90 ? -5.504 -17.124 -10.636 1.00 4.52 90 LEU A N 12
ATOM 20463 C CA . LEU A 1 90 ? -6.230 -15.899 -10.964 1.00 63.34 90 LEU A CA 12
ATOM 20464 C C . LEU A 1 90 ? -5.361 -14.677 -10.657 1.00 72.14 90 LEU A C 12
ATOM 20465 O O . LEU A 1 90 ? -5.259 -13.755 -11.468 1.00 72.44 90 LEU A O 12
ATOM 20481 N N . GLN A 1 91 ? -4.733 -14.687 -9.483 1.00 52.33 91 GLN A N 12
ATOM 20482 C CA . GLN A 1 91 ? -3.817 -13.617 -9.098 1.00 44.25 91 GLN A CA 12
ATOM 20483 C C . GLN A 1 91 ? -2.515 -13.756 -9.874 1.00 0.14 91 GLN A C 12
ATOM 20484 O O . GLN A 1 91 ? -1.926 -12.762 -10.311 1.00 24.43 91 GLN A O 12
ATOM 20498 N N . GLY A 1 92 ? -2.076 -14.999 -10.058 1.00 11.13 92 GLY A N 12
ATOM 20499 C CA . GLY A 1 92 ? -0.865 -15.252 -10.821 1.00 34.23 92 GLY A CA 12
ATOM 20500 C C . GLY A 1 92 ? -0.253 -16.602 -10.520 1.00 75.14 92 GLY A C 12
ATOM 20501 O O . GLY A 1 92 ? -0.828 -17.400 -9.775 1.00 41.34 92 GLY A O 12
ATOM 20505 N N . TRP A 1 93 ? 0.915 -16.859 -11.099 1.00 61.24 93 TRP A N 12
ATOM 20506 C CA . TRP A 1 93 ? 1.621 -18.121 -10.899 1.00 33.44 93 TRP A CA 12
ATOM 20507 C C . TRP A 1 93 ? 3.123 -17.861 -10.776 1.00 44.25 93 TRP A C 12
ATOM 20508 O O . TRP A 1 93 ? 3.866 -17.972 -11.755 1.00 71.23 93 TRP A O 12
ATOM 20529 N N . PRO A 1 94 ? 3.589 -17.486 -9.571 1.00 44.24 94 PRO A N 12
ATOM 20530 C CA . PRO A 1 94 ? 4.991 -17.114 -9.338 1.00 44.31 94 PRO A CA 12
ATOM 20531 C C . PRO A 1 94 ? 5.929 -18.321 -9.300 1.00 13.14 94 PRO A C 12
ATOM 20532 O O . PRO A 1 94 ? 7.149 -18.168 -9.352 1.00 65.31 94 PRO A O 12
ATOM 20543 N N . LEU A 1 95 ? 5.357 -19.519 -9.220 1.00 20.13 95 LEU A N 12
ATOM 20544 C CA . LEU A 1 95 ? 6.147 -20.754 -9.239 1.00 2.45 95 LEU A CA 12
ATOM 20545 C C . LEU A 1 95 ? 6.652 -21.058 -10.651 1.00 23.05 95 LEU A C 12
ATOM 20546 O O . LEU A 1 95 ? 7.355 -22.047 -10.869 1.00 42.11 95 LEU A O 12
ATOM 20562 N N . ASP A 1 96 ? 6.278 -20.211 -11.603 1.00 4.21 96 ASP A N 12
ATOM 20563 C CA . ASP A 1 96 ? 6.700 -20.370 -12.993 1.00 41.33 96 ASP A CA 12
ATOM 20564 C C . ASP A 1 96 ? 8.141 -19.901 -13.182 1.00 64.42 96 ASP A C 12
ATOM 20565 O O . ASP A 1 96 ? 8.901 -20.492 -13.955 1.00 63.40 96 ASP A O 12
ATOM 20574 N N . ASP A 1 97 ? 8.521 -18.850 -12.454 1.00 25.14 97 ASP A N 12
ATOM 20575 C CA . ASP A 1 97 ? 9.861 -18.266 -12.573 1.00 42.42 97 ASP A CA 12
ATOM 20576 C C . ASP A 1 97 ? 10.546 -18.212 -11.199 1.00 63.11 97 ASP A C 12
ATOM 20577 O O . ASP A 1 97 ? 10.231 -17.365 -10.367 1.00 10.23 97 ASP A O 12
ATOM 20586 N N . PRO A 1 98 ? 11.479 -19.140 -10.926 1.00 61.44 98 PRO A N 12
ATOM 20587 C CA . PRO A 1 98 ? 12.170 -19.210 -9.641 1.00 22.22 98 PRO A CA 12
ATOM 20588 C C . PRO A 1 98 ? 13.466 -18.392 -9.601 1.00 64.45 98 PRO A C 12
ATOM 20589 O O . PRO A 1 98 ? 14.201 -18.322 -10.588 1.00 40.33 98 PRO A O 12
ATOM 20600 N N . ARG A 1 99 ? 13.732 -17.758 -8.455 1.00 2.21 99 ARG A N 12
ATOM 20601 C CA . ARG A 1 99 ? 15.039 -17.148 -8.215 1.00 74.20 99 ARG A CA 12
ATOM 20602 C C . ARG A 1 99 ? 16.050 -18.250 -7.937 1.00 12.43 99 ARG A C 12
ATOM 20603 O O . ARG A 1 99 ? 17.189 -18.209 -8.396 1.00 11.52 99 ARG A O 12
ATOM 20624 N N . ASP A 1 100 ? 15.597 -19.236 -7.175 1.00 34.03 100 ASP A N 12
ATOM 20625 C CA . ASP A 1 100 ? 16.391 -20.405 -6.833 1.00 4.54 100 ASP A CA 12
ATOM 20626 C C . ASP A 1 100 ? 15.462 -21.616 -6.854 1.00 5.05 100 ASP A C 12
ATOM 20627 O O . ASP A 1 100 ? 14.241 -21.451 -6.847 1.00 4.23 100 ASP A O 12
ATOM 20636 N N . GLY A 1 101 ? 16.022 -22.815 -6.897 1.00 74.34 101 GLY A N 12
ATOM 20637 C CA . GLY A 1 101 ? 15.207 -24.017 -6.920 1.00 25.12 101 GLY A CA 12
ATOM 20638 C C . GLY A 1 101 ? 15.792 -25.120 -6.065 1.00 52.40 101 GLY A C 12
ATOM 20639 O O . GLY A 1 101 ? 15.239 -26.220 -6.007 1.00 71.02 101 GLY A O 12
ATOM 20643 N N . GLU A 1 102 ? 16.902 -24.808 -5.394 1.00 61.22 102 GLU A N 12
ATOM 20644 C CA . GLU A 1 102 ? 17.644 -25.776 -4.590 1.00 32.33 102 GLU A CA 12
ATOM 20645 C C . GLU A 1 102 ? 18.222 -26.878 -5.476 1.00 51.53 102 GLU A C 12
ATOM 20646 O O . GLU A 1 102 ? 17.500 -27.531 -6.238 1.00 60.02 102 GLU A O 12
ATOM 20658 N N . GLU A 1 103 ? 19.522 -27.099 -5.362 1.00 70.30 103 GLU A N 12
ATOM 20659 C CA . GLU A 1 103 ? 20.201 -28.085 -6.193 1.00 12.44 103 GLU A CA 12
ATOM 20660 C C . GLU A 1 103 ? 19.930 -29.495 -5.662 1.00 42.42 103 GLU A C 12
ATOM 20661 O O . GLU A 1 103 ? 19.767 -29.690 -4.454 1.00 71.41 103 GLU A O 12
ATOM 20673 N N . PRO A 1 104 ? 19.873 -30.503 -6.554 1.00 15.24 104 PRO A N 12
ATOM 20674 C CA . PRO A 1 104 ? 19.548 -31.885 -6.172 1.00 63.11 104 PRO A CA 12
ATOM 20675 C C . PRO A 1 104 ? 20.710 -32.608 -5.479 1.00 31.14 104 PRO A C 12
ATOM 20676 O O . PRO A 1 104 ? 20.739 -33.838 -5.424 1.00 73.41 104 PRO A O 12
ATOM 20687 N N . ASP A 1 105 ? 21.667 -31.843 -4.952 1.00 4.41 105 ASP A N 12
ATOM 20688 C CA . ASP A 1 105 ? 22.803 -32.424 -4.233 1.00 54.35 105 ASP A CA 12
ATOM 20689 C C . ASP A 1 105 ? 23.296 -31.469 -3.146 1.00 44.21 105 ASP A C 12
ATOM 20690 O O . ASP A 1 105 ? 24.426 -31.569 -2.666 1.00 12.41 105 ASP A O 12
ATOM 20699 N N . GLY A 1 106 ? 22.419 -30.569 -2.728 1.00 62.13 106 GLY A N 12
ATOM 20700 C CA . GLY A 1 106 ? 22.778 -29.579 -1.726 1.00 11.31 106 GLY A CA 12
ATOM 20701 C C . GLY A 1 106 ? 21.575 -29.042 -0.983 1.00 65.20 106 GLY A C 12
ATOM 20702 O O . GLY A 1 106 ? 20.438 -29.410 -1.287 1.00 31.24 106 GLY A O 12
ATOM 20706 N N . GLU A 1 107 ? 21.831 -28.194 0.006 1.00 23.42 107 GLU A N 12
ATOM 20707 C CA . GLU A 1 107 ? 20.772 -27.534 0.761 1.00 2.20 107 GLU A CA 12
ATOM 20708 C C . GLU A 1 107 ? 21.214 -26.113 1.112 1.00 40.21 107 GLU A C 12
ATOM 20709 O O . GLU A 1 107 ? 21.761 -25.866 2.189 1.00 12.10 107 GLU A O 12
ATOM 20721 N N . SER A 1 108 ? 21.030 -25.192 0.172 1.00 21.32 108 SER A N 12
ATOM 20722 C CA . SER A 1 108 ? 21.444 -23.801 0.354 1.00 31.33 108 SER A CA 12
ATOM 20723 C C . SER A 1 108 ? 20.628 -22.862 -0.536 1.00 60.00 108 SER A C 12
ATOM 20724 O O . SER A 1 108 ? 20.924 -21.666 -0.634 1.00 11.30 108 SER A O 12
ATOM 20732 N N . GLY A 1 109 ? 19.587 -23.403 -1.160 1.00 11.40 109 GLY A N 12
ATOM 20733 C CA . GLY A 1 109 ? 18.752 -22.622 -2.053 1.00 74.12 109 GLY A CA 12
ATOM 20734 C C . GLY A 1 109 ? 17.623 -21.934 -1.316 1.00 72.41 109 GLY A C 12
ATOM 20735 O O . GLY A 1 109 ? 16.842 -22.592 -0.626 1.00 14.04 109 GLY A O 12
ATOM 20739 N N . GLY A 1 110 ? 17.553 -20.607 -1.427 1.00 13.43 110 GLY A N 12
ATOM 20740 C CA . GLY A 1 110 ? 16.478 -19.862 -0.789 1.00 33.40 110 GLY A CA 12
ATOM 20741 C C . GLY A 1 110 ? 16.943 -18.574 -0.123 1.00 63.40 110 GLY A C 12
ATOM 20742 O O . GLY A 1 110 ? 16.494 -17.489 -0.506 1.00 25.54 110 GLY A O 12
ATOM 20746 N N . PRO A 1 111 ? 17.853 -18.662 0.877 1.00 53.01 111 PRO A N 12
ATOM 20747 C CA . PRO A 1 111 ? 18.288 -17.503 1.684 1.00 61.42 111 PRO A CA 12
ATOM 20748 C C . PRO A 1 111 ? 18.709 -16.291 0.845 1.00 45.21 111 PRO A C 12
ATOM 20749 O O . PRO A 1 111 ? 19.136 -16.426 -0.307 1.00 22.42 111 PRO A O 12
ATOM 20760 N N . ARG A 1 112 ? 18.572 -15.109 1.442 1.00 2.23 112 ARG A N 12
ATOM 20761 C CA . ARG A 1 112 ? 18.919 -13.850 0.786 1.00 23.43 112 ARG A CA 12
ATOM 20762 C C . ARG A 1 112 ? 20.435 -13.653 0.774 1.00 64.04 112 ARG A C 12
ATOM 20763 O O . ARG A 1 112 ? 21.047 -13.811 -0.304 1.00 53.13 112 ARG A O 12
ATOM 20785 N N . GLY A 1 1 ? 8.065 -0.303 -2.733 1.00 73.34 1 GLY A N 13
ATOM 20786 C CA . GLY A 1 1 ? 8.121 0.322 -1.389 1.00 62.13 1 GLY A CA 13
ATOM 20787 C C . GLY A 1 1 ? 8.421 -0.684 -0.293 1.00 61.10 1 GLY A C 13
ATOM 20788 O O . GLY A 1 1 ? 8.829 -1.813 -0.582 1.00 24.12 1 GLY A O 13
ATOM 20794 N N . PRO A 1 2 ? 8.226 -0.294 0.980 1.00 54.02 2 PRO A N 13
ATOM 20795 C CA . PRO A 1 2 ? 8.496 -1.158 2.131 1.00 54.14 2 PRO A CA 13
ATOM 20796 C C . PRO A 1 2 ? 7.369 -2.164 2.377 1.00 12.11 2 PRO A C 13
ATOM 20797 O O . PRO A 1 2 ? 6.548 -2.424 1.494 1.00 30.53 2 PRO A O 13
ATOM 20808 N N . GLY A 1 3 ? 7.328 -2.718 3.584 1.00 32.55 3 GLY A N 13
ATOM 20809 C CA . GLY A 1 3 ? 6.340 -3.727 3.918 1.00 61.02 3 GLY A CA 13
ATOM 20810 C C . GLY A 1 3 ? 6.924 -5.117 3.823 1.00 31.51 3 GLY A C 13
ATOM 20811 O O . GLY A 1 3 ? 6.983 -5.847 4.815 1.00 24.10 3 GLY A O 13
ATOM 20815 N N . SER A 1 4 ? 7.374 -5.480 2.630 1.00 41.20 4 SER A N 13
ATOM 20816 C CA . SER A 1 4 ? 8.037 -6.757 2.414 1.00 34.13 4 SER A CA 13
ATOM 20817 C C . SER A 1 4 ? 9.550 -6.567 2.534 1.00 22.30 4 SER A C 13
ATOM 20818 O O . SER A 1 4 ? 10.081 -5.512 2.177 1.00 41.31 4 SER A O 13
ATOM 20826 N N . MET A 1 5 ? 10.232 -7.578 3.058 1.00 64.41 5 MET A N 13
ATOM 20827 C CA . MET A 1 5 ? 11.674 -7.510 3.297 1.00 24.34 5 MET A CA 13
ATOM 20828 C C . MET A 1 5 ? 12.406 -8.623 2.551 1.00 51.43 5 MET A C 13
ATOM 20829 O O . MET A 1 5 ? 13.541 -8.448 2.112 1.00 54.22 5 MET A O 13
ATOM 20843 N N . VAL A 1 6 ? 11.741 -9.773 2.433 1.00 42.23 6 VAL A N 13
ATOM 20844 C CA . VAL A 1 6 ? 12.339 -10.973 1.847 1.00 64.21 6 VAL A CA 13
ATOM 20845 C C . VAL A 1 6 ? 12.765 -10.763 0.392 1.00 41.01 6 VAL A C 13
ATOM 20846 O O . VAL A 1 6 ? 12.428 -9.755 -0.234 1.00 75.33 6 VAL A O 13
ATOM 20859 N N . ASN A 1 7 ? 13.511 -11.739 -0.122 1.00 53.22 7 ASN A N 13
ATOM 20860 C CA . ASN A 1 7 ? 13.978 -11.745 -1.511 1.00 71.21 7 ASN A CA 13
ATOM 20861 C C . ASN A 1 7 ? 12.833 -11.504 -2.489 1.00 44.52 7 ASN A C 13
ATOM 20862 O O . ASN A 1 7 ? 11.713 -11.946 -2.248 1.00 33.22 7 ASN A O 13
ATOM 20873 N N . ALA A 1 8 ? 13.141 -10.829 -3.598 1.00 60.32 8 ALA A N 13
ATOM 20874 C CA . ALA A 1 8 ? 12.145 -10.434 -4.600 1.00 3.34 8 ALA A CA 13
ATOM 20875 C C . ALA A 1 8 ? 11.158 -11.557 -4.921 1.00 60.24 8 ALA A C 13
ATOM 20876 O O . ALA A 1 8 ? 9.945 -11.340 -4.939 1.00 14.22 8 ALA A O 13
ATOM 20883 N N . PHE A 1 9 ? 11.685 -12.755 -5.173 1.00 32.01 9 PHE A N 13
ATOM 20884 C CA . PHE A 1 9 ? 10.844 -13.907 -5.494 1.00 51.44 9 PHE A CA 13
ATOM 20885 C C . PHE A 1 9 ? 9.876 -14.200 -4.347 1.00 64.40 9 PHE A C 13
ATOM 20886 O O . PHE A 1 9 ? 8.663 -14.271 -4.544 1.00 61.22 9 PHE A O 13
ATOM 20903 N N . LEU A 1 10 ? 10.428 -14.334 -3.146 1.00 11.31 10 LEU A N 13
ATOM 20904 C CA . LEU A 1 10 ? 9.644 -14.661 -1.956 1.00 65.43 10 LEU A CA 13
ATOM 20905 C C . LEU A 1 10 ? 8.602 -13.574 -1.684 1.00 12.34 10 LEU A C 13
ATOM 20906 O O . LEU A 1 10 ? 7.459 -13.868 -1.330 1.00 22.41 10 LEU A O 13
ATOM 20922 N N . ALA A 1 11 ? 9.018 -12.321 -1.850 1.00 51.23 11 ALA A N 13
ATOM 20923 C CA . ALA A 1 11 ? 8.130 -11.171 -1.708 1.00 43.20 11 ALA A CA 13
ATOM 20924 C C . ALA A 1 11 ? 6.935 -11.288 -2.653 1.00 60.02 11 ALA A C 13
ATOM 20925 O O . ALA A 1 11 ? 5.794 -11.028 -2.263 1.00 21.33 11 ALA A O 13
ATOM 20932 N N . LYS A 1 12 ? 7.205 -11.686 -3.895 1.00 75.22 12 LYS A N 13
ATOM 20933 C CA . LYS A 1 12 ? 6.144 -11.904 -4.870 1.00 3.03 12 LYS A CA 13
ATOM 20934 C C . LYS A 1 12 ? 5.231 -13.007 -4.411 1.00 75.15 12 LYS A C 13
ATOM 20935 O O . LYS A 1 12 ? 4.015 -12.904 -4.527 1.00 72.25 12 LYS A O 13
ATOM 20954 N N . ILE A 1 13 ? 5.827 -14.071 -3.899 1.00 44.14 13 ILE A N 13
ATOM 20955 C CA . ILE A 1 13 ? 5.062 -15.217 -3.467 1.00 31.13 13 ILE A CA 13
ATOM 20956 C C . ILE A 1 13 ? 4.069 -14.798 -2.376 1.00 54.15 13 ILE A C 13
ATOM 20957 O O . ILE A 1 13 ? 2.879 -15.114 -2.437 1.00 11.24 13 ILE A O 13
ATOM 20973 N N . ALA A 1 14 ? 4.584 -14.056 -1.396 1.00 10.43 14 ALA A N 13
ATOM 20974 C CA . ALA A 1 14 ? 3.784 -13.577 -0.275 1.00 65.03 14 ALA A CA 13
ATOM 20975 C C . ALA A 1 14 ? 2.671 -12.646 -0.754 1.00 45.24 14 ALA A C 13
ATOM 20976 O O . ALA A 1 14 ? 1.511 -12.812 -0.380 1.00 22.51 14 ALA A O 13
ATOM 20983 N N . ALA A 1 15 ? 3.032 -11.677 -1.594 1.00 74.24 15 ALA A N 13
ATOM 20984 C CA . ALA A 1 15 ? 2.077 -10.699 -2.113 1.00 32.11 15 ALA A CA 13
ATOM 20985 C C . ALA A 1 15 ? 1.008 -11.374 -2.976 1.00 51.43 15 ALA A C 13
ATOM 20986 O O . ALA A 1 15 ? -0.174 -11.034 -2.905 1.00 74.42 15 ALA A O 13
ATOM 20993 N N . TRP A 1 16 ? 1.444 -12.329 -3.787 1.00 42.31 16 TRP A N 13
ATOM 20994 C CA . TRP A 1 16 ? 0.558 -13.104 -4.652 1.00 14.44 16 TRP A CA 13
ATOM 20995 C C . TRP A 1 16 ? -0.472 -13.861 -3.815 1.00 61.31 16 TRP A C 13
ATOM 20996 O O . TRP A 1 16 ? -1.672 -13.841 -4.110 1.00 4.24 16 TRP A O 13
ATOM 21017 N N . LEU A 1 17 ? 0.005 -14.503 -2.758 1.00 61.21 17 LEU A N 13
ATOM 21018 C CA . LEU A 1 17 ? -0.868 -15.225 -1.838 1.00 62.45 17 LEU A CA 13
ATOM 21019 C C . LEU A 1 17 ? -1.795 -14.266 -1.097 1.00 2.03 17 LEU A C 13
ATOM 21020 O O . LEU A 1 17 ? -2.993 -14.525 -0.971 1.00 1.20 17 LEU A O 13
ATOM 21036 N N . ASN A 1 18 ? -1.235 -13.155 -0.629 1.00 65.13 18 ASN A N 13
ATOM 21037 C CA . ASN A 1 18 ? -1.997 -12.160 0.125 1.00 45.11 18 ASN A CA 13
ATOM 21038 C C . ASN A 1 18 ? -3.068 -11.522 -0.762 1.00 52.24 18 ASN A C 13
ATOM 21039 O O . ASN A 1 18 ? -4.107 -11.077 -0.277 1.00 12.31 18 ASN A O 13
ATOM 21050 N N . ALA A 1 19 ? -2.806 -11.482 -2.065 1.00 61.24 19 ALA A N 13
ATOM 21051 C CA . ALA A 1 19 ? -3.777 -10.971 -3.026 1.00 24.21 19 ALA A CA 13
ATOM 21052 C C . ALA A 1 19 ? -4.953 -11.936 -3.146 1.00 11.54 19 ALA A C 13
ATOM 21053 O O . ALA A 1 19 ? -6.103 -11.520 -3.303 1.00 11.42 19 ALA A O 13
ATOM 21060 N N . GLY A 1 20 ? -4.652 -13.231 -3.064 1.00 74.52 20 GLY A N 13
ATOM 21061 C CA . GLY A 1 20 ? -5.681 -14.253 -3.141 1.00 23.12 20 GLY A CA 13
ATOM 21062 C C . GLY A 1 20 ? -6.393 -14.448 -1.816 1.00 55.43 20 GLY A C 13
ATOM 21063 O O . GLY A 1 20 ? -7.537 -14.907 -1.781 1.00 43.31 20 GLY A O 13
ATOM 21067 N N . TYR A 1 21 ? -5.711 -14.106 -0.726 1.00 62.21 21 TYR A N 13
ATOM 21068 C CA . TYR A 1 21 ? -6.271 -14.229 0.619 1.00 10.20 21 TYR A CA 13
ATOM 21069 C C . TYR A 1 21 ? -5.903 -13.014 1.474 1.00 4.45 21 TYR A C 13
ATOM 21070 O O . TYR A 1 21 ? -5.002 -13.087 2.311 1.00 64.21 21 TYR A O 13
ATOM 21088 N N . PRO A 1 22 ? -6.598 -11.879 1.282 1.00 33.03 22 PRO A N 13
ATOM 21089 C CA . PRO A 1 22 ? -6.337 -10.658 2.058 1.00 62.52 22 PRO A CA 13
ATOM 21090 C C . PRO A 1 22 ? -6.840 -10.779 3.496 1.00 1.51 22 PRO A C 13
ATOM 21091 O O . PRO A 1 22 ? -6.526 -9.945 4.354 1.00 55.41 22 PRO A O 13
ATOM 21102 N N . GLU A 1 23 ? -7.633 -11.818 3.746 1.00 61.20 23 GLU A N 13
ATOM 21103 C CA . GLU A 1 23 ? -8.223 -12.060 5.061 1.00 14.11 23 GLU A CA 13
ATOM 21104 C C . GLU A 1 23 ? -7.669 -13.346 5.685 1.00 1.14 23 GLU A C 13
ATOM 21105 O O . GLU A 1 23 ? -8.022 -13.703 6.812 1.00 3.25 23 GLU A O 13
ATOM 21117 N N . GLY A 1 24 ? -6.792 -14.029 4.950 1.00 55.34 24 GLY A N 13
ATOM 21118 C CA . GLY A 1 24 ? -6.247 -15.300 5.410 1.00 5.42 24 GLY A CA 13
ATOM 21119 C C . GLY A 1 24 ? -6.847 -16.479 4.664 1.00 72.15 24 GLY A C 13
ATOM 21120 O O . GLY A 1 24 ? -7.834 -16.324 3.943 1.00 1.40 24 GLY A O 13
ATOM 21124 N N . VAL A 1 25 ? -6.251 -17.661 4.833 1.00 31.52 25 VAL A N 13
ATOM 21125 C CA . VAL A 1 25 ? -6.699 -18.870 4.139 1.00 42.05 25 VAL A CA 13
ATOM 21126 C C . VAL A 1 25 ? -7.399 -19.812 5.127 1.00 51.00 25 VAL A C 13
ATOM 21127 O O . VAL A 1 25 ? -6.914 -20.002 6.243 1.00 41.02 25 VAL A O 13
ATOM 21140 N N . PRO A 1 26 ? -8.557 -20.394 4.756 1.00 73.25 26 PRO A N 13
ATOM 21141 C CA . PRO A 1 26 ? -9.217 -21.414 5.580 1.00 54.21 26 PRO A CA 13
ATOM 21142 C C . PRO A 1 26 ? -8.471 -22.751 5.502 1.00 64.34 26 PRO A C 13
ATOM 21143 O O . PRO A 1 26 ? -7.819 -23.038 4.499 1.00 2.12 26 PRO A O 13
ATOM 21154 N N . GLY A 1 27 ? -8.575 -23.554 6.558 1.00 3.45 27 GLY A N 13
ATOM 21155 C CA . GLY A 1 27 ? -7.838 -24.816 6.649 1.00 3.53 27 GLY A CA 13
ATOM 21156 C C . GLY A 1 27 ? -7.940 -25.698 5.406 1.00 40.15 27 GLY A C 13
ATOM 21157 O O . GLY A 1 27 ? -6.905 -26.092 4.836 1.00 54.14 27 GLY A O 13
ATOM 21161 N N . PRO A 1 28 ? -9.172 -26.021 4.951 1.00 4.10 28 PRO A N 13
ATOM 21162 C CA . PRO A 1 28 ? -9.393 -26.886 3.779 1.00 31.40 28 PRO A CA 13
ATOM 21163 C C . PRO A 1 28 ? -8.689 -26.373 2.525 1.00 1.42 28 PRO A C 13
ATOM 21164 O O . PRO A 1 28 ? -8.460 -27.131 1.582 1.00 5.10 28 PRO A O 13
ATOM 21175 N N . ASP A 1 29 ? -8.364 -25.083 2.513 1.00 63.12 29 ASP A N 13
ATOM 21176 C CA . ASP A 1 29 ? -7.634 -24.477 1.401 1.00 75.13 29 ASP A CA 13
ATOM 21177 C C . ASP A 1 29 ? -6.155 -24.345 1.754 1.00 41.35 29 ASP A C 13
ATOM 21178 O O . ASP A 1 29 ? -5.290 -24.379 0.876 1.00 20.04 29 ASP A O 13
ATOM 21187 N N . ARG A 1 30 ? -5.871 -24.225 3.052 1.00 54.40 30 ARG A N 13
ATOM 21188 C CA . ARG A 1 30 ? -4.500 -24.096 3.552 1.00 24.35 30 ARG A CA 13
ATOM 21189 C C . ARG A 1 30 ? -3.684 -25.340 3.216 1.00 11.25 30 ARG A C 13
ATOM 21190 O O . ARG A 1 30 ? -2.587 -25.243 2.658 1.00 45.02 30 ARG A O 13
ATOM 21211 N N . VAL A 1 31 ? -4.228 -26.512 3.562 1.00 12.44 31 VAL A N 13
ATOM 21212 C CA . VAL A 1 31 ? -3.500 -27.770 3.370 1.00 14.30 31 VAL A CA 13
ATOM 21213 C C . VAL A 1 31 ? -3.093 -27.967 1.895 1.00 1.22 31 VAL A C 13
ATOM 21214 O O . VAL A 1 31 ? -1.917 -28.196 1.606 1.00 3.34 31 VAL A O 13
ATOM 21227 N N . PRO A 1 32 ? -4.044 -27.871 0.934 1.00 64.13 32 PRO A N 13
ATOM 21228 C CA . PRO A 1 32 ? -3.720 -27.992 -0.494 1.00 15.21 32 PRO A CA 13
ATOM 21229 C C . PRO A 1 32 ? -2.876 -26.819 -0.996 1.00 21.04 32 PRO A C 13
ATOM 21230 O O . PRO A 1 32 ? -2.075 -26.982 -1.919 1.00 13.40 32 PRO A O 13
ATOM 21241 N N . LEU A 1 33 ? -3.059 -25.639 -0.395 1.00 51.45 33 LEU A N 13
ATOM 21242 C CA . LEU A 1 33 ? -2.253 -24.468 -0.743 1.00 71.25 33 LEU A CA 13
ATOM 21243 C C . LEU A 1 33 ? -0.774 -24.794 -0.553 1.00 22.31 33 LEU A C 13
ATOM 21244 O O . LEU A 1 33 ? 0.044 -24.584 -1.450 1.00 14.43 33 LEU A O 13
ATOM 21260 N N . LEU A 1 34 ? -0.446 -25.344 0.608 1.00 52.24 34 LEU A N 13
ATOM 21261 C CA . LEU A 1 34 ? 0.931 -25.731 0.897 1.00 54.12 34 LEU A CA 13
ATOM 21262 C C . LEU A 1 34 ? 1.351 -26.914 0.047 1.00 50.24 34 LEU A C 13
ATOM 21263 O O . LEU A 1 34 ? 2.479 -26.961 -0.447 1.00 13.00 34 LEU A O 13
ATOM 21279 N N . ALA A 1 35 ? 0.444 -27.868 -0.121 1.00 22.33 35 ALA A N 13
ATOM 21280 C CA . ALA A 1 35 ? 0.718 -29.033 -0.948 1.00 2.14 35 ALA A CA 13
ATOM 21281 C C . ALA A 1 35 ? 1.135 -28.591 -2.353 1.00 71.13 35 ALA A C 13
ATOM 21282 O O . ALA A 1 35 ? 1.992 -29.209 -2.986 1.00 71.44 35 ALA A O 13
ATOM 21289 N N . LEU A 1 36 ? 0.511 -27.512 -2.819 1.00 60.32 36 LEU A N 13
ATOM 21290 C CA . LEU A 1 36 ? 0.835 -26.908 -4.106 1.00 5.22 36 LEU A CA 13
ATOM 21291 C C . LEU A 1 36 ? 2.196 -26.208 -4.042 1.00 32.42 36 LEU A C 13
ATOM 21292 O O . LEU A 1 36 ? 3.078 -26.482 -4.854 1.00 24.53 36 LEU A O 13
ATOM 21308 N N . LEU A 1 37 ? 2.361 -25.311 -3.074 1.00 22.00 37 LEU A N 13
ATOM 21309 C CA . LEU A 1 37 ? 3.588 -24.514 -2.964 1.00 0.21 37 LEU A CA 13
ATOM 21310 C C . LEU A 1 37 ? 4.832 -25.397 -2.874 1.00 50.35 37 LEU A C 13
ATOM 21311 O O . LEU A 1 37 ? 5.813 -25.162 -3.575 1.00 73.01 37 LEU A O 13
ATOM 21327 N N . THR A 1 38 ? 4.771 -26.427 -2.037 1.00 10.21 38 THR A N 13
ATOM 21328 C CA . THR A 1 38 ? 5.931 -27.279 -1.774 1.00 5.04 38 THR A CA 13
ATOM 21329 C C . THR A 1 38 ? 6.400 -28.014 -3.030 1.00 62.54 38 THR A C 13
ATOM 21330 O O . THR A 1 38 ? 7.471 -28.626 -3.035 1.00 50.11 38 THR A O 13
ATOM 21341 N N . ARG A 1 39 ? 5.602 -27.948 -4.087 1.00 14.25 39 ARG A N 13
ATOM 21342 C CA . ARG A 1 39 ? 5.971 -28.542 -5.362 1.00 24.04 39 ARG A CA 13
ATOM 21343 C C . ARG A 1 39 ? 7.142 -27.779 -5.978 1.00 71.34 39 ARG A C 13
ATOM 21344 O O . ARG A 1 39 ? 7.998 -28.370 -6.645 1.00 72.22 39 ARG A O 13
ATOM 21365 N N . ARG A 1 40 ? 7.166 -26.457 -5.762 1.00 53.35 40 ARG A N 13
ATOM 21366 C CA . ARG A 1 40 ? 8.276 -25.618 -6.198 1.00 42.31 40 ARG A CA 13
ATOM 21367 C C . ARG A 1 40 ? 8.629 -24.642 -5.085 1.00 74.53 40 ARG A C 13
ATOM 21368 O O . ARG A 1 40 ? 8.296 -23.458 -5.157 1.00 12.24 40 ARG A O 13
ATOM 21389 N N . LEU A 1 41 ? 9.268 -25.155 -4.043 1.00 34.24 41 LEU A N 13
ATOM 21390 C CA . LEU A 1 41 ? 9.570 -24.362 -2.854 1.00 61.12 41 LEU A CA 13
ATOM 21391 C C . LEU A 1 41 ? 10.359 -25.199 -1.844 1.00 73.41 41 LEU A C 13
ATOM 21392 O O . LEU A 1 41 ? 10.069 -26.385 -1.647 1.00 54.35 41 LEU A O 13
ATOM 21408 N N . THR A 1 42 ? 11.355 -24.583 -1.218 1.00 74.31 42 THR A N 13
ATOM 21409 C CA . THR A 1 42 ? 12.163 -25.241 -0.193 1.00 41.11 42 THR A CA 13
ATOM 21410 C C . THR A 1 42 ? 11.642 -24.925 1.209 1.00 41.00 42 THR A C 13
ATOM 21411 O O . THR A 1 42 ? 10.708 -24.128 1.374 1.00 32.31 42 THR A O 13
ATOM 21422 N N . ASN A 1 43 ? 12.256 -25.547 2.219 1.00 61.44 43 ASN A N 13
ATOM 21423 C CA . ASN A 1 43 ? 11.912 -25.292 3.618 1.00 23.11 43 ASN A CA 13
ATOM 21424 C C . ASN A 1 43 ? 12.244 -23.848 3.983 1.00 72.30 43 ASN A C 13
ATOM 21425 O O . ASN A 1 43 ? 11.464 -23.161 4.653 1.00 71.12 43 ASN A O 13
ATOM 21436 N N . ASP A 1 44 ? 13.401 -23.393 3.523 1.00 0.21 44 ASP A N 13
ATOM 21437 C CA . ASP A 1 44 ? 13.844 -22.029 3.785 1.00 22.12 44 ASP A CA 13
ATOM 21438 C C . ASP A 1 44 ? 12.890 -21.026 3.152 1.00 42.40 44 ASP A C 13
ATOM 21439 O O . ASP A 1 44 ? 12.531 -20.029 3.775 1.00 60.34 44 ASP A O 13
ATOM 21448 N N . GLU A 1 45 ? 12.473 -21.302 1.920 1.00 2.43 45 GLU A N 13
ATOM 21449 C CA . GLU A 1 45 ? 11.545 -20.421 1.211 1.00 12.41 45 GLU A CA 13
ATOM 21450 C C . GLU A 1 45 ? 10.187 -20.342 1.916 1.00 74.32 45 GLU A C 13
ATOM 21451 O O . GLU A 1 45 ? 9.689 -19.241 2.191 1.00 52.21 45 GLU A O 13
ATOM 21463 N N . ILE A 1 46 ? 9.593 -21.497 2.225 1.00 40.25 46 ILE A N 13
ATOM 21464 C CA . ILE A 1 46 ? 8.295 -21.524 2.902 1.00 2.42 46 ILE A CA 13
ATOM 21465 C C . ILE A 1 46 ? 8.381 -20.783 4.238 1.00 23.22 46 ILE A C 13
ATOM 21466 O O . ILE A 1 46 ? 7.466 -20.042 4.607 1.00 2.24 46 ILE A O 13
ATOM 21482 N N . LYS A 1 47 ? 9.491 -20.970 4.960 1.00 61.14 47 LYS A N 13
ATOM 21483 C CA . LYS A 1 47 ? 9.714 -20.223 6.193 1.00 33.02 47 LYS A CA 13
ATOM 21484 C C . LYS A 1 47 ? 9.827 -18.727 5.909 1.00 44.41 47 LYS A C 13
ATOM 21485 O O . LYS A 1 47 ? 9.228 -17.914 6.607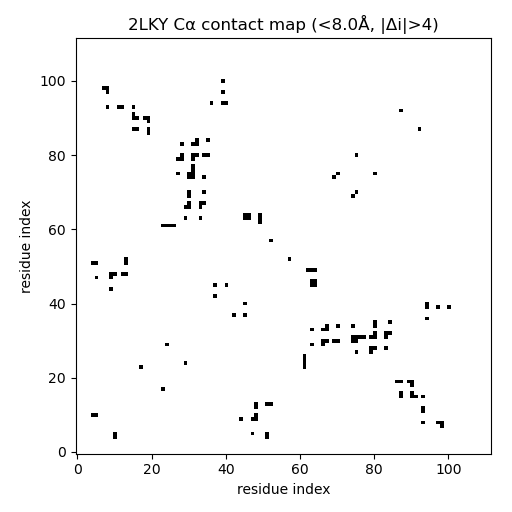 1.00 14.11 47 LYS A O 13
ATOM 21504 N N . ALA A 1 48 ? 10.592 -18.376 4.876 1.00 32.32 48 ALA A N 13
ATOM 21505 C CA . ALA A 1 48 ? 10.791 -16.976 4.497 1.00 3.50 48 ALA A CA 13
ATOM 21506 C C . ALA A 1 48 ? 9.450 -16.278 4.311 1.00 23.32 48 ALA A C 13
ATOM 21507 O O . ALA A 1 48 ? 9.263 -15.132 4.738 1.00 52.32 48 ALA A O 13
ATOM 21514 N N . ILE A 1 49 ? 8.510 -16.986 3.682 1.00 73.51 49 ILE A N 13
ATOM 21515 C CA . ILE A 1 49 ? 7.149 -16.483 3.516 1.00 11.34 49 ILE A CA 13
ATOM 21516 C C . ILE A 1 49 ? 6.545 -16.148 4.877 1.00 32.52 49 ILE A C 13
ATOM 21517 O O . ILE A 1 49 ? 5.983 -15.068 5.075 1.00 25.45 49 ILE A O 13
ATOM 21533 N N . ALA A 1 50 ? 6.703 -17.072 5.822 1.00 21.02 50 ALA A N 13
ATOM 21534 C CA . ALA A 1 50 ? 6.188 -16.894 7.178 1.00 1.35 50 ALA A CA 13
ATOM 21535 C C . ALA A 1 50 ? 6.853 -15.702 7.862 1.00 3.30 50 ALA A C 13
ATOM 21536 O O . ALA A 1 50 ? 6.187 -14.913 8.532 1.00 40.12 50 ALA A O 13
ATOM 21543 N N . GLU A 1 51 ? 8.165 -15.572 7.670 1.00 14.35 51 GLU A N 13
ATOM 21544 C CA . GLU A 1 51 ? 8.943 -14.520 8.320 1.00 45.45 51 GLU A CA 13
ATOM 21545 C C . GLU A 1 51 ? 8.473 -13.140 7.882 1.00 61.23 51 GLU A C 13
ATOM 21546 O O . GLU A 1 51 ? 8.459 -12.194 8.668 1.00 40.34 51 GLU A O 13
ATOM 21558 N N . ASP A 1 52 ? 8.118 -13.024 6.614 1.00 54.12 52 ASP A N 13
ATOM 21559 C CA . ASP A 1 52 ? 7.650 -11.753 6.077 1.00 62.53 52 ASP A CA 13
ATOM 21560 C C . ASP A 1 52 ? 6.214 -11.471 6.519 1.00 5.34 52 ASP A C 13
ATOM 21561 O O . ASP A 1 52 ? 5.891 -10.352 6.925 1.00 13.14 52 ASP A O 13
ATOM 21570 N N . LEU A 1 53 ? 5.363 -12.498 6.458 1.00 34.00 53 LEU A N 13
ATOM 21571 C CA . LEU A 1 53 ? 3.936 -12.349 6.769 1.00 31.15 53 LEU A CA 13
ATOM 21572 C C . LEU A 1 53 ? 3.690 -12.107 8.261 1.00 63.44 53 LEU A C 13
ATOM 21573 O O . LEU A 1 53 ? 2.771 -11.372 8.625 1.00 24.44 53 LEU A O 13
ATOM 21589 N N . GLU A 1 54 ? 4.508 -12.712 9.123 1.00 42.35 54 GLU A N 13
ATOM 21590 C CA . GLU A 1 54 ? 4.358 -12.545 10.576 1.00 71.35 54 GLU A CA 13
ATOM 21591 C C . GLU A 1 54 ? 4.466 -11.070 10.965 1.00 51.43 54 GLU A C 13
ATOM 21592 O O . GLU A 1 54 ? 4.018 -10.660 12.037 1.00 2.04 54 GLU A O 13
ATOM 21604 N N . LYS A 1 55 ? 5.063 -10.284 10.076 1.00 30.13 55 LYS A N 13
ATOM 21605 C CA . LYS A 1 55 ? 5.234 -8.848 10.279 1.00 60.30 55 LYS A CA 13
ATOM 21606 C C . LYS A 1 55 ? 3.875 -8.136 10.377 1.00 11.44 55 LYS A C 13
ATOM 21607 O O . LYS A 1 55 ? 3.797 -6.989 10.820 1.00 63.12 55 LYS A O 13
ATOM 21626 N N . ARG A 1 56 ? 2.814 -8.818 9.945 1.00 63.50 56 ARG A N 13
ATOM 21627 C CA . ARG A 1 56 ? 1.474 -8.231 9.915 1.00 74.04 56 ARG A CA 13
ATOM 21628 C C . ARG A 1 56 ? 0.858 -8.155 11.312 1.00 1.10 56 ARG A C 13
ATOM 21629 O O . ARG A 1 56 ? 0.355 -7.106 11.717 1.00 45.04 56 ARG A O 13
ATOM 21650 N N . ALA A 1 57 ? 0.909 -9.262 12.049 1.00 75.53 57 ALA A N 13
ATOM 21651 C CA . ALA A 1 57 ? 0.258 -9.342 13.356 1.00 40.24 57 ALA A CA 13
ATOM 21652 C C . ALA A 1 57 ? 0.918 -10.398 14.237 1.00 71.25 57 ALA A C 13
ATOM 21653 O O . ALA A 1 57 ? 1.724 -11.202 13.766 1.00 53.35 57 ALA A O 13
ATOM 21660 N N . HIS A 1 58 ? 0.563 -10.394 15.523 1.00 23.12 58 HIS A N 13
ATOM 21661 C CA . HIS A 1 58 ? 1.114 -11.349 16.489 1.00 21.31 58 HIS A CA 13
ATOM 21662 C C . HIS A 1 58 ? 0.082 -12.422 16.827 1.00 2.53 58 HIS A C 13
ATOM 21663 O O . HIS A 1 58 ? 0.212 -13.129 17.826 1.00 62.41 58 HIS A O 13
ATOM 21678 N N . PHE A 1 59 ? -0.943 -12.537 15.990 1.00 45.53 59 PHE A N 13
ATOM 21679 C CA . PHE A 1 59 ? -2.019 -13.501 16.209 1.00 61.11 59 PHE A CA 13
ATOM 21680 C C . PHE A 1 59 ? -2.507 -14.063 14.875 1.00 4.21 59 PHE A C 13
ATOM 21681 O O . PHE A 1 59 ? -2.728 -13.312 13.921 1.00 51.30 59 PHE A O 13
ATOM 21698 N N . ASP A 1 60 ? -2.655 -15.384 14.814 1.00 3.23 60 ASP A N 13
ATOM 21699 C CA . ASP A 1 60 ? -3.160 -16.054 13.618 1.00 22.13 60 ASP A CA 13
ATOM 21700 C C . ASP A 1 60 ? -3.555 -17.488 13.949 1.00 20.41 60 ASP A C 13
ATOM 21701 O O . ASP A 1 60 ? -3.122 -18.048 14.958 1.00 31.31 60 ASP A O 13
ATOM 21710 N N . HIS A 1 61 ? -4.381 -18.069 13.095 1.00 13.11 61 HIS A N 13
ATOM 21711 C CA . HIS A 1 61 ? -4.737 -19.482 13.187 1.00 64.41 61 HIS A CA 13
ATOM 21712 C C . HIS A 1 61 ? -4.494 -20.149 11.839 1.00 11.03 61 HIS A C 13
ATOM 21713 O O . HIS A 1 61 ? -4.970 -21.253 11.580 1.00 35.12 61 HIS A O 13
ATOM 21728 N N . ILE A 1 62 ? -3.731 -19.460 10.990 1.00 73.14 62 ILE A N 13
ATOM 21729 C CA . ILE A 1 62 ? -3.537 -19.877 9.605 1.00 65.44 62 ILE A CA 13
ATOM 21730 C C . ILE A 1 62 ? -2.079 -20.247 9.320 1.00 41.11 62 ILE A C 13
ATOM 21731 O O . ILE A 1 62 ? -1.692 -20.363 8.155 1.00 32.13 62 ILE A O 13
ATOM 21747 N N . ASP A 1 63 ? -1.293 -20.444 10.387 1.00 1.43 63 ASP A N 13
ATOM 21748 C CA . ASP A 1 63 ? 0.146 -20.746 10.280 1.00 15.25 63 ASP A CA 13
ATOM 21749 C C . ASP A 1 63 ? 0.467 -21.658 9.095 1.00 43.10 63 ASP A C 13
ATOM 21750 O O . ASP A 1 63 ? -0.198 -22.667 8.874 1.00 22.32 63 ASP A O 13
ATOM 21759 N N . ILE A 1 64 ? 1.516 -21.295 8.371 1.00 35.01 64 ILE A N 13
ATOM 21760 C CA . ILE A 1 64 ? 1.890 -21.946 7.120 1.00 74.34 64 ILE A CA 13
ATOM 21761 C C . ILE A 1 64 ? 2.693 -23.229 7.369 1.00 73.52 64 ILE A C 13
ATOM 21762 O O . ILE A 1 64 ? 2.582 -24.197 6.614 1.00 13.12 64 ILE A O 13
ATOM 21778 N N . GLY A 1 65 ? 3.467 -23.243 8.447 1.00 24.22 65 GLY A N 13
ATOM 21779 C CA . GLY A 1 65 ? 4.327 -24.378 8.743 1.00 1.30 65 GLY A CA 13
ATOM 21780 C C . GLY A 1 65 ? 3.552 -25.643 9.091 1.00 31.50 65 GLY A C 13
ATOM 21781 O O . GLY A 1 65 ? 3.903 -26.736 8.639 1.00 64.12 65 GLY A O 13
ATOM 21785 N N . VAL A 1 66 ? 2.495 -25.493 9.888 1.00 52.41 66 VAL A N 13
ATOM 21786 C CA . VAL A 1 66 ? 1.702 -26.632 10.351 1.00 10.01 66 VAL A CA 13
ATOM 21787 C C . VAL A 1 66 ? 1.141 -27.444 9.183 1.00 22.33 66 VAL A C 13
ATOM 21788 O O . VAL A 1 66 ? 1.073 -28.672 9.256 1.00 54.21 66 VAL A O 13
ATOM 21801 N N . LEU A 1 67 ? 0.764 -26.765 8.097 1.00 55.10 67 LEU A N 13
ATOM 21802 C CA . LEU A 1 67 ? 0.175 -27.442 6.940 1.00 53.21 67 LEU A CA 13
ATOM 21803 C C . LEU A 1 67 ? 1.092 -28.550 6.428 1.00 52.34 67 LEU A C 13
ATOM 21804 O O . LEU A 1 67 ? 0.640 -29.664 6.155 1.00 51.42 67 LEU A O 13
ATOM 21820 N N . ILE A 1 68 ? 2.380 -28.248 6.332 1.00 31.54 68 ILE A N 13
ATOM 21821 C CA . ILE A 1 68 ? 3.360 -29.204 5.823 1.00 2.51 68 ILE A CA 13
ATOM 21822 C C . ILE A 1 68 ? 3.425 -30.446 6.711 1.00 51.44 68 ILE A C 13
ATOM 21823 O O . ILE A 1 68 ? 3.635 -31.563 6.230 1.00 60.32 68 ILE A O 13
ATOM 21839 N N . THR A 1 69 ? 3.205 -30.249 8.005 1.00 24.31 69 THR A N 13
ATOM 21840 C CA . THR A 1 69 ? 3.250 -31.338 8.966 1.00 33.41 69 THR A CA 13
ATOM 21841 C C . THR A 1 69 ? 2.063 -32.276 8.746 1.00 42.44 69 THR A C 13
ATOM 21842 O O . THR A 1 69 ? 2.149 -33.487 8.976 1.00 21.42 69 THR A O 13
ATOM 21853 N N . GLN A 1 70 ? 0.956 -31.697 8.295 1.00 34.14 70 GLN A N 13
ATOM 21854 C CA . GLN A 1 70 ? -0.255 -32.455 7.994 1.00 71.34 70 GLN A CA 13
ATOM 21855 C C . GLN A 1 70 ? -0.112 -33.182 6.663 1.00 10.03 70 GLN A C 13
ATOM 21856 O O . GLN A 1 70 ? -0.391 -34.370 6.560 1.00 34.11 70 GLN A O 13
ATOM 21870 N N . MET A 1 71 ? 0.344 -32.447 5.651 1.00 14.01 71 MET A N 13
ATOM 21871 C CA . MET A 1 71 ? 0.454 -32.954 4.281 1.00 13.13 71 MET A CA 13
ATOM 21872 C C . MET A 1 71 ? 1.242 -34.261 4.215 1.00 21.22 71 MET A C 13
ATOM 21873 O O . MET A 1 71 ? 0.879 -35.178 3.474 1.00 40.43 71 MET A O 13
ATOM 21887 N N . THR A 1 72 ? 2.317 -34.342 4.988 1.00 74.35 72 THR A N 13
ATOM 21888 C CA . THR A 1 72 ? 3.186 -35.515 4.977 1.00 54.12 72 THR A CA 13
ATOM 21889 C C . THR A 1 72 ? 2.426 -36.762 5.444 1.00 21.40 72 THR A C 13
ATOM 21890 O O . THR A 1 72 ? 2.783 -37.893 5.099 1.00 10.21 72 THR A O 13
ATOM 21901 N N . ASP A 1 73 ? 1.373 -36.539 6.219 1.00 14.31 73 ASP A N 13
ATOM 21902 C CA . ASP A 1 73 ? 0.592 -37.625 6.804 1.00 73.20 73 ASP A CA 13
ATOM 21903 C C . ASP A 1 73 ? -0.726 -37.808 6.059 1.00 63.12 73 ASP A C 13
ATOM 21904 O O . ASP A 1 73 ? -1.244 -38.923 5.935 1.00 62.50 73 ASP A O 13
ATOM 21913 N N . GLU A 1 74 ? -1.257 -36.703 5.558 1.00 53.04 74 GLU A N 13
ATOM 21914 C CA . GLU A 1 74 ? -2.556 -36.681 4.910 1.00 13.52 74 GLU A CA 13
ATOM 21915 C C . GLU A 1 74 ? -2.555 -35.726 3.723 1.00 52.34 74 GLU A C 13
ATOM 21916 O O . GLU A 1 74 ? -2.351 -34.519 3.885 1.00 43.45 74 GLU A O 13
ATOM 21928 N N . MET A 1 75 ? -2.766 -36.271 2.534 1.00 3.01 75 MET A N 13
ATOM 21929 C CA . MET A 1 75 ? -2.991 -35.455 1.357 1.00 44.15 75 MET A CA 13
ATOM 21930 C C . MET A 1 75 ? -4.431 -34.961 1.383 1.00 2.42 75 MET A C 13
ATOM 21931 O O . MET A 1 75 ? -5.361 -35.766 1.461 1.00 23.31 75 MET A O 13
ATOM 21945 N N . PRO A 1 76 ? -4.633 -33.634 1.316 1.00 3.41 76 PRO A N 13
ATOM 21946 C CA . PRO A 1 76 ? -5.961 -33.024 1.472 1.00 54.22 76 PRO A CA 13
ATOM 21947 C C . PRO A 1 76 ? -6.954 -33.575 0.450 1.00 61.51 76 PRO A C 13
ATOM 21948 O O . PRO A 1 76 ? -7.719 -34.494 0.746 1.00 1.43 76 PRO A O 13
ATOM 21959 N N . ARG A 1 77 ? -6.940 -33.003 -0.745 1.00 42.15 77 ARG A N 13
ATOM 21960 C CA . ARG A 1 77 ? -7.672 -33.550 -1.875 1.00 24.23 77 ARG A CA 13
ATOM 21961 C C . ARG A 1 77 ? -7.034 -33.037 -3.150 1.00 64.03 77 ARG A C 13
ATOM 21962 O O . ARG A 1 77 ? -6.609 -31.880 -3.210 1.00 31.21 77 ARG A O 13
ATOM 21983 N N . GLU A 1 78 ? -6.976 -33.877 -4.160 1.00 43.11 78 GLU A N 13
ATOM 21984 C CA . GLU A 1 78 ? -6.376 -33.495 -5.434 1.00 10.22 78 GLU A CA 13
ATOM 21985 C C . GLU A 1 78 ? -7.239 -32.430 -6.096 1.00 23.31 78 GLU A C 13
ATOM 21986 O O . GLU A 1 78 ? -6.730 -31.473 -6.685 1.00 30.35 78 GLU A O 13
ATOM 21998 N N . GLU A 1 79 ? -8.557 -32.593 -5.958 1.00 61.41 79 GLU A N 13
ATOM 21999 C CA . GLU A 1 79 ? -9.522 -31.603 -6.429 1.00 62.11 79 GLU A CA 13
ATOM 22000 C C . GLU A 1 79 ? -9.230 -30.237 -5.803 1.00 42.33 79 GLU A C 13
ATOM 22001 O O . GLU A 1 79 ? -9.308 -29.207 -6.466 1.00 30.53 79 GLU A O 13
ATOM 22013 N N . ASP A 1 80 ? -8.881 -30.249 -4.523 1.00 22.20 80 ASP A N 13
ATOM 22014 C CA . ASP A 1 80 ? -8.585 -29.017 -3.794 1.00 23.21 80 ASP A CA 13
ATOM 22015 C C . ASP A 1 80 ? -7.236 -28.448 -4.208 1.00 50.24 80 ASP A C 13
ATOM 22016 O O . ASP A 1 80 ? -7.071 -27.234 -4.273 1.00 21.13 80 ASP A O 13
ATOM 22025 N N . ILE A 1 81 ? -6.272 -29.319 -4.489 1.00 52.33 81 ILE A N 13
ATOM 22026 C CA . ILE A 1 81 ? -4.958 -28.875 -4.954 1.00 75.11 81 ILE A CA 13
ATOM 22027 C C . ILE A 1 81 ? -5.095 -28.108 -6.272 1.00 23.01 81 ILE A C 13
ATOM 22028 O O . ILE A 1 81 ? -4.585 -26.987 -6.411 1.00 54.32 81 ILE A O 13
ATOM 22044 N N . GLU A 1 82 ? -5.801 -28.697 -7.234 1.00 20.30 82 GLU A N 13
ATOM 22045 C CA . GLU A 1 82 ? -6.035 -28.030 -8.511 1.00 13.24 82 GLU A CA 13
ATOM 22046 C C . GLU A 1 82 ? -6.938 -26.809 -8.318 1.00 5.44 82 GLU A C 13
ATOM 22047 O O . GLU A 1 82 ? -6.738 -25.772 -8.953 1.00 1.51 82 GLU A O 13
ATOM 22059 N N . ARG A 1 83 ? -7.914 -26.934 -7.418 1.00 62.13 83 ARG A N 13
ATOM 22060 C CA . ARG A 1 83 ? -8.840 -25.842 -7.114 1.00 64.02 83 ARG A CA 13
ATOM 22061 C C . ARG A 1 83 ? -8.102 -24.633 -6.545 1.00 23.45 83 ARG A C 13
ATOM 22062 O O . ARG A 1 83 ? -8.354 -23.499 -6.948 1.00 51.11 83 ARG A O 13
ATOM 22083 N N . VAL A 1 84 ? -7.176 -24.869 -5.626 1.00 60.34 84 VAL A N 13
ATOM 22084 C CA . VAL A 1 84 ? -6.450 -23.775 -4.998 1.00 41.51 84 VAL A CA 13
ATOM 22085 C C . VAL A 1 84 ? -5.443 -23.175 -5.982 1.00 42.42 84 VAL A C 13
ATOM 22086 O O . VAL A 1 84 ? -5.373 -21.961 -6.134 1.00 71.31 84 VAL A O 13
ATOM 22099 N N . ARG A 1 85 ? -4.697 -24.028 -6.686 1.00 32.12 85 ARG A N 13
ATOM 22100 C CA . ARG A 1 85 ? -3.690 -23.550 -7.636 1.00 63.21 85 ARG A CA 13
ATOM 22101 C C . ARG A 1 85 ? -4.333 -22.710 -8.750 1.00 31.04 85 ARG A C 13
ATOM 22102 O O . ARG A 1 85 ? -3.784 -21.686 -9.149 1.00 74.34 85 ARG A O 13
ATOM 22123 N N . ARG A 1 86 ? -5.509 -23.129 -9.232 1.00 54.02 86 ARG A N 13
ATOM 22124 C CA . ARG A 1 86 ? -6.212 -22.385 -10.286 1.00 61.13 86 ARG A CA 13
ATOM 22125 C C . ARG A 1 86 ? -6.759 -21.072 -9.722 1.00 43.24 86 ARG A C 13
ATOM 22126 O O . ARG A 1 86 ? -6.682 -20.023 -10.359 1.00 52.32 86 ARG A O 13
ATOM 22147 N N . HIS A 1 87 ? -7.293 -21.152 -8.504 1.00 53.04 87 HIS A N 13
ATOM 22148 C CA . HIS A 1 87 ? -7.824 -19.990 -7.791 1.00 5.31 87 HIS A CA 13
ATOM 22149 C C . HIS A 1 87 ? -6.723 -18.954 -7.601 1.00 35.45 87 HIS A C 13
ATOM 22150 O O . HIS A 1 87 ? -6.945 -17.752 -7.734 1.00 13.34 87 HIS A O 13
ATOM 22165 N N . LEU A 1 88 ? -5.533 -19.446 -7.291 1.00 42.33 88 LEU A N 13
ATOM 22166 C CA . LEU A 1 88 ? -4.357 -18.610 -7.080 1.00 61.31 88 LEU A CA 13
ATOM 22167 C C . LEU A 1 88 ? -3.813 -18.085 -8.411 1.00 10.22 88 LEU A C 13
ATOM 22168 O O . LEU A 1 88 ? -3.344 -16.942 -8.499 1.00 2.44 88 LEU A O 13
ATOM 22184 N N . ALA A 1 89 ? -3.907 -18.918 -9.446 1.00 50.41 89 ALA A N 13
ATOM 22185 C CA . ALA A 1 89 ? -3.430 -18.570 -10.785 1.00 61.34 89 ALA A CA 13
ATOM 22186 C C . ALA A 1 89 ? -4.174 -17.361 -11.344 1.00 73.12 89 ALA A C 13
ATOM 22187 O O . ALA A 1 89 ? -3.715 -16.720 -12.292 1.00 14.30 89 ALA A O 13
ATOM 22194 N N . LEU A 1 90 ? -5.336 -17.067 -10.764 1.00 4.52 90 LEU A N 13
ATOM 22195 C CA . LEU A 1 90 ? -6.098 -15.876 -11.122 1.00 63.34 90 LEU A CA 13
ATOM 22196 C C . LEU A 1 90 ? -5.311 -14.619 -10.759 1.00 72.14 90 LEU A C 13
ATOM 22197 O O . LEU A 1 90 ? -5.207 -13.685 -11.555 1.00 72.44 90 LEU A O 13
ATOM 22213 N N . GLN A 1 91 ? -4.748 -14.609 -9.552 1.00 52.33 91 GLN A N 13
ATOM 22214 C CA . GLN A 1 91 ? -3.917 -13.492 -9.109 1.00 44.25 91 GLN A CA 13
ATOM 22215 C C . GLN A 1 91 ? -2.572 -13.533 -9.826 1.00 0.14 91 GLN A C 13
ATOM 22216 O O . GLN A 1 91 ? -2.032 -12.496 -10.218 1.00 24.43 91 GLN A O 13
ATOM 22230 N N . GLY A 1 92 ? -2.045 -14.740 -10.015 1.00 11.13 92 GLY A N 13
ATOM 22231 C CA . GLY A 1 92 ? -0.783 -14.904 -10.715 1.00 34.23 92 GLY A CA 13
ATOM 22232 C C . GLY A 1 92 ? -0.118 -16.227 -10.397 1.00 75.14 92 GLY A C 13
ATOM 22233 O O . GLY A 1 92 ? -0.720 -17.085 -9.746 1.00 41.34 92 GLY A O 13
ATOM 22237 N N . TRP A 1 93 ? 1.122 -16.396 -10.848 1.00 61.24 93 TRP A N 13
ATOM 22238 C CA . TRP A 1 93 ? 1.872 -17.618 -10.592 1.00 33.44 93 TRP A CA 13
ATOM 22239 C C . TRP A 1 93 ? 3.375 -17.350 -10.655 1.00 44.25 93 TRP A C 13
ATOM 22240 O O . TRP A 1 93 ? 4.017 -17.589 -11.683 1.00 71.23 93 TRP A O 13
ATOM 22261 N N . PRO A 1 94 ? 3.953 -16.811 -9.568 1.00 44.24 94 PRO A N 13
ATOM 22262 C CA . PRO A 1 94 ? 5.394 -16.568 -9.481 1.00 44.31 94 PRO A CA 13
ATOM 22263 C C . PRO A 1 94 ? 6.185 -17.848 -9.186 1.00 13.14 94 PRO A C 13
ATOM 22264 O O . PRO A 1 94 ? 7.390 -17.904 -9.414 1.00 65.31 94 PRO A O 13
ATOM 22275 N N . LEU A 1 95 ? 5.487 -18.885 -8.719 1.00 20.13 95 LEU A N 13
ATOM 22276 C CA . LEU A 1 95 ? 6.128 -20.125 -8.256 1.00 2.45 95 LEU A CA 13
ATOM 22277 C C . LEU A 1 95 ? 6.843 -20.857 -9.402 1.00 23.05 95 LEU A C 13
ATOM 22278 O O . LEU A 1 95 ? 7.543 -21.846 -9.176 1.00 42.11 95 LEU A O 13
ATOM 22294 N N . ASP A 1 96 ? 6.666 -20.373 -10.627 1.00 4.21 96 ASP A N 13
ATOM 22295 C CA . ASP A 1 96 ? 7.211 -21.043 -11.804 1.00 41.33 96 ASP A CA 13
ATOM 22296 C C . ASP A 1 96 ? 8.726 -20.876 -11.898 1.00 64.42 96 ASP A C 13
ATOM 22297 O O . ASP A 1 96 ? 9.440 -21.832 -12.211 1.00 63.40 96 ASP A O 13
ATOM 22306 N N . ASP A 1 97 ? 9.218 -19.675 -11.607 1.00 25.14 97 ASP A N 13
ATOM 22307 C CA . ASP A 1 97 ? 10.625 -19.346 -11.857 1.00 42.42 97 ASP A CA 13
ATOM 22308 C C . ASP A 1 97 ? 11.163 -18.346 -10.828 1.00 63.11 97 ASP A C 13
ATOM 22309 O O . ASP A 1 97 ? 10.534 -17.320 -10.571 1.00 10.23 97 ASP A O 13
ATOM 22318 N N . PRO A 1 98 ? 12.333 -18.645 -10.217 1.00 61.44 98 PRO A N 13
ATOM 22319 C CA . PRO A 1 98 ? 12.984 -17.751 -9.243 1.00 22.22 98 PRO A CA 13
ATOM 22320 C C . PRO A 1 98 ? 13.311 -16.376 -9.835 1.00 64.45 98 PRO A C 13
ATOM 22321 O O . PRO A 1 98 ? 13.494 -16.232 -11.046 1.00 40.33 98 PRO A O 13
ATOM 22332 N N . ARG A 1 99 ? 13.397 -15.363 -8.973 1.00 2.21 99 ARG A N 13
ATOM 22333 C CA . ARG A 1 99 ? 13.685 -14.000 -9.420 1.00 74.20 99 ARG A CA 13
ATOM 22334 C C . ARG A 1 99 ? 15.118 -13.629 -9.082 1.00 12.43 99 ARG A C 13
ATOM 22335 O O . ARG A 1 99 ? 15.730 -12.785 -9.737 1.00 11.52 99 ARG A O 13
ATOM 22356 N N . ASP A 1 100 ? 15.638 -14.261 -8.047 1.00 34.03 100 ASP A N 13
ATOM 22357 C CA . ASP A 1 100 ? 17.066 -14.258 -7.775 1.00 4.54 100 ASP A CA 13
ATOM 22358 C C . ASP A 1 100 ? 17.680 -15.464 -8.483 1.00 5.05 100 ASP A C 13
ATOM 22359 O O . ASP A 1 100 ? 16.972 -16.425 -8.800 1.00 4.23 100 ASP A O 13
ATOM 22368 N N . GLY A 1 101 ? 18.980 -15.421 -8.753 1.00 74.34 101 GLY A N 13
ATOM 22369 C CA . GLY A 1 101 ? 19.572 -16.381 -9.668 1.00 25.12 101 GLY A CA 13
ATOM 22370 C C . GLY A 1 101 ? 20.763 -17.109 -9.086 1.00 52.40 101 GLY A C 13
ATOM 22371 O O . GLY A 1 101 ? 21.907 -16.672 -9.244 1.00 71.02 101 GLY A O 13
ATOM 22375 N N . GLU A 1 102 ? 20.500 -18.221 -8.419 1.00 61.22 102 GLU A N 13
ATOM 22376 C CA . GLU A 1 102 ? 21.561 -19.073 -7.894 1.00 32.33 102 GLU A CA 13
ATOM 22377 C C . GLU A 1 102 ? 21.187 -20.547 -8.063 1.00 51.53 102 GLU A C 13
ATOM 22378 O O . GLU A 1 102 ? 20.073 -20.949 -7.723 1.00 60.02 102 GLU A O 13
ATOM 22390 N N . GLU A 1 103 ? 22.117 -21.337 -8.599 1.00 70.30 103 GLU A N 13
ATOM 22391 C CA . GLU A 1 103 ? 21.876 -22.756 -8.871 1.00 12.44 103 GLU A CA 13
ATOM 22392 C C . GLU A 1 103 ? 21.712 -23.539 -7.559 1.00 42.42 103 GLU A C 13
ATOM 22393 O O . GLU A 1 103 ? 22.677 -23.719 -6.810 1.00 71.41 103 GLU A O 13
ATOM 22405 N N . PRO A 1 104 ? 20.481 -24.011 -7.264 1.00 15.24 104 PRO A N 13
ATOM 22406 C CA . PRO A 1 104 ? 20.158 -24.639 -5.985 1.00 63.11 104 PRO A CA 13
ATOM 22407 C C . PRO A 1 104 ? 20.424 -26.155 -5.938 1.00 31.14 104 PRO A C 13
ATOM 22408 O O . PRO A 1 104 ? 21.319 -26.607 -5.223 1.00 73.41 104 PRO A O 13
ATOM 22419 N N . ASP A 1 105 ? 19.660 -26.935 -6.708 1.00 4.41 105 ASP A N 13
ATOM 22420 C CA . ASP A 1 105 ? 19.706 -28.399 -6.612 1.00 54.35 105 ASP A CA 13
ATOM 22421 C C . ASP A 1 105 ? 20.015 -29.037 -7.960 1.00 44.21 105 ASP A C 13
ATOM 22422 O O . ASP A 1 105 ? 19.707 -28.481 -9.015 1.00 12.41 105 ASP A O 13
ATOM 22431 N N . GLY A 1 106 ? 20.631 -30.213 -7.906 1.00 62.13 106 GLY A N 13
ATOM 22432 C CA . GLY A 1 106 ? 20.874 -31.009 -9.092 1.00 11.31 106 GLY A CA 13
ATOM 22433 C C . GLY A 1 106 ? 20.903 -32.485 -8.756 1.00 65.20 106 GLY A C 13
ATOM 22434 O O . GLY A 1 106 ? 21.462 -33.293 -9.496 1.00 31.24 106 GLY A O 13
ATOM 22438 N N . GLU A 1 107 ? 20.278 -32.831 -7.631 1.00 23.42 107 GLU A N 13
ATOM 22439 C CA . GLU A 1 107 ? 20.311 -34.195 -7.107 1.00 2.20 107 GLU A CA 13
ATOM 22440 C C . GLU A 1 107 ? 19.041 -34.954 -7.485 1.00 40.21 107 GLU A C 13
ATOM 22441 O O . GLU A 1 107 ? 19.094 -36.120 -7.889 1.00 12.10 107 GLU A O 13
ATOM 22453 N N . SER A 1 108 ? 17.902 -34.284 -7.345 1.00 21.32 108 SER A N 13
ATOM 22454 C CA . SER A 1 108 ? 16.607 -34.902 -7.602 1.00 31.33 108 SER A CA 13
ATOM 22455 C C . SER A 1 108 ? 16.314 -34.947 -9.103 1.00 60.00 108 SER A C 13
ATOM 22456 O O . SER A 1 108 ? 16.686 -34.035 -9.845 1.00 11.30 108 SER A O 13
ATOM 22464 N N . GLY A 1 109 ? 15.658 -36.017 -9.546 1.00 11.40 109 GLY A N 13
ATOM 22465 C CA . GLY A 1 109 ? 15.339 -36.173 -10.955 1.00 74.12 109 GLY A CA 13
ATOM 22466 C C . GLY A 1 109 ? 13.854 -36.054 -11.231 1.00 72.41 109 GLY A C 13
ATOM 22467 O O . GLY A 1 109 ? 13.446 -35.512 -12.260 1.00 14.04 109 GLY A O 13
ATOM 22471 N N . GLY A 1 110 ? 13.042 -36.560 -10.310 1.00 13.43 110 GLY A N 13
ATOM 22472 C CA . GLY A 1 110 ? 11.601 -36.551 -10.492 1.00 33.40 110 GLY A CA 13
ATOM 22473 C C . GLY A 1 110 ? 10.904 -37.554 -9.589 1.00 63.40 110 GLY A C 13
ATOM 22474 O O . GLY A 1 110 ? 10.037 -37.173 -8.800 1.00 25.54 110 GLY A O 13
ATOM 22478 N N . PRO A 1 111 ? 11.258 -38.855 -9.684 1.00 53.01 111 PRO A N 13
ATOM 22479 C CA . PRO A 1 111 ? 10.655 -39.909 -8.854 1.00 61.42 111 PRO A CA 13
ATOM 22480 C C . PRO A 1 111 ? 10.724 -39.581 -7.361 1.00 45.21 111 PRO A C 13
ATOM 22481 O O . PRO A 1 111 ? 11.810 -39.393 -6.803 1.00 22.42 111 PRO A O 13
ATOM 22492 N N . ARG A 1 112 ? 9.558 -39.505 -6.732 1.00 2.23 112 ARG A N 13
ATOM 22493 C CA . ARG A 1 112 ? 9.454 -39.214 -5.309 1.00 23.43 112 ARG A CA 13
ATOM 22494 C C . ARG A 1 112 ? 8.522 -40.234 -4.654 1.00 64.04 112 ARG A C 13
ATOM 22495 O O . ARG A 1 112 ? 9.021 -41.155 -3.975 1.00 53.13 112 ARG A O 13
ATOM 22517 N N . GLY A 1 1 ? 7.172 3.647 0.756 1.00 73.34 1 GLY A N 14
ATOM 22518 C CA . GLY A 1 1 ? 7.591 3.036 2.040 1.00 62.13 1 GLY A CA 14
ATOM 22519 C C . GLY A 1 1 ? 8.385 1.762 1.832 1.00 61.10 1 GLY A C 14
ATOM 22520 O O . GLY A 1 1 ? 8.509 1.292 0.697 1.00 24.12 1 GLY A O 14
ATOM 22526 N N . PRO A 1 2 ? 8.952 1.185 2.908 1.00 54.02 2 PRO A N 14
ATOM 22527 C CA . PRO A 1 2 ? 9.740 -0.050 2.825 1.00 54.14 2 PRO A CA 14
ATOM 22528 C C . PRO A 1 2 ? 8.847 -1.288 2.700 1.00 12.11 2 PRO A C 14
ATOM 22529 O O . PRO A 1 2 ? 7.618 -1.192 2.776 1.00 30.53 2 PRO A O 14
ATOM 22540 N N . GLY A 1 3 ? 9.473 -2.443 2.516 1.00 32.55 3 GLY A N 14
ATOM 22541 C CA . GLY A 1 3 ? 8.741 -3.690 2.385 1.00 61.02 3 GLY A CA 14
ATOM 22542 C C . GLY A 1 3 ? 9.598 -4.781 1.781 1.00 31.51 3 GLY A C 14
ATOM 22543 O O . GLY A 1 3 ? 10.713 -4.510 1.324 1.00 24.10 3 GLY A O 14
ATOM 22547 N N . SER A 1 4 ? 9.081 -6.008 1.788 1.00 41.20 4 SER A N 14
ATOM 22548 C CA . SER A 1 4 ? 9.784 -7.164 1.239 1.00 34.13 4 SER A CA 14
ATOM 22549 C C . SER A 1 4 ? 11.121 -7.389 1.953 1.00 22.30 4 SER A C 14
ATOM 22550 O O . SER A 1 4 ? 12.186 -7.009 1.452 1.00 41.31 4 SER A O 14
ATOM 22558 N N . MET A 1 5 ? 11.051 -7.991 3.137 1.00 64.41 5 MET A N 14
ATOM 22559 C CA . MET A 1 5 ? 12.244 -8.302 3.922 1.00 24.34 5 MET A CA 14
ATOM 22560 C C . MET A 1 5 ? 12.970 -9.490 3.302 1.00 51.43 5 MET A C 14
ATOM 22561 O O . MET A 1 5 ? 14.193 -9.622 3.402 1.00 54.22 5 MET A O 14
ATOM 22575 N N . VAL A 1 6 ? 12.189 -10.349 2.666 1.00 42.23 6 VAL A N 14
ATOM 22576 C CA . VAL A 1 6 ? 12.693 -11.575 2.055 1.00 64.21 6 VAL A CA 14
ATOM 22577 C C . VAL A 1 6 ? 13.217 -11.334 0.638 1.00 41.01 6 VAL A C 14
ATOM 22578 O O . VAL A 1 6 ? 13.230 -10.202 0.143 1.00 75.33 6 VAL A O 14
ATOM 22591 N N . ASN A 1 7 ? 13.660 -12.415 0.002 1.00 53.22 7 ASN A N 14
ATOM 22592 C CA . ASN A 1 7 ? 14.111 -12.380 -1.388 1.00 71.21 7 ASN A CA 14
ATOM 22593 C C . ASN A 1 7 ? 12.951 -12.030 -2.317 1.00 44.52 7 ASN A C 14
ATOM 22594 O O . ASN A 1 7 ? 11.791 -12.290 -1.988 1.00 33.22 7 ASN A O 14
ATOM 22605 N N . ALA A 1 8 ? 13.274 -11.466 -3.481 1.00 60.32 8 ALA A N 14
ATOM 22606 C CA . ALA A 1 8 ? 12.265 -11.013 -4.442 1.00 3.34 8 ALA A CA 14
ATOM 22607 C C . ALA A 1 8 ? 11.255 -12.116 -4.764 1.00 60.24 8 ALA A C 14
ATOM 22608 O O . ALA A 1 8 ? 10.053 -11.866 -4.830 1.00 14.22 8 ALA A O 14
ATOM 22615 N N . PHE A 1 9 ? 11.759 -13.337 -4.951 1.00 32.01 9 PHE A N 14
ATOM 22616 C CA . PHE A 1 9 ? 10.902 -14.493 -5.235 1.00 51.44 9 PHE A CA 14
ATOM 22617 C C . PHE A 1 9 ? 9.867 -14.673 -4.121 1.00 64.40 9 PHE A C 14
ATOM 22618 O O . PHE A 1 9 ? 8.672 -14.822 -4.376 1.00 61.22 9 PHE A O 14
ATOM 22635 N N . LEU A 1 10 ? 10.348 -14.634 -2.887 1.00 11.31 10 LEU A N 14
ATOM 22636 C CA . LEU A 1 10 ? 9.508 -14.855 -1.717 1.00 65.43 10 LEU A CA 14
ATOM 22637 C C . LEU A 1 10 ? 8.514 -13.710 -1.550 1.00 12.34 10 LEU A C 14
ATOM 22638 O O . LEU A 1 10 ? 7.355 -13.925 -1.200 1.00 22.41 10 LEU A O 14
ATOM 22654 N N . ALA A 1 11 ? 8.985 -12.493 -1.807 1.00 51.23 11 ALA A N 14
ATOM 22655 C CA . ALA A 1 11 ? 8.127 -11.312 -1.811 1.00 43.20 11 ALA A CA 14
ATOM 22656 C C . ALA A 1 11 ? 7.016 -11.459 -2.855 1.00 60.02 11 ALA A C 14
ATOM 22657 O O . ALA A 1 11 ? 5.871 -11.066 -2.617 1.00 21.33 11 ALA A O 14
ATOM 22664 N N . LYS A 1 12 ? 7.374 -12.024 -4.011 1.00 75.22 12 LYS A N 14
ATOM 22665 C CA . LYS A 1 12 ? 6.413 -12.315 -5.074 1.00 3.03 12 LYS A CA 14
ATOM 22666 C C . LYS A 1 12 ? 5.343 -13.272 -4.554 1.00 75.15 12 LYS A C 14
ATOM 22667 O O . LYS A 1 12 ? 4.146 -13.030 -4.715 1.00 72.25 12 LYS A O 14
ATOM 22686 N N . ILE A 1 13 ? 5.795 -14.355 -3.920 1.00 44.14 13 ILE A N 14
ATOM 22687 C CA . ILE A 1 13 ? 4.892 -15.355 -3.342 1.00 31.13 13 ILE A CA 14
ATOM 22688 C C . ILE A 1 13 ? 3.962 -14.709 -2.314 1.00 54.15 13 ILE A C 14
ATOM 22689 O O . ILE A 1 13 ? 2.749 -14.927 -2.328 1.00 11.24 13 ILE A O 14
ATOM 22705 N N . ALA A 1 14 ? 4.545 -13.904 -1.427 1.00 10.43 14 ALA A N 14
ATOM 22706 C CA . ALA A 1 14 ? 3.803 -13.259 -0.350 1.00 65.03 14 ALA A CA 14
ATOM 22707 C C . ALA A 1 14 ? 2.695 -12.366 -0.903 1.00 45.24 14 ALA A C 14
ATOM 22708 O O . ALA A 1 14 ? 1.548 -12.435 -0.460 1.00 22.51 14 ALA A O 14
ATOM 22715 N N . ALA A 1 15 ? 3.046 -11.532 -1.878 1.00 74.24 15 ALA A N 14
ATOM 22716 C CA . ALA A 1 15 ? 2.088 -10.619 -2.494 1.00 32.11 15 ALA A CA 14
ATOM 22717 C C . ALA A 1 15 ? 0.978 -11.388 -3.212 1.00 51.43 15 ALA A C 14
ATOM 22718 O O . ALA A 1 15 ? -0.207 -11.075 -3.068 1.00 74.42 15 ALA A O 14
ATOM 22725 N N . TRP A 1 16 ? 1.382 -12.397 -3.977 1.00 42.31 16 TRP A N 14
ATOM 22726 C CA . TRP A 1 16 ? 0.456 -13.259 -4.709 1.00 14.44 16 TRP A CA 14
ATOM 22727 C C . TRP A 1 16 ? -0.564 -13.895 -3.764 1.00 61.31 16 TRP A C 14
ATOM 22728 O O . TRP A 1 16 ? -1.771 -13.869 -4.026 1.00 4.24 16 TRP A O 14
ATOM 22749 N N . LEU A 1 17 ? -0.077 -14.442 -2.661 1.00 61.21 17 LEU A N 14
ATOM 22750 C CA . LEU A 1 17 ? -0.942 -15.066 -1.668 1.00 62.45 17 LEU A CA 14
ATOM 22751 C C . LEU A 1 17 ? -1.859 -14.043 -1.002 1.00 2.03 17 LEU A C 14
ATOM 22752 O O . LEU A 1 17 ? -3.075 -14.230 -0.953 1.00 1.20 17 LEU A O 14
ATOM 22768 N N . ASN A 1 18 ? -1.275 -12.961 -0.505 1.00 65.13 18 ASN A N 14
ATOM 22769 C CA . ASN A 1 18 ? -2.033 -11.949 0.234 1.00 45.11 18 ASN A CA 14
ATOM 22770 C C . ASN A 1 18 ? -3.040 -11.243 -0.679 1.00 52.24 18 ASN A C 14
ATOM 22771 O O . ASN A 1 18 ? -4.024 -10.664 -0.210 1.00 12.31 18 ASN A O 14
ATOM 22782 N N . ALA A 1 19 ? -2.786 -11.284 -1.984 1.00 61.24 19 ALA A N 14
ATOM 22783 C CA . ALA A 1 19 ? -3.717 -10.736 -2.966 1.00 24.21 19 ALA A CA 14
ATOM 22784 C C . ALA A 1 19 ? -5.003 -11.559 -2.994 1.00 11.54 19 ALA A C 14
ATOM 22785 O O . ALA A 1 19 ? -6.110 -11.012 -3.068 1.00 11.42 19 ALA A O 14
ATOM 22792 N N . GLY A 1 20 ? -4.847 -12.880 -2.927 1.00 74.52 20 GLY A N 14
ATOM 22793 C CA . GLY A 1 20 ? -5.996 -13.770 -2.910 1.00 23.12 20 GLY A CA 14
ATOM 22794 C C . GLY A 1 20 ? -6.631 -13.831 -1.539 1.00 55.43 20 GLY A C 14
ATOM 22795 O O . GLY A 1 20 ? -7.856 -13.904 -1.411 1.00 43.31 20 GLY A O 14
ATOM 22799 N N . TYR A 1 21 ? -5.793 -13.775 -0.514 1.00 62.21 21 TYR A N 14
ATOM 22800 C CA . TYR A 1 21 ? -6.236 -13.835 0.870 1.00 10.20 21 TYR A CA 14
ATOM 22801 C C . TYR A 1 21 ? -5.808 -12.573 1.622 1.00 4.45 21 TYR A C 14
ATOM 22802 O O . TYR A 1 21 ? -4.730 -12.532 2.220 1.00 64.21 21 TYR A O 14
ATOM 22820 N N . PRO A 1 22 ? -6.629 -11.507 1.566 1.00 33.03 22 PRO A N 14
ATOM 22821 C CA . PRO A 1 22 ? -6.352 -10.258 2.285 1.00 62.52 22 PRO A CA 14
ATOM 22822 C C . PRO A 1 22 ? -6.527 -10.414 3.798 1.00 1.51 22 PRO A C 14
ATOM 22823 O O . PRO A 1 22 ? -5.909 -9.692 4.582 1.00 55.41 22 PRO A O 14
ATOM 22834 N N . GLU A 1 23 ? -7.370 -11.365 4.195 1.00 61.20 23 GLU A N 14
ATOM 22835 C CA . GLU A 1 23 ? -7.662 -11.603 5.610 1.00 14.11 23 GLU A CA 14
ATOM 22836 C C . GLU A 1 23 ? -6.918 -12.838 6.115 1.00 1.14 23 GLU A C 14
ATOM 22837 O O . GLU A 1 23 ? -6.544 -12.913 7.286 1.00 3.25 23 GLU A O 14
ATOM 22849 N N . GLY A 1 24 ? -6.733 -13.809 5.232 1.00 55.34 24 GLY A N 14
ATOM 22850 C CA . GLY A 1 24 ? -6.042 -15.032 5.595 1.00 5.42 24 GLY A CA 14
ATOM 22851 C C . GLY A 1 24 ? -6.650 -16.242 4.921 1.00 72.15 24 GLY A C 14
ATOM 22852 O O . GLY A 1 24 ? -7.755 -16.170 4.384 1.00 1.40 24 GLY A O 14
ATOM 22856 N N . VAL A 1 25 ? -5.936 -17.357 4.958 1.00 31.52 25 VAL A N 14
ATOM 22857 C CA . VAL A 1 25 ? -6.376 -18.579 4.295 1.00 42.05 25 VAL A CA 14
ATOM 22858 C C . VAL A 1 25 ? -7.046 -19.517 5.306 1.00 51.00 25 VAL A C 14
ATOM 22859 O O . VAL A 1 25 ? -6.484 -19.778 6.370 1.00 41.02 25 VAL A O 14
ATOM 22872 N N . PRO A 1 26 ? -8.260 -20.015 5.021 1.00 73.25 26 PRO A N 14
ATOM 22873 C CA . PRO A 1 26 ? -8.910 -21.017 5.874 1.00 54.21 26 PRO A CA 14
ATOM 22874 C C . PRO A 1 26 ? -8.248 -22.390 5.718 1.00 64.34 26 PRO A C 14
ATOM 22875 O O . PRO A 1 26 ? -7.640 -22.671 4.685 1.00 2.12 26 PRO A O 14
ATOM 22886 N N . GLY A 1 27 ? -8.369 -23.230 6.743 1.00 3.45 27 GLY A N 14
ATOM 22887 C CA . GLY A 1 27 ? -7.723 -24.541 6.758 1.00 3.53 27 GLY A CA 14
ATOM 22888 C C . GLY A 1 27 ? -7.921 -25.350 5.476 1.00 40.15 27 GLY A C 14
ATOM 22889 O O . GLY A 1 27 ? -6.930 -25.757 4.843 1.00 54.14 27 GLY A O 14
ATOM 22893 N N . PRO A 1 28 ? -9.186 -25.592 5.064 1.00 4.10 28 PRO A N 14
ATOM 22894 C CA . PRO A 1 28 ? -9.501 -26.382 3.858 1.00 31.40 28 PRO A CA 14
ATOM 22895 C C . PRO A 1 28 ? -8.820 -25.843 2.601 1.00 1.42 28 PRO A C 14
ATOM 22896 O O . PRO A 1 28 ? -8.678 -26.557 1.606 1.00 5.10 28 PRO A O 14
ATOM 22907 N N . ASP A 1 29 ? -8.410 -24.581 2.652 1.00 63.12 29 ASP A N 14
ATOM 22908 C CA . ASP A 1 29 ? -7.696 -23.953 1.542 1.00 75.13 29 ASP A CA 14
ATOM 22909 C C . ASP A 1 29 ? -6.196 -23.984 1.817 1.00 41.35 29 ASP A C 14
ATOM 22910 O O . ASP A 1 29 ? -5.389 -24.111 0.898 1.00 20.04 29 ASP A O 14
ATOM 22919 N N . ARG A 1 30 ? -5.834 -23.910 3.100 1.00 54.40 30 ARG A N 14
ATOM 22920 C CA . ARG A 1 30 ? -4.436 -23.893 3.511 1.00 24.35 30 ARG A CA 14
ATOM 22921 C C . ARG A 1 30 ? -3.725 -25.194 3.153 1.00 11.25 30 ARG A C 14
ATOM 22922 O O . ARG A 1 30 ? -2.614 -25.166 2.622 1.00 45.02 30 ARG A O 14
ATOM 22943 N N . VAL A 1 31 ? -4.357 -26.331 3.446 1.00 12.44 31 VAL A N 14
ATOM 22944 C CA . VAL A 1 31 ? -3.713 -27.627 3.201 1.00 14.30 31 VAL A CA 14
ATOM 22945 C C . VAL A 1 31 ? -3.321 -27.787 1.717 1.00 1.22 31 VAL A C 14
ATOM 22946 O O . VAL A 1 31 ? -2.158 -28.069 1.412 1.00 3.34 31 VAL A O 14
ATOM 22959 N N . PRO A 1 32 ? -4.270 -27.604 0.767 1.00 64.13 32 PRO A N 14
ATOM 22960 C CA . PRO A 1 32 ? -3.962 -27.710 -0.663 1.00 15.21 32 PRO A CA 14
ATOM 22961 C C . PRO A 1 32 ? -3.073 -26.560 -1.139 1.00 21.04 32 PRO A C 14
ATOM 22962 O O . PRO A 1 32 ? -2.247 -26.743 -2.037 1.00 13.40 32 PRO A O 14
ATOM 22973 N N . LEU A 1 33 ? -3.241 -25.380 -0.530 1.00 51.45 33 LEU A N 14
ATOM 22974 C CA . LEU A 1 33 ? -2.411 -24.219 -0.859 1.00 71.25 33 LEU A CA 14
ATOM 22975 C C . LEU A 1 33 ? -0.942 -24.574 -0.669 1.00 22.31 33 LEU A C 14
ATOM 22976 O O . LEU A 1 33 ? -0.118 -24.354 -1.558 1.00 14.43 33 LEU A O 14
ATOM 22992 N N . LEU A 1 34 ? -0.632 -25.155 0.484 1.00 52.24 34 LEU A N 14
ATOM 22993 C CA . LEU A 1 34 ? 0.732 -25.565 0.788 1.00 54.12 34 LEU A CA 14
ATOM 22994 C C . LEU A 1 34 ? 1.142 -26.745 -0.069 1.00 50.24 34 LEU A C 14
ATOM 22995 O O . LEU A 1 34 ? 2.266 -26.790 -0.555 1.00 13.00 34 LEU A O 14
ATOM 23011 N N . ALA A 1 35 ? 0.234 -27.696 -0.254 1.00 22.33 35 ALA A N 14
ATOM 23012 C CA . ALA A 1 35 ? 0.523 -28.872 -1.067 1.00 2.14 35 ALA A CA 14
ATOM 23013 C C . ALA A 1 35 ? 1.073 -28.464 -2.433 1.00 71.13 35 ALA A C 14
ATOM 23014 O O . ALA A 1 35 ? 2.056 -29.024 -2.920 1.00 71.44 35 ALA A O 14
ATOM 23021 N N . LEU A 1 36 ? 0.419 -27.481 -3.039 1.00 60.32 36 LEU A N 14
ATOM 23022 C CA . LEU A 1 36 ? 0.839 -26.924 -4.321 1.00 5.22 36 LEU A CA 14
ATOM 23023 C C . LEU A 1 36 ? 2.122 -26.094 -4.164 1.00 32.42 36 LEU A C 14
ATOM 23024 O O . LEU A 1 36 ? 3.084 -26.259 -4.917 1.00 24.53 36 LEU A O 14
ATOM 23040 N N . LEU A 1 37 ? 2.123 -25.213 -3.174 1.00 22.00 37 LEU A N 14
ATOM 23041 C CA . LEU A 1 37 ? 3.172 -24.204 -3.018 1.00 0.21 37 LEU A CA 14
ATOM 23042 C C . LEU A 1 37 ? 4.532 -24.835 -2.673 1.00 50.35 37 LEU A C 14
ATOM 23043 O O . LEU A 1 37 ? 5.566 -24.419 -3.199 1.00 73.01 37 LEU A O 14
ATOM 23059 N N . THR A 1 38 ? 4.521 -25.857 -1.823 1.00 10.21 38 THR A N 14
ATOM 23060 C CA . THR A 1 38 ? 5.760 -26.449 -1.308 1.00 5.04 38 THR A CA 14
ATOM 23061 C C . THR A 1 38 ? 6.522 -27.233 -2.377 1.00 62.54 38 THR A C 14
ATOM 23062 O O . THR A 1 38 ? 7.661 -27.641 -2.154 1.00 50.11 38 THR A O 14
ATOM 23073 N N . ARG A 1 39 ? 5.895 -27.453 -3.533 1.00 14.25 39 ARG A N 14
ATOM 23074 C CA . ARG A 1 39 ? 6.511 -28.243 -4.592 1.00 24.04 39 ARG A CA 14
ATOM 23075 C C . ARG A 1 39 ? 7.870 -27.687 -5.020 1.00 71.34 39 ARG A C 14
ATOM 23076 O O . ARG A 1 39 ? 8.850 -28.431 -5.088 1.00 72.22 39 ARG A O 14
ATOM 23097 N N . ARG A 1 40 ? 7.932 -26.392 -5.326 1.00 53.35 40 ARG A N 14
ATOM 23098 C CA . ARG A 1 40 ? 9.166 -25.797 -5.838 1.00 42.31 40 ARG A CA 14
ATOM 23099 C C . ARG A 1 40 ? 9.884 -24.956 -4.777 1.00 74.53 40 ARG A C 14
ATOM 23100 O O . ARG A 1 40 ? 11.049 -24.597 -4.951 1.00 12.24 40 ARG A O 14
ATOM 23121 N N . LEU A 1 41 ? 9.197 -24.655 -3.673 1.00 34.24 41 LEU A N 14
ATOM 23122 C CA . LEU A 1 41 ? 9.788 -23.863 -2.588 1.00 61.12 41 LEU A CA 14
ATOM 23123 C C . LEU A 1 41 ? 10.319 -24.767 -1.474 1.00 73.41 41 LEU A C 14
ATOM 23124 O O . LEU A 1 41 ? 9.697 -25.769 -1.121 1.00 54.35 41 LEU A O 14
ATOM 23140 N N . THR A 1 42 ? 11.473 -24.396 -0.927 1.00 74.31 42 THR A N 14
ATOM 23141 C CA . THR A 1 42 ? 12.122 -25.155 0.143 1.00 41.11 42 THR A CA 14
ATOM 23142 C C . THR A 1 42 ? 11.479 -24.859 1.503 1.00 41.00 42 THR A C 14
ATOM 23143 O O . THR A 1 42 ? 10.594 -24.006 1.610 1.00 32.31 42 THR A O 14
ATOM 23154 N N . ASN A 1 43 ? 11.944 -25.553 2.549 1.00 61.44 43 ASN A N 14
ATOM 23155 C CA . ASN A 1 43 ? 11.486 -25.290 3.916 1.00 23.11 43 ASN A CA 14
ATOM 23156 C C . ASN A 1 43 ? 11.862 -23.867 4.320 1.00 72.30 43 ASN A C 14
ATOM 23157 O O . ASN A 1 43 ? 11.077 -23.152 4.947 1.00 71.12 43 ASN A O 14
ATOM 23168 N N . ASP A 1 44 ? 13.068 -23.464 3.938 1.00 0.21 44 ASP A N 14
ATOM 23169 C CA . ASP A 1 44 ? 13.564 -22.119 4.218 1.00 22.12 44 ASP A CA 14
ATOM 23170 C C . ASP A 1 44 ? 12.668 -21.068 3.568 1.00 42.40 44 ASP A C 14
ATOM 23171 O O . ASP A 1 44 ? 12.312 -20.068 4.192 1.00 60.34 44 ASP A O 14
ATOM 23180 N N . GLU A 1 45 ? 12.298 -21.314 2.315 1.00 2.43 45 GLU A N 14
ATOM 23181 C CA . GLU A 1 45 ? 11.459 -20.388 1.558 1.00 12.41 45 GLU A CA 14
ATOM 23182 C C . GLU A 1 45 ? 10.040 -20.300 2.138 1.00 74.32 45 GLU A C 14
ATOM 23183 O O . GLU A 1 45 ? 9.543 -19.199 2.420 1.00 52.21 45 GLU A O 14
ATOM 23195 N N . ILE A 1 46 ? 9.397 -21.451 2.339 1.00 40.25 46 ILE A N 14
ATOM 23196 C CA . ILE A 1 46 ? 8.044 -21.476 2.902 1.00 2.42 46 ILE A CA 14
ATOM 23197 C C . ILE A 1 46 ? 8.030 -20.774 4.265 1.00 23.22 46 ILE A C 14
ATOM 23198 O O . ILE A 1 46 ? 7.087 -20.048 4.588 1.00 2.24 46 ILE A O 14
ATOM 23214 N N . LYS A 1 47 ? 9.085 -20.979 5.055 1.00 61.14 47 LYS A N 14
ATOM 23215 C CA . LYS A 1 47 ? 9.231 -20.263 6.322 1.00 33.02 47 LYS A CA 14
ATOM 23216 C C . LYS A 1 47 ? 9.436 -18.772 6.079 1.00 44.41 47 LYS A C 14
ATOM 23217 O O . LYS A 1 47 ? 8.837 -17.943 6.763 1.00 14.11 47 LYS A O 14
ATOM 23236 N N . ALA A 1 48 ? 10.275 -18.440 5.099 1.00 32.32 48 ALA A N 14
ATOM 23237 C CA . ALA A 1 48 ? 10.564 -17.045 4.767 1.00 3.50 48 ALA A CA 14
ATOM 23238 C C . ALA A 1 48 ? 9.266 -16.285 4.516 1.00 23.32 48 ALA A C 14
ATOM 23239 O O . ALA A 1 48 ? 9.134 -15.120 4.897 1.00 52.32 48 ALA A O 14
ATOM 23246 N N . ILE A 1 49 ? 8.310 -16.965 3.880 1.00 73.51 49 ILE A N 14
ATOM 23247 C CA . ILE A 1 49 ? 6.976 -16.402 3.663 1.00 11.34 49 ILE A CA 14
ATOM 23248 C C . ILE A 1 49 ? 6.360 -15.945 4.986 1.00 32.52 49 ILE A C 14
ATOM 23249 O O . ILE A 1 49 ? 5.837 -14.837 5.088 1.00 25.45 49 ILE A O 14
ATOM 23265 N N . ALA A 1 50 ? 6.457 -16.798 6.001 1.00 21.02 50 ALA A N 14
ATOM 23266 C CA . ALA A 1 50 ? 5.883 -16.498 7.306 1.00 1.35 50 ALA A CA 14
ATOM 23267 C C . ALA A 1 50 ? 6.641 -15.352 7.960 1.00 3.30 50 ALA A C 14
ATOM 23268 O O . ALA A 1 50 ? 6.043 -14.402 8.459 1.00 40.12 50 ALA A O 14
ATOM 23275 N N . GLU A 1 51 ? 7.962 -15.444 7.898 1.00 14.35 51 GLU A N 14
ATOM 23276 C CA . GLU A 1 51 ? 8.854 -14.470 8.519 1.00 45.45 51 GLU A CA 14
ATOM 23277 C C . GLU A 1 51 ? 8.556 -13.060 8.006 1.00 61.23 51 GLU A C 14
ATOM 23278 O O . GLU A 1 51 ? 8.609 -12.090 8.761 1.00 40.34 51 GLU A O 14
ATOM 23290 N N . ASP A 1 52 ? 8.232 -12.966 6.721 1.00 54.12 52 ASP A N 14
ATOM 23291 C CA . ASP A 1 52 ? 7.940 -11.683 6.082 1.00 62.53 52 ASP A CA 14
ATOM 23292 C C . ASP A 1 52 ? 6.554 -11.172 6.488 1.00 5.34 52 ASP A C 14
ATOM 23293 O O . ASP A 1 52 ? 6.383 -9.993 6.814 1.00 13.14 52 ASP A O 14
ATOM 23302 N N . LEU A 1 53 ? 5.571 -12.070 6.487 1.00 34.00 53 LEU A N 14
ATOM 23303 C CA . LEU A 1 53 ? 4.179 -11.696 6.741 1.00 31.15 53 LEU A CA 14
ATOM 23304 C C . LEU A 1 53 ? 3.923 -11.352 8.213 1.00 63.44 53 LEU A C 14
ATOM 23305 O O . LEU A 1 53 ? 3.017 -10.569 8.518 1.00 24.44 53 LEU A O 14
ATOM 23321 N N . GLU A 1 54 ? 4.724 -11.916 9.121 1.00 42.35 54 GLU A N 14
ATOM 23322 C CA . GLU A 1 54 ? 4.542 -11.692 10.561 1.00 71.35 54 GLU A CA 14
ATOM 23323 C C . GLU A 1 54 ? 4.606 -10.205 10.917 1.00 51.43 54 GLU A C 14
ATOM 23324 O O . GLU A 1 54 ? 4.046 -9.778 11.930 1.00 2.04 54 GLU A O 14
ATOM 23336 N N . LYS A 1 55 ? 5.291 -9.423 10.085 1.00 30.13 55 LYS A N 14
ATOM 23337 C CA . LYS A 1 55 ? 5.420 -7.988 10.320 1.00 60.30 55 LYS A CA 14
ATOM 23338 C C . LYS A 1 55 ? 4.069 -7.287 10.161 1.00 11.44 55 LYS A C 14
ATOM 23339 O O . LYS A 1 55 ? 3.845 -6.217 10.731 1.00 63.12 55 LYS A O 14
ATOM 23358 N N . ARG A 1 56 ? 3.169 -7.898 9.393 1.00 63.50 56 ARG A N 14
ATOM 23359 C CA . ARG A 1 56 ? 1.798 -7.403 9.279 1.00 74.04 56 ARG A CA 14
ATOM 23360 C C . ARG A 1 56 ? 0.940 -7.996 10.390 1.00 1.10 56 ARG A C 14
ATOM 23361 O O . ARG A 1 56 ? 0.299 -7.267 11.153 1.00 45.04 56 ARG A O 14
ATOM 23382 N N . ALA A 1 57 ? 0.944 -9.323 10.487 1.00 75.53 57 ALA A N 14
ATOM 23383 C CA . ALA A 1 57 ? 0.133 -10.030 11.474 1.00 40.24 57 ALA A CA 14
ATOM 23384 C C . ALA A 1 57 ? 0.630 -11.458 11.656 1.00 71.25 57 ALA A C 14
ATOM 23385 O O . ALA A 1 57 ? 1.219 -12.043 10.745 1.00 53.35 57 ALA A O 14
ATOM 23392 N N . HIS A 1 58 ? 0.386 -12.013 12.836 1.00 23.12 58 HIS A N 14
ATOM 23393 C CA . HIS A 1 58 ? 0.773 -13.384 13.154 1.00 21.31 58 HIS A CA 14
ATOM 23394 C C . HIS A 1 58 ? -0.447 -14.165 13.641 1.00 2.53 58 HIS A C 14
ATOM 23395 O O . HIS A 1 58 ? -0.757 -14.172 14.831 1.00 62.41 58 HIS A O 14
ATOM 23410 N N . PHE A 1 59 ? -1.152 -14.790 12.704 1.00 45.53 59 PHE A N 14
ATOM 23411 C CA . PHE A 1 59 ? -2.313 -15.607 13.036 1.00 61.11 59 PHE A CA 14
ATOM 23412 C C . PHE A 1 59 ? -1.876 -17.050 13.289 1.00 4.21 59 PHE A C 14
ATOM 23413 O O . PHE A 1 59 ? -1.623 -17.807 12.351 1.00 51.30 59 PHE A O 14
ATOM 23430 N N . ASP A 1 60 ? -1.786 -17.413 14.567 1.00 3.23 60 ASP A N 14
ATOM 23431 C CA . ASP A 1 60 ? -1.250 -18.716 14.985 1.00 22.13 60 ASP A CA 14
ATOM 23432 C C . ASP A 1 60 ? -2.039 -19.878 14.385 1.00 20.41 60 ASP A C 14
ATOM 23433 O O . ASP A 1 60 ? -1.463 -20.859 13.921 1.00 31.31 60 ASP A O 14
ATOM 23442 N N . HIS A 1 61 ? -3.358 -19.753 14.385 1.00 13.11 61 HIS A N 14
ATOM 23443 C CA . HIS A 1 61 ? -4.235 -20.854 13.991 1.00 64.41 61 HIS A CA 14
ATOM 23444 C C . HIS A 1 61 ? -4.409 -20.901 12.472 1.00 11.03 61 HIS A C 14
ATOM 23445 O O . HIS A 1 61 ? -5.103 -21.768 11.941 1.00 35.12 61 HIS A O 14
ATOM 23460 N N . ILE A 1 62 ? -3.777 -19.955 11.781 1.00 73.14 62 ILE A N 14
ATOM 23461 C CA . ILE A 1 62 ? -3.778 -19.920 10.323 1.00 65.44 62 ILE A CA 14
ATOM 23462 C C . ILE A 1 62 ? -2.342 -20.124 9.811 1.00 41.11 62 ILE A C 14
ATOM 23463 O O . ILE A 1 62 ? -2.040 -19.898 8.637 1.00 32.13 62 ILE A O 14
ATOM 23479 N N . ASP A 1 63 ? -1.467 -20.586 10.710 1.00 1.43 63 ASP A N 14
ATOM 23480 C CA . ASP A 1 63 ? -0.040 -20.753 10.407 1.00 15.25 63 ASP A CA 14
ATOM 23481 C C . ASP A 1 63 ? 0.188 -21.597 9.149 1.00 43.10 63 ASP A C 14
ATOM 23482 O O . ASP A 1 63 ? -0.608 -22.479 8.824 1.00 22.32 63 ASP A O 14
ATOM 23491 N N . ILE A 1 64 ? 1.298 -21.315 8.474 1.00 35.01 64 ILE A N 14
ATOM 23492 C CA . ILE A 1 64 ? 1.627 -21.910 7.176 1.00 74.34 64 ILE A CA 14
ATOM 23493 C C . ILE A 1 64 ? 2.465 -23.185 7.323 1.00 73.52 64 ILE A C 14
ATOM 23494 O O . ILE A 1 64 ? 2.315 -24.130 6.546 1.00 13.12 64 ILE A O 14
ATOM 23510 N N . GLY A 1 65 ? 3.316 -23.223 8.340 1.00 24.22 65 GLY A N 14
ATOM 23511 C CA . GLY A 1 65 ? 4.185 -24.372 8.552 1.00 1.30 65 GLY A CA 14
ATOM 23512 C C . GLY A 1 65 ? 3.422 -25.591 9.032 1.00 31.50 65 GLY A C 14
ATOM 23513 O O . GLY A 1 65 ? 3.810 -26.728 8.749 1.00 64.12 65 GLY A O 14
ATOM 23517 N N . VAL A 1 66 ? 2.334 -25.351 9.763 1.00 52.41 66 VAL A N 14
ATOM 23518 C CA . VAL A 1 66 ? 1.486 -26.427 10.273 1.00 10.01 66 VAL A CA 14
ATOM 23519 C C . VAL A 1 66 ? 0.962 -27.297 9.130 1.00 22.33 66 VAL A C 14
ATOM 23520 O O . VAL A 1 66 ? 0.883 -28.522 9.255 1.00 54.21 66 VAL A O 14
ATOM 23533 N N . LEU A 1 67 ? 0.636 -26.662 8.007 1.00 55.10 67 LEU A N 14
ATOM 23534 C CA . LEU A 1 67 ? 0.053 -27.372 6.870 1.00 53.21 67 LEU A CA 14
ATOM 23535 C C . LEU A 1 67 ? 0.977 -28.471 6.364 1.00 52.34 67 LEU A C 14
ATOM 23536 O O . LEU A 1 67 ? 0.520 -29.567 6.034 1.00 51.42 67 LEU A O 14
ATOM 23552 N N . ILE A 1 68 ? 2.273 -28.190 6.329 1.00 31.54 68 ILE A N 14
ATOM 23553 C CA . ILE A 1 68 ? 3.253 -29.152 5.837 1.00 2.51 68 ILE A CA 14
ATOM 23554 C C . ILE A 1 68 ? 3.238 -30.412 6.709 1.00 51.44 68 ILE A C 14
ATOM 23555 O O . ILE A 1 68 ? 3.425 -31.529 6.218 1.00 60.32 68 ILE A O 14
ATOM 23571 N N . THR A 1 69 ? 2.974 -30.219 8.000 1.00 24.31 69 THR A N 14
ATOM 23572 C CA . THR A 1 69 ? 2.912 -31.324 8.948 1.00 33.41 69 THR A CA 14
ATOM 23573 C C . THR A 1 69 ? 1.675 -32.182 8.676 1.00 42.44 69 THR A C 14
ATOM 23574 O O . THR A 1 69 ? 1.682 -33.393 8.895 1.00 21.42 69 THR A O 14
ATOM 23585 N N . GLN A 1 70 ? 0.621 -31.542 8.173 1.00 34.14 70 GLN A N 14
ATOM 23586 C CA . GLN A 1 70 ? -0.613 -32.245 7.848 1.00 71.34 70 GLN A CA 14
ATOM 23587 C C . GLN A 1 70 ? -0.440 -33.015 6.544 1.00 10.03 70 GLN A C 14
ATOM 23588 O O . GLN A 1 70 ? -0.742 -34.201 6.468 1.00 34.11 70 GLN A O 14
ATOM 23602 N N . MET A 1 71 ? 0.083 -32.323 5.532 1.00 14.01 71 MET A N 14
ATOM 23603 C CA . MET A 1 71 ? 0.274 -32.896 4.197 1.00 13.13 71 MET A CA 14
ATOM 23604 C C . MET A 1 71 ? 1.135 -34.156 4.246 1.00 21.22 71 MET A C 14
ATOM 23605 O O . MET A 1 71 ? 0.789 -35.178 3.651 1.00 40.43 71 MET A O 14
ATOM 23619 N N . THR A 1 72 ? 2.260 -34.071 4.953 1.00 74.35 72 THR A N 14
ATOM 23620 C CA . THR A 1 72 ? 3.204 -35.182 5.034 1.00 54.12 72 THR A CA 14
ATOM 23621 C C . THR A 1 72 ? 2.518 -36.434 5.585 1.00 21.40 72 THR A C 14
ATOM 23622 O O . THR A 1 72 ? 2.867 -37.562 5.230 1.00 10.21 72 THR A O 14
ATOM 23633 N N . ASP A 1 73 ? 1.527 -36.217 6.442 1.00 14.31 73 ASP A N 14
ATOM 23634 C CA . ASP A 1 73 ? 0.820 -37.305 7.098 1.00 73.20 73 ASP A CA 14
ATOM 23635 C C . ASP A 1 73 ? -0.320 -37.799 6.214 1.00 63.12 73 ASP A C 14
ATOM 23636 O O . ASP A 1 73 ? -0.445 -38.996 5.947 1.00 62.50 73 ASP A O 14
ATOM 23645 N N . GLU A 1 74 ? -1.134 -36.861 5.745 1.00 53.04 74 GLU A N 14
ATOM 23646 C CA . GLU A 1 74 ? -2.244 -37.161 4.848 1.00 13.52 74 GLU A CA 14
ATOM 23647 C C . GLU A 1 74 ? -2.476 -35.984 3.902 1.00 52.34 74 GLU A C 14
ATOM 23648 O O . GLU A 1 74 ? -2.661 -34.848 4.344 1.00 43.45 74 GLU A O 14
ATOM 23660 N N . MET A 1 75 ? -2.458 -36.260 2.604 1.00 3.01 75 MET A N 14
ATOM 23661 C CA . MET A 1 75 ? -2.691 -35.228 1.600 1.00 44.15 75 MET A CA 14
ATOM 23662 C C . MET A 1 75 ? -4.179 -34.895 1.540 1.00 2.42 75 MET A C 14
ATOM 23663 O O . MET A 1 75 ? -5.019 -35.777 1.726 1.00 23.31 75 MET A O 14
ATOM 23677 N N . PRO A 1 76 ? -4.526 -33.619 1.282 1.00 3.41 76 PRO A N 14
ATOM 23678 C CA . PRO A 1 76 ? -5.920 -33.163 1.288 1.00 54.22 76 PRO A CA 14
ATOM 23679 C C . PRO A 1 76 ? -6.761 -33.861 0.213 1.00 61.51 76 PRO A C 14
ATOM 23680 O O . PRO A 1 76 ? -7.389 -34.886 0.472 1.00 1.43 76 PRO A O 14
ATOM 23691 N N . ARG A 1 77 ? -6.774 -33.296 -0.989 1.00 42.15 77 ARG A N 14
ATOM 23692 C CA . ARG A 1 77 ? -7.444 -33.909 -2.126 1.00 24.23 77 ARG A CA 14
ATOM 23693 C C . ARG A 1 77 ? -6.827 -33.355 -3.399 1.00 64.03 77 ARG A C 14
ATOM 23694 O O . ARG A 1 77 ? -6.496 -32.170 -3.453 1.00 31.21 77 ARG A O 14
ATOM 23715 N N . GLU A 1 78 ? -6.673 -34.188 -4.412 1.00 43.11 78 GLU A N 14
ATOM 23716 C CA . GLU A 1 78 ? -6.112 -33.738 -5.681 1.00 10.22 78 GLU A CA 14
ATOM 23717 C C . GLU A 1 78 ? -7.001 -32.657 -6.292 1.00 23.31 78 GLU A C 14
ATOM 23718 O O . GLU A 1 78 ? -6.506 -31.661 -6.840 1.00 30.35 78 GLU A O 14
ATOM 23730 N N . GLU A 1 79 ? -8.317 -32.849 -6.162 1.00 61.41 79 GLU A N 14
ATOM 23731 C CA . GLU A 1 79 ? -9.292 -31.883 -6.637 1.00 62.11 79 GLU A CA 14
ATOM 23732 C C . GLU A 1 79 ? -9.087 -30.543 -5.940 1.00 42.33 79 GLU A C 14
ATOM 23733 O O . GLU A 1 79 ? -9.196 -29.496 -6.568 1.00 30.53 79 GLU A O 14
ATOM 23745 N N . ASP A 1 80 ? -8.760 -30.590 -4.645 1.00 22.20 80 ASP A N 14
ATOM 23746 C CA . ASP A 1 80 ? -8.520 -29.371 -3.863 1.00 23.21 80 ASP A CA 14
ATOM 23747 C C . ASP A 1 80 ? -7.201 -28.720 -4.261 1.00 50.24 80 ASP A C 14
ATOM 23748 O O . ASP A 1 80 ? -7.091 -27.496 -4.281 1.00 21.13 80 ASP A O 14
ATOM 23757 N N . ILE A 1 81 ? -6.203 -29.537 -4.572 1.00 52.33 81 ILE A N 14
ATOM 23758 C CA . ILE A 1 81 ? -4.900 -29.028 -5.001 1.00 75.11 81 ILE A CA 14
ATOM 23759 C C . ILE A 1 81 ? -5.047 -28.217 -6.293 1.00 23.01 81 ILE A C 14
ATOM 23760 O O . ILE A 1 81 ? -4.604 -27.060 -6.379 1.00 54.32 81 ILE A O 14
ATOM 23776 N N . GLU A 1 82 ? -5.701 -28.807 -7.290 1.00 20.30 82 GLU A N 14
ATOM 23777 C CA . GLU A 1 82 ? -5.939 -28.100 -8.547 1.00 13.24 82 GLU A CA 14
ATOM 23778 C C . GLU A 1 82 ? -6.927 -26.953 -8.319 1.00 5.44 82 GLU A C 14
ATOM 23779 O O . GLU A 1 82 ? -6.799 -25.877 -8.913 1.00 1.51 82 GLU A O 14
ATOM 23791 N N . ARG A 1 83 ? -7.882 -27.193 -7.427 1.00 62.13 83 ARG A N 14
ATOM 23792 C CA . ARG A 1 83 ? -8.878 -26.196 -7.033 1.00 64.02 83 ARG A CA 14
ATOM 23793 C C . ARG A 1 83 ? -8.198 -24.930 -6.523 1.00 23.45 83 ARG A C 14
ATOM 23794 O O . ARG A 1 83 ? -8.534 -23.820 -6.937 1.00 51.11 83 ARG A O 14
ATOM 23815 N N . VAL A 1 84 ? -7.228 -25.109 -5.633 1.00 60.34 84 VAL A N 14
ATOM 23816 C CA . VAL A 1 84 ? -6.553 -23.982 -5.018 1.00 41.51 84 VAL A CA 14
ATOM 23817 C C . VAL A 1 84 ? -5.612 -23.306 -6.018 1.00 42.42 84 VAL A C 14
ATOM 23818 O O . VAL A 1 84 ? -5.638 -22.090 -6.154 1.00 71.31 84 VAL A O 14
ATOM 23831 N N . ARG A 1 85 ? -4.808 -24.091 -6.746 1.00 32.12 85 ARG A N 14
ATOM 23832 C CA . ARG A 1 85 ? -3.865 -23.519 -7.713 1.00 63.21 85 ARG A CA 14
ATOM 23833 C C . ARG A 1 85 ? -4.588 -22.647 -8.744 1.00 31.04 85 ARG A C 14
ATOM 23834 O O . ARG A 1 85 ? -4.134 -21.547 -9.054 1.00 74.34 85 ARG A O 14
ATOM 23855 N N . ARG A 1 86 ? -5.720 -23.129 -9.262 1.00 54.02 86 ARG A N 14
ATOM 23856 C CA . ARG A 1 86 ? -6.494 -22.365 -10.254 1.00 61.13 86 ARG A CA 14
ATOM 23857 C C . ARG A 1 86 ? -7.112 -21.119 -9.609 1.00 43.24 86 ARG A C 14
ATOM 23858 O O . ARG A 1 86 ? -7.203 -20.060 -10.233 1.00 52.32 86 ARG A O 14
ATOM 23879 N N . HIS A 1 87 ? -7.523 -21.259 -8.351 1.00 53.04 87 HIS A N 14
ATOM 23880 C CA . HIS A 1 87 ? -8.068 -20.146 -7.573 1.00 5.31 87 HIS A CA 14
ATOM 23881 C C . HIS A 1 87 ? -6.983 -19.085 -7.361 1.00 35.45 87 HIS A C 14
ATOM 23882 O O . HIS A 1 87 ? -7.231 -17.883 -7.448 1.00 13.34 87 HIS A O 14
ATOM 23897 N N . LEU A 1 88 ? -5.781 -19.561 -7.093 1.00 42.33 88 LEU A N 14
ATOM 23898 C CA . LEU A 1 88 ? -4.611 -18.717 -6.876 1.00 61.31 88 LEU A CA 14
ATOM 23899 C C . LEU A 1 88 ? -4.097 -18.131 -8.196 1.00 10.22 88 LEU A C 14
ATOM 23900 O O . LEU A 1 88 ? -3.487 -17.049 -8.218 1.00 2.44 88 LEU A O 14
ATOM 23916 N N . ALA A 1 89 ? -4.332 -18.858 -9.288 1.00 50.41 89 ALA A N 14
ATOM 23917 C CA . ALA A 1 89 ? -3.912 -18.430 -10.625 1.00 61.34 89 ALA A CA 14
ATOM 23918 C C . ALA A 1 89 ? -4.585 -17.114 -11.015 1.00 73.12 89 ALA A C 14
ATOM 23919 O O . ALA A 1 89 ? -4.070 -16.368 -11.852 1.00 14.30 89 ALA A O 14
ATOM 23926 N N . LEU A 1 90 ? -5.739 -16.838 -10.404 1.00 4.52 90 LEU A N 14
ATOM 23927 C CA . LEU A 1 90 ? -6.434 -15.569 -10.604 1.00 63.34 90 LEU A CA 14
ATOM 23928 C C . LEU A 1 90 ? -5.517 -14.407 -10.236 1.00 72.14 90 LEU A C 14
ATOM 23929 O O . LEU A 1 90 ? -5.470 -13.390 -10.931 1.00 72.44 90 LEU A O 14
ATOM 23945 N N . GLN A 1 91 ? -4.791 -14.574 -9.137 1.00 52.33 91 GLN A N 14
ATOM 23946 C CA . GLN A 1 91 ? -3.821 -13.579 -8.695 1.00 44.25 91 GLN A CA 14
ATOM 23947 C C . GLN A 1 91 ? -2.553 -13.703 -9.524 1.00 0.14 91 GLN A C 14
ATOM 23948 O O . GLN A 1 91 ? -1.920 -12.703 -9.865 1.00 24.43 91 GLN A O 14
ATOM 23962 N N . GLY A 1 92 ? -2.190 -14.938 -9.853 1.00 11.13 92 GLY A N 14
ATOM 23963 C CA . GLY A 1 92 ? -1.036 -15.173 -10.702 1.00 34.23 92 GLY A CA 14
ATOM 23964 C C . GLY A 1 92 ? -0.382 -16.509 -10.436 1.00 75.14 92 GLY A C 14
ATOM 23965 O O . GLY A 1 92 ? -0.851 -17.283 -9.598 1.00 41.34 92 GLY A O 14
ATOM 23969 N N . TRP A 1 93 ? 0.704 -16.776 -11.153 1.00 61.24 93 TRP A N 14
ATOM 23970 C CA . TRP A 1 93 ? 1.464 -18.007 -10.987 1.00 33.44 93 TRP A CA 14
ATOM 23971 C C . TRP A 1 93 ? 2.948 -17.674 -10.815 1.00 44.25 93 TRP A C 14
ATOM 23972 O O . TRP A 1 93 ? 3.702 -17.654 -11.784 1.00 71.23 93 TRP A O 14
ATOM 23993 N N . PRO A 1 94 ? 3.376 -17.384 -9.570 1.00 44.24 94 PRO A N 14
ATOM 23994 C CA . PRO A 1 94 ? 4.741 -16.903 -9.281 1.00 44.31 94 PRO A CA 14
ATOM 23995 C C . PRO A 1 94 ? 5.807 -17.989 -9.430 1.00 13.14 94 PRO A C 14
ATOM 23996 O O . PRO A 1 94 ? 6.982 -17.691 -9.638 1.00 65.31 94 PRO A O 14
ATOM 24007 N N . LEU A 1 95 ? 5.386 -19.247 -9.336 1.00 20.13 95 LEU A N 14
ATOM 24008 C CA . LEU A 1 95 ? 6.305 -20.383 -9.429 1.00 2.45 95 LEU A CA 14
ATOM 24009 C C . LEU A 1 95 ? 6.882 -20.528 -10.842 1.00 23.05 95 LEU A C 14
ATOM 24010 O O . LEU A 1 95 ? 7.692 -21.413 -11.091 1.00 42.11 95 LEU A O 14
ATOM 24026 N N . ASP A 1 96 ? 6.461 -19.659 -11.760 1.00 4.21 96 ASP A N 14
ATOM 24027 C CA . ASP A 1 96 ? 6.979 -19.674 -13.128 1.00 41.33 96 ASP A CA 14
ATOM 24028 C C . ASP A 1 96 ? 8.354 -19.005 -13.178 1.00 64.42 96 ASP A C 14
ATOM 24029 O O . ASP A 1 96 ? 9.208 -19.366 -13.996 1.00 63.40 96 ASP A O 14
ATOM 24038 N N . ASP A 1 97 ? 8.558 -18.041 -12.283 1.00 25.14 97 ASP A N 14
ATOM 24039 C CA . ASP A 1 97 ? 9.773 -17.226 -12.260 1.00 42.42 97 ASP A CA 14
ATOM 24040 C C . ASP A 1 97 ? 10.536 -17.407 -10.943 1.00 63.11 97 ASP A C 14
ATOM 24041 O O . ASP A 1 97 ? 10.185 -16.822 -9.920 1.00 10.23 97 ASP A O 14
ATOM 24050 N N . PRO A 1 98 ? 11.576 -18.253 -10.970 1.00 61.44 98 PRO A N 14
ATOM 24051 C CA . PRO A 1 98 ? 12.400 -18.573 -9.806 1.00 22.22 98 PRO A CA 14
ATOM 24052 C C . PRO A 1 98 ? 13.634 -17.669 -9.685 1.00 64.45 98 PRO A C 14
ATOM 24053 O O . PRO A 1 98 ? 14.282 -17.346 -10.683 1.00 40.33 98 PRO A O 14
ATOM 24064 N N . ARG A 1 99 ? 13.957 -17.263 -8.458 1.00 2.21 99 ARG A N 14
ATOM 24065 C CA . ARG A 1 99 ? 15.146 -16.441 -8.212 1.00 74.20 99 ARG A CA 14
ATOM 24066 C C . ARG A 1 99 ? 16.350 -17.306 -7.857 1.00 12.43 99 ARG A C 14
ATOM 24067 O O . ARG A 1 99 ? 17.494 -16.934 -8.125 1.00 11.52 99 ARG A O 14
ATOM 24088 N N . ASP A 1 100 ? 16.090 -18.455 -7.247 1.00 34.03 100 ASP A N 14
ATOM 24089 C CA . ASP A 1 100 ? 17.159 -19.354 -6.815 1.00 4.54 100 ASP A CA 14
ATOM 24090 C C . ASP A 1 100 ? 16.774 -20.806 -7.059 1.00 5.05 100 ASP A C 14
ATOM 24091 O O . ASP A 1 100 ? 15.596 -21.160 -6.975 1.00 4.23 100 ASP A O 14
ATOM 24100 N N . GLY A 1 101 ? 17.770 -21.630 -7.369 1.00 74.34 101 GLY A N 14
ATOM 24101 C CA . GLY A 1 101 ? 17.550 -23.055 -7.536 1.00 25.12 101 GLY A CA 14
ATOM 24102 C C . GLY A 1 101 ? 16.629 -23.380 -8.693 1.00 52.40 101 GLY A C 14
ATOM 24103 O O . GLY A 1 101 ? 15.668 -24.127 -8.538 1.00 71.02 101 GLY A O 14
ATOM 24107 N N . GLU A 1 102 ? 16.922 -22.804 -9.852 1.00 61.22 102 GLU A N 14
ATOM 24108 C CA . GLU A 1 102 ? 16.158 -23.082 -11.066 1.00 32.33 102 GLU A CA 14
ATOM 24109 C C . GLU A 1 102 ? 16.086 -24.595 -11.332 1.00 51.53 102 GLU A C 14
ATOM 24110 O O . GLU A 1 102 ? 17.081 -25.228 -11.702 1.00 60.02 102 GLU A O 14
ATOM 24122 N N . GLU A 1 103 ? 14.905 -25.160 -11.106 1.00 70.30 103 GLU A N 14
ATOM 24123 C CA . GLU A 1 103 ? 14.651 -26.595 -11.276 1.00 12.44 103 GLU A CA 14
ATOM 24124 C C . GLU A 1 103 ? 13.671 -26.800 -12.467 1.00 42.42 103 GLU A C 14
ATOM 24125 O O . GLU A 1 103 ? 13.235 -25.800 -13.046 1.00 71.41 103 GLU A O 14
ATOM 24137 N N . PRO A 1 104 ? 13.308 -28.055 -12.889 1.00 15.24 104 PRO A N 14
ATOM 24138 C CA . PRO A 1 104 ? 12.792 -28.277 -14.251 1.00 63.11 104 PRO A CA 14
ATOM 24139 C C . PRO A 1 104 ? 11.443 -27.606 -14.533 1.00 31.14 104 PRO A C 14
ATOM 24140 O O . PRO A 1 104 ? 10.463 -27.798 -13.810 1.00 73.41 104 PRO A O 14
ATOM 24151 N N . ASP A 1 105 ? 11.424 -26.810 -15.602 1.00 4.41 105 ASP A N 14
ATOM 24152 C CA . ASP A 1 105 ? 10.211 -26.172 -16.099 1.00 54.35 105 ASP A CA 14
ATOM 24153 C C . ASP A 1 105 ? 9.448 -27.148 -16.990 1.00 44.21 105 ASP A C 14
ATOM 24154 O O . ASP A 1 105 ? 10.021 -27.715 -17.924 1.00 12.41 105 ASP A O 14
ATOM 24163 N N . GLY A 1 106 ? 8.166 -27.345 -16.701 1.00 62.13 106 GLY A N 14
ATOM 24164 C CA . GLY A 1 106 ? 7.364 -28.274 -17.471 1.00 11.31 106 GLY A CA 14
ATOM 24165 C C . GLY A 1 106 ? 6.602 -27.557 -18.558 1.00 65.20 106 GLY A C 14
ATOM 24166 O O . GLY A 1 106 ? 6.714 -27.893 -19.740 1.00 31.24 106 GLY A O 14
ATOM 24170 N N . GLU A 1 107 ? 5.848 -26.540 -18.154 1.00 23.42 107 GLU A N 14
ATOM 24171 C CA . GLU A 1 107 ? 5.038 -25.764 -19.080 1.00 2.20 107 GLU A CA 14
ATOM 24172 C C . GLU A 1 107 ? 4.500 -24.511 -18.395 1.00 40.21 107 GLU A C 14
ATOM 24173 O O . GLU A 1 107 ? 4.733 -24.298 -17.201 1.00 12.10 107 GLU A O 14
ATOM 24185 N N . SER A 1 108 ? 3.792 -23.683 -19.152 1.00 21.32 108 SER A N 14
ATOM 24186 C CA . SER A 1 108 ? 3.256 -22.430 -18.639 1.00 31.33 108 SER A CA 14
ATOM 24187 C C . SER A 1 108 ? 1.732 -22.501 -18.488 1.00 60.00 108 SER A C 14
ATOM 24188 O O . SER A 1 108 ? 0.979 -21.985 -19.320 1.00 11.30 108 SER A O 14
ATOM 24196 N N . GLY A 1 109 ? 1.288 -23.183 -17.435 1.00 11.40 109 GLY A N 14
ATOM 24197 C CA . GLY A 1 109 ? -0.131 -23.265 -17.116 1.00 74.12 109 GLY A CA 14
ATOM 24198 C C . GLY A 1 109 ? -0.528 -22.244 -16.073 1.00 72.41 109 GLY A C 14
ATOM 24199 O O . GLY A 1 109 ? -1.206 -22.566 -15.093 1.00 14.04 109 GLY A O 14
ATOM 24203 N N . GLY A 1 110 ? -0.100 -21.006 -16.295 1.00 13.43 110 GLY A N 14
ATOM 24204 C CA . GLY A 1 110 ? -0.345 -19.929 -15.354 1.00 33.40 110 GLY A CA 14
ATOM 24205 C C . GLY A 1 110 ? 0.118 -18.598 -15.915 1.00 63.40 110 GLY A C 14
ATOM 24206 O O . GLY A 1 110 ? -0.671 -17.659 -16.016 1.00 25.54 110 GLY A O 14
ATOM 24210 N N . PRO A 1 111 ? 1.412 -18.481 -16.268 1.00 53.01 111 PRO A N 14
ATOM 24211 C CA . PRO A 1 111 ? 1.933 -17.305 -16.975 1.00 61.42 111 PRO A CA 14
ATOM 24212 C C . PRO A 1 111 ? 1.500 -17.302 -18.443 1.00 45.21 111 PRO A C 14
ATOM 24213 O O . PRO A 1 111 ? 1.256 -18.361 -19.029 1.00 22.42 111 PRO A O 14
ATOM 24224 N N . ARG A 1 112 ? 1.398 -16.113 -19.027 1.00 2.23 112 ARG A N 14
ATOM 24225 C CA . ARG A 1 112 ? 0.959 -15.963 -20.412 1.00 23.43 112 ARG A CA 14
ATOM 24226 C C . ARG A 1 112 ? 2.156 -15.604 -21.288 1.00 64.04 112 ARG A C 14
ATOM 24227 O O . ARG A 1 112 ? 2.570 -14.428 -21.275 1.00 53.13 112 ARG A O 14
ATOM 24249 N N . GLY A 1 1 ? 7.628 0.603 -6.459 1.00 73.34 1 GLY A N 15
ATOM 24250 C CA . GLY A 1 1 ? 6.374 0.851 -5.712 1.00 62.13 1 GLY A CA 15
ATOM 24251 C C . GLY A 1 1 ? 6.463 0.363 -4.275 1.00 61.10 1 GLY A C 15
ATOM 24252 O O . GLY A 1 1 ? 7.042 1.045 -3.428 1.00 24.12 1 GLY A O 15
ATOM 24258 N N . PRO A 1 2 ? 5.909 -0.825 -3.967 1.00 54.02 2 PRO A N 15
ATOM 24259 C CA . PRO A 1 2 ? 5.913 -1.374 -2.603 1.00 54.14 2 PRO A CA 15
ATOM 24260 C C . PRO A 1 2 ? 7.282 -1.930 -2.196 1.00 12.11 2 PRO A C 15
ATOM 24261 O O . PRO A 1 2 ? 8.229 -1.928 -2.989 1.00 30.53 2 PRO A O 15
ATOM 24272 N N . GLY A 1 3 ? 7.371 -2.410 -0.957 1.00 32.55 3 GLY A N 15
ATOM 24273 C CA . GLY A 1 3 ? 8.611 -2.960 -0.436 1.00 61.02 3 GLY A CA 15
ATOM 24274 C C . GLY A 1 3 ? 8.367 -4.106 0.530 1.00 31.51 3 GLY A C 15
ATOM 24275 O O . GLY A 1 3 ? 7.312 -4.173 1.169 1.00 24.10 3 GLY A O 15
ATOM 24279 N N . SER A 1 4 ? 9.340 -5.002 0.639 1.00 41.20 4 SER A N 15
ATOM 24280 C CA . SER A 1 4 ? 9.218 -6.195 1.470 1.00 34.13 4 SER A CA 15
ATOM 24281 C C . SER A 1 4 ? 10.398 -6.312 2.436 1.00 22.30 4 SER A C 15
ATOM 24282 O O . SER A 1 4 ? 11.299 -5.468 2.441 1.00 41.31 4 SER A O 15
ATOM 24290 N N . MET A 1 5 ? 10.377 -7.355 3.258 1.00 64.41 5 MET A N 15
ATOM 24291 C CA . MET A 1 5 ? 11.492 -7.669 4.147 1.00 24.34 5 MET A CA 15
ATOM 24292 C C . MET A 1 5 ? 12.282 -8.840 3.567 1.00 51.43 5 MET A C 15
ATOM 24293 O O . MET A 1 5 ? 13.517 -8.857 3.598 1.00 54.22 5 MET A O 15
ATOM 24307 N N . VAL A 1 6 ? 11.548 -9.803 3.016 1.00 42.23 6 VAL A N 15
ATOM 24308 C CA . VAL A 1 6 ? 12.141 -10.988 2.398 1.00 64.21 6 VAL A CA 15
ATOM 24309 C C . VAL A 1 6 ? 12.688 -10.702 1.005 1.00 41.01 6 VAL A C 15
ATOM 24310 O O . VAL A 1 6 ? 12.480 -9.625 0.438 1.00 75.33 6 VAL A O 15
ATOM 24323 N N . ASN A 1 7 ? 13.379 -11.710 0.477 1.00 53.22 7 ASN A N 15
ATOM 24324 C CA . ASN A 1 7 ? 13.948 -11.695 -0.871 1.00 71.21 7 ASN A CA 15
ATOM 24325 C C . ASN A 1 7 ? 12.900 -11.362 -1.931 1.00 44.52 7 ASN A C 15
ATOM 24326 O O . ASN A 1 7 ? 11.701 -11.476 -1.686 1.00 33.22 7 ASN A O 15
ATOM 24337 N N . ALA A 1 8 ? 13.369 -10.988 -3.121 1.00 60.32 8 ALA A N 15
ATOM 24338 C CA . ALA A 1 8 ? 12.490 -10.563 -4.212 1.00 3.34 8 ALA A CA 15
ATOM 24339 C C . ALA A 1 8 ? 11.496 -11.659 -4.612 1.00 60.24 8 ALA A C 15
ATOM 24340 O O . ALA A 1 8 ? 10.308 -11.392 -4.808 1.00 14.22 8 ALA A O 15
ATOM 24347 N N . PHE A 1 9 ? 11.987 -12.890 -4.740 1.00 32.01 9 PHE A N 15
ATOM 24348 C CA . PHE A 1 9 ? 11.133 -14.028 -5.086 1.00 51.44 9 PHE A CA 15
ATOM 24349 C C . PHE A 1 9 ? 10.070 -14.236 -4.011 1.00 64.40 9 PHE A C 15
ATOM 24350 O O . PHE A 1 9 ? 8.868 -14.290 -4.300 1.00 61.22 9 PHE A O 15
ATOM 24367 N N . LEU A 1 10 ? 10.537 -14.329 -2.775 1.00 11.31 10 LEU A N 15
ATOM 24368 C CA . LEU A 1 10 ? 9.673 -14.562 -1.623 1.00 65.43 10 LEU A CA 15
ATOM 24369 C C . LEU A 1 10 ? 8.631 -13.456 -1.509 1.00 12.34 10 LEU A C 15
ATOM 24370 O O . LEU A 1 10 ? 7.460 -13.716 -1.233 1.00 22.41 10 LEU A O 15
ATOM 24386 N N . ALA A 1 11 ? 9.075 -12.226 -1.726 1.00 51.23 11 ALA A N 15
ATOM 24387 C CA . ALA A 1 11 ? 8.193 -11.066 -1.758 1.00 43.20 11 ALA A CA 15
ATOM 24388 C C . ALA A 1 11 ? 7.047 -11.273 -2.746 1.00 60.02 11 ALA A C 15
ATOM 24389 O O . ALA A 1 11 ? 5.887 -11.016 -2.423 1.00 21.33 11 ALA A O 15
ATOM 24396 N N . LYS A 1 12 ? 7.373 -11.748 -3.954 1.00 75.22 12 LYS A N 15
ATOM 24397 C CA . LYS A 1 12 ? 6.353 -11.979 -4.976 1.00 3.03 12 LYS A CA 15
ATOM 24398 C C . LYS A 1 12 ? 5.401 -13.088 -4.534 1.00 75.15 12 LYS A C 15
ATOM 24399 O O . LYS A 1 12 ? 4.195 -13.009 -4.769 1.00 72.25 12 LYS A O 15
ATOM 24418 N N . ILE A 1 13 ? 5.949 -14.119 -3.889 1.00 44.14 13 ILE A N 15
ATOM 24419 C CA . ILE A 1 13 ? 5.125 -15.204 -3.349 1.00 31.13 13 ILE A CA 15
ATOM 24420 C C . ILE A 1 13 ? 4.128 -14.651 -2.324 1.00 54.15 13 ILE A C 15
ATOM 24421 O O . ILE A 1 13 ? 2.927 -14.914 -2.399 1.00 11.24 13 ILE A O 15
ATOM 24437 N N . ALA A 1 14 ? 4.642 -13.862 -1.383 1.00 10.43 14 ALA A N 15
ATOM 24438 C CA . ALA A 1 14 ? 3.835 -13.305 -0.301 1.00 65.03 14 ALA A CA 15
ATOM 24439 C C . ALA A 1 14 ? 2.769 -12.350 -0.835 1.00 45.24 14 ALA A C 15
ATOM 24440 O O . ALA A 1 14 ? 1.623 -12.375 -0.389 1.00 22.51 14 ALA A O 15
ATOM 24447 N N . ALA A 1 15 ? 3.151 -11.514 -1.799 1.00 74.24 15 ALA A N 15
ATOM 24448 C CA . ALA A 1 15 ? 2.232 -10.536 -2.386 1.00 32.11 15 ALA A CA 15
ATOM 24449 C C . ALA A 1 15 ? 1.113 -11.236 -3.155 1.00 51.43 15 ALA A C 15
ATOM 24450 O O . ALA A 1 15 ? -0.066 -10.893 -3.019 1.00 74.42 15 ALA A O 15
ATOM 24457 N N . TRP A 1 16 ? 1.502 -12.214 -3.960 1.00 42.31 16 TRP A N 15
ATOM 24458 C CA . TRP A 1 16 ? 0.566 -13.018 -4.736 1.00 14.44 16 TRP A CA 15
ATOM 24459 C C . TRP A 1 16 ? -0.420 -13.739 -3.813 1.00 61.31 16 TRP A C 15
ATOM 24460 O O . TRP A 1 16 ? -1.631 -13.730 -4.051 1.00 4.24 16 TRP A O 15
ATOM 24481 N N . LEU A 1 17 ? 0.104 -14.346 -2.749 1.00 61.21 17 LEU A N 15
ATOM 24482 C CA . LEU A 1 17 ? -0.726 -15.021 -1.754 1.00 62.45 17 LEU A CA 15
ATOM 24483 C C . LEU A 1 17 ? -1.627 -14.027 -1.027 1.00 2.03 17 LEU A C 15
ATOM 24484 O O . LEU A 1 17 ? -2.801 -14.303 -0.781 1.00 1.20 17 LEU A O 15
ATOM 24500 N N . ASN A 1 18 ? -1.070 -12.867 -0.702 1.00 65.13 18 ASN A N 15
ATOM 24501 C CA . ASN A 1 18 ? -1.817 -11.811 -0.020 1.00 45.11 18 ASN A CA 15
ATOM 24502 C C . ASN A 1 18 ? -3.007 -11.394 -0.885 1.00 52.24 18 ASN A C 15
ATOM 24503 O O . ASN A 1 18 ? -4.101 -11.150 -0.383 1.00 12.31 18 ASN A O 15
ATOM 24514 N N . ALA A 1 19 ? -2.781 -11.332 -2.193 1.00 61.24 19 ALA A N 15
ATOM 24515 C CA . ALA A 1 19 ? -3.832 -10.976 -3.140 1.00 24.21 19 ALA A CA 15
ATOM 24516 C C . ALA A 1 19 ? -4.867 -12.095 -3.244 1.00 11.54 19 ALA A C 15
ATOM 24517 O O . ALA A 1 19 ? -6.026 -11.855 -3.583 1.00 11.42 19 ALA A O 15
ATOM 24524 N N . GLY A 1 20 ? -4.438 -13.319 -2.942 1.00 74.52 20 GLY A N 15
ATOM 24525 C CA . GLY A 1 20 ? -5.327 -14.466 -3.003 1.00 23.12 20 GLY A CA 15
ATOM 24526 C C . GLY A 1 20 ? -6.198 -14.582 -1.768 1.00 55.43 20 GLY A C 15
ATOM 24527 O O . GLY A 1 20 ? -7.373 -14.946 -1.860 1.00 43.31 20 GLY A O 15
ATOM 24531 N N . TYR A 1 21 ? -5.619 -14.271 -0.609 1.00 62.21 21 TYR A N 15
ATOM 24532 C CA . TYR A 1 21 ? -6.332 -14.347 0.668 1.00 10.20 21 TYR A CA 15
ATOM 24533 C C . TYR A 1 21 ? -5.988 -13.145 1.557 1.00 4.45 21 TYR A C 15
ATOM 24534 O O . TYR A 1 21 ? -5.269 -13.286 2.549 1.00 64.21 21 TYR A O 15
ATOM 24552 N N . PRO A 1 22 ? -6.484 -11.943 1.215 1.00 33.03 22 PRO A N 15
ATOM 24553 C CA . PRO A 1 22 ? -6.221 -10.734 2.005 1.00 62.52 22 PRO A CA 15
ATOM 24554 C C . PRO A 1 22 ? -6.969 -10.732 3.342 1.00 1.51 22 PRO A C 15
ATOM 24555 O O . PRO A 1 22 ? -6.646 -9.955 4.246 1.00 55.41 22 PRO A O 15
ATOM 24566 N N . GLU A 1 23 ? -7.962 -11.610 3.465 1.00 61.20 23 GLU A N 15
ATOM 24567 C CA . GLU A 1 23 ? -8.790 -11.682 4.671 1.00 14.11 23 GLU A CA 15
ATOM 24568 C C . GLU A 1 23 ? -8.580 -13.006 5.407 1.00 1.14 23 GLU A C 15
ATOM 24569 O O . GLU A 1 23 ? -9.431 -13.433 6.195 1.00 3.25 23 GLU A O 15
ATOM 24581 N N . GLY A 1 24 ? -7.434 -13.640 5.169 1.00 55.34 24 GLY A N 15
ATOM 24582 C CA . GLY A 1 24 ? -7.124 -14.901 5.819 1.00 5.42 24 GLY A CA 15
ATOM 24583 C C . GLY A 1 24 ? -7.540 -16.090 4.980 1.00 72.15 24 GLY A C 15
ATOM 24584 O O . GLY A 1 24 ? -8.321 -15.950 4.037 1.00 1.40 24 GLY A O 15
ATOM 24588 N N . VAL A 1 25 ? -7.034 -17.265 5.327 1.00 31.52 25 VAL A N 15
ATOM 24589 C CA . VAL A 1 25 ? -7.311 -18.477 4.564 1.00 42.05 25 VAL A CA 15
ATOM 24590 C C . VAL A 1 25 ? -7.663 -19.637 5.500 1.00 51.00 25 VAL A C 15
ATOM 24591 O O . VAL A 1 25 ? -6.932 -19.914 6.450 1.00 41.02 25 VAL A O 15
ATOM 24604 N N . PRO A 1 26 ? -8.804 -20.317 5.256 1.00 73.25 26 PRO A N 15
ATOM 24605 C CA . PRO A 1 26 ? -9.253 -21.438 6.094 1.00 54.21 26 PRO A CA 15
ATOM 24606 C C . PRO A 1 26 ? -8.429 -22.710 5.860 1.00 64.34 26 PRO A C 15
ATOM 24607 O O . PRO A 1 26 ? -7.741 -22.839 4.844 1.00 2.12 26 PRO A O 15
ATOM 24618 N N . GLY A 1 27 ? -8.505 -23.636 6.816 1.00 3.45 27 GLY A N 15
ATOM 24619 C CA . GLY A 1 27 ? -7.753 -24.885 6.745 1.00 3.53 27 GLY A CA 15
ATOM 24620 C C . GLY A 1 27 ? -7.956 -25.639 5.437 1.00 40.15 27 GLY A C 15
ATOM 24621 O O . GLY A 1 27 ? -6.976 -25.979 4.766 1.00 54.14 27 GLY A O 15
ATOM 24625 N N . PRO A 1 28 ? -9.224 -25.912 5.042 1.00 4.10 28 PRO A N 15
ATOM 24626 C CA . PRO A 1 28 ? -9.540 -26.618 3.785 1.00 31.40 28 PRO A CA 15
ATOM 24627 C C . PRO A 1 28 ? -8.830 -26.030 2.560 1.00 1.42 28 PRO A C 15
ATOM 24628 O O . PRO A 1 28 ? -8.650 -26.716 1.554 1.00 5.10 28 PRO A O 15
ATOM 24639 N N . ASP A 1 29 ? -8.428 -24.763 2.648 1.00 63.12 29 ASP A N 15
ATOM 24640 C CA . ASP A 1 29 ? -7.719 -24.096 1.554 1.00 75.13 29 ASP A CA 15
ATOM 24641 C C . ASP A 1 29 ? -6.217 -24.124 1.817 1.00 41.35 29 ASP A C 15
ATOM 24642 O O . ASP A 1 29 ? -5.411 -24.264 0.897 1.00 20.04 29 ASP A O 15
ATOM 24651 N N . ARG A 1 30 ? -5.856 -24.032 3.092 1.00 54.40 30 ARG A N 15
ATOM 24652 C CA . ARG A 1 30 ? -4.458 -23.974 3.505 1.00 24.35 30 ARG A CA 15
ATOM 24653 C C . ARG A 1 30 ? -3.711 -25.267 3.181 1.00 11.25 30 ARG A C 15
ATOM 24654 O O . ARG A 1 30 ? -2.591 -25.228 2.670 1.00 45.02 30 ARG A O 15
ATOM 24675 N N . VAL A 1 31 ? -4.330 -26.407 3.481 1.00 12.44 31 VAL A N 15
ATOM 24676 C CA . VAL A 1 31 ? -3.685 -27.706 3.269 1.00 14.30 31 VAL A CA 15
ATOM 24677 C C . VAL A 1 31 ? -3.276 -27.886 1.795 1.00 1.22 31 VAL A C 15
ATOM 24678 O O . VAL A 1 31 ? -2.109 -28.168 1.507 1.00 3.34 31 VAL A O 15
ATOM 24691 N N . PRO A 1 32 ? -4.215 -27.717 0.831 1.00 64.13 32 PRO A N 15
ATOM 24692 C CA . PRO A 1 32 ? -3.886 -27.813 -0.593 1.00 15.21 32 PRO A CA 15
ATOM 24693 C C . PRO A 1 32 ? -3.007 -26.647 -1.053 1.00 21.04 32 PRO A C 15
ATOM 24694 O O . PRO A 1 32 ? -2.200 -26.803 -1.971 1.00 13.40 32 PRO A O 15
ATOM 24705 N N . LEU A 1 33 ? -3.165 -25.481 -0.408 1.00 51.45 33 LEU A N 15
ATOM 24706 C CA . LEU A 1 33 ? -2.321 -24.322 -0.706 1.00 71.25 33 LEU A CA 15
ATOM 24707 C C . LEU A 1 33 ? -0.855 -24.695 -0.510 1.00 22.31 33 LEU A C 15
ATOM 24708 O O . LEU A 1 33 ? -0.025 -24.496 -1.398 1.00 14.43 33 LEU A O 15
ATOM 24724 N N . LEU A 1 34 ? -0.554 -25.292 0.634 1.00 52.24 34 LEU A N 15
ATOM 24725 C CA . LEU A 1 34 ? 0.806 -25.703 0.937 1.00 54.12 34 LEU A CA 15
ATOM 24726 C C . LEU A 1 34 ? 1.219 -26.862 0.053 1.00 50.24 34 LEU A C 15
ATOM 24727 O O . LEU A 1 34 ? 2.341 -26.895 -0.448 1.00 13.00 34 LEU A O 15
ATOM 24743 N N . ALA A 1 35 ? 0.310 -27.810 -0.143 1.00 22.33 35 ALA A N 15
ATOM 24744 C CA . ALA A 1 35 ? 0.583 -28.956 -1.001 1.00 2.14 35 ALA A CA 15
ATOM 24745 C C . ALA A 1 35 ? 1.057 -28.491 -2.378 1.00 71.13 35 ALA A C 15
ATOM 24746 O O . ALA A 1 35 ? 1.989 -29.056 -2.953 1.00 71.44 35 ALA A O 15
ATOM 24753 N N . LEU A 1 36 ? 0.418 -27.440 -2.880 1.00 60.32 36 LEU A N 15
ATOM 24754 C CA . LEU A 1 36 ? 0.757 -26.865 -4.179 1.00 5.22 36 LEU A CA 15
ATOM 24755 C C . LEU A 1 36 ? 2.112 -26.146 -4.115 1.00 32.42 36 LEU A C 15
ATOM 24756 O O . LEU A 1 36 ? 3.010 -26.427 -4.908 1.00 24.53 36 LEU A O 15
ATOM 24772 N N . LEU A 1 37 ? 2.254 -25.229 -3.161 1.00 22.00 37 LEU A N 15
ATOM 24773 C CA . LEU A 1 37 ? 3.462 -24.404 -3.051 1.00 0.21 37 LEU A CA 15
ATOM 24774 C C . LEU A 1 37 ? 4.716 -25.248 -2.820 1.00 50.35 37 LEU A C 15
ATOM 24775 O O . LEU A 1 37 ? 5.746 -25.020 -3.452 1.00 73.01 37 LEU A O 15
ATOM 24791 N N . THR A 1 38 ? 4.613 -26.246 -1.948 1.00 10.21 38 THR A N 15
ATOM 24792 C CA . THR A 1 38 ? 5.780 -27.021 -1.521 1.00 5.04 38 THR A CA 15
ATOM 24793 C C . THR A 1 38 ? 6.386 -27.830 -2.664 1.00 62.54 38 THR A C 15
ATOM 24794 O O . THR A 1 38 ? 7.463 -28.411 -2.517 1.00 50.11 38 THR A O 15
ATOM 24805 N N . ARG A 1 39 ? 5.689 -27.884 -3.794 1.00 14.25 39 ARG A N 15
ATOM 24806 C CA . ARG A 1 39 ? 6.203 -28.564 -4.969 1.00 24.04 39 ARG A CA 15
ATOM 24807 C C . ARG A 1 39 ? 7.478 -27.878 -5.466 1.00 71.34 39 ARG A C 15
ATOM 24808 O O . ARG A 1 39 ? 8.489 -28.532 -5.720 1.00 72.22 39 ARG A O 15
ATOM 24829 N N . ARG A 1 40 ? 7.417 -26.555 -5.611 1.00 53.35 40 ARG A N 15
ATOM 24830 C CA . ARG A 1 40 ? 8.579 -25.758 -5.994 1.00 42.31 40 ARG A CA 15
ATOM 24831 C C . ARG A 1 40 ? 8.833 -24.684 -4.949 1.00 74.53 40 ARG A C 15
ATOM 24832 O O . ARG A 1 40 ? 8.521 -23.513 -5.172 1.00 12.24 40 ARG A O 15
ATOM 24853 N N . LEU A 1 41 ? 9.368 -25.093 -3.807 1.00 34.24 41 LEU A N 15
ATOM 24854 C CA . LEU A 1 41 ? 9.624 -24.176 -2.701 1.00 61.12 41 LEU A CA 15
ATOM 24855 C C . LEU A 1 41 ? 10.428 -24.896 -1.616 1.00 73.41 41 LEU A C 15
ATOM 24856 O O . LEU A 1 41 ? 10.109 -26.033 -1.254 1.00 54.35 41 LEU A O 15
ATOM 24872 N N . THR A 1 42 ? 11.474 -24.252 -1.111 1.00 74.31 42 THR A N 15
ATOM 24873 C CA . THR A 1 42 ? 12.313 -24.855 -0.073 1.00 41.11 42 THR A CA 15
ATOM 24874 C C . THR A 1 42 ? 11.738 -24.584 1.319 1.00 41.00 42 THR A C 15
ATOM 24875 O O . THR A 1 42 ? 10.812 -23.781 1.472 1.00 32.31 42 THR A O 15
ATOM 24886 N N . ASN A 1 43 ? 12.287 -25.257 2.331 1.00 61.44 43 ASN A N 15
ATOM 24887 C CA . ASN A 1 43 ? 11.858 -25.053 3.716 1.00 23.11 43 ASN A CA 15
ATOM 24888 C C . ASN A 1 43 ? 12.203 -23.634 4.153 1.00 72.30 43 ASN A C 15
ATOM 24889 O O . ASN A 1 43 ? 11.425 -22.962 4.839 1.00 71.12 43 ASN A O 15
ATOM 24900 N N . ASP A 1 44 ? 13.368 -23.182 3.719 1.00 0.21 44 ASP A N 15
ATOM 24901 C CA . ASP A 1 44 ? 13.844 -21.839 4.015 1.00 22.12 44 ASP A CA 15
ATOM 24902 C C . ASP A 1 44 ? 12.875 -20.812 3.441 1.00 42.40 44 ASP A C 15
ATOM 24903 O O . ASP A 1 44 ? 12.522 -19.830 4.099 1.00 60.34 44 ASP A O 15
ATOM 24912 N N . GLU A 1 45 ? 12.431 -21.069 2.214 1.00 2.43 45 GLU A N 15
ATOM 24913 C CA . GLU A 1 45 ? 11.494 -20.190 1.525 1.00 12.41 45 GLU A CA 15
ATOM 24914 C C . GLU A 1 45 ? 10.131 -20.147 2.222 1.00 74.32 45 GLU A C 15
ATOM 24915 O O . GLU A 1 45 ? 9.626 -19.063 2.531 1.00 52.21 45 GLU A O 15
ATOM 24927 N N . ILE A 1 46 ? 9.534 -21.315 2.476 1.00 40.25 46 ILE A N 15
ATOM 24928 C CA . ILE A 1 46 ? 8.227 -21.371 3.133 1.00 2.42 46 ILE A CA 15
ATOM 24929 C C . ILE A 1 46 ? 8.281 -20.654 4.482 1.00 23.22 46 ILE A C 15
ATOM 24930 O O . ILE A 1 46 ? 7.349 -19.931 4.843 1.00 2.24 46 ILE A O 15
ATOM 24946 N N . LYS A 1 47 ? 9.380 -20.838 5.220 1.00 61.14 47 LYS A N 15
ATOM 24947 C CA . LYS A 1 47 ? 9.563 -20.119 6.478 1.00 33.02 47 LYS A CA 15
ATOM 24948 C C . LYS A 1 47 ? 9.625 -18.615 6.229 1.00 44.41 47 LYS A C 15
ATOM 24949 O O . LYS A 1 47 ? 8.976 -17.838 6.926 1.00 14.11 47 LYS A O 15
ATOM 24968 N N . ALA A 1 48 ? 10.408 -18.214 5.228 1.00 32.32 48 ALA A N 15
ATOM 24969 C CA . ALA A 1 48 ? 10.577 -16.801 4.897 1.00 3.50 48 ALA A CA 15
ATOM 24970 C C . ALA A 1 48 ? 9.228 -16.133 4.645 1.00 23.32 48 ALA A C 15
ATOM 24971 O O . ALA A 1 48 ? 9.004 -14.993 5.056 1.00 52.32 48 ALA A O 15
ATOM 24978 N N . ILE A 1 49 ? 8.335 -16.855 3.971 1.00 73.51 49 ILE A N 15
ATOM 24979 C CA . ILE A 1 49 ? 6.981 -16.366 3.714 1.00 11.34 49 ILE A CA 15
ATOM 24980 C C . ILE A 1 49 ? 6.277 -16.037 5.025 1.00 32.52 49 ILE A C 15
ATOM 24981 O O . ILE A 1 49 ? 5.624 -14.998 5.154 1.00 25.45 49 ILE A O 15
ATOM 24997 N N . ALA A 1 50 ? 6.439 -16.915 6.008 1.00 21.02 50 ALA A N 15
ATOM 24998 C CA . ALA A 1 50 ? 5.853 -16.703 7.323 1.00 1.35 50 ALA A CA 15
ATOM 24999 C C . ALA A 1 50 ? 6.498 -15.495 7.979 1.00 3.30 50 ALA A C 15
ATOM 25000 O O . ALA A 1 50 ? 5.817 -14.591 8.446 1.00 40.12 50 ALA A O 15
ATOM 25007 N N . GLU A 1 51 ? 7.820 -15.470 7.938 1.00 14.35 51 GLU A N 15
ATOM 25008 C CA . GLU A 1 51 ? 8.618 -14.458 8.617 1.00 45.45 51 GLU A CA 15
ATOM 25009 C C . GLU A 1 51 ? 8.227 -13.043 8.191 1.00 61.23 51 GLU A C 15
ATOM 25010 O O . GLU A 1 51 ? 8.151 -12.135 9.023 1.00 40.34 51 GLU A O 15
ATOM 25022 N N . ASP A 1 52 ? 7.979 -12.858 6.897 1.00 54.12 52 ASP A N 15
ATOM 25023 C CA . ASP A 1 52 ? 7.599 -11.544 6.376 1.00 62.53 52 ASP A CA 15
ATOM 25024 C C . ASP A 1 52 ? 6.202 -11.174 6.861 1.00 5.34 52 ASP A C 15
ATOM 25025 O O . ASP A 1 52 ? 5.973 -10.070 7.367 1.00 13.14 52 ASP A O 15
ATOM 25034 N N . LEU A 1 53 ? 5.282 -12.124 6.727 1.00 34.00 53 LEU A N 15
ATOM 25035 C CA . LEU A 1 53 ? 3.879 -11.902 7.057 1.00 31.15 53 LEU A CA 15
ATOM 25036 C C . LEU A 1 53 ? 3.670 -11.735 8.565 1.00 63.44 53 LEU A C 15
ATOM 25037 O O . LEU A 1 53 ? 2.807 -10.966 8.988 1.00 24.44 53 LEU A O 15
ATOM 25053 N N . GLU A 1 54 ? 4.468 -12.435 9.372 1.00 42.35 54 GLU A N 15
ATOM 25054 C CA . GLU A 1 54 ? 4.342 -12.365 10.830 1.00 71.35 54 GLU A CA 15
ATOM 25055 C C . GLU A 1 54 ? 4.647 -10.958 11.328 1.00 51.43 54 GLU A C 15
ATOM 25056 O O . GLU A 1 54 ? 3.961 -10.447 12.215 1.00 2.04 54 GLU A O 15
ATOM 25068 N N . LYS A 1 55 ? 5.677 -10.336 10.751 1.00 30.13 55 LYS A N 15
ATOM 25069 C CA . LYS A 1 55 ? 6.027 -8.956 11.086 1.00 60.30 55 LYS A CA 15
ATOM 25070 C C . LYS A 1 55 ? 4.838 -8.040 10.817 1.00 11.44 55 LYS A C 15
ATOM 25071 O O . LYS A 1 55 ? 4.590 -7.076 11.548 1.00 63.12 55 LYS A O 15
ATOM 25090 N N . ARG A 1 56 ? 4.100 -8.359 9.761 1.00 63.50 56 ARG A N 15
ATOM 25091 C CA . ARG A 1 56 ? 2.935 -7.582 9.367 1.00 74.04 56 ARG A CA 15
ATOM 25092 C C . ARG A 1 56 ? 1.794 -7.799 10.355 1.00 1.10 56 ARG A C 15
ATOM 25093 O O . ARG A 1 56 ? 1.196 -6.842 10.845 1.00 45.04 56 ARG A O 15
ATOM 25114 N N . ALA A 1 57 ? 1.518 -9.062 10.659 1.00 75.53 57 ALA A N 15
ATOM 25115 C CA . ALA A 1 57 ? 0.477 -9.426 11.612 1.00 40.24 57 ALA A CA 15
ATOM 25116 C C . ALA A 1 57 ? 0.623 -10.891 12.015 1.00 71.25 57 ALA A C 15
ATOM 25117 O O . ALA A 1 57 ? 0.536 -11.786 11.172 1.00 53.35 57 ALA A O 15
ATOM 25124 N N . HIS A 1 58 ? 0.854 -11.135 13.301 1.00 23.12 58 HIS A N 15
ATOM 25125 C CA . HIS A 1 58 ? 1.035 -12.495 13.799 1.00 21.31 58 HIS A CA 15
ATOM 25126 C C . HIS A 1 58 ? -0.308 -13.212 13.924 1.00 2.53 58 HIS A C 15
ATOM 25127 O O . HIS A 1 58 ? -0.896 -13.270 15.006 1.00 62.41 58 HIS A O 15
ATOM 25142 N N . PHE A 1 59 ? -0.815 -13.714 12.803 1.00 45.53 59 PHE A N 15
ATOM 25143 C CA . PHE A 1 59 ? -2.005 -14.552 12.816 1.00 61.11 59 PHE A CA 15
ATOM 25144 C C . PHE A 1 59 ? -1.610 -15.998 13.085 1.00 4.21 59 PHE A C 15
ATOM 25145 O O . PHE A 1 59 ? -1.529 -16.823 12.171 1.00 51.30 59 PHE A O 15
ATOM 25162 N N . ASP A 1 60 ? -1.352 -16.285 14.355 1.00 3.23 60 ASP A N 15
ATOM 25163 C CA . ASP A 1 60 ? -0.929 -17.612 14.811 1.00 22.13 60 ASP A CA 15
ATOM 25164 C C . ASP A 1 60 ? -2.103 -18.597 14.833 1.00 20.41 60 ASP A C 15
ATOM 25165 O O . ASP A 1 60 ? -2.246 -19.403 15.753 1.00 31.31 60 ASP A O 15
ATOM 25174 N N . HIS A 1 61 ? -2.933 -18.525 13.800 1.00 13.11 61 HIS A N 15
ATOM 25175 C CA . HIS A 1 61 ? -4.053 -19.445 13.615 1.00 64.41 61 HIS A CA 15
ATOM 25176 C C . HIS A 1 61 ? -3.999 -20.054 12.213 1.00 11.03 61 HIS A C 15
ATOM 25177 O O . HIS A 1 61 ? -4.592 -21.105 11.955 1.00 35.12 61 HIS A O 15
ATOM 25192 N N . ILE A 1 62 ? -3.270 -19.391 11.312 1.00 73.14 62 ILE A N 15
ATOM 25193 C CA . ILE A 1 62 ? -3.166 -19.823 9.917 1.00 65.44 62 ILE A CA 15
ATOM 25194 C C . ILE A 1 62 ? -1.753 -20.309 9.596 1.00 41.11 62 ILE A C 15
ATOM 25195 O O . ILE A 1 62 ? -1.398 -20.456 8.425 1.00 32.13 62 ILE A O 15
ATOM 25211 N N . ASP A 1 63 ? -0.968 -20.563 10.652 1.00 1.43 63 ASP A N 15
ATOM 25212 C CA . ASP A 1 63 ? 0.450 -20.950 10.539 1.00 15.25 63 ASP A CA 15
ATOM 25213 C C . ASP A 1 63 ? 0.724 -21.816 9.311 1.00 43.10 63 ASP A C 15
ATOM 25214 O O . ASP A 1 63 ? 0.322 -22.975 9.248 1.00 22.32 63 ASP A O 15
ATOM 25223 N N . ILE A 1 64 ? 1.412 -21.230 8.344 1.00 35.01 64 ILE A N 15
ATOM 25224 C CA . ILE A 1 64 ? 1.778 -21.904 7.098 1.00 74.34 64 ILE A CA 15
ATOM 25225 C C . ILE A 1 64 ? 2.589 -23.181 7.358 1.00 73.52 64 ILE A C 15
ATOM 25226 O O . ILE A 1 64 ? 2.545 -24.131 6.572 1.00 13.12 64 ILE A O 15
ATOM 25242 N N . GLY A 1 65 ? 3.295 -23.207 8.481 1.00 24.22 65 GLY A N 15
ATOM 25243 C CA . GLY A 1 65 ? 4.125 -24.348 8.823 1.00 1.30 65 GLY A CA 15
ATOM 25244 C C . GLY A 1 65 ? 3.328 -25.609 9.122 1.00 31.50 65 GLY A C 15
ATOM 25245 O O . GLY A 1 65 ? 3.670 -26.690 8.635 1.00 64.12 65 GLY A O 15
ATOM 25249 N N . VAL A 1 66 ? 2.257 -25.476 9.909 1.00 52.41 66 VAL A N 15
ATOM 25250 C CA . VAL A 1 66 ? 1.499 -26.640 10.381 1.00 10.01 66 VAL A CA 15
ATOM 25251 C C . VAL A 1 66 ? 0.920 -27.446 9.216 1.00 22.33 66 VAL A C 15
ATOM 25252 O O . VAL A 1 66 ? 0.859 -28.678 9.271 1.00 54.21 66 VAL A O 15
ATOM 25265 N N . LEU A 1 67 ? 0.507 -26.753 8.157 1.00 55.10 67 LEU A N 15
ATOM 25266 C CA . LEU A 1 67 ? -0.090 -27.415 7.001 1.00 53.21 67 LEU A CA 15
ATOM 25267 C C . LEU A 1 67 ? 0.843 -28.493 6.446 1.00 52.34 67 LEU A C 15
ATOM 25268 O O . LEU A 1 67 ? 0.399 -29.590 6.088 1.00 51.42 67 LEU A O 15
ATOM 25284 N N . ILE A 1 68 ? 2.137 -28.188 6.414 1.00 31.54 68 ILE A N 15
ATOM 25285 C CA . ILE A 1 68 ? 3.140 -29.117 5.895 1.00 2.51 68 ILE A CA 15
ATOM 25286 C C . ILE A 1 68 ? 3.136 -30.423 6.693 1.00 51.44 68 ILE A C 15
ATOM 25287 O O . ILE A 1 68 ? 3.352 -31.506 6.137 1.00 60.32 68 ILE A O 15
ATOM 25303 N N . THR A 1 69 ? 2.858 -30.316 7.991 1.00 24.31 69 THR A N 15
ATOM 25304 C CA . THR A 1 69 ? 2.873 -31.470 8.877 1.00 33.41 69 THR A CA 15
ATOM 25305 C C . THR A 1 69 ? 1.682 -32.380 8.582 1.00 42.44 69 THR A C 15
ATOM 25306 O O . THR A 1 69 ? 1.747 -33.595 8.770 1.00 21.42 69 THR A O 15
ATOM 25317 N N . GLN A 1 70 ? 0.602 -31.784 8.095 1.00 34.14 70 GLN A N 15
ATOM 25318 C CA . GLN A 1 70 ? -0.594 -32.541 7.755 1.00 71.34 70 GLN A CA 15
ATOM 25319 C C . GLN A 1 70 ? -0.387 -33.270 6.432 1.00 10.03 70 GLN A C 15
ATOM 25320 O O . GLN A 1 70 ? -0.581 -34.478 6.340 1.00 34.11 70 GLN A O 15
ATOM 25334 N N . MET A 1 71 ? 0.046 -32.517 5.427 1.00 14.01 71 MET A N 15
ATOM 25335 C CA . MET A 1 71 ? 0.250 -33.042 4.072 1.00 13.13 71 MET A CA 15
ATOM 25336 C C . MET A 1 71 ? 1.158 -34.274 4.065 1.00 21.22 71 MET A C 15
ATOM 25337 O O . MET A 1 71 ? 0.905 -35.240 3.344 1.00 40.43 71 MET A O 15
ATOM 25351 N N . THR A 1 72 ? 2.217 -34.226 4.869 1.00 74.35 72 THR A N 15
ATOM 25352 C CA . THR A 1 72 ? 3.211 -35.297 4.901 1.00 54.12 72 THR A CA 15
ATOM 25353 C C . THR A 1 72 ? 2.585 -36.610 5.372 1.00 21.40 72 THR A C 15
ATOM 25354 O O . THR A 1 72 ? 3.012 -37.698 4.977 1.00 10.21 72 THR A O 15
ATOM 25365 N N . ASP A 1 73 ? 1.556 -36.493 6.199 1.00 14.31 73 ASP A N 15
ATOM 25366 C CA . ASP A 1 73 ? 0.887 -37.650 6.780 1.00 73.20 73 ASP A CA 15
ATOM 25367 C C . ASP A 1 73 ? -0.280 -38.076 5.900 1.00 63.12 73 ASP A C 15
ATOM 25368 O O . ASP A 1 73 ? -0.453 -39.259 5.592 1.00 62.50 73 ASP A O 15
ATOM 25377 N N . GLU A 1 74 ? -1.071 -37.090 5.500 1.00 53.04 74 GLU A N 15
ATOM 25378 C CA . GLU A 1 74 ? -2.222 -37.300 4.639 1.00 13.52 74 GLU A CA 15
ATOM 25379 C C . GLU A 1 74 ? -2.428 -36.072 3.758 1.00 52.34 74 GLU A C 15
ATOM 25380 O O . GLU A 1 74 ? -2.641 -34.967 4.266 1.00 43.45 74 GLU A O 15
ATOM 25392 N N . MET A 1 75 ? -2.344 -36.256 2.447 1.00 3.01 75 MET A N 15
ATOM 25393 C CA . MET A 1 75 ? -2.629 -35.173 1.517 1.00 44.15 75 MET A CA 15
ATOM 25394 C C . MET A 1 75 ? -4.141 -34.978 1.434 1.00 2.42 75 MET A C 15
ATOM 25395 O O . MET A 1 75 ? -4.900 -35.940 1.567 1.00 23.31 75 MET A O 15
ATOM 25409 N N . PRO A 1 76 ? -4.597 -33.735 1.226 1.00 3.41 76 PRO A N 15
ATOM 25410 C CA . PRO A 1 76 ? -6.026 -33.405 1.256 1.00 54.22 76 PRO A CA 15
ATOM 25411 C C . PRO A 1 76 ? -6.786 -34.058 0.094 1.00 61.51 76 PRO A C 15
ATOM 25412 O O . PRO A 1 76 ? -7.243 -35.200 0.203 1.00 1.43 76 PRO A O 15
ATOM 25423 N N . ARG A 1 77 ? -6.898 -33.340 -1.019 1.00 42.15 77 ARG A N 15
ATOM 25424 C CA . ARG A 1 77 ? -7.472 -33.873 -2.246 1.00 24.23 77 ARG A CA 15
ATOM 25425 C C . ARG A 1 77 ? -6.773 -33.238 -3.430 1.00 64.03 77 ARG A C 15
ATOM 25426 O O . ARG A 1 77 ? -6.417 -32.062 -3.378 1.00 31.21 77 ARG A O 15
ATOM 25447 N N . GLU A 1 78 ? -6.595 -34.003 -4.491 1.00 43.11 78 GLU A N 15
ATOM 25448 C CA . GLU A 1 78 ? -6.035 -33.468 -5.727 1.00 10.22 78 GLU A CA 15
ATOM 25449 C C . GLU A 1 78 ? -7.034 -32.488 -6.330 1.00 23.31 78 GLU A C 15
ATOM 25450 O O . GLU A 1 78 ? -6.664 -31.496 -6.960 1.00 30.35 78 GLU A O 15
ATOM 25462 N N . GLU A 1 79 ? -8.307 -32.785 -6.094 1.00 61.41 79 GLU A N 15
ATOM 25463 C CA . GLU A 1 79 ? -9.408 -31.905 -6.461 1.00 62.11 79 GLU A CA 15
ATOM 25464 C C . GLU A 1 79 ? -9.268 -30.560 -5.750 1.00 42.33 79 GLU A C 15
ATOM 25465 O O . GLU A 1 79 ? -9.349 -29.500 -6.370 1.00 30.53 79 GLU A O 15
ATOM 25477 N N . ASP A 1 80 ? -9.041 -30.614 -4.443 1.00 22.20 80 ASP A N 15
ATOM 25478 C CA . ASP A 1 80 ? -8.851 -29.408 -3.641 1.00 23.21 80 ASP A CA 15
ATOM 25479 C C . ASP A 1 80 ? -7.592 -28.670 -4.080 1.00 50.24 80 ASP A C 15
ATOM 25480 O O . ASP A 1 80 ? -7.554 -27.439 -4.097 1.00 21.13 80 ASP A O 15
ATOM 25489 N N . ILE A 1 81 ? -6.565 -29.432 -4.443 1.00 52.33 81 ILE A N 15
ATOM 25490 C CA . ILE A 1 81 ? -5.310 -28.849 -4.907 1.00 75.11 81 ILE A CA 15
ATOM 25491 C C . ILE A 1 81 ? -5.515 -28.086 -6.217 1.00 23.01 81 ILE A C 15
ATOM 25492 O O . ILE A 1 81 ? -4.993 -26.980 -6.383 1.00 54.32 81 ILE A O 15
ATOM 25508 N N . GLU A 1 82 ? -6.287 -28.662 -7.142 1.00 20.30 82 GLU A N 15
ATOM 25509 C CA . GLU A 1 82 ? -6.556 -27.991 -8.412 1.00 13.24 82 GLU A CA 15
ATOM 25510 C C . GLU A 1 82 ? -7.421 -26.758 -8.154 1.00 5.44 82 GLU A C 15
ATOM 25511 O O . GLU A 1 82 ? -7.210 -25.698 -8.753 1.00 1.51 82 GLU A O 15
ATOM 25523 N N . ARG A 1 83 ? -8.351 -26.898 -7.207 1.00 62.13 83 ARG A N 15
ATOM 25524 C CA . ARG A 1 83 ? -9.242 -25.813 -6.810 1.00 64.02 83 ARG A CA 15
ATOM 25525 C C . ARG A 1 83 ? -8.440 -24.601 -6.335 1.00 23.45 83 ARG A C 15
ATOM 25526 O O . ARG A 1 83 ? -8.662 -23.477 -6.789 1.00 51.11 83 ARG A O 15
ATOM 25547 N N . VAL A 1 84 ? -7.503 -24.836 -5.424 1.00 60.34 84 VAL A N 15
ATOM 25548 C CA . VAL A 1 84 ? -6.726 -23.749 -4.843 1.00 41.51 84 VAL A CA 15
ATOM 25549 C C . VAL A 1 84 ? -5.748 -23.161 -5.867 1.00 42.42 84 VAL A C 15
ATOM 25550 O O . VAL A 1 84 ? -5.716 -21.948 -6.064 1.00 71.31 84 VAL A O 15
ATOM 25563 N N . ARG A 1 85 ? -4.978 -24.017 -6.543 1.00 32.12 85 ARG A N 15
ATOM 25564 C CA . ARG A 1 85 ? -3.978 -23.548 -7.506 1.00 63.21 85 ARG A CA 15
ATOM 25565 C C . ARG A 1 85 ? -4.618 -22.707 -8.609 1.00 31.04 85 ARG A C 15
ATOM 25566 O O . ARG A 1 85 ? -4.073 -21.677 -8.994 1.00 74.34 85 ARG A O 15
ATOM 25587 N N . ARG A 1 86 ? -5.783 -23.129 -9.102 1.00 54.02 86 ARG A N 15
ATOM 25588 C CA . ARG A 1 86 ? -6.490 -22.358 -10.132 1.00 61.13 86 ARG A CA 15
ATOM 25589 C C . ARG A 1 86 ? -6.989 -21.033 -9.547 1.00 43.24 86 ARG A C 15
ATOM 25590 O O . ARG A 1 86 ? -6.917 -19.988 -10.195 1.00 52.32 86 ARG A O 15
ATOM 25611 N N . HIS A 1 87 ? -7.469 -21.089 -8.303 1.00 53.04 87 HIS A N 15
ATOM 25612 C CA . HIS A 1 87 ? -7.952 -19.904 -7.591 1.00 5.31 87 HIS A CA 15
ATOM 25613 C C . HIS A 1 87 ? -6.815 -18.897 -7.428 1.00 35.45 87 HIS A C 15
ATOM 25614 O O . HIS A 1 87 ? -7.005 -17.694 -7.572 1.00 13.34 87 HIS A O 15
ATOM 25629 N N . LEU A 1 88 ? -5.635 -19.417 -7.122 1.00 42.33 88 LEU A N 15
ATOM 25630 C CA . LEU A 1 88 ? -4.429 -18.613 -6.937 1.00 61.31 88 LEU A CA 15
ATOM 25631 C C . LEU A 1 88 ? -3.881 -18.125 -8.281 1.00 10.22 88 LEU A C 15
ATOM 25632 O O . LEU A 1 88 ? -3.374 -17.000 -8.392 1.00 2.44 88 LEU A O 15
ATOM 25648 N N . ALA A 1 89 ? -4.009 -18.977 -9.299 1.00 50.41 89 ALA A N 15
ATOM 25649 C CA . ALA A 1 89 ? -3.518 -18.670 -10.641 1.00 61.34 89 ALA A CA 15
ATOM 25650 C C . ALA A 1 89 ? -4.212 -17.434 -11.204 1.00 73.12 89 ALA A C 15
ATOM 25651 O O . ALA A 1 89 ? -3.683 -16.764 -12.095 1.00 14.30 89 ALA A O 15
ATOM 25658 N N . LEU A 1 90 ? -5.400 -17.143 -10.676 1.00 4.52 90 LEU A N 15
ATOM 25659 C CA . LEU A 1 90 ? -6.131 -15.932 -11.036 1.00 63.34 90 LEU A CA 15
ATOM 25660 C C . LEU A 1 90 ? -5.288 -14.697 -10.731 1.00 72.14 90 LEU A C 15
ATOM 25661 O O . LEU A 1 90 ? -5.162 -13.799 -11.563 1.00 72.44 90 LEU A O 15
ATOM 25677 N N . GLN A 1 91 ? -4.708 -14.669 -9.534 1.00 52.33 91 GLN A N 15
ATOM 25678 C CA . GLN A 1 91 ? -3.820 -13.578 -9.131 1.00 44.25 91 GLN A CA 15
ATOM 25679 C C . GLN A 1 91 ? -2.486 -13.691 -9.861 1.00 0.14 91 GLN A C 15
ATOM 25680 O O . GLN A 1 91 ? -1.894 -12.684 -10.259 1.00 24.43 91 GLN A O 15
ATOM 25694 N N . GLY A 1 92 ? -2.018 -14.922 -10.032 1.00 11.13 92 GLY A N 15
ATOM 25695 C CA . GLY A 1 92 ? -0.781 -15.149 -10.758 1.00 34.23 92 GLY A CA 15
ATOM 25696 C C . GLY A 1 92 ? -0.189 -16.511 -10.481 1.00 75.14 92 GLY A C 15
ATOM 25697 O O . GLY A 1 92 ? -0.767 -17.305 -9.736 1.00 41.34 92 GLY A O 15
ATOM 25701 N N . TRP A 1 93 ? 0.969 -16.776 -11.075 1.00 61.24 93 TRP A N 15
ATOM 25702 C CA . TRP A 1 93 ? 1.657 -18.050 -10.909 1.00 33.44 93 TRP A CA 15
ATOM 25703 C C . TRP A 1 93 ? 3.160 -17.800 -10.736 1.00 44.25 93 TRP A C 15
ATOM 25704 O O . TRP A 1 93 ? 3.927 -17.849 -11.698 1.00 71.23 93 TRP A O 15
ATOM 25725 N N . PRO A 1 94 ? 3.597 -17.513 -9.494 1.00 44.24 94 PRO A N 15
ATOM 25726 C CA . PRO A 1 94 ? 4.978 -17.095 -9.208 1.00 44.31 94 PRO A CA 15
ATOM 25727 C C . PRO A 1 94 ? 5.980 -18.248 -9.254 1.00 13.14 94 PRO A C 15
ATOM 25728 O O . PRO A 1 94 ? 7.191 -18.024 -9.285 1.00 65.31 94 PRO A O 15
ATOM 25739 N N . LEU A 1 95 ? 5.471 -19.478 -9.264 1.00 20.13 95 LEU A N 15
ATOM 25740 C CA . LEU A 1 95 ? 6.325 -20.667 -9.320 1.00 2.45 95 LEU A CA 15
ATOM 25741 C C . LEU A 1 95 ? 6.943 -20.831 -10.708 1.00 23.05 95 LEU A C 15
ATOM 25742 O O . LEU A 1 95 ? 7.767 -21.725 -10.930 1.00 42.11 95 LEU A O 15
ATOM 25758 N N . ASP A 1 96 ? 6.542 -19.970 -11.641 1.00 4.21 96 ASP A N 15
ATOM 25759 C CA . ASP A 1 96 ? 7.106 -19.978 -12.987 1.00 41.33 96 ASP A CA 15
ATOM 25760 C C . ASP A 1 96 ? 8.101 -18.828 -13.154 1.00 64.42 96 ASP A C 15
ATOM 25761 O O . ASP A 1 96 ? 8.790 -18.728 -14.172 1.00 63.40 96 ASP A O 15
ATOM 25770 N N . ASP A 1 97 ? 8.186 -17.970 -12.135 1.00 25.14 97 ASP A N 15
ATOM 25771 C CA . ASP A 1 97 ? 9.100 -16.825 -12.154 1.00 42.42 97 ASP A CA 15
ATOM 25772 C C . ASP A 1 97 ? 10.018 -16.858 -10.931 1.00 63.11 97 ASP A C 15
ATOM 25773 O O . ASP A 1 97 ? 9.685 -16.301 -9.876 1.00 10.23 97 ASP A O 15
ATOM 25782 N N . PRO A 1 98 ? 11.172 -17.535 -11.042 1.00 61.44 98 PRO A N 15
ATOM 25783 C CA . PRO A 1 98 ? 12.138 -17.630 -9.957 1.00 22.22 98 PRO A CA 15
ATOM 25784 C C . PRO A 1 98 ? 13.110 -16.456 -9.927 1.00 64.45 98 PRO A C 15
ATOM 25785 O O . PRO A 1 98 ? 13.542 -15.960 -10.968 1.00 40.33 98 PRO A O 15
ATOM 25796 N N . ARG A 1 99 ? 13.450 -16.021 -8.721 1.00 2.21 99 ARG A N 15
ATOM 25797 C CA . ARG A 1 99 ? 14.444 -14.969 -8.526 1.00 74.20 99 ARG A CA 15
ATOM 25798 C C . ARG A 1 99 ? 15.484 -15.400 -7.497 1.00 12.43 99 ARG A C 15
ATOM 25799 O O . ARG A 1 99 ? 16.650 -15.012 -7.577 1.00 11.52 99 ARG A O 15
ATOM 25820 N N . ASP A 1 100 ? 15.052 -16.208 -6.529 1.00 34.03 100 ASP A N 15
ATOM 25821 C CA . ASP A 1 100 ? 15.910 -16.639 -5.428 1.00 4.54 100 ASP A CA 15
ATOM 25822 C C . ASP A 1 100 ? 15.794 -18.143 -5.244 1.00 5.05 100 ASP A C 15
ATOM 25823 O O . ASP A 1 100 ? 16.004 -18.677 -4.153 1.00 4.23 100 ASP A O 15
ATOM 25832 N N . GLY A 1 101 ? 15.493 -18.818 -6.341 1.00 74.34 101 GLY A N 15
ATOM 25833 C CA . GLY A 1 101 ? 15.306 -20.259 -6.319 1.00 25.12 101 GLY A CA 15
ATOM 25834 C C . GLY A 1 101 ? 16.591 -20.986 -6.645 1.00 52.40 101 GLY A C 15
ATOM 25835 O O . GLY A 1 101 ? 16.734 -21.556 -7.726 1.00 71.02 101 GLY A O 15
ATOM 25839 N N . GLU A 1 102 ? 17.533 -20.943 -5.710 1.00 61.22 102 GLU A N 15
ATOM 25840 C CA . GLU A 1 102 ? 18.852 -21.534 -5.909 1.00 32.33 102 GLU A CA 15
ATOM 25841 C C . GLU A 1 102 ? 18.782 -23.064 -5.962 1.00 51.53 102 GLU A C 15
ATOM 25842 O O . GLU A 1 102 ? 18.592 -23.730 -4.938 1.00 60.02 102 GLU A O 15
ATOM 25854 N N . GLU A 1 103 ? 18.908 -23.615 -7.165 1.00 70.30 103 GLU A N 15
ATOM 25855 C CA . GLU A 1 103 ? 19.004 -25.060 -7.338 1.00 12.44 103 GLU A CA 15
ATOM 25856 C C . GLU A 1 103 ? 20.393 -25.539 -6.912 1.00 42.42 103 GLU A C 15
ATOM 25857 O O . GLU A 1 103 ? 21.398 -24.920 -7.270 1.00 71.41 103 GLU A O 15
ATOM 25869 N N . PRO A 1 104 ? 20.471 -26.633 -6.129 1.00 15.24 104 PRO A N 15
ATOM 25870 C CA . PRO A 1 104 ? 21.751 -27.187 -5.673 1.00 63.11 104 PRO A CA 15
ATOM 25871 C C . PRO A 1 104 ? 22.641 -27.612 -6.841 1.00 31.14 104 PRO A C 15
ATOM 25872 O O . PRO A 1 104 ? 22.146 -28.095 -7.865 1.00 73.41 104 PRO A O 15
ATOM 25883 N N . ASP A 1 105 ? 23.947 -27.416 -6.679 1.00 4.41 105 ASP A N 15
ATOM 25884 C CA . ASP A 1 105 ? 24.934 -27.819 -7.682 1.00 54.35 105 ASP A CA 15
ATOM 25885 C C . ASP A 1 105 ? 24.795 -29.302 -8.015 1.00 44.21 105 ASP A C 15
ATOM 25886 O O . ASP A 1 105 ? 24.829 -30.151 -7.122 1.00 12.41 105 ASP A O 15
ATOM 25895 N N . GLY A 1 106 ? 24.614 -29.601 -9.295 1.00 62.13 106 GLY A N 15
ATOM 25896 C CA . GLY A 1 106 ? 24.470 -30.975 -9.734 1.00 11.31 106 GLY A CA 15
ATOM 25897 C C . GLY A 1 106 ? 24.783 -31.137 -11.207 1.00 65.20 106 GLY A C 15
ATOM 25898 O O . GLY A 1 106 ? 25.268 -30.201 -11.852 1.00 31.24 106 GLY A O 15
ATOM 25902 N N . GLU A 1 107 ? 24.519 -32.328 -11.736 1.00 23.42 107 GLU A N 15
ATOM 25903 C CA . GLU A 1 107 ? 24.755 -32.626 -13.144 1.00 2.20 107 GLU A CA 15
ATOM 25904 C C . GLU A 1 107 ? 23.588 -33.434 -13.711 1.00 40.21 107 GLU A C 15
ATOM 25905 O O . GLU A 1 107 ? 23.417 -34.611 -13.382 1.00 12.10 107 GLU A O 15
ATOM 25917 N N . SER A 1 108 ? 22.784 -32.795 -14.553 1.00 21.32 108 SER A N 15
ATOM 25918 C CA . SER A 1 108 ? 21.616 -33.435 -15.145 1.00 31.33 108 SER A CA 15
ATOM 25919 C C . SER A 1 108 ? 22.035 -34.416 -16.243 1.00 60.00 108 SER A C 15
ATOM 25920 O O . SER A 1 108 ? 22.162 -34.047 -17.414 1.00 11.30 108 SER A O 15
ATOM 25928 N N . GLY A 1 109 ? 22.282 -35.660 -15.846 1.00 11.40 109 GLY A N 15
ATOM 25929 C CA . GLY A 1 109 ? 22.691 -36.686 -16.790 1.00 74.12 109 GLY A CA 15
ATOM 25930 C C . GLY A 1 109 ? 21.511 -37.309 -17.509 1.00 72.41 109 GLY A C 15
ATOM 25931 O O . GLY A 1 109 ? 21.110 -38.432 -17.198 1.00 14.04 109 GLY A O 15
ATOM 25935 N N . GLY A 1 110 ? 20.942 -36.576 -18.459 1.00 13.43 110 GLY A N 15
ATOM 25936 C CA . GLY A 1 110 ? 19.821 -37.085 -19.228 1.00 33.40 110 GLY A CA 15
ATOM 25937 C C . GLY A 1 110 ? 19.299 -36.067 -20.223 1.00 63.40 110 GLY A C 15
ATOM 25938 O O . GLY A 1 110 ? 19.572 -34.875 -20.082 1.00 25.54 110 GLY A O 15
ATOM 25942 N N . PRO A 1 111 ? 18.534 -36.509 -21.240 1.00 53.01 111 PRO A N 15
ATOM 25943 C CA . PRO A 1 111 ? 17.98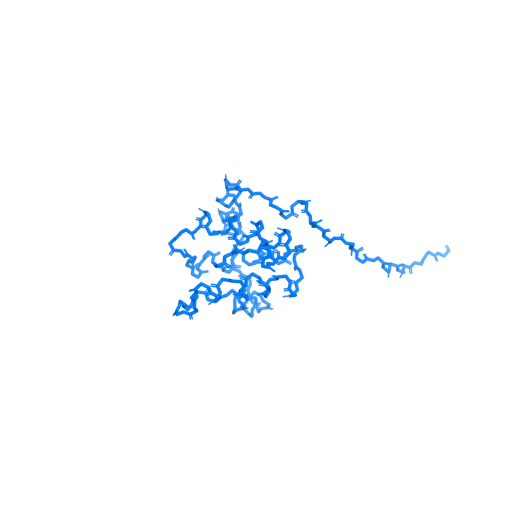2 -35.617 -22.270 1.00 61.42 111 PRO A CA 15
ATOM 25944 C C . PRO A 1 111 ? 16.778 -34.824 -21.763 1.00 45.21 111 PRO A C 15
ATOM 25945 O O . PRO A 1 111 ? 16.251 -33.958 -22.461 1.00 22.42 111 PRO A O 15
ATOM 25956 N N . ARG A 1 112 ? 16.350 -35.136 -20.546 1.00 2.23 112 ARG A N 15
ATOM 25957 C CA . ARG A 1 112 ? 15.224 -34.461 -19.914 1.00 23.43 112 ARG A CA 15
ATOM 25958 C C . ARG A 1 112 ? 15.564 -34.189 -18.445 1.00 64.04 112 ARG A C 15
ATOM 25959 O O . ARG A 1 112 ? 15.434 -35.119 -17.620 1.00 53.13 112 ARG A O 15
ATOM 25981 N N . GLY A 1 1 ? 4.184 2.120 4.861 1.00 73.34 1 GLY A N 16
ATOM 25982 C CA . GLY A 1 1 ? 4.242 0.756 5.436 1.00 62.13 1 GLY A CA 16
ATOM 25983 C C . GLY A 1 1 ? 5.180 -0.146 4.659 1.00 61.10 1 GLY A C 16
ATOM 25984 O O . GLY A 1 1 ? 4.753 -0.825 3.719 1.00 24.12 1 GLY A O 16
ATOM 25990 N N . PRO A 1 2 ? 6.479 -0.162 5.014 1.00 54.02 2 PRO A N 16
ATOM 25991 C CA . PRO A 1 2 ? 7.478 -1.003 4.347 1.00 54.14 2 PRO A CA 16
ATOM 25992 C C . PRO A 1 2 ? 7.323 -2.476 4.723 1.00 12.11 2 PRO A C 16
ATOM 25993 O O . PRO A 1 2 ? 6.680 -2.812 5.724 1.00 30.53 2 PRO A O 16
ATOM 26004 N N . GLY A 1 3 ? 7.919 -3.342 3.914 1.00 32.55 3 GLY A N 16
ATOM 26005 C CA . GLY A 1 3 ? 7.833 -4.774 4.134 1.00 61.02 3 GLY A CA 16
ATOM 26006 C C . GLY A 1 3 ? 8.472 -5.533 2.996 1.00 31.51 3 GLY A C 16
ATOM 26007 O O . GLY A 1 3 ? 9.227 -4.949 2.216 1.00 24.10 3 GLY A O 16
ATOM 26011 N N . SER A 1 4 ? 8.177 -6.827 2.894 1.00 41.20 4 SER A N 16
ATOM 26012 C CA . SER A 1 4 ? 8.712 -7.656 1.817 1.00 34.13 4 SER A CA 16
ATOM 26013 C C . SER A 1 4 ? 10.235 -7.716 1.927 1.00 22.30 4 SER A C 16
ATOM 26014 O O . SER A 1 4 ? 10.955 -7.714 0.928 1.00 41.31 4 SER A O 16
ATOM 26022 N N . MET A 1 5 ? 10.698 -7.801 3.175 1.00 64.41 5 MET A N 16
ATOM 26023 C CA . MET A 1 5 ? 12.125 -7.827 3.502 1.00 24.34 5 MET A CA 16
ATOM 26024 C C . MET A 1 5 ? 12.816 -8.999 2.805 1.00 51.43 5 MET A C 16
ATOM 26025 O O . MET A 1 5 ? 14.015 -8.955 2.516 1.00 54.22 5 MET A O 16
ATOM 26039 N N . VAL A 1 6 ? 12.043 -10.062 2.587 1.00 42.23 6 VAL A N 16
ATOM 26040 C CA . VAL A 1 6 ? 12.546 -11.298 1.992 1.00 64.21 6 VAL A CA 16
ATOM 26041 C C . VAL A 1 6 ? 13.011 -11.121 0.545 1.00 41.01 6 VAL A C 16
ATOM 26042 O O . VAL A 1 6 ? 13.063 -10.011 0.014 1.00 75.33 6 VAL A O 16
ATOM 26055 N N . ASN A 1 7 ? 13.352 -12.253 -0.066 1.00 53.22 7 ASN A N 16
ATOM 26056 C CA . ASN A 1 7 ? 13.825 -12.327 -1.446 1.00 71.21 7 ASN A CA 16
ATOM 26057 C C . ASN A 1 7 ? 12.815 -11.736 -2.430 1.00 44.52 7 ASN A C 16
ATOM 26058 O O . ASN A 1 7 ? 11.666 -11.489 -2.075 1.00 33.22 7 ASN A O 16
ATOM 26069 N N . ALA A 1 8 ? 13.246 -11.559 -3.674 1.00 60.32 8 ALA A N 16
ATOM 26070 C CA . ALA A 1 8 ? 12.356 -11.130 -4.749 1.00 3.34 8 ALA A CA 16
ATOM 26071 C C . ALA A 1 8 ? 11.251 -12.164 -4.975 1.00 60.24 8 ALA A C 16
ATOM 26072 O O . ALA A 1 8 ? 10.064 -11.837 -4.929 1.00 14.22 8 ALA A O 16
ATOM 26079 N N . PHE A 1 9 ? 11.649 -13.420 -5.209 1.00 32.01 9 PHE A N 16
ATOM 26080 C CA . PHE A 1 9 ? 10.693 -14.515 -5.400 1.00 51.44 9 PHE A CA 16
ATOM 26081 C C . PHE A 1 9 ? 9.765 -14.629 -4.193 1.00 64.40 9 PHE A C 16
ATOM 26082 O O . PHE A 1 9 ? 8.553 -14.780 -4.329 1.00 61.22 9 PHE A O 16
ATOM 26099 N N . LEU A 1 10 ? 10.362 -14.547 -3.016 1.00 11.31 10 LEU A N 16
ATOM 26100 C CA . LEU A 1 10 ? 9.640 -14.701 -1.762 1.00 65.43 10 LEU A CA 16
ATOM 26101 C C . LEU A 1 10 ? 8.620 -13.574 -1.574 1.00 12.34 10 LEU A C 16
ATOM 26102 O O . LEU A 1 10 ? 7.459 -13.825 -1.250 1.00 22.41 10 LEU A O 16
ATOM 26118 N N . ALA A 1 11 ? 9.058 -12.337 -1.786 1.00 51.23 11 ALA A N 16
ATOM 26119 C CA . ALA A 1 11 ? 8.165 -11.180 -1.749 1.00 43.20 11 ALA A CA 16
ATOM 26120 C C . ALA A 1 11 ? 7.028 -11.344 -2.758 1.00 60.02 11 ALA A C 16
ATOM 26121 O O . ALA A 1 11 ? 5.881 -10.979 -2.485 1.00 21.33 11 ALA A O 16
ATOM 26128 N N . LYS A 1 12 ? 7.362 -11.900 -3.924 1.00 75.22 12 LYS A N 16
ATOM 26129 C CA . LYS A 1 12 ? 6.375 -12.186 -4.962 1.00 3.03 12 LYS A CA 16
ATOM 26130 C C . LYS A 1 12 ? 5.324 -13.167 -4.437 1.00 75.15 12 LYS A C 16
ATOM 26131 O O . LYS A 1 12 ? 4.125 -12.949 -4.608 1.00 72.25 12 LYS A O 16
ATOM 26150 N N . ILE A 1 13 ? 5.785 -14.237 -3.786 1.00 44.14 13 ILE A N 16
ATOM 26151 C CA . ILE A 1 13 ? 4.885 -15.227 -3.190 1.00 31.13 13 ILE A CA 16
ATOM 26152 C C . ILE A 1 13 ? 3.972 -14.569 -2.160 1.00 54.15 13 ILE A C 16
ATOM 26153 O O . ILE A 1 13 ? 2.761 -14.789 -2.154 1.00 11.24 13 ILE A O 16
ATOM 26169 N N . ALA A 1 14 ? 4.568 -13.755 -1.294 1.00 10.43 14 ALA A N 16
ATOM 26170 C CA . ALA A 1 14 ? 3.837 -13.095 -0.221 1.00 65.03 14 ALA A CA 16
ATOM 26171 C C . ALA A 1 14 ? 2.718 -12.209 -0.779 1.00 45.24 14 ALA A C 16
ATOM 26172 O O . ALA A 1 14 ? 1.583 -12.258 -0.306 1.00 22.51 14 ALA A O 16
ATOM 26179 N N . ALA A 1 15 ? 3.044 -11.417 -1.798 1.00 74.24 15 ALA A N 16
ATOM 26180 C CA . ALA A 1 15 ? 2.071 -10.522 -2.426 1.00 32.11 15 ALA A CA 16
ATOM 26181 C C . ALA A 1 15 ? 0.991 -11.322 -3.153 1.00 51.43 15 ALA A C 16
ATOM 26182 O O . ALA A 1 15 ? -0.202 -11.077 -2.981 1.00 74.42 15 ALA A O 16
ATOM 26189 N N . TRP A 1 16 ? 1.434 -12.291 -3.946 1.00 42.31 16 TRP A N 16
ATOM 26190 C CA . TRP A 1 16 ? 0.541 -13.169 -4.702 1.00 14.44 16 TRP A CA 16
ATOM 26191 C C . TRP A 1 16 ? -0.473 -13.849 -3.777 1.00 61.31 16 TRP A C 16
ATOM 26192 O O . TRP A 1 16 ? -1.674 -13.860 -4.056 1.00 4.24 16 TRP A O 16
ATOM 26213 N N . LEU A 1 17 ? 0.022 -14.397 -2.672 1.00 61.21 17 LEU A N 16
ATOM 26214 C CA . LEU A 1 17 ? -0.832 -15.050 -1.683 1.00 62.45 17 LEU A CA 16
ATOM 26215 C C . LEU A 1 17 ? -1.742 -14.041 -0.994 1.00 2.03 17 LEU A C 16
ATOM 26216 O O . LEU A 1 17 ? -2.946 -14.270 -0.857 1.00 1.20 17 LEU A O 16
ATOM 26232 N N . ASN A 1 18 ? -1.167 -12.919 -0.580 1.00 65.13 18 ASN A N 16
ATOM 26233 C CA . ASN A 1 18 ? -1.908 -11.898 0.151 1.00 45.11 18 ASN A CA 16
ATOM 26234 C C . ASN A 1 18 ? -3.000 -11.284 -0.730 1.00 52.24 18 ASN A C 16
ATOM 26235 O O . ASN A 1 18 ? -4.020 -10.805 -0.233 1.00 12.31 18 ASN A O 16
ATOM 26246 N N . ALA A 1 19 ? -2.778 -11.311 -2.042 1.00 61.24 19 ALA A N 16
ATOM 26247 C CA . ALA A 1 19 ? -3.757 -10.811 -3.003 1.00 24.21 19 ALA A CA 16
ATOM 26248 C C . ALA A 1 19 ? -4.924 -11.788 -3.142 1.00 11.54 19 ALA A C 16
ATOM 26249 O O . ALA A 1 19 ? -6.058 -11.388 -3.410 1.00 11.42 19 ALA A O 16
ATOM 26256 N N . GLY A 1 20 ? -4.630 -13.075 -2.962 1.00 74.52 20 GLY A N 16
ATOM 26257 C CA . GLY A 1 20 ? -5.659 -14.101 -3.036 1.00 23.12 20 GLY A CA 16
ATOM 26258 C C . GLY A 1 20 ? -6.373 -14.295 -1.710 1.00 55.43 20 GLY A C 16
ATOM 26259 O O . GLY A 1 20 ? -7.540 -14.695 -1.670 1.00 43.31 20 GLY A O 16
ATOM 26263 N N . TYR A 1 21 ? -5.664 -14.013 -0.619 1.00 62.21 21 TYR A N 16
ATOM 26264 C CA . TYR A 1 21 ? -6.212 -14.133 0.727 1.00 10.20 21 TYR A CA 16
ATOM 26265 C C . TYR A 1 21 ? -5.825 -12.923 1.576 1.00 4.45 21 TYR A C 16
ATOM 26266 O O . TYR A 1 21 ? -4.791 -12.933 2.249 1.00 64.21 21 TYR A O 16
ATOM 26284 N N . PRO A 1 22 ? -6.636 -11.852 1.545 1.00 33.03 22 PRO A N 16
ATOM 26285 C CA . PRO A 1 22 ? -6.395 -10.657 2.363 1.00 62.52 22 PRO A CA 16
ATOM 26286 C C . PRO A 1 22 ? -6.769 -10.890 3.829 1.00 1.51 22 PRO A C 16
ATOM 26287 O O . PRO A 1 22 ? -6.297 -10.189 4.724 1.00 55.41 22 PRO A O 16
ATOM 26298 N N . GLU A 1 23 ? -7.609 -11.898 4.058 1.00 61.20 23 GLU A N 16
ATOM 26299 C CA . GLU A 1 23 ? -8.131 -12.202 5.393 1.00 14.11 23 GLU A CA 16
ATOM 26300 C C . GLU A 1 23 ? -7.514 -13.484 5.957 1.00 1.14 23 GLU A C 16
ATOM 26301 O O . GLU A 1 23 ? -7.801 -13.872 7.093 1.00 3.25 23 GLU A O 16
ATOM 26313 N N . GLY A 1 24 ? -6.659 -14.127 5.169 1.00 55.34 24 GLY A N 16
ATOM 26314 C CA . GLY A 1 24 ? -6.097 -15.410 5.553 1.00 5.42 24 GLY A CA 16
ATOM 26315 C C . GLY A 1 24 ? -6.729 -16.549 4.779 1.00 72.15 24 GLY A C 16
ATOM 26316 O O . GLY A 1 24 ? -7.760 -16.362 4.130 1.00 1.40 24 GLY A O 16
ATOM 26320 N N . VAL A 1 25 ? -6.123 -17.726 4.845 1.00 31.52 25 VAL A N 16
ATOM 26321 C CA . VAL A 1 25 ? -6.601 -18.882 4.090 1.00 42.05 25 VAL A CA 16
ATOM 26322 C C . VAL A 1 25 ? -7.353 -19.843 5.020 1.00 51.00 25 VAL A C 16
ATOM 26323 O O . VAL A 1 25 ? -6.869 -20.139 6.111 1.00 41.02 25 VAL A O 16
ATOM 26336 N N . PRO A 1 26 ? -8.545 -20.333 4.622 1.00 73.25 26 PRO A N 16
ATOM 26337 C CA . PRO A 1 26 ? -9.266 -21.358 5.393 1.00 54.21 26 PRO A CA 16
ATOM 26338 C C . PRO A 1 26 ? -8.552 -22.708 5.319 1.00 64.34 26 PRO A C 16
ATOM 26339 O O . PRO A 1 26 ? -7.828 -22.966 4.365 1.00 2.12 26 PRO A O 16
ATOM 26350 N N . GLY A 1 27 ? -8.777 -23.564 6.315 1.00 3.45 27 GLY A N 16
ATOM 26351 C CA . GLY A 1 27 ? -8.104 -24.863 6.393 1.00 3.53 27 GLY A CA 16
ATOM 26352 C C . GLY A 1 27 ? -8.119 -25.671 5.095 1.00 40.15 27 GLY A C 16
ATOM 26353 O O . GLY A 1 27 ? -7.045 -26.061 4.599 1.00 54.14 27 GLY A O 16
ATOM 26357 N N . PRO A 1 28 ? -9.311 -25.915 4.498 1.00 4.10 28 PRO A N 16
ATOM 26358 C CA . PRO A 1 28 ? -9.438 -26.781 3.317 1.00 31.40 28 PRO A CA 16
ATOM 26359 C C . PRO A 1 28 ? -8.781 -26.174 2.080 1.00 1.42 28 PRO A C 16
ATOM 26360 O O . PRO A 1 28 ? -8.726 -26.801 1.023 1.00 5.10 28 PRO A O 16
ATOM 26371 N N . ASP A 1 29 ? -8.310 -24.937 2.218 1.00 63.12 29 ASP A N 16
ATOM 26372 C CA . ASP A 1 29 ? -7.545 -24.271 1.165 1.00 75.13 29 ASP A CA 16
ATOM 26373 C C . ASP A 1 29 ? -6.086 -24.135 1.596 1.00 41.35 29 ASP A C 16
ATOM 26374 O O . ASP A 1 29 ? -5.188 -24.119 0.761 1.00 20.04 29 ASP A O 16
ATOM 26383 N N . ARG A 1 30 ? -5.859 -24.080 2.914 1.00 54.40 30 ARG A N 16
ATOM 26384 C CA . ARG A 1 30 ? -4.513 -24.003 3.473 1.00 24.35 30 ARG A CA 16
ATOM 26385 C C . ARG A 1 30 ? -3.717 -25.256 3.150 1.00 11.25 30 ARG A C 16
ATOM 26386 O O . ARG A 1 30 ? -2.607 -25.175 2.617 1.00 45.02 30 ARG A O 16
ATOM 26407 N N . VAL A 1 31 ? -4.281 -26.416 3.480 1.00 12.44 31 VAL A N 16
ATOM 26408 C CA . VAL A 1 31 ? -3.567 -27.679 3.292 1.00 14.30 31 VAL A CA 16
ATOM 26409 C C . VAL A 1 31 ? -3.120 -27.849 1.828 1.00 1.22 31 VAL A C 16
ATOM 26410 O O . VAL A 1 31 ? -1.942 -28.112 1.561 1.00 3.34 31 VAL A O 16
ATOM 26423 N N . PRO A 1 32 ? -4.044 -27.695 0.845 1.00 64.13 32 PRO A N 16
ATOM 26424 C CA . PRO A 1 32 ? -3.690 -27.777 -0.577 1.00 15.21 32 PRO A CA 16
ATOM 26425 C C . PRO A 1 32 ? -2.818 -26.604 -1.031 1.00 21.04 32 PRO A C 16
ATOM 26426 O O . PRO A 1 32 ? -2.013 -26.754 -1.952 1.00 13.40 32 PRO A O 16
ATOM 26437 N N . LEU A 1 33 ? -2.986 -25.439 -0.395 1.00 51.45 33 LEU A N 16
ATOM 26438 C CA . LEU A 1 33 ? -2.160 -24.273 -0.714 1.00 71.25 33 LEU A CA 16
ATOM 26439 C C . LEU A 1 33 ? -0.698 -24.627 -0.513 1.00 22.31 33 LEU A C 16
ATOM 26440 O O . LEU A 1 33 ? 0.133 -24.406 -1.393 1.00 14.43 33 LEU A O 16
ATOM 26456 N N . LEU A 1 34 ? -0.397 -25.204 0.642 1.00 52.24 34 LEU A N 16
ATOM 26457 C CA . LEU A 1 34 ? 0.955 -25.634 0.953 1.00 54.12 34 LEU A CA 16
ATOM 26458 C C . LEU A 1 34 ? 1.354 -26.805 0.075 1.00 50.24 34 LEU A C 16
ATOM 26459 O O . LEU A 1 34 ? 2.481 -26.861 -0.413 1.00 13.00 34 LEU A O 16
ATOM 26475 N N . ALA A 1 35 ? 0.431 -27.739 -0.126 1.00 22.33 35 ALA A N 16
ATOM 26476 C CA . ALA A 1 35 ? 0.704 -28.910 -0.950 1.00 2.14 35 ALA A CA 16
ATOM 26477 C C . ALA A 1 35 ? 1.214 -28.493 -2.330 1.00 71.13 35 ALA A C 16
ATOM 26478 O O . ALA A 1 35 ? 2.200 -29.033 -2.832 1.00 71.44 35 ALA A O 16
ATOM 26485 N N . LEU A 1 36 ? 0.526 -27.530 -2.932 1.00 60.32 36 LEU A N 16
ATOM 26486 C CA . LEU A 1 36 ? 0.907 -26.982 -4.233 1.00 5.22 36 LEU A CA 16
ATOM 26487 C C . LEU A 1 36 ? 2.173 -26.120 -4.117 1.00 32.42 36 LEU A C 16
ATOM 26488 O O . LEU A 1 36 ? 3.117 -26.270 -4.895 1.00 24.53 36 LEU A O 16
ATOM 26504 N N . LEU A 1 37 ? 2.177 -25.237 -3.129 1.00 22.00 37 LEU A N 16
ATOM 26505 C CA . LEU A 1 37 ? 3.200 -24.197 -2.999 1.00 0.21 37 LEU A CA 16
ATOM 26506 C C . LEU A 1 37 ? 4.584 -24.790 -2.695 1.00 50.35 37 LEU A C 16
ATOM 26507 O O . LEU A 1 37 ? 5.573 -24.421 -3.330 1.00 73.01 37 LEU A O 16
ATOM 26523 N N . THR A 1 38 ? 4.644 -25.730 -1.758 1.00 10.21 38 THR A N 16
ATOM 26524 C CA . THR A 1 38 ? 5.926 -26.242 -1.261 1.00 5.04 38 THR A CA 16
ATOM 26525 C C . THR A 1 38 ? 6.645 -27.098 -2.297 1.00 62.54 38 THR A C 16
ATOM 26526 O O . THR A 1 38 ? 7.808 -27.458 -2.110 1.00 50.11 38 THR A O 16
ATOM 26537 N N . ARG A 1 39 ? 5.955 -27.426 -3.384 1.00 14.25 39 ARG A N 16
ATOM 26538 C CA . ARG A 1 39 ? 6.526 -28.284 -4.413 1.00 24.04 39 ARG A CA 16
ATOM 26539 C C . ARG A 1 39 ? 7.822 -27.698 -4.986 1.00 71.34 39 ARG A C 16
ATOM 26540 O O . ARG A 1 39 ? 8.807 -28.417 -5.158 1.00 72.22 39 ARG A O 16
ATOM 26561 N N . ARG A 1 40 ? 7.817 -26.399 -5.296 1.00 53.35 40 ARG A N 16
ATOM 26562 C CA . ARG A 1 40 ? 8.983 -25.751 -5.887 1.00 42.31 40 ARG A CA 16
ATOM 26563 C C . ARG A 1 40 ? 9.682 -24.785 -4.926 1.00 74.53 40 ARG A C 16
ATOM 26564 O O . ARG A 1 40 ? 10.718 -24.218 -5.271 1.00 12.24 40 ARG A O 16
ATOM 26585 N N . LEU A 1 41 ? 9.127 -24.595 -3.734 1.00 34.24 41 LEU A N 16
ATOM 26586 C CA . LEU A 1 41 ? 9.770 -23.751 -2.719 1.00 61.12 41 LEU A CA 16
ATOM 26587 C C . LEU A 1 41 ? 10.458 -24.609 -1.666 1.00 73.41 41 LEU A C 16
ATOM 26588 O O . LEU A 1 41 ? 9.897 -25.601 -1.195 1.00 54.35 41 LEU A O 16
ATOM 26604 N N . THR A 1 42 ? 11.672 -24.218 -1.307 1.00 74.31 42 THR A N 16
ATOM 26605 C CA . THR A 1 42 ? 12.426 -24.890 -0.256 1.00 41.11 42 THR A CA 16
ATOM 26606 C C . THR A 1 42 ? 11.791 -24.620 1.106 1.00 41.00 42 THR A C 16
ATOM 26607 O O . THR A 1 42 ? 11.005 -23.675 1.260 1.00 32.31 42 THR A O 16
ATOM 26618 N N . ASN A 1 43 ? 12.140 -25.432 2.101 1.00 61.44 43 ASN A N 16
ATOM 26619 C CA . ASN A 1 43 ? 11.595 -25.269 3.446 1.00 23.11 43 ASN A CA 16
ATOM 26620 C C . ASN A 1 43 ? 12.011 -23.909 4.017 1.00 72.30 43 ASN A C 16
ATOM 26621 O O . ASN A 1 43 ? 11.258 -23.264 4.760 1.00 71.12 43 ASN A O 16
ATOM 26632 N N . ASP A 1 44 ? 13.205 -23.460 3.640 1.00 0.21 44 ASP A N 16
ATOM 26633 C CA . ASP A 1 44 ? 13.694 -22.145 4.050 1.00 22.12 44 ASP A CA 16
ATOM 26634 C C . ASP A 1 44 ? 12.846 -21.041 3.430 1.00 42.40 44 ASP A C 16
ATOM 26635 O O . ASP A 1 44 ? 12.510 -20.061 4.097 1.00 60.34 44 ASP A O 16
ATOM 26644 N N . GLU A 1 45 ? 12.496 -21.201 2.156 1.00 2.43 45 GLU A N 16
ATOM 26645 C CA . GLU A 1 45 ? 11.651 -20.225 1.469 1.00 12.41 45 GLU A CA 16
ATOM 26646 C C . GLU A 1 45 ? 10.265 -20.131 2.121 1.00 74.32 45 GLU A C 16
ATOM 26647 O O . GLU A 1 45 ? 9.807 -19.033 2.461 1.00 52.21 45 GLU A O 16
ATOM 26659 N N . ILE A 1 46 ? 9.605 -21.274 2.323 1.00 40.25 46 ILE A N 16
ATOM 26660 C CA . ILE A 1 46 ? 8.294 -21.272 2.973 1.00 2.42 46 ILE A CA 16
ATOM 26661 C C . ILE A 1 46 ? 8.395 -20.617 4.357 1.00 23.22 46 ILE A C 16
ATOM 26662 O O . ILE A 1 46 ? 7.506 -19.853 4.749 1.00 2.24 46 ILE A O 16
ATOM 26678 N N . LYS A 1 47 ? 9.479 -20.907 5.094 1.00 61.14 47 LYS A N 16
ATOM 26679 C CA . LYS A 1 47 ? 9.729 -20.212 6.360 1.00 33.02 47 LYS A CA 16
ATOM 26680 C C . LYS A 1 47 ? 9.781 -18.701 6.143 1.00 44.41 47 LYS A C 16
ATOM 26681 O O . LYS A 1 47 ? 9.131 -17.938 6.858 1.00 14.11 47 LYS A O 16
ATOM 26700 N N . ALA A 1 48 ? 10.571 -18.281 5.154 1.00 32.32 48 ALA A N 16
ATOM 26701 C CA . ALA A 1 48 ? 10.774 -16.863 4.859 1.00 3.50 48 ALA A CA 16
ATOM 26702 C C . ALA A 1 48 ? 9.438 -16.161 4.637 1.00 23.32 48 ALA A C 16
ATOM 26703 O O . ALA A 1 48 ? 9.245 -15.015 5.058 1.00 52.32 48 ALA A O 16
ATOM 26710 N N . ILE A 1 49 ? 8.516 -16.858 3.975 1.00 73.51 49 ILE A N 16
ATOM 26711 C CA . ILE A 1 49 ? 7.161 -16.342 3.782 1.00 11.34 49 ILE A CA 16
ATOM 26712 C C . ILE A 1 49 ? 6.502 -16.055 5.129 1.00 32.52 49 ILE A C 16
ATOM 26713 O O . ILE A 1 49 ? 5.884 -15.003 5.322 1.00 25.45 49 ILE A O 16
ATOM 26729 N N . ALA A 1 50 ? 6.675 -16.973 6.075 1.00 21.02 50 ALA A N 16
ATOM 26730 C CA . ALA A 1 50 ? 6.085 -16.828 7.400 1.00 1.35 50 ALA A CA 16
ATOM 26731 C C . ALA A 1 50 ? 6.694 -15.627 8.105 1.00 3.30 50 ALA A C 16
ATOM 26732 O O . ALA A 1 50 ? 5.988 -14.773 8.634 1.00 40.12 50 ALA A O 16
ATOM 26739 N N . GLU A 1 51 ? 8.018 -15.556 8.047 1.00 14.35 51 GLU A N 16
ATOM 26740 C CA . GLU A 1 51 ? 8.790 -14.525 8.731 1.00 45.45 51 GLU A CA 16
ATOM 26741 C C . GLU A 1 51 ? 8.340 -13.122 8.322 1.00 61.23 51 GLU A C 16
ATOM 26742 O O . GLU A 1 51 ? 8.280 -12.208 9.152 1.00 40.34 51 GLU A O 16
ATOM 26754 N N . ASP A 1 52 ? 8.027 -12.954 7.041 1.00 54.12 52 ASP A N 16
ATOM 26755 C CA . ASP A 1 52 ? 7.576 -11.664 6.528 1.00 62.53 52 ASP A CA 16
ATOM 26756 C C . ASP A 1 52 ? 6.123 -11.405 6.933 1.00 5.34 52 ASP A C 16
ATOM 26757 O O . ASP A 1 52 ? 5.783 -10.326 7.429 1.00 13.14 52 ASP A O 16
ATOM 26766 N N . LEU A 1 53 ? 5.271 -12.414 6.748 1.00 34.00 53 LEU A N 16
ATOM 26767 C CA . LEU A 1 53 ? 3.837 -12.278 6.996 1.00 31.15 53 LEU A CA 16
ATOM 26768 C C . LEU A 1 53 ? 3.522 -12.081 8.480 1.00 63.44 53 LEU A C 16
ATOM 26769 O O . LEU A 1 53 ? 2.552 -11.397 8.823 1.00 24.44 53 LEU A O 16
ATOM 26785 N N . GLU A 1 54 ? 4.339 -12.664 9.360 1.00 42.35 54 GLU A N 16
ATOM 26786 C CA . GLU A 1 54 ? 4.122 -12.532 10.803 1.00 71.35 54 GLU A CA 16
ATOM 26787 C C . GLU A 1 54 ? 4.169 -11.065 11.216 1.00 51.43 54 GLU A C 16
ATOM 26788 O O . GLU A 1 54 ? 3.497 -10.654 12.166 1.00 2.04 54 GLU A O 16
ATOM 26800 N N . LYS A 1 55 ? 4.958 -10.283 10.490 1.00 30.13 55 LYS A N 16
ATOM 26801 C CA . LYS A 1 55 ? 5.102 -8.864 10.783 1.00 60.30 55 LYS A CA 16
ATOM 26802 C C . LYS A 1 55 ? 3.879 -8.090 10.292 1.00 11.44 55 LYS A C 16
ATOM 26803 O O . LYS A 1 55 ? 3.465 -7.112 10.919 1.00 63.12 55 LYS A O 16
ATOM 26822 N N . ARG A 1 56 ? 3.290 -8.544 9.186 1.00 63.50 56 ARG A N 16
ATOM 26823 C CA . ARG A 1 56 ? 2.092 -7.905 8.638 1.00 74.04 56 ARG A CA 16
ATOM 26824 C C . ARG A 1 56 ? 0.934 -8.076 9.621 1.00 1.10 56 ARG A C 16
ATOM 26825 O O . ARG A 1 56 ? 0.315 -7.106 10.065 1.00 45.04 56 ARG A O 16
ATOM 26846 N N . ALA A 1 57 ? 0.681 -9.337 9.969 1.00 75.53 57 ALA A N 16
ATOM 26847 C CA . ALA A 1 57 ? -0.382 -9.709 10.895 1.00 40.24 57 ALA A CA 16
ATOM 26848 C C . ALA A 1 57 ? -0.277 -11.198 11.221 1.00 71.25 57 ALA A C 16
ATOM 26849 O O . ALA A 1 57 ? -0.817 -12.043 10.508 1.00 53.35 57 ALA A O 16
ATOM 26856 N N . HIS A 1 58 ? 0.455 -11.512 12.282 1.00 23.12 58 HIS A N 16
ATOM 26857 C CA . HIS A 1 58 ? 0.697 -12.901 12.661 1.00 21.31 58 HIS A CA 16
ATOM 26858 C C . HIS A 1 58 ? -0.548 -13.539 13.277 1.00 2.53 58 HIS A C 16
ATOM 26859 O O . HIS A 1 58 ? -0.919 -13.238 14.413 1.00 62.41 58 HIS A O 16
ATOM 26874 N N . PHE A 1 59 ? -1.202 -14.394 12.496 1.00 45.53 59 PHE A N 16
ATOM 26875 C CA . PHE A 1 59 ? -2.311 -15.208 12.978 1.00 61.11 59 PHE A CA 16
ATOM 26876 C C . PHE A 1 59 ? -1.853 -16.660 13.113 1.00 4.21 59 PHE A C 16
ATOM 26877 O O . PHE A 1 59 ? -1.654 -17.357 12.118 1.00 51.30 59 PHE A O 16
ATOM 26894 N N . ASP A 1 60 ? -1.679 -17.100 14.350 1.00 3.23 60 ASP A N 16
ATOM 26895 C CA . ASP A 1 60 ? -1.132 -18.425 14.652 1.00 22.13 60 ASP A CA 16
ATOM 26896 C C . ASP A 1 60 ? -2.015 -19.549 14.107 1.00 20.41 60 ASP A C 16
ATOM 26897 O O . ASP A 1 60 ? -1.523 -20.625 13.764 1.00 31.31 60 ASP A O 16
ATOM 26906 N N . HIS A 1 61 ? -3.315 -19.294 14.011 1.00 13.11 61 HIS A N 16
ATOM 26907 C CA . HIS A 1 61 ? -4.273 -20.335 13.639 1.00 64.41 61 HIS A CA 16
ATOM 26908 C C . HIS A 1 61 ? -4.242 -20.627 12.135 1.00 11.03 61 HIS A C 16
ATOM 26909 O O . HIS A 1 61 ? -4.889 -21.566 11.665 1.00 35.12 61 HIS A O 16
ATOM 26924 N N . ILE A 1 62 ? -3.491 -19.826 11.380 1.00 73.14 62 ILE A N 16
ATOM 26925 C CA . ILE A 1 62 ? -3.323 -20.059 9.941 1.00 65.44 62 ILE A CA 16
ATOM 26926 C C . ILE A 1 62 ? -1.865 -20.393 9.624 1.00 41.11 62 ILE A C 16
ATOM 26927 O O . ILE A 1 62 ? -1.460 -20.371 8.460 1.00 32.13 62 ILE A O 16
ATOM 26943 N N . ASP A 1 63 ? -1.093 -20.715 10.669 1.00 1.43 63 ASP A N 16
ATOM 26944 C CA . ASP A 1 63 ? 0.357 -20.951 10.546 1.00 15.25 63 ASP A CA 16
ATOM 26945 C C . ASP A 1 63 ? 0.699 -21.825 9.334 1.00 43.10 63 ASP A C 16
ATOM 26946 O O . ASP A 1 63 ? 0.254 -22.970 9.220 1.00 22.32 63 ASP A O 16
ATOM 26955 N N . ILE A 1 64 ? 1.517 -21.260 8.452 1.00 35.01 64 ILE A N 16
ATOM 26956 C CA . ILE A 1 64 ? 1.895 -21.880 7.181 1.00 74.34 64 ILE A CA 16
ATOM 26957 C C . ILE A 1 64 ? 2.712 -23.166 7.383 1.00 73.52 64 ILE A C 16
ATOM 26958 O O . ILE A 1 64 ? 2.627 -24.098 6.579 1.00 13.12 64 ILE A O 16
ATOM 26974 N N . GLY A 1 65 ? 3.477 -23.222 8.464 1.00 24.22 65 GLY A N 16
ATOM 26975 C CA . GLY A 1 65 ? 4.330 -24.375 8.724 1.00 1.30 65 GLY A CA 16
ATOM 26976 C C . GLY A 1 65 ? 3.532 -25.609 9.106 1.00 31.50 65 GLY A C 16
ATOM 26977 O O . GLY A 1 65 ? 3.879 -26.731 8.719 1.00 64.12 65 GLY A O 16
ATOM 26981 N N . VAL A 1 66 ? 2.455 -25.401 9.861 1.00 52.41 66 VAL A N 16
ATOM 26982 C CA . VAL A 1 66 ? 1.614 -26.500 10.331 1.00 10.01 66 VAL A CA 16
ATOM 26983 C C . VAL A 1 66 ? 1.082 -27.328 9.163 1.00 22.33 66 VAL A C 16
ATOM 26984 O O . VAL A 1 66 ? 1.123 -28.560 9.201 1.00 54.21 66 VAL A O 16
ATOM 26997 N N . LEU A 1 67 ? 0.606 -26.650 8.120 1.00 55.10 67 LEU A N 16
ATOM 26998 C CA . LEU A 1 67 ? 0.005 -27.330 6.972 1.00 53.21 67 LEU A CA 16
ATOM 26999 C C . LEU A 1 67 ? 0.942 -28.387 6.393 1.00 52.34 67 LEU A C 16
ATOM 27000 O O . LEU A 1 67 ? 0.508 -29.492 6.060 1.00 51.42 67 LEU A O 16
ATOM 27016 N N . ILE A 1 68 ? 2.224 -28.057 6.299 1.00 31.54 68 ILE A N 16
ATOM 27017 C CA . ILE A 1 68 ? 3.216 -28.972 5.738 1.00 2.51 68 ILE A CA 16
ATOM 27018 C C . ILE A 1 68 ? 3.259 -30.274 6.536 1.00 51.44 68 ILE A C 16
ATOM 27019 O O . ILE A 1 68 ? 3.403 -31.363 5.972 1.00 60.32 68 ILE A O 16
ATOM 27035 N N . THR A 1 69 ? 3.094 -30.154 7.850 1.00 24.31 69 THR A N 16
ATOM 27036 C CA . THR A 1 69 ? 3.151 -31.307 8.738 1.00 33.41 69 THR A CA 16
ATOM 27037 C C . THR A 1 69 ? 1.888 -32.160 8.586 1.00 42.44 69 THR A C 16
ATOM 27038 O O . THR A 1 69 ? 1.907 -33.370 8.814 1.00 21.42 69 THR A O 16
ATOM 27049 N N . GLN A 1 70 ? 0.797 -31.517 8.183 1.00 34.14 70 GLN A N 16
ATOM 27050 C CA . GLN A 1 70 ? -0.456 -32.221 7.939 1.00 71.34 70 GLN A CA 16
ATOM 27051 C C . GLN A 1 70 ? -0.364 -32.970 6.616 1.00 10.03 70 GLN A C 16
ATOM 27052 O O . GLN A 1 70 ? -0.731 -34.139 6.521 1.00 34.11 70 GLN A O 16
ATOM 27066 N N . MET A 1 71 ? 0.156 -32.274 5.609 1.00 14.01 71 MET A N 16
ATOM 27067 C CA . MET A 1 71 ? 0.308 -32.811 4.253 1.00 13.13 71 MET A CA 16
ATOM 27068 C C . MET A 1 71 ? 1.114 -34.108 4.249 1.00 21.22 71 MET A C 16
ATOM 27069 O O . MET A 1 71 ? 0.692 -35.110 3.672 1.00 40.43 71 MET A O 16
ATOM 27083 N N . THR A 1 72 ? 2.279 -34.070 4.888 1.00 74.35 72 THR A N 16
ATOM 27084 C CA . THR A 1 72 ? 3.192 -35.209 4.907 1.00 54.12 72 THR A CA 16
ATOM 27085 C C . THR A 1 72 ? 2.508 -36.452 5.474 1.00 21.40 72 THR A C 16
ATOM 27086 O O . THR A 1 72 ? 2.822 -37.582 5.090 1.00 10.21 72 THR A O 16
ATOM 27097 N N . ASP A 1 73 ? 1.567 -36.228 6.377 1.00 14.31 73 ASP A N 16
ATOM 27098 C CA . ASP A 1 73 ? 0.885 -37.308 7.074 1.00 73.20 73 ASP A CA 16
ATOM 27099 C C . ASP A 1 73 ? -0.330 -37.764 6.282 1.00 63.12 73 ASP A C 16
ATOM 27100 O O . ASP A 1 73 ? -0.568 -38.961 6.103 1.00 62.50 73 ASP A O 16
ATOM 27109 N N . GLU A 1 74 ? -1.086 -36.790 5.805 1.00 53.04 74 GLU A N 16
ATOM 27110 C CA . GLU A 1 74 ? -2.280 -37.037 5.015 1.00 13.52 74 GLU A CA 16
ATOM 27111 C C . GLU A 1 74 ? -2.472 -35.906 4.012 1.00 52.34 74 GLU A C 16
ATOM 27112 O O . GLU A 1 74 ? -2.660 -34.750 4.403 1.00 43.45 74 GLU A O 16
ATOM 27124 N N . MET A 1 75 ? -2.405 -36.228 2.726 1.00 3.01 75 MET A N 16
ATOM 27125 C CA . MET A 1 75 ? -2.676 -35.239 1.694 1.00 44.15 75 MET A CA 16
ATOM 27126 C C . MET A 1 75 ? -4.184 -34.993 1.630 1.00 2.42 75 MET A C 16
ATOM 27127 O O . MET A 1 75 ? -4.980 -35.930 1.752 1.00 23.31 75 MET A O 16
ATOM 27141 N N . PRO A 1 76 ? -4.586 -33.728 1.449 1.00 3.41 76 PRO A N 16
ATOM 27142 C CA . PRO A 1 76 ? -5.988 -33.301 1.571 1.00 54.22 76 PRO A CA 16
ATOM 27143 C C . PRO A 1 76 ? -6.892 -33.879 0.469 1.00 61.51 76 PRO A C 16
ATOM 27144 O O . PRO A 1 76 ? -7.487 -34.947 0.636 1.00 1.43 76 PRO A O 16
ATOM 27155 N N . ARG A 1 77 ? -6.976 -33.169 -0.653 1.00 42.15 77 ARG A N 16
ATOM 27156 C CA . ARG A 1 77 ? -7.806 -33.562 -1.788 1.00 24.23 77 ARG A CA 16
ATOM 27157 C C . ARG A 1 77 ? -7.191 -33.013 -3.065 1.00 64.03 77 ARG A C 16
ATOM 27158 O O . ARG A 1 77 ? -6.756 -31.859 -3.090 1.00 31.21 77 ARG A O 16
ATOM 27179 N N . GLU A 1 78 ? -7.149 -33.822 -4.118 1.00 43.11 78 GLU A N 16
ATOM 27180 C CA . GLU A 1 78 ? -6.723 -33.335 -5.427 1.00 10.22 78 GLU A CA 16
ATOM 27181 C C . GLU A 1 78 ? -7.669 -32.226 -5.876 1.00 23.31 78 GLU A C 16
ATOM 27182 O O . GLU A 1 78 ? -7.257 -31.261 -6.523 1.00 30.35 78 GLU A O 16
ATOM 27194 N N . GLU A 1 79 ? -8.935 -32.380 -5.500 1.00 61.41 79 GLU A N 16
ATOM 27195 C CA . GLU A 1 79 ? -9.962 -31.379 -5.762 1.00 62.11 79 GLU A CA 16
ATOM 27196 C C . GLU A 1 79 ? -9.603 -30.056 -5.094 1.00 42.33 79 GLU A C 16
ATOM 27197 O O . GLU A 1 79 ? -9.654 -28.999 -5.713 1.00 30.53 79 GLU A O 16
ATOM 27209 N N . ASP A 1 80 ? -9.229 -30.122 -3.826 1.00 22.20 80 ASP A N 16
ATOM 27210 C CA . ASP A 1 80 ? -8.873 -28.922 -3.075 1.00 23.21 80 ASP A CA 16
ATOM 27211 C C . ASP A 1 80 ? -7.595 -28.300 -3.635 1.00 50.24 80 ASP A C 16
ATOM 27212 O O . ASP A 1 80 ? -7.471 -27.074 -3.715 1.00 21.13 80 ASP A O 16
ATOM 27221 N N . ILE A 1 81 ? -6.655 -29.151 -4.043 1.00 52.33 81 ILE A N 16
ATOM 27222 C CA . ILE A 1 81 ? -5.404 -28.684 -4.634 1.00 75.11 81 ILE A CA 16
ATOM 27223 C C . ILE A 1 81 ? -5.677 -27.943 -5.939 1.00 23.01 81 ILE A C 16
ATOM 27224 O O . ILE A 1 81 ? -5.131 -26.854 -6.172 1.00 54.32 81 ILE A O 16
ATOM 27240 N N . GLU A 1 82 ? -6.535 -28.519 -6.785 1.00 20.30 82 GLU A N 16
ATOM 27241 C CA . GLU A 1 82 ? -6.861 -27.887 -8.056 1.00 13.24 82 GLU A CA 16
ATOM 27242 C C . GLU A 1 82 ? -7.566 -26.562 -7.798 1.00 5.44 82 GLU A C 16
ATOM 27243 O O . GLU A 1 82 ? -7.269 -25.562 -8.451 1.00 1.51 82 GLU A O 16
ATOM 27255 N N . ARG A 1 83 ? -8.475 -26.554 -6.817 1.00 62.13 83 ARG A N 16
ATOM 27256 C CA . ARG A 1 83 ? -9.197 -25.340 -6.449 1.00 64.02 83 ARG A CA 16
ATOM 27257 C C . ARG A 1 83 ? -8.222 -24.221 -6.134 1.00 23.45 83 ARG A C 16
ATOM 27258 O O . ARG A 1 83 ? -8.250 -23.162 -6.762 1.00 51.11 83 ARG A O 16
ATOM 27279 N N . VAL A 1 84 ? -7.355 -24.466 -5.158 1.00 60.34 84 VAL A N 16
ATOM 27280 C CA . VAL A 1 84 ? -6.451 -23.437 -4.677 1.00 41.51 84 VAL A CA 16
ATOM 27281 C C . VAL A 1 84 ? -5.503 -22.966 -5.784 1.00 42.42 84 VAL A C 16
ATOM 27282 O O . VAL A 1 84 ? -5.395 -21.772 -6.035 1.00 71.31 84 VAL A O 16
ATOM 27295 N N . ARG A 1 85 ? -4.858 -23.896 -6.482 1.00 32.12 85 ARG A N 16
ATOM 27296 C CA . ARG A 1 85 ? -3.892 -23.522 -7.517 1.00 63.21 85 ARG A CA 16
ATOM 27297 C C . ARG A 1 85 ? -4.559 -22.687 -8.618 1.00 31.04 85 ARG A C 16
ATOM 27298 O O . ARG A 1 85 ? -4.039 -21.649 -9.026 1.00 74.34 85 ARG A O 16
ATOM 27319 N N . ARG A 1 86 ? -5.727 -23.133 -9.072 1.00 54.02 86 ARG A N 16
ATOM 27320 C CA . ARG A 1 86 ? -6.435 -22.456 -10.170 1.00 61.13 86 ARG A CA 16
ATOM 27321 C C . ARG A 1 86 ? -6.990 -21.107 -9.712 1.00 43.24 86 ARG A C 16
ATOM 27322 O O . ARG A 1 86 ? -7.062 -20.155 -10.491 1.00 52.32 86 ARG A O 16
ATOM 27343 N N . HIS A 1 87 ? -7.377 -21.029 -8.440 1.00 53.04 87 HIS A N 16
ATOM 27344 C CA . HIS A 1 87 ? -7.897 -19.789 -7.865 1.00 5.31 87 HIS A CA 16
ATOM 27345 C C . HIS A 1 87 ? -6.762 -18.793 -7.640 1.00 35.45 87 HIS A C 16
ATOM 27346 O O . HIS A 1 87 ? -6.935 -17.587 -7.799 1.00 13.34 87 HIS A O 16
ATOM 27361 N N . LEU A 1 88 ? -5.600 -19.319 -7.268 1.00 42.33 88 LEU A N 16
ATOM 27362 C CA . LEU A 1 88 ? -4.407 -18.507 -7.021 1.00 61.31 88 LEU A CA 16
ATOM 27363 C C . LEU A 1 88 ? -3.792 -18.028 -8.339 1.00 10.22 88 LEU A C 16
ATOM 27364 O O . LEU A 1 88 ? -3.195 -16.940 -8.406 1.00 2.44 88 LEU A O 16
ATOM 27380 N N . ALA A 1 89 ? -3.955 -18.837 -9.382 1.00 50.41 89 ALA A N 16
ATOM 27381 C CA . ALA A 1 89 ? -3.465 -18.496 -10.718 1.00 61.34 89 ALA A CA 16
ATOM 27382 C C . ALA A 1 89 ? -4.094 -17.192 -11.206 1.00 73.12 89 ALA A C 16
ATOM 27383 O O . ALA A 1 89 ? -3.526 -16.487 -12.042 1.00 14.30 89 ALA A O 16
ATOM 27390 N N . LEU A 1 90 ? -5.273 -16.878 -10.665 1.00 4.52 90 LEU A N 16
ATOM 27391 C CA . LEU A 1 90 ? -5.969 -15.630 -10.978 1.00 63.34 90 LEU A CA 16
ATOM 27392 C C . LEU A 1 90 ? -5.131 -14.424 -10.566 1.00 72.14 90 LEU A C 16
ATOM 27393 O O . LEU A 1 90 ? -5.155 -13.382 -11.223 1.00 72.44 90 LEU A O 16
ATOM 27409 N N . GLN A 1 91 ? -4.410 -14.565 -9.457 1.00 52.33 91 GLN A N 16
ATOM 27410 C CA . GLN A 1 91 ? -3.511 -13.519 -8.978 1.00 44.25 91 GLN A CA 16
ATOM 27411 C C . GLN A 1 91 ? -2.169 -13.635 -9.684 1.00 0.14 91 GLN A C 16
ATOM 27412 O O . GLN A 1 91 ? -1.510 -12.631 -9.966 1.00 24.43 91 GLN A O 16
ATOM 27426 N N . GLY A 1 92 ? -1.772 -14.872 -9.968 1.00 11.13 92 GLY A N 16
ATOM 27427 C CA . GLY A 1 92 ? -0.524 -15.110 -10.675 1.00 34.23 92 GLY A CA 16
ATOM 27428 C C . GLY A 1 92 ? 0.045 -16.486 -10.396 1.00 75.14 92 GLY A C 16
ATOM 27429 O O . GLY A 1 92 ? -0.579 -17.292 -9.700 1.00 41.34 92 GLY A O 16
ATOM 27433 N N . TRP A 1 93 ? 1.234 -16.753 -10.930 1.00 61.24 93 TRP A N 16
ATOM 27434 C CA . TRP A 1 93 ? 1.886 -18.042 -10.750 1.00 33.44 93 TRP A CA 16
ATOM 27435 C C . TRP A 1 93 ? 3.398 -17.848 -10.602 1.00 44.25 93 TRP A C 16
ATOM 27436 O O . TRP A 1 93 ? 4.155 -18.030 -11.555 1.00 71.23 93 TRP A O 16
ATOM 27457 N N . PRO A 1 94 ? 3.854 -17.444 -9.399 1.00 44.24 94 PRO A N 16
ATOM 27458 C CA . PRO A 1 94 ? 5.278 -17.167 -9.134 1.00 44.31 94 PRO A CA 16
ATOM 27459 C C . PRO A 1 94 ? 6.164 -18.391 -9.351 1.00 13.14 94 PRO A C 16
ATOM 27460 O O . PRO A 1 94 ? 7.332 -18.265 -9.717 1.00 65.31 94 PRO A O 16
ATOM 27471 N N . LEU A 1 95 ? 5.590 -19.575 -9.139 1.00 20.13 95 LEU A N 16
ATOM 27472 C CA . LEU A 1 95 ? 6.318 -20.837 -9.301 1.00 2.45 95 LEU A CA 16
ATOM 27473 C C . LEU A 1 95 ? 6.751 -21.045 -10.756 1.00 23.05 95 LEU A C 16
ATOM 27474 O O . LEU A 1 95 ? 7.450 -22.008 -11.065 1.00 42.11 95 LEU A O 16
ATOM 27490 N N . ASP A 1 96 ? 6.305 -20.148 -11.635 1.00 4.21 96 ASP A N 16
ATOM 27491 C CA . ASP A 1 96 ? 6.735 -20.135 -13.031 1.00 41.33 96 ASP A CA 16
ATOM 27492 C C . ASP A 1 96 ? 8.225 -19.813 -13.134 1.00 64.42 96 ASP A C 16
ATOM 27493 O O . ASP A 1 96 ? 8.941 -20.398 -13.953 1.00 63.40 96 ASP A O 16
ATOM 27502 N N . ASP A 1 97 ? 8.694 -18.896 -12.288 1.00 25.14 97 ASP A N 16
ATOM 27503 C CA . ASP A 1 97 ? 10.100 -18.488 -12.292 1.00 42.42 97 ASP A CA 16
ATOM 27504 C C . ASP A 1 97 ? 10.658 -18.488 -10.872 1.00 63.11 97 ASP A C 16
ATOM 27505 O O . ASP A 1 97 ? 10.372 -17.591 -10.080 1.00 10.23 97 ASP A O 16
ATOM 27514 N N . PRO A 1 98 ? 11.457 -19.511 -10.542 1.00 61.44 98 PRO A N 16
ATOM 27515 C CA . PRO A 1 98 ? 12.025 -19.701 -9.209 1.00 22.22 98 PRO A CA 16
ATOM 27516 C C . PRO A 1 98 ? 13.382 -19.010 -9.038 1.00 64.45 98 PRO A C 16
ATOM 27517 O O . PRO A 1 98 ? 14.204 -18.993 -9.962 1.00 40.33 98 PRO A O 16
ATOM 27528 N N . ARG A 1 99 ? 13.609 -18.427 -7.860 1.00 2.21 99 ARG A N 16
ATOM 27529 C CA . ARG A 1 99 ? 14.915 -17.858 -7.531 1.00 74.20 99 ARG A CA 16
ATOM 27530 C C . ARG A 1 99 ? 15.894 -18.976 -7.170 1.00 12.43 99 ARG A C 16
ATOM 27531 O O . ARG A 1 99 ? 17.065 -18.943 -7.564 1.00 11.52 99 ARG A O 16
ATOM 27552 N N . ASP A 1 100 ? 15.405 -19.953 -6.412 1.00 34.03 100 ASP A N 16
ATOM 27553 C CA . ASP A 1 100 ? 16.175 -21.157 -6.099 1.00 4.54 100 ASP A CA 16
ATOM 27554 C C . ASP A 1 100 ? 15.984 -22.168 -7.236 1.00 5.05 100 ASP A C 16
ATOM 27555 O O . ASP A 1 100 ? 15.256 -21.891 -8.194 1.00 4.23 100 ASP A O 16
ATOM 27564 N N . GLY A 1 101 ? 16.633 -23.323 -7.148 1.00 74.34 101 GLY A N 16
ATOM 27565 C CA . GLY A 1 101 ? 16.482 -24.340 -8.171 1.00 25.12 101 GLY A CA 16
ATOM 27566 C C . GLY A 1 101 ? 17.713 -25.209 -8.306 1.00 52.40 101 GLY A C 16
ATOM 27567 O O . GLY A 1 101 ? 18.593 -24.926 -9.123 1.00 71.02 101 GLY A O 16
ATOM 27571 N N . GLU A 1 102 ? 17.784 -26.258 -7.493 1.00 61.22 102 GLU A N 16
ATOM 27572 C CA . GLU A 1 102 ? 18.882 -27.218 -7.550 1.00 32.33 102 GLU A CA 16
ATOM 27573 C C . GLU A 1 102 ? 18.941 -27.877 -8.929 1.00 51.53 102 GLU A C 16
ATOM 27574 O O . GLU A 1 102 ? 17.929 -28.357 -9.447 1.00 60.02 102 GLU A O 16
ATOM 27586 N N . GLU A 1 103 ? 20.123 -27.876 -9.529 1.00 70.30 103 GLU A N 16
ATOM 27587 C CA . GLU A 1 103 ? 20.314 -28.473 -10.846 1.00 12.44 103 GLU A CA 16
ATOM 27588 C C . GLU A 1 103 ? 20.499 -29.988 -10.719 1.00 42.42 103 GLU A C 16
ATOM 27589 O O . GLU A 1 103 ? 21.181 -30.457 -9.802 1.00 71.41 103 GLU A O 16
ATOM 27601 N N . PRO A 1 104 ? 19.879 -30.777 -11.621 1.00 15.24 104 PRO A N 16
ATOM 27602 C CA . PRO A 1 104 ? 19.998 -32.239 -11.620 1.00 63.11 104 PRO A CA 16
ATOM 27603 C C . PRO A 1 104 ? 21.353 -32.697 -12.158 1.00 31.14 104 PRO A C 16
ATOM 27604 O O . PRO A 1 104 ? 22.317 -31.926 -12.186 1.00 73.41 104 PRO A O 16
ATOM 27615 N N . ASP A 1 105 ? 21.431 -33.962 -12.564 1.00 4.41 105 ASP A N 16
ATOM 27616 C CA . ASP A 1 105 ? 22.647 -34.500 -13.173 1.00 54.35 105 ASP A CA 16
ATOM 27617 C C . ASP A 1 105 ? 22.847 -33.926 -14.573 1.00 44.21 105 ASP A C 16
ATOM 27618 O O . ASP A 1 105 ? 21.879 -33.678 -15.302 1.00 12.41 105 ASP A O 16
ATOM 27627 N N . GLY A 1 106 ? 24.106 -33.732 -14.946 1.00 62.13 106 GLY A N 16
ATOM 27628 C CA . GLY A 1 106 ? 24.438 -33.190 -16.247 1.00 11.31 106 GLY A CA 16
ATOM 27629 C C . GLY A 1 106 ? 25.673 -33.847 -16.825 1.00 65.20 106 GLY A C 16
ATOM 27630 O O . GLY A 1 106 ? 26.769 -33.284 -16.758 1.00 31.24 106 GLY A O 16
ATOM 27634 N N . GLU A 1 107 ? 25.492 -35.058 -17.365 1.00 23.42 107 GLU A N 16
ATOM 27635 C CA . GLU A 1 107 ? 26.573 -35.817 -18.000 1.00 2.20 107 GLU A CA 16
ATOM 27636 C C . GLU A 1 107 ? 27.632 -36.241 -16.976 1.00 40.21 107 GLU A C 16
ATOM 27637 O O . GLU A 1 107 ? 28.742 -36.630 -17.343 1.00 12.10 107 GLU A O 16
ATOM 27649 N N . SER A 1 108 ? 27.277 -36.192 -15.696 1.00 21.32 108 SER A N 16
ATOM 27650 C CA . SER A 1 108 ? 28.204 -36.542 -14.625 1.00 31.33 108 SER A CA 16
ATOM 27651 C C . SER A 1 108 ? 28.011 -38.001 -14.213 1.00 60.00 108 SER A C 16
ATOM 27652 O O . SER A 1 108 ? 28.982 -38.741 -14.029 1.00 11.30 108 SER A O 16
ATOM 27660 N N . GLY A 1 109 ? 26.750 -38.408 -14.082 1.00 11.40 109 GLY A N 16
ATOM 27661 C CA . GLY A 1 109 ? 26.434 -39.766 -13.685 1.00 74.12 109 GLY A CA 16
ATOM 27662 C C . GLY A 1 109 ? 26.795 -40.776 -14.756 1.00 72.41 109 GLY A C 16
ATOM 27663 O O . GLY A 1 109 ? 25.951 -41.150 -15.574 1.00 14.04 109 GLY A O 16
ATOM 27667 N N . GLY A 1 110 ? 28.058 -41.185 -14.772 1.00 13.43 110 GLY A N 16
ATOM 27668 C CA . GLY A 1 110 ? 28.508 -42.216 -15.688 1.00 33.40 110 GLY A CA 16
ATOM 27669 C C . GLY A 1 110 ? 28.633 -43.562 -14.997 1.00 63.40 110 GLY A C 16
ATOM 27670 O O . GLY A 1 110 ? 29.570 -43.763 -14.219 1.00 25.54 110 GLY A O 16
ATOM 27674 N N . PRO A 1 111 ? 27.692 -44.497 -15.238 1.00 53.01 111 PRO A N 16
ATOM 27675 C CA . PRO A 1 111 ? 27.722 -45.830 -14.625 1.00 61.42 111 PRO A CA 16
ATOM 27676 C C . PRO A 1 111 ? 29.018 -46.572 -14.951 1.00 45.21 111 PRO A C 16
ATOM 27677 O O . PRO A 1 111 ? 29.273 -46.924 -16.106 1.00 22.42 111 PRO A O 16
ATOM 27688 N N . ARG A 1 112 ? 29.840 -46.790 -13.933 1.00 2.23 112 ARG A N 16
ATOM 27689 C CA . ARG A 1 112 ? 31.127 -47.455 -14.100 1.00 23.43 112 ARG A CA 16
ATOM 27690 C C . ARG A 1 112 ? 31.276 -48.564 -13.059 1.00 64.04 112 ARG A C 16
ATOM 27691 O O . ARG A 1 112 ? 31.783 -48.285 -11.955 1.00 53.13 112 ARG A O 16
ATOM 27713 N N . GLY A 1 1 ? 3.609 -3.184 1.153 1.00 73.34 1 GLY A N 17
ATOM 27714 C CA . GLY A 1 1 ? 4.415 -4.419 0.980 1.00 62.13 1 GLY A CA 17
ATOM 27715 C C . GLY A 1 1 ? 3.647 -5.658 1.398 1.00 61.10 1 GLY A C 17
ATOM 27716 O O . GLY A 1 1 ? 2.506 -5.548 1.854 1.00 24.12 1 GLY A O 17
ATOM 27722 N N . PRO A 1 2 ? 4.237 -6.856 1.243 1.00 54.02 2 PRO A N 17
ATOM 27723 C CA . PRO A 1 2 ? 3.602 -8.101 1.683 1.00 54.14 2 PRO A CA 17
ATOM 27724 C C . PRO A 1 2 ? 3.524 -8.176 3.212 1.00 12.11 2 PRO A C 17
ATOM 27725 O O . PRO A 1 2 ? 2.461 -7.954 3.797 1.00 30.53 2 PRO A O 17
ATOM 27736 N N . GLY A 1 3 ? 4.648 -8.484 3.853 1.00 32.55 3 GLY A N 17
ATOM 27737 C CA . GLY A 1 3 ? 4.745 -8.394 5.298 1.00 61.02 3 GLY A CA 17
ATOM 27738 C C . GLY A 1 3 ? 5.710 -7.302 5.705 1.00 31.51 3 GLY A C 17
ATOM 27739 O O . GLY A 1 3 ? 5.376 -6.419 6.500 1.00 24.10 3 GLY A O 17
ATOM 27743 N N . SER A 1 4 ? 6.917 -7.367 5.155 1.00 41.20 4 SER A N 17
ATOM 27744 C CA . SER A 1 4 ? 7.916 -6.321 5.324 1.00 34.13 4 SER A CA 17
ATOM 27745 C C . SER A 1 4 ? 8.825 -6.262 4.088 1.00 22.30 4 SER A C 17
ATOM 27746 O O . SER A 1 4 ? 8.555 -5.513 3.146 1.00 41.31 4 SER A O 17
ATOM 27754 N N . MET A 1 5 ? 9.886 -7.071 4.083 1.00 64.41 5 MET A N 17
ATOM 27755 C CA . MET A 1 5 ? 10.825 -7.113 2.986 1.00 24.34 5 MET A CA 17
ATOM 27756 C C . MET A 1 5 ? 11.523 -8.474 2.930 1.00 51.43 5 MET A C 17
ATOM 27757 O O . MET A 1 5 ? 12.059 -8.941 3.939 1.00 54.22 5 MET A O 17
ATOM 27771 N N . VAL A 1 6 ? 11.517 -9.097 1.756 1.00 42.23 6 VAL A N 17
ATOM 27772 C CA . VAL A 1 6 ? 12.172 -10.388 1.541 1.00 64.21 6 VAL A CA 17
ATOM 27773 C C . VAL A 1 6 ? 12.664 -10.507 0.101 1.00 41.01 6 VAL A C 17
ATOM 27774 O O . VAL A 1 6 ? 12.658 -9.533 -0.654 1.00 75.33 6 VAL A O 17
ATOM 27787 N N . ASN A 1 7 ? 13.121 -11.704 -0.246 1.00 53.22 7 ASN A N 17
ATOM 27788 C CA . ASN A 1 7 ? 13.608 -12.031 -1.583 1.00 71.21 7 ASN A CA 17
ATOM 27789 C C . ASN A 1 7 ? 12.617 -11.602 -2.666 1.00 44.52 7 ASN A C 17
ATOM 27790 O O . ASN A 1 7 ? 11.439 -11.394 -2.384 1.00 33.22 7 ASN A O 17
ATOM 27801 N N . ALA A 1 8 ? 13.091 -11.505 -3.906 1.00 60.32 8 ALA A N 17
ATOM 27802 C CA . ALA A 1 8 ? 12.222 -11.186 -5.037 1.00 3.34 8 ALA A CA 17
ATOM 27803 C C . ALA A 1 8 ? 11.131 -12.247 -5.182 1.00 60.24 8 ALA A C 17
ATOM 27804 O O . ALA A 1 8 ? 9.942 -11.930 -5.253 1.00 14.22 8 ALA A O 17
ATOM 27811 N N . PHE A 1 9 ? 11.551 -13.515 -5.203 1.00 32.01 9 PHE A N 17
ATOM 27812 C CA . PHE A 1 9 ? 10.623 -14.643 -5.313 1.00 51.44 9 PHE A CA 17
ATOM 27813 C C . PHE A 1 9 ? 9.672 -14.649 -4.118 1.00 64.40 9 PHE A C 17
ATOM 27814 O O . PHE A 1 9 ? 8.457 -14.785 -4.269 1.00 61.22 9 PHE A O 17
ATOM 27831 N N . LEU A 1 10 ? 10.242 -14.461 -2.934 1.00 11.31 10 LEU A N 17
ATOM 27832 C CA . LEU A 1 10 ? 9.494 -14.532 -1.681 1.00 65.43 10 LEU A CA 17
ATOM 27833 C C . LEU A 1 10 ? 8.448 -13.419 -1.585 1.00 12.34 10 LEU A C 17
ATOM 27834 O O . LEU A 1 10 ? 7.278 -13.685 -1.305 1.00 22.41 10 LEU A O 17
ATOM 27850 N N . ALA A 1 11 ? 8.869 -12.182 -1.824 1.00 51.23 11 ALA A N 17
ATOM 27851 C CA . ALA A 1 11 ? 7.964 -11.033 -1.785 1.00 43.20 11 ALA A CA 17
ATOM 27852 C C . ALA A 1 11 ? 6.842 -11.199 -2.802 1.00 60.02 11 ALA A C 17
ATOM 27853 O O . ALA A 1 11 ? 5.693 -10.824 -2.546 1.00 21.33 11 ALA A O 17
ATOM 27860 N N . LYS A 1 12 ? 7.185 -11.769 -3.955 1.00 75.22 12 LYS A N 17
ATOM 27861 C CA . LYS A 1 12 ? 6.207 -12.031 -4.997 1.00 3.03 12 LYS A CA 17
ATOM 27862 C C . LYS A 1 12 ? 5.181 -13.052 -4.512 1.00 75.15 12 LYS A C 17
ATOM 27863 O O . LYS A 1 12 ? 3.982 -12.844 -4.659 1.00 72.25 12 LYS A O 17
ATOM 27882 N N . ILE A 1 13 ? 5.662 -14.145 -3.916 1.00 44.14 13 ILE A N 17
ATOM 27883 C CA . ILE A 1 13 ? 4.779 -15.183 -3.387 1.00 31.13 13 ILE A CA 17
ATOM 27884 C C . ILE A 1 13 ? 3.866 -14.616 -2.306 1.00 54.15 13 ILE A C 17
ATOM 27885 O O . ILE A 1 13 ? 2.656 -14.843 -2.319 1.00 11.24 13 ILE A O 17
ATOM 27901 N N . ALA A 1 14 ? 4.453 -13.867 -1.382 1.00 10.43 14 ALA A N 17
ATOM 27902 C CA . ALA A 1 14 ? 3.712 -13.300 -0.264 1.00 65.03 14 ALA A CA 17
ATOM 27903 C C . ALA A 1 14 ? 2.607 -12.365 -0.761 1.00 45.24 14 ALA A C 17
ATOM 27904 O O . ALA A 1 14 ? 1.467 -12.452 -0.309 1.00 22.51 14 ALA A O 17
ATOM 27911 N N . ALA A 1 15 ? 2.944 -11.491 -1.707 1.00 74.24 15 ALA A N 17
ATOM 27912 C CA . ALA A 1 15 ? 1.979 -10.536 -2.261 1.00 32.11 15 ALA A CA 17
ATOM 27913 C C . ALA A 1 15 ? 0.937 -11.241 -3.134 1.00 51.43 15 ALA A C 17
ATOM 27914 O O . ALA A 1 15 ? -0.250 -10.910 -3.098 1.00 74.42 15 ALA A O 17
ATOM 27921 N N . TRP A 1 16 ? 1.400 -12.211 -3.917 1.00 42.31 16 TRP A N 17
ATOM 27922 C CA . TRP A 1 16 ? 0.540 -13.019 -4.782 1.00 14.44 16 TRP A CA 17
ATOM 27923 C C . TRP A 1 16 ? -0.495 -13.782 -3.949 1.00 61.31 16 TRP A C 17
ATOM 27924 O O . TRP A 1 16 ? -1.682 -13.821 -4.288 1.00 4.24 16 TRP A O 17
ATOM 27945 N N . LEU A 1 17 ? -0.038 -14.364 -2.845 1.00 61.21 17 LEU A N 17
ATOM 27946 C CA . LEU A 1 17 ? -0.916 -15.055 -1.908 1.00 62.45 17 LEU A CA 17
ATOM 27947 C C . LEU A 1 17 ? -1.807 -14.060 -1.173 1.00 2.03 17 LEU A C 17
ATOM 27948 O O . LEU A 1 17 ? -2.995 -14.311 -0.967 1.00 1.20 17 LEU A O 17
ATOM 27964 N N . ASN A 1 18 ? -1.224 -12.928 -0.795 1.00 65.13 18 ASN A N 17
ATOM 27965 C CA . ASN A 1 18 ? -1.955 -11.855 -0.123 1.00 45.11 18 ASN A CA 17
ATOM 27966 C C . ASN A 1 18 ? -3.144 -11.429 -0.983 1.00 52.24 18 ASN A C 17
ATOM 27967 O O . ASN A 1 18 ? -4.240 -11.202 -0.477 1.00 12.31 18 ASN A O 17
ATOM 27978 N N . ALA A 1 19 ? -2.917 -11.333 -2.289 1.00 61.24 19 ALA A N 17
ATOM 27979 C CA . ALA A 1 19 ? -3.966 -10.941 -3.227 1.00 24.21 19 ALA A CA 17
ATOM 27980 C C . ALA A 1 19 ? -5.031 -12.034 -3.341 1.00 11.54 19 ALA A C 17
ATOM 27981 O O . ALA A 1 19 ? -6.206 -11.752 -3.580 1.00 11.42 19 ALA A O 17
ATOM 27988 N N . GLY A 1 20 ? -4.604 -13.279 -3.158 1.00 74.52 20 GLY A N 17
ATOM 27989 C CA . GLY A 1 20 ? -5.518 -14.404 -3.233 1.00 23.12 20 GLY A CA 17
ATOM 27990 C C . GLY A 1 20 ? -6.319 -14.583 -1.956 1.00 55.43 20 GLY A C 17
ATOM 27991 O O . GLY A 1 20 ? -7.438 -15.109 -1.985 1.00 43.31 20 GLY A O 17
ATOM 27995 N N . TYR A 1 21 ? -5.743 -14.143 -0.835 1.00 62.21 21 TYR A N 17
ATOM 27996 C CA . TYR A 1 21 ? -6.388 -14.246 0.477 1.00 10.20 21 TYR A CA 17
ATOM 27997 C C . TYR A 1 21 ? -6.056 -13.027 1.346 1.00 4.45 21 TYR A C 17
ATOM 27998 O O . TYR A 1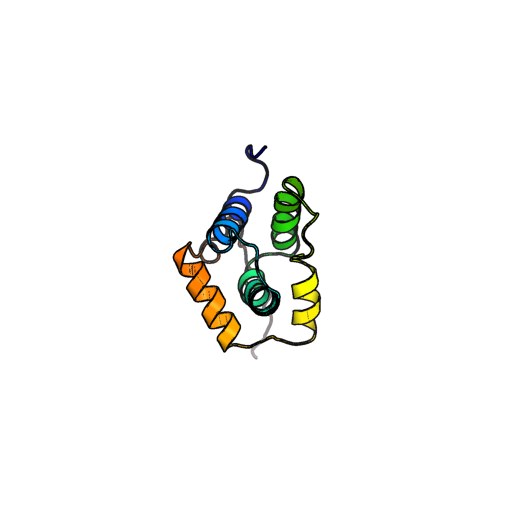 21 ? -5.261 -13.124 2.284 1.00 64.21 21 TYR A O 17
ATOM 28016 N N . PRO A 1 22 ? -6.663 -11.861 1.064 1.00 33.03 22 PRO A N 17
ATOM 28017 C CA . PRO A 1 22 ? -6.409 -10.635 1.839 1.00 62.52 22 PRO A CA 17
ATOM 28018 C C . PRO A 1 22 ? -6.988 -10.711 3.256 1.00 1.51 22 PRO A C 17
ATOM 28019 O O . PRO A 1 22 ? -6.735 -9.837 4.092 1.00 55.41 22 PRO A O 17
ATOM 28030 N N . GLU A 1 23 ? -7.760 -11.762 3.518 1.00 61.20 23 GLU A N 17
ATOM 28031 C CA . GLU A 1 23 ? -8.407 -11.955 4.817 1.00 14.11 23 GLU A CA 17
ATOM 28032 C C . GLU A 1 23 ? -7.791 -13.129 5.583 1.00 1.14 23 GLU A C 17
ATOM 28033 O O . GLU A 1 23 ? -8.146 -13.378 6.736 1.00 3.25 23 GLU A O 17
ATOM 28045 N N . GLY A 1 24 ? -6.864 -13.838 4.943 1.00 55.34 24 GLY A N 17
ATOM 28046 C CA . GLY A 1 24 ? -6.289 -15.032 5.534 1.00 5.42 24 GLY A CA 17
ATOM 28047 C C . GLY A 1 24 ? -6.872 -16.289 4.922 1.00 72.15 24 GLY A C 17
ATOM 28048 O O . GLY A 1 24 ? -8.080 -16.360 4.672 1.00 1.40 24 GLY A O 17
ATOM 28052 N N . VAL A 1 25 ? -6.021 -17.279 4.672 1.00 31.52 25 VAL A N 17
ATOM 28053 C CA . VAL A 1 25 ? -6.446 -18.519 4.030 1.00 42.05 25 VAL A CA 17
ATOM 28054 C C . VAL A 1 25 ? -7.087 -19.451 5.066 1.00 51.00 25 VAL A C 17
ATOM 28055 O O . VAL A 1 25 ? -6.517 -19.665 6.139 1.00 41.02 25 VAL A O 17
ATOM 28068 N N . PRO A 1 26 ? -8.281 -20.002 4.779 1.00 73.25 26 PRO A N 17
ATOM 28069 C CA . PRO A 1 26 ? -8.915 -20.990 5.658 1.00 54.21 26 PRO A CA 17
ATOM 28070 C C . PRO A 1 26 ? -8.186 -22.335 5.597 1.00 64.34 26 PRO A C 17
ATOM 28071 O O . PRO A 1 26 ? -7.504 -22.630 4.615 1.00 2.12 26 PRO A O 17
ATOM 28082 N N . GLY A 1 27 ? -8.339 -23.146 6.642 1.00 3.45 27 GLY A N 17
ATOM 28083 C CA . GLY A 1 27 ? -7.659 -24.435 6.717 1.00 3.53 27 GLY A CA 17
ATOM 28084 C C . GLY A 1 27 ? -7.822 -25.289 5.460 1.00 40.15 27 GLY A C 17
ATOM 28085 O O . GLY A 1 27 ? -6.820 -25.695 4.853 1.00 54.14 27 GLY A O 17
ATOM 28089 N N . PRO A 1 28 ? -9.079 -25.566 5.036 1.00 4.10 28 PRO A N 17
ATOM 28090 C CA . PRO A 1 28 ? -9.367 -26.390 3.843 1.00 31.40 28 PRO A CA 17
ATOM 28091 C C . PRO A 1 28 ? -8.710 -25.858 2.569 1.00 1.42 28 PRO A C 17
ATOM 28092 O O . PRO A 1 28 ? -8.627 -26.568 1.568 1.00 5.10 28 PRO A O 17
ATOM 28103 N N . ASP A 1 29 ? -8.247 -24.609 2.603 1.00 63.12 29 ASP A N 17
ATOM 28104 C CA . ASP A 1 29 ? -7.558 -24.010 1.458 1.00 75.13 29 ASP A CA 17
ATOM 28105 C C . ASP A 1 29 ? -6.056 -23.961 1.724 1.00 41.35 29 ASP A C 17
ATOM 28106 O O . ASP A 1 29 ? -5.249 -24.074 0.802 1.00 20.04 29 ASP A O 17
ATOM 28115 N N . ARG A 1 30 ? -5.688 -23.836 3.001 1.00 54.40 30 ARG A N 17
ATOM 28116 C CA . ARG A 1 30 ? -4.287 -23.784 3.403 1.00 24.35 30 ARG A CA 17
ATOM 28117 C C . ARG A 1 30 ? -3.575 -25.102 3.118 1.00 11.25 30 ARG A C 17
ATOM 28118 O O . ARG A 1 30 ? -2.475 -25.110 2.564 1.00 45.02 30 ARG A O 17
ATOM 28139 N N . VAL A 1 31 ? -4.200 -26.215 3.502 1.00 12.44 31 VAL A N 17
ATOM 28140 C CA . VAL A 1 31 ? -3.576 -27.530 3.329 1.00 14.30 31 VAL A CA 17
ATOM 28141 C C . VAL A 1 31 ? -3.211 -27.787 1.852 1.00 1.22 31 VAL A C 17
ATOM 28142 O O . VAL A 1 31 ? -2.057 -28.110 1.543 1.00 3.34 31 VAL A O 17
ATOM 28155 N N . PRO A 1 32 ? -4.173 -27.637 0.907 1.00 64.13 32 PRO A N 17
ATOM 28156 C CA . PRO A 1 32 ? -3.886 -27.799 -0.523 1.00 15.21 32 PRO A CA 17
ATOM 28157 C C . PRO A 1 32 ? -2.972 -26.694 -1.056 1.00 21.04 32 PRO A C 17
ATOM 28158 O O . PRO A 1 32 ? -2.160 -26.939 -1.956 1.00 13.40 32 PRO A O 17
ATOM 28169 N N . LEU A 1 33 ? -3.106 -25.479 -0.505 1.00 51.45 33 LEU A N 17
ATOM 28170 C CA . LEU A 1 33 ? -2.238 -24.362 -0.885 1.00 71.25 33 LEU A CA 17
ATOM 28171 C C . LEU A 1 33 ? -0.781 -24.774 -0.706 1.00 22.31 33 LEU A C 17
ATOM 28172 O O . LEU A 1 33 ? 0.038 -24.625 -1.614 1.00 14.43 33 LEU A O 17
ATOM 28188 N N . LEU A 1 34 ? -0.473 -25.330 0.457 1.00 52.24 34 LEU A N 17
ATOM 28189 C CA . LEU A 1 34 ? 0.878 -25.780 0.753 1.00 54.12 34 LEU A CA 17
ATOM 28190 C C . LEU A 1 34 ? 1.247 -26.985 -0.091 1.00 50.24 34 LEU A C 17
ATOM 28191 O O . LEU A 1 34 ? 2.355 -27.052 -0.618 1.00 13.00 34 LEU A O 17
ATOM 28207 N N . ALA A 1 35 ? 0.325 -27.933 -0.212 1.00 22.33 35 ALA A N 17
ATOM 28208 C CA . ALA A 1 35 ? 0.569 -29.136 -1.005 1.00 2.14 35 ALA A CA 17
ATOM 28209 C C . ALA A 1 35 ? 1.058 -28.777 -2.412 1.00 71.13 35 ALA A C 17
ATOM 28210 O O . ALA A 1 35 ? 1.981 -29.400 -2.939 1.00 71.44 35 ALA A O 17
ATOM 28217 N N . LEU A 1 36 ? 0.433 -27.765 -3.001 1.00 60.32 36 LEU A N 17
ATOM 28218 C CA . LEU A 1 36 ? 0.812 -27.271 -4.321 1.00 5.22 36 LEU A CA 17
ATOM 28219 C C . LEU A 1 36 ? 2.159 -26.535 -4.248 1.00 32.42 36 LEU A C 17
ATOM 28220 O O . LEU A 1 36 ? 3.106 -26.870 -4.969 1.00 24.53 36 LEU A O 17
ATOM 28236 N N . LEU A 1 37 ? 2.233 -25.543 -3.365 1.00 22.00 37 LEU A N 17
ATOM 28237 C CA . LEU A 1 37 ? 3.402 -24.664 -3.255 1.00 0.21 37 LEU A CA 17
ATOM 28238 C C . LEU A 1 37 ? 4.697 -25.437 -2.965 1.00 50.35 37 LEU A C 17
ATOM 28239 O O . LEU A 1 37 ? 5.731 -25.179 -3.586 1.00 73.01 37 LEU A O 17
ATOM 28255 N N . THR A 1 38 ? 4.630 -26.400 -2.051 1.00 10.21 38 THR A N 17
ATOM 28256 C CA . THR A 1 38 ? 5.826 -27.077 -1.546 1.00 5.04 38 THR A CA 17
ATOM 28257 C C . THR A 1 38 ? 6.506 -27.942 -2.600 1.00 62.54 38 THR A C 17
ATOM 28258 O O . THR A 1 38 ? 7.612 -28.439 -2.384 1.00 50.11 38 THR A O 17
ATOM 28269 N N . ARG A 1 39 ? 5.848 -28.132 -3.732 1.00 14.25 39 ARG A N 17
ATOM 28270 C CA . ARG A 1 39 ? 6.420 -28.901 -4.812 1.00 24.04 39 ARG A CA 17
ATOM 28271 C C . ARG A 1 39 ? 7.580 -28.142 -5.456 1.00 71.34 39 ARG A C 17
ATOM 28272 O O . ARG A 1 39 ? 8.457 -28.740 -6.079 1.00 72.22 39 ARG A O 17
ATOM 28293 N N . ARG A 1 40 ? 7.555 -26.812 -5.327 1.00 53.35 40 ARG A N 17
ATOM 28294 C CA . ARG A 1 40 ? 8.622 -25.959 -5.847 1.00 42.31 40 ARG A CA 17
ATOM 28295 C C . ARG A 1 40 ? 9.334 -25.194 -4.730 1.00 74.53 40 ARG A C 17
ATOM 28296 O O . ARG A 1 40 ? 10.562 -25.131 -4.711 1.00 12.24 40 ARG A O 17
ATOM 28317 N N . LEU A 1 41 ? 8.568 -24.616 -3.807 1.00 34.24 41 LEU A N 17
ATOM 28318 C CA . LEU A 1 41 ? 9.151 -23.802 -2.738 1.00 61.12 41 LEU A CA 17
ATOM 28319 C C . LEU A 1 41 ? 9.912 -24.661 -1.735 1.00 73.41 41 LEU A C 17
ATOM 28320 O O . LEU A 1 41 ? 9.421 -25.699 -1.280 1.00 54.35 41 LEU A O 17
ATOM 28336 N N . THR A 1 42 ? 11.113 -24.213 -1.398 1.00 74.31 42 THR A N 17
ATOM 28337 C CA . THR A 1 42 ? 11.958 -24.887 -0.423 1.00 41.11 42 THR A CA 17
ATOM 28338 C C . THR A 1 42 ? 11.493 -24.580 1.000 1.00 41.00 42 THR A C 17
ATOM 28339 O O . THR A 1 42 ? 10.656 -23.697 1.205 1.00 32.31 42 THR A O 17
ATOM 28350 N N . ASN A 1 43 ? 12.045 -25.297 1.979 1.00 61.44 43 ASN A N 17
ATOM 28351 C CA . ASN A 1 43 ? 11.757 -25.026 3.387 1.00 23.11 43 ASN A CA 17
ATOM 28352 C C . ASN A 1 43 ? 12.137 -23.589 3.728 1.00 72.30 43 ASN A C 17
ATOM 28353 O O . ASN A 1 43 ? 11.420 -22.901 4.455 1.00 71.12 43 ASN A O 17
ATOM 28364 N N . ASP A 1 44 ? 13.255 -23.138 3.171 1.00 0.21 44 ASP A N 17
ATOM 28365 C CA . ASP A 1 44 ? 13.728 -21.768 3.370 1.00 22.12 44 ASP A CA 17
ATOM 28366 C C . ASP A 1 44 ? 12.681 -20.765 2.903 1.00 42.40 44 ASP A C 17
ATOM 28367 O O . ASP A 1 44 ? 12.335 -19.823 3.621 1.00 60.34 44 ASP A O 17
ATOM 28376 N N . GLU A 1 45 ? 12.164 -20.995 1.703 1.00 2.43 45 GLU A N 17
ATOM 28377 C CA . GLU A 1 45 ? 11.213 -20.081 1.088 1.00 12.41 45 GLU A CA 17
ATOM 28378 C C . GLU A 1 45 ? 9.872 -20.095 1.827 1.00 74.32 45 GLU A C 17
ATOM 28379 O O . GLU A 1 45 ? 9.363 -19.040 2.219 1.00 52.21 45 GLU A O 17
ATOM 28391 N N . ILE A 1 46 ? 9.313 -21.285 2.051 1.00 40.25 46 ILE A N 17
ATOM 28392 C CA . ILE A 1 46 ? 8.039 -21.400 2.762 1.00 2.42 46 ILE A CA 17
ATOM 28393 C C . ILE A 1 46 ? 8.146 -20.733 4.137 1.00 23.22 46 ILE A C 17
ATOM 28394 O O . ILE A 1 46 ? 7.225 -20.041 4.577 1.00 2.24 46 ILE A O 17
ATOM 28410 N N . LYS A 1 47 ? 9.285 -20.927 4.801 1.00 61.14 47 LYS A N 17
ATOM 28411 C CA . LYS A 1 47 ? 9.522 -20.306 6.101 1.00 33.02 47 LYS A CA 17
ATOM 28412 C C . LYS A 1 47 ? 9.587 -18.787 5.983 1.00 44.41 47 LYS A C 17
ATOM 28413 O O . LYS A 1 47 ? 8.942 -18.071 6.750 1.00 14.11 47 LYS A O 17
ATOM 28432 N N . ALA A 1 48 ? 10.356 -18.300 5.016 1.00 32.32 48 ALA A N 17
ATOM 28433 C CA . ALA A 1 48 ? 10.539 -16.862 4.830 1.00 3.50 48 ALA A CA 17
ATOM 28434 C C . ALA A 1 48 ? 9.196 -16.171 4.604 1.00 23.32 48 ALA A C 17
ATOM 28435 O O . ALA A 1 48 ? 8.980 -15.050 5.067 1.00 52.32 48 ALA A O 17
ATOM 28442 N N . ILE A 1 49 ? 8.294 -16.857 3.902 1.00 73.51 49 ILE A N 17
ATOM 28443 C CA . ILE A 1 49 ? 6.928 -16.366 3.713 1.00 11.34 49 ILE A CA 17
ATOM 28444 C C . ILE A 1 49 ? 6.272 -16.111 5.067 1.00 32.52 49 ILE A C 17
ATOM 28445 O O . ILE A 1 49 ? 5.646 -15.073 5.284 1.00 25.45 49 ILE A O 17
ATOM 28461 N N . ALA A 1 50 ? 6.443 -17.062 5.980 1.00 21.02 50 ALA A N 17
ATOM 28462 C CA . ALA A 1 50 ? 5.885 -16.941 7.321 1.00 1.35 50 ALA A CA 17
ATOM 28463 C C . ALA A 1 50 ? 6.509 -15.762 8.054 1.00 3.30 50 ALA A C 17
ATOM 28464 O O . ALA A 1 50 ? 5.807 -14.848 8.483 1.00 40.12 50 ALA A O 17
ATOM 28471 N N . GLU A 1 51 ? 7.839 -15.760 8.128 1.00 14.35 51 GLU A N 17
ATOM 28472 C CA . GLU A 1 51 ? 8.575 -14.757 8.899 1.00 45.45 51 GLU A CA 17
ATOM 28473 C C . GLU A 1 51 ? 8.224 -13.344 8.430 1.00 61.23 51 GLU A C 17
ATOM 28474 O O . GLU A 1 51 ? 8.221 -12.393 9.217 1.00 40.34 51 GLU A O 17
ATOM 28486 N N . ASP A 1 52 ? 7.949 -13.216 7.139 1.00 54.12 52 ASP A N 17
ATOM 28487 C CA . ASP A 1 52 ? 7.590 -11.929 6.546 1.00 62.53 52 ASP A CA 17
ATOM 28488 C C . ASP A 1 52 ? 6.153 -11.545 6.906 1.00 5.34 52 ASP A C 17
ATOM 28489 O O . ASP A 1 52 ? 5.899 -10.449 7.408 1.00 13.14 52 ASP A O 17
ATOM 28498 N N . LEU A 1 53 ? 5.221 -12.467 6.683 1.00 34.00 53 LEU A N 17
ATOM 28499 C CA . LEU A 1 53 ? 3.799 -12.190 6.898 1.00 31.15 53 LEU A CA 17
ATOM 28500 C C . LEU A 1 53 ? 3.455 -12.046 8.388 1.00 63.44 53 LEU A C 17
ATOM 28501 O O . LEU A 1 53 ? 2.490 -11.361 8.738 1.00 24.44 53 LEU A O 17
ATOM 28517 N N . GLU A 1 54 ? 4.243 -12.673 9.263 1.00 42.35 54 GLU A N 17
ATOM 28518 C CA . GLU A 1 54 ? 4.009 -12.574 10.709 1.00 71.35 54 GLU A CA 17
ATOM 28519 C C . GLU A 1 54 ? 4.156 -11.127 11.182 1.00 51.43 54 GLU A C 17
ATOM 28520 O O . GLU A 1 54 ? 3.568 -10.729 12.190 1.00 2.04 54 GLU A O 17
ATOM 28532 N N . LYS A 1 55 ? 4.929 -10.342 10.433 1.00 30.13 55 LYS A N 17
ATOM 28533 C CA . LYS A 1 55 ? 5.135 -8.927 10.744 1.00 60.30 55 LYS A CA 17
ATOM 28534 C C . LYS A 1 55 ? 3.801 -8.173 10.700 1.00 11.44 55 LYS A C 17
ATOM 28535 O O . LYS A 1 55 ? 3.624 -7.152 11.372 1.00 63.12 55 LYS A O 17
ATOM 28554 N N . ARG A 1 56 ? 2.863 -8.700 9.914 1.00 63.50 56 ARG A N 17
ATOM 28555 C CA . ARG A 1 56 ? 1.540 -8.093 9.768 1.00 74.04 56 ARG A CA 17
ATOM 28556 C C . ARG A 1 56 ? 0.711 -8.306 11.028 1.00 1.10 56 ARG A C 17
ATOM 28557 O O . ARG A 1 56 ? 0.234 -7.346 11.640 1.00 45.04 56 ARG A O 17
ATOM 28578 N N . ALA A 1 57 ? 0.574 -9.568 11.427 1.00 75.53 57 ALA A N 17
ATOM 28579 C CA . ALA A 1 57 ? -0.248 -9.932 12.575 1.00 40.24 57 ALA A CA 17
ATOM 28580 C C . ALA A 1 57 ? -0.013 -11.389 12.964 1.00 71.25 57 ALA A C 17
ATOM 28581 O O . ALA A 1 57 ? -0.468 -12.313 12.281 1.00 53.35 57 ALA A O 17
ATOM 28588 N N . HIS A 1 58 ? 0.711 -11.590 14.055 1.00 23.12 58 HIS A N 17
ATOM 28589 C CA . HIS A 1 58 ? 1.029 -12.927 14.545 1.00 21.31 58 HIS A CA 17
ATOM 28590 C C . HIS A 1 58 ? -0.165 -13.532 15.289 1.00 2.53 58 HIS A C 17
ATOM 28591 O O . HIS A 1 58 ? -0.207 -13.523 16.516 1.00 62.41 58 HIS A O 17
ATOM 28606 N N . PHE A 1 59 ? -1.152 -14.023 14.540 1.00 45.53 59 PHE A N 17
ATOM 28607 C CA . PHE A 1 59 ? -2.303 -14.709 15.138 1.00 61.11 59 PHE A CA 17
ATOM 28608 C C . PHE A 1 59 ? -2.084 -16.221 15.166 1.00 4.21 59 PHE A C 17
ATOM 28609 O O . PHE A 1 59 ? -2.838 -16.946 15.817 1.00 51.30 59 PHE A O 17
ATOM 28626 N N . ASP A 1 60 ? -1.071 -16.686 14.432 1.00 3.23 60 ASP A N 17
ATOM 28627 C CA . ASP A 1 60 ? -0.611 -18.087 14.500 1.00 22.13 60 ASP A CA 17
ATOM 28628 C C . ASP A 1 60 ? -1.562 -19.084 13.822 1.00 20.41 60 ASP A C 17
ATOM 28629 O O . ASP A 1 60 ? -1.106 -20.030 13.185 1.00 31.31 60 ASP A O 17
ATOM 28638 N N . HIS A 1 61 ? -2.870 -18.883 13.950 1.00 13.11 61 HIS A N 17
ATOM 28639 C CA . HIS A 1 61 ? -3.849 -19.875 13.487 1.00 64.41 61 HIS A CA 17
ATOM 28640 C C . HIS A 1 61 ? -3.765 -20.117 11.971 1.00 11.03 61 HIS A C 17
ATOM 28641 O O . HIS A 1 61 ? -4.276 -21.116 11.468 1.00 35.12 61 HIS A O 17
ATOM 28656 N N . ILE A 1 62 ? -3.117 -19.203 11.256 1.00 73.14 62 ILE A N 17
ATOM 28657 C CA . ILE A 1 62 ? -2.960 -19.314 9.800 1.00 65.44 62 ILE A CA 17
ATOM 28658 C C . ILE A 1 62 ? -1.543 -19.819 9.461 1.00 41.11 62 ILE A C 17
ATOM 28659 O O . ILE A 1 62 ? -1.099 -19.745 8.315 1.00 32.13 62 ILE A O 17
ATOM 28675 N N . ASP A 1 63 ? -0.839 -20.347 10.473 1.00 1.43 63 ASP A N 17
ATOM 28676 C CA . ASP A 1 63 ? 0.566 -20.762 10.321 1.00 15.25 63 ASP A CA 17
ATOM 28677 C C . ASP A 1 63 ? 0.756 -21.670 9.107 1.00 43.10 63 ASP A C 17
ATOM 28678 O O . ASP A 1 63 ? 0.150 -22.736 9.005 1.00 22.32 63 ASP A O 17
ATOM 28687 N N . ILE A 1 64 ? 1.626 -21.229 8.211 1.00 35.01 64 ILE A N 17
ATOM 28688 C CA . ILE A 1 64 ? 1.880 -21.896 6.937 1.00 74.34 64 ILE A CA 17
ATOM 28689 C C . ILE A 1 64 ? 2.672 -23.194 7.113 1.00 73.52 64 ILE A C 17
ATOM 28690 O O . ILE A 1 64 ? 2.498 -24.147 6.347 1.00 13.12 64 ILE A O 17
ATOM 28706 N N . GLY A 1 65 ? 3.511 -23.245 8.140 1.00 24.22 65 GLY A N 17
ATOM 28707 C CA . GLY A 1 65 ? 4.351 -24.408 8.360 1.00 1.30 65 GLY A CA 17
ATOM 28708 C C . GLY A 1 65 ? 3.559 -25.609 8.850 1.00 31.50 65 GLY A C 17
ATOM 28709 O O . GLY A 1 65 ? 3.879 -26.752 8.510 1.00 64.12 65 GLY A O 17
ATOM 28713 N N . VAL A 1 66 ? 2.523 -25.345 9.648 1.00 52.41 66 VAL A N 17
ATOM 28714 C CA . VAL A 1 66 ? 1.667 -26.399 10.192 1.00 10.01 66 VAL A CA 17
ATOM 28715 C C . VAL A 1 66 ? 1.080 -27.256 9.073 1.00 22.33 66 VAL A C 17
ATOM 28716 O O . VAL A 1 66 ? 1.004 -28.481 9.191 1.00 54.21 66 VAL A O 17
ATOM 28729 N N . LEU A 1 67 ? 0.692 -26.609 7.977 1.00 55.10 67 LEU A N 17
ATOM 28730 C CA . LEU A 1 67 ? 0.077 -27.305 6.854 1.00 53.21 67 LEU A CA 17
ATOM 28731 C C . LEU A 1 67 ? 0.986 -28.419 6.333 1.00 52.34 67 LEU A C 17
ATOM 28732 O O . LEU A 1 67 ? 0.514 -29.513 6.017 1.00 51.42 67 LEU A O 17
ATOM 28748 N N . ILE A 1 68 ? 2.285 -28.149 6.275 1.00 31.54 68 ILE A N 17
ATOM 28749 C CA . ILE A 1 68 ? 3.260 -29.126 5.792 1.00 2.51 68 ILE A CA 17
ATOM 28750 C C . ILE A 1 68 ? 3.289 -30.352 6.707 1.00 51.44 68 ILE A C 17
ATOM 28751 O O . ILE A 1 68 ? 3.460 -31.487 6.245 1.00 60.32 68 ILE A O 17
ATOM 28767 N N . THR A 1 69 ? 3.092 -30.118 8.002 1.00 24.31 69 THR A N 17
ATOM 28768 C CA . THR A 1 69 ? 3.113 -31.185 8.990 1.00 33.41 69 THR A CA 17
ATOM 28769 C C . THR A 1 69 ? 1.872 -32.061 8.838 1.00 42.44 69 THR A C 17
ATOM 28770 O O . THR A 1 69 ? 1.887 -33.254 9.152 1.00 21.42 69 THR A O 17
ATOM 28781 N N . GLN A 1 70 ? 0.798 -31.454 8.344 1.00 34.14 70 GLN A N 17
ATOM 28782 C CA . GLN A 1 70 ? -0.438 -32.177 8.079 1.00 71.34 70 GLN A CA 17
ATOM 28783 C C . GLN A 1 70 ? -0.303 -32.989 6.794 1.00 10.03 70 GLN A C 17
ATOM 28784 O O . GLN A 1 70 ? -0.608 -34.176 6.764 1.00 34.11 70 GLN A O 17
ATOM 28798 N N . MET A 1 71 ? 0.191 -32.331 5.750 1.00 14.01 71 MET A N 17
ATOM 28799 C CA . MET A 1 71 ? 0.330 -32.938 4.424 1.00 13.13 71 MET A CA 17
ATOM 28800 C C . MET A 1 71 ? 1.158 -34.223 4.463 1.00 21.22 71 MET A C 17
ATOM 28801 O O . MET A 1 71 ? 0.825 -35.201 3.792 1.00 40.43 71 MET A O 17
ATOM 28815 N N . THR A 1 72 ? 2.240 -34.213 5.241 1.00 74.35 72 THR A N 17
ATOM 28816 C CA . THR A 1 72 ? 3.137 -35.366 5.318 1.00 54.12 72 THR A CA 17
ATOM 28817 C C . THR A 1 72 ? 2.383 -36.599 5.810 1.00 21.40 72 THR A C 17
ATOM 28818 O O . THR A 1 72 ? 2.695 -37.733 5.431 1.00 10.21 72 THR A O 17
ATOM 28829 N N . ASP A 1 73 ? 1.381 -36.358 6.637 1.00 14.31 73 ASP A N 17
ATOM 28830 C CA . ASP A 1 73 ? 0.609 -37.420 7.261 1.00 73.20 73 ASP A CA 17
ATOM 28831 C C . ASP A 1 73 ? -0.597 -37.778 6.400 1.00 63.12 73 ASP A C 17
ATOM 28832 O O . ASP A 1 73 ? -0.829 -38.945 6.080 1.00 62.50 73 ASP A O 17
ATOM 28841 N N . GLU A 1 74 ? -1.348 -36.756 6.014 1.00 53.04 74 GLU A N 17
ATOM 28842 C CA . GLU A 1 74 ? -2.552 -36.919 5.230 1.00 13.52 74 GLU A CA 17
ATOM 28843 C C . GLU A 1 74 ? -2.633 -35.819 4.175 1.00 52.34 74 GLU A C 17
ATOM 28844 O O . GLU A 1 74 ? -2.603 -34.633 4.507 1.00 43.45 74 GLU A O 17
ATOM 28856 N N . MET A 1 75 ? -2.723 -36.205 2.909 1.00 3.01 75 MET A N 17
ATOM 28857 C CA . MET A 1 75 ? -2.902 -35.242 1.831 1.00 44.15 75 MET A CA 17
ATOM 28858 C C . MET A 1 75 ? -4.381 -34.883 1.713 1.00 2.42 75 MET A C 17
ATOM 28859 O O . MET A 1 75 ? -5.240 -35.762 1.805 1.00 23.31 75 MET A O 17
ATOM 28873 N N . PRO A 1 76 ? -4.695 -33.588 1.510 1.00 3.41 76 PRO A N 17
ATOM 28874 C CA . PRO A 1 76 ? -6.083 -33.095 1.490 1.00 54.22 76 PRO A CA 17
ATOM 28875 C C . PRO A 1 76 ? -6.891 -33.690 0.328 1.00 61.51 76 PRO A C 17
ATOM 28876 O O . PRO A 1 76 ? -7.535 -34.728 0.475 1.00 1.43 76 PRO A O 17
ATOM 28887 N N . ARG A 1 77 ? -6.841 -33.032 -0.828 1.00 42.15 77 ARG A N 17
ATOM 28888 C CA . ARG A 1 77 ? -7.440 -33.535 -2.057 1.00 24.23 77 ARG A CA 17
ATOM 28889 C C . ARG A 1 77 ? -6.669 -32.975 -3.236 1.00 64.03 77 ARG A C 17
ATOM 28890 O O . ARG A 1 77 ? -6.226 -31.829 -3.190 1.00 31.21 77 ARG A O 17
ATOM 28911 N N . GLU A 1 78 ? -6.521 -33.764 -4.288 1.00 43.11 78 GLU A N 17
ATOM 28912 C CA . GLU A 1 78 ? -5.927 -33.274 -5.524 1.00 10.22 78 GLU A CA 17
ATOM 28913 C C . GLU A 1 78 ? -6.864 -32.244 -6.136 1.00 23.31 78 GLU A C 17
ATOM 28914 O O . GLU A 1 78 ? -6.432 -31.270 -6.755 1.00 30.35 78 GLU A O 17
ATOM 28926 N N . GLU A 1 79 ? -8.158 -32.473 -5.923 1.00 61.41 79 GLU A N 17
ATOM 28927 C CA . GLU A 1 79 ? -9.206 -31.547 -6.332 1.00 62.11 79 GLU A CA 17
ATOM 28928 C C . GLU A 1 79 ? -9.032 -30.195 -5.646 1.00 42.33 79 GLU A C 17
ATOM 28929 O O . GLU A 1 79 ? -9.121 -29.147 -6.281 1.00 30.53 79 GLU A O 17
ATOM 28941 N N . ASP A 1 80 ? -8.790 -30.225 -4.342 1.00 22.20 80 ASP A N 17
ATOM 28942 C CA . ASP A 1 80 ? -8.562 -29.001 -3.578 1.00 23.21 80 ASP A CA 17
ATOM 28943 C C . ASP A 1 80 ? -7.253 -28.343 -3.992 1.00 50.24 80 ASP A C 17
ATOM 28944 O O . ASP A 1 80 ? -7.157 -27.117 -4.040 1.00 21.13 80 ASP A O 17
ATOM 28953 N N . ILE A 1 81 ? -6.248 -29.158 -4.296 1.00 52.33 81 ILE A N 17
ATOM 28954 C CA . ILE A 1 81 ? -4.956 -28.644 -4.741 1.00 75.11 81 ILE A CA 17
ATOM 28955 C C . ILE A 1 81 ? -5.106 -27.886 -6.060 1.00 23.01 81 ILE A C 17
ATOM 28956 O O . ILE A 1 81 ? -4.576 -26.784 -6.215 1.00 54.32 81 ILE A O 17
ATOM 28972 N N . GLU A 1 82 ? -5.850 -28.460 -7.004 1.00 20.30 82 GLU A N 17
ATOM 28973 C CA . GLU A 1 82 ? -6.092 -27.783 -8.272 1.00 13.24 82 GLU A CA 17
ATOM 28974 C C . GLU A 1 82 ? -7.066 -26.623 -8.066 1.00 5.44 82 GLU A C 17
ATOM 28975 O O . GLU A 1 82 ? -6.950 -25.582 -8.715 1.00 1.51 82 GLU A O 17
ATOM 28987 N N . ARG A 1 83 ? -8.002 -26.799 -7.128 1.00 62.13 83 ARG A N 17
ATOM 28988 C CA . ARG A 1 83 ? -8.965 -25.755 -6.779 1.00 64.02 83 ARG A CA 17
ATOM 28989 C C . ARG A 1 83 ? -8.239 -24.498 -6.316 1.00 23.45 83 ARG A C 17
ATOM 28990 O O . ARG A 1 83 ? -8.523 -23.392 -6.784 1.00 51.11 83 ARG A O 17
ATOM 29011 N N . VAL A 1 84 ? -7.295 -24.674 -5.402 1.00 60.34 84 VAL A N 17
ATOM 29012 C CA . VAL A 1 84 ? -6.558 -23.551 -4.854 1.00 41.51 84 VAL A CA 17
ATOM 29013 C C . VAL A 1 84 ? -5.587 -22.986 -5.897 1.00 42.42 84 VAL A C 17
ATOM 29014 O O . VAL A 1 84 ? -5.567 -21.783 -6.141 1.00 71.31 84 VAL A O 17
ATOM 29027 N N . ARG A 1 85 ? -4.820 -23.864 -6.543 1.00 32.12 85 ARG A N 17
ATOM 29028 C CA . ARG A 1 85 ? -3.816 -23.443 -7.522 1.00 63.21 85 ARG A CA 17
ATOM 29029 C C . ARG A 1 85 ? -4.447 -22.589 -8.631 1.00 31.04 85 ARG A C 17
ATOM 29030 O O . ARG A 1 85 ? -3.887 -21.564 -9.021 1.00 74.34 85 ARG A O 17
ATOM 29051 N N . ARG A 1 86 ? -5.620 -22.998 -9.122 1.00 54.02 86 ARG A N 17
ATOM 29052 C CA . ARG A 1 86 ? -6.308 -22.247 -10.182 1.00 61.13 86 ARG A CA 17
ATOM 29053 C C . ARG A 1 86 ? -6.833 -20.923 -9.636 1.00 43.24 86 ARG A C 17
ATOM 29054 O O . ARG A 1 86 ? -6.819 -19.903 -10.326 1.00 52.32 86 ARG A O 17
ATOM 29075 N N . HIS A 1 87 ? -7.273 -20.945 -8.382 1.00 53.04 87 HIS A N 17
ATOM 29076 C CA . HIS A 1 87 ? -7.739 -19.737 -7.704 1.00 5.31 87 HIS A CA 17
ATOM 29077 C C . HIS A 1 87 ? -6.594 -18.737 -7.608 1.00 35.45 87 HIS A C 17
ATOM 29078 O O . HIS A 1 87 ? -6.774 -17.543 -7.815 1.00 13.34 87 HIS A O 17
ATOM 29093 N N . LEU A 1 88 ? -5.414 -19.260 -7.300 1.00 42.33 88 LEU A N 17
ATOM 29094 C CA . LEU A 1 88 ? -4.199 -18.462 -7.145 1.00 61.31 88 LEU A CA 17
ATOM 29095 C C . LEU A 1 88 ? -3.655 -18.010 -8.506 1.00 10.22 88 LEU A C 17
ATOM 29096 O O . LEU A 1 88 ? -3.125 -16.901 -8.640 1.00 2.44 88 LEU A O 17
ATOM 29112 N N . ALA A 1 89 ? -3.808 -18.874 -9.508 1.00 50.41 89 ALA A N 17
ATOM 29113 C CA . ALA A 1 89 ? -3.333 -18.597 -10.865 1.00 61.34 89 ALA A CA 17
ATOM 29114 C C . ALA A 1 89 ? -3.990 -17.337 -11.429 1.00 73.12 89 ALA A C 17
ATOM 29115 O O . ALA A 1 89 ? -3.457 -16.694 -12.337 1.00 14.30 89 ALA A O 17
ATOM 29122 N N . LEU A 1 90 ? -5.153 -17.001 -10.882 1.00 4.52 90 LEU A N 17
ATOM 29123 C CA . LEU A 1 90 ? -5.879 -15.796 -11.270 1.00 63.34 90 LEU A CA 17
ATOM 29124 C C . LEU A 1 90 ? -5.091 -14.542 -10.889 1.00 72.14 90 LEU A C 17
ATOM 29125 O O . LEU A 1 90 ? -5.103 -13.545 -11.616 1.00 72.44 90 LEU A O 17
ATOM 29141 N N . GLN A 1 91 ? -4.411 -14.595 -9.746 1.00 52.33 91 GLN A N 17
ATOM 29142 C CA . GLN A 1 91 ? -3.553 -13.495 -9.316 1.00 44.25 91 GLN A CA 17
ATOM 29143 C C . GLN A 1 91 ? -2.191 -13.608 -9.991 1.00 0.14 91 GLN A C 17
ATOM 29144 O O . GLN A 1 91 ? -1.540 -12.600 -10.275 1.00 24.43 91 GLN A O 17
ATOM 29158 N N . GLY A 1 92 ? -1.769 -14.844 -10.247 1.00 11.13 92 GLY A N 17
ATOM 29159 C CA . GLY A 1 92 ? -0.508 -15.080 -10.930 1.00 34.23 92 GLY A CA 17
ATOM 29160 C C . GLY A 1 92 ? 0.064 -16.451 -10.628 1.00 75.14 92 GLY A C 17
ATOM 29161 O O . GLY A 1 92 ? -0.583 -17.260 -9.960 1.00 41.34 92 GLY A O 17
ATOM 29165 N N . TRP A 1 93 ? 1.277 -16.714 -11.111 1.00 61.24 93 TRP A N 17
ATOM 29166 C CA . TRP A 1 93 ? 1.922 -18.007 -10.906 1.00 33.44 93 TRP A CA 17
ATOM 29167 C C . TRP A 1 93 ? 3.447 -17.844 -10.884 1.00 44.25 93 TRP A C 17
ATOM 29168 O O . TRP A 1 93 ? 4.130 -18.112 -11.877 1.00 71.23 93 TRP A O 17
ATOM 29189 N N . PRO A 1 94 ? 3.998 -17.368 -9.750 1.00 44.24 94 PRO A N 17
ATOM 29190 C CA . PRO A 1 94 ? 5.444 -17.130 -9.602 1.00 44.31 94 PRO A CA 17
ATOM 29191 C C . PRO A 1 94 ? 6.264 -18.425 -9.598 1.00 13.14 94 PRO A C 17
ATOM 29192 O O . PRO A 1 94 ? 7.460 -18.406 -9.888 1.00 65.31 94 PRO A O 17
ATOM 29203 N N . LEU A 1 95 ? 5.610 -19.546 -9.290 1.00 20.13 95 LEU A N 17
ATOM 29204 C CA . LEU A 1 95 ? 6.286 -20.846 -9.191 1.00 2.45 95 LEU A CA 17
ATOM 29205 C C . LEU A 1 95 ? 6.885 -21.278 -10.530 1.00 23.05 95 LEU A C 17
ATOM 29206 O O . LEU A 1 95 ? 7.680 -22.220 -10.585 1.00 42.11 95 LEU A O 17
ATOM 29222 N N . ASP A 1 96 ? 6.501 -20.598 -11.605 1.00 4.21 96 ASP A N 17
ATOM 29223 C CA . ASP A 1 96 ? 7.010 -20.926 -12.936 1.00 41.33 96 ASP A CA 17
ATOM 29224 C C . ASP A 1 96 ? 8.455 -20.453 -13.096 1.00 64.42 96 ASP A C 17
ATOM 29225 O O . ASP A 1 96 ? 9.217 -21.010 -13.886 1.00 63.40 96 ASP A O 17
ATOM 29234 N N . ASP A 1 97 ? 8.831 -19.431 -12.329 1.00 25.14 97 ASP A N 17
ATOM 29235 C CA . ASP A 1 97 ? 10.194 -18.894 -12.359 1.00 42.42 97 ASP A CA 17
ATOM 29236 C C . ASP A 1 97 ? 10.731 -18.725 -10.937 1.00 63.11 97 ASP A C 17
ATOM 29237 O O . ASP A 1 97 ? 10.311 -17.824 -10.205 1.00 10.23 97 ASP A O 17
ATOM 29246 N N . PRO A 1 98 ? 11.659 -19.605 -10.532 1.00 61.44 98 PRO A N 17
ATOM 29247 C CA . PRO A 1 98 ? 12.209 -19.626 -9.175 1.00 22.22 98 PRO A CA 17
ATOM 29248 C C . PRO A 1 98 ? 13.399 -18.677 -8.987 1.00 64.45 98 PRO A C 17
ATOM 29249 O O . PRO A 1 98 ? 14.140 -18.398 -9.934 1.00 40.33 98 PRO A O 17
ATOM 29260 N N . ARG A 1 99 ? 13.557 -18.172 -7.761 1.00 2.21 99 ARG A N 17
ATOM 29261 C CA . ARG A 1 99 ? 14.716 -17.350 -7.393 1.00 74.20 99 ARG A CA 17
ATOM 29262 C C . ARG A 1 99 ? 15.985 -18.164 -7.522 1.00 12.43 99 ARG A C 17
ATOM 29263 O O . ARG A 1 99 ? 16.989 -17.721 -8.081 1.00 11.52 99 ARG A O 17
ATOM 29284 N N . ASP A 1 100 ? 15.907 -19.366 -6.994 1.00 34.03 100 ASP A N 17
ATOM 29285 C CA . ASP A 1 100 ? 17.031 -20.294 -6.998 1.00 4.54 100 ASP A CA 17
ATOM 29286 C C . ASP A 1 100 ? 16.909 -21.234 -8.189 1.00 5.05 100 ASP A C 17
ATOM 29287 O O . ASP A 1 100 ? 15.805 -21.630 -8.558 1.00 4.23 100 ASP A O 17
ATOM 29296 N N . GLY A 1 101 ? 18.038 -21.584 -8.795 1.00 74.34 101 GLY A N 17
ATOM 29297 C CA . GLY A 1 101 ? 18.010 -22.364 -10.017 1.00 25.12 101 GLY A CA 17
ATOM 29298 C C . GLY A 1 101 ? 18.864 -23.613 -9.949 1.00 52.40 101 GLY A C 17
ATOM 29299 O O . GLY A 1 101 ? 19.330 -24.103 -10.983 1.00 71.02 101 GLY A O 17
ATOM 29303 N N . GLU A 1 102 ? 19.083 -24.133 -8.747 1.00 61.22 102 GLU A N 17
ATOM 29304 C CA . GLU A 1 102 ? 19.853 -25.360 -8.595 1.00 32.33 102 GLU A CA 17
ATOM 29305 C C . GLU A 1 102 ? 18.965 -26.568 -8.890 1.00 51.53 102 GLU A C 17
ATOM 29306 O O . GLU A 1 102 ? 17.808 -26.618 -8.467 1.00 60.02 102 GLU A O 17
ATOM 29318 N N . GLU A 1 103 ? 19.511 -27.527 -9.625 1.00 70.30 103 GLU A N 17
ATOM 29319 C CA . GLU A 1 103 ? 18.752 -28.686 -10.074 1.00 12.44 103 GLU A CA 17
ATOM 29320 C C . GLU A 1 103 ? 18.563 -29.686 -8.928 1.00 42.42 103 GLU A C 17
ATOM 29321 O O . GLU A 1 103 ? 19.504 -29.955 -8.174 1.00 71.41 103 GLU A O 17
ATOM 29333 N N . PRO A 1 104 ? 17.342 -30.251 -8.787 1.00 15.24 104 PRO A N 17
ATOM 29334 C CA . PRO A 1 104 ? 16.967 -31.097 -7.637 1.00 63.11 104 PRO A CA 17
ATOM 29335 C C . PRO A 1 104 ? 17.857 -32.328 -7.462 1.00 31.14 104 PRO A C 17
ATOM 29336 O O . PRO A 1 104 ? 17.982 -32.855 -6.352 1.00 73.41 104 PRO A O 17
ATOM 29347 N N . ASP A 1 105 ? 18.465 -32.789 -8.549 1.00 4.41 105 ASP A N 17
ATOM 29348 C CA . ASP A 1 105 ? 19.330 -33.964 -8.508 1.00 54.35 105 ASP A CA 17
ATOM 29349 C C . ASP A 1 105 ? 20.722 -33.583 -8.012 1.00 44.21 105 ASP A C 17
ATOM 29350 O O . ASP A 1 105 ? 21.569 -33.138 -8.788 1.00 12.41 105 ASP A O 17
ATOM 29359 N N . GLY A 1 106 ? 20.946 -33.748 -6.712 1.00 62.13 106 GLY A N 17
ATOM 29360 C CA . GLY A 1 106 ? 22.213 -33.372 -6.112 1.00 11.31 106 GLY A CA 17
ATOM 29361 C C . GLY A 1 106 ? 22.438 -34.025 -4.758 1.00 65.20 106 GLY A C 17
ATOM 29362 O O . GLY A 1 106 ? 22.644 -33.331 -3.759 1.00 31.24 106 GLY A O 17
ATOM 29366 N N . GLU A 1 107 ? 22.366 -35.361 -4.731 1.00 23.42 107 GLU A N 17
ATOM 29367 C CA . GLU A 1 107 ? 22.721 -36.162 -3.550 1.00 2.20 107 GLU A CA 17
ATOM 29368 C C . GLU A 1 107 ? 21.637 -36.127 -2.464 1.00 40.21 107 GLU A C 17
ATOM 29369 O O . GLU A 1 107 ? 21.037 -37.158 -2.147 1.00 12.10 107 GLU A O 17
ATOM 29381 N N . SER A 1 108 ? 21.399 -34.944 -1.895 1.00 21.32 108 SER A N 17
ATOM 29382 C CA . SER A 1 108 ? 20.504 -34.783 -0.746 1.00 31.33 108 SER A CA 17
ATOM 29383 C C . SER A 1 108 ? 19.152 -35.476 -0.964 1.00 60.00 108 SER A C 17
ATOM 29384 O O . SER A 1 108 ? 18.725 -36.298 -0.149 1.00 11.30 108 SER A O 17
ATOM 29392 N N . GLY A 1 109 ? 18.489 -35.136 -2.062 1.00 11.40 109 GLY A N 17
ATOM 29393 C CA . GLY A 1 109 ? 17.189 -35.707 -2.368 1.00 74.12 109 GLY A CA 17
ATOM 29394 C C . GLY A 1 109 ? 16.084 -35.050 -1.566 1.00 72.41 109 GLY A C 17
ATOM 29395 O O . GLY A 1 109 ? 15.251 -34.326 -2.117 1.00 14.04 109 GLY A O 17
ATOM 29399 N N . GLY A 1 110 ? 16.096 -35.293 -0.260 1.00 13.43 110 GLY A N 17
ATOM 29400 C CA . GLY A 1 110 ? 15.116 -34.704 0.635 1.00 33.40 110 GLY A CA 17
ATOM 29401 C C . GLY A 1 110 ? 15.304 -35.196 2.055 1.00 63.40 110 GLY A C 17
ATOM 29402 O O . GLY A 1 110 ? 16.048 -36.153 2.278 1.00 25.54 110 GLY A O 17
ATOM 29406 N N . PRO A 1 111 ? 14.660 -34.557 3.050 1.00 53.01 111 PRO A N 17
ATOM 29407 C CA . PRO A 1 111 ? 14.755 -34.987 4.448 1.00 61.42 111 PRO A CA 17
ATOM 29408 C C . PRO A 1 111 ? 14.113 -36.363 4.658 1.00 45.21 111 PRO A C 17
ATOM 29409 O O . PRO A 1 111 ? 14.793 -37.332 4.996 1.00 22.42 111 PRO A O 17
ATOM 29420 N N . ARG A 1 112 ? 12.803 -36.434 4.435 1.00 2.23 112 ARG A N 17
ATOM 29421 C CA . ARG A 1 112 ? 12.043 -37.672 4.557 1.00 23.43 112 ARG A CA 17
ATOM 29422 C C . ARG A 1 112 ? 10.599 -37.428 4.131 1.00 64.04 112 ARG A C 17
ATOM 29423 O O . ARG A 1 112 ? 9.776 -38.357 4.227 1.00 53.13 112 ARG A O 17
#

B-factor: mean 38.51, std 23.19, range [0.01, 75.53]

Sequence (112 aa):
GPGSMVNAFLAKIAAWLNAGYPEGVPGPDRVPLLALLTRRLTNDEIKAIAEDLEKRAHFDHIDIGVLITQMTDEMPREEDIERVRRHLALQGWPLDDPRDGEEPDGESGGPRGPGSMVNAFLAKIAAWLNAGYPEGVPGPDRVPLLALLTRRLTNDEIKAIAEDLEKRAHFDHIDIGVLITQMTDEMPREEDIERVRRHLALQGWPLDDPRDGEEPDGESGGPRGPGSMVNAFLAKIAAWLNAGYPEGVPGPDRVPLLALLTRRLTNDEIKAIAEDLEKRAHFDHIDIGVLITQMTDEMPREEDIERVRRHLALQGWPLDDPRDGEEPDGESGGPRGPGSMVNAFLAKIAAWLNAGYPEGVPGPDRVPLLALLTRRLTNDEIKAIAEDLEKRAHFDHIDIGVLITQMTDEMPREEDIERVRRHLALQGWPLDDPRDGEEPDGESGGPRGPGSMVNAFLAKIAAWLNAGYPEGVPGPDRVPLLALLTRRLTNDEIKAIAEDLEKRAHFDHIDIGVLITQMTDEMPREEDIERVRRHLALQGWPLDDPRDGEEPDGESGGPRGPGSMVNAFLAKIAAWLNAGYPEGVPGPDRVPLLALLTRRLTNDEIKAIAEDLEKRAHFDHIDIGVLITQMTDEMPREEDIERVRRHLALQGWPLDDPRDGEEPDGESGGPRGPGSMVNAFLAKIAAWLNAGYPEGVPGPDRVPLLALLTRRLTNDEIKAIAEDLEKRAHFDHIDIGVLITQMTDEMPREEDIERVRRHLALQGWPLDDPRDGEEPDGESGGPRGPGSMVNAFLAKIAAWLNAGYPEGVPGPDRVPLLALLTRRLTNDEIKAIAEDLEKRAHFDHIDIGVLITQMTDEMPREEDIERVRRHLALQGWPLDDPRDGEEPDGESGGPRGPGSMVNAFLAKIAAWLNAGYPEGVPGPDRVPLLALLTRRLTNDEIKAIAEDLEKRAHFDHIDIGVLITQMTDEMPREEDIERVRRHLALQGWPLDDPRDGEEPDGESGGPRGPGSMVNAFLAKIAAWLNAGYPEGVPGPDRVPLLALLTRRLTNDEIKAIAEDLEKRAHFDHIDIGVLITQMTDEMPREEDIERVRRHLALQGWPLDDPRDGEEPDGESGGPRGPGSMVNAFLAKIAAWLNAGYPEGVPGPDRVPLLALLTRRLTNDEIKAIAEDLEKRAHFDHIDIGVLITQMTDEMPREEDIERVRRHLALQGWPLDDPRDGEEPDGESGGPRGPGSMVNAFLAKIAAWLNAGYPEGVPGPDRVPLLALLTRRLTNDEIKAIAEDLEKRAHFDHIDIGVLITQMTDEMPREEDIERVRRHLALQGWPLDDPRDGEEPDGESGGPRGPGSMVNAFLAKIAAWLNAGYPEGVPGPDRVPLLALLTRRLTNDEIKAIAEDLEKRAHFDHIDIGVLITQMTDEMPREEDIERVRRHLALQGWPLDDPRDGEEPDGESGGPRGPGSMVNAFLAKIAAWLNAGYPEGVPGPDRVPLLALLTRRLTNDEIKAIAEDLEKRAHFDHIDIGVLITQMTDEMPREEDIERVRRHLALQGWPLDDPRDGEEPDGESGGPRGPGSMVNAFLAKIAAWLNAGYPEGVPGPDRVPLLALLTRRLTNDEIKAIAEDLEKRAHFDHIDIGVLITQMTDEMPREEDIERVRRHLALQGWPLDDPRDGEEPDGESGGPRGPGSMVNAFLAKIAAWLNAGYPEGVPGPDRVPLLALLTRRLTNDEIKAIAEDLEKRAHFDHIDIGVLITQMTDEMPREEDIERVRRHLALQGWPLDDPRDGEEPDGESGGPRGPGSMVNAFLAKIAAWLNAGYPEGVPGPDRVPLLALLTRRLTNDEIKAIAEDLEKRAHFDHIDIGVLITQMTDEMPREEDIERVRRHLALQGWPLDDPRDGEEPDGESGGPR

Nearest PDB structures (foldseek):
  2lky-assembly1_A  TM=9.126E-01  e=1.192E-14  Mycolicibacterium smegmatis MC2 155
  2kvc-assembly1_A  TM=7.211E-01  e=2.230E-06  Mycobacterium tuberculosis H37Ra
  2lky-assembly1_A  TM=9.037E-01  e=3.650E-13  Mycolicibacterium smegmatis MC2 155
  2kvc-assembly1_A  TM=7.284E-01  e=9.473E-06  Mycobacterium tuberculosis H37Ra
  2lky-assembly1_A  TM=8.682E-01  e=3.263E-14  Mycolicibacterium smegmatis MC2 155

InterPro domains:
  IPR021784 Protein of unknown function DUF3349 [PF11829] (4-92)
  IPR044918 DUF3349, helical bundle [G3DSA:1.10.150.430] (1-107)

CATH classification: 1.10.150.430

Foldseek 3Di:
DQQADDDPLLSCVSVLVCVLCVPADDPLLLLLCCVQVPVQDPPVSQVVSQVRNVSVPVPVPRRNVVSVVVCVVPRRDVVSNVVNVVSSCVSNDSSVPDPDDDDCPDPCNDDD

Organism: Mycolicibacterium smegmatis (strain ATCC 700084 / mc(2)155) (NCBI:txid246196)

Radius of gyration: 15.49 Å; Cα contacts (8 Å, |Δi|>4): 88; chains: 1; bounding box: 36×52×35 Å

Secondary structure (DSSP, 8-state):
--SS-S-HHHHHHHHHHHHH-SS---HHHHHHHHHHHTTT--HHHHHHHHHHHHHH---S---SHHHHHHHTT----HHHHHHHHHHHHTT--GGGS-SS------------

Solvent-accessible surface area: 8132 Å² total; per-residue (Å²): 108,133,61,118,106,32,108,57,7,8,40,125,0,9,64,13,12,51,62,10,22,106,162,20,23,70,22,90,21,39,20,0,4,3,21,17,0,38,191,136,11,78,116,110,22,6,111,20,1,22,91,21,54,72,93,154,48,114,194,83,167,76,58,22,28,64,0,49,94,82,36,114,124,128,118,44,136,123,113,14,34,52,102,0,99,142,90,0,48,145,76,23,101,26,4,88,102,42,177,112,42,151,159,125,123,76,160,112,84,70,139,288